Protein 2MTF (pdb70)

Foldseek 3Di:
DDPDDDDPAPPPDDDDDADDLVLLVVLLVVVCVCLPQQNCLVNCPQFVVCPPPHDTWGFLVVVLVDPVNCVRDVPSVSNQVSCVPVPVFDAPPVSRTTGHDDHDDNDCPVDPDD

InterPro domains:
  IPR002344 Lupus La protein [PR00302] (99-116)
  IPR002344 Lupus La protein [PR00302] (125-140)
  IPR002344 Lupus La protein [PR00302] (156-169)
  IPR006630 La-type HTH domain [PF05383] (97-153)
  IPR006630 La-type HTH domain [PS50961] (86-177)
  IPR006630 La-type HTH domain [SM00715] (90-170)
  IPR012677 Nucleotide-binding alpha-beta plait domain superfamily [G3DSA:3.30.70.330] (206-326)
  IPR024642 SUZ-C domain [PF12901] (468-482)
  IPR024642 SUZ-C domain [PS51938] (427-485)
  IPR034880 La-related protein 6, RNA recognition motif [cd12289] (184-292)
  IPR035979 RNA-binding domain superfamily [SSF54928] (215-276)
  IPR036388 Winged helix-like DNA-binding domain superfamily [G3DSA:1.10.10.10] (85-174)
  IPR036390 Winged helix DNA-binding domain superfamily [SSF46785] (85-179)
  IPR045180 La domain containing protein [PTHR22792] (26-415)

Organism: Homo sapiens (NCBI:txid9606)

Radius of gyration: 17.54 Å; Cα contacts (8 Å, |Δi|>4): 120; chains: 1; bounding box: 50×27×47 Å

Nearest PDB structures (foldseek):
  2mtf-assembly1_A  TM=8.261E-01  e=3.882E-18  Homo sapiens
  4wkr-assembly2_B  TM=7.567E-01  e=3.499E-05  Homo sapiens
  1s29-assembly1_A  TM=7.897E-01  e=1.076E-04  Trypanosoma brucei
  2m5w-assembly1_A  TM=7.826E-01  e=1.011E-04  Dictyostelium discoideum
  7slq-assembly1_B  TM=7.555E-01  e=1.381E-04  Homo sapiens

Solvent-accessible surface area: 9261 Å² total; per-residue (Å²): 196,89,118,76,80,147,118,103,220,163,124,114,142,166,159,93,165,101,44,94,117,138,42,14,106,130,0,17,89,40,2,106,103,2,37,45,51,136,20,0,72,156,0,29,66,2,18,94,137,22,155,198,104,184,86,11,55,0,42,4,176,51,0,10,62,25,156,117,2,77,150,51,68,228,72,77,165,10,3,7,70,0,0,85,134,6,137,107,21,72,11,53,157,80,58,126,50,0,76,27,96,99,56,67,100,23,28,110,150,135,72,138,99,168

Sequence (114 aa):
TASGGENEREDLEQEWKPPDEELIKKLVDQIEFYFSDENLEKDAFLLKHVRRNKLGYVSVKLLTSFKKVKHLTRDWRTTAHALKYSVVLELNEDHRKVRRTTPVPLFPNENLPSTASGGENEREDLEQEWKPPDEELIKKLVDQIEFYFSDENLEKDAFLLKHVRRNKLGYVSVKLLTSFKKVKHLTRDWRTTAHALKYSVVLELNEDHRKVRRTTPVPLFPNENLPSTASGGENEREDLEQEWKPPDEELIKKLVDQIEFYFSDENLEKDAFLLKHVRRNKLGYVSVKLLTSFKKVKHLTRDWRTTAHALKYSVVLELNEDHRKVRRTTPVPLFPNENLPSTASGGENEREDLEQEWKPPDEELIKKLVDQIEFYFSDENLEKDAFLLKHVRRNKLGYVSVKLLTSFKKVKHLTRDWRTTAHALKYSVVLELNEDHRKVRRTTPVPLFPNENLPSTASGGENEREDLEQEWKPPDEELIKKLVDQIEFYFSDENLEKDAFLLKHVRRNKLGYVSVKLLTSFKKVKHLTRDWRTTAHALKYSVVLELNEDHRKVRRTTPVPLFPNENLPSTASGGENEREDLEQEWKPPDEELIKKLVDQIEFYFSDENLEKDAFLLKHVRRNKLGYVSVKLLTSFKKVKHLTRDWRTTAHALKYSVVLELNEDHRKVRRTTPVPLFPNENLPSTASGGENEREDLEQEWKPPDEELIKKLVDQIEFYFSDENLEKDAFLLKHVRRNKLGYVSVKLLTSFKKVKHLTRDWRTTAHALKYSVVLELNEDHRKVRRTTPVPLFPNENLPSTASGGENEREDLEQEWKPPDEELIKKLVDQIEFYFSDENLEKDAFLLKHVRRNKLGYVSVKLLTSFKKVKHLTRDWRTTAHALKYSVVLELNEDHRKVRRTTPVPLFPNENLPSTASGGENEREDLEQEWKPPDEELIKKLVDQIEFYFSDENLEKDAFLLKHVRRNKLGYVSVKLLTSFKKVKHLTRDWRTTAHALKYSVVLELNEDHRKVRRTTPVPLFPNENLPSTASGGENEREDLEQEWKPPDEELIKKLVDQIEFYFSDENLEKDAFLLKHVRRNKLGYVSVKLLTSFKKVKHLTRDWRTTAHALKYSVVLELNEDHRKVRRTTPVPLFPNENLPSTASGGENEREDLEQEWKPPDEELIKKLVDQIEFYFSDENLEKDAFLLKHVRRNKLGYVSVKLLTSFKKVKHLTRDWRTTAHALKYSVVLELNEDHRKVRRTTPVPLFPNENLPSTASGGENEREDLEQEWKPPDEELIKKLVDQIEFYFSDENLEKDAFLLKHVRRNKLGYVSVKLLTSFKKVKHLTRDWRTTAHALKYSVVLELNEDHRKVRRTTPVPLFPNENLPSTASGGENEREDLEQEWKPPDEELIKKLVDQIEFYFSDENLEKDAFLLKHVRRNKLGYVSVKLLTSFKKVKHLTRDWRTTAHALKYSVVLELNEDHRKVRRTTPVPLFPNENLPSTASGGENEREDLEQEWKPPDEELIKKLVDQIEFYFSDENLEKDAFLLKHVRRNKLGYVSVKLLTSFKKVKHLTRDWRTTAHALKYSVVLELNEDHRKVRRTTPVPLFPNENLPSTASGGENEREDLEQEWKPPDEELIKKLVDQIEFYFSDENLEKDAFLLKHVRRNKLGYVSVKLLTSFKKVKHLTRDWRTTAHALKYSVVLELNEDHRKVRRTTPVPLFPNENLPSTASGGENEREDLEQEWKPPDEELIKKLVDQIEFYFSDENLEKDAFLLKHVRRNKLGYVSVKLLTSFKKVKHLTRDWRTTAHALKYSVVLELNEDHRKVRRTTPVPLFPNENLPSTASGGENEREDLEQEWKPPDEELIKKLVDQIEFYFSDENLEKDAFLLKHVRRNKLGYVSVKLLTSFKKVKHLTRDWRTTAHALKYSVVLELNEDHRKVRRTTPVPLFPNENLPSTASGGENEREDLEQEWKPPDEELIKKLVDQIEFYFSDENLEKDAFLLKHVRRNKLGYVSVKLLTSFKKVKHLTRDWRTTAHALKYSVVLELNEDHRKVRRTTPVPLFPNENLPSTASGGENEREDLEQEWKPPDEELIKKLVDQIEFYFSDENLEKDAFLLKHVRRNKLGYVSVKLLTSFKKVKHLTRDWRTTAHALKYSVVLELNEDHRKVRRTTPVPLFPNENLPSTASGGENEREDLEQEWKPPDEELIKKLVDQIEFYFSDENLEKDAFLLKHVRRNKLGYVSVKLLTSFKKVKHLTRDWRTTAHALKYSVVLELNEDHRKVRRTTPVPLFPNENLPS

Secondary structure (DSSP, 8-state):
--S---S-SSS--S------HHHHHHHHHHHHHHT-HHHHTT-TTTHHHH--SSS---BHHHHHT-TTTTTS-S-HHHHHHHHHT--SSB--TTTTB-B-SSPPPS-TTT----

GO terms:
  GO:1990825 sequence-specific mRNA binding (F, IDA)
  GO:0048027 mRNA 5'-UTR binding (F, IDA)
  GO:0005515 protein binding (F, IPI)
  GO:0005634 nucleus (C, IDA)
  GO:0005737 cytoplasm (C, IDA)
  GO:0035613 RNA stem-loop binding (F, IDA)
  GO:0005737 cytoplasm (C, IMP)
  GO:0035613 RNA stem-loop binding (F, IMP)
  GO:0032967 positive regulation of collagen biosynthetic process (P, IMP)
  GO:0048027 mRNA 5'-UTR binding (F, IMP)
  GO:0017022 myosin binding (F, IPI)

Structure (mmCIF, N/CA/C/O backbone):
data_2MTF
#
_entry.id   2MTF
#
loop_
_atom_site.group_PDB
_atom_site.id
_atom_site.type_symbol
_atom_site.label_atom_id
_atom_site.label_alt_id
_atom_site.label_comp_id
_atom_site.label_asym_id
_atom_site.label_entity_id
_atom_site.label_seq_id
_atom_site.pdbx_PDB_ins_code
_atom_site.Cartn_x
_atom_site.Cartn_y
_atom_site.Cartn_z
_atom_site.occupancy
_atom_site.B_iso_or_equiv
_atom_site.auth_seq_id
_atom_site.auth_comp_id
_atom_site.auth_asym_id
_atom_site.auth_atom_id
_atom_site.pdbx_PDB_model_num
ATOM 1 N N . THR A 1 2 ? -29.876 -11.105 -17.139 1.00 0.00 70 THR A N 1
ATOM 2 C CA . THR A 1 2 ? -30.394 -12.401 -17.648 1.00 0.00 70 THR A CA 1
ATOM 3 C C . THR A 1 2 ? -31.315 -12.195 -18.846 1.00 0.00 70 THR A C 1
ATOM 4 O O . THR A 1 2 ? -31.062 -12.712 -19.933 1.00 0.00 70 THR A O 1
ATOM 15 N N . ALA A 1 3 ? -32.386 -11.435 -18.637 1.00 0.00 71 ALA A N 1
ATOM 16 C CA . ALA A 1 3 ? -33.346 -11.160 -19.700 1.00 0.00 71 ALA A CA 1
ATOM 17 C C . ALA A 1 3 ? -33.209 -9.729 -20.207 1.00 0.00 71 ALA A C 1
ATOM 18 O O . ALA A 1 3 ? -34.012 -8.859 -19.868 1.00 0.00 71 ALA A O 1
ATOM 25 N N . SER A 1 4 ? -32.185 -9.491 -21.021 1.00 0.00 72 SER A N 1
ATOM 26 C CA . SER A 1 4 ? -31.942 -8.164 -21.576 1.00 0.00 72 SER A CA 1
ATOM 27 C C . SER A 1 4 ? -31.683 -7.150 -20.466 1.00 0.00 72 SER A C 1
ATOM 28 O O . SER A 1 4 ? -32.118 -7.334 -19.330 1.00 0.00 72 SER A O 1
ATOM 36 N N . GLY A 1 5 ? -30.973 -6.079 -20.805 1.00 0.00 73 GLY A N 1
ATOM 37 C CA . GLY A 1 5 ? -30.670 -5.051 -19.827 1.00 0.00 73 GLY A CA 1
ATOM 38 C C . GLY A 1 5 ? -29.463 -4.219 -20.215 1.00 0.00 73 GLY A C 1
ATOM 39 O O . GLY A 1 5 ? -29.148 -4.083 -21.396 1.00 0.00 73 GLY A O 1
ATOM 43 N N . GLY A 1 6 ? -28.786 -3.660 -19.216 1.00 0.00 74 GLY A N 1
ATOM 44 C CA . GLY A 1 6 ? -27.615 -2.844 -19.480 1.00 0.00 74 GLY A CA 1
ATOM 45 C C . GLY A 1 6 ? -26.322 -3.559 -19.145 1.00 0.00 74 GLY A C 1
ATOM 46 O O . GLY A 1 6 ? -26.336 -4.636 -18.548 1.00 0.00 74 GLY A O 1
ATOM 50 N N . GLU A 1 7 ? -25.199 -2.961 -19.530 1.00 0.00 75 GLU A N 1
ATOM 51 C CA . GLU A 1 7 ? -23.890 -3.549 -19.269 1.00 0.00 75 GLU A CA 1
ATOM 52 C C . GLU A 1 7 ? -23.054 -2.637 -18.374 1.00 0.00 75 GLU A C 1
ATOM 53 O O . GLU A 1 7 ? -22.415 -3.097 -17.429 1.00 0.00 75 GLU A O 1
ATOM 65 N N . ASN A 1 8 ? -23.066 -1.344 -18.680 1.00 0.00 76 ASN A N 1
ATOM 66 C CA . ASN A 1 8 ? -22.310 -0.368 -17.904 1.00 0.00 76 ASN A CA 1
ATOM 67 C C . ASN A 1 8 ? -22.567 1.047 -18.411 1.00 0.00 76 ASN A C 1
ATOM 68 O O . ASN A 1 8 ? -22.699 1.985 -17.624 1.00 0.00 76 ASN A O 1
ATOM 79 N N . GLU A 1 9 ? -22.637 1.194 -19.731 1.00 0.00 77 GLU A N 1
ATOM 80 C CA . GLU A 1 9 ? -22.878 2.496 -20.343 1.00 0.00 77 GLU A CA 1
ATOM 81 C C . GLU A 1 9 ? -24.209 3.078 -19.879 1.00 0.00 77 GLU A C 1
ATOM 82 O O . GLU A 1 9 ? -25.270 2.708 -20.384 1.00 0.00 77 GLU A O 1
ATOM 94 N N . ARG A 1 10 ? -24.146 3.990 -18.915 1.00 0.00 78 ARG A N 1
ATOM 95 C CA . ARG A 1 10 ? -25.349 4.623 -18.384 1.00 0.00 78 ARG A CA 1
ATOM 96 C C . ARG A 1 10 ? -25.873 5.685 -19.343 1.00 0.00 78 ARG A C 1
ATOM 97 O O . ARG A 1 10 ? -26.986 5.578 -19.856 1.00 0.00 78 ARG A O 1
ATOM 118 N N . GLU A 1 11 ? -25.061 6.708 -19.583 1.00 0.00 79 GLU A N 1
ATOM 119 C CA . GLU A 1 11 ? -25.436 7.790 -20.481 1.00 0.00 79 GLU A CA 1
ATOM 120 C C . GLU A 1 11 ? -24.229 8.664 -20.796 1.00 0.00 79 GLU A C 1
ATOM 121 O O . GLU A 1 11 ? -24.368 9.847 -21.105 1.00 0.00 79 GLU A O 1
ATOM 133 N N . ASP A 1 12 ? -23.040 8.071 -20.714 1.00 0.00 80 ASP A N 1
ATOM 134 C CA . ASP A 1 12 ? -21.806 8.792 -20.989 1.00 0.00 80 ASP A CA 1
ATOM 135 C C . ASP A 1 12 ? -20.598 7.869 -20.872 1.00 0.00 80 ASP A C 1
ATOM 136 O O . ASP A 1 12 ? -19.758 7.813 -21.770 1.00 0.00 80 ASP A O 1
ATOM 145 N N . LEU A 1 13 ? -20.517 7.148 -19.759 1.00 0.00 81 LEU A N 1
ATOM 146 C CA . LEU A 1 13 ? -19.411 6.227 -19.523 1.00 0.00 81 LEU A CA 1
ATOM 147 C C . LEU A 1 13 ? -19.352 5.156 -20.607 1.00 0.00 81 LEU A C 1
ATOM 148 O O . LEU A 1 13 ? -20.357 4.854 -21.252 1.00 0.00 81 LEU A O 1
ATOM 164 N N . GLU A 1 14 ? -18.169 4.584 -20.802 1.00 0.00 82 GLU A N 1
ATOM 165 C CA . GLU A 1 14 ? -17.977 3.546 -21.808 1.00 0.00 82 GLU A CA 1
ATOM 166 C C . GLU A 1 14 ? -16.733 2.718 -21.504 1.00 0.00 82 GLU A C 1
ATOM 167 O O . GLU A 1 14 ? -16.782 1.488 -21.482 1.00 0.00 82 GLU A O 1
ATOM 179 N N . GLN A 1 15 ? -15.617 3.401 -21.269 1.00 0.00 83 GLN A N 1
ATOM 180 C CA . GLN A 1 15 ? -14.358 2.729 -20.966 1.00 0.00 83 GLN A CA 1
ATOM 181 C C . GLN A 1 15 ? -14.078 2.751 -19.466 1.00 0.00 83 GLN A C 1
ATOM 182 O O . GLN A 1 15 ? -14.480 3.678 -18.763 1.00 0.00 83 GLN A O 1
ATOM 196 N N . GLU A 1 16 ? -13.387 1.724 -18.984 1.00 0.00 84 GLU A N 1
ATOM 197 C CA . GLU A 1 16 ? -13.054 1.624 -17.568 1.00 0.00 84 GLU A CA 1
ATOM 198 C C . GLU A 1 16 ? -11.876 2.530 -17.221 1.00 0.00 84 GLU A C 1
ATOM 199 O O . GLU A 1 16 ? -11.451 3.351 -18.033 1.00 0.00 84 GLU A O 1
ATOM 211 N N . TRP A 1 17 ? -11.352 2.373 -16.009 1.00 0.00 85 TRP A N 1
ATOM 212 C CA . TRP A 1 17 ? -10.223 3.176 -15.553 1.00 0.00 85 TRP A CA 1
ATOM 213 C C . TRP A 1 17 ? -9.016 2.981 -16.460 1.00 0.00 85 TRP A C 1
ATOM 214 O O . TRP A 1 17 ? -8.627 1.853 -16.755 1.00 0.00 85 TRP A O 1
ATOM 235 N N . LYS A 1 18 ? -8.422 4.089 -16.895 1.00 0.00 86 LYS A N 1
ATOM 236 C CA . LYS A 1 18 ? -7.262 4.042 -17.758 1.00 0.00 86 LYS A CA 1
ATOM 237 C C . LYS A 1 18 ? -6.045 3.545 -16.980 1.00 0.00 86 LYS A C 1
ATOM 238 O O . LYS A 1 18 ? -5.522 4.254 -16.121 1.00 0.00 86 LYS A O 1
ATOM 257 N N . PRO A 1 19 ? -5.580 2.313 -17.259 1.00 0.00 87 PRO A N 1
ATOM 258 C CA . PRO A 1 19 ? -4.429 1.737 -16.561 1.00 0.00 87 PRO A CA 1
ATOM 259 C C . PRO A 1 19 ? -3.117 2.414 -16.947 1.00 0.00 87 PRO A C 1
ATOM 260 O O . PRO A 1 19 ? -2.849 2.635 -18.129 1.00 0.00 87 PRO A O 1
ATOM 271 N N . PRO A 1 20 ? -2.271 2.747 -15.955 1.00 0.00 88 PRO A N 1
ATOM 272 C CA . PRO A 1 20 ? -0.980 3.390 -16.206 1.00 0.00 88 PRO A CA 1
ATOM 273 C C . PRO A 1 20 ? 0.026 2.418 -16.812 1.00 0.00 88 PRO A C 1
ATOM 274 O O . PRO A 1 20 ? -0.349 1.354 -17.305 1.00 0.00 88 PRO A O 1
ATOM 285 N N . ASP A 1 21 ? 1.304 2.779 -16.765 1.00 0.00 89 ASP A N 1
ATOM 286 C CA . ASP A 1 21 ? 2.348 1.938 -17.293 1.00 0.00 89 ASP A CA 1
ATOM 287 C C . ASP A 1 21 ? 3.078 1.245 -16.158 1.00 0.00 89 ASP A C 1
ATOM 288 O O . ASP A 1 21 ? 3.255 1.814 -15.081 1.00 0.00 89 ASP A O 1
ATOM 297 N N . GLU A 1 22 ? 3.504 0.018 -16.404 1.00 0.00 90 GLU A N 1
ATOM 298 C CA . GLU A 1 22 ? 4.217 -0.757 -15.408 1.00 0.00 90 GLU A CA 1
ATOM 299 C C . GLU A 1 22 ? 5.408 0.022 -14.854 1.00 0.00 90 GLU A C 1
ATOM 300 O O . GLU A 1 22 ? 5.913 -0.286 -13.776 1.00 0.00 90 GLU A O 1
ATOM 312 N N . GLU A 1 23 ? 5.848 1.040 -15.592 1.00 0.00 91 GLU A N 1
ATOM 313 C CA . GLU A 1 23 ? 6.969 1.865 -15.162 1.00 0.00 91 GLU A CA 1
ATOM 314 C C . GLU A 1 23 ? 6.721 2.404 -13.760 1.00 0.00 91 GLU A C 1
ATOM 315 O O . GLU A 1 23 ? 7.586 2.332 -12.886 1.00 0.00 91 GLU A O 1
ATOM 327 N N . LEU A 1 24 ? 5.527 2.943 -13.563 1.00 0.00 92 LEU A N 1
ATOM 328 C CA . LEU A 1 24 ? 5.139 3.503 -12.280 1.00 0.00 92 LEU A CA 1
ATOM 329 C C . LEU A 1 24 ? 4.684 2.410 -11.316 1.00 0.00 92 LEU A C 1
ATOM 330 O O . LEU A 1 24 ? 4.825 2.549 -10.101 1.00 0.00 92 LEU A O 1
ATOM 346 N N . ILE A 1 25 ? 4.141 1.322 -11.858 1.00 0.00 93 ILE A N 1
ATOM 347 C CA . ILE A 1 25 ? 3.674 0.218 -11.030 1.00 0.00 93 ILE A CA 1
ATOM 348 C C . ILE A 1 25 ? 4.847 -0.555 -10.441 1.00 0.00 93 ILE A C 1
ATOM 349 O O . ILE A 1 25 ? 4.801 -0.988 -9.290 1.00 0.00 93 ILE A O 1
ATOM 365 N N . LYS A 1 26 ? 5.900 -0.716 -11.233 1.00 0.00 94 LYS A N 1
ATOM 366 C CA . LYS A 1 26 ? 7.088 -1.430 -10.781 1.00 0.00 94 LYS A CA 1
ATOM 367 C C . LYS A 1 26 ? 7.829 -0.609 -9.731 1.00 0.00 94 LYS A C 1
ATOM 368 O O . LYS A 1 26 ? 8.431 -1.160 -8.811 1.00 0.00 94 LYS A O 1
ATOM 387 N N . LYS A 1 27 ? 7.769 0.713 -9.868 1.00 0.00 95 LYS A N 1
ATOM 388 C CA . LYS A 1 27 ? 8.423 1.605 -8.920 1.00 0.00 95 LYS A CA 1
ATOM 389 C C . LYS A 1 27 ? 7.728 1.523 -7.567 1.00 0.00 95 LYS A C 1
ATOM 390 O O . LYS A 1 27 ? 8.373 1.352 -6.532 1.00 0.00 95 LYS A O 1
ATOM 409 N N . LEU A 1 28 ? 6.404 1.630 -7.591 1.00 0.00 96 LEU A N 1
ATOM 410 C CA . LEU A 1 28 ? 5.600 1.552 -6.378 1.00 0.00 96 LEU A CA 1
ATOM 411 C C . LEU A 1 28 ? 5.887 0.257 -5.629 1.00 0.00 96 LEU A C 1
ATOM 412 O O . LEU A 1 28 ? 6.315 0.267 -4.474 1.00 0.00 96 LEU A O 1
ATOM 428 N N . VAL A 1 29 ? 5.636 -0.856 -6.306 1.00 0.00 97 VAL A N 1
ATOM 429 C CA . VAL A 1 29 ? 5.851 -2.173 -5.728 1.00 0.00 97 VAL A CA 1
ATOM 430 C C . VAL A 1 29 ? 7.276 -2.324 -5.199 1.00 0.00 97 VAL A C 1
ATOM 431 O O . VAL A 1 29 ? 7.519 -3.066 -4.247 1.00 0.00 97 VAL A O 1
ATOM 444 N N . ASP A 1 30 ? 8.213 -1.613 -5.818 1.00 0.00 98 ASP A N 1
ATOM 445 C CA . ASP A 1 30 ? 9.609 -1.668 -5.404 1.00 0.00 98 ASP A CA 1
ATOM 446 C C . ASP A 1 30 ? 9.769 -1.133 -3.985 1.00 0.00 98 ASP A C 1
ATOM 447 O O . ASP A 1 30 ? 10.628 -1.590 -3.231 1.00 0.00 98 ASP A O 1
ATOM 456 N N . GLN A 1 31 ? 8.933 -0.163 -3.629 1.00 0.00 99 GLN A N 1
ATOM 457 C CA . GLN A 1 31 ? 8.977 0.433 -2.302 1.00 0.00 99 GLN A CA 1
ATOM 458 C C . GLN A 1 31 ? 8.504 -0.562 -1.249 1.00 0.00 99 GLN A C 1
ATOM 459 O O . GLN A 1 31 ? 9.047 -0.619 -0.145 1.00 0.00 99 GLN A O 1
ATOM 473 N N . ILE A 1 32 ? 7.488 -1.346 -1.597 1.00 0.00 100 ILE A N 1
ATOM 474 C CA . ILE A 1 32 ? 6.945 -2.338 -0.681 1.00 0.00 100 ILE A CA 1
ATOM 475 C C . ILE A 1 32 ? 7.985 -3.384 -0.342 1.00 0.00 100 ILE A C 1
ATOM 476 O O . ILE A 1 32 ? 8.404 -3.517 0.808 1.00 0.00 100 ILE A O 1
ATOM 492 N N . GLU A 1 33 ? 8.413 -4.116 -1.359 1.00 0.00 101 GLU A N 1
ATOM 493 C CA . GLU A 1 33 ? 9.429 -5.150 -1.178 1.00 0.00 101 GLU A CA 1
ATOM 494 C C . GLU A 1 33 ? 10.608 -4.598 -0.383 1.00 0.00 101 GLU A C 1
ATOM 495 O O . GLU A 1 33 ? 11.341 -5.343 0.268 1.00 0.00 101 GLU A O 1
ATOM 507 N N . PHE A 1 34 ? 10.763 -3.278 -0.426 1.00 0.00 102 PHE A N 1
ATOM 508 C CA . PHE A 1 34 ? 11.826 -2.599 0.302 1.00 0.00 102 PHE A CA 1
ATOM 509 C C . PHE A 1 34 ? 11.378 -2.332 1.731 1.00 0.00 102 PHE A C 1
ATOM 510 O O . PHE A 1 34 ? 12.123 -2.535 2.689 1.00 0.00 102 PHE A O 1
ATOM 527 N N . TYR A 1 35 ? 10.145 -1.865 1.849 1.00 0.00 103 TYR A N 1
ATOM 528 C CA . TYR A 1 35 ? 9.547 -1.546 3.137 1.00 0.00 103 TYR A CA 1
ATOM 529 C C . TYR A 1 35 ? 9.591 -2.750 4.077 1.00 0.00 103 TYR A C 1
ATOM 530 O O . TYR A 1 35 ? 10.091 -2.664 5.198 1.00 0.00 103 TYR A O 1
ATOM 548 N N . PHE A 1 36 ? 9.034 -3.861 3.611 1.00 0.00 104 PHE A N 1
ATOM 549 C CA . PHE A 1 36 ? 8.969 -5.084 4.403 1.00 0.00 104 PHE A CA 1
ATOM 550 C C . PHE A 1 36 ? 10.331 -5.765 4.559 1.00 0.00 104 PHE A C 1
ATOM 551 O O . PHE A 1 36 ? 10.429 -6.814 5.195 1.00 0.00 104 PHE A O 1
ATOM 568 N N . SER A 1 37 ? 11.384 -5.171 4.016 1.00 0.00 105 SER A N 1
ATOM 569 C CA . SER A 1 37 ? 12.714 -5.755 4.157 1.00 0.00 105 SER A CA 1
ATOM 570 C C . SER A 1 37 ? 13.070 -5.874 5.640 1.00 0.00 105 SER A C 1
ATOM 571 O O . SER A 1 37 ? 12.975 -4.900 6.381 1.00 0.00 105 SER A O 1
ATOM 579 N N . ASP A 1 38 ? 13.463 -7.075 6.069 1.00 0.00 106 ASP A N 1
ATOM 580 C CA . ASP A 1 38 ? 13.818 -7.326 7.473 1.00 0.00 106 ASP A CA 1
ATOM 581 C C . ASP A 1 38 ? 14.584 -6.148 8.083 1.00 0.00 106 ASP A C 1
ATOM 582 O O . ASP A 1 38 ? 14.127 -5.510 9.037 1.00 0.00 106 ASP A O 1
ATOM 591 N N . GLU A 1 39 ? 15.752 -5.870 7.519 1.00 0.00 107 GLU A N 1
ATOM 592 C CA . GLU A 1 39 ? 16.597 -4.777 7.985 1.00 0.00 107 GLU A CA 1
ATOM 593 C C . GLU A 1 39 ? 15.878 -3.438 7.883 1.00 0.00 107 GLU A C 1
ATOM 594 O O . GLU A 1 39 ? 16.265 -2.462 8.525 1.00 0.00 107 GLU A O 1
ATOM 606 N N . ASN A 1 40 ? 14.837 -3.404 7.069 1.00 0.00 108 ASN A N 1
ATOM 607 C CA . ASN A 1 40 ? 14.061 -2.192 6.870 1.00 0.00 108 ASN A CA 1
ATOM 608 C C . ASN A 1 40 ? 12.907 -2.126 7.856 1.00 0.00 108 ASN A C 1
ATOM 609 O O . ASN A 1 40 ? 12.423 -1.046 8.183 1.00 0.00 108 ASN A O 1
ATOM 620 N N . LEU A 1 41 ? 12.482 -3.288 8.349 1.00 0.00 109 LEU A N 1
ATOM 621 C CA . LEU A 1 41 ? 11.410 -3.359 9.306 1.00 0.00 109 LEU A CA 1
ATOM 622 C C . LEU A 1 41 ? 11.772 -2.559 10.523 1.00 0.00 109 LEU A C 1
ATOM 623 O O . LEU A 1 41 ? 11.016 -1.695 10.968 1.00 0.00 109 LEU A O 1
ATOM 639 N N . GLU A 1 42 ? 12.957 -2.832 11.047 1.00 0.00 110 GLU A N 1
ATOM 640 C CA . GLU A 1 42 ? 13.438 -2.117 12.189 1.00 0.00 110 GLU A CA 1
ATOM 641 C C . GLU A 1 42 ? 13.356 -0.615 11.927 1.00 0.00 110 GLU A C 1
ATOM 642 O O . GLU A 1 42 ? 13.317 0.196 12.851 1.00 0.00 110 GLU A O 1
ATOM 654 N N . LYS A 1 43 ? 13.339 -0.268 10.641 1.00 0.00 111 LYS A N 1
ATOM 655 C CA . LYS A 1 43 ? 13.272 1.113 10.203 1.00 0.00 111 LYS A CA 1
ATOM 656 C C . LYS A 1 43 ? 12.005 1.383 9.395 1.00 0.00 111 LYS A C 1
ATOM 657 O O . LYS A 1 43 ? 11.953 2.335 8.617 1.00 0.00 111 LYS A O 1
ATOM 676 N N . ASP A 1 44 ? 10.997 0.529 9.550 1.00 0.00 112 ASP A N 1
ATOM 677 C CA . ASP A 1 44 ? 9.760 0.685 8.792 1.00 0.00 112 ASP A CA 1
ATOM 678 C C . ASP A 1 44 ? 8.523 0.509 9.661 1.00 0.00 112 ASP A C 1
ATOM 679 O O . ASP A 1 44 ? 7.559 -0.169 9.284 1.00 0.00 112 ASP A O 1
ATOM 688 N N . ALA A 1 45 ? 8.548 1.142 10.813 1.00 0.00 113 ALA A N 1
ATOM 689 C CA . ALA A 1 45 ? 7.427 1.085 11.736 1.00 0.00 113 ALA A CA 1
ATOM 690 C C . ALA A 1 45 ? 6.272 1.965 11.249 1.00 0.00 113 ALA A C 1
ATOM 691 O O . ALA A 1 45 ? 5.188 1.956 11.832 1.00 0.00 113 ALA A O 1
ATOM 698 N N . PHE A 1 46 ? 6.510 2.722 10.175 1.00 0.00 114 PHE A N 1
ATOM 699 C CA . PHE A 1 46 ? 5.489 3.602 9.611 1.00 0.00 114 PHE A CA 1
ATOM 700 C C . PHE A 1 46 ? 4.436 2.805 8.845 1.00 0.00 114 PHE A C 1
ATOM 701 O O . PHE A 1 46 ? 3.262 3.165 8.828 1.00 0.00 114 PHE A O 1
ATOM 718 N N . LEU A 1 47 ? 4.862 1.721 8.206 1.00 0.00 115 LEU A N 1
ATOM 719 C CA . LEU A 1 47 ? 3.946 0.882 7.444 1.00 0.00 115 LEU A CA 1
ATOM 720 C C . LEU A 1 47 ? 3.249 -0.119 8.361 1.00 0.00 115 LEU A C 1
ATOM 721 O O . LEU A 1 47 ? 2.024 -0.236 8.355 1.00 0.00 115 LEU A O 1
ATOM 737 N N . LEU A 1 48 ? 4.046 -0.853 9.136 1.00 0.00 116 LEU A N 1
ATOM 738 C CA . LEU A 1 48 ? 3.506 -1.863 10.047 1.00 0.00 116 LEU A CA 1
ATOM 739 C C . LEU A 1 48 ? 3.061 -1.276 11.390 1.00 0.00 116 LEU A C 1
ATOM 740 O O . LEU A 1 48 ? 1.885 -1.341 11.747 1.00 0.00 116 LEU A O 1
ATOM 756 N N . LYS A 1 49 ? 4.016 -0.742 12.145 1.00 0.00 117 LYS A N 1
ATOM 757 C CA . LYS A 1 49 ? 3.741 -0.185 13.469 1.00 0.00 117 LYS A CA 1
ATOM 758 C C . LYS A 1 49 ? 2.702 0.937 13.441 1.00 0.00 117 LYS A C 1
ATOM 759 O O . LYS A 1 49 ? 2.097 1.245 14.469 1.00 0.00 117 LYS A O 1
ATOM 778 N N . HIS A 1 50 ? 2.503 1.559 12.286 1.00 0.00 118 HIS A N 1
ATOM 779 C CA . HIS A 1 50 ? 1.541 2.654 12.182 1.00 0.00 118 HIS A CA 1
ATOM 780 C C . HIS A 1 50 ? 0.128 2.144 11.915 1.00 0.00 118 HIS A C 1
ATOM 781 O O . HIS A 1 50 ? -0.789 2.399 12.695 1.00 0.00 118 HIS A O 1
ATOM 796 N N . VAL A 1 51 ? -0.047 1.433 10.804 1.00 0.00 119 VAL A N 1
ATOM 797 C CA . VAL A 1 51 ? -1.358 0.902 10.436 1.00 0.00 119 VAL A CA 1
ATOM 798 C C . VAL A 1 51 ? -2.042 0.218 11.619 1.00 0.00 119 VAL A C 1
ATOM 799 O O . VAL A 1 51 ? -3.219 0.458 11.887 1.00 0.00 119 VAL A O 1
ATOM 812 N N . ARG A 1 52 ? -1.301 -0.629 12.326 1.00 0.00 120 ARG A N 1
ATOM 813 C CA . ARG A 1 52 ? -1.847 -1.339 13.479 1.00 0.00 120 ARG A CA 1
ATOM 814 C C . ARG A 1 52 ? -0.795 -2.242 14.117 1.00 0.00 120 ARG A C 1
ATOM 815 O O . ARG A 1 52 ? 0.310 -2.390 13.596 1.00 0.00 120 ARG A O 1
ATOM 836 N N . ARG A 1 53 ? -1.151 -2.842 15.248 1.00 0.00 121 ARG A N 1
ATOM 837 C CA . ARG A 1 53 ? -0.242 -3.733 15.962 1.00 0.00 121 ARG A CA 1
ATOM 838 C C . ARG A 1 53 ? -1.011 -4.868 16.631 1.00 0.00 121 ARG A C 1
ATOM 839 O O . ARG A 1 53 ? -1.260 -4.837 17.836 1.00 0.00 121 ARG A O 1
ATOM 860 N N . ASN A 1 54 ? -1.386 -5.869 15.841 1.00 0.00 122 ASN A N 1
ATOM 861 C CA . ASN A 1 54 ? -2.127 -7.014 16.359 1.00 0.00 122 ASN A CA 1
ATOM 862 C C . ASN A 1 54 ? -1.269 -8.275 16.338 1.00 0.00 122 ASN A C 1
ATOM 863 O O . ASN A 1 54 ? -0.861 -8.777 17.385 1.00 0.00 122 ASN A O 1
ATOM 874 N N . LYS A 1 55 ? -1.000 -8.783 15.138 1.00 0.00 123 LYS A N 1
ATOM 875 C CA . LYS A 1 55 ? -0.191 -9.986 14.982 1.00 0.00 123 LYS A CA 1
ATOM 876 C C . LYS A 1 55 ? 0.032 -10.305 13.507 1.00 0.00 123 LYS A C 1
ATOM 877 O O . LYS A 1 55 ? 1.137 -10.658 13.098 1.00 0.00 123 LYS A O 1
ATOM 896 N N . LEU A 1 56 ? -1.027 -10.177 12.714 1.00 0.00 124 LEU A N 1
ATOM 897 C CA . LEU A 1 56 ? -0.948 -10.451 11.285 1.00 0.00 124 LEU A CA 1
ATOM 898 C C . LEU A 1 56 ? -0.204 -9.337 10.555 1.00 0.00 124 LEU A C 1
ATOM 899 O O . LEU A 1 56 ? 0.431 -9.571 9.528 1.00 0.00 124 LEU A O 1
ATOM 915 N N . GLY A 1 57 ? -0.288 -8.124 11.094 1.00 0.00 125 GLY A N 1
ATOM 916 C CA . GLY A 1 57 ? 0.382 -6.993 10.478 1.00 0.00 125 GLY A CA 1
ATOM 917 C C . GLY A 1 57 ? -0.217 -6.628 9.134 1.00 0.00 125 GLY A C 1
ATOM 918 O O . GLY A 1 57 ? 0.336 -6.968 8.088 1.00 0.00 125 GLY A O 1
ATOM 922 N N . TYR A 1 58 ? -1.352 -5.938 9.163 1.00 0.00 126 TYR A N 1
ATOM 923 C CA . TYR A 1 58 ? -2.029 -5.529 7.937 1.00 0.00 126 TYR A CA 1
ATOM 924 C C . TYR A 1 58 ? -1.764 -4.059 7.630 1.00 0.00 126 TYR A C 1
ATOM 925 O O . TYR A 1 58 ? -1.908 -3.198 8.497 1.00 0.00 126 TYR A O 1
ATOM 943 N N . VAL A 1 59 ? -1.365 -3.779 6.391 1.00 0.00 127 VAL A N 1
ATOM 944 C CA . VAL A 1 59 ? -1.068 -2.413 5.973 1.00 0.00 127 VAL A CA 1
ATOM 945 C C . VAL A 1 59 ? -2.092 -1.895 4.967 1.00 0.00 127 VAL A C 1
ATOM 946 O O . VAL A 1 59 ? -2.314 -2.507 3.924 1.00 0.00 127 VAL A O 1
ATOM 959 N N . SER A 1 60 ? -2.703 -0.757 5.278 1.00 0.00 128 SER A N 1
ATOM 960 C CA . SER A 1 60 ? -3.691 -0.155 4.391 1.00 0.00 128 SER A CA 1
ATOM 961 C C . SER A 1 60 ? -3.008 0.588 3.246 1.00 0.00 128 SER A C 1
ATOM 962 O O . SER A 1 60 ? -2.195 1.485 3.473 1.00 0.00 128 SER A O 1
ATOM 970 N N . VAL A 1 61 ? -3.341 0.211 2.015 1.00 0.00 129 VAL A N 1
ATOM 971 C CA . VAL A 1 61 ? -2.751 0.844 0.840 1.00 0.00 129 VAL A CA 1
ATOM 972 C C . VAL A 1 61 ? -3.014 2.348 0.836 1.00 0.00 129 VAL A C 1
ATOM 973 O O . VAL A 1 61 ? -2.187 3.132 0.370 1.00 0.00 129 VAL A O 1
ATOM 986 N N . LYS A 1 62 ? -4.170 2.743 1.360 1.00 0.00 130 LYS A N 1
ATOM 987 C CA . LYS A 1 62 ? -4.543 4.153 1.420 1.00 0.00 130 LYS A CA 1
ATOM 988 C C . LYS A 1 62 ? -3.470 4.970 2.133 1.00 0.00 130 LYS A C 1
ATOM 989 O O . LYS A 1 62 ? -3.302 6.160 1.867 1.00 0.00 130 LYS A O 1
ATOM 1008 N N . LEU A 1 63 ? -2.743 4.320 3.036 1.00 0.00 131 LEU A N 1
ATOM 1009 C CA . LEU A 1 63 ? -1.685 4.978 3.783 1.00 0.00 131 LEU A CA 1
ATOM 1010 C C . LEU A 1 63 ? -0.418 5.084 2.939 1.00 0.00 131 LEU A C 1
ATOM 1011 O O . LEU A 1 63 ? 0.254 6.116 2.937 1.00 0.00 131 LEU A O 1
ATOM 1027 N N . LEU A 1 64 ? -0.097 4.011 2.224 1.00 0.00 132 LEU A N 1
ATOM 1028 C CA . LEU A 1 64 ? 1.090 3.985 1.379 1.00 0.00 132 LEU A CA 1
ATOM 1029 C C . LEU A 1 64 ? 1.070 5.128 0.371 1.00 0.00 132 LEU A C 1
ATOM 1030 O O . LEU A 1 64 ? 2.115 5.627 -0.038 1.00 0.00 132 LEU A O 1
ATOM 1046 N N . THR A 1 65 ? -0.128 5.539 -0.027 1.00 0.00 133 THR A N 1
ATOM 1047 C CA . THR A 1 65 ? -0.282 6.624 -0.985 1.00 0.00 133 THR A CA 1
ATOM 1048 C C . THR A 1 65 ? 0.159 7.946 -0.379 1.00 0.00 133 THR A C 1
ATOM 1049 O O . THR A 1 65 ? 0.788 8.772 -1.040 1.00 0.00 133 THR A O 1
ATOM 1060 N N . SER A 1 66 ? -0.174 8.129 0.888 1.00 0.00 134 SER A N 1
ATOM 1061 C CA . SER A 1 66 ? 0.184 9.344 1.609 1.00 0.00 134 SER A CA 1
ATOM 1062 C C . SER A 1 66 ? 1.514 9.171 2.335 1.00 0.00 134 SER A C 1
ATOM 1063 O O . SER A 1 66 ? 1.830 9.920 3.259 1.00 0.00 134 SER A O 1
ATOM 1071 N N . PHE A 1 67 ? 2.291 8.177 1.911 1.00 0.00 135 PHE A N 1
ATOM 1072 C CA . PHE A 1 67 ? 3.587 7.906 2.520 1.00 0.00 135 PHE A CA 1
ATOM 1073 C C . PHE A 1 67 ? 4.676 8.758 1.871 1.00 0.00 135 PHE A C 1
ATOM 1074 O O . PHE A 1 67 ? 4.990 8.588 0.696 1.00 0.00 135 PHE A O 1
ATOM 1091 N N . LYS A 1 68 ? 5.228 9.687 2.648 1.00 0.00 136 LYS A N 1
ATOM 1092 C CA . LYS A 1 68 ? 6.271 10.602 2.172 1.00 0.00 136 LYS A CA 1
ATOM 1093 C C . LYS A 1 68 ? 7.257 9.936 1.205 1.00 0.00 136 LYS A C 1
ATOM 1094 O O . LYS A 1 68 ? 7.801 10.596 0.320 1.00 0.00 136 LYS A O 1
ATOM 1113 N N . LYS A 1 69 ? 7.491 8.639 1.375 1.00 0.00 137 LYS A N 1
ATOM 1114 C CA . LYS A 1 69 ? 8.417 7.918 0.512 1.00 0.00 137 LYS A CA 1
ATOM 1115 C C . LYS A 1 69 ? 7.744 7.510 -0.792 1.00 0.00 137 LYS A C 1
ATOM 1116 O O . LYS A 1 69 ? 8.360 7.537 -1.858 1.00 0.00 137 LYS A O 1
ATOM 1135 N N . VAL A 1 70 ? 6.477 7.127 -0.697 1.00 0.00 138 VAL A N 1
ATOM 1136 C CA . VAL A 1 70 ? 5.717 6.707 -1.862 1.00 0.00 138 VAL A CA 1
ATOM 1137 C C . VAL A 1 70 ? 5.103 7.902 -2.584 1.00 0.00 138 VAL A C 1
ATOM 1138 O O . VAL A 1 70 ? 5.114 7.968 -3.811 1.00 0.00 138 VAL A O 1
ATOM 1151 N N . LYS A 1 71 ? 4.552 8.837 -1.822 1.00 0.00 139 LYS A N 1
ATOM 1152 C CA . LYS A 1 71 ? 3.928 10.010 -2.415 1.00 0.00 139 LYS A CA 1
ATOM 1153 C C . LYS A 1 71 ? 4.923 10.819 -3.236 1.00 0.00 139 LYS A C 1
ATOM 1154 O O . LYS A 1 71 ? 4.529 11.630 -4.075 1.00 0.00 139 LYS A O 1
ATOM 1173 N N . HIS A 1 72 ? 6.213 10.588 -3.010 1.00 0.00 140 HIS A N 1
ATOM 1174 C CA . HIS A 1 72 ? 7.245 11.294 -3.755 1.00 0.00 140 HIS A CA 1
ATOM 1175 C C . HIS A 1 72 ? 7.240 10.857 -5.219 1.00 0.00 140 HIS A C 1
ATOM 1176 O O . HIS A 1 72 ? 7.982 11.397 -6.040 1.00 0.00 140 HIS A O 1
ATOM 1191 N N . LEU A 1 73 ? 6.399 9.873 -5.537 1.00 0.00 141 LEU A N 1
ATOM 1192 C CA . LEU A 1 73 ? 6.298 9.360 -6.896 1.00 0.00 141 LEU A CA 1
ATOM 1193 C C . LEU A 1 73 ? 5.430 10.262 -7.768 1.00 0.00 141 LEU A C 1
ATOM 1194 O O . LEU A 1 73 ? 5.933 10.960 -8.649 1.00 0.00 141 LEU A O 1
ATOM 1210 N N . THR A 1 74 ? 4.124 10.243 -7.522 1.00 0.00 142 THR A N 1
ATOM 1211 C CA . THR A 1 74 ? 3.189 11.058 -8.289 1.00 0.00 142 THR A CA 1
ATOM 1212 C C . THR A 1 74 ? 1.915 11.319 -7.494 1.00 0.00 142 THR A C 1
ATOM 1213 O O . THR A 1 74 ? 1.620 10.618 -6.526 1.00 0.00 142 THR A O 1
ATOM 1224 N N . ARG A 1 75 ? 1.158 12.327 -7.914 1.00 0.00 143 ARG A N 1
ATOM 1225 C CA . ARG A 1 75 ? -0.090 12.671 -7.246 1.00 0.00 143 ARG A CA 1
ATOM 1226 C C . ARG A 1 75 ? -1.167 11.629 -7.544 1.00 0.00 143 ARG A C 1
ATOM 1227 O O . ARG A 1 75 ? -2.225 11.617 -6.913 1.00 0.00 143 ARG A O 1
ATOM 1248 N N . ASP A 1 76 ? -0.890 10.755 -8.509 1.00 0.00 144 ASP A N 1
ATOM 1249 C CA . ASP A 1 76 ? -1.826 9.707 -8.893 1.00 0.00 144 ASP A CA 1
ATOM 1250 C C . ASP A 1 76 ? -1.887 8.618 -7.824 1.00 0.00 144 ASP A C 1
ATOM 1251 O O . ASP A 1 76 ? -1.522 7.467 -8.067 1.00 0.00 144 ASP A O 1
ATOM 1260 N N . TRP A 1 77 ? -2.351 8.994 -6.637 1.00 0.00 145 TRP A N 1
ATOM 1261 C CA . TRP A 1 77 ? -2.463 8.062 -5.526 1.00 0.00 145 TRP A CA 1
ATOM 1262 C C . TRP A 1 77 ? -3.483 6.969 -5.825 1.00 0.00 145 TRP A C 1
ATOM 1263 O O . TRP A 1 77 ? -3.488 5.919 -5.183 1.00 0.00 145 TRP A O 1
ATOM 1284 N N . ARG A 1 78 ? -4.339 7.210 -6.814 1.00 0.00 146 ARG A N 1
ATOM 1285 C CA . ARG A 1 78 ? -5.342 6.232 -7.201 1.00 0.00 146 ARG A CA 1
ATOM 1286 C C . ARG A 1 78 ? -4.684 5.064 -7.919 1.00 0.00 146 ARG A C 1
ATOM 1287 O O . ARG A 1 78 ? -4.700 3.934 -7.428 1.00 0.00 146 ARG A O 1
ATOM 1308 N N . THR A 1 79 ? -4.088 5.344 -9.079 1.00 0.00 147 THR A N 1
ATOM 1309 C CA . THR A 1 79 ? -3.405 4.311 -9.858 1.00 0.00 147 THR A CA 1
ATOM 1310 C C . THR A 1 79 ? -2.339 3.664 -9.000 1.00 0.00 147 THR A C 1
ATOM 1311 O O . THR A 1 79 ? -1.934 2.527 -9.240 1.00 0.00 147 THR A O 1
ATOM 1322 N N . THR A 1 80 ? -1.910 4.389 -7.974 1.00 0.00 148 THR A N 1
ATOM 1323 C CA . THR A 1 80 ? -0.919 3.872 -7.065 1.00 0.00 148 THR A CA 1
ATOM 1324 C C . THR A 1 80 ? -1.460 2.616 -6.384 1.00 0.00 148 THR A C 1
ATOM 1325 O O . THR A 1 80 ? -0.713 1.687 -6.071 1.00 0.00 148 THR A O 1
ATOM 1336 N N . ALA A 1 81 ? -2.777 2.597 -6.177 1.00 0.00 149 ALA A N 1
ATOM 1337 C CA . ALA A 1 81 ? -3.444 1.463 -5.552 1.00 0.00 149 ALA A CA 1
ATOM 1338 C C . ALA A 1 81 ? -3.543 0.295 -6.525 1.00 0.00 149 ALA A C 1
ATOM 1339 O O . ALA A 1 81 ? -3.028 -0.791 -6.258 1.00 0.00 149 ALA A O 1
ATOM 1346 N N . HIS A 1 82 ? -4.197 0.523 -7.665 1.00 0.00 150 HIS A N 1
ATOM 1347 C CA . HIS A 1 82 ? -4.341 -0.517 -8.679 1.00 0.00 150 HIS A CA 1
ATOM 1348 C C . HIS A 1 82 ? -2.976 -1.069 -9.054 1.00 0.00 150 HIS A C 1
ATOM 1349 O O . HIS A 1 82 ? -2.813 -2.267 -9.278 1.00 0.00 150 HIS A O 1
ATOM 1364 N N . ALA A 1 83 ? -1.988 -0.183 -9.104 1.00 0.00 151 ALA A N 1
ATOM 1365 C CA . ALA A 1 83 ? -0.628 -0.590 -9.433 1.00 0.00 151 ALA A CA 1
ATOM 1366 C C . ALA A 1 83 ? -0.212 -1.763 -8.556 1.00 0.00 151 ALA A C 1
ATOM 1367 O O . ALA A 1 83 ? 0.275 -2.782 -9.044 1.00 0.00 151 ALA A O 1
ATOM 1374 N N . LEU A 1 84 ? -0.434 -1.614 -7.254 1.00 0.00 152 LEU A N 1
ATOM 1375 C CA . LEU A 1 84 ? -0.114 -2.660 -6.298 1.00 0.00 152 LEU A CA 1
ATOM 1376 C C . LEU A 1 84 ? -0.979 -3.878 -6.545 1.00 0.00 152 LEU A C 1
ATOM 1377 O O . LEU A 1 84 ? -0.553 -5.012 -6.347 1.00 0.00 152 LEU A O 1
ATOM 1393 N N . LYS A 1 85 ? -2.192 -3.627 -7.002 1.00 0.00 153 LYS A N 1
ATOM 1394 C CA . LYS A 1 85 ? -3.127 -4.700 -7.322 1.00 0.00 153 LYS A CA 1
ATOM 1395 C C . LYS A 1 85 ? -2.446 -5.722 -8.234 1.00 0.00 153 LYS A C 1
ATOM 1396 O O . LYS A 1 85 ? -2.813 -6.897 -8.258 1.00 0.00 153 LYS A O 1
ATOM 1415 N N . TYR A 1 86 ? -1.439 -5.256 -8.979 1.00 0.00 154 TYR A N 1
ATOM 1416 C CA . TYR A 1 86 ? -0.683 -6.111 -9.890 1.00 0.00 154 TYR A CA 1
ATOM 1417 C C . TYR A 1 86 ? 0.589 -6.638 -9.221 1.00 0.00 154 TYR A C 1
ATOM 1418 O O . TYR A 1 86 ? 1.456 -7.214 -9.877 1.00 0.00 154 TYR A O 1
ATOM 1436 N N . SER A 1 87 ? 0.687 -6.435 -7.910 1.00 0.00 155 SER A N 1
ATOM 1437 C CA . SER A 1 87 ? 1.832 -6.881 -7.135 1.00 0.00 155 SER A CA 1
ATOM 1438 C C . SER A 1 87 ? 1.438 -8.066 -6.275 1.00 0.00 155 SER A C 1
ATOM 1439 O O . SER A 1 87 ? 0.822 -7.907 -5.221 1.00 0.00 155 SER A O 1
ATOM 1447 N N . VAL A 1 88 ? 1.778 -9.253 -6.739 1.00 0.00 156 VAL A N 1
ATOM 1448 C CA . VAL A 1 88 ? 1.442 -10.466 -6.023 1.00 0.00 156 VAL A CA 1
ATOM 1449 C C . VAL A 1 88 ? 2.618 -10.985 -5.197 1.00 0.00 156 VAL A C 1
ATOM 1450 O O . VAL A 1 88 ? 2.537 -12.054 -4.592 1.00 0.00 156 VAL A O 1
ATOM 1463 N N . VAL A 1 89 ? 3.705 -10.214 -5.158 1.00 0.00 157 VAL A N 1
ATOM 1464 C CA . VAL A 1 89 ? 4.879 -10.595 -4.385 1.00 0.00 157 VAL A CA 1
ATOM 1465 C C . VAL A 1 89 ? 4.569 -10.524 -2.895 1.00 0.00 157 VAL A C 1
ATOM 1466 O O . VAL A 1 89 ? 4.987 -11.381 -2.117 1.00 0.00 157 VAL A O 1
ATOM 1479 N N . LEU A 1 90 ? 3.812 -9.500 -2.514 1.00 0.00 158 LEU A N 1
ATOM 1480 C CA . LEU A 1 90 ? 3.413 -9.307 -1.127 1.00 0.00 158 LEU A CA 1
ATOM 1481 C C . LEU A 1 90 ? 1.962 -9.738 -0.962 1.00 0.00 158 LEU A C 1
ATOM 1482 O O . LEU A 1 90 ? 1.280 -10.014 -1.948 1.00 0.00 158 LEU A O 1
ATOM 1498 N N . GLU A 1 91 ? 1.481 -9.779 0.273 1.00 0.00 159 GLU A N 1
ATOM 1499 C CA . GLU A 1 91 ? 0.101 -10.157 0.517 1.00 0.00 159 GLU A CA 1
ATOM 1500 C C . GLU A 1 91 ? -0.743 -8.898 0.681 1.00 0.00 159 GLU A C 1
ATOM 1501 O O . GLU A 1 91 ? -0.604 -8.169 1.654 1.00 0.00 159 GLU A O 1
ATOM 1513 N N . LEU A 1 92 ? -1.602 -8.646 -0.294 1.00 0.00 160 LEU A N 1
ATOM 1514 C CA . LEU A 1 92 ? -2.461 -7.469 -0.289 1.00 0.00 160 LEU A CA 1
ATOM 1515 C C . LEU A 1 92 ? -3.852 -7.817 0.223 1.00 0.00 160 LEU A C 1
ATOM 1516 O O . LEU A 1 92 ? -4.310 -8.945 0.035 1.00 0.00 160 LEU A O 1
ATOM 1532 N N . ASN A 1 93 ? -4.564 -6.849 0.816 1.00 0.00 161 ASN A N 1
ATOM 1533 C CA . ASN A 1 93 ? -5.928 -7.144 1.250 1.00 0.00 161 ASN A CA 1
ATOM 1534 C C . ASN A 1 93 ? -6.700 -7.427 -0.006 1.00 0.00 161 ASN A C 1
ATOM 1535 O O . ASN A 1 93 ? -6.285 -6.925 -1.047 1.00 0.00 161 ASN A O 1
ATOM 1546 N N . GLU A 1 94 ? -7.784 -8.212 0.140 1.00 0.00 162 GLU A N 1
ATOM 1547 C CA . GLU A 1 94 ? -8.658 -8.694 -0.943 1.00 0.00 162 GLU A CA 1
ATOM 1548 C C . GLU A 1 94 ? -8.881 -7.740 -2.103 1.00 0.00 162 GLU A C 1
ATOM 1549 O O . GLU A 1 94 ? -8.658 -8.114 -3.255 1.00 0.00 162 GLU A O 1
ATOM 1561 N N . ASP A 1 95 ? -9.286 -6.523 -1.833 1.00 0.00 163 ASP A N 1
ATOM 1562 C CA . ASP A 1 95 ? -9.486 -5.565 -2.910 1.00 0.00 163 ASP A CA 1
ATOM 1563 C C . ASP A 1 95 ? -8.149 -4.924 -3.196 1.00 0.00 163 ASP A C 1
ATOM 1564 O O . ASP A 1 95 ? -8.058 -3.753 -3.566 1.00 0.00 163 ASP A O 1
ATOM 1573 N N . HIS A 1 96 ? -7.101 -5.711 -2.935 1.00 0.00 164 HIS A N 1
ATOM 1574 C CA . HIS A 1 96 ? -5.733 -5.274 -3.059 1.00 0.00 164 HIS A CA 1
ATOM 1575 C C . HIS A 1 96 ? -5.607 -3.872 -2.530 1.00 0.00 164 HIS A C 1
ATOM 1576 O O . HIS A 1 96 ? -4.794 -3.068 -2.983 1.00 0.00 164 HIS A O 1
ATOM 1591 N N . ARG A 1 97 ? -6.434 -3.618 -1.523 1.00 0.00 165 ARG A N 1
ATOM 1592 C CA . ARG A 1 97 ? -6.462 -2.360 -0.853 1.00 0.00 165 ARG A CA 1
ATOM 1593 C C . ARG A 1 97 ? -5.479 -2.384 0.285 1.00 0.00 165 ARG A C 1
ATOM 1594 O O . ARG A 1 97 ? -5.163 -1.333 0.844 1.00 0.00 165 ARG A O 1
ATOM 1615 N N . LYS A 1 98 ? -4.960 -3.573 0.642 1.00 0.00 166 LYS A N 1
ATOM 1616 C CA . LYS A 1 98 ? -3.983 -3.579 1.740 1.00 0.00 166 LYS A CA 1
ATOM 1617 C C . LYS A 1 98 ? -2.726 -4.340 1.377 1.00 0.00 166 LYS A C 1
ATOM 1618 O O . LYS A 1 98 ? -2.598 -4.845 0.267 1.00 0.00 166 LYS A O 1
ATOM 1637 N N . VAL A 1 99 ? -1.796 -4.405 2.318 1.00 0.00 167 VAL A N 1
ATOM 1638 C CA . VAL A 1 99 ? -0.547 -5.100 2.097 1.00 0.00 167 VAL A CA 1
ATOM 1639 C C . VAL A 1 99 ? 0.013 -5.623 3.405 1.00 0.00 167 VAL A C 1
ATOM 1640 O O . VAL A 1 99 ? 0.764 -4.947 4.106 1.00 0.00 167 VAL A O 1
ATOM 1653 N N . ARG A 1 100 ? -0.374 -6.847 3.714 1.00 0.00 168 ARG A N 1
ATOM 1654 C CA . ARG A 1 100 ? 0.069 -7.509 4.934 1.00 0.00 168 ARG A CA 1
ATOM 1655 C C . ARG A 1 100 ? 1.146 -8.544 4.620 1.00 0.00 168 ARG A C 1
ATOM 1656 O O . ARG A 1 100 ? 1.367 -8.887 3.460 1.00 0.00 168 ARG A O 1
ATOM 1677 N N . ARG A 1 101 ? 1.815 -9.032 5.658 1.00 0.00 169 ARG A N 1
ATOM 1678 C CA . ARG A 1 101 ? 2.871 -10.024 5.485 1.00 0.00 169 ARG A CA 1
ATOM 1679 C C . ARG A 1 101 ? 2.414 -11.398 5.959 1.00 0.00 169 ARG A C 1
ATOM 1680 O O . ARG A 1 101 ? 1.514 -11.513 6.791 1.00 0.00 169 ARG A O 1
ATOM 1701 N N . THR A 1 102 ? 3.044 -12.439 5.426 1.00 0.00 170 THR A N 1
ATOM 1702 C CA . THR A 1 102 ? 2.709 -13.807 5.793 1.00 0.00 170 THR A CA 1
ATOM 1703 C C . THR A 1 102 ? 3.869 -14.482 6.526 1.00 0.00 170 THR A C 1
ATOM 1704 O O . THR A 1 102 ? 3.704 -15.554 7.107 1.00 0.00 170 THR A O 1
ATOM 1715 N N . THR A 1 103 ? 5.043 -13.854 6.490 1.00 0.00 171 THR A N 1
ATOM 1716 C CA . THR A 1 103 ? 6.223 -14.405 7.147 1.00 0.00 171 THR A CA 1
ATOM 1717 C C . THR A 1 103 ? 7.253 -13.312 7.433 1.00 0.00 171 THR A C 1
ATOM 1718 O O . THR A 1 103 ? 8.322 -13.281 6.821 1.00 0.00 171 THR A O 1
ATOM 1729 N N . PRO A 1 104 ? 6.946 -12.397 8.367 1.00 0.00 172 PRO A N 1
ATOM 1730 C CA . PRO A 1 104 ? 7.851 -11.304 8.725 1.00 0.00 172 PRO A CA 1
ATOM 1731 C C . PRO A 1 104 ? 8.991 -11.760 9.628 1.00 0.00 172 PRO A C 1
ATOM 1732 O O . PRO A 1 104 ? 8.813 -12.633 10.477 1.00 0.00 172 PRO A O 1
ATOM 1743 N N . VAL A 1 105 ? 10.161 -11.160 9.439 1.00 0.00 173 VAL A N 1
ATOM 1744 C CA . VAL A 1 105 ? 11.330 -11.492 10.224 1.00 0.00 173 VAL A CA 1
ATOM 1745 C C . VAL A 1 105 ? 11.558 -10.451 11.316 1.00 0.00 173 VAL A C 1
ATOM 1746 O O . VAL A 1 105 ? 11.216 -9.281 11.147 1.00 0.00 173 VAL A O 1
ATOM 1759 N N . PRO A 1 106 ? 12.130 -10.863 12.460 1.00 0.00 174 PRO A N 1
ATOM 1760 C CA . PRO A 1 106 ? 12.386 -9.957 13.584 1.00 0.00 174 PRO A CA 1
ATOM 1761 C C . PRO A 1 106 ? 13.233 -8.756 13.179 1.00 0.00 174 PRO A C 1
ATOM 1762 O O . PRO A 1 106 ? 14.220 -8.890 12.457 1.00 0.00 174 PRO A O 1
ATOM 1773 N N . LEU A 1 107 ? 12.828 -7.580 13.648 1.00 0.00 175 LEU A N 1
ATOM 1774 C CA . LEU A 1 107 ? 13.513 -6.350 13.351 1.00 0.00 175 LEU A CA 1
ATOM 1775 C C . LEU A 1 107 ? 14.220 -5.815 14.590 1.00 0.00 175 LEU A C 1
ATOM 1776 O O . LEU A 1 107 ? 15.349 -5.328 14.525 1.00 0.00 175 LEU A O 1
ATOM 1792 N N . PHE A 1 108 ? 13.531 -5.915 15.714 1.00 0.00 176 PHE A N 1
ATOM 1793 C CA . PHE A 1 108 ? 14.045 -5.453 16.988 1.00 0.00 176 PHE A CA 1
ATOM 1794 C C . PHE A 1 108 ? 13.545 -6.363 18.095 1.00 0.00 176 PHE A C 1
ATOM 1795 O O . PHE A 1 108 ? 12.387 -6.288 18.506 1.00 0.00 176 PHE A O 1
ATOM 1812 N N . PRO A 1 109 ? 14.417 -7.238 18.585 1.00 0.00 177 PRO A N 1
ATOM 1813 C CA . PRO A 1 109 ? 14.103 -8.193 19.649 1.00 0.00 177 PRO A CA 1
ATOM 1814 C C . PRO A 1 109 ? 14.018 -7.539 21.023 1.00 0.00 177 PRO A C 1
ATOM 1815 O O . PRO A 1 109 ? 13.410 -8.085 21.943 1.00 0.00 177 PRO A O 1
ATOM 1826 N N . ASN A 1 110 ? 14.645 -6.372 21.161 1.00 0.00 178 ASN A N 1
ATOM 1827 C CA . ASN A 1 110 ? 14.650 -5.657 22.429 1.00 0.00 178 ASN A CA 1
ATOM 1828 C C . ASN A 1 110 ? 13.622 -4.541 22.427 1.00 0.00 178 ASN A C 1
ATOM 1829 O O . ASN A 1 110 ? 13.114 -4.148 23.477 1.00 0.00 178 ASN A O 1
ATOM 1840 N N . GLU A 1 111 ? 13.328 -4.021 21.244 1.00 0.00 179 GLU A N 1
ATOM 1841 C CA . GLU A 1 111 ? 12.367 -2.937 21.114 1.00 0.00 179 GLU A CA 1
ATOM 1842 C C . GLU A 1 111 ? 10.936 -3.458 21.096 1.00 0.00 179 GLU A C 1
ATOM 1843 O O . GLU A 1 111 ? 9.989 -2.719 21.365 1.00 0.00 179 GLU A O 1
ATOM 1855 N N . ASN A 1 112 ? 10.791 -4.732 20.778 1.00 0.00 180 ASN A N 1
ATOM 1856 C CA . ASN A 1 112 ? 9.478 -5.364 20.722 1.00 0.00 180 ASN A CA 1
ATOM 1857 C C . ASN A 1 112 ? 9.448 -6.642 21.554 1.00 0.00 180 ASN A C 1
ATOM 1858 O O . ASN A 1 112 ? 10.287 -7.527 21.381 1.00 0.00 180 ASN A O 1
ATOM 1869 N N . LEU A 1 113 ? 8.477 -6.731 22.456 1.00 0.00 181 LEU A N 1
ATOM 1870 C CA . LEU A 1 113 ? 8.334 -7.900 23.315 1.00 0.00 181 LEU A CA 1
ATOM 1871 C C . LEU A 1 113 ? 6.871 -8.324 23.413 1.00 0.00 181 LEU A C 1
ATOM 1872 O O . LEU A 1 113 ? 6.194 -8.028 24.397 1.00 0.00 181 LEU A O 1
ATOM 1888 N N . PRO A 1 114 ? 6.361 -9.026 22.386 1.00 0.00 182 PRO A N 1
ATOM 1889 C CA . PRO A 1 114 ? 4.970 -9.490 22.360 1.00 0.00 182 PRO A CA 1
ATOM 1890 C C . PRO A 1 114 ? 4.686 -10.528 23.440 1.00 0.00 182 PRO A C 1
ATOM 1891 O O . PRO A 1 114 ? 5.553 -11.328 23.790 1.00 0.00 182 PRO A O 1
ATOM 1902 N N . SER A 1 115 ? 3.464 -10.509 23.965 1.00 0.00 183 SER A N 1
ATOM 1903 C CA . SER A 1 115 ? 3.065 -11.448 25.006 1.00 0.00 183 SER A CA 1
ATOM 1904 C C . SER A 1 115 ? 3.934 -11.285 26.249 1.00 0.00 183 SER A C 1
ATOM 1905 O O . SER A 1 115 ? 3.555 -10.491 27.135 1.00 0.00 183 SER A O 1
ATOM 1914 N N . THR A 1 2 ? -30.312 -11.616 -12.813 1.00 0.00 70 THR A N 2
ATOM 1915 C CA . THR A 1 2 ? -29.495 -10.536 -12.202 1.00 0.00 70 THR A CA 2
ATOM 1916 C C . THR A 1 2 ? -28.735 -9.750 -13.266 1.00 0.00 70 THR A C 2
ATOM 1917 O O . THR A 1 2 ? -27.614 -10.104 -13.632 1.00 0.00 70 THR A O 2
ATOM 1928 N N . ALA A 1 3 ? -29.353 -8.682 -13.760 1.00 0.00 71 ALA A N 2
ATOM 1929 C CA . ALA A 1 3 ? -28.737 -7.846 -14.782 1.00 0.00 71 ALA A CA 2
ATOM 1930 C C . ALA A 1 3 ? -28.477 -6.438 -14.256 1.00 0.00 71 ALA A C 2
ATOM 1931 O O . ALA A 1 3 ? -29.220 -5.932 -13.415 1.00 0.00 71 ALA A O 2
ATOM 1938 N N . SER A 1 4 ? -27.420 -5.810 -14.760 1.00 0.00 72 SER A N 2
ATOM 1939 C CA . SER A 1 4 ? -27.062 -4.459 -14.340 1.00 0.00 72 SER A CA 2
ATOM 1940 C C . SER A 1 4 ? -27.284 -3.463 -15.474 1.00 0.00 72 SER A C 2
ATOM 1941 O O . SER A 1 4 ? -26.543 -3.449 -16.457 1.00 0.00 72 SER A O 2
ATOM 1949 N N . GLY A 1 5 ? -28.309 -2.628 -15.329 1.00 0.00 73 GLY A N 2
ATOM 1950 C CA . GLY A 1 5 ? -28.610 -1.639 -16.348 1.00 0.00 73 GLY A CA 2
ATOM 1951 C C . GLY A 1 5 ? -28.710 -0.236 -15.782 1.00 0.00 73 GLY A C 2
ATOM 1952 O O . GLY A 1 5 ? -27.927 0.148 -14.913 1.00 0.00 73 GLY A O 2
ATOM 1956 N N . GLY A 1 6 ? -29.676 0.532 -16.276 1.00 0.00 74 GLY A N 2
ATOM 1957 C CA . GLY A 1 6 ? -29.857 1.891 -15.804 1.00 0.00 74 GLY A CA 2
ATOM 1958 C C . GLY A 1 6 ? -30.607 1.954 -14.488 1.00 0.00 74 GLY A C 2
ATOM 1959 O O . GLY A 1 6 ? -31.808 1.687 -14.438 1.00 0.00 74 GLY A O 2
ATOM 1963 N N . GLU A 1 7 ? -29.899 2.307 -13.421 1.00 0.00 75 GLU A N 2
ATOM 1964 C CA . GLU A 1 7 ? -30.504 2.404 -12.098 1.00 0.00 75 GLU A CA 2
ATOM 1965 C C . GLU A 1 7 ? -29.691 3.326 -11.194 1.00 0.00 75 GLU A C 2
ATOM 1966 O O . GLU A 1 7 ? -30.205 4.320 -10.681 1.00 0.00 75 GLU A O 2
ATOM 1978 N N . ASN A 1 8 ? -28.420 2.989 -11.004 1.00 0.00 76 ASN A N 2
ATOM 1979 C CA . ASN A 1 8 ? -27.536 3.786 -10.162 1.00 0.00 76 ASN A CA 2
ATOM 1980 C C . ASN A 1 8 ? -26.271 4.178 -10.918 1.00 0.00 76 ASN A C 2
ATOM 1981 O O . ASN A 1 8 ? -25.198 4.310 -10.329 1.00 0.00 76 ASN A O 2
ATOM 1992 N N . GLU A 1 9 ? -26.404 4.361 -12.228 1.00 0.00 77 GLU A N 2
ATOM 1993 C CA . GLU A 1 9 ? -25.272 4.738 -13.066 1.00 0.00 77 GLU A CA 2
ATOM 1994 C C . GLU A 1 9 ? -25.741 5.483 -14.312 1.00 0.00 77 GLU A C 2
ATOM 1995 O O . GLU A 1 9 ? -25.842 4.904 -15.393 1.00 0.00 77 GLU A O 2
ATOM 2007 N N . ARG A 1 10 ? -26.027 6.771 -14.152 1.00 0.00 78 ARG A N 2
ATOM 2008 C CA . ARG A 1 10 ? -26.485 7.596 -15.264 1.00 0.00 78 ARG A CA 2
ATOM 2009 C C . ARG A 1 10 ? -26.182 9.070 -15.009 1.00 0.00 78 ARG A C 2
ATOM 2010 O O . ARG A 1 10 ? -26.984 9.945 -15.332 1.00 0.00 78 ARG A O 2
ATOM 2031 N N . GLU A 1 11 ? -25.016 9.335 -14.429 1.00 0.00 79 GLU A N 2
ATOM 2032 C CA . GLU A 1 11 ? -24.605 10.702 -14.132 1.00 0.00 79 GLU A CA 2
ATOM 2033 C C . GLU A 1 11 ? -23.093 10.786 -13.948 1.00 0.00 79 GLU A C 2
ATOM 2034 O O . GLU A 1 11 ? -22.443 11.689 -14.475 1.00 0.00 79 GLU A O 2
ATOM 2046 N N . ASP A 1 12 ? -22.538 9.840 -13.198 1.00 0.00 80 ASP A N 2
ATOM 2047 C CA . ASP A 1 12 ? -21.103 9.806 -12.945 1.00 0.00 80 ASP A CA 2
ATOM 2048 C C . ASP A 1 12 ? -20.491 8.509 -13.461 1.00 0.00 80 ASP A C 2
ATOM 2049 O O . ASP A 1 12 ? -19.412 8.512 -14.055 1.00 0.00 80 ASP A O 2
ATOM 2058 N N . LEU A 1 13 ? -21.187 7.399 -13.230 1.00 0.00 81 LEU A N 2
ATOM 2059 C CA . LEU A 1 13 ? -20.712 6.093 -13.673 1.00 0.00 81 LEU A CA 2
ATOM 2060 C C . LEU A 1 13 ? -20.787 5.974 -15.191 1.00 0.00 81 LEU A C 2
ATOM 2061 O O . LEU A 1 13 ? -21.844 5.684 -15.750 1.00 0.00 81 LEU A O 2
ATOM 2077 N N . GLU A 1 14 ? -19.656 6.199 -15.853 1.00 0.00 82 GLU A N 2
ATOM 2078 C CA . GLU A 1 14 ? -19.594 6.116 -17.308 1.00 0.00 82 GLU A CA 2
ATOM 2079 C C . GLU A 1 14 ? -18.205 5.687 -17.771 1.00 0.00 82 GLU A C 2
ATOM 2080 O O . GLU A 1 14 ? -18.047 4.646 -18.407 1.00 0.00 82 GLU A O 2
ATOM 2092 N N . GLN A 1 15 ? -17.203 6.498 -17.448 1.00 0.00 83 GLN A N 2
ATOM 2093 C CA . GLN A 1 15 ? -15.827 6.202 -17.831 1.00 0.00 83 GLN A CA 2
ATOM 2094 C C . GLN A 1 15 ? -15.083 5.504 -16.697 1.00 0.00 83 GLN A C 2
ATOM 2095 O O . GLN A 1 15 ? -15.008 6.019 -15.582 1.00 0.00 83 GLN A O 2
ATOM 2109 N N . GLU A 1 16 ? -14.534 4.330 -16.992 1.00 0.00 84 GLU A N 2
ATOM 2110 C CA . GLU A 1 16 ? -13.794 3.562 -15.998 1.00 0.00 84 GLU A CA 2
ATOM 2111 C C . GLU A 1 16 ? -12.495 4.268 -15.621 1.00 0.00 84 GLU A C 2
ATOM 2112 O O . GLU A 1 16 ? -12.221 5.373 -16.089 1.00 0.00 84 GLU A O 2
ATOM 2124 N N . TRP A 1 17 ? -11.699 3.624 -14.775 1.00 0.00 85 TRP A N 2
ATOM 2125 C CA . TRP A 1 17 ? -10.429 4.193 -14.339 1.00 0.00 85 TRP A CA 2
ATOM 2126 C C . TRP A 1 17 ? -9.318 3.878 -15.334 1.00 0.00 85 TRP A C 2
ATOM 2127 O O . TRP A 1 17 ? -9.140 2.729 -15.735 1.00 0.00 85 TRP A O 2
ATOM 2148 N N . LYS A 1 18 ? -8.573 4.906 -15.727 1.00 0.00 86 LYS A N 2
ATOM 2149 C CA . LYS A 1 18 ? -7.486 4.744 -16.667 1.00 0.00 86 LYS A CA 2
ATOM 2150 C C . LYS A 1 18 ? -6.322 4.000 -16.016 1.00 0.00 86 LYS A C 2
ATOM 2151 O O . LYS A 1 18 ? -5.655 4.535 -15.130 1.00 0.00 86 LYS A O 2
ATOM 2170 N N . PRO A 1 19 ? -6.061 2.749 -16.438 1.00 0.00 87 PRO A N 2
ATOM 2171 C CA . PRO A 1 19 ? -4.972 1.944 -15.876 1.00 0.00 87 PRO A CA 2
ATOM 2172 C C . PRO A 1 19 ? -3.594 2.489 -16.241 1.00 0.00 87 PRO A C 2
ATOM 2173 O O . PRO A 1 19 ? -3.340 2.831 -17.396 1.00 0.00 87 PRO A O 2
ATOM 2184 N N . PRO A 1 20 ? -2.678 2.575 -15.259 1.00 0.00 88 PRO A N 2
ATOM 2185 C CA . PRO A 1 20 ? -1.319 3.077 -15.489 1.00 0.00 88 PRO A CA 2
ATOM 2186 C C . PRO A 1 20 ? -0.458 2.074 -16.250 1.00 0.00 88 PRO A C 2
ATOM 2187 O O . PRO A 1 20 ? -0.972 1.116 -16.829 1.00 0.00 88 PRO A O 2
ATOM 2198 N N . ASP A 1 21 ? 0.853 2.290 -16.234 1.00 0.00 89 ASP A N 2
ATOM 2199 C CA . ASP A 1 21 ? 1.780 1.408 -16.903 1.00 0.00 89 ASP A CA 2
ATOM 2200 C C . ASP A 1 21 ? 2.674 0.727 -15.881 1.00 0.00 89 ASP A C 2
ATOM 2201 O O . ASP A 1 21 ? 3.030 1.319 -14.862 1.00 0.00 89 ASP A O 2
ATOM 2210 N N . GLU A 1 22 ? 3.035 -0.517 -16.155 1.00 0.00 90 GLU A N 2
ATOM 2211 C CA . GLU A 1 22 ? 3.885 -1.282 -15.261 1.00 0.00 90 GLU A CA 2
ATOM 2212 C C . GLU A 1 22 ? 5.120 -0.484 -14.847 1.00 0.00 90 GLU A C 2
ATOM 2213 O O . GLU A 1 22 ? 5.717 -0.748 -13.804 1.00 0.00 90 GLU A O 2
ATOM 2225 N N . GLU A 1 23 ? 5.493 0.497 -15.665 1.00 0.00 91 GLU A N 2
ATOM 2226 C CA . GLU A 1 23 ? 6.650 1.333 -15.372 1.00 0.00 91 GLU A CA 2
ATOM 2227 C C . GLU A 1 23 ? 6.543 1.917 -13.971 1.00 0.00 91 GLU A C 2
ATOM 2228 O O . GLU A 1 23 ? 7.465 1.808 -13.162 1.00 0.00 91 GLU A O 2
ATOM 2240 N N . LEU A 1 24 ? 5.402 2.534 -13.697 1.00 0.00 92 LEU A N 2
ATOM 2241 C CA . LEU A 1 24 ? 5.152 3.140 -12.400 1.00 0.00 92 LEU A CA 2
ATOM 2242 C C . LEU A 1 24 ? 4.725 2.088 -11.377 1.00 0.00 92 LEU A C 2
ATOM 2243 O O . LEU A 1 24 ? 4.890 2.284 -10.173 1.00 0.00 92 LEU A O 2
ATOM 2259 N N . ILE A 1 25 ? 4.182 0.970 -11.856 1.00 0.00 93 ILE A N 2
ATOM 2260 C CA . ILE A 1 25 ? 3.745 -0.097 -10.969 1.00 0.00 93 ILE A CA 2
ATOM 2261 C C . ILE A 1 25 ? 4.938 -0.829 -10.368 1.00 0.00 93 ILE A C 2
ATOM 2262 O O . ILE A 1 25 ? 4.929 -1.188 -9.191 1.00 0.00 93 ILE A O 2
ATOM 2278 N N . LYS A 1 26 ? 5.967 -1.038 -11.181 1.00 0.00 94 LYS A N 2
ATOM 2279 C CA . LYS A 1 26 ? 7.169 -1.721 -10.723 1.00 0.00 94 LYS A CA 2
ATOM 2280 C C . LYS A 1 26 ? 7.933 -0.846 -9.735 1.00 0.00 94 LYS A C 2
ATOM 2281 O O . LYS A 1 26 ? 8.518 -1.346 -8.774 1.00 0.00 94 LYS A O 2
ATOM 2300 N N . LYS A 1 27 ? 7.913 0.463 -9.969 1.00 0.00 95 LYS A N 2
ATOM 2301 C CA . LYS A 1 27 ? 8.595 1.402 -9.087 1.00 0.00 95 LYS A CA 2
ATOM 2302 C C . LYS A 1 27 ? 7.966 1.367 -7.700 1.00 0.00 95 LYS A C 2
ATOM 2303 O O . LYS A 1 27 ? 8.651 1.165 -6.697 1.00 0.00 95 LYS A O 2
ATOM 2322 N N . LEU A 1 28 ? 6.650 1.551 -7.656 1.00 0.00 96 LEU A N 2
ATOM 2323 C CA . LEU A 1 28 ? 5.908 1.531 -6.403 1.00 0.00 96 LEU A CA 2
ATOM 2324 C C . LEU A 1 28 ? 6.155 0.231 -5.648 1.00 0.00 96 LEU A C 2
ATOM 2325 O O . LEU A 1 28 ? 6.677 0.230 -4.533 1.00 0.00 96 LEU A O 2
ATOM 2341 N N . VAL A 1 29 ? 5.764 -0.873 -6.270 1.00 0.00 97 VAL A N 2
ATOM 2342 C CA . VAL A 1 29 ? 5.922 -2.192 -5.677 1.00 0.00 97 VAL A CA 2
ATOM 2343 C C . VAL A 1 29 ? 7.347 -2.416 -5.174 1.00 0.00 97 VAL A C 2
ATOM 2344 O O . VAL A 1 29 ? 7.559 -3.070 -4.154 1.00 0.00 97 VAL A O 2
ATOM 2357 N N . ASP A 1 30 ? 8.318 -1.867 -5.895 1.00 0.00 98 ASP A N 2
ATOM 2358 C CA . ASP A 1 30 ? 9.719 -2.005 -5.518 1.00 0.00 98 ASP A CA 2
ATOM 2359 C C . ASP A 1 30 ? 9.964 -1.425 -4.129 1.00 0.00 98 ASP A C 2
ATOM 2360 O O . ASP A 1 30 ? 10.828 -1.899 -3.390 1.00 0.00 98 ASP A O 2
ATOM 2369 N N . GLN A 1 31 ? 9.195 -0.399 -3.779 1.00 0.00 99 GLN A N 2
ATOM 2370 C CA . GLN A 1 31 ? 9.327 0.242 -2.480 1.00 0.00 99 GLN A CA 2
ATOM 2371 C C . GLN A 1 31 ? 8.744 -0.637 -1.382 1.00 0.00 99 GLN A C 2
ATOM 2372 O O . GLN A 1 31 ? 9.196 -0.598 -0.237 1.00 0.00 99 GLN A O 2
ATOM 2386 N N . ILE A 1 32 ? 7.736 -1.431 -1.734 1.00 0.00 100 ILE A N 2
ATOM 2387 C CA . ILE A 1 32 ? 7.096 -2.314 -0.777 1.00 0.00 100 ILE A CA 2
ATOM 2388 C C . ILE A 1 32 ? 7.992 -3.477 -0.422 1.00 0.00 100 ILE A C 2
ATOM 2389 O O . ILE A 1 32 ? 8.421 -3.627 0.719 1.00 0.00 100 ILE A O 2
ATOM 2405 N N . GLU A 1 33 ? 8.286 -4.294 -1.415 1.00 0.00 101 GLU A N 2
ATOM 2406 C CA . GLU A 1 33 ? 9.156 -5.445 -1.210 1.00 0.00 101 GLU A CA 2
ATOM 2407 C C . GLU A 1 33 ? 10.432 -5.015 -0.491 1.00 0.00 101 GLU A C 2
ATOM 2408 O O . GLU A 1 33 ? 11.087 -5.816 0.175 1.00 0.00 101 GLU A O 2
ATOM 2420 N N . PHE A 1 34 ? 10.774 -3.737 -0.641 1.00 0.00 102 PHE A N 2
ATOM 2421 C CA . PHE A 1 34 ? 11.969 -3.181 -0.018 1.00 0.00 102 PHE A CA 2
ATOM 2422 C C . PHE A 1 34 ? 11.708 -2.695 1.404 1.00 0.00 102 PHE A C 2
ATOM 2423 O O . PHE A 1 34 ? 12.533 -2.890 2.296 1.00 0.00 102 PHE A O 2
ATOM 2440 N N . TYR A 1 35 ? 10.571 -2.033 1.604 1.00 0.00 103 TYR A N 2
ATOM 2441 C CA . TYR A 1 35 ? 10.229 -1.485 2.912 1.00 0.00 103 TYR A CA 2
ATOM 2442 C C . TYR A 1 35 ? 9.728 -2.551 3.873 1.00 0.00 103 TYR A C 2
ATOM 2443 O O . TYR A 1 35 ? 9.683 -2.339 5.084 1.00 0.00 103 TYR A O 2
ATOM 2461 N N . PHE A 1 36 ? 9.371 -3.704 3.331 1.00 0.00 104 PHE A N 2
ATOM 2462 C CA . PHE A 1 36 ? 8.898 -4.803 4.153 1.00 0.00 104 PHE A CA 2
ATOM 2463 C C . PHE A 1 36 ? 10.063 -5.689 4.580 1.00 0.00 104 PHE A C 2
ATOM 2464 O O . PHE A 1 36 ? 9.890 -6.624 5.362 1.00 0.00 104 PHE A O 2
ATOM 2481 N N . SER A 1 37 ? 11.253 -5.377 4.076 1.00 0.00 105 SER A N 2
ATOM 2482 C CA . SER A 1 37 ? 12.445 -6.139 4.427 1.00 0.00 105 SER A CA 2
ATOM 2483 C C . SER A 1 37 ? 12.723 -6.020 5.923 1.00 0.00 105 SER A C 2
ATOM 2484 O O . SER A 1 37 ? 12.478 -4.974 6.523 1.00 0.00 105 SER A O 2
ATOM 2492 N N . ASP A 1 38 ? 13.232 -7.093 6.523 1.00 0.00 106 ASP A N 2
ATOM 2493 C CA . ASP A 1 38 ? 13.535 -7.105 7.956 1.00 0.00 106 ASP A CA 2
ATOM 2494 C C . ASP A 1 38 ? 14.248 -5.821 8.386 1.00 0.00 106 ASP A C 2
ATOM 2495 O O . ASP A 1 38 ? 13.900 -5.208 9.398 1.00 0.00 106 ASP A O 2
ATOM 2504 N N . GLU A 1 39 ? 15.250 -5.429 7.608 1.00 0.00 107 GLU A N 2
ATOM 2505 C CA . GLU A 1 39 ? 16.033 -4.231 7.891 1.00 0.00 107 GLU A CA 2
ATOM 2506 C C . GLU A 1 39 ? 15.241 -2.959 7.625 1.00 0.00 107 GLU A C 2
ATOM 2507 O O . GLU A 1 39 ? 15.574 -1.890 8.137 1.00 0.00 107 GLU A O 2
ATOM 2519 N N . ASN A 1 40 ? 14.198 -3.078 6.820 1.00 0.00 108 ASN A N 2
ATOM 2520 C CA . ASN A 1 40 ? 13.364 -1.931 6.483 1.00 0.00 108 ASN A CA 2
ATOM 2521 C C . ASN A 1 40 ? 12.213 -1.793 7.468 1.00 0.00 108 ASN A C 2
ATOM 2522 O O . ASN A 1 40 ? 11.603 -0.731 7.578 1.00 0.00 108 ASN A O 2
ATOM 2533 N N . LEU A 1 41 ? 11.933 -2.868 8.195 1.00 0.00 109 LEU A N 2
ATOM 2534 C CA . LEU A 1 41 ? 10.878 -2.866 9.181 1.00 0.00 109 LEU A CA 2
ATOM 2535 C C . LEU A 1 41 ? 11.299 -2.035 10.368 1.00 0.00 109 LEU A C 2
ATOM 2536 O O . LEU A 1 41 ? 10.572 -1.150 10.818 1.00 0.00 109 LEU A O 2
ATOM 2552 N N . GLU A 1 42 ? 12.506 -2.307 10.855 1.00 0.00 110 GLU A N 2
ATOM 2553 C CA . GLU A 1 42 ? 13.052 -1.562 11.967 1.00 0.00 110 GLU A CA 2
ATOM 2554 C C . GLU A 1 42 ? 13.064 -0.067 11.645 1.00 0.00 110 GLU A C 2
ATOM 2555 O O . GLU A 1 42 ? 13.269 0.769 12.525 1.00 0.00 110 GLU A O 2
ATOM 2567 N N . LYS A 1 43 ? 12.845 0.257 10.369 1.00 0.00 111 LYS A N 2
ATOM 2568 C CA . LYS A 1 43 ? 12.829 1.636 9.912 1.00 0.00 111 LYS A CA 2
ATOM 2569 C C . LYS A 1 43 ? 11.417 2.047 9.489 1.00 0.00 111 LYS A C 2
ATOM 2570 O O . LYS A 1 43 ? 11.066 3.226 9.530 1.00 0.00 111 LYS A O 2
ATOM 2589 N N . ASP A 1 44 ? 10.615 1.067 9.076 1.00 0.00 112 ASP A N 2
ATOM 2590 C CA . ASP A 1 44 ? 9.249 1.327 8.641 1.00 0.00 112 ASP A CA 2
ATOM 2591 C C . ASP A 1 44 ? 8.245 0.791 9.646 1.00 0.00 112 ASP A C 2
ATOM 2592 O O . ASP A 1 44 ? 7.611 -0.246 9.435 1.00 0.00 112 ASP A O 2
ATOM 2601 N N . ALA A 1 45 ? 8.104 1.517 10.739 1.00 0.00 113 ALA A N 2
ATOM 2602 C CA . ALA A 1 45 ? 7.177 1.142 11.796 1.00 0.00 113 ALA A CA 2
ATOM 2603 C C . ALA A 1 45 ? 5.742 1.460 11.399 1.00 0.00 113 ALA A C 2
ATOM 2604 O O . ALA A 1 45 ? 4.807 0.767 11.800 1.00 0.00 113 ALA A O 2
ATOM 2611 N N . PHE A 1 46 ? 5.572 2.511 10.602 1.00 0.00 114 PHE A N 2
ATOM 2612 C CA . PHE A 1 46 ? 4.247 2.914 10.147 1.00 0.00 114 PHE A CA 2
ATOM 2613 C C . PHE A 1 46 ? 3.569 1.780 9.383 1.00 0.00 114 PHE A C 2
ATOM 2614 O O . PHE A 1 46 ? 2.342 1.708 9.322 1.00 0.00 114 PHE A O 2
ATOM 2631 N N . LEU A 1 47 ? 4.375 0.892 8.806 1.00 0.00 115 LEU A N 2
ATOM 2632 C CA . LEU A 1 47 ? 3.845 -0.240 8.056 1.00 0.00 115 LEU A CA 2
ATOM 2633 C C . LEU A 1 47 ? 3.492 -1.393 8.991 1.00 0.00 115 LEU A C 2
ATOM 2634 O O . LEU A 1 47 ? 2.340 -1.819 9.059 1.00 0.00 115 LEU A O 2
ATOM 2650 N N . LEU A 1 48 ? 4.493 -1.897 9.706 1.00 0.00 116 LEU A N 2
ATOM 2651 C CA . LEU A 1 48 ? 4.287 -3.009 10.630 1.00 0.00 116 LEU A CA 2
ATOM 2652 C C . LEU A 1 48 ? 3.773 -2.531 11.986 1.00 0.00 116 LEU A C 2
ATOM 2653 O O . LEU A 1 48 ? 2.684 -2.912 12.417 1.00 0.00 116 LEU A O 2
ATOM 2669 N N . LYS A 1 49 ? 4.568 -1.704 12.662 1.00 0.00 117 LYS A N 2
ATOM 2670 C CA . LYS A 1 49 ? 4.201 -1.184 13.980 1.00 0.00 117 LYS A CA 2
ATOM 2671 C C . LYS A 1 49 ? 2.753 -0.698 14.015 1.00 0.00 117 LYS A C 2
ATOM 2672 O O . LYS A 1 49 ? 2.105 -0.732 15.062 1.00 0.00 117 LYS A O 2
ATOM 2691 N N . HIS A 1 50 ? 2.250 -0.246 12.871 1.00 0.00 118 HIS A N 2
ATOM 2692 C CA . HIS A 1 50 ? 0.877 0.243 12.782 1.00 0.00 118 HIS A CA 2
ATOM 2693 C C . HIS A 1 50 ? -0.112 -0.807 13.284 1.00 0.00 118 HIS A C 2
ATOM 2694 O O . HIS A 1 50 ? -1.185 -0.473 13.786 1.00 0.00 118 HIS A O 2
ATOM 2709 N N . VAL A 1 51 ? 0.258 -2.075 13.145 1.00 0.00 119 VAL A N 2
ATOM 2710 C CA . VAL A 1 51 ? -0.595 -3.173 13.582 1.00 0.00 119 VAL A CA 2
ATOM 2711 C C . VAL A 1 51 ? -0.896 -3.074 15.075 1.00 0.00 119 VAL A C 2
ATOM 2712 O O . VAL A 1 51 ? -2.057 -3.038 15.483 1.00 0.00 119 VAL A O 2
ATOM 2725 N N . ARG A 1 52 ? 0.158 -3.030 15.884 1.00 0.00 120 ARG A N 2
ATOM 2726 C CA . ARG A 1 52 ? 0.007 -2.937 17.333 1.00 0.00 120 ARG A CA 2
ATOM 2727 C C . ARG A 1 52 ? -0.681 -4.180 17.889 1.00 0.00 120 ARG A C 2
ATOM 2728 O O . ARG A 1 52 ? -1.701 -4.624 17.364 1.00 0.00 120 ARG A O 2
ATOM 2749 N N . ARG A 1 53 ? -0.113 -4.736 18.955 1.00 0.00 121 ARG A N 2
ATOM 2750 C CA . ARG A 1 53 ? -0.670 -5.929 19.586 1.00 0.00 121 ARG A CA 2
ATOM 2751 C C . ARG A 1 53 ? -0.578 -7.132 18.651 1.00 0.00 121 ARG A C 2
ATOM 2752 O O . ARG A 1 53 ? 0.281 -7.997 18.818 1.00 0.00 121 ARG A O 2
ATOM 2773 N N . ASN A 1 54 ? -1.470 -7.181 17.667 1.00 0.00 122 ASN A N 2
ATOM 2774 C CA . ASN A 1 54 ? -1.490 -8.277 16.706 1.00 0.00 122 ASN A CA 2
ATOM 2775 C C . ASN A 1 54 ? -0.221 -8.282 15.858 1.00 0.00 122 ASN A C 2
ATOM 2776 O O . ASN A 1 54 ? 0.450 -7.260 15.721 1.00 0.00 122 ASN A O 2
ATOM 2787 N N . LYS A 1 55 ? 0.102 -9.441 15.294 1.00 0.00 123 LYS A N 2
ATOM 2788 C CA . LYS A 1 55 ? 1.292 -9.581 14.459 1.00 0.00 123 LYS A CA 2
ATOM 2789 C C . LYS A 1 55 ? 0.916 -9.862 13.006 1.00 0.00 123 LYS A C 2
ATOM 2790 O O . LYS A 1 55 ? 1.690 -9.582 12.091 1.00 0.00 123 LYS A O 2
ATOM 2809 N N . LEU A 1 56 ? -0.274 -10.420 12.800 1.00 0.00 124 LEU A N 2
ATOM 2810 C CA . LEU A 1 56 ? -0.745 -10.740 11.457 1.00 0.00 124 LEU A CA 2
ATOM 2811 C C . LEU A 1 56 ? -1.638 -9.631 10.906 1.00 0.00 124 LEU A C 2
ATOM 2812 O O . LEU A 1 56 ? -2.491 -9.876 10.054 1.00 0.00 124 LEU A O 2
ATOM 2828 N N . GLY A 1 57 ? -1.439 -8.411 11.397 1.00 0.00 125 GLY A N 2
ATOM 2829 C CA . GLY A 1 57 ? -2.236 -7.289 10.936 1.00 0.00 125 GLY A CA 2
ATOM 2830 C C . GLY A 1 57 ? -1.855 -6.842 9.538 1.00 0.00 125 GLY A C 2
ATOM 2831 O O . GLY A 1 57 ? -0.673 -6.780 9.200 1.00 0.00 125 GLY A O 2
ATOM 2835 N N . TYR A 1 58 ? -2.858 -6.531 8.725 1.00 0.00 126 TYR A N 2
ATOM 2836 C CA . TYR A 1 58 ? -2.624 -6.089 7.354 1.00 0.00 126 TYR A CA 2
ATOM 2837 C C . TYR A 1 58 ? -2.305 -4.599 7.309 1.00 0.00 126 TYR A C 2
ATOM 2838 O O . TYR A 1 58 ? -2.689 -3.845 8.204 1.00 0.00 126 TYR A O 2
ATOM 2856 N N . VAL A 1 59 ? -1.604 -4.178 6.260 1.00 0.00 127 VAL A N 2
ATOM 2857 C CA . VAL A 1 59 ? -1.242 -2.778 6.100 1.00 0.00 127 VAL A CA 2
ATOM 2858 C C . VAL A 1 59 ? -2.156 -2.102 5.088 1.00 0.00 127 VAL A C 2
ATOM 2859 O O . VAL A 1 59 ? -2.382 -2.626 4.001 1.00 0.00 127 VAL A O 2
ATOM 2872 N N . SER A 1 60 ? -2.686 -0.943 5.447 1.00 0.00 128 SER A N 2
ATOM 2873 C CA . SER A 1 60 ? -3.582 -0.221 4.556 1.00 0.00 128 SER A CA 2
ATOM 2874 C C . SER A 1 60 ? -2.816 0.465 3.427 1.00 0.00 128 SER A C 2
ATOM 2875 O O . SER A 1 60 ? -1.918 1.276 3.669 1.00 0.00 128 SER A O 2
ATOM 2883 N N . VAL A 1 61 ? -3.183 0.137 2.192 1.00 0.00 129 VAL A N 2
ATOM 2884 C CA . VAL A 1 61 ? -2.539 0.720 1.022 1.00 0.00 129 VAL A CA 2
ATOM 2885 C C . VAL A 1 61 ? -2.765 2.229 0.968 1.00 0.00 129 VAL A C 2
ATOM 2886 O O . VAL A 1 61 ? -1.869 2.991 0.603 1.00 0.00 129 VAL A O 2
ATOM 2899 N N . LYS A 1 62 ? -3.973 2.649 1.330 1.00 0.00 130 LYS A N 2
ATOM 2900 C CA . LYS A 1 62 ? -4.330 4.064 1.323 1.00 0.00 130 LYS A CA 2
ATOM 2901 C C . LYS A 1 62 ? -3.400 4.879 2.219 1.00 0.00 130 LYS A C 2
ATOM 2902 O O . LYS A 1 62 ? -3.301 6.098 2.077 1.00 0.00 130 LYS A O 2
ATOM 2921 N N . LEU A 1 63 ? -2.720 4.206 3.143 1.00 0.00 131 LEU A N 2
ATOM 2922 C CA . LEU A 1 63 ? -1.809 4.873 4.054 1.00 0.00 131 LEU A CA 2
ATOM 2923 C C . LEU A 1 63 ? -0.447 5.099 3.399 1.00 0.00 131 LEU A C 2
ATOM 2924 O O . LEU A 1 63 ? 0.081 6.212 3.419 1.00 0.00 131 LEU A O 2
ATOM 2940 N N . LEU A 1 64 ? 0.118 4.044 2.823 1.00 0.00 132 LEU A N 2
ATOM 2941 C CA . LEU A 1 64 ? 1.421 4.145 2.168 1.00 0.00 132 LEU A CA 2
ATOM 2942 C C . LEU A 1 64 ? 1.371 5.102 0.983 1.00 0.00 132 LEU A C 2
ATOM 2943 O O . LEU A 1 64 ? 2.396 5.638 0.564 1.00 0.00 132 LEU A O 2
ATOM 2959 N N . THR A 1 65 ? 0.175 5.314 0.446 1.00 0.00 133 THR A N 2
ATOM 2960 C CA . THR A 1 65 ? 0.003 6.207 -0.692 1.00 0.00 133 THR A CA 2
ATOM 2961 C C . THR A 1 65 ? 0.438 7.627 -0.340 1.00 0.00 133 THR A C 2
ATOM 2962 O O . THR A 1 65 ? 0.839 8.398 -1.209 1.00 0.00 133 THR A O 2
ATOM 2973 N N . SER A 1 66 ? 0.360 7.960 0.944 1.00 0.00 134 SER A N 2
ATOM 2974 C CA . SER A 1 66 ? 0.751 9.283 1.420 1.00 0.00 134 SER A CA 2
ATOM 2975 C C . SER A 1 66 ? 2.099 9.227 2.135 1.00 0.00 134 SER A C 2
ATOM 2976 O O . SER A 1 66 ? 2.423 10.096 2.944 1.00 0.00 134 SER A O 2
ATOM 2984 N N . PHE A 1 67 ? 2.882 8.197 1.826 1.00 0.00 135 PHE A N 2
ATOM 2985 C CA . PHE A 1 67 ? 4.195 8.017 2.430 1.00 0.00 135 PHE A CA 2
ATOM 2986 C C . PHE A 1 67 ? 5.222 8.943 1.782 1.00 0.00 135 PHE A C 2
ATOM 2987 O O . PHE A 1 67 ? 5.535 8.807 0.601 1.00 0.00 135 PHE A O 2
ATOM 3004 N N . LYS A 1 68 ? 5.723 9.896 2.565 1.00 0.00 136 LYS A N 2
ATOM 3005 C CA . LYS A 1 68 ? 6.705 10.874 2.089 1.00 0.00 136 LYS A CA 2
ATOM 3006 C C . LYS A 1 68 ? 7.718 10.271 1.108 1.00 0.00 136 LYS A C 2
ATOM 3007 O O . LYS A 1 68 ? 8.212 10.963 0.219 1.00 0.00 136 LYS A O 2
ATOM 3026 N N . LYS A 1 69 ? 8.031 8.988 1.276 1.00 0.00 137 LYS A N 2
ATOM 3027 C CA . LYS A 1 69 ? 8.991 8.319 0.405 1.00 0.00 137 LYS A CA 2
ATOM 3028 C C . LYS A 1 69 ? 8.338 7.858 -0.893 1.00 0.00 137 LYS A C 2
ATOM 3029 O O . LYS A 1 69 ? 8.963 7.872 -1.954 1.00 0.00 137 LYS A O 2
ATOM 3048 N N . VAL A 1 70 ? 7.081 7.442 -0.801 1.00 0.00 138 VAL A N 2
ATOM 3049 C CA . VAL A 1 70 ? 6.346 6.966 -1.966 1.00 0.00 138 VAL A CA 2
ATOM 3050 C C . VAL A 1 70 ? 5.715 8.126 -2.732 1.00 0.00 138 VAL A C 2
ATOM 3051 O O . VAL A 1 70 ? 5.646 8.106 -3.960 1.00 0.00 138 VAL A O 2
ATOM 3064 N N . LYS A 1 71 ? 5.242 9.128 -2.007 1.00 0.00 139 LYS A N 2
ATOM 3065 C CA . LYS A 1 71 ? 4.610 10.281 -2.634 1.00 0.00 139 LYS A CA 2
ATOM 3066 C C . LYS A 1 71 ? 5.573 11.024 -3.553 1.00 0.00 139 LYS A C 2
ATOM 3067 O O . LYS A 1 71 ? 5.148 11.797 -4.410 1.00 0.00 139 LYS A O 2
ATOM 3086 N N . HIS A 1 72 ? 6.870 10.779 -3.387 1.00 0.00 140 HIS A N 2
ATOM 3087 C CA . HIS A 1 72 ? 7.871 11.425 -4.225 1.00 0.00 140 HIS A CA 2
ATOM 3088 C C . HIS A 1 72 ? 7.815 10.872 -5.648 1.00 0.00 140 HIS A C 2
ATOM 3089 O O . HIS A 1 72 ? 8.549 11.321 -6.528 1.00 0.00 140 HIS A O 2
ATOM 3104 N N . LEU A 1 73 ? 6.941 9.890 -5.861 1.00 0.00 141 LEU A N 2
ATOM 3105 C CA . LEU A 1 73 ? 6.789 9.263 -7.165 1.00 0.00 141 LEU A CA 2
ATOM 3106 C C . LEU A 1 73 ? 5.991 10.144 -8.127 1.00 0.00 141 LEU A C 2
ATOM 3107 O O . LEU A 1 73 ? 6.564 10.808 -8.990 1.00 0.00 141 LEU A O 2
ATOM 3123 N N . THR A 1 74 ? 4.668 10.140 -7.980 1.00 0.00 142 THR A N 2
ATOM 3124 C CA . THR A 1 74 ? 3.801 10.933 -8.844 1.00 0.00 142 THR A CA 2
ATOM 3125 C C . THR A 1 74 ? 2.669 11.571 -8.047 1.00 0.00 142 THR A C 2
ATOM 3126 O O . THR A 1 74 ? 2.538 11.346 -6.844 1.00 0.00 142 THR A O 2
ATOM 3137 N N . ARG A 1 75 ? 1.851 12.370 -8.728 1.00 0.00 143 ARG A N 2
ATOM 3138 C CA . ARG A 1 75 ? 0.727 13.042 -8.085 1.00 0.00 143 ARG A CA 2
ATOM 3139 C C . ARG A 1 75 ? -0.566 12.253 -8.279 1.00 0.00 143 ARG A C 2
ATOM 3140 O O . ARG A 1 75 ? -1.659 12.818 -8.254 1.00 0.00 143 ARG A O 2
ATOM 3161 N N . ASP A 1 76 ? -0.433 10.944 -8.473 1.00 0.00 144 ASP A N 2
ATOM 3162 C CA . ASP A 1 76 ? -1.588 10.077 -8.669 1.00 0.00 144 ASP A CA 2
ATOM 3163 C C . ASP A 1 76 ? -1.635 8.996 -7.592 1.00 0.00 144 ASP A C 2
ATOM 3164 O O . ASP A 1 76 ? -1.429 7.814 -7.868 1.00 0.00 144 ASP A O 2
ATOM 3173 N N . TRP A 1 77 ? -1.898 9.417 -6.359 1.00 0.00 145 TRP A N 2
ATOM 3174 C CA . TRP A 1 77 ? -1.962 8.502 -5.229 1.00 0.00 145 TRP A CA 2
ATOM 3175 C C . TRP A 1 77 ? -3.003 7.412 -5.450 1.00 0.00 145 TRP A C 2
ATOM 3176 O O . TRP A 1 77 ? -2.836 6.283 -4.994 1.00 0.00 145 TRP A O 2
ATOM 3197 N N . ARG A 1 78 ? -4.068 7.737 -6.169 1.00 0.00 146 ARG A N 2
ATOM 3198 C CA . ARG A 1 78 ? -5.101 6.751 -6.448 1.00 0.00 146 ARG A CA 2
ATOM 3199 C C . ARG A 1 78 ? -4.553 5.696 -7.404 1.00 0.00 146 ARG A C 2
ATOM 3200 O O . ARG A 1 78 ? -4.682 4.493 -7.161 1.00 0.00 146 ARG A O 2
ATOM 3221 N N . THR A 1 79 ? -3.913 6.162 -8.474 1.00 0.00 147 THR A N 2
ATOM 3222 C CA . THR A 1 79 ? -3.317 5.278 -9.463 1.00 0.00 147 THR A CA 2
ATOM 3223 C C . THR A 1 79 ? -2.169 4.500 -8.843 1.00 0.00 147 THR A C 2
ATOM 3224 O O . THR A 1 79 ? -1.789 3.436 -9.333 1.00 0.00 147 THR A O 2
ATOM 3235 N N . THR A 1 80 ? -1.645 5.017 -7.740 1.00 0.00 148 THR A N 2
ATOM 3236 C CA . THR A 1 80 ? -0.575 4.347 -7.033 1.00 0.00 148 THR A CA 2
ATOM 3237 C C . THR A 1 80 ? -1.093 3.024 -6.466 1.00 0.00 148 THR A C 2
ATOM 3238 O O . THR A 1 80 ? -0.342 2.056 -6.311 1.00 0.00 148 THR A O 2
ATOM 3249 N N . ALA A 1 81 ? -2.393 2.992 -6.171 1.00 0.00 149 ALA A N 2
ATOM 3250 C CA . ALA A 1 81 ? -3.029 1.801 -5.631 1.00 0.00 149 ALA A CA 2
ATOM 3251 C C . ALA A 1 81 ? -3.202 0.740 -6.714 1.00 0.00 149 ALA A C 2
ATOM 3252 O O . ALA A 1 81 ? -2.807 -0.411 -6.525 1.00 0.00 149 ALA A O 2
ATOM 3259 N N . HIS A 1 82 ? -3.774 1.130 -7.859 1.00 0.00 150 HIS A N 2
ATOM 3260 C CA . HIS A 1 82 ? -3.962 0.187 -8.970 1.00 0.00 150 HIS A CA 2
ATOM 3261 C C . HIS A 1 82 ? -2.677 -0.582 -9.209 1.00 0.00 150 HIS A C 2
ATOM 3262 O O . HIS A 1 82 ? -2.677 -1.796 -9.409 1.00 0.00 150 HIS A O 2
ATOM 3277 N N . ALA A 1 83 ? -1.584 0.159 -9.181 1.00 0.00 151 ALA A N 2
ATOM 3278 C CA . ALA A 1 83 ? -0.257 -0.409 -9.387 1.00 0.00 151 ALA A CA 2
ATOM 3279 C C . ALA A 1 83 ? -0.028 -1.603 -8.469 1.00 0.00 151 ALA A C 2
ATOM 3280 O O . ALA A 1 83 ? 0.315 -2.694 -8.923 1.00 0.00 151 ALA A O 2
ATOM 3287 N N . LEU A 1 84 ? -0.222 -1.387 -7.173 1.00 0.00 152 LEU A N 2
ATOM 3288 C CA . LEU A 1 84 ? -0.041 -2.440 -6.187 1.00 0.00 152 LEU A CA 2
ATOM 3289 C C . LEU A 1 84 ? -0.968 -3.609 -6.454 1.00 0.00 152 LEU A C 2
ATOM 3290 O O . LEU A 1 84 ? -0.596 -4.764 -6.275 1.00 0.00 152 LEU A O 2
ATOM 3306 N N . LYS A 1 85 ? -2.171 -3.304 -6.902 1.00 0.00 153 LYS A N 2
ATOM 3307 C CA . LYS A 1 85 ? -3.143 -4.344 -7.225 1.00 0.00 153 LYS A CA 2
ATOM 3308 C C . LYS A 1 85 ? -2.502 -5.386 -8.144 1.00 0.00 153 LYS A C 2
ATOM 3309 O O . LYS A 1 85 ? -2.900 -6.550 -8.161 1.00 0.00 153 LYS A O 2
ATOM 3328 N N . TYR A 1 86 ? -1.487 -4.949 -8.894 1.00 0.00 154 TYR A N 2
ATOM 3329 C CA . TYR A 1 86 ? -0.760 -5.824 -9.807 1.00 0.00 154 TYR A CA 2
ATOM 3330 C C . TYR A 1 86 ? 0.601 -6.199 -9.216 1.00 0.00 154 TYR A C 2
ATOM 3331 O O . TYR A 1 86 ? 1.520 -6.586 -9.939 1.00 0.00 154 TYR A O 2
ATOM 3349 N N . SER A 1 87 ? 0.714 -6.080 -7.896 1.00 0.00 155 SER A N 2
ATOM 3350 C CA . SER A 1 87 ? 1.940 -6.402 -7.186 1.00 0.00 155 SER A CA 2
ATOM 3351 C C . SER A 1 87 ? 1.749 -7.676 -6.389 1.00 0.00 155 SER A C 2
ATOM 3352 O O . SER A 1 87 ? 1.144 -7.669 -5.318 1.00 0.00 155 SER A O 2
ATOM 3360 N N . VAL A 1 88 ? 2.248 -8.771 -6.929 1.00 0.00 156 VAL A N 2
ATOM 3361 C CA . VAL A 1 88 ? 2.113 -10.058 -6.283 1.00 0.00 156 VAL A CA 2
ATOM 3362 C C . VAL A 1 88 ? 3.364 -10.430 -5.489 1.00 0.00 156 VAL A C 2
ATOM 3363 O O . VAL A 1 88 ? 3.457 -11.527 -4.941 1.00 0.00 156 VAL A O 2
ATOM 3376 N N . VAL A 1 89 ? 4.315 -9.500 -5.411 1.00 0.00 157 VAL A N 2
ATOM 3377 C CA . VAL A 1 89 ? 5.540 -9.732 -4.660 1.00 0.00 157 VAL A CA 2
ATOM 3378 C C . VAL A 1 89 ? 5.226 -9.794 -3.171 1.00 0.00 157 VAL A C 2
ATOM 3379 O O . VAL A 1 89 ? 5.723 -10.659 -2.451 1.00 0.00 157 VAL A O 2
ATOM 3392 N N . LEU A 1 90 ? 4.371 -8.877 -2.727 1.00 0.00 158 LEU A N 2
ATOM 3393 C CA . LEU A 1 90 ? 3.951 -8.824 -1.335 1.00 0.00 158 LEU A CA 2
ATOM 3394 C C . LEU A 1 90 ? 2.514 -9.323 -1.241 1.00 0.00 158 LEU A C 2
ATOM 3395 O O . LEU A 1 90 ? 1.858 -9.521 -2.264 1.00 0.00 158 LEU A O 2
ATOM 3411 N N . GLU A 1 91 ? 2.014 -9.511 -0.029 1.00 0.00 159 GLU A N 2
ATOM 3412 C CA . GLU A 1 91 ? 0.642 -9.966 0.144 1.00 0.00 159 GLU A CA 2
ATOM 3413 C C . GLU A 1 91 ? -0.264 -8.769 0.420 1.00 0.00 159 GLU A C 2
ATOM 3414 O O . GLU A 1 91 ? -0.183 -8.149 1.471 1.00 0.00 159 GLU A O 2
ATOM 3426 N N . LEU A 1 92 ? -1.115 -8.452 -0.544 1.00 0.00 160 LEU A N 2
ATOM 3427 C CA . LEU A 1 92 ? -2.036 -7.325 -0.436 1.00 0.00 160 LEU A CA 2
ATOM 3428 C C . LEU A 1 92 ? -3.394 -7.789 0.080 1.00 0.00 160 LEU A C 2
ATOM 3429 O O . LEU A 1 92 ? -3.769 -8.941 -0.142 1.00 0.00 160 LEU A O 2
ATOM 3445 N N . ASN A 1 93 ? -4.176 -6.898 0.710 1.00 0.00 161 ASN A N 2
ATOM 3446 C CA . ASN A 1 93 ? -5.511 -7.317 1.139 1.00 0.00 161 ASN A CA 2
ATOM 3447 C C . ASN A 1 93 ? -6.282 -7.552 -0.124 1.00 0.00 161 ASN A C 2
ATOM 3448 O O . ASN A 1 93 ? -5.928 -6.930 -1.123 1.00 0.00 161 ASN A O 2
ATOM 3459 N N . GLU A 1 94 ? -7.301 -8.428 -0.033 1.00 0.00 162 GLU A N 2
ATOM 3460 C CA . GLU A 1 94 ? -8.161 -8.884 -1.147 1.00 0.00 162 GLU A CA 2
ATOM 3461 C C . GLU A 1 94 ? -8.484 -7.849 -2.214 1.00 0.00 162 GLU A C 2
ATOM 3462 O O . GLU A 1 94 ? -8.270 -8.113 -3.398 1.00 0.00 162 GLU A O 2
ATOM 3474 N N . ASP A 1 95 ? -8.961 -6.685 -1.837 1.00 0.00 163 ASP A N 2
ATOM 3475 C CA . ASP A 1 95 ? -9.251 -5.663 -2.832 1.00 0.00 163 ASP A CA 2
ATOM 3476 C C . ASP A 1 95 ? -7.966 -4.917 -3.105 1.00 0.00 163 ASP A C 2
ATOM 3477 O O . ASP A 1 95 ? -7.961 -3.737 -3.457 1.00 0.00 163 ASP A O 2
ATOM 3486 N N . HIS A 1 96 ? -6.866 -5.629 -2.866 1.00 0.00 164 HIS A N 2
ATOM 3487 C CA . HIS A 1 96 ? -5.538 -5.093 -2.991 1.00 0.00 164 HIS A CA 2
ATOM 3488 C C . HIS A 1 96 ? -5.480 -3.734 -2.346 1.00 0.00 164 HIS A C 2
ATOM 3489 O O . HIS A 1 96 ? -4.688 -2.867 -2.716 1.00 0.00 164 HIS A O 2
ATOM 3504 N N . ARG A 1 97 ? -6.328 -3.589 -1.333 1.00 0.00 165 ARG A N 2
ATOM 3505 C CA . ARG A 1 97 ? -6.400 -2.385 -0.566 1.00 0.00 165 ARG A CA 2
ATOM 3506 C C . ARG A 1 97 ? -5.364 -2.428 0.517 1.00 0.00 165 ARG A C 2
ATOM 3507 O O . ARG A 1 97 ? -5.047 -1.391 1.101 1.00 0.00 165 ARG A O 2
ATOM 3528 N N . LYS A 1 98 ? -4.813 -3.616 0.810 1.00 0.00 166 LYS A N 2
ATOM 3529 C CA . LYS A 1 98 ? -3.795 -3.634 1.871 1.00 0.00 166 LYS A CA 2
ATOM 3530 C C . LYS A 1 98 ? -2.522 -4.327 1.444 1.00 0.00 166 LYS A C 2
ATOM 3531 O O . LYS A 1 98 ? -2.409 -4.807 0.322 1.00 0.00 166 LYS A O 2
ATOM 3550 N N . VAL A 1 99 ? -1.563 -4.359 2.358 1.00 0.00 167 VAL A N 2
ATOM 3551 C CA . VAL A 1 99 ? -0.284 -4.984 2.099 1.00 0.00 167 VAL A CA 2
ATOM 3552 C C . VAL A 1 99 ? 0.276 -5.597 3.373 1.00 0.00 167 VAL A C 2
ATOM 3553 O O . VAL A 1 99 ? 0.953 -4.946 4.165 1.00 0.00 167 VAL A O 2
ATOM 3566 N N . ARG A 1 100 ? -0.034 -6.869 3.548 1.00 0.00 168 ARG A N 2
ATOM 3567 C CA . ARG A 1 100 ? 0.411 -7.629 4.711 1.00 0.00 168 ARG A CA 2
ATOM 3568 C C . ARG A 1 100 ? 1.496 -8.625 4.310 1.00 0.00 168 ARG A C 2
ATOM 3569 O O . ARG A 1 100 ? 1.612 -8.984 3.140 1.00 0.00 168 ARG A O 2
ATOM 3590 N N . ARG A 1 101 ? 2.285 -9.074 5.280 1.00 0.00 169 ARG A N 2
ATOM 3591 C CA . ARG A 1 101 ? 3.347 -10.038 5.010 1.00 0.00 169 ARG A CA 2
ATOM 3592 C C . ARG A 1 101 ? 2.962 -11.419 5.530 1.00 0.00 169 ARG A C 2
ATOM 3593 O O . ARG A 1 101 ? 2.607 -11.577 6.698 1.00 0.00 169 ARG A O 2
ATOM 3614 N N . THR A 1 102 ? 3.033 -12.416 4.655 1.00 0.00 170 THR A N 2
ATOM 3615 C CA . THR A 1 102 ? 2.690 -13.784 5.028 1.00 0.00 170 THR A CA 2
ATOM 3616 C C . THR A 1 102 ? 3.645 -14.319 6.092 1.00 0.00 170 THR A C 2
ATOM 3617 O O . THR A 1 102 ? 3.326 -15.275 6.800 1.00 0.00 170 THR A O 2
ATOM 3628 N N . THR A 1 103 ? 4.819 -13.703 6.199 1.00 0.00 171 THR A N 2
ATOM 3629 C CA . THR A 1 103 ? 5.817 -14.125 7.175 1.00 0.00 171 THR A CA 2
ATOM 3630 C C . THR A 1 103 ? 6.797 -12.994 7.479 1.00 0.00 171 THR A C 2
ATOM 3631 O O . THR A 1 103 ? 7.940 -13.013 7.021 1.00 0.00 171 THR A O 2
ATOM 3642 N N . PRO A 1 104 ? 6.363 -11.989 8.256 1.00 0.00 172 PRO A N 2
ATOM 3643 C CA . PRO A 1 104 ? 7.211 -10.850 8.615 1.00 0.00 172 PRO A CA 2
ATOM 3644 C C . PRO A 1 104 ? 8.523 -11.287 9.252 1.00 0.00 172 PRO A C 2
ATOM 3645 O O . PRO A 1 104 ? 8.578 -12.287 9.966 1.00 0.00 172 PRO A O 2
ATOM 3656 N N . VAL A 1 105 ? 9.582 -10.531 8.983 1.00 0.00 173 VAL A N 2
ATOM 3657 C CA . VAL A 1 105 ? 10.893 -10.829 9.517 1.00 0.00 173 VAL A CA 2
ATOM 3658 C C . VAL A 1 105 ? 11.232 -9.900 10.679 1.00 0.00 173 VAL A C 2
ATOM 3659 O O . VAL A 1 105 ? 10.798 -8.750 10.704 1.00 0.00 173 VAL A O 2
ATOM 3672 N N . PRO A 1 106 ? 12.011 -10.386 11.661 1.00 0.00 174 PRO A N 2
ATOM 3673 C CA . PRO A 1 106 ? 12.399 -9.585 12.829 1.00 0.00 174 PRO A CA 2
ATOM 3674 C C . PRO A 1 106 ? 13.115 -8.295 12.440 1.00 0.00 174 PRO A C 2
ATOM 3675 O O . PRO A 1 106 ? 13.984 -8.295 11.569 1.00 0.00 174 PRO A O 2
ATOM 3686 N N . LEU A 1 107 ? 12.742 -7.198 13.093 1.00 0.00 175 LEU A N 2
ATOM 3687 C CA . LEU A 1 107 ? 13.328 -5.912 12.832 1.00 0.00 175 LEU A CA 2
ATOM 3688 C C . LEU A 1 107 ? 14.145 -5.441 14.032 1.00 0.00 175 LEU A C 2
ATOM 3689 O O . LEU A 1 107 ? 15.236 -4.891 13.890 1.00 0.00 175 LEU A O 2
ATOM 3705 N N . PHE A 1 108 ? 13.596 -5.672 15.213 1.00 0.00 176 PHE A N 2
ATOM 3706 C CA . PHE A 1 108 ? 14.236 -5.291 16.457 1.00 0.00 176 PHE A CA 2
ATOM 3707 C C . PHE A 1 108 ? 13.912 -6.319 17.528 1.00 0.00 176 PHE A C 2
ATOM 3708 O O . PHE A 1 108 ? 12.809 -6.344 18.073 1.00 0.00 176 PHE A O 2
ATOM 3725 N N . PRO A 1 109 ? 14.876 -7.181 17.833 1.00 0.00 177 PRO A N 2
ATOM 3726 C CA . PRO A 1 109 ? 14.739 -8.240 18.834 1.00 0.00 177 PRO A CA 2
ATOM 3727 C C . PRO A 1 109 ? 14.786 -7.710 20.262 1.00 0.00 177 PRO A C 2
ATOM 3728 O O . PRO A 1 109 ? 14.320 -8.367 21.193 1.00 0.00 177 PRO A O 2
ATOM 3739 N N . ASN A 1 110 ? 15.365 -6.523 20.433 1.00 0.00 178 ASN A N 2
ATOM 3740 C CA . ASN A 1 110 ? 15.484 -5.918 21.752 1.00 0.00 178 ASN A CA 2
ATOM 3741 C C . ASN A 1 110 ? 14.406 -4.872 21.970 1.00 0.00 178 ASN A C 2
ATOM 3742 O O . ASN A 1 110 ? 14.006 -4.603 23.102 1.00 0.00 178 ASN A O 2
ATOM 3753 N N . GLU A 1 111 ? 13.945 -4.276 20.878 1.00 0.00 179 GLU A N 2
ATOM 3754 C CA . GLU A 1 111 ? 12.918 -3.250 20.960 1.00 0.00 179 GLU A CA 2
ATOM 3755 C C . GLU A 1 111 ? 11.526 -3.861 21.055 1.00 0.00 179 GLU A C 2
ATOM 3756 O O . GLU A 1 111 ? 10.577 -3.211 21.492 1.00 0.00 179 GLU A O 2
ATOM 3768 N N . ASN A 1 112 ? 11.419 -5.112 20.643 1.00 0.00 180 ASN A N 2
ATOM 3769 C CA . ASN A 1 112 ? 10.147 -5.825 20.678 1.00 0.00 180 ASN A CA 2
ATOM 3770 C C . ASN A 1 112 ? 10.030 -6.665 21.947 1.00 0.00 180 ASN A C 2
ATOM 3771 O O . ASN A 1 112 ? 9.630 -7.829 21.898 1.00 0.00 180 ASN A O 2
ATOM 3782 N N . LEU A 1 113 ? 10.380 -6.067 23.080 1.00 0.00 181 LEU A N 2
ATOM 3783 C CA . LEU A 1 113 ? 10.315 -6.757 24.362 1.00 0.00 181 LEU A CA 2
ATOM 3784 C C . LEU A 1 113 ? 8.877 -6.832 24.875 1.00 0.00 181 LEU A C 2
ATOM 3785 O O . LEU A 1 113 ? 8.391 -7.909 25.221 1.00 0.00 181 LEU A O 2
ATOM 3801 N N . PRO A 1 114 ? 8.173 -5.686 24.935 1.00 0.00 182 PRO A N 2
ATOM 3802 C CA . PRO A 1 114 ? 6.791 -5.637 25.412 1.00 0.00 182 PRO A CA 2
ATOM 3803 C C . PRO A 1 114 ? 5.791 -6.071 24.343 1.00 0.00 182 PRO A C 2
ATOM 3804 O O . PRO A 1 114 ? 4.885 -5.318 23.985 1.00 0.00 182 PRO A O 2
ATOM 3815 N N . SER A 1 115 ? 5.969 -7.289 23.834 1.00 0.00 183 SER A N 2
ATOM 3816 C CA . SER A 1 115 ? 5.098 -7.834 22.803 1.00 0.00 183 SER A CA 2
ATOM 3817 C C . SER A 1 115 ? 3.628 -7.530 23.090 1.00 0.00 183 SER A C 2
ATOM 3818 O O . SER A 1 115 ? 3.227 -7.612 24.270 1.00 0.00 183 SER A O 2
ATOM 3827 N N . THR A 1 2 ? -28.588 18.822 8.231 1.00 0.00 70 THR A N 3
ATOM 3828 C CA . THR A 1 2 ? -28.609 20.114 8.967 1.00 0.00 70 THR A CA 3
ATOM 3829 C C . THR A 1 2 ? -27.199 20.550 9.352 1.00 0.00 70 THR A C 3
ATOM 3830 O O . THR A 1 2 ? -26.761 21.646 9.003 1.00 0.00 70 THR A O 3
ATOM 3841 N N . ALA A 1 3 ? -26.494 19.686 10.074 1.00 0.00 71 ALA A N 3
ATOM 3842 C CA . ALA A 1 3 ? -25.133 19.983 10.507 1.00 0.00 71 ALA A CA 3
ATOM 3843 C C . ALA A 1 3 ? -24.202 18.808 10.235 1.00 0.00 71 ALA A C 3
ATOM 3844 O O . ALA A 1 3 ? -23.102 18.983 9.711 1.00 0.00 71 ALA A O 3
ATOM 3851 N N . SER A 1 4 ? -24.650 17.609 10.593 1.00 0.00 72 SER A N 3
ATOM 3852 C CA . SER A 1 4 ? -23.856 16.403 10.388 1.00 0.00 72 SER A CA 3
ATOM 3853 C C . SER A 1 4 ? -23.900 15.966 8.927 1.00 0.00 72 SER A C 3
ATOM 3854 O O . SER A 1 4 ? -22.863 15.844 8.274 1.00 0.00 72 SER A O 3
ATOM 3862 N N . GLY A 1 5 ? -25.106 15.730 8.421 1.00 0.00 73 GLY A N 3
ATOM 3863 C CA . GLY A 1 5 ? -25.262 15.308 7.042 1.00 0.00 73 GLY A CA 3
ATOM 3864 C C . GLY A 1 5 ? -24.997 16.432 6.059 1.00 0.00 73 GLY A C 3
ATOM 3865 O O . GLY A 1 5 ? -25.895 17.212 5.743 1.00 0.00 73 GLY A O 3
ATOM 3869 N N . GLY A 1 6 ? -23.762 16.511 5.573 1.00 0.00 74 GLY A N 3
ATOM 3870 C CA . GLY A 1 6 ? -23.405 17.550 4.625 1.00 0.00 74 GLY A CA 3
ATOM 3871 C C . GLY A 1 6 ? -22.297 17.119 3.684 1.00 0.00 74 GLY A C 3
ATOM 3872 O O . GLY A 1 6 ? -21.175 16.855 4.115 1.00 0.00 74 GLY A O 3
ATOM 3876 N N . GLU A 1 7 ? -22.611 17.049 2.395 1.00 0.00 75 GLU A N 3
ATOM 3877 C CA . GLU A 1 7 ? -21.634 16.647 1.389 1.00 0.00 75 GLU A CA 3
ATOM 3878 C C . GLU A 1 7 ? -21.142 15.226 1.647 1.00 0.00 75 GLU A C 3
ATOM 3879 O O . GLU A 1 7 ? -21.146 14.753 2.783 1.00 0.00 75 GLU A O 3
ATOM 3891 N N . ASN A 1 8 ? -20.718 14.551 0.583 1.00 0.00 76 ASN A N 3
ATOM 3892 C CA . ASN A 1 8 ? -20.223 13.184 0.694 1.00 0.00 76 ASN A CA 3
ATOM 3893 C C . ASN A 1 8 ? -19.394 12.806 -0.529 1.00 0.00 76 ASN A C 3
ATOM 3894 O O . ASN A 1 8 ? -19.848 12.939 -1.666 1.00 0.00 76 ASN A O 3
ATOM 3905 N N . GLU A 1 9 ? -18.175 12.334 -0.288 1.00 0.00 77 GLU A N 3
ATOM 3906 C CA . GLU A 1 9 ? -17.282 11.936 -1.370 1.00 0.00 77 GLU A CA 3
ATOM 3907 C C . GLU A 1 9 ? -16.688 10.556 -1.104 1.00 0.00 77 GLU A C 3
ATOM 3908 O O . GLU A 1 9 ? -16.759 10.044 0.013 1.00 0.00 77 GLU A O 3
ATOM 3920 N N . ARG A 1 10 ? -16.104 9.960 -2.139 1.00 0.00 78 ARG A N 3
ATOM 3921 C CA . ARG A 1 10 ? -15.499 8.638 -2.016 1.00 0.00 78 ARG A CA 3
ATOM 3922 C C . ARG A 1 10 ? -16.537 7.601 -1.596 1.00 0.00 78 ARG A C 3
ATOM 3923 O O . ARG A 1 10 ? -16.295 6.790 -0.702 1.00 0.00 78 ARG A O 3
ATOM 3944 N N . GLU A 1 11 ? -17.694 7.634 -2.248 1.00 0.00 79 GLU A N 3
ATOM 3945 C CA . GLU A 1 11 ? -18.770 6.698 -1.944 1.00 0.00 79 GLU A CA 3
ATOM 3946 C C . GLU A 1 11 ? -19.938 6.881 -2.907 1.00 0.00 79 GLU A C 3
ATOM 3947 O O . GLU A 1 11 ? -20.544 5.908 -3.355 1.00 0.00 79 GLU A O 3
ATOM 3959 N N . ASP A 1 12 ? -20.247 8.135 -3.222 1.00 0.00 80 ASP A N 3
ATOM 3960 C CA . ASP A 1 12 ? -21.342 8.445 -4.133 1.00 0.00 80 ASP A CA 3
ATOM 3961 C C . ASP A 1 12 ? -20.812 9.022 -5.442 1.00 0.00 80 ASP A C 3
ATOM 3962 O O . ASP A 1 12 ? -21.321 8.713 -6.520 1.00 0.00 80 ASP A O 3
ATOM 3971 N N . LEU A 1 13 ? -19.786 9.861 -5.340 1.00 0.00 81 LEU A N 3
ATOM 3972 C CA . LEU A 1 13 ? -19.186 10.481 -6.514 1.00 0.00 81 LEU A CA 3
ATOM 3973 C C . LEU A 1 13 ? -18.593 9.427 -7.442 1.00 0.00 81 LEU A C 3
ATOM 3974 O O . LEU A 1 13 ? -18.003 8.447 -6.988 1.00 0.00 81 LEU A O 3
ATOM 3990 N N . GLU A 1 14 ? -18.753 9.634 -8.746 1.00 0.00 82 GLU A N 3
ATOM 3991 C CA . GLU A 1 14 ? -18.233 8.700 -9.737 1.00 0.00 82 GLU A CA 3
ATOM 3992 C C . GLU A 1 14 ? -16.718 8.567 -9.617 1.00 0.00 82 GLU A C 3
ATOM 3993 O O . GLU A 1 14 ? -16.212 7.583 -9.079 1.00 0.00 82 GLU A O 3
ATOM 4005 N N . GLN A 1 15 ? -15.999 9.565 -10.121 1.00 0.00 83 GLN A N 3
ATOM 4006 C CA . GLN A 1 15 ? -14.541 9.561 -10.068 1.00 0.00 83 GLN A CA 3
ATOM 4007 C C . GLN A 1 15 ? -13.972 8.331 -10.769 1.00 0.00 83 GLN A C 3
ATOM 4008 O O . GLN A 1 15 ? -13.792 7.281 -10.152 1.00 0.00 83 GLN A O 3
ATOM 4022 N N . GLU A 1 16 ? -13.693 8.468 -12.061 1.00 0.00 84 GLU A N 3
ATOM 4023 C CA . GLU A 1 16 ? -13.144 7.367 -12.845 1.00 0.00 84 GLU A CA 3
ATOM 4024 C C . GLU A 1 16 ? -11.682 7.624 -13.192 1.00 0.00 84 GLU A C 3
ATOM 4025 O O . GLU A 1 16 ? -11.364 8.545 -13.945 1.00 0.00 84 GLU A O 3
ATOM 4037 N N . TRP A 1 17 ? -10.794 6.805 -12.637 1.00 0.00 85 TRP A N 3
ATOM 4038 C CA . TRP A 1 17 ? -9.364 6.947 -12.889 1.00 0.00 85 TRP A CA 3
ATOM 4039 C C . TRP A 1 17 ? -8.915 6.026 -14.023 1.00 0.00 85 TRP A C 3
ATOM 4040 O O . TRP A 1 17 ? -9.209 4.831 -14.021 1.00 0.00 85 TRP A O 3
ATOM 4061 N N . LYS A 1 18 ? -8.198 6.593 -14.988 1.00 0.00 86 LYS A N 3
ATOM 4062 C CA . LYS A 1 18 ? -7.705 5.840 -16.123 1.00 0.00 86 LYS A CA 3
ATOM 4063 C C . LYS A 1 18 ? -6.578 4.897 -15.704 1.00 0.00 86 LYS A C 3
ATOM 4064 O O . LYS A 1 18 ? -5.729 5.258 -14.888 1.00 0.00 86 LYS A O 3
ATOM 4083 N N . PRO A 1 19 ? -6.549 3.669 -16.256 1.00 0.00 87 PRO A N 3
ATOM 4084 C CA . PRO A 1 19 ? -5.515 2.680 -15.929 1.00 0.00 87 PRO A CA 3
ATOM 4085 C C . PRO A 1 19 ? -4.110 3.175 -16.274 1.00 0.00 87 PRO A C 3
ATOM 4086 O O . PRO A 1 19 ? -3.886 3.725 -17.352 1.00 0.00 87 PRO A O 3
ATOM 4097 N N . PRO A 1 20 ? -3.139 2.985 -15.359 1.00 0.00 88 PRO A N 3
ATOM 4098 C CA . PRO A 1 20 ? -1.758 3.413 -15.569 1.00 0.00 88 PRO A CA 3
ATOM 4099 C C . PRO A 1 20 ? -0.936 2.375 -16.329 1.00 0.00 88 PRO A C 3
ATOM 4100 O O . PRO A 1 20 ? -1.489 1.468 -16.950 1.00 0.00 88 PRO A O 3
ATOM 4111 N N . ASP A 1 21 ? 0.386 2.509 -16.271 1.00 0.00 89 ASP A N 3
ATOM 4112 C CA . ASP A 1 21 ? 1.278 1.589 -16.942 1.00 0.00 89 ASP A CA 3
ATOM 4113 C C . ASP A 1 21 ? 2.142 0.858 -15.927 1.00 0.00 89 ASP A C 3
ATOM 4114 O O . ASP A 1 21 ? 2.503 1.411 -14.889 1.00 0.00 89 ASP A O 3
ATOM 4123 N N . GLU A 1 22 ? 2.472 -0.388 -16.236 1.00 0.00 90 GLU A N 3
ATOM 4124 C CA . GLU A 1 22 ? 3.294 -1.201 -15.360 1.00 0.00 90 GLU A CA 3
ATOM 4125 C C . GLU A 1 22 ? 4.598 -0.493 -15.008 1.00 0.00 90 GLU A C 3
ATOM 4126 O O . GLU A 1 22 ? 5.240 -0.819 -14.010 1.00 0.00 90 GLU A O 3
ATOM 4138 N N . GLU A 1 23 ? 4.982 0.484 -15.826 1.00 0.00 91 GLU A N 3
ATOM 4139 C CA . GLU A 1 23 ? 6.206 1.239 -15.585 1.00 0.00 91 GLU A CA 3
ATOM 4140 C C . GLU A 1 23 ? 6.181 1.847 -14.191 1.00 0.00 91 GLU A C 3
ATOM 4141 O O . GLU A 1 23 ? 7.104 1.663 -13.394 1.00 0.00 91 GLU A O 3
ATOM 4153 N N . LEU A 1 24 ? 5.105 2.565 -13.902 1.00 0.00 92 LEU A N 3
ATOM 4154 C CA . LEU A 1 24 ? 4.939 3.199 -12.606 1.00 0.00 92 LEU A CA 3
ATOM 4155 C C . LEU A 1 24 ? 4.539 2.173 -11.549 1.00 0.00 92 LEU A C 3
ATOM 4156 O O . LEU A 1 24 ? 4.767 2.379 -10.357 1.00 0.00 92 LEU A O 3
ATOM 4172 N N . ILE A 1 25 ? 3.952 1.062 -11.987 1.00 0.00 93 ILE A N 3
ATOM 4173 C CA . ILE A 1 25 ? 3.538 0.013 -11.068 1.00 0.00 93 ILE A CA 3
ATOM 4174 C C . ILE A 1 25 ? 4.753 -0.677 -10.461 1.00 0.00 93 ILE A C 3
ATOM 4175 O O . ILE A 1 25 ? 4.744 -1.055 -9.291 1.00 0.00 93 ILE A O 3
ATOM 4191 N N . LYS A 1 26 ? 5.799 -0.833 -11.265 1.00 0.00 94 LYS A N 3
ATOM 4192 C CA . LYS A 1 26 ? 7.025 -1.470 -10.806 1.00 0.00 94 LYS A CA 3
ATOM 4193 C C . LYS A 1 26 ? 7.765 -0.563 -9.829 1.00 0.00 94 LYS A C 3
ATOM 4194 O O . LYS A 1 26 ? 8.390 -1.034 -8.880 1.00 0.00 94 LYS A O 3
ATOM 4213 N N . LYS A 1 27 ? 7.679 0.743 -10.060 1.00 0.00 95 LYS A N 3
ATOM 4214 C CA . LYS A 1 27 ? 8.330 1.710 -9.185 1.00 0.00 95 LYS A CA 3
ATOM 4215 C C . LYS A 1 27 ? 7.702 1.673 -7.794 1.00 0.00 95 LYS A C 3
ATOM 4216 O O . LYS A 1 27 ? 8.393 1.493 -6.789 1.00 0.00 95 LYS A O 3
ATOM 4235 N N . LEU A 1 28 ? 6.383 1.834 -7.748 1.00 0.00 96 LEU A N 3
ATOM 4236 C CA . LEU A 1 28 ? 5.649 1.812 -6.488 1.00 0.00 96 LEU A CA 3
ATOM 4237 C C . LEU A 1 28 ? 5.918 0.518 -5.725 1.00 0.00 96 LEU A C 3
ATOM 4238 O O . LEU A 1 28 ? 6.365 0.540 -4.577 1.00 0.00 96 LEU A O 3
ATOM 4254 N N . VAL A 1 29 ? 5.644 -0.610 -6.374 1.00 0.00 97 VAL A N 3
ATOM 4255 C CA . VAL A 1 29 ? 5.859 -1.914 -5.759 1.00 0.00 97 VAL A CA 3
ATOM 4256 C C . VAL A 1 29 ? 7.280 -2.033 -5.214 1.00 0.00 97 VAL A C 3
ATOM 4257 O O . VAL A 1 29 ? 7.520 -2.721 -4.222 1.00 0.00 97 VAL A O 3
ATOM 4270 N N . ASP A 1 30 ? 8.214 -1.352 -5.869 1.00 0.00 98 ASP A N 3
ATOM 4271 C CA . ASP A 1 30 ? 9.609 -1.373 -5.450 1.00 0.00 98 ASP A CA 3
ATOM 4272 C C . ASP A 1 30 ? 9.752 -0.816 -4.039 1.00 0.00 98 ASP A C 3
ATOM 4273 O O . ASP A 1 30 ? 10.597 -1.267 -3.265 1.00 0.00 98 ASP A O 3
ATOM 4282 N N . GLN A 1 31 ? 8.917 0.165 -3.708 1.00 0.00 99 GLN A N 3
ATOM 4283 C CA . GLN A 1 31 ? 8.951 0.777 -2.385 1.00 0.00 99 GLN A CA 3
ATOM 4284 C C . GLN A 1 31 ? 8.493 -0.216 -1.324 1.00 0.00 99 GLN A C 3
ATOM 4285 O O . GLN A 1 31 ? 9.019 -0.237 -0.211 1.00 0.00 99 GLN A O 3
ATOM 4299 N N . ILE A 1 32 ? 7.510 -1.037 -1.676 1.00 0.00 100 ILE A N 3
ATOM 4300 C CA . ILE A 1 32 ? 6.980 -2.035 -0.758 1.00 0.00 100 ILE A CA 3
ATOM 4301 C C . ILE A 1 32 ? 8.033 -3.067 -0.414 1.00 0.00 100 ILE A C 3
ATOM 4302 O O . ILE A 1 32 ? 8.450 -3.194 0.738 1.00 0.00 100 ILE A O 3
ATOM 4318 N N . GLU A 1 33 ? 8.475 -3.795 -1.429 1.00 0.00 101 GLU A N 3
ATOM 4319 C CA . GLU A 1 33 ? 9.501 -4.818 -1.248 1.00 0.00 101 GLU A CA 3
ATOM 4320 C C . GLU A 1 33 ? 10.669 -4.266 -0.433 1.00 0.00 101 GLU A C 3
ATOM 4321 O O . GLU A 1 33 ? 11.411 -5.016 0.203 1.00 0.00 101 GLU A O 3
ATOM 4333 N N . PHE A 1 34 ? 10.807 -2.944 -0.446 1.00 0.00 102 PHE A N 3
ATOM 4334 C CA . PHE A 1 34 ? 11.861 -2.269 0.301 1.00 0.00 102 PHE A CA 3
ATOM 4335 C C . PHE A 1 34 ? 11.412 -2.043 1.737 1.00 0.00 102 PHE A C 3
ATOM 4336 O O . PHE A 1 34 ? 12.163 -2.263 2.688 1.00 0.00 102 PHE A O 3
ATOM 4353 N N . TYR A 1 35 ? 10.173 -1.597 1.871 1.00 0.00 103 TYR A N 3
ATOM 4354 C CA . TYR A 1 35 ? 9.575 -1.321 3.170 1.00 0.00 103 TYR A CA 3
ATOM 4355 C C . TYR A 1 35 ? 9.622 -2.554 4.069 1.00 0.00 103 TYR A C 3
ATOM 4356 O O . TYR A 1 35 ? 10.122 -2.503 5.193 1.00 0.00 103 TYR A O 3
ATOM 4374 N N . PHE A 1 36 ? 9.065 -3.649 3.569 1.00 0.00 104 PHE A N 3
ATOM 4375 C CA . PHE A 1 36 ? 8.999 -4.898 4.321 1.00 0.00 104 PHE A CA 3
ATOM 4376 C C . PHE A 1 36 ? 10.362 -5.579 4.467 1.00 0.00 104 PHE A C 3
ATOM 4377 O O . PHE A 1 36 ? 10.457 -6.651 5.067 1.00 0.00 104 PHE A O 3
ATOM 4394 N N . SER A 1 37 ? 11.420 -4.963 3.954 1.00 0.00 105 SER A N 3
ATOM 4395 C CA . SER A 1 37 ? 12.752 -5.548 4.087 1.00 0.00 105 SER A CA 3
ATOM 4396 C C . SER A 1 37 ? 13.140 -5.616 5.565 1.00 0.00 105 SER A C 3
ATOM 4397 O O . SER A 1 37 ? 12.957 -4.650 6.300 1.00 0.00 105 SER A O 3
ATOM 4405 N N . ASP A 1 38 ? 13.660 -6.769 5.999 1.00 0.00 106 ASP A N 3
ATOM 4406 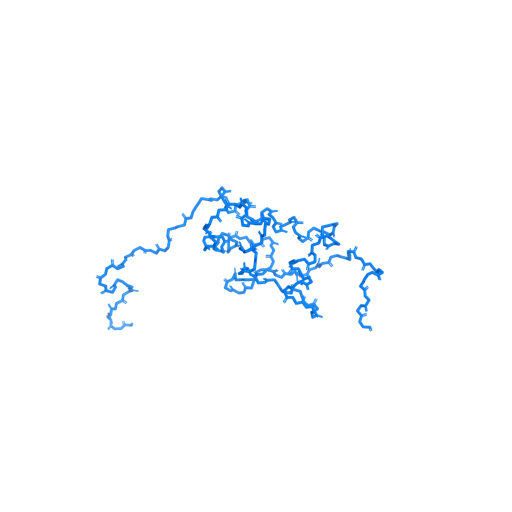C CA . ASP A 1 38 ? 14.059 -6.970 7.403 1.00 0.00 106 ASP A CA 3
ATOM 4407 C C . ASP A 1 38 ? 14.672 -5.706 8.010 1.00 0.00 106 ASP A C 3
ATOM 4408 O O . ASP A 1 38 ? 14.147 -5.138 8.972 1.00 0.00 106 ASP A O 3
ATOM 4417 N N . GLU A 1 39 ? 15.790 -5.283 7.440 1.00 0.00 107 GLU A N 3
ATOM 4418 C CA . GLU A 1 39 ? 16.505 -4.110 7.894 1.00 0.00 107 GLU A CA 3
ATOM 4419 C C . GLU A 1 39 ? 15.652 -2.851 7.822 1.00 0.00 107 GLU A C 3
ATOM 4420 O O . GLU A 1 39 ? 15.946 -1.848 8.471 1.00 0.00 107 GLU A O 3
ATOM 4432 N N . ASN A 1 40 ? 14.607 -2.912 7.020 1.00 0.00 108 ASN A N 3
ATOM 4433 C CA . ASN A 1 40 ? 13.714 -1.777 6.845 1.00 0.00 108 ASN A CA 3
ATOM 4434 C C . ASN A 1 40 ? 12.570 -1.830 7.840 1.00 0.00 108 ASN A C 3
ATOM 4435 O O . ASN A 1 40 ? 11.962 -0.811 8.152 1.00 0.00 108 ASN A O 3
ATOM 4446 N N . LEU A 1 41 ? 12.291 -3.021 8.353 1.00 0.00 109 LEU A N 3
ATOM 4447 C CA . LEU A 1 41 ? 11.238 -3.203 9.317 1.00 0.00 109 LEU A CA 3
ATOM 4448 C C . LEU A 1 41 ? 11.555 -2.424 10.558 1.00 0.00 109 LEU A C 3
ATOM 4449 O O . LEU A 1 41 ? 10.757 -1.612 11.028 1.00 0.00 109 LEU A O 3
ATOM 4465 N N . GLU A 1 42 ? 12.750 -2.656 11.072 1.00 0.00 110 GLU A N 3
ATOM 4466 C CA . GLU A 1 42 ? 13.199 -1.955 12.241 1.00 0.00 110 GLU A CA 3
ATOM 4467 C C . GLU A 1 42 ? 13.054 -0.450 12.029 1.00 0.00 110 GLU A C 3
ATOM 4468 O O . GLU A 1 42 ? 12.994 0.326 12.984 1.00 0.00 110 GLU A O 3
ATOM 4480 N N . LYS A 1 43 ? 13.013 -0.053 10.758 1.00 0.00 111 LYS A N 3
ATOM 4481 C CA . LYS A 1 43 ? 12.894 1.345 10.382 1.00 0.00 111 LYS A CA 3
ATOM 4482 C C . LYS A 1 43 ? 11.612 1.616 9.594 1.00 0.00 111 LYS A C 3
ATOM 4483 O O . LYS A 1 43 ? 11.516 2.625 8.896 1.00 0.00 111 LYS A O 3
ATOM 4502 N N . ASP A 1 44 ? 10.642 0.711 9.678 1.00 0.00 112 ASP A N 3
ATOM 4503 C CA . ASP A 1 44 ? 9.399 0.879 8.931 1.00 0.00 112 ASP A CA 3
ATOM 4504 C C . ASP A 1 44 ? 8.174 0.549 9.772 1.00 0.00 112 ASP A C 3
ATOM 4505 O O . ASP A 1 44 ? 7.286 -0.203 9.356 1.00 0.00 112 ASP A O 3
ATOM 4514 N N . ALA A 1 45 ? 8.126 1.135 10.948 1.00 0.00 113 ALA A N 3
ATOM 4515 C CA . ALA A 1 45 ? 7.008 0.933 11.854 1.00 0.00 113 ALA A CA 3
ATOM 4516 C C . ALA A 1 45 ? 5.785 1.742 11.412 1.00 0.00 113 ALA A C 3
ATOM 4517 O O . ALA A 1 45 ? 4.704 1.609 11.983 1.00 0.00 113 ALA A O 3
ATOM 4524 N N . PHE A 1 46 ? 5.960 2.578 10.388 1.00 0.00 114 PHE A N 3
ATOM 4525 C CA . PHE A 1 46 ? 4.866 3.399 9.874 1.00 0.00 114 PHE A CA 3
ATOM 4526 C C . PHE A 1 46 ? 3.895 2.560 9.047 1.00 0.00 114 PHE A C 3
ATOM 4527 O O . PHE A 1 46 ? 2.692 2.813 9.042 1.00 0.00 114 PHE A O 3
ATOM 4544 N N . LEU A 1 47 ? 4.422 1.563 8.346 1.00 0.00 115 LEU A N 3
ATOM 4545 C CA . LEU A 1 47 ? 3.593 0.692 7.521 1.00 0.00 115 LEU A CA 3
ATOM 4546 C C . LEU A 1 47 ? 2.983 -0.425 8.363 1.00 0.00 115 LEU A C 3
ATOM 4547 O O . LEU A 1 47 ? 1.775 -0.657 8.324 1.00 0.00 115 LEU A O 3
ATOM 4563 N N . LEU A 1 48 ? 3.832 -1.124 9.115 1.00 0.00 116 LEU A N 3
ATOM 4564 C CA . LEU A 1 48 ? 3.373 -2.233 9.954 1.00 0.00 116 LEU A CA 3
ATOM 4565 C C . LEU A 1 48 ? 2.849 -1.772 11.318 1.00 0.00 116 LEU A C 3
ATOM 4566 O O . LEU A 1 48 ? 1.674 -1.959 11.635 1.00 0.00 116 LEU A O 3
ATOM 4582 N N . LYS A 1 49 ? 3.733 -1.202 12.131 1.00 0.00 117 LYS A N 3
ATOM 4583 C CA . LYS A 1 49 ? 3.374 -0.750 13.476 1.00 0.00 117 LYS A CA 3
ATOM 4584 C C . LYS A 1 49 ? 2.145 0.159 13.482 1.00 0.00 117 LYS A C 3
ATOM 4585 O O . LYS A 1 49 ? 1.339 0.108 14.411 1.00 0.00 117 LYS A O 3
ATOM 4604 N N . HIS A 1 50 ? 2.008 0.997 12.461 1.00 0.00 118 HIS A N 3
ATOM 4605 C CA . HIS A 1 50 ? 0.877 1.921 12.378 1.00 0.00 118 HIS A CA 3
ATOM 4606 C C . HIS A 1 50 ? -0.448 1.215 12.669 1.00 0.00 118 HIS A C 3
ATOM 4607 O O . HIS A 1 50 ? -1.162 1.582 13.601 1.00 0.00 118 HIS A O 3
ATOM 4622 N N . VAL A 1 51 ? -0.773 0.208 11.866 1.00 0.00 119 VAL A N 3
ATOM 4623 C CA . VAL A 1 51 ? -2.015 -0.534 12.047 1.00 0.00 119 VAL A CA 3
ATOM 4624 C C . VAL A 1 51 ? -2.054 -1.221 13.408 1.00 0.00 119 VAL A C 3
ATOM 4625 O O . VAL A 1 51 ? -3.079 -1.211 14.089 1.00 0.00 119 VAL A O 3
ATOM 4638 N N . ARG A 1 52 ? -0.928 -1.814 13.802 1.00 0.00 120 ARG A N 3
ATOM 4639 C CA . ARG A 1 52 ? -0.825 -2.505 15.088 1.00 0.00 120 ARG A CA 3
ATOM 4640 C C . ARG A 1 52 ? -2.055 -3.372 15.358 1.00 0.00 120 ARG A C 3
ATOM 4641 O O . ARG A 1 52 ? -2.694 -3.252 16.405 1.00 0.00 120 ARG A O 3
ATOM 4662 N N . ARG A 1 53 ? -2.383 -4.243 14.409 1.00 0.00 121 ARG A N 3
ATOM 4663 C CA . ARG A 1 53 ? -3.536 -5.125 14.550 1.00 0.00 121 ARG A CA 3
ATOM 4664 C C . ARG A 1 53 ? -3.224 -6.522 14.023 1.00 0.00 121 ARG A C 3
ATOM 4665 O O . ARG A 1 53 ? -2.286 -6.710 13.250 1.00 0.00 121 ARG A O 3
ATOM 4686 N N . ASN A 1 54 ? -4.018 -7.499 14.449 1.00 0.00 122 ASN A N 3
ATOM 4687 C CA . ASN A 1 54 ? -3.830 -8.880 14.022 1.00 0.00 122 ASN A CA 3
ATOM 4688 C C . ASN A 1 54 ? -2.448 -9.391 14.419 1.00 0.00 122 ASN A C 3
ATOM 4689 O O . ASN A 1 54 ? -1.536 -8.606 14.678 1.00 0.00 122 ASN A O 3
ATOM 4700 N N . LYS A 1 55 ? -2.302 -10.711 14.467 1.00 0.00 123 LYS A N 3
ATOM 4701 C CA . LYS A 1 55 ? -1.032 -11.327 14.832 1.00 0.00 123 LYS A CA 3
ATOM 4702 C C . LYS A 1 55 ? 0.072 -10.910 13.864 1.00 0.00 123 LYS A C 3
ATOM 4703 O O . LYS A 1 55 ? 1.240 -10.820 14.242 1.00 0.00 123 LYS A O 3
ATOM 4722 N N . LEU A 1 56 ? -0.307 -10.657 12.616 1.00 0.00 124 LEU A N 3
ATOM 4723 C CA . LEU A 1 56 ? 0.651 -10.250 11.595 1.00 0.00 124 LEU A CA 3
ATOM 4724 C C . LEU A 1 56 ? 0.684 -8.731 11.455 1.00 0.00 124 LEU A C 3
ATOM 4725 O O . LEU A 1 56 ? 1.640 -8.080 11.877 1.00 0.00 124 LEU A O 3
ATOM 4741 N N . GLY A 1 57 ? -0.368 -8.171 10.863 1.00 0.00 125 GLY A N 3
ATOM 4742 C CA . GLY A 1 57 ? -0.437 -6.732 10.683 1.00 0.00 125 GLY A CA 3
ATOM 4743 C C . GLY A 1 57 ? -0.732 -6.338 9.249 1.00 0.00 125 GLY A C 3
ATOM 4744 O O . GLY A 1 57 ? 0.156 -6.354 8.398 1.00 0.00 125 GLY A O 3
ATOM 4748 N N . TYR A 1 58 ? -1.985 -5.979 8.982 1.00 0.00 126 TYR A N 3
ATOM 4749 C CA . TYR A 1 58 ? -2.395 -5.575 7.642 1.00 0.00 126 TYR A CA 3
ATOM 4750 C C . TYR A 1 58 ? -2.089 -4.100 7.405 1.00 0.00 126 TYR A C 3
ATOM 4751 O O . TYR A 1 58 ? -2.425 -3.248 8.227 1.00 0.00 126 TYR A O 3
ATOM 4769 N N . VAL A 1 59 ? -1.450 -3.802 6.277 1.00 0.00 127 VAL A N 3
ATOM 4770 C CA . VAL A 1 59 ? -1.102 -2.430 5.940 1.00 0.00 127 VAL A CA 3
ATOM 4771 C C . VAL A 1 59 ? -2.075 -1.864 4.914 1.00 0.00 127 VAL A C 3
ATOM 4772 O O . VAL A 1 59 ? -2.227 -2.409 3.823 1.00 0.00 127 VAL A O 3
ATOM 4785 N N . SER A 1 60 ? -2.733 -0.769 5.270 1.00 0.00 128 SER A N 3
ATOM 4786 C CA . SER A 1 60 ? -3.693 -0.143 4.373 1.00 0.00 128 SER A CA 3
ATOM 4787 C C . SER A 1 60 ? -2.989 0.597 3.239 1.00 0.00 128 SER A C 3
ATOM 4788 O O . SER A 1 60 ? -2.141 1.461 3.473 1.00 0.00 128 SER A O 3
ATOM 4796 N N . VAL A 1 61 ? -3.353 0.254 2.007 1.00 0.00 129 VAL A N 3
ATOM 4797 C CA . VAL A 1 61 ? -2.763 0.886 0.836 1.00 0.00 129 VAL A CA 3
ATOM 4798 C C . VAL A 1 61 ? -3.003 2.393 0.853 1.00 0.00 129 VAL A C 3
ATOM 4799 O O . VAL A 1 61 ? -2.176 3.170 0.378 1.00 0.00 129 VAL A O 3
ATOM 4812 N N . LYS A 1 62 ? -4.142 2.795 1.412 1.00 0.00 130 LYS A N 3
ATOM 4813 C CA . LYS A 1 62 ? -4.494 4.209 1.500 1.00 0.00 130 LYS A CA 3
ATOM 4814 C C . LYS A 1 62 ? -3.390 4.994 2.199 1.00 0.00 130 LYS A C 3
ATOM 4815 O O . LYS A 1 62 ? -3.207 6.185 1.950 1.00 0.00 130 LYS A O 3
ATOM 4834 N N . LEU A 1 63 ? -2.650 4.313 3.070 1.00 0.00 131 LEU A N 3
ATOM 4835 C CA . LEU A 1 63 ? -1.560 4.935 3.799 1.00 0.00 131 LEU A CA 3
ATOM 4836 C C . LEU A 1 63 ? -0.323 5.035 2.912 1.00 0.00 131 LEU A C 3
ATOM 4837 O O . LEU A 1 63 ? 0.367 6.055 2.906 1.00 0.00 131 LEU A O 3
ATOM 4853 N N . LEU A 1 64 ? -0.051 3.973 2.162 1.00 0.00 132 LEU A N 3
ATOM 4854 C CA . LEU A 1 64 ? 1.102 3.947 1.270 1.00 0.00 132 LEU A CA 3
ATOM 4855 C C . LEU A 1 64 ? 1.038 5.092 0.267 1.00 0.00 132 LEU A C 3
ATOM 4856 O O . LEU A 1 64 ? 2.067 5.595 -0.185 1.00 0.00 132 LEU A O 3
ATOM 4872 N N . THR A 1 65 ? -0.178 5.505 -0.072 1.00 0.00 133 THR A N 3
ATOM 4873 C CA . THR A 1 65 ? -0.378 6.594 -1.014 1.00 0.00 133 THR A CA 3
ATOM 4874 C C . THR A 1 65 ? 0.104 7.904 -0.412 1.00 0.00 133 THR A C 3
ATOM 4875 O O . THR A 1 65 ? 0.774 8.700 -1.071 1.00 0.00 133 THR A O 3
ATOM 4886 N N . SER A 1 66 ? -0.229 8.106 0.854 1.00 0.00 134 SER A N 3
ATOM 4887 C CA . SER A 1 66 ? 0.179 9.304 1.573 1.00 0.00 134 SER A CA 3
ATOM 4888 C C . SER A 1 66 ? 1.474 9.047 2.339 1.00 0.00 134 SER A C 3
ATOM 4889 O O . SER A 1 66 ? 1.775 9.726 3.320 1.00 0.00 134 SER A O 3
ATOM 4897 N N . PHE A 1 67 ? 2.235 8.054 1.881 1.00 0.00 135 PHE A N 3
ATOM 4898 C CA . PHE A 1 67 ? 3.498 7.693 2.513 1.00 0.00 135 PHE A CA 3
ATOM 4899 C C . PHE A 1 67 ? 4.632 8.580 2.001 1.00 0.00 135 PHE A C 3
ATOM 4900 O O . PHE A 1 67 ? 4.996 8.522 0.828 1.00 0.00 135 PHE A O 3
ATOM 4917 N N . LYS A 1 68 ? 5.166 9.414 2.890 1.00 0.00 136 LYS A N 3
ATOM 4918 C CA . LYS A 1 68 ? 6.247 10.345 2.556 1.00 0.00 136 LYS A CA 3
ATOM 4919 C C . LYS A 1 68 ? 7.265 9.754 1.575 1.00 0.00 136 LYS A C 3
ATOM 4920 O O . LYS A 1 68 ? 7.867 10.484 0.788 1.00 0.00 136 LYS A O 3
ATOM 4939 N N . LYS A 1 69 ? 7.463 8.439 1.621 1.00 0.00 137 LYS A N 3
ATOM 4940 C CA . LYS A 1 69 ? 8.416 7.787 0.730 1.00 0.00 137 LYS A CA 3
ATOM 4941 C C . LYS A 1 69 ? 7.793 7.543 -0.637 1.00 0.00 137 LYS A C 3
ATOM 4942 O O . LYS A 1 69 ? 8.448 7.699 -1.668 1.00 0.00 137 LYS A O 3
ATOM 4961 N N . VAL A 1 70 ? 6.520 7.168 -0.638 1.00 0.00 138 VAL A N 3
ATOM 4962 C CA . VAL A 1 70 ? 5.803 6.914 -1.876 1.00 0.00 138 VAL A CA 3
ATOM 4963 C C . VAL A 1 70 ? 5.377 8.233 -2.518 1.00 0.00 138 VAL A C 3
ATOM 4964 O O . VAL A 1 70 ? 5.335 8.358 -3.742 1.00 0.00 138 VAL A O 3
ATOM 4977 N N . LYS A 1 71 ? 5.062 9.213 -1.679 1.00 0.00 139 LYS A N 3
ATOM 4978 C CA . LYS A 1 71 ? 4.643 10.526 -2.152 1.00 0.00 139 LYS A CA 3
ATOM 4979 C C . LYS A 1 71 ? 5.745 11.187 -2.970 1.00 0.00 139 LYS A C 3
ATOM 4980 O O . LYS A 1 71 ? 5.474 11.890 -3.943 1.00 0.00 139 LYS A O 3
ATOM 4999 N N . HIS A 1 72 ? 6.994 10.954 -2.571 1.00 0.00 140 HIS A N 3
ATOM 5000 C CA . HIS A 1 72 ? 8.140 11.524 -3.271 1.00 0.00 140 HIS A CA 3
ATOM 5001 C C . HIS A 1 72 ? 8.103 11.154 -4.750 1.00 0.00 140 HIS A C 3
ATOM 5002 O O . HIS A 1 72 ? 8.721 11.816 -5.584 1.00 0.00 140 HIS A O 3
ATOM 5017 N N . LEU A 1 73 ? 7.369 10.092 -5.066 1.00 0.00 141 LEU A N 3
ATOM 5018 C CA . LEU A 1 73 ? 7.241 9.628 -6.440 1.00 0.00 141 LEU A CA 3
ATOM 5019 C C . LEU A 1 73 ? 6.481 10.643 -7.288 1.00 0.00 141 LEU A C 3
ATOM 5020 O O . LEU A 1 73 ? 7.061 11.327 -8.130 1.00 0.00 141 LEU A O 3
ATOM 5036 N N . THR A 1 74 ? 5.174 10.727 -7.058 1.00 0.00 142 THR A N 3
ATOM 5037 C CA . THR A 1 74 ? 4.316 11.649 -7.795 1.00 0.00 142 THR A CA 3
ATOM 5038 C C . THR A 1 74 ? 2.929 11.687 -7.168 1.00 0.00 142 THR A C 3
ATOM 5039 O O . THR A 1 74 ? 2.687 11.061 -6.137 1.00 0.00 142 THR A O 3
ATOM 5050 N N . ARG A 1 75 ? 2.013 12.401 -7.810 1.00 0.00 143 ARG A N 3
ATOM 5051 C CA . ARG A 1 75 ? 0.643 12.486 -7.325 1.00 0.00 143 ARG A CA 3
ATOM 5052 C C . ARG A 1 75 ? -0.127 11.220 -7.698 1.00 0.00 143 ARG A C 3
ATOM 5053 O O . ARG A 1 75 ? -1.317 11.093 -7.411 1.00 0.00 143 ARG A O 3
ATOM 5074 N N . ASP A 1 76 ? 0.569 10.288 -8.350 1.00 0.00 144 ASP A N 3
ATOM 5075 C CA . ASP A 1 76 ? -0.019 9.029 -8.780 1.00 0.00 144 ASP A CA 3
ATOM 5076 C C . ASP A 1 76 ? -0.358 8.129 -7.594 1.00 0.00 144 ASP A C 3
ATOM 5077 O O . ASP A 1 76 ? 0.142 7.008 -7.489 1.00 0.00 144 ASP A O 3
ATOM 5086 N N . TRP A 1 77 ? -1.224 8.616 -6.712 1.00 0.00 145 TRP A N 3
ATOM 5087 C CA . TRP A 1 77 ? -1.642 7.848 -5.553 1.00 0.00 145 TRP A CA 3
ATOM 5088 C C . TRP A 1 77 ? -2.662 6.805 -5.984 1.00 0.00 145 TRP A C 3
ATOM 5089 O O . TRP A 1 77 ? -2.647 5.667 -5.515 1.00 0.00 145 TRP A O 3
ATOM 5110 N N . ARG A 1 78 ? -3.514 7.196 -6.923 1.00 0.00 146 ARG A N 3
ATOM 5111 C CA . ARG A 1 78 ? -4.516 6.293 -7.481 1.00 0.00 146 ARG A CA 3
ATOM 5112 C C . ARG A 1 78 ? -3.824 5.084 -8.094 1.00 0.00 146 ARG A C 3
ATOM 5113 O O . ARG A 1 78 ? -4.360 3.973 -8.102 1.00 0.00 146 ARG A O 3
ATOM 5134 N N . THR A 1 79 ? -2.620 5.321 -8.603 1.00 0.00 147 THR A N 3
ATOM 5135 C CA . THR A 1 79 ? -1.826 4.273 -9.222 1.00 0.00 147 THR A CA 3
ATOM 5136 C C . THR A 1 79 ? -1.207 3.379 -8.159 1.00 0.00 147 THR A C 3
ATOM 5137 O O . THR A 1 79 ? -0.958 2.200 -8.397 1.00 0.00 147 THR A O 3
ATOM 5148 N N . THR A 1 80 ? -0.982 3.942 -6.979 1.00 0.00 148 THR A N 3
ATOM 5149 C CA . THR A 1 80 ? -0.415 3.184 -5.873 1.00 0.00 148 THR A CA 3
ATOM 5150 C C . THR A 1 80 ? -1.342 2.036 -5.487 1.00 0.00 148 THR A C 3
ATOM 5151 O O . THR A 1 80 ? -0.893 0.980 -5.039 1.00 0.00 148 THR A O 3
ATOM 5162 N N . ALA A 1 81 ? -2.641 2.256 -5.664 1.00 0.00 149 ALA A N 3
ATOM 5163 C CA . ALA A 1 81 ? -3.640 1.253 -5.333 1.00 0.00 149 ALA A CA 3
ATOM 5164 C C . ALA A 1 81 ? -3.679 0.139 -6.376 1.00 0.00 149 ALA A C 3
ATOM 5165 O O . ALA A 1 81 ? -3.594 -1.042 -6.037 1.00 0.00 149 ALA A O 3
ATOM 5172 N N . HIS A 1 82 ? -3.809 0.516 -7.645 1.00 0.00 150 HIS A N 3
ATOM 5173 C CA . HIS A 1 82 ? -3.858 -0.465 -8.725 1.00 0.00 150 HIS A CA 3
ATOM 5174 C C . HIS A 1 82 ? -2.488 -1.089 -8.959 1.00 0.00 150 HIS A C 3
ATOM 5175 O O . HIS A 1 82 ? -2.377 -2.291 -9.192 1.00 0.00 150 HIS A O 3
ATOM 5190 N N . ALA A 1 83 ? -1.444 -0.271 -8.895 1.00 0.00 151 ALA A N 3
ATOM 5191 C CA . ALA A 1 83 ? -0.086 -0.765 -9.104 1.00 0.00 151 ALA A CA 3
ATOM 5192 C C . ALA A 1 83 ? 0.181 -1.985 -8.232 1.00 0.00 151 ALA A C 3
ATOM 5193 O O . ALA A 1 83 ? 0.702 -2.997 -8.701 1.00 0.00 151 ALA A O 3
ATOM 5200 N N . LEU A 1 84 ? -0.191 -1.884 -6.961 1.00 0.00 152 LEU A N 3
ATOM 5201 C CA . LEU A 1 84 ? -0.008 -2.976 -6.024 1.00 0.00 152 LEU A CA 3
ATOM 5202 C C . LEU A 1 84 ? -0.905 -4.144 -6.382 1.00 0.00 152 LEU A C 3
ATOM 5203 O O . LEU A 1 84 ? -0.518 -5.304 -6.255 1.00 0.00 152 LEU A O 3
ATOM 5219 N N . LYS A 1 85 ? -2.100 -3.826 -6.850 1.00 0.00 153 LYS A N 3
ATOM 5220 C CA . LYS A 1 85 ? -3.055 -4.850 -7.260 1.00 0.00 153 LYS A CA 3
ATOM 5221 C C . LYS A 1 85 ? -2.398 -5.790 -8.273 1.00 0.00 153 LYS A C 3
ATOM 5222 O O . LYS A 1 85 ? -2.777 -6.955 -8.393 1.00 0.00 153 LYS A O 3
ATOM 5241 N N . TYR A 1 86 ? -1.395 -5.274 -8.983 1.00 0.00 154 TYR A N 3
ATOM 5242 C CA . TYR A 1 86 ? -0.661 -6.064 -9.967 1.00 0.00 154 TYR A CA 3
ATOM 5243 C C . TYR A 1 86 ? 0.666 -6.547 -9.382 1.00 0.00 154 TYR A C 3
ATOM 5244 O O . TYR A 1 86 ? 1.562 -6.974 -10.110 1.00 0.00 154 TYR A O 3
ATOM 5262 N N . SER A 1 87 ? 0.777 -6.475 -8.058 1.00 0.00 155 SER A N 3
ATOM 5263 C CA . SER A 1 87 ? 1.970 -6.896 -7.352 1.00 0.00 155 SER A CA 3
ATOM 5264 C C . SER A 1 87 ? 1.647 -8.077 -6.458 1.00 0.00 155 SER A C 3
ATOM 5265 O O . SER A 1 87 ? 1.080 -7.916 -5.377 1.00 0.00 155 SER A O 3
ATOM 5273 N N . VAL A 1 88 ? 1.995 -9.263 -6.918 1.00 0.00 156 VAL A N 3
ATOM 5274 C CA . VAL A 1 88 ? 1.727 -10.470 -6.165 1.00 0.00 156 VAL A CA 3
ATOM 5275 C C . VAL A 1 88 ? 2.931 -10.885 -5.324 1.00 0.00 156 VAL A C 3
ATOM 5276 O O . VAL A 1 88 ? 2.919 -11.937 -4.685 1.00 0.00 156 VAL A O 3
ATOM 5289 N N . VAL A 1 89 ? 3.963 -10.043 -5.312 1.00 0.00 157 VAL A N 3
ATOM 5290 C CA . VAL A 1 89 ? 5.158 -10.319 -4.530 1.00 0.00 157 VAL A CA 3
ATOM 5291 C C . VAL A 1 89 ? 4.842 -10.224 -3.043 1.00 0.00 157 VAL A C 3
ATOM 5292 O O . VAL A 1 89 ? 5.365 -10.990 -2.232 1.00 0.00 157 VAL A O 3
ATOM 5305 N N . LEU A 1 90 ? 3.966 -9.285 -2.697 1.00 0.00 158 LEU A N 3
ATOM 5306 C CA . LEU A 1 90 ? 3.554 -9.088 -1.317 1.00 0.00 158 LEU A CA 3
ATOM 5307 C C . LEU A 1 90 ? 2.114 -9.557 -1.150 1.00 0.00 158 LEU A C 3
ATOM 5308 O O . LEU A 1 90 ? 1.427 -9.820 -2.137 1.00 0.00 158 LEU A O 3
ATOM 5324 N N . GLU A 1 91 ? 1.649 -9.644 0.086 1.00 0.00 159 GLU A N 3
ATOM 5325 C CA . GLU A 1 91 ? 0.279 -10.061 0.338 1.00 0.00 159 GLU A CA 3
ATOM 5326 C C . GLU A 1 91 ? -0.593 -8.829 0.545 1.00 0.00 159 GLU A C 3
ATOM 5327 O O . GLU A 1 91 ? -0.459 -8.124 1.534 1.00 0.00 159 GLU A O 3
ATOM 5339 N N . LEU A 1 92 ? -1.470 -8.569 -0.412 1.00 0.00 160 LEU A N 3
ATOM 5340 C CA . LEU A 1 92 ? -2.356 -7.413 -0.361 1.00 0.00 160 LEU A CA 3
ATOM 5341 C C . LEU A 1 92 ? -3.724 -7.800 0.186 1.00 0.00 160 LEU A C 3
ATOM 5342 O O . LEU A 1 92 ? -4.170 -8.928 -0.025 1.00 0.00 160 LEU A O 3
ATOM 5358 N N . ASN A 1 93 ? -4.431 -6.864 0.834 1.00 0.00 161 ASN A N 3
ATOM 5359 C CA . ASN A 1 93 ? -5.775 -7.197 1.305 1.00 0.00 161 ASN A CA 3
ATOM 5360 C C . ASN A 1 93 ? -6.586 -7.446 0.066 1.00 0.00 161 ASN A C 3
ATOM 5361 O O . ASN A 1 93 ? -6.222 -6.892 -0.970 1.00 0.00 161 ASN A O 3
ATOM 5372 N N . GLU A 1 94 ? -7.648 -8.259 0.217 1.00 0.00 162 GLU A N 3
ATOM 5373 C CA . GLU A 1 94 ? -8.554 -8.715 -0.849 1.00 0.00 162 GLU A CA 3
ATOM 5374 C C . GLU A 1 94 ? -8.849 -7.719 -1.956 1.00 0.00 162 GLU A C 3
ATOM 5375 O O . GLU A 1 94 ? -8.669 -8.037 -3.132 1.00 0.00 162 GLU A O 3
ATOM 5387 N N . ASP A 1 95 ? -9.269 -6.526 -1.614 1.00 0.00 163 ASP A N 3
ATOM 5388 C CA . ASP A 1 95 ? -9.540 -5.525 -2.636 1.00 0.00 163 ASP A CA 3
ATOM 5389 C C . ASP A 1 95 ? -8.227 -4.856 -2.971 1.00 0.00 163 ASP A C 3
ATOM 5390 O O . ASP A 1 95 ? -8.176 -3.678 -3.327 1.00 0.00 163 ASP A O 3
ATOM 5399 N N . HIS A 1 96 ? -7.155 -5.625 -2.770 1.00 0.00 164 HIS A N 3
ATOM 5400 C CA . HIS A 1 96 ? -5.806 -5.155 -2.949 1.00 0.00 164 HIS A CA 3
ATOM 5401 C C . HIS A 1 96 ? -5.689 -3.771 -2.374 1.00 0.00 164 HIS A C 3
ATOM 5402 O O . HIS A 1 96 ? -4.924 -2.926 -2.839 1.00 0.00 164 HIS A O 3
ATOM 5417 N N . ARG A 1 97 ? -6.469 -3.581 -1.317 1.00 0.00 165 ARG A N 3
ATOM 5418 C CA . ARG A 1 97 ? -6.499 -2.349 -0.600 1.00 0.00 165 ARG A CA 3
ATOM 5419 C C . ARG A 1 97 ? -5.460 -2.388 0.488 1.00 0.00 165 ARG A C 3
ATOM 5420 O O . ARG A 1 97 ? -5.129 -1.346 1.053 1.00 0.00 165 ARG A O 3
ATOM 5441 N N . LYS A 1 98 ? -4.912 -3.578 0.793 1.00 0.00 166 LYS A N 3
ATOM 5442 C CA . LYS A 1 98 ? -3.882 -3.597 1.844 1.00 0.00 166 LYS A CA 3
ATOM 5443 C C . LYS A 1 98 ? -2.632 -4.327 1.413 1.00 0.00 166 LYS A C 3
ATOM 5444 O O . LYS A 1 98 ? -2.537 -4.808 0.290 1.00 0.00 166 LYS A O 3
ATOM 5463 N N . VAL A 1 99 ? -1.676 -4.403 2.324 1.00 0.00 167 VAL A N 3
ATOM 5464 C CA . VAL A 1 99 ? -0.424 -5.079 2.061 1.00 0.00 167 VAL A CA 3
ATOM 5465 C C . VAL A 1 99 ? 0.161 -5.626 3.350 1.00 0.00 167 VAL A C 3
ATOM 5466 O O . VAL A 1 99 ? 0.876 -4.942 4.081 1.00 0.00 167 VAL A O 3
ATOM 5479 N N . ARG A 1 100 ? -0.173 -6.876 3.613 1.00 0.00 168 ARG A N 3
ATOM 5480 C CA . ARG A 1 100 ? 0.288 -7.569 4.810 1.00 0.00 168 ARG A CA 3
ATOM 5481 C C . ARG A 1 100 ? 1.414 -8.542 4.475 1.00 0.00 168 ARG A C 3
ATOM 5482 O O . ARG A 1 100 ? 1.612 -8.898 3.315 1.00 0.00 168 ARG A O 3
ATOM 5503 N N . ARG A 1 101 ? 2.151 -8.963 5.498 1.00 0.00 169 ARG A N 3
ATOM 5504 C CA . ARG A 1 101 ? 3.257 -9.894 5.309 1.00 0.00 169 ARG A CA 3
ATOM 5505 C C . ARG A 1 101 ? 2.897 -11.280 5.831 1.00 0.00 169 ARG A C 3
ATOM 5506 O O . ARG A 1 101 ? 2.147 -11.415 6.799 1.00 0.00 169 ARG A O 3
ATOM 5527 N N . THR A 1 102 ? 3.440 -12.309 5.190 1.00 0.00 170 THR A N 3
ATOM 5528 C CA . THR A 1 102 ? 3.180 -13.686 5.593 1.00 0.00 170 THR A CA 3
ATOM 5529 C C . THR A 1 102 ? 4.417 -14.301 6.242 1.00 0.00 170 THR A C 3
ATOM 5530 O O . THR A 1 102 ? 4.311 -15.166 7.111 1.00 0.00 170 THR A O 3
ATOM 5541 N N . THR A 1 103 ? 5.588 -13.845 5.812 1.00 0.00 171 THR A N 3
ATOM 5542 C CA . THR A 1 103 ? 6.850 -14.342 6.346 1.00 0.00 171 THR A CA 3
ATOM 5543 C C . THR A 1 103 ? 7.738 -13.183 6.792 1.00 0.00 171 THR A C 3
ATOM 5544 O O . THR A 1 103 ? 8.748 -12.882 6.155 1.00 0.00 171 THR A O 3
ATOM 5555 N N . PRO A 1 104 ? 7.367 -12.509 7.893 1.00 0.00 172 PRO A N 3
ATOM 5556 C CA . PRO A 1 104 ? 8.130 -11.372 8.416 1.00 0.00 172 PRO A CA 3
ATOM 5557 C C . PRO A 1 104 ? 9.479 -11.782 8.992 1.00 0.00 172 PRO A C 3
ATOM 5558 O O . PRO A 1 104 ? 9.614 -12.839 9.607 1.00 0.00 172 PRO A O 3
ATOM 5569 N N . VAL A 1 105 ? 10.473 -10.928 8.786 1.00 0.00 173 VAL A N 3
ATOM 5570 C CA . VAL A 1 105 ? 11.813 -11.167 9.271 1.00 0.00 173 VAL A CA 3
ATOM 5571 C C . VAL A 1 105 ? 12.095 -10.299 10.493 1.00 0.00 173 VAL A C 3
ATOM 5572 O O . VAL A 1 105 ? 11.563 -9.200 10.605 1.00 0.00 173 VAL A O 3
ATOM 5585 N N . PRO A 1 106 ? 12.928 -10.780 11.431 1.00 0.00 174 PRO A N 3
ATOM 5586 C CA . PRO A 1 106 ? 13.261 -10.032 12.651 1.00 0.00 174 PRO A CA 3
ATOM 5587 C C . PRO A 1 106 ? 13.853 -8.656 12.352 1.00 0.00 174 PRO A C 3
ATOM 5588 O O . PRO A 1 106 ? 14.704 -8.514 11.474 1.00 0.00 174 PRO A O 3
ATOM 5599 N N . LEU A 1 107 ? 13.397 -7.645 13.091 1.00 0.00 175 LEU A N 3
ATOM 5600 C CA . LEU A 1 107 ? 13.865 -6.295 12.921 1.00 0.00 175 LEU A CA 3
ATOM 5601 C C . LEU A 1 107 ? 14.567 -5.799 14.182 1.00 0.00 175 LEU A C 3
ATOM 5602 O O . LEU A 1 107 ? 15.600 -5.133 14.119 1.00 0.00 175 LEU A O 3
ATOM 5618 N N . PHE A 1 108 ? 13.980 -6.126 15.323 1.00 0.00 176 PHE A N 3
ATOM 5619 C CA . PHE A 1 108 ? 14.511 -5.720 16.613 1.00 0.00 176 PHE A CA 3
ATOM 5620 C C . PHE A 1 108 ? 14.254 -6.810 17.637 1.00 0.00 176 PHE A C 3
ATOM 5621 O O . PHE A 1 108 ? 13.142 -6.959 18.142 1.00 0.00 176 PHE A O 3
ATOM 5638 N N . PRO A 1 109 ? 15.289 -7.581 17.954 1.00 0.00 177 PRO A N 3
ATOM 5639 C CA . PRO A 1 109 ? 15.219 -8.672 18.921 1.00 0.00 177 PRO A CA 3
ATOM 5640 C C . PRO A 1 109 ? 15.199 -8.187 20.366 1.00 0.00 177 PRO A C 3
ATOM 5641 O O . PRO A 1 109 ? 14.455 -8.707 21.198 1.00 0.00 177 PRO A O 3
ATOM 5652 N N . ASN A 1 110 ? 16.045 -7.200 20.663 1.00 0.00 178 ASN A N 3
ATOM 5653 C CA . ASN A 1 110 ? 16.144 -6.663 22.019 1.00 0.00 178 ASN A CA 3
ATOM 5654 C C . ASN A 1 110 ? 15.412 -5.337 22.170 1.00 0.00 178 ASN A C 3
ATOM 5655 O O . ASN A 1 110 ? 14.960 -4.986 23.260 1.00 0.00 178 ASN A O 3
ATOM 5666 N N . GLU A 1 111 ? 15.318 -4.596 21.078 1.00 0.00 179 GLU A N 3
ATOM 5667 C CA . GLU A 1 111 ? 14.665 -3.296 21.091 1.00 0.00 179 GLU A CA 3
ATOM 5668 C C . GLU A 1 111 ? 13.177 -3.419 21.388 1.00 0.00 179 GLU A C 3
ATOM 5669 O O . GLU A 1 111 ? 12.540 -2.469 21.842 1.00 0.00 179 GLU A O 3
ATOM 5681 N N . ASN A 1 112 ? 12.639 -4.597 21.138 1.00 0.00 180 ASN A N 3
ATOM 5682 C CA . ASN A 1 112 ? 11.224 -4.862 21.383 1.00 0.00 180 ASN A CA 3
ATOM 5683 C C . ASN A 1 112 ? 10.994 -6.334 21.706 1.00 0.00 180 ASN A C 3
ATOM 5684 O O . ASN A 1 112 ? 11.035 -7.189 20.821 1.00 0.00 180 ASN A O 3
ATOM 5695 N N . LEU A 1 113 ? 10.753 -6.622 22.981 1.00 0.00 181 LEU A N 3
ATOM 5696 C CA . LEU A 1 113 ? 10.516 -7.990 23.426 1.00 0.00 181 LEU A CA 3
ATOM 5697 C C . LEU A 1 113 ? 9.117 -8.460 23.027 1.00 0.00 181 LEU A C 3
ATOM 5698 O O . LEU A 1 113 ? 8.118 -7.971 23.556 1.00 0.00 181 LEU A O 3
ATOM 5714 N N . PRO A 1 114 ? 9.022 -9.418 22.087 1.00 0.00 182 PRO A N 3
ATOM 5715 C CA . PRO A 1 114 ? 7.733 -9.945 21.628 1.00 0.00 182 PRO A CA 3
ATOM 5716 C C . PRO A 1 114 ? 7.037 -10.783 22.695 1.00 0.00 182 PRO A C 3
ATOM 5717 O O . PRO A 1 114 ? 7.678 -11.561 23.402 1.00 0.00 182 PRO A O 3
ATOM 5728 N N . SER A 1 115 ? 5.723 -10.619 22.807 1.00 0.00 183 SER A N 3
ATOM 5729 C CA . SER A 1 115 ? 4.941 -11.361 23.789 1.00 0.00 183 SER A CA 3
ATOM 5730 C C . SER A 1 115 ? 5.415 -11.055 25.205 1.00 0.00 183 SER A C 3
ATOM 5731 O O . SER A 1 115 ? 4.810 -10.174 25.854 1.00 0.00 183 SER A O 3
ATOM 5740 N N . THR A 1 2 ? -4.436 25.186 -22.942 1.00 0.00 70 THR A N 4
ATOM 5741 C CA . THR A 1 2 ? -4.492 24.751 -24.362 1.00 0.00 70 THR A CA 4
ATOM 5742 C C . THR A 1 2 ? -5.802 25.179 -25.018 1.00 0.00 70 THR A C 4
ATOM 5743 O O . THR A 1 2 ? -6.797 25.424 -24.337 1.00 0.00 70 THR A O 4
ATOM 5754 N N . ALA A 1 3 ? -5.793 25.265 -26.344 1.00 0.00 71 ALA A N 4
ATOM 5755 C CA . ALA A 1 3 ? -6.980 25.662 -27.091 1.00 0.00 71 ALA A CA 4
ATOM 5756 C C . ALA A 1 3 ? -8.060 24.587 -27.019 1.00 0.00 71 ALA A C 4
ATOM 5757 O O . ALA A 1 3 ? -9.252 24.890 -27.043 1.00 0.00 71 ALA A O 4
ATOM 5764 N N . SER A 1 4 ? -7.632 23.332 -26.931 1.00 0.00 72 SER A N 4
ATOM 5765 C CA . SER A 1 4 ? -8.562 22.211 -26.855 1.00 0.00 72 SER A CA 4
ATOM 5766 C C . SER A 1 4 ? -9.097 22.044 -25.436 1.00 0.00 72 SER A C 4
ATOM 5767 O O . SER A 1 4 ? -8.555 22.609 -24.486 1.00 0.00 72 SER A O 4
ATOM 5775 N N . GLY A 1 5 ? -10.164 21.264 -25.299 1.00 0.00 73 GLY A N 4
ATOM 5776 C CA . GLY A 1 5 ? -10.754 21.035 -23.994 1.00 0.00 73 GLY A CA 4
ATOM 5777 C C . GLY A 1 5 ? -9.960 20.048 -23.163 1.00 0.00 73 GLY A C 4
ATOM 5778 O O . GLY A 1 5 ? -9.191 19.250 -23.701 1.00 0.00 73 GLY A O 4
ATOM 5782 N N . GLY A 1 6 ? -10.144 20.100 -21.847 1.00 0.00 74 GLY A N 4
ATOM 5783 C CA . GLY A 1 6 ? -9.431 19.198 -20.962 1.00 0.00 74 GLY A CA 4
ATOM 5784 C C . GLY A 1 6 ? -10.333 18.586 -19.909 1.00 0.00 74 GLY A C 4
ATOM 5785 O O . GLY A 1 6 ? -11.528 18.877 -19.860 1.00 0.00 74 GLY A O 4
ATOM 5789 N N . GLU A 1 7 ? -9.762 17.734 -19.064 1.00 0.00 75 GLU A N 4
ATOM 5790 C CA . GLU A 1 7 ? -10.522 17.078 -18.007 1.00 0.00 75 GLU A CA 4
ATOM 5791 C C . GLU A 1 7 ? -9.754 17.101 -16.689 1.00 0.00 75 GLU A C 4
ATOM 5792 O O . GLU A 1 7 ? -8.776 16.373 -16.518 1.00 0.00 75 GLU A O 4
ATOM 5804 N N . ASN A 1 8 ? -10.205 17.938 -15.761 1.00 0.00 76 ASN A N 4
ATOM 5805 C CA . ASN A 1 8 ? -9.559 18.054 -14.458 1.00 0.00 76 ASN A CA 4
ATOM 5806 C C . ASN A 1 8 ? -10.596 18.176 -13.347 1.00 0.00 76 ASN A C 4
ATOM 5807 O O . ASN A 1 8 ? -11.774 18.422 -13.606 1.00 0.00 76 ASN A O 4
ATOM 5818 N N . GLU A 1 9 ? -10.150 17.999 -12.108 1.00 0.00 77 GLU A N 4
ATOM 5819 C CA . GLU A 1 9 ? -11.039 18.089 -10.955 1.00 0.00 77 GLU A CA 4
ATOM 5820 C C . GLU A 1 9 ? -11.300 19.545 -10.581 1.00 0.00 77 GLU A C 4
ATOM 5821 O O . GLU A 1 9 ? -10.367 20.337 -10.442 1.00 0.00 77 GLU A O 4
ATOM 5833 N N . ARG A 1 10 ? -12.573 19.891 -10.420 1.00 0.00 78 ARG A N 4
ATOM 5834 C CA . ARG A 1 10 ? -12.954 21.252 -10.063 1.00 0.00 78 ARG A CA 4
ATOM 5835 C C . ARG A 1 10 ? -13.032 21.414 -8.548 1.00 0.00 78 ARG A C 4
ATOM 5836 O O . ARG A 1 10 ? -12.119 21.956 -7.923 1.00 0.00 78 ARG A O 4
ATOM 5857 N N . GLU A 1 11 ? -14.125 20.940 -7.964 1.00 0.00 79 GLU A N 4
ATOM 5858 C CA . GLU A 1 11 ? -14.327 21.025 -6.526 1.00 0.00 79 GLU A CA 4
ATOM 5859 C C . GLU A 1 11 ? -15.466 20.109 -6.099 1.00 0.00 79 GLU A C 4
ATOM 5860 O O . GLU A 1 11 ? -16.125 20.349 -5.087 1.00 0.00 79 GLU A O 4
ATOM 5872 N N . ASP A 1 12 ? -15.691 19.056 -6.880 1.00 0.00 80 ASP A N 4
ATOM 5873 C CA . ASP A 1 12 ? -16.750 18.103 -6.585 1.00 0.00 80 ASP A CA 4
ATOM 5874 C C . ASP A 1 12 ? -16.627 16.861 -7.461 1.00 0.00 80 ASP A C 4
ATOM 5875 O O . ASP A 1 12 ? -16.762 15.735 -6.981 1.00 0.00 80 ASP A O 4
ATOM 5884 N N . LEU A 1 13 ? -16.372 17.073 -8.749 1.00 0.00 81 LEU A N 4
ATOM 5885 C CA . LEU A 1 13 ? -16.232 15.969 -9.692 1.00 0.00 81 LEU A CA 4
ATOM 5886 C C . LEU A 1 13 ? -15.102 15.035 -9.275 1.00 0.00 81 LEU A C 4
ATOM 5887 O O . LEU A 1 13 ? -13.951 15.454 -9.149 1.00 0.00 81 LEU A O 4
ATOM 5903 N N . GLU A 1 14 ? -15.437 13.767 -9.062 1.00 0.00 82 GLU A N 4
ATOM 5904 C CA . GLU A 1 14 ? -14.451 12.771 -8.659 1.00 0.00 82 GLU A CA 4
ATOM 5905 C C . GLU A 1 14 ? -14.228 11.745 -9.767 1.00 0.00 82 GLU A C 4
ATOM 5906 O O . GLU A 1 14 ? -13.144 11.665 -10.344 1.00 0.00 82 GLU A O 4
ATOM 5918 N N . GLN A 1 15 ? -15.264 10.965 -10.060 1.00 0.00 83 GLN A N 4
ATOM 5919 C CA . GLN A 1 15 ? -15.181 9.945 -11.098 1.00 0.00 83 GLN A CA 4
ATOM 5920 C C . GLN A 1 15 ? -14.103 8.917 -10.769 1.00 0.00 83 GLN A C 4
ATOM 5921 O O . GLN A 1 15 ? -13.179 9.196 -10.006 1.00 0.00 83 GLN A O 4
ATOM 5935 N N . GLU A 1 16 ? -14.227 7.729 -11.351 1.00 0.00 84 GLU A N 4
ATOM 5936 C CA . GLU A 1 16 ? -13.263 6.659 -11.119 1.00 0.00 84 GLU A CA 4
ATOM 5937 C C . GLU A 1 16 ? -11.864 7.085 -11.556 1.00 0.00 84 GLU A C 4
ATOM 5938 O O . GLU A 1 16 ? -11.685 8.150 -12.146 1.00 0.00 84 GLU A O 4
ATOM 5950 N N . TRP A 1 17 ? -10.877 6.245 -11.262 1.00 0.00 85 TRP A N 4
ATOM 5951 C CA . TRP A 1 17 ? -9.495 6.535 -11.625 1.00 0.00 85 TRP A CA 4
ATOM 5952 C C . TRP A 1 17 ? -9.072 5.723 -12.850 1.00 0.00 85 TRP A C 4
ATOM 5953 O O . TRP A 1 17 ? -9.373 4.534 -12.953 1.00 0.00 85 TRP A O 4
ATOM 5974 N N . LYS A 1 18 ? -8.372 6.377 -13.773 1.00 0.00 86 LYS A N 4
ATOM 5975 C CA . LYS A 1 18 ? -7.908 5.733 -14.983 1.00 0.00 86 LYS A CA 4
ATOM 5976 C C . LYS A 1 18 ? -6.778 4.750 -14.683 1.00 0.00 86 LYS A C 4
ATOM 5977 O O . LYS A 1 18 ? -6.083 4.881 -13.674 1.00 0.00 86 LYS A O 4
ATOM 5996 N N . PRO A 1 19 ? -6.578 3.745 -15.555 1.00 0.00 87 PRO A N 4
ATOM 5997 C CA . PRO A 1 19 ? -5.528 2.739 -15.373 1.00 0.00 87 PRO A CA 4
ATOM 5998 C C . PRO A 1 19 ? -4.137 3.273 -15.718 1.00 0.00 87 PRO A C 4
ATOM 5999 O O . PRO A 1 19 ? -3.953 3.929 -16.743 1.00 0.00 87 PRO A O 4
ATOM 6010 N N . PRO A 1 20 ? -3.134 2.996 -14.863 1.00 0.00 88 PRO A N 4
ATOM 6011 C CA . PRO A 1 20 ? -1.760 3.447 -15.078 1.00 0.00 88 PRO A CA 4
ATOM 6012 C C . PRO A 1 20 ? -0.960 2.476 -15.945 1.00 0.00 88 PRO A C 4
ATOM 6013 O O . PRO A 1 20 ? -1.532 1.631 -16.633 1.00 0.00 88 PRO A O 4
ATOM 6024 N N . ASP A 1 21 ? 0.365 2.595 -15.902 1.00 0.00 89 ASP A N 4
ATOM 6025 C CA . ASP A 1 21 ? 1.235 1.733 -16.669 1.00 0.00 89 ASP A CA 4
ATOM 6026 C C . ASP A 1 21 ? 2.131 0.929 -15.740 1.00 0.00 89 ASP A C 4
ATOM 6027 O O . ASP A 1 21 ? 2.555 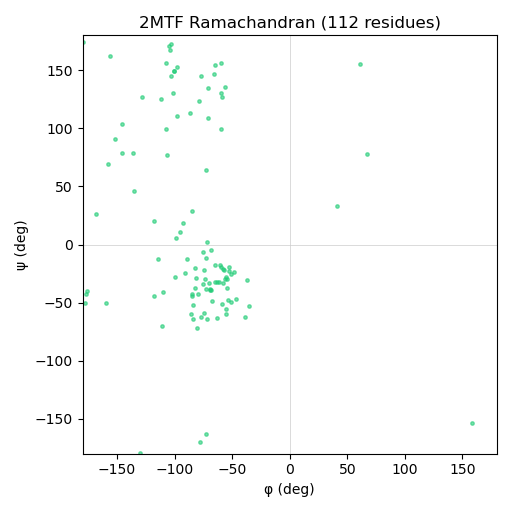1.417 -14.692 1.00 0.00 89 ASP A O 4
ATOM 6036 N N . GLU A 1 22 ? 2.419 -0.304 -16.129 1.00 0.00 90 GLU A N 4
ATOM 6037 C CA . GLU A 1 22 ? 3.263 -1.179 -15.338 1.00 0.00 90 GLU A CA 4
ATOM 6038 C C . GLU A 1 22 ? 4.596 -0.513 -15.011 1.00 0.00 90 GLU A C 4
ATOM 6039 O O . GLU A 1 22 ? 5.280 -0.910 -14.067 1.00 0.00 90 GLU A O 4
ATOM 6051 N N . GLU A 1 23 ? 4.959 0.504 -15.787 1.00 0.00 91 GLU A N 4
ATOM 6052 C CA . GLU A 1 23 ? 6.206 1.222 -15.563 1.00 0.00 91 GLU A CA 4
ATOM 6053 C C . GLU A 1 23 ? 6.258 1.744 -14.137 1.00 0.00 91 GLU A C 4
ATOM 6054 O O . GLU A 1 23 ? 7.211 1.494 -13.395 1.00 0.00 91 GLU A O 4
ATOM 6066 N N . LEU A 1 24 ? 5.213 2.465 -13.760 1.00 0.00 92 LEU A N 4
ATOM 6067 C CA . LEU A 1 24 ? 5.114 3.027 -12.426 1.00 0.00 92 LEU A CA 4
ATOM 6068 C C . LEU A 1 24 ? 4.753 1.948 -11.408 1.00 0.00 92 LEU A C 4
ATOM 6069 O O . LEU A 1 24 ? 5.060 2.074 -10.224 1.00 0.00 92 LEU A O 4
ATOM 6085 N N . ILE A 1 25 ? 4.107 0.880 -11.875 1.00 0.00 93 ILE A N 4
ATOM 6086 C CA . ILE A 1 25 ? 3.720 -0.211 -10.996 1.00 0.00 93 ILE A CA 4
ATOM 6087 C C . ILE A 1 25 ? 4.946 -0.906 -10.416 1.00 0.00 93 ILE A C 4
ATOM 6088 O O . ILE A 1 25 ? 5.010 -1.173 -9.217 1.00 0.00 93 ILE A O 4
ATOM 6104 N N . LYS A 1 26 ? 5.919 -1.192 -11.273 1.00 0.00 94 LYS A N 4
ATOM 6105 C CA . LYS A 1 26 ? 7.142 -1.849 -10.836 1.00 0.00 94 LYS A CA 4
ATOM 6106 C C . LYS A 1 26 ? 7.919 -0.948 -9.885 1.00 0.00 94 LYS A C 4
ATOM 6107 O O . LYS A 1 26 ? 8.545 -1.422 -8.936 1.00 0.00 94 LYS A O 4
ATOM 6126 N N . LYS A 1 27 ? 7.867 0.356 -10.136 1.00 0.00 95 LYS A N 4
ATOM 6127 C CA . LYS A 1 27 ? 8.557 1.320 -9.287 1.00 0.00 95 LYS A CA 4
ATOM 6128 C C . LYS A 1 27 ? 8.003 1.262 -7.867 1.00 0.00 95 LYS A C 4
ATOM 6129 O O . LYS A 1 27 ? 8.743 1.043 -6.907 1.00 0.00 95 LYS A O 4
ATOM 6148 N N . LEU A 1 28 ? 6.693 1.454 -7.744 1.00 0.00 96 LEU A N 4
ATOM 6149 C CA . LEU A 1 28 ? 6.024 1.420 -6.450 1.00 0.00 96 LEU A CA 4
ATOM 6150 C C . LEU A 1 28 ? 6.317 0.119 -5.711 1.00 0.00 96 LEU A C 4
ATOM 6151 O O . LEU A 1 28 ? 6.884 0.127 -4.619 1.00 0.00 96 LEU A O 4
ATOM 6167 N N . VAL A 1 29 ? 5.918 -0.999 -6.312 1.00 0.00 97 VAL A N 4
ATOM 6168 C CA . VAL A 1 29 ? 6.129 -2.312 -5.713 1.00 0.00 97 VAL A CA 4
ATOM 6169 C C . VAL A 1 29 ? 7.559 -2.466 -5.200 1.00 0.00 97 VAL A C 4
ATOM 6170 O O . VAL A 1 29 ? 7.797 -3.115 -4.182 1.00 0.00 97 VAL A O 4
ATOM 6183 N N . ASP A 1 30 ? 8.504 -1.861 -5.910 1.00 0.00 98 ASP A N 4
ATOM 6184 C CA . ASP A 1 30 ? 9.908 -1.928 -5.524 1.00 0.00 98 ASP A CA 4
ATOM 6185 C C . ASP A 1 30 ? 10.122 -1.277 -4.163 1.00 0.00 98 ASP A C 4
ATOM 6186 O O . ASP A 1 30 ? 10.996 -1.685 -3.396 1.00 0.00 98 ASP A O 4
ATOM 6195 N N . GLN A 1 31 ? 9.317 -0.262 -3.866 1.00 0.00 99 GLN A N 4
ATOM 6196 C CA . GLN A 1 31 ? 9.416 0.447 -2.598 1.00 0.00 99 GLN A CA 4
ATOM 6197 C C . GLN A 1 31 ? 8.961 -0.440 -1.444 1.00 0.00 99 GLN A C 4
ATOM 6198 O O . GLN A 1 31 ? 9.509 -0.369 -0.345 1.00 0.00 99 GLN A O 4
ATOM 6212 N N . ILE A 1 32 ? 7.956 -1.271 -1.702 1.00 0.00 100 ILE A N 4
ATOM 6213 C CA . ILE A 1 32 ? 7.426 -2.166 -0.683 1.00 0.00 100 ILE A CA 4
ATOM 6214 C C . ILE A 1 32 ? 8.391 -3.288 -0.375 1.00 0.00 100 ILE A C 4
ATOM 6215 O O . ILE A 1 32 ? 8.892 -3.407 0.744 1.00 0.00 100 ILE A O 4
ATOM 6231 N N . GLU A 1 33 ? 8.650 -4.112 -1.381 1.00 0.00 101 GLU A N 4
ATOM 6232 C CA . GLU A 1 33 ? 9.567 -5.240 -1.233 1.00 0.00 101 GLU A CA 4
ATOM 6233 C C . GLU A 1 33 ? 10.836 -4.805 -0.509 1.00 0.00 101 GLU A C 4
ATOM 6234 O O . GLU A 1 33 ? 11.501 -5.608 0.144 1.00 0.00 101 GLU A O 4
ATOM 6246 N N . PHE A 1 34 ? 11.149 -3.518 -0.617 1.00 0.00 102 PHE A N 4
ATOM 6247 C CA . PHE A 1 34 ? 12.321 -2.957 0.041 1.00 0.00 102 PHE A CA 4
ATOM 6248 C C . PHE A 1 34 ? 11.973 -2.568 1.471 1.00 0.00 102 PHE A C 4
ATOM 6249 O O . PHE A 1 34 ? 12.689 -2.893 2.417 1.00 0.00 102 PHE A O 4
ATOM 6266 N N . TYR A 1 35 ? 10.857 -1.868 1.604 1.00 0.00 103 TYR A N 4
ATOM 6267 C CA . TYR A 1 35 ? 10.373 -1.414 2.897 1.00 0.00 103 TYR A CA 4
ATOM 6268 C C . TYR A 1 35 ? 10.125 -2.594 3.823 1.00 0.00 103 TYR A C 4
ATOM 6269 O O . TYR A 1 35 ? 10.569 -2.610 4.971 1.00 0.00 103 TYR A O 4
ATOM 6287 N N . PHE A 1 36 ? 9.372 -3.563 3.319 1.00 0.00 104 PHE A N 4
ATOM 6288 C CA . PHE A 1 36 ? 9.012 -4.737 4.101 1.00 0.00 104 PHE A CA 4
ATOM 6289 C C . PHE A 1 36 ? 10.206 -5.657 4.364 1.00 0.00 104 PHE A C 4
ATOM 6290 O O . PHE A 1 36 ? 10.057 -6.692 5.014 1.00 0.00 104 PHE A O 4
ATOM 6307 N N . SER A 1 37 ? 11.391 -5.276 3.899 1.00 0.00 105 SER A N 4
ATOM 6308 C CA . SER A 1 37 ? 12.579 -6.086 4.150 1.00 0.00 105 SER A CA 4
ATOM 6309 C C . SER A 1 37 ? 12.869 -6.109 5.652 1.00 0.00 105 SER A C 4
ATOM 6310 O O . SER A 1 37 ? 12.762 -5.083 6.318 1.00 0.00 105 SER A O 4
ATOM 6318 N N . ASP A 1 38 ? 13.220 -7.281 6.186 1.00 0.00 106 ASP A N 4
ATOM 6319 C CA . ASP A 1 38 ? 13.506 -7.432 7.623 1.00 0.00 106 ASP A CA 4
ATOM 6320 C C . ASP A 1 38 ? 14.231 -6.209 8.193 1.00 0.00 106 ASP A C 4
ATOM 6321 O O . ASP A 1 38 ? 13.723 -5.517 9.081 1.00 0.00 106 ASP A O 4
ATOM 6330 N N . GLU A 1 39 ? 15.426 -5.962 7.675 1.00 0.00 107 GLU A N 4
ATOM 6331 C CA . GLU A 1 39 ? 16.255 -4.856 8.100 1.00 0.00 107 GLU A CA 4
ATOM 6332 C C . GLU A 1 39 ? 15.595 -3.507 7.845 1.00 0.00 107 GLU A C 4
ATOM 6333 O O . GLU A 1 39 ? 15.999 -2.487 8.403 1.00 0.00 107 GLU A O 4
ATOM 6345 N N . ASN A 1 40 ? 14.594 -3.513 6.988 1.00 0.00 108 ASN A N 4
ATOM 6346 C CA . ASN A 1 40 ? 13.881 -2.294 6.636 1.00 0.00 108 ASN A CA 4
ATOM 6347 C C . ASN A 1 40 ? 12.693 -2.075 7.555 1.00 0.00 108 ASN A C 4
ATOM 6348 O O . ASN A 1 40 ? 12.190 -0.963 7.681 1.00 0.00 108 ASN A O 4
ATOM 6359 N N . LEU A 1 41 ? 12.255 -3.140 8.209 1.00 0.00 109 LEU A N 4
ATOM 6360 C CA . LEU A 1 41 ? 11.143 -3.066 9.119 1.00 0.00 109 LEU A CA 4
ATOM 6361 C C . LEU A 1 41 ? 11.537 -2.280 10.337 1.00 0.00 109 LEU A C 4
ATOM 6362 O O . LEU A 1 41 ? 10.892 -1.298 10.703 1.00 0.00 109 LEU A O 4
ATOM 6378 N N . GLU A 1 42 ? 12.624 -2.714 10.954 1.00 0.00 110 GLU A N 4
ATOM 6379 C CA . GLU A 1 42 ? 13.129 -2.043 12.126 1.00 0.00 110 GLU A CA 4
ATOM 6380 C C . GLU A 1 42 ? 13.348 -0.560 11.837 1.00 0.00 110 GLU A C 4
ATOM 6381 O O . GLU A 1 42 ? 13.450 0.255 12.754 1.00 0.00 110 GLU A O 4
ATOM 6393 N N . LYS A 1 43 ? 13.437 -0.223 10.551 1.00 0.00 111 LYS A N 4
ATOM 6394 C CA . LYS A 1 43 ? 13.663 1.146 10.129 1.00 0.00 111 LYS A CA 4
ATOM 6395 C C . LYS A 1 43 ? 12.507 1.686 9.291 1.00 0.00 111 LYS A C 4
ATOM 6396 O O . LYS A 1 43 ? 12.659 2.697 8.604 1.00 0.00 111 LYS A O 4
ATOM 6415 N N . ASP A 1 44 ? 11.363 1.010 9.320 1.00 0.00 112 ASP A N 4
ATOM 6416 C CA . ASP A 1 44 ? 10.222 1.448 8.523 1.00 0.00 112 ASP A CA 4
ATOM 6417 C C . ASP A 1 44 ? 8.895 1.039 9.149 1.00 0.00 112 ASP A C 4
ATOM 6418 O O . ASP A 1 44 ? 7.955 0.646 8.454 1.00 0.00 112 ASP A O 4
ATOM 6427 N N . ALA A 1 45 ? 8.822 1.146 10.465 1.00 0.00 113 ALA A N 4
ATOM 6428 C CA . ALA A 1 45 ? 7.609 0.801 11.195 1.00 0.00 113 ALA A CA 4
ATOM 6429 C C . ALA A 1 45 ? 6.476 1.772 10.866 1.00 0.00 113 ALA A C 4
ATOM 6430 O O . ALA A 1 45 ? 5.298 1.429 10.978 1.00 0.00 113 ALA A O 4
ATOM 6437 N N . PHE A 1 46 ? 6.840 2.986 10.461 1.00 0.00 114 PHE A N 4
ATOM 6438 C CA . PHE A 1 46 ? 5.859 4.012 10.116 1.00 0.00 114 PHE A CA 4
ATOM 6439 C C . PHE A 1 46 ? 4.962 3.557 8.965 1.00 0.00 114 PHE A C 4
ATOM 6440 O O . PHE A 1 46 ? 3.812 3.978 8.857 1.00 0.00 114 PHE A O 4
ATOM 6457 N N . LEU A 1 47 ? 5.491 2.701 8.101 1.00 0.00 115 LEU A N 4
ATOM 6458 C CA . LEU A 1 47 ? 4.729 2.198 6.964 1.00 0.00 115 LEU A CA 4
ATOM 6459 C C . LEU A 1 47 ? 3.871 1.006 7.381 1.00 0.00 115 LEU A C 4
ATOM 6460 O O . LEU A 1 47 ? 2.704 0.908 7.009 1.00 0.00 115 LEU A O 4
ATOM 6476 N N . LEU A 1 48 ? 4.470 0.090 8.139 1.00 0.00 116 LEU A N 4
ATOM 6477 C CA . LEU A 1 48 ? 3.769 -1.113 8.587 1.00 0.00 116 LEU A CA 4
ATOM 6478 C C . LEU A 1 48 ? 2.945 -0.896 9.860 1.00 0.00 116 LEU A C 4
ATOM 6479 O O . LEU A 1 48 ? 1.725 -1.052 9.855 1.00 0.00 116 LEU A O 4
ATOM 6495 N N . LYS A 1 49 ? 3.629 -0.590 10.959 1.00 0.00 117 LYS A N 4
ATOM 6496 C CA . LYS A 1 49 ? 2.976 -0.416 12.260 1.00 0.00 117 LYS A CA 4
ATOM 6497 C C . LYS A 1 49 ? 2.056 0.804 12.335 1.00 0.00 117 LYS A C 4
ATOM 6498 O O . LYS A 1 49 ? 1.136 0.833 13.151 1.00 0.00 117 LYS A O 4
ATOM 6517 N N . HIS A 1 50 ? 2.307 1.819 11.517 1.00 0.00 118 HIS A N 4
ATOM 6518 C CA . HIS A 1 50 ? 1.485 3.029 11.554 1.00 0.00 118 HIS A CA 4
ATOM 6519 C C . HIS A 1 50 ? 0.153 2.845 10.831 1.00 0.00 118 HIS A C 4
ATOM 6520 O O . HIS A 1 50 ? -0.787 3.609 11.053 1.00 0.00 118 HIS A O 4
ATOM 6535 N N . VAL A 1 51 ? 0.068 1.841 9.965 1.00 0.00 119 VAL A N 4
ATOM 6536 C CA . VAL A 1 51 ? -1.161 1.583 9.220 1.00 0.00 119 VAL A CA 4
ATOM 6537 C C . VAL A 1 51 ? -2.374 1.528 10.146 1.00 0.00 119 VAL A C 4
ATOM 6538 O O . VAL A 1 51 ? -3.468 1.954 9.776 1.00 0.00 119 VAL A O 4
ATOM 6551 N N . ARG A 1 52 ? -2.172 1.001 11.349 1.00 0.00 120 ARG A N 4
ATOM 6552 C CA . ARG A 1 52 ? -3.251 0.892 12.326 1.00 0.00 120 ARG A CA 4
ATOM 6553 C C . ARG A 1 52 ? -2.745 0.285 13.631 1.00 0.00 120 ARG A C 4
ATOM 6554 O O . ARG A 1 52 ? -1.673 -0.320 13.672 1.00 0.00 120 ARG A O 4
ATOM 6575 N N . ARG A 1 53 ? -3.525 0.452 14.694 1.00 0.00 121 ARG A N 4
ATOM 6576 C CA . ARG A 1 53 ? -3.157 -0.079 16.002 1.00 0.00 121 ARG A CA 4
ATOM 6577 C C . ARG A 1 53 ? -3.997 -1.305 16.347 1.00 0.00 121 ARG A C 4
ATOM 6578 O O . ARG A 1 53 ? -5.153 -1.412 15.937 1.00 0.00 121 ARG A O 4
ATOM 6599 N N . ASN A 1 54 ? -3.409 -2.227 17.101 1.00 0.00 122 ASN A N 4
ATOM 6600 C CA . ASN A 1 54 ? -4.104 -3.444 17.501 1.00 0.00 122 ASN A CA 4
ATOM 6601 C C . ASN A 1 54 ? -4.527 -4.254 16.280 1.00 0.00 122 ASN A C 4
ATOM 6602 O O . ASN A 1 54 ? -5.689 -4.220 15.872 1.00 0.00 122 ASN A O 4
ATOM 6613 N N . LYS A 1 55 ? -3.579 -4.983 15.701 1.00 0.00 123 LYS A N 4
ATOM 6614 C CA . LYS A 1 55 ? -3.854 -5.801 14.526 1.00 0.00 123 LYS A CA 4
ATOM 6615 C C . LYS A 1 55 ? -2.666 -6.701 14.200 1.00 0.00 123 LYS A C 4
ATOM 6616 O O . LYS A 1 55 ? -1.590 -6.559 14.780 1.00 0.00 123 LYS A O 4
ATOM 6635 N N . LEU A 1 56 ? -2.869 -7.627 13.268 1.00 0.00 124 LEU A N 4
ATOM 6636 C CA . LEU A 1 56 ? -1.814 -8.549 12.865 1.00 0.00 124 LEU A CA 4
ATOM 6637 C C . LEU A 1 56 ? -0.615 -7.790 12.304 1.00 0.00 124 LEU A C 4
ATOM 6638 O O . LEU A 1 56 ? 0.428 -7.691 12.951 1.00 0.00 124 LEU A O 4
ATOM 6654 N N . GLY A 1 57 ? -0.772 -7.253 11.099 1.00 0.00 125 GLY A N 4
ATOM 6655 C CA . GLY A 1 57 ? 0.306 -6.509 10.474 1.00 0.00 125 GLY A CA 4
ATOM 6656 C C . GLY A 1 57 ? 0.030 -6.188 9.017 1.00 0.00 125 GLY A C 4
ATOM 6657 O O . GLY A 1 57 ? 0.940 -6.215 8.188 1.00 0.00 125 GLY A O 4
ATOM 6661 N N . TYR A 1 58 ? -1.226 -5.883 8.704 1.00 0.00 126 TYR A N 4
ATOM 6662 C CA . TYR A 1 58 ? -1.613 -5.555 7.337 1.00 0.00 126 TYR A CA 4
ATOM 6663 C C . TYR A 1 58 ? -1.456 -4.063 7.073 1.00 0.00 126 TYR A C 4
ATOM 6664 O O . TYR A 1 58 ? -1.765 -3.235 7.932 1.00 0.00 126 TYR A O 4
ATOM 6682 N N . VAL A 1 59 ? -0.971 -3.720 5.883 1.00 0.00 127 VAL A N 4
ATOM 6683 C CA . VAL A 1 59 ? -0.772 -2.327 5.515 1.00 0.00 127 VAL A CA 4
ATOM 6684 C C . VAL A 1 59 ? -1.887 -1.840 4.598 1.00 0.00 127 VAL A C 4
ATOM 6685 O O . VAL A 1 59 ? -2.103 -2.394 3.524 1.00 0.00 127 VAL A O 4
ATOM 6698 N N . SER A 1 60 ? -2.589 -0.798 5.023 1.00 0.00 128 SER A N 4
ATOM 6699 C CA . SER A 1 60 ? -3.677 -0.245 4.229 1.00 0.00 128 SER A CA 4
ATOM 6700 C C . SER A 1 60 ? -3.148 0.743 3.192 1.00 0.00 128 SER A C 4
ATOM 6701 O O . SER A 1 60 ? -2.429 1.686 3.528 1.00 0.00 128 SER A O 4
ATOM 6709 N N . VAL A 1 61 ? -3.507 0.522 1.931 1.00 0.00 129 VAL A N 4
ATOM 6710 C CA . VAL A 1 61 ? -3.066 1.399 0.853 1.00 0.00 129 VAL A CA 4
ATOM 6711 C C . VAL A 1 61 ? -3.499 2.839 1.113 1.00 0.00 129 VAL A C 4
ATOM 6712 O O . VAL A 1 61 ? -2.851 3.781 0.658 1.00 0.00 129 VAL A O 4
ATOM 6725 N N . LYS A 1 62 ? -4.592 3.005 1.856 1.00 0.00 130 LYS A N 4
ATOM 6726 C CA . LYS A 1 62 ? -5.096 4.335 2.181 1.00 0.00 130 LYS A CA 4
ATOM 6727 C C . LYS A 1 62 ? -3.965 5.216 2.703 1.00 0.00 130 LYS A C 4
ATOM 6728 O O . LYS A 1 62 ? -3.942 6.424 2.469 1.00 0.00 130 LYS A O 4
ATOM 6747 N N . LEU A 1 63 ? -3.023 4.590 3.399 1.00 0.00 131 LEU A N 4
ATOM 6748 C CA . LEU A 1 63 ? -1.877 5.292 3.944 1.00 0.00 131 LEU A CA 4
ATOM 6749 C C . LEU A 1 63 ? -0.788 5.427 2.884 1.00 0.00 131 LEU A C 4
ATOM 6750 O O . LEU A 1 63 ? -0.236 6.508 2.679 1.00 0.00 131 LEU A O 4
ATOM 6766 N N . LEU A 1 64 ? -0.485 4.319 2.210 1.00 0.00 132 LEU A N 4
ATOM 6767 C CA . LEU A 1 64 ? 0.538 4.309 1.169 1.00 0.00 132 LEU A CA 4
ATOM 6768 C C . LEU A 1 64 ? 0.291 5.413 0.145 1.00 0.00 132 LEU A C 4
ATOM 6769 O O . LEU A 1 64 ? 1.229 5.942 -0.450 1.00 0.00 132 LEU A O 4
ATOM 6785 N N . THR A 1 65 ? -0.977 5.753 -0.055 1.00 0.00 133 THR A N 4
ATOM 6786 C CA . THR A 1 65 ? -1.344 6.791 -1.007 1.00 0.00 133 THR A CA 4
ATOM 6787 C C . THR A 1 65 ? -0.876 8.155 -0.523 1.00 0.00 133 THR A C 4
ATOM 6788 O O . THR A 1 65 ? -0.278 8.925 -1.274 1.00 0.00 133 THR A O 4
ATOM 6799 N N . SER A 1 66 ? -1.139 8.435 0.743 1.00 0.00 134 SER A N 4
ATOM 6800 C CA . SER A 1 66 ? -0.732 9.695 1.348 1.00 0.00 134 SER A CA 4
ATOM 6801 C C . SER A 1 66 ? 0.532 9.488 2.170 1.00 0.00 134 SER A C 4
ATOM 6802 O O . SER A 1 66 ? 0.827 10.253 3.088 1.00 0.00 134 SER A O 4
ATOM 6810 N N . PHE A 1 67 ? 1.269 8.434 1.833 1.00 0.00 135 PHE A N 4
ATOM 6811 C CA . PHE A 1 67 ? 2.500 8.101 2.534 1.00 0.00 135 PHE A CA 4
ATOM 6812 C C . PHE A 1 67 ? 3.662 8.955 2.031 1.00 0.00 135 PHE A C 4
ATOM 6813 O O . PHE A 1 67 ? 4.105 8.817 0.891 1.00 0.00 135 PHE A O 4
ATOM 6830 N N . LYS A 1 68 ? 4.137 9.850 2.897 1.00 0.00 136 LYS A N 4
ATOM 6831 C CA . LYS A 1 68 ? 5.235 10.761 2.568 1.00 0.00 136 LYS A CA 4
ATOM 6832 C C . LYS A 1 68 ? 6.376 10.066 1.826 1.00 0.00 136 LYS A C 4
ATOM 6833 O O . LYS A 1 68 ? 7.100 10.703 1.060 1.00 0.00 136 LYS A O 4
ATOM 6852 N N . LYS A 1 69 ? 6.545 8.769 2.054 1.00 0.00 137 LYS A N 4
ATOM 6853 C CA . LYS A 1 69 ? 7.610 8.021 1.401 1.00 0.00 137 LYS A CA 4
ATOM 6854 C C . LYS A 1 69 ? 7.201 7.612 -0.007 1.00 0.00 137 LYS A C 4
ATOM 6855 O O . LYS A 1 69 ? 8.026 7.577 -0.918 1.00 0.00 137 LYS A O 4
ATOM 6874 N N . VAL A 1 70 ? 5.920 7.305 -0.178 1.00 0.00 138 VAL A N 4
ATOM 6875 C CA . VAL A 1 70 ? 5.406 6.904 -1.476 1.00 0.00 138 VAL A CA 4
ATOM 6876 C C . VAL A 1 70 ? 5.035 8.121 -2.310 1.00 0.00 138 VAL A C 4
ATOM 6877 O O . VAL A 1 70 ? 5.401 8.217 -3.480 1.00 0.00 138 VAL A O 4
ATOM 6890 N N . LYS A 1 71 ? 4.303 9.050 -1.710 1.00 0.00 139 LYS A N 4
ATOM 6891 C CA . LYS A 1 71 ? 3.896 10.250 -2.423 1.00 0.00 139 LYS A CA 4
ATOM 6892 C C . LYS A 1 71 ? 5.106 11.047 -2.897 1.00 0.00 139 LYS A C 4
ATOM 6893 O O . LYS A 1 71 ? 4.995 11.876 -3.799 1.00 0.00 139 LYS A O 4
ATOM 6912 N N . HIS A 1 72 ? 6.263 10.783 -2.298 1.00 0.00 140 HIS A N 4
ATOM 6913 C CA . HIS A 1 72 ? 7.487 11.473 -2.682 1.00 0.00 140 HIS A CA 4
ATOM 6914 C C . HIS A 1 72 ? 7.804 11.219 -4.153 1.00 0.00 140 HIS A C 4
ATOM 6915 O O . HIS A 1 72 ? 8.652 11.891 -4.739 1.00 0.00 140 HIS A O 4
ATOM 6930 N N . LEU A 1 73 ? 7.114 10.244 -4.746 1.00 0.00 141 LEU A N 4
ATOM 6931 C CA . LEU A 1 73 ? 7.325 9.907 -6.149 1.00 0.00 141 LEU A CA 4
ATOM 6932 C C . LEU A 1 73 ? 6.529 10.840 -7.055 1.00 0.00 141 LEU A C 4
ATOM 6933 O O . LEU A 1 73 ? 7.098 11.611 -7.827 1.00 0.00 141 LEU A O 4
ATOM 6949 N N . THR A 1 74 ? 5.209 10.753 -6.955 1.00 0.00 142 THR A N 4
ATOM 6950 C CA . THR A 1 74 ? 4.318 11.575 -7.763 1.00 0.00 142 THR A CA 4
ATOM 6951 C C . THR A 1 74 ? 2.917 11.582 -7.167 1.00 0.00 142 THR A C 4
ATOM 6952 O O . THR A 1 74 ? 2.699 11.079 -6.067 1.00 0.00 142 THR A O 4
ATOM 6963 N N . ARG A 1 75 ? 1.967 12.129 -7.915 1.00 0.00 143 ARG A N 4
ATOM 6964 C CA . ARG A 1 75 ? 0.581 12.166 -7.472 1.00 0.00 143 ARG A CA 4
ATOM 6965 C C . ARG A 1 75 ? -0.107 10.841 -7.797 1.00 0.00 143 ARG A C 4
ATOM 6966 O O . ARG A 1 75 ? -1.323 10.705 -7.655 1.00 0.00 143 ARG A O 4
ATOM 6987 N N . ASP A 1 76 ? 0.688 9.870 -8.244 1.00 0.00 144 ASP A N 4
ATOM 6988 C CA . ASP A 1 76 ? 0.188 8.553 -8.607 1.00 0.00 144 ASP A CA 4
ATOM 6989 C C . ASP A 1 76 ? -0.048 7.676 -7.378 1.00 0.00 144 ASP A C 4
ATOM 6990 O O . ASP A 1 76 ? 0.383 6.523 -7.335 1.00 0.00 144 ASP A O 4
ATOM 6999 N N . TRP A 1 77 ? -0.754 8.215 -6.391 1.00 0.00 145 TRP A N 4
ATOM 7000 C CA . TRP A 1 77 ? -1.062 7.468 -5.186 1.00 0.00 145 TRP A CA 4
ATOM 7001 C C . TRP A 1 77 ? -2.107 6.410 -5.515 1.00 0.00 145 TRP A C 4
ATOM 7002 O O . TRP A 1 77 ? -1.981 5.250 -5.127 1.00 0.00 145 TRP A O 4
ATOM 7023 N N . ARG A 1 78 ? -3.111 6.815 -6.283 1.00 0.00 146 ARG A N 4
ATOM 7024 C CA . ARG A 1 78 ? -4.158 5.898 -6.729 1.00 0.00 146 ARG A CA 4
ATOM 7025 C C . ARG A 1 78 ? -3.525 4.705 -7.434 1.00 0.00 146 ARG A C 4
ATOM 7026 O O . ARG A 1 78 ? -4.042 3.585 -7.392 1.00 0.00 146 ARG A O 4
ATOM 7047 N N . THR A 1 79 ? -2.390 4.960 -8.076 1.00 0.00 147 THR A N 4
ATOM 7048 C CA . THR A 1 79 ? -1.666 3.922 -8.787 1.00 0.00 147 THR A CA 4
ATOM 7049 C C . THR A 1 79 ? -0.973 2.996 -7.802 1.00 0.00 147 THR A C 4
ATOM 7050 O O . THR A 1 79 ? -0.726 1.832 -8.101 1.00 0.00 147 THR A O 4
ATOM 7061 N N . THR A 1 80 ? -0.688 3.511 -6.610 1.00 0.00 148 THR A N 4
ATOM 7062 C CA . THR A 1 80 ? -0.056 2.708 -5.573 1.00 0.00 148 THR A CA 4
ATOM 7063 C C . THR A 1 80 ? -0.948 1.525 -5.219 1.00 0.00 148 THR A C 4
ATOM 7064 O O . THR A 1 80 ? -0.467 0.440 -4.884 1.00 0.00 148 THR A O 4
ATOM 7075 N N . ALA A 1 81 ? -2.256 1.749 -5.293 1.00 0.00 149 ALA A N 4
ATOM 7076 C CA . ALA A 1 81 ? -3.231 0.718 -4.977 1.00 0.00 149 ALA A CA 4
ATOM 7077 C C . ALA A 1 81 ? -3.291 -0.349 -6.068 1.00 0.00 149 ALA A C 4
ATOM 7078 O O . ALA A 1 81 ? -3.190 -1.541 -5.782 1.00 0.00 149 ALA A O 4
ATOM 7085 N N . HIS A 1 82 ? -3.455 0.080 -7.317 1.00 0.00 150 HIS A N 4
ATOM 7086 C CA . HIS A 1 82 ? -3.523 -0.862 -8.433 1.00 0.00 150 HIS A CA 4
ATOM 7087 C C . HIS A 1 82 ? -2.148 -1.436 -8.746 1.00 0.00 150 HIS A C 4
ATOM 7088 O O . HIS A 1 82 ? -2.019 -2.611 -9.087 1.00 0.00 150 HIS A O 4
ATOM 7103 N N . ALA A 1 83 ? -1.118 -0.605 -8.629 1.00 0.00 151 ALA A N 4
ATOM 7104 C CA . ALA A 1 83 ? 0.244 -1.051 -8.903 1.00 0.00 151 ALA A CA 4
ATOM 7105 C C . ALA A 1 83 ? 0.549 -2.335 -8.139 1.00 0.00 151 ALA A C 4
ATOM 7106 O O . ALA A 1 83 ? 1.143 -3.268 -8.678 1.00 0.00 151 ALA A O 4
ATOM 7113 N N . LEU A 1 84 ? 0.120 -2.381 -6.883 1.00 0.00 152 LEU A N 4
ATOM 7114 C CA . LEU A 1 84 ? 0.330 -3.552 -6.049 1.00 0.00 152 LEU A CA 4
ATOM 7115 C C . LEU A 1 84 ? -0.481 -4.727 -6.561 1.00 0.00 152 LEU A C 4
ATOM 7116 O O . LEU A 1 84 ? -0.013 -5.862 -6.569 1.00 0.00 152 LEU A O 4
ATOM 7132 N N . LYS A 1 85 ? -1.695 -4.442 -7.005 1.00 0.00 153 LYS A N 4
ATOM 7133 C CA . LYS A 1 85 ? -2.567 -5.477 -7.549 1.00 0.00 153 LYS A CA 4
ATOM 7134 C C . LYS A 1 85 ? -1.824 -6.256 -8.635 1.00 0.00 153 LYS A C 4
ATOM 7135 O O . LYS A 1 85 ? -2.110 -7.428 -8.883 1.00 0.00 153 LYS A O 4
ATOM 7154 N N . TYR A 1 86 ? -0.852 -5.595 -9.265 1.00 0.00 154 TYR A N 4
ATOM 7155 C CA . TYR A 1 86 ? -0.046 -6.219 -10.309 1.00 0.00 154 TYR A CA 4
ATOM 7156 C C . TYR A 1 86 ? 1.314 -6.641 -9.754 1.00 0.00 154 TYR A C 4
ATOM 7157 O O . TYR A 1 86 ? 2.258 -6.885 -10.506 1.00 0.00 154 TYR A O 4
ATOM 7175 N N . SER A 1 87 ? 1.397 -6.732 -8.430 1.00 0.00 155 SER A N 4
ATOM 7176 C CA . SER A 1 87 ? 2.617 -7.129 -7.749 1.00 0.00 155 SER A CA 4
ATOM 7177 C C . SER A 1 87 ? 2.290 -8.183 -6.707 1.00 0.00 155 SER A C 4
ATOM 7178 O O . SER A 1 87 ? 1.768 -7.874 -5.636 1.00 0.00 155 SER A O 4
ATOM 7186 N N . VAL A 1 88 ? 2.585 -9.429 -7.035 1.00 0.00 156 VAL A N 4
ATOM 7187 C CA . VAL A 1 88 ? 2.310 -10.530 -6.139 1.00 0.00 156 VAL A CA 4
ATOM 7188 C C . VAL A 1 88 ? 3.460 -10.745 -5.167 1.00 0.00 156 VAL A C 4
ATOM 7189 O O . VAL A 1 88 ? 3.432 -11.663 -4.348 1.00 0.00 156 VAL A O 4
ATOM 7202 N N . VAL A 1 89 ? 4.467 -9.878 -5.248 1.00 0.00 157 VAL A N 4
ATOM 7203 C CA . VAL A 1 89 ? 5.609 -9.967 -4.361 1.00 0.00 157 VAL A CA 4
ATOM 7204 C C . VAL A 1 89 ? 5.156 -9.772 -2.921 1.00 0.00 157 VAL A C 4
ATOM 7205 O O . VAL A 1 89 ? 5.700 -10.374 -1.996 1.00 0.00 157 VAL A O 4
ATOM 7218 N N . LEU A 1 90 ? 4.135 -8.934 -2.747 1.00 0.00 158 LEU A N 4
ATOM 7219 C CA . LEU A 1 90 ? 3.578 -8.662 -1.433 1.00 0.00 158 LEU A CA 4
ATOM 7220 C C . LEU A 1 90 ? 2.149 -9.188 -1.374 1.00 0.00 158 LEU A C 4
ATOM 7221 O O . LEU A 1 90 ? 1.514 -9.380 -2.411 1.00 0.00 158 LEU A O 4
ATOM 7237 N N . GLU A 1 91 ? 1.634 -9.409 -0.172 1.00 0.00 159 GLU A N 4
ATOM 7238 C CA . GLU A 1 91 ? 0.271 -9.898 -0.026 1.00 0.00 159 GLU A CA 4
ATOM 7239 C C . GLU A 1 91 ? -0.663 -8.728 0.252 1.00 0.00 159 GLU A C 4
ATOM 7240 O O . GLU A 1 91 ? -0.624 -8.135 1.318 1.00 0.00 159 GLU A O 4
ATOM 7252 N N . LEU A 1 92 ? -1.495 -8.404 -0.723 1.00 0.00 160 LEU A N 4
ATOM 7253 C CA . LEU A 1 92 ? -2.436 -7.297 -0.603 1.00 0.00 160 LEU A CA 4
ATOM 7254 C C . LEU A 1 92 ? -3.737 -7.751 0.046 1.00 0.00 160 LEU A C 4
ATOM 7255 O O . LEU A 1 92 ? -4.139 -8.902 -0.127 1.00 0.00 160 LEU A O 4
ATOM 7271 N N . ASN A 1 93 ? -4.442 -6.846 0.738 1.00 0.00 161 ASN A N 4
ATOM 7272 C CA . ASN A 1 93 ? -5.730 -7.243 1.306 1.00 0.00 161 ASN A CA 4
ATOM 7273 C C . ASN A 1 93 ? -6.631 -7.486 0.128 1.00 0.00 161 ASN A C 4
ATOM 7274 O O . ASN A 1 93 ? -6.370 -6.892 -0.915 1.00 0.00 161 ASN A O 4
ATOM 7285 N N . GLU A 1 94 ? -7.648 -8.345 0.337 1.00 0.00 162 GLU A N 4
ATOM 7286 C CA . GLU A 1 94 ? -8.618 -8.806 -0.680 1.00 0.00 162 GLU A CA 4
ATOM 7287 C C . GLU A 1 94 ? -9.029 -7.785 -1.730 1.00 0.00 162 GLU A C 4
ATOM 7288 O O . GLU A 1 94 ? -8.935 -8.073 -2.924 1.00 0.00 162 GLU A O 4
ATOM 7300 N N . ASP A 1 95 ? -9.453 -6.606 -1.333 1.00 0.00 163 ASP A N 4
ATOM 7301 C CA . ASP A 1 95 ? -9.822 -5.600 -2.319 1.00 0.00 163 ASP A CA 4
ATOM 7302 C C . ASP A 1 95 ? -8.558 -4.873 -2.710 1.00 0.00 163 ASP A C 4
ATOM 7303 O O . ASP A 1 95 ? -8.566 -3.675 -2.995 1.00 0.00 163 ASP A O 4
ATOM 7312 N N . HIS A 1 96 ? -7.453 -5.620 -2.634 1.00 0.00 164 HIS A N 4
ATOM 7313 C CA . HIS A 1 96 ? -6.132 -5.101 -2.881 1.00 0.00 164 HIS A CA 4
ATOM 7314 C C . HIS A 1 96 ? -6.022 -3.727 -2.280 1.00 0.00 164 HIS A C 4
ATOM 7315 O O . HIS A 1 96 ? -5.323 -2.843 -2.776 1.00 0.00 164 HIS A O 4
ATOM 7330 N N . ARG A 1 97 ? -6.727 -3.595 -1.164 1.00 0.00 165 ARG A N 4
ATOM 7331 C CA . ARG A 1 97 ? -6.745 -2.384 -0.406 1.00 0.00 165 ARG A CA 4
ATOM 7332 C C . ARG A 1 97 ? -5.601 -2.399 0.566 1.00 0.00 165 ARG A C 4
ATOM 7333 O O . ARG A 1 97 ? -5.220 -1.348 1.083 1.00 0.00 165 ARG A O 4
ATOM 7354 N N . LYS A 1 98 ? -5.025 -3.584 0.827 1.00 0.00 166 LYS A N 4
ATOM 7355 C CA . LYS A 1 98 ? -3.897 -3.593 1.770 1.00 0.00 166 LYS A CA 4
ATOM 7356 C C . LYS A 1 98 ? -2.664 -4.245 1.187 1.00 0.00 166 LYS A C 4
ATOM 7357 O O . LYS A 1 98 ? -2.658 -4.675 0.039 1.00 0.00 166 LYS A O 4
ATOM 7376 N N . VAL A 1 99 ? -1.624 -4.308 2.000 1.00 0.00 167 VAL A N 4
ATOM 7377 C CA . VAL A 1 99 ? -0.370 -4.904 1.595 1.00 0.00 167 VAL A CA 4
ATOM 7378 C C . VAL A 1 99 ? 0.371 -5.433 2.809 1.00 0.00 167 VAL A C 4
ATOM 7379 O O . VAL A 1 99 ? 1.180 -4.745 3.429 1.00 0.00 167 VAL A O 4
ATOM 7392 N N . ARG A 1 100 ? 0.062 -6.675 3.132 1.00 0.00 168 ARG A N 4
ATOM 7393 C CA . ARG A 1 100 ? 0.663 -7.364 4.265 1.00 0.00 168 ARG A CA 4
ATOM 7394 C C . ARG A 1 100 ? 1.659 -8.415 3.783 1.00 0.00 168 ARG A C 4
ATOM 7395 O O . ARG A 1 100 ? 1.739 -8.701 2.588 1.00 0.00 168 ARG A O 4
ATOM 7416 N N . ARG A 1 101 ? 2.418 -8.986 4.711 1.00 0.00 169 ARG A N 4
ATOM 7417 C CA . ARG A 1 101 ? 3.405 -10.003 4.369 1.00 0.00 169 ARG A CA 4
ATOM 7418 C C . ARG A 1 101 ? 2.935 -11.386 4.810 1.00 0.00 169 ARG A C 4
ATOM 7419 O O . ARG A 1 101 ? 2.475 -11.567 5.937 1.00 0.00 169 ARG A O 4
ATOM 7440 N N . THR A 1 102 ? 3.054 -12.360 3.914 1.00 0.00 170 THR A N 4
ATOM 7441 C CA . THR A 1 102 ? 2.642 -13.727 4.215 1.00 0.00 170 THR A CA 4
ATOM 7442 C C . THR A 1 102 ? 3.399 -14.271 5.423 1.00 0.00 170 THR A C 4
ATOM 7443 O O . THR A 1 102 ? 2.899 -15.131 6.148 1.00 0.00 170 THR A O 4
ATOM 7454 N N . THR A 1 103 ? 4.610 -13.762 5.632 1.00 0.00 171 THR A N 4
ATOM 7455 C CA . THR A 1 103 ? 5.442 -14.191 6.749 1.00 0.00 171 THR A CA 4
ATOM 7456 C C . THR A 1 103 ? 6.488 -13.130 7.084 1.00 0.00 171 THR A C 4
ATOM 7457 O O . THR A 1 103 ? 7.669 -13.287 6.769 1.00 0.00 171 THR A O 4
ATOM 7468 N N . PRO A 1 104 ? 6.067 -12.029 7.728 1.00 0.00 172 PRO A N 4
ATOM 7469 C CA . PRO A 1 104 ? 6.967 -10.937 8.105 1.00 0.00 172 PRO A CA 4
ATOM 7470 C C . PRO A 1 104 ? 8.181 -11.434 8.881 1.00 0.00 172 PRO A C 4
ATOM 7471 O O . PRO A 1 104 ? 8.099 -12.412 9.623 1.00 0.00 172 PRO A O 4
ATOM 7482 N N . VAL A 1 105 ? 9.307 -10.755 8.699 1.00 0.00 173 VAL A N 4
ATOM 7483 C CA . VAL A 1 105 ? 10.538 -11.120 9.368 1.00 0.00 173 VAL A CA 4
ATOM 7484 C C . VAL A 1 105 ? 10.792 -10.213 10.567 1.00 0.00 173 VAL A C 4
ATOM 7485 O O . VAL A 1 105 ? 10.413 -9.045 10.554 1.00 0.00 173 VAL A O 4
ATOM 7498 N N . PRO A 1 106 ? 11.434 -10.738 11.624 1.00 0.00 174 PRO A N 4
ATOM 7499 C CA . PRO A 1 106 ? 11.732 -9.963 12.835 1.00 0.00 174 PRO A CA 4
ATOM 7500 C C . PRO A 1 106 ? 12.557 -8.715 12.536 1.00 0.00 174 PRO A C 4
ATOM 7501 O O . PRO A 1 106 ? 13.484 -8.751 11.729 1.00 0.00 174 PRO A O 4
ATOM 7512 N N . LEU A 1 107 ? 12.211 -7.610 13.195 1.00 0.00 175 LEU A N 4
ATOM 7513 C CA . LEU A 1 107 ? 12.900 -6.361 13.011 1.00 0.00 175 LEU A CA 4
ATOM 7514 C C . LEU A 1 107 ? 13.566 -5.912 14.310 1.00 0.00 175 LEU A C 4
ATOM 7515 O O . LEU A 1 107 ? 14.686 -5.403 14.314 1.00 0.00 175 LEU A O 4
ATOM 7531 N N . PHE A 1 108 ? 12.852 -6.110 15.406 1.00 0.00 176 PHE A N 4
ATOM 7532 C CA . PHE A 1 108 ? 13.330 -5.740 16.728 1.00 0.00 176 PHE A CA 4
ATOM 7533 C C . PHE A 1 108 ? 12.837 -6.758 17.741 1.00 0.00 176 PHE A C 4
ATOM 7534 O O . PHE A 1 108 ? 11.672 -6.751 18.133 1.00 0.00 176 PHE A O 4
ATOM 7551 N N . PRO A 1 109 ? 13.723 -7.651 18.167 1.00 0.00 177 PRO A N 4
ATOM 7552 C CA . PRO A 1 109 ? 13.415 -8.703 19.134 1.00 0.00 177 PRO A CA 4
ATOM 7553 C C . PRO A 1 109 ? 13.308 -8.190 20.565 1.00 0.00 177 PRO A C 4
ATOM 7554 O O . PRO A 1 109 ? 12.458 -8.639 21.335 1.00 0.00 177 PRO A O 4
ATOM 7565 N N . ASN A 1 110 ? 14.194 -7.262 20.924 1.00 0.00 178 ASN A N 4
ATOM 7566 C CA . ASN A 1 110 ? 14.212 -6.710 22.277 1.00 0.00 178 ASN A CA 4
ATOM 7567 C C . ASN A 1 110 ? 13.554 -5.340 22.343 1.00 0.00 178 ASN A C 4
ATOM 7568 O O . ASN A 1 110 ? 13.040 -4.935 23.386 1.00 0.00 178 ASN A O 4
ATOM 7579 N N . GLU A 1 111 ? 13.594 -4.621 21.232 1.00 0.00 179 GLU A N 4
ATOM 7580 C CA . GLU A 1 111 ? 13.024 -3.285 21.169 1.00 0.00 179 GLU A CA 4
ATOM 7581 C C . GLU A 1 111 ? 11.501 -3.320 21.164 1.00 0.00 179 GLU A C 4
ATOM 7582 O O . GLU A 1 111 ? 10.843 -2.317 21.445 1.00 0.00 179 GLU A O 4
ATOM 7594 N N . ASN A 1 112 ? 10.953 -4.479 20.850 1.00 0.00 180 ASN A N 4
ATOM 7595 C CA . ASN A 1 112 ? 9.502 -4.658 20.812 1.00 0.00 180 ASN A CA 4
ATOM 7596 C C . ASN A 1 112 ? 8.964 -5.071 22.183 1.00 0.00 180 ASN A C 4
ATOM 7597 O O . ASN A 1 112 ? 8.190 -6.021 22.297 1.00 0.00 180 ASN A O 4
ATOM 7608 N N . LEU A 1 113 ? 9.378 -4.351 23.220 1.00 0.00 181 LEU A N 4
ATOM 7609 C CA . LEU A 1 113 ? 8.936 -4.645 24.577 1.00 0.00 181 LEU A CA 4
ATOM 7610 C C . LEU A 1 113 ? 7.441 -4.376 24.734 1.00 0.00 181 LEU A C 4
ATOM 7611 O O . LEU A 1 113 ? 6.885 -3.505 24.064 1.00 0.00 181 LEU A O 4
ATOM 7627 N N . PRO A 1 114 ? 6.768 -5.123 25.627 1.00 0.00 182 PRO A N 4
ATOM 7628 C CA . PRO A 1 114 ? 5.331 -4.959 25.869 1.00 0.00 182 PRO A CA 4
ATOM 7629 C C . PRO A 1 114 ? 5.009 -3.646 26.576 1.00 0.00 182 PRO A C 4
ATOM 7630 O O . PRO A 1 114 ? 5.625 -3.305 27.585 1.00 0.00 182 PRO A O 4
ATOM 7641 N N . SER A 1 115 ? 4.040 -2.913 26.038 1.00 0.00 183 SER A N 4
ATOM 7642 C CA . SER A 1 115 ? 3.636 -1.636 26.616 1.00 0.00 183 SER A CA 4
ATOM 7643 C C . SER A 1 115 ? 4.800 -0.651 26.625 1.00 0.00 183 SER A C 4
ATOM 7644 O O . SER A 1 115 ? 5.695 -0.800 27.484 1.00 0.00 183 SER A O 4
ATOM 7653 N N . THR A 1 2 ? -29.867 13.177 -4.725 1.00 0.00 70 THR A N 5
ATOM 7654 C CA . THR A 1 2 ? -28.624 12.856 -3.972 1.00 0.00 70 THR A CA 5
ATOM 7655 C C . THR A 1 2 ? -28.423 11.348 -3.851 1.00 0.00 70 THR A C 5
ATOM 7656 O O . THR A 1 2 ? -27.361 10.826 -4.192 1.00 0.00 70 THR A O 5
ATOM 7667 N N . ALA A 1 3 ? -29.445 10.652 -3.363 1.00 0.00 71 ALA A N 5
ATOM 7668 C CA . ALA A 1 3 ? -29.374 9.205 -3.199 1.00 0.00 71 ALA A CA 5
ATOM 7669 C C . ALA A 1 3 ? -30.203 8.491 -4.261 1.00 0.00 71 ALA A C 5
ATOM 7670 O O . ALA A 1 3 ? -30.822 9.129 -5.113 1.00 0.00 71 ALA A O 5
ATOM 7677 N N . SER A 1 4 ? -30.212 7.163 -4.203 1.00 0.00 72 SER A N 5
ATOM 7678 C CA . SER A 1 4 ? -30.966 6.362 -5.161 1.00 0.00 72 SER A CA 5
ATOM 7679 C C . SER A 1 4 ? -30.474 6.608 -6.584 1.00 0.00 72 SER A C 5
ATOM 7680 O O . SER A 1 4 ? -30.879 7.571 -7.233 1.00 0.00 72 SER A O 5
ATOM 7688 N N . GLY A 1 5 ? -29.597 5.730 -7.061 1.00 0.00 73 GLY A N 5
ATOM 7689 C CA . GLY A 1 5 ? -29.063 5.868 -8.403 1.00 0.00 73 GLY A CA 5
ATOM 7690 C C . GLY A 1 5 ? -27.549 5.918 -8.423 1.00 0.00 73 GLY A C 5
ATOM 7691 O O . GLY A 1 5 ? -26.957 6.783 -9.067 1.00 0.00 73 GLY A O 5
ATOM 7695 N N . GLY A 1 6 ? -26.919 4.986 -7.713 1.00 0.00 74 GLY A N 5
ATOM 7696 C CA . GLY A 1 6 ? -25.469 4.944 -7.665 1.00 0.00 74 GLY A CA 5
ATOM 7697 C C . GLY A 1 6 ? -24.903 3.686 -8.294 1.00 0.00 74 GLY A C 5
ATOM 7698 O O . GLY A 1 6 ? -25.123 2.583 -7.795 1.00 0.00 74 GLY A O 5
ATOM 7702 N N . GLU A 1 7 ? -24.173 3.853 -9.392 1.00 0.00 75 GLU A N 5
ATOM 7703 C CA . GLU A 1 7 ? -23.573 2.722 -10.091 1.00 0.00 75 GLU A CA 5
ATOM 7704 C C . GLU A 1 7 ? -24.645 1.752 -10.578 1.00 0.00 75 GLU A C 5
ATOM 7705 O O . GLU A 1 7 ? -25.263 1.043 -9.783 1.00 0.00 75 GLU A O 5
ATOM 7717 N N . ASN A 1 8 ? -24.861 1.728 -11.889 1.00 0.00 76 ASN A N 5
ATOM 7718 C CA . ASN A 1 8 ? -25.859 0.844 -12.484 1.00 0.00 76 ASN A CA 5
ATOM 7719 C C . ASN A 1 8 ? -25.191 -0.276 -13.274 1.00 0.00 76 ASN A C 5
ATOM 7720 O O . ASN A 1 8 ? -25.718 -1.384 -13.365 1.00 0.00 76 ASN A O 5
ATOM 7731 N N . GLU A 1 9 ? -24.027 0.022 -13.843 1.00 0.00 77 GLU A N 5
ATOM 7732 C CA . GLU A 1 9 ? -23.286 -0.960 -14.627 1.00 0.00 77 GLU A CA 5
ATOM 7733 C C . GLU A 1 9 ? -24.102 -1.433 -15.826 1.00 0.00 77 GLU A C 5
ATOM 7734 O O . GLU A 1 9 ? -23.903 -2.541 -16.326 1.00 0.00 77 GLU A O 5
ATOM 7746 N N . ARG A 1 10 ? -25.022 -0.589 -16.285 1.00 0.00 78 ARG A N 5
ATOM 7747 C CA . ARG A 1 10 ? -25.867 -0.924 -17.426 1.00 0.00 78 ARG A CA 5
ATOM 7748 C C . ARG A 1 10 ? -26.799 0.233 -17.770 1.00 0.00 78 ARG A C 5
ATOM 7749 O O . ARG A 1 10 ? -27.957 0.024 -18.133 1.00 0.00 78 ARG A O 5
ATOM 7770 N N . GLU A 1 11 ? -26.287 1.454 -17.655 1.00 0.00 79 GLU A N 5
ATOM 7771 C CA . GLU A 1 11 ? -27.074 2.645 -17.955 1.00 0.00 79 GLU A CA 5
ATOM 7772 C C . GLU A 1 11 ? -26.184 3.881 -18.027 1.00 0.00 79 GLU A C 5
ATOM 7773 O O . GLU A 1 11 ? -26.331 4.713 -18.923 1.00 0.00 79 GLU A O 5
ATOM 7785 N N . ASP A 1 12 ? -25.259 3.996 -17.080 1.00 0.00 80 ASP A N 5
ATOM 7786 C CA . ASP A 1 12 ? -24.344 5.129 -17.037 1.00 0.00 80 ASP A CA 5
ATOM 7787 C C . ASP A 1 12 ? -22.905 4.677 -17.269 1.00 0.00 80 ASP A C 5
ATOM 7788 O O . ASP A 1 12 ? -22.147 5.331 -17.985 1.00 0.00 80 ASP A O 5
ATOM 7797 N N . LEU A 1 13 ? -22.537 3.556 -16.660 1.00 0.00 81 LEU A N 5
ATOM 7798 C CA . LEU A 1 13 ? -21.190 3.016 -16.801 1.00 0.00 81 LEU A CA 5
ATOM 7799 C C . LEU A 1 13 ? -20.879 2.701 -18.260 1.00 0.00 81 LEU A C 5
ATOM 7800 O O . LEU A 1 13 ? -21.701 2.119 -18.968 1.00 0.00 81 LEU A O 5
ATOM 7816 N N . GLU A 1 14 ? -19.687 3.089 -18.704 1.00 0.00 82 GLU A N 5
ATOM 7817 C CA . GLU A 1 14 ? -19.268 2.848 -20.079 1.00 0.00 82 GLU A CA 5
ATOM 7818 C C . GLU A 1 14 ? -17.747 2.818 -20.186 1.00 0.00 82 GLU A C 5
ATOM 7819 O O . GLU A 1 14 ? -17.170 1.863 -20.706 1.00 0.00 82 GLU A O 5
ATOM 7831 N N . GLN A 1 15 ? -17.103 3.869 -19.689 1.00 0.00 83 GLN A N 5
ATOM 7832 C CA . GLN A 1 15 ? -15.649 3.963 -19.728 1.00 0.00 83 GLN A CA 5
ATOM 7833 C C . GLN A 1 15 ? -15.032 3.379 -18.461 1.00 0.00 83 GLN A C 5
ATOM 7834 O O . GLN A 1 15 ? -15.573 3.535 -17.367 1.00 0.00 83 GLN A O 5
ATOM 7848 N N . GLU A 1 16 ? -13.898 2.704 -18.618 1.00 0.00 84 GLU A N 5
ATOM 7849 C CA . GLU A 1 16 ? -13.209 2.096 -17.485 1.00 0.00 84 GLU A CA 5
ATOM 7850 C C . GLU A 1 16 ? -11.926 2.853 -17.157 1.00 0.00 84 GLU A C 5
ATOM 7851 O O . GLU A 1 16 ? -11.380 3.563 -18.002 1.00 0.00 84 GLU A O 5
ATOM 7863 N N . TRP A 1 17 ? -11.451 2.695 -15.927 1.00 0.00 85 TRP A N 5
ATOM 7864 C CA . TRP A 1 17 ? -10.231 3.362 -15.485 1.00 0.00 85 TRP A CA 5
ATOM 7865 C C . TRP A 1 17 ? -9.044 2.952 -16.344 1.00 0.00 85 TRP A C 5
ATOM 7866 O O . TRP A 1 17 ? -8.733 1.767 -16.459 1.00 0.00 85 TRP A O 5
ATOM 7887 N N . LYS A 1 18 ? -8.379 3.936 -16.941 1.00 0.00 86 LYS A N 5
ATOM 7888 C CA . LYS A 1 18 ? -7.230 3.675 -17.778 1.00 0.00 86 LYS A CA 5
ATOM 7889 C C . LYS A 1 18 ? -6.049 3.222 -16.922 1.00 0.00 86 LYS A C 5
ATOM 7890 O O . LYS A 1 18 ? -5.494 4.011 -16.157 1.00 0.00 86 LYS A O 5
ATOM 7909 N N . PRO A 1 19 ? -5.653 1.941 -17.024 1.00 0.00 87 PRO A N 5
ATOM 7910 C CA . PRO A 1 19 ? -4.542 1.402 -16.235 1.00 0.00 87 PRO A CA 5
ATOM 7911 C C . PRO A 1 19 ? -3.214 2.079 -16.562 1.00 0.00 87 PRO A C 5
ATOM 7912 O O . PRO A 1 19 ? -2.874 2.260 -17.731 1.00 0.00 87 PRO A O 5
ATOM 7923 N N . PRO A 1 20 ? -2.437 2.454 -15.531 1.00 0.00 88 PRO A N 5
ATOM 7924 C CA . PRO A 1 20 ? -1.135 3.102 -15.720 1.00 0.00 88 PRO A CA 5
ATOM 7925 C C . PRO A 1 20 ? -0.140 2.181 -16.420 1.00 0.00 88 PRO A C 5
ATOM 7926 O O . PRO A 1 20 ? -0.525 1.168 -17.002 1.00 0.00 88 PRO A O 5
ATOM 7937 N N . ASP A 1 21 ? 1.140 2.530 -16.349 1.00 0.00 89 ASP A N 5
ATOM 7938 C CA . ASP A 1 21 ? 2.180 1.735 -16.956 1.00 0.00 89 ASP A CA 5
ATOM 7939 C C . ASP A 1 21 ? 3.023 1.079 -15.875 1.00 0.00 89 ASP A C 5
ATOM 7940 O O . ASP A 1 21 ? 3.273 1.672 -14.826 1.00 0.00 89 ASP A O 5
ATOM 7949 N N . GLU A 1 22 ? 3.456 -0.144 -16.134 1.00 0.00 90 GLU A N 5
ATOM 7950 C CA . GLU A 1 22 ? 4.268 -0.882 -15.184 1.00 0.00 90 GLU A CA 5
ATOM 7951 C C . GLU A 1 22 ? 5.453 -0.051 -14.700 1.00 0.00 90 GLU A C 5
ATOM 7952 O O . GLU A 1 22 ? 6.017 -0.322 -13.640 1.00 0.00 90 GLU A O 5
ATOM 7964 N N . GLU A 1 23 ? 5.824 0.966 -15.474 1.00 0.00 91 GLU A N 5
ATOM 7965 C CA . GLU A 1 23 ? 6.937 1.833 -15.108 1.00 0.00 91 GLU A CA 5
ATOM 7966 C C . GLU A 1 23 ? 6.718 2.404 -13.715 1.00 0.00 91 GLU A C 5
ATOM 7967 O O . GLU A 1 23 ? 7.591 2.330 -12.849 1.00 0.00 91 GLU A O 5
ATOM 7979 N N . LEU A 1 24 ? 5.536 2.968 -13.510 1.00 0.00 92 LEU A N 5
ATOM 7980 C CA . LEU A 1 24 ? 5.177 3.552 -12.229 1.00 0.00 92 LEU A CA 5
ATOM 7981 C C . LEU A 1 24 ? 4.773 2.470 -11.230 1.00 0.00 92 LEU A C 5
ATOM 7982 O O . LEU A 1 24 ? 4.903 2.652 -10.020 1.00 0.00 92 LEU A O 5
ATOM 7998 N N . ILE A 1 25 ? 4.284 1.339 -11.740 1.00 0.00 93 ILE A N 5
ATOM 7999 C CA . ILE A 1 25 ? 3.870 0.242 -10.880 1.00 0.00 93 ILE A CA 5
ATOM 8000 C C . ILE A 1 25 ? 5.076 -0.449 -10.257 1.00 0.00 93 ILE A C 5
ATOM 8001 O O . ILE A 1 25 ? 5.061 -0.800 -9.077 1.00 0.00 93 ILE A O 5
ATOM 8017 N N . LYS A 1 26 ? 6.122 -0.633 -11.053 1.00 0.00 94 LYS A N 5
ATOM 8018 C CA . LYS A 1 26 ? 7.338 -1.272 -10.573 1.00 0.00 94 LYS A CA 5
ATOM 8019 C C . LYS A 1 26 ? 8.013 -0.399 -9.520 1.00 0.00 94 LYS A C 5
ATOM 8020 O O . LYS A 1 26 ? 8.604 -0.906 -8.567 1.00 0.00 94 LYS A O 5
ATOM 8039 N N . LYS A 1 27 ? 7.909 0.916 -9.692 1.00 0.00 95 LYS A N 5
ATOM 8040 C CA . LYS A 1 27 ? 8.497 1.855 -8.745 1.00 0.00 95 LYS A CA 5
ATOM 8041 C C . LYS A 1 27 ? 7.781 1.757 -7.404 1.00 0.00 95 LYS A C 5
ATOM 8042 O O . LYS A 1 27 ? 8.409 1.571 -6.362 1.00 0.00 95 LYS A O 5
ATOM 8061 N N . LEU A 1 28 ? 6.456 1.868 -7.447 1.00 0.00 96 LEU A N 5
ATOM 8062 C CA . LEU A 1 28 ? 5.633 1.778 -6.247 1.00 0.00 96 LEU A CA 5
ATOM 8063 C C . LEU A 1 28 ? 5.903 0.472 -5.511 1.00 0.00 96 LEU A C 5
ATOM 8064 O O . LEU A 1 28 ? 6.320 0.465 -4.351 1.00 0.00 96 LEU A O 5
ATOM 8080 N N . VAL A 1 29 ? 5.652 -0.633 -6.200 1.00 0.00 97 VAL A N 5
ATOM 8081 C CA . VAL A 1 29 ? 5.853 -1.956 -5.633 1.00 0.00 97 VAL A CA 5
ATOM 8082 C C . VAL A 1 29 ? 7.259 -2.109 -5.062 1.00 0.00 97 VAL A C 5
ATOM 8083 O O . VAL A 1 29 ? 7.451 -2.724 -4.013 1.00 0.00 97 VAL A O 5
ATOM 8096 N N . ASP A 1 30 ? 8.238 -1.541 -5.757 1.00 0.00 98 ASP A N 5
ATOM 8097 C CA . ASP A 1 30 ? 9.625 -1.610 -5.319 1.00 0.00 98 ASP A CA 5
ATOM 8098 C C . ASP A 1 30 ? 9.775 -1.038 -3.913 1.00 0.00 98 ASP A C 5
ATOM 8099 O O . ASP A 1 30 ? 10.671 -1.428 -3.166 1.00 0.00 98 ASP A O 5
ATOM 8108 N N . GLN A 1 31 ? 8.891 -0.110 -3.558 1.00 0.00 99 GLN A N 5
ATOM 8109 C CA . GLN A 1 31 ? 8.928 0.513 -2.243 1.00 0.00 99 GLN A CA 5
ATOM 8110 C C . GLN A 1 31 ? 8.401 -0.441 -1.177 1.00 0.00 99 GLN A C 5
ATOM 8111 O O . GLN A 1 31 ? 8.892 -0.454 -0.048 1.00 0.00 99 GLN A O 5
ATOM 8125 N N . ILE A 1 32 ? 7.397 -1.237 -1.537 1.00 0.00 100 ILE A N 5
ATOM 8126 C CA . ILE A 1 32 ? 6.811 -2.184 -0.603 1.00 0.00 100 ILE A CA 5
ATOM 8127 C C . ILE A 1 32 ? 7.760 -3.324 -0.307 1.00 0.00 100 ILE A C 5
ATOM 8128 O O . ILE A 1 32 ? 8.214 -3.498 0.823 1.00 0.00 100 ILE A O 5
ATOM 8144 N N . GLU A 1 33 ? 8.067 -4.092 -1.334 1.00 0.00 101 GLU A N 5
ATOM 8145 C CA . GLU A 1 33 ? 8.980 -5.216 -1.187 1.00 0.00 101 GLU A CA 5
ATOM 8146 C C . GLU A 1 33 ? 10.281 -4.754 -0.537 1.00 0.00 101 GLU A C 5
ATOM 8147 O O . GLU A 1 33 ? 11.012 -5.549 0.053 1.00 0.00 101 GLU A O 5
ATOM 8159 N N . PHE A 1 34 ? 10.555 -3.456 -0.650 1.00 0.00 102 PHE A N 5
ATOM 8160 C CA . PHE A 1 34 ? 11.760 -2.875 -0.075 1.00 0.00 102 PHE A CA 5
ATOM 8161 C C . PHE A 1 34 ? 11.552 -2.478 1.383 1.00 0.00 102 PHE A C 5
ATOM 8162 O O . PHE A 1 34 ? 12.425 -2.694 2.223 1.00 0.00 102 PHE A O 5
ATOM 8179 N N . TYR A 1 35 ? 10.403 -1.875 1.674 1.00 0.00 103 TYR A N 5
ATOM 8180 C CA . TYR A 1 35 ? 10.104 -1.420 3.027 1.00 0.00 103 TYR A CA 5
ATOM 8181 C C . TYR A 1 35 ? 9.713 -2.568 3.945 1.00 0.00 103 TYR A C 5
ATOM 8182 O O . TYR A 1 35 ? 9.772 -2.446 5.168 1.00 0.00 103 TYR A O 5
ATOM 8200 N N . PHE A 1 36 ? 9.333 -3.684 3.350 1.00 0.00 104 PHE A N 5
ATOM 8201 C CA . PHE A 1 36 ? 8.959 -4.860 4.120 1.00 0.00 104 PHE A CA 5
ATOM 8202 C C . PHE A 1 36 ? 10.177 -5.743 4.378 1.00 0.00 104 PHE A C 5
ATOM 8203 O O . PHE A 1 36 ? 10.082 -6.762 5.062 1.00 0.00 104 PHE A O 5
ATOM 8220 N N . SER A 1 37 ? 11.324 -5.339 3.842 1.00 0.00 105 SER A N 5
ATOM 8221 C CA . SER A 1 37 ? 12.557 -6.094 4.036 1.00 0.00 105 SER A CA 5
ATOM 8222 C C . SER A 1 37 ? 12.938 -6.109 5.512 1.00 0.00 105 SER A C 5
ATOM 8223 O O . SER A 1 37 ? 12.727 -5.127 6.222 1.00 0.00 105 SER A O 5
ATOM 8231 N N . ASP A 1 38 ? 13.498 -7.225 5.973 1.00 0.00 106 ASP A N 5
ATOM 8232 C CA . ASP A 1 38 ? 13.903 -7.363 7.372 1.00 0.00 106 ASP A CA 5
ATOM 8233 C C . ASP A 1 38 ? 14.619 -6.106 7.874 1.00 0.00 106 ASP A C 5
ATOM 8234 O O . ASP A 1 38 ? 14.342 -5.607 8.967 1.00 0.00 106 ASP A O 5
ATOM 8243 N N . GLU A 1 39 ? 15.547 -5.610 7.061 1.00 0.00 107 GLU A N 5
ATOM 8244 C CA . GLU A 1 39 ? 16.326 -4.423 7.398 1.00 0.00 107 GLU A CA 5
ATOM 8245 C C . GLU A 1 39 ? 15.500 -3.147 7.290 1.00 0.00 107 GLU A C 5
ATOM 8246 O O . GLU A 1 39 ? 15.849 -2.119 7.870 1.00 0.00 107 GLU A O 5
ATOM 8258 N N . ASN A 1 40 ? 14.412 -3.217 6.542 1.00 0.00 108 ASN A N 5
ATOM 8259 C CA . ASN A 1 40 ? 13.544 -2.061 6.357 1.00 0.00 108 ASN A CA 5
ATOM 8260 C C . ASN A 1 40 ? 12.457 -2.032 7.423 1.00 0.00 108 ASN A C 5
ATOM 8261 O O . ASN A 1 40 ? 11.827 -1.002 7.655 1.00 0.00 108 ASN A O 5
ATOM 8272 N N . LEU A 1 41 ? 12.259 -3.168 8.079 1.00 0.00 109 LEU A N 5
ATOM 8273 C CA . LEU A 1 41 ? 11.277 -3.284 9.129 1.00 0.00 109 LEU A CA 5
ATOM 8274 C C . LEU A 1 41 ? 11.762 -2.557 10.360 1.00 0.00 109 LEU A C 5
ATOM 8275 O O . LEU A 1 41 ? 11.072 -1.696 10.906 1.00 0.00 109 LEU A O 5
ATOM 8291 N N . GLU A 1 42 ? 12.973 -2.899 10.781 1.00 0.00 110 GLU A N 5
ATOM 8292 C CA . GLU A 1 42 ? 13.577 -2.266 11.934 1.00 0.00 110 GLU A CA 5
ATOM 8293 C C . GLU A 1 42 ? 13.584 -0.747 11.772 1.00 0.00 110 GLU A C 5
ATOM 8294 O O . GLU A 1 42 ? 13.817 -0.011 12.731 1.00 0.00 110 GLU A O 5
ATOM 8306 N N . LYS A 1 43 ? 13.345 -0.286 10.544 1.00 0.00 111 LYS A N 5
ATOM 8307 C CA . LYS A 1 43 ? 13.340 1.133 10.243 1.00 0.00 111 LYS A CA 5
ATOM 8308 C C . LYS A 1 43 ? 11.955 1.617 9.817 1.00 0.00 111 LYS A C 5
ATOM 8309 O O . LYS A 1 43 ? 11.680 2.817 9.837 1.00 0.00 111 LYS A O 5
ATOM 8328 N N . ASP A 1 44 ? 11.087 0.689 9.419 1.00 0.00 112 ASP A N 5
ATOM 8329 C CA . ASP A 1 44 ? 9.744 1.051 8.978 1.00 0.00 112 ASP A CA 5
ATOM 8330 C C . ASP A 1 44 ? 8.674 0.356 9.805 1.00 0.00 112 ASP A C 5
ATOM 8331 O O . ASP A 1 44 ? 8.082 -0.641 9.385 1.00 0.00 112 ASP A O 5
ATOM 8340 N N . ALA A 1 45 ? 8.428 0.908 10.979 1.00 0.00 113 ALA A N 5
ATOM 8341 C CA . ALA A 1 45 ? 7.424 0.371 11.885 1.00 0.00 113 ALA A CA 5
ATOM 8342 C C . ALA A 1 45 ? 6.026 0.795 11.454 1.00 0.00 113 ALA A C 5
ATOM 8343 O O . ALA A 1 45 ? 5.075 0.020 11.539 1.00 0.00 113 ALA A O 5
ATOM 8350 N N . PHE A 1 46 ? 5.908 2.032 10.982 1.00 0.00 114 PHE A N 5
ATOM 8351 C CA . PHE A 1 46 ? 4.624 2.558 10.532 1.00 0.00 114 PHE A CA 5
ATOM 8352 C C . PHE A 1 46 ? 4.002 1.653 9.473 1.00 0.00 114 PHE A C 5
ATOM 8353 O O . PHE A 1 46 ? 2.784 1.635 9.297 1.00 0.00 114 PHE A O 5
ATOM 8370 N N . LEU A 1 47 ? 4.844 0.899 8.769 1.00 0.00 115 LEU A N 5
ATOM 8371 C CA . LEU A 1 47 ? 4.370 -0.008 7.730 1.00 0.00 115 LEU A CA 5
ATOM 8372 C C . LEU A 1 47 ? 3.917 -1.334 8.333 1.00 0.00 115 LEU A C 5
ATOM 8373 O O . LEU A 1 47 ? 2.756 -1.716 8.203 1.00 0.00 115 LEU A O 5
ATOM 8389 N N . LEU A 1 48 ? 4.837 -2.035 8.991 1.00 0.00 116 LEU A N 5
ATOM 8390 C CA . LEU A 1 48 ? 4.511 -3.320 9.604 1.00 0.00 116 LEU A CA 5
ATOM 8391 C C . LEU A 1 48 ? 3.893 -3.144 10.988 1.00 0.00 116 LEU A C 5
ATOM 8392 O O . LEU A 1 48 ? 2.781 -3.607 11.243 1.00 0.00 116 LEU A O 5
ATOM 8408 N N . LYS A 1 49 ? 4.623 -2.481 11.883 1.00 0.00 117 LYS A N 5
ATOM 8409 C CA . LYS A 1 49 ? 4.151 -2.251 13.251 1.00 0.00 117 LYS A CA 5
ATOM 8410 C C . LYS A 1 49 ? 2.689 -1.810 13.276 1.00 0.00 117 LYS A C 5
ATOM 8411 O O . LYS A 1 49 ? 1.974 -2.059 14.247 1.00 0.00 117 LYS A O 5
ATOM 8430 N N . HIS A 1 50 ? 2.249 -1.157 12.204 1.00 0.00 118 HIS A N 5
ATOM 8431 C CA . HIS A 1 50 ? 0.870 -0.687 12.106 1.00 0.00 118 HIS A CA 5
ATOM 8432 C C . HIS A 1 50 ? -0.122 -1.828 12.338 1.00 0.00 118 HIS A C 5
ATOM 8433 O O . HIS A 1 50 ? -1.272 -1.595 12.708 1.00 0.00 118 HIS A O 5
ATOM 8448 N N . VAL A 1 51 ? 0.331 -3.062 12.116 1.00 0.00 119 VAL A N 5
ATOM 8449 C CA . VAL A 1 51 ? -0.516 -4.238 12.300 1.00 0.00 119 VAL A CA 5
ATOM 8450 C C . VAL A 1 51 ? -1.283 -4.175 13.618 1.00 0.00 119 VAL A C 5
ATOM 8451 O O . VAL A 1 51 ? -2.483 -4.448 13.661 1.00 0.00 119 VAL A O 5
ATOM 8464 N N . ARG A 1 52 ? -0.583 -3.817 14.689 1.00 0.00 120 ARG A N 5
ATOM 8465 C CA . ARG A 1 52 ? -1.200 -3.719 16.009 1.00 0.00 120 ARG A CA 5
ATOM 8466 C C . ARG A 1 52 ? -1.850 -5.042 16.405 1.00 0.00 120 ARG A C 5
ATOM 8467 O O . ARG A 1 52 ? -1.731 -6.041 15.696 1.00 0.00 120 ARG A O 5
ATOM 8488 N N . ARG A 1 53 ? -2.539 -5.039 17.542 1.00 0.00 121 ARG A N 5
ATOM 8489 C CA . ARG A 1 53 ? -3.209 -6.238 18.033 1.00 0.00 121 ARG A CA 5
ATOM 8490 C C . ARG A 1 53 ? -4.719 -6.034 18.086 1.00 0.00 121 ARG A C 5
ATOM 8491 O O . ARG A 1 53 ? -5.266 -5.636 19.115 1.00 0.00 121 ARG A O 5
ATOM 8512 N N . ASN A 1 54 ? -5.389 -6.309 16.971 1.00 0.00 122 ASN A N 5
ATOM 8513 C CA . ASN A 1 54 ? -6.838 -6.156 16.892 1.00 0.00 122 ASN A CA 5
ATOM 8514 C C . ASN A 1 54 ? -7.488 -7.417 16.334 1.00 0.00 122 ASN A C 5
ATOM 8515 O O . ASN A 1 54 ? -8.242 -8.098 17.029 1.00 0.00 122 ASN A O 5
ATOM 8526 N N . LYS A 1 55 ? -7.192 -7.723 15.075 1.00 0.00 123 LYS A N 5
ATOM 8527 C CA . LYS A 1 55 ? -7.747 -8.903 14.424 1.00 0.00 123 LYS A CA 5
ATOM 8528 C C . LYS A 1 55 ? -6.715 -9.558 13.512 1.00 0.00 123 LYS A C 5
ATOM 8529 O O . LYS A 1 55 ? -6.199 -10.635 13.815 1.00 0.00 123 LYS A O 5
ATOM 8548 N N . LEU A 1 56 ? -6.417 -8.903 12.396 1.00 0.00 124 LEU A N 5
ATOM 8549 C CA . LEU A 1 56 ? -5.444 -9.421 11.441 1.00 0.00 124 LEU A CA 5
ATOM 8550 C C . LEU A 1 56 ? -4.169 -8.584 11.457 1.00 0.00 124 LEU A C 5
ATOM 8551 O O . LEU A 1 56 ? -3.062 -9.120 11.520 1.00 0.00 124 LEU A O 5
ATOM 8567 N N . GLY A 1 57 ? -4.332 -7.266 11.399 1.00 0.00 125 GLY A N 5
ATOM 8568 C CA . GLY A 1 57 ? -3.187 -6.375 11.410 1.00 0.00 125 GLY A CA 5
ATOM 8569 C C . GLY A 1 57 ? -2.596 -6.171 10.029 1.00 0.00 125 GLY A C 5
ATOM 8570 O O . GLY A 1 57 ? -1.427 -6.472 9.796 1.00 0.00 125 GLY A O 5
ATOM 8574 N N . TYR A 1 58 ? -3.407 -5.657 9.110 1.00 0.00 126 TYR A N 5
ATOM 8575 C CA . TYR A 1 58 ? -2.956 -5.411 7.745 1.00 0.00 126 TYR A CA 5
ATOM 8576 C C . TYR A 1 58 ? -2.650 -3.934 7.532 1.00 0.00 126 TYR A C 5
ATOM 8577 O O . TYR A 1 58 ? -3.051 -3.087 8.331 1.00 0.00 126 TYR A O 5
ATOM 8595 N N . VAL A 1 59 ? -1.936 -3.627 6.452 1.00 0.00 127 VAL A N 5
ATOM 8596 C CA . VAL A 1 59 ? -1.583 -2.252 6.144 1.00 0.00 127 VAL A CA 5
ATOM 8597 C C . VAL A 1 59 ? -2.503 -1.686 5.073 1.00 0.00 127 VAL A C 5
ATOM 8598 O O . VAL A 1 59 ? -2.728 -2.317 4.043 1.00 0.00 127 VAL A O 5
ATOM 8611 N N . SER A 1 60 ? -3.033 -0.496 5.316 1.00 0.00 128 SER A N 5
ATOM 8612 C CA . SER A 1 60 ? -3.926 0.138 4.359 1.00 0.00 128 SER A CA 5
ATOM 8613 C C . SER A 1 60 ? -3.131 0.888 3.295 1.00 0.00 128 SER A C 5
ATOM 8614 O O . SER A 1 60 ? -2.267 1.707 3.614 1.00 0.00 128 SER A O 5
ATOM 8622 N N . VAL A 1 61 ? -3.421 0.599 2.030 1.00 0.00 129 VAL A N 5
ATOM 8623 C CA . VAL A 1 61 ? -2.725 1.243 0.924 1.00 0.00 129 VAL A CA 5
ATOM 8624 C C . VAL A 1 61 ? -3.031 2.741 0.868 1.00 0.00 129 VAL A C 5
ATOM 8625 O O . VAL A 1 61 ? -2.210 3.535 0.409 1.00 0.00 129 VAL A O 5
ATOM 8638 N N . LYS A 1 62 ? -4.218 3.117 1.334 1.00 0.00 130 LYS A N 5
ATOM 8639 C CA . LYS A 1 62 ? -4.634 4.515 1.333 1.00 0.00 130 LYS A CA 5
ATOM 8640 C C . LYS A 1 62 ? -3.667 5.381 2.138 1.00 0.00 130 LYS A C 5
ATOM 8641 O O . LYS A 1 62 ? -3.522 6.574 1.874 1.00 0.00 130 LYS A O 5
ATOM 8660 N N . LEU A 1 63 ? -3.009 4.774 3.120 1.00 0.00 131 LEU A N 5
ATOM 8661 C CA . LEU A 1 63 ? -2.062 5.488 3.961 1.00 0.00 131 LEU A CA 5
ATOM 8662 C C . LEU A 1 63 ? -0.688 5.558 3.296 1.00 0.00 131 LEU A C 5
ATOM 8663 O O . LEU A 1 63 ? -0.033 6.600 3.307 1.00 0.00 131 LEU A O 5
ATOM 8679 N N . LEU A 1 64 ? -0.258 4.439 2.725 1.00 0.00 132 LEU A N 5
ATOM 8680 C CA . LEU A 1 64 ? 1.040 4.368 2.063 1.00 0.00 132 LEU A CA 5
ATOM 8681 C C . LEU A 1 64 ? 1.147 5.385 0.932 1.00 0.00 132 LEU A C 5
ATOM 8682 O O . LEU A 1 64 ? 2.244 5.777 0.541 1.00 0.00 132 LEU A O 5
ATOM 8698 N N . THR A 1 65 ? 0.005 5.813 0.409 1.00 0.00 133 THR A N 5
ATOM 8699 C CA . THR A 1 65 ? -0.017 6.785 -0.672 1.00 0.00 133 THR A CA 5
ATOM 8700 C C . THR A 1 65 ? 0.475 8.138 -0.180 1.00 0.00 133 THR A C 5
ATOM 8701 O O . THR A 1 65 ? 1.226 8.830 -0.864 1.00 0.00 133 THR A O 5
ATOM 8712 N N . SER A 1 66 ? 0.055 8.493 1.022 1.00 0.00 134 SER A N 5
ATOM 8713 C CA . SER A 1 66 ? 0.452 9.754 1.636 1.00 0.00 134 SER A CA 5
ATOM 8714 C C . SER A 1 66 ? 1.864 9.652 2.203 1.00 0.00 134 SER A C 5
ATOM 8715 O O . SER A 1 66 ? 2.431 10.638 2.673 1.00 0.00 134 SER A O 5
ATOM 8723 N N . PHE A 1 67 ? 2.426 8.449 2.148 1.00 0.00 135 PHE A N 5
ATOM 8724 C CA . PHE A 1 67 ? 3.771 8.203 2.646 1.00 0.00 135 PHE A CA 5
ATOM 8725 C C . PHE A 1 67 ? 4.788 9.070 1.906 1.00 0.00 135 PHE A C 5
ATOM 8726 O O . PHE A 1 67 ? 5.006 8.903 0.708 1.00 0.00 135 PHE A O 5
ATOM 8743 N N . LYS A 1 68 ? 5.388 10.011 2.632 1.00 0.00 136 LYS A N 5
ATOM 8744 C CA . LYS A 1 68 ? 6.372 10.935 2.066 1.00 0.00 136 LYS A CA 5
ATOM 8745 C C . LYS A 1 68 ? 7.322 10.255 1.074 1.00 0.00 136 LYS A C 5
ATOM 8746 O O . LYS A 1 68 ? 7.811 10.893 0.142 1.00 0.00 136 LYS A O 5
ATOM 8765 N N . LYS A 1 69 ? 7.590 8.970 1.281 1.00 0.00 137 LYS A N 5
ATOM 8766 C CA . LYS A 1 69 ? 8.491 8.231 0.404 1.00 0.00 137 LYS A CA 5
ATOM 8767 C C . LYS A 1 69 ? 7.775 7.752 -0.855 1.00 0.00 137 LYS A C 5
ATOM 8768 O O . LYS A 1 69 ? 8.379 7.650 -1.923 1.00 0.00 137 LYS A O 5
ATOM 8787 N N . VAL A 1 70 ? 6.489 7.452 -0.722 1.00 0.00 138 VAL A N 5
ATOM 8788 C CA . VAL A 1 70 ? 5.700 6.977 -1.847 1.00 0.00 138 VAL A CA 5
ATOM 8789 C C . VAL A 1 70 ? 5.154 8.142 -2.673 1.00 0.00 138 VAL A C 5
ATOM 8790 O O . VAL A 1 70 ? 5.129 8.087 -3.902 1.00 0.00 138 VAL A O 5
ATOM 8803 N N . LYS A 1 71 ? 4.705 9.188 -1.992 1.00 0.00 139 LYS A N 5
ATOM 8804 C CA . LYS A 1 71 ? 4.149 10.356 -2.668 1.00 0.00 139 LYS A CA 5
ATOM 8805 C C . LYS A 1 71 ? 5.122 10.942 -3.684 1.00 0.00 139 LYS A C 5
ATOM 8806 O O . LYS A 1 71 ? 4.708 11.592 -4.644 1.00 0.00 139 LYS A O 5
ATOM 8825 N N . HIS A 1 72 ? 6.413 10.707 -3.478 1.00 0.00 140 HIS A N 5
ATOM 8826 C CA . HIS A 1 72 ? 7.430 11.215 -4.393 1.00 0.00 140 HIS A CA 5
ATOM 8827 C C . HIS A 1 72 ? 7.396 10.465 -5.725 1.00 0.00 140 HIS A C 5
ATOM 8828 O O . HIS A 1 72 ? 8.210 10.722 -6.612 1.00 0.00 140 HIS A O 5
ATOM 8843 N N . LEU A 1 73 ? 6.457 9.529 -5.855 1.00 0.00 141 LEU A N 5
ATOM 8844 C CA . LEU A 1 73 ? 6.326 8.736 -7.069 1.00 0.00 141 LEU A CA 5
ATOM 8845 C C . LEU A 1 73 ? 5.445 9.431 -8.107 1.00 0.00 141 LEU A C 5
ATOM 8846 O O . LEU A 1 73 ? 5.948 10.021 -9.063 1.00 0.00 141 LEU A O 5
ATOM 8862 N N . THR A 1 74 ? 4.129 9.350 -7.921 1.00 0.00 142 THR A N 5
ATOM 8863 C CA . THR A 1 74 ? 3.186 9.965 -8.848 1.00 0.00 142 THR A CA 5
ATOM 8864 C C . THR A 1 74 ? 2.190 10.849 -8.109 1.00 0.00 142 THR A C 5
ATOM 8865 O O . THR A 1 74 ? 2.062 10.774 -6.887 1.00 0.00 142 THR A O 5
ATOM 8876 N N . ARG A 1 75 ? 1.472 11.673 -8.863 1.00 0.00 143 ARG A N 5
ATOM 8877 C CA . ARG A 1 75 ? 0.469 12.557 -8.288 1.00 0.00 143 ARG A CA 5
ATOM 8878 C C . ARG A 1 75 ? -0.912 11.907 -8.346 1.00 0.00 143 ARG A C 5
ATOM 8879 O O . ARG A 1 75 ? -1.932 12.574 -8.171 1.00 0.00 143 ARG A O 5
ATOM 8900 N N . ASP A 1 76 ? -0.934 10.598 -8.594 1.00 0.00 144 ASP A N 5
ATOM 8901 C CA . ASP A 1 76 ? -2.181 9.851 -8.679 1.00 0.00 144 ASP A CA 5
ATOM 8902 C C . ASP A 1 76 ? -2.177 8.679 -7.712 1.00 0.00 144 ASP A C 5
ATOM 8903 O O . ASP A 1 76 ? -1.934 7.536 -8.100 1.00 0.00 144 ASP A O 5
ATOM 8912 N N . TRP A 1 77 ? -2.454 8.974 -6.446 1.00 0.00 145 TRP A N 5
ATOM 8913 C CA . TRP A 1 77 ? -2.493 7.959 -5.409 1.00 0.00 145 TRP A CA 5
ATOM 8914 C C . TRP A 1 77 ? -3.503 6.868 -5.748 1.00 0.00 145 TRP A C 5
ATOM 8915 O O . TRP A 1 77 ? -3.442 5.765 -5.208 1.00 0.00 145 TRP A O 5
ATOM 8936 N N . ARG A 1 78 ? -4.415 7.170 -6.668 1.00 0.00 146 ARG A N 5
ATOM 8937 C CA . ARG A 1 78 ? -5.400 6.193 -7.090 1.00 0.00 146 ARG A CA 5
ATOM 8938 C C . ARG A 1 78 ? -4.699 5.081 -7.857 1.00 0.00 146 ARG A C 5
ATOM 8939 O O . ARG A 1 78 ? -4.646 3.940 -7.401 1.00 0.00 146 ARG A O 5
ATOM 8960 N N . THR A 1 79 ? -4.137 5.424 -9.022 1.00 0.00 147 THR A N 5
ATOM 8961 C CA . THR A 1 79 ? -3.411 4.446 -9.834 1.00 0.00 147 THR A CA 5
ATOM 8962 C C . THR A 1 79 ? -2.297 3.852 -9.006 1.00 0.00 147 THR A C 5
ATOM 8963 O O . THR A 1 79 ? -1.858 2.726 -9.244 1.00 0.00 147 THR A O 5
ATOM 8974 N N . THR A 1 80 ? -1.856 4.608 -8.007 1.00 0.00 148 THR A N 5
ATOM 8975 C CA . THR A 1 80 ? -0.813 4.133 -7.130 1.00 0.00 148 THR A CA 5
ATOM 8976 C C . THR A 1 80 ? -1.269 2.847 -6.438 1.00 0.00 148 THR A C 5
ATOM 8977 O O . THR A 1 80 ? -0.463 1.961 -6.141 1.00 0.00 148 THR A O 5
ATOM 8988 N N . ALA A 1 81 ? -2.578 2.746 -6.201 1.00 0.00 149 ALA A N 5
ATOM 8989 C CA . ALA A 1 81 ? -3.150 1.571 -5.561 1.00 0.00 149 ALA A CA 5
ATOM 8990 C C . ALA A 1 81 ? -3.314 0.434 -6.564 1.00 0.00 149 ALA A C 5
ATOM 8991 O O . ALA A 1 81 ? -2.816 -0.670 -6.346 1.00 0.00 149 ALA A O 5
ATOM 8998 N N . HIS A 1 82 ? -3.997 0.713 -7.677 1.00 0.00 150 HIS A N 5
ATOM 8999 C CA . HIS A 1 82 ? -4.193 -0.296 -8.716 1.00 0.00 150 HIS A CA 5
ATOM 9000 C C . HIS A 1 82 ? -2.859 -0.924 -9.073 1.00 0.00 150 HIS A C 5
ATOM 9001 O O . HIS A 1 82 ? -2.754 -2.132 -9.277 1.00 0.00 150 HIS A O 5
ATOM 9016 N N . ALA A 1 83 ? -1.838 -0.080 -9.133 1.00 0.00 151 ALA A N 5
ATOM 9017 C CA . ALA A 1 83 ? -0.491 -0.532 -9.449 1.00 0.00 151 ALA A CA 5
ATOM 9018 C C . ALA A 1 83 ? -0.068 -1.647 -8.502 1.00 0.00 151 ALA A C 5
ATOM 9019 O O . ALA A 1 83 ? 0.396 -2.703 -8.932 1.00 0.00 151 ALA A O 5
ATOM 9026 N N . LEU A 1 84 ? -0.240 -1.403 -7.207 1.00 0.00 152 LEU A N 5
ATOM 9027 C CA . LEU A 1 84 ? 0.113 -2.380 -6.188 1.00 0.00 152 LEU A CA 5
ATOM 9028 C C . LEU A 1 84 ? -0.679 -3.659 -6.356 1.00 0.00 152 LEU A C 5
ATOM 9029 O O . LEU A 1 84 ? -0.173 -4.749 -6.114 1.00 0.00 152 LEU A O 5
ATOM 9045 N N . LYS A 1 85 ? -1.916 -3.523 -6.786 1.00 0.00 153 LYS A N 5
ATOM 9046 C CA . LYS A 1 85 ? -2.767 -4.686 -7.012 1.00 0.00 153 LYS A CA 5
ATOM 9047 C C . LYS A 1 85 ? -2.032 -5.708 -7.883 1.00 0.00 153 LYS A C 5
ATOM 9048 O O . LYS A 1 85 ? -2.297 -6.909 -7.810 1.00 0.00 153 LYS A O 5
ATOM 9067 N N . TYR A 1 86 ? -1.091 -5.217 -8.694 1.00 0.00 154 TYR A N 5
ATOM 9068 C CA . TYR A 1 86 ? -0.294 -6.076 -9.567 1.00 0.00 154 TYR A CA 5
ATOM 9069 C C . TYR A 1 86 ? 0.979 -6.545 -8.857 1.00 0.00 154 TYR A C 5
ATOM 9070 O O . TYR A 1 86 ? 1.850 -7.168 -9.465 1.00 0.00 154 TYR A O 5
ATOM 9088 N N . SER A 1 87 ? 1.070 -6.250 -7.562 1.00 0.00 155 SER A N 5
ATOM 9089 C CA . SER A 1 87 ? 2.207 -6.638 -6.748 1.00 0.00 155 SER A CA 5
ATOM 9090 C C . SER A 1 87 ? 1.835 -7.847 -5.917 1.00 0.00 155 SER A C 5
ATOM 9091 O O . SER A 1 87 ? 1.153 -7.730 -4.899 1.00 0.00 155 SER A O 5
ATOM 9099 N N . VAL A 1 88 ? 2.260 -9.006 -6.370 1.00 0.00 156 VAL A N 5
ATOM 9100 C CA . VAL A 1 88 ? 1.948 -10.239 -5.684 1.00 0.00 156 VAL A CA 5
ATOM 9101 C C . VAL A 1 88 ? 3.096 -10.701 -4.791 1.00 0.00 156 VAL A C 5
ATOM 9102 O O . VAL A 1 88 ? 3.035 -11.776 -4.194 1.00 0.00 156 VAL A O 5
ATOM 9115 N N . VAL A 1 89 ? 4.132 -9.871 -4.680 1.00 0.00 157 VAL A N 5
ATOM 9116 C CA . VAL A 1 89 ? 5.272 -10.192 -3.832 1.00 0.00 157 VAL A CA 5
ATOM 9117 C C . VAL A 1 89 ? 4.862 -10.099 -2.369 1.00 0.00 157 VAL A C 5
ATOM 9118 O O . VAL A 1 89 ? 5.236 -10.939 -1.549 1.00 0.00 157 VAL A O 5
ATOM 9131 N N . LEU A 1 90 ? 4.067 -9.079 -2.059 1.00 0.00 158 LEU A N 5
ATOM 9132 C CA . LEU A 1 90 ? 3.569 -8.868 -0.708 1.00 0.00 158 LEU A CA 5
ATOM 9133 C C . LEU A 1 90 ? 2.107 -9.298 -0.654 1.00 0.00 158 LEU A C 5
ATOM 9134 O O . LEU A 1 90 ? 1.476 -9.478 -1.695 1.00 0.00 158 LEU A O 5
ATOM 9150 N N . GLU A 1 91 ? 1.561 -9.459 0.544 1.00 0.00 159 GLU A N 5
ATOM 9151 C CA . GLU A 1 91 ? 0.171 -9.861 0.677 1.00 0.00 159 GLU A CA 5
ATOM 9152 C C . GLU A 1 91 ? -0.705 -8.635 0.922 1.00 0.00 159 GLU A C 5
ATOM 9153 O O . GLU A 1 91 ? -0.636 -8.015 1.975 1.00 0.00 159 GLU A O 5
ATOM 9165 N N . LEU A 1 92 ? -1.519 -8.293 -0.068 1.00 0.00 160 LEU A N 5
ATOM 9166 C CA . LEU A 1 92 ? -2.407 -7.141 0.010 1.00 0.00 160 LEU A CA 5
ATOM 9167 C C . LEU A 1 92 ? -3.791 -7.557 0.491 1.00 0.00 160 LEU A C 5
ATOM 9168 O O . LEU A 1 92 ? -4.179 -8.713 0.319 1.00 0.00 160 LEU A O 5
ATOM 9184 N N . ASN A 1 93 ? -4.579 -6.614 1.023 1.00 0.00 161 ASN A N 5
ATOM 9185 C CA . ASN A 1 93 ? -5.947 -6.970 1.409 1.00 0.00 161 ASN A CA 5
ATOM 9186 C C . ASN A 1 93 ? -6.643 -7.313 0.124 1.00 0.00 161 ASN A C 5
ATOM 9187 O O . ASN A 1 93 ? -6.206 -6.806 -0.906 1.00 0.00 161 ASN A O 5
ATOM 9198 N N . GLU A 1 94 ? -7.695 -8.146 0.229 1.00 0.00 162 GLU A N 5
ATOM 9199 C CA . GLU A 1 94 ? -8.497 -8.674 -0.895 1.00 0.00 162 GLU A CA 5
ATOM 9200 C C . GLU A 1 94 ? -8.720 -7.717 -2.057 1.00 0.00 162 GLU A C 5
ATOM 9201 O O . GLU A 1 94 ? -8.468 -8.084 -3.205 1.00 0.00 162 GLU A O 5
ATOM 9213 N N . ASP A 1 95 ? -9.154 -6.504 -1.792 1.00 0.00 163 ASP A N 5
ATOM 9214 C CA . ASP A 1 95 ? -9.350 -5.547 -2.874 1.00 0.00 163 ASP A CA 5
ATOM 9215 C C . ASP A 1 95 ? -8.015 -4.897 -3.151 1.00 0.00 163 ASP A C 5
ATOM 9216 O O . ASP A 1 95 ? -7.933 -3.742 -3.566 1.00 0.00 163 ASP A O 5
ATOM 9225 N N . HIS A 1 96 ? -6.963 -5.655 -2.836 1.00 0.00 164 HIS A N 5
ATOM 9226 C CA . HIS A 1 96 ? -5.602 -5.201 -2.946 1.00 0.00 164 HIS A CA 5
ATOM 9227 C C . HIS A 1 96 ? -5.507 -3.785 -2.443 1.00 0.00 164 HIS A C 5
ATOM 9228 O O . HIS A 1 96 ? -4.696 -2.979 -2.899 1.00 0.00 164 HIS A O 5
ATOM 9243 N N . ARG A 1 97 ? -6.355 -3.521 -1.459 1.00 0.00 165 ARG A N 5
ATOM 9244 C CA . ARG A 1 97 ? -6.412 -2.246 -0.818 1.00 0.00 165 ARG A CA 5
ATOM 9245 C C . ARG A 1 97 ? -5.463 -2.238 0.348 1.00 0.00 165 ARG A C 5
ATOM 9246 O O . ARG A 1 97 ? -5.130 -1.169 0.862 1.00 0.00 165 ARG A O 5
ATOM 9267 N N . LYS A 1 98 ? -4.993 -3.421 0.779 1.00 0.00 166 LYS A N 5
ATOM 9268 C CA . LYS A 1 98 ? -4.048 -3.408 1.907 1.00 0.00 166 LYS A CA 5
ATOM 9269 C C . LYS A 1 98 ? -2.737 -4.067 1.542 1.00 0.00 166 LYS A C 5
ATOM 9270 O O . LYS A 1 98 ? -2.530 -4.481 0.406 1.00 0.00 166 LYS A O 5
ATOM 9289 N N . VAL A 1 99 ? -1.863 -4.167 2.529 1.00 0.00 167 VAL A N 5
ATOM 9290 C CA . VAL A 1 99 ? -0.574 -4.791 2.347 1.00 0.00 167 VAL A CA 5
ATOM 9291 C C . VAL A 1 99 ? -0.066 -5.326 3.672 1.00 0.00 167 VAL A C 5
ATOM 9292 O O . VAL A 1 99 ? 0.633 -4.650 4.425 1.00 0.00 167 VAL A O 5
ATOM 9305 N N . ARG A 1 100 ? -0.449 -6.562 3.939 1.00 0.00 168 ARG A N 5
ATOM 9306 C CA . ARG A 1 100 ? -0.061 -7.250 5.163 1.00 0.00 168 ARG A CA 5
ATOM 9307 C C . ARG A 1 100 ? 0.995 -8.307 4.858 1.00 0.00 168 ARG A C 5
ATOM 9308 O O . ARG A 1 100 ? 1.145 -8.730 3.711 1.00 0.00 168 ARG A O 5
ATOM 9329 N N . ARG A 1 101 ? 1.729 -8.729 5.882 1.00 0.00 169 ARG A N 5
ATOM 9330 C CA . ARG A 1 101 ? 2.770 -9.736 5.700 1.00 0.00 169 ARG A CA 5
ATOM 9331 C C . ARG A 1 101 ? 2.355 -11.080 6.286 1.00 0.00 169 ARG A C 5
ATOM 9332 O O . ARG A 1 101 ? 1.755 -11.147 7.359 1.00 0.00 169 ARG A O 5
ATOM 9353 N N . THR A 1 102 ? 2.695 -12.150 5.577 1.00 0.00 170 THR A N 5
ATOM 9354 C CA . THR A 1 102 ? 2.381 -13.501 6.023 1.00 0.00 170 THR A CA 5
ATOM 9355 C C . THR A 1 102 ? 3.642 -14.196 6.526 1.00 0.00 170 THR A C 5
ATOM 9356 O O . THR A 1 102 ? 3.580 -15.095 7.366 1.00 0.00 170 THR A O 5
ATOM 9367 N N . THR A 1 103 ? 4.788 -13.763 6.007 1.00 0.00 171 THR A N 5
ATOM 9368 C CA . THR A 1 103 ? 6.076 -14.324 6.391 1.00 0.00 171 THR A CA 5
ATOM 9369 C C . THR A 1 103 ? 7.074 -13.204 6.678 1.00 0.00 171 THR A C 5
ATOM 9370 O O . THR A 1 103 ? 7.995 -12.964 5.897 1.00 0.00 171 THR A O 5
ATOM 9381 N N . PRO A 1 104 ? 6.895 -12.491 7.803 1.00 0.00 172 PRO A N 5
ATOM 9382 C CA . PRO A 1 104 ? 7.776 -11.384 8.183 1.00 0.00 172 PRO A CA 5
ATOM 9383 C C . PRO A 1 104 ? 9.144 -11.855 8.659 1.00 0.00 172 PRO A C 5
ATOM 9384 O O . PRO A 1 104 ? 9.267 -12.901 9.297 1.00 0.00 172 PRO A O 5
ATOM 9395 N N . VAL A 1 105 ? 10.169 -11.070 8.348 1.00 0.00 173 VAL A N 5
ATOM 9396 C CA . VAL A 1 105 ? 11.525 -11.385 8.738 1.00 0.00 173 VAL A CA 5
ATOM 9397 C C . VAL A 1 105 ? 11.932 -10.558 9.952 1.00 0.00 173 VAL A C 5
ATOM 9398 O O . VAL A 1 105 ? 11.463 -9.436 10.123 1.00 0.00 173 VAL A O 5
ATOM 9411 N N . PRO A 1 106 ? 12.799 -11.100 10.821 1.00 0.00 174 PRO A N 5
ATOM 9412 C CA . PRO A 1 106 ? 13.244 -10.394 12.029 1.00 0.00 174 PRO A CA 5
ATOM 9413 C C . PRO A 1 106 ? 13.878 -9.041 11.717 1.00 0.00 174 PRO A C 5
ATOM 9414 O O . PRO A 1 106 ? 14.685 -8.918 10.796 1.00 0.00 174 PRO A O 5
ATOM 9425 N N . LEU A 1 107 ? 13.507 -8.029 12.497 1.00 0.00 175 LEU A N 5
ATOM 9426 C CA . LEU A 1 107 ? 14.023 -6.697 12.331 1.00 0.00 175 LEU A CA 5
ATOM 9427 C C . LEU A 1 107 ? 14.865 -6.296 13.537 1.00 0.00 175 LEU A C 5
ATOM 9428 O O . LEU A 1 107 ? 15.906 -5.654 13.409 1.00 0.00 175 LEU A O 5
ATOM 9444 N N . PHE A 1 108 ? 14.391 -6.690 14.707 1.00 0.00 176 PHE A N 5
ATOM 9445 C CA . PHE A 1 108 ? 15.065 -6.391 15.958 1.00 0.00 176 PHE A CA 5
ATOM 9446 C C . PHE A 1 108 ? 14.885 -7.552 16.922 1.00 0.00 176 PHE A C 5
ATOM 9447 O O . PHE A 1 108 ? 13.825 -7.722 17.526 1.00 0.00 176 PHE A O 5
ATOM 9464 N N . PRO A 1 109 ? 15.930 -8.364 17.071 1.00 0.00 177 PRO A N 5
ATOM 9465 C CA . PRO A 1 109 ? 15.943 -9.534 17.952 1.00 0.00 177 PRO A CA 5
ATOM 9466 C C . PRO A 1 109 ? 16.070 -9.166 19.426 1.00 0.00 177 PRO A C 5
ATOM 9467 O O . PRO A 1 109 ? 15.726 -9.957 20.305 1.00 0.00 177 PRO A O 5
ATOM 9478 N N . ASN A 1 110 ? 16.587 -7.968 19.692 1.00 0.00 178 ASN A N 5
ATOM 9479 C CA . ASN A 1 110 ? 16.780 -7.511 21.062 1.00 0.00 178 ASN A CA 5
ATOM 9480 C C . ASN A 1 110 ? 15.660 -6.581 21.490 1.00 0.00 178 ASN A C 5
ATOM 9481 O O . ASN A 1 110 ? 15.338 -6.486 22.675 1.00 0.00 178 ASN A O 5
ATOM 9492 N N . GLU A 1 111 ? 15.067 -5.894 20.524 1.00 0.00 179 GLU A N 5
ATOM 9493 C CA . GLU A 1 111 ? 13.982 -4.972 20.820 1.00 0.00 179 GLU A CA 5
ATOM 9494 C C . GLU A 1 111 ? 12.753 -5.717 21.327 1.00 0.00 179 GLU A C 5
ATOM 9495 O O . GLU A 1 111 ? 11.896 -5.146 22.002 1.00 0.00 179 GLU A O 5
ATOM 9507 N N . ASN A 1 112 ? 12.683 -6.995 20.998 1.00 0.00 180 ASN A N 5
ATOM 9508 C CA . ASN A 1 112 ? 11.570 -7.842 21.414 1.00 0.00 180 ASN A CA 5
ATOM 9509 C C . ASN A 1 112 ? 10.255 -7.358 20.807 1.00 0.00 180 ASN A C 5
ATOM 9510 O O . ASN A 1 112 ? 9.867 -6.203 20.980 1.00 0.00 180 ASN A O 5
ATOM 9521 N N . LEU A 1 113 ? 9.575 -8.253 20.096 1.00 0.00 181 LEU A N 5
ATOM 9522 C CA . LEU A 1 113 ? 8.304 -7.921 19.464 1.00 0.00 181 LEU A CA 5
ATOM 9523 C C . LEU A 1 113 ? 7.548 -9.190 19.071 1.00 0.00 181 LEU A C 5
ATOM 9524 O O . LEU A 1 113 ? 8.149 -10.160 18.608 1.00 0.00 181 LEU A O 5
ATOM 9540 N N . PRO A 1 114 ? 6.215 -9.201 19.249 1.00 0.00 182 PRO A N 5
ATOM 9541 C CA . PRO A 1 114 ? 5.384 -10.362 18.908 1.00 0.00 182 PRO A CA 5
ATOM 9542 C C . PRO A 1 114 ? 5.296 -10.588 17.402 1.00 0.00 182 PRO A C 5
ATOM 9543 O O . PRO A 1 114 ? 4.219 -10.497 16.811 1.00 0.00 182 PRO A O 5
ATOM 9554 N N . SER A 1 115 ? 6.437 -10.882 16.786 1.00 0.00 183 SER A N 5
ATOM 9555 C CA . SER A 1 115 ? 6.488 -11.122 15.348 1.00 0.00 183 SER A CA 5
ATOM 9556 C C . SER A 1 115 ? 6.032 -9.889 14.574 1.00 0.00 183 SER A C 5
ATOM 9557 O O . SER A 1 115 ? 6.898 -9.206 13.988 1.00 0.00 183 SER A O 5
ATOM 9566 N N . THR A 1 2 ? -44.573 6.034 -4.099 1.00 0.00 70 THR A N 6
ATOM 9567 C CA . THR A 1 2 ? -43.969 4.877 -3.388 1.00 0.00 70 THR A CA 6
ATOM 9568 C C . THR A 1 2 ? -42.591 5.227 -2.835 1.00 0.00 70 THR A C 6
ATOM 9569 O O . THR A 1 2 ? -42.370 5.194 -1.625 1.00 0.00 70 THR A O 6
ATOM 9580 N N . ALA A 1 3 ? -41.668 5.562 -3.731 1.00 0.00 71 ALA A N 6
ATOM 9581 C CA . ALA A 1 3 ? -40.312 5.919 -3.333 1.00 0.00 71 ALA A CA 6
ATOM 9582 C C . ALA A 1 3 ? -39.635 6.776 -4.397 1.00 0.00 71 ALA A C 6
ATOM 9583 O O . ALA A 1 3 ? -39.330 6.301 -5.491 1.00 0.00 71 ALA A O 6
ATOM 9590 N N . SER A 1 4 ? -39.402 8.043 -4.069 1.00 0.00 72 SER A N 6
ATOM 9591 C CA . SER A 1 4 ? -38.761 8.968 -4.997 1.00 0.00 72 SER A CA 6
ATOM 9592 C C . SER A 1 4 ? -37.244 8.916 -4.854 1.00 0.00 72 SER A C 6
ATOM 9593 O O . SER A 1 4 ? -36.719 8.714 -3.758 1.00 0.00 72 SER A O 6
ATOM 9601 N N . GLY A 1 5 ? -36.542 9.101 -5.968 1.00 0.00 73 GLY A N 6
ATOM 9602 C CA . GLY A 1 5 ? -35.092 9.072 -5.946 1.00 0.00 73 GLY A CA 6
ATOM 9603 C C . GLY A 1 5 ? -34.544 7.713 -5.554 1.00 0.00 73 GLY A C 6
ATOM 9604 O O . GLY A 1 5 ? -34.637 7.310 -4.394 1.00 0.00 73 GLY A O 6
ATOM 9608 N N . GLY A 1 6 ? -33.974 7.006 -6.522 1.00 0.00 74 GLY A N 6
ATOM 9609 C CA . GLY A 1 6 ? -33.418 5.693 -6.254 1.00 0.00 74 GLY A CA 6
ATOM 9610 C C . GLY A 1 6 ? -32.052 5.500 -6.882 1.00 0.00 74 GLY A C 6
ATOM 9611 O O . GLY A 1 6 ? -31.939 5.322 -8.094 1.00 0.00 74 GLY A O 6
ATOM 9615 N N . GLU A 1 7 ? -31.012 5.538 -6.054 1.00 0.00 75 GLU A N 6
ATOM 9616 C CA . GLU A 1 7 ? -29.646 5.366 -6.535 1.00 0.00 75 GLU A CA 6
ATOM 9617 C C . GLU A 1 7 ? -29.221 3.904 -6.456 1.00 0.00 75 GLU A C 6
ATOM 9618 O O . GLU A 1 7 ? -29.692 3.156 -5.598 1.00 0.00 75 GLU A O 6
ATOM 9630 N N . ASN A 1 8 ? -28.328 3.502 -7.354 1.00 0.00 76 ASN A N 6
ATOM 9631 C CA . ASN A 1 8 ? -27.839 2.129 -7.385 1.00 0.00 76 ASN A CA 6
ATOM 9632 C C . ASN A 1 8 ? -26.558 2.025 -8.207 1.00 0.00 76 ASN A C 6
ATOM 9633 O O . ASN A 1 8 ? -26.565 2.248 -9.418 1.00 0.00 76 ASN A O 6
ATOM 9644 N N . GLU A 1 9 ? -25.459 1.686 -7.540 1.00 0.00 77 GLU A N 6
ATOM 9645 C CA . GLU A 1 9 ? -24.171 1.552 -8.209 1.00 0.00 77 GLU A CA 6
ATOM 9646 C C . GLU A 1 9 ? -23.817 0.083 -8.418 1.00 0.00 77 GLU A C 6
ATOM 9647 O O . GLU A 1 9 ? -22.947 -0.461 -7.739 1.00 0.00 77 GLU A O 6
ATOM 9659 N N . ARG A 1 10 ? -24.499 -0.554 -9.364 1.00 0.00 78 ARG A N 6
ATOM 9660 C CA . ARG A 1 10 ? -24.259 -1.960 -9.665 1.00 0.00 78 ARG A CA 6
ATOM 9661 C C . ARG A 1 10 ? -25.099 -2.413 -10.856 1.00 0.00 78 ARG A C 6
ATOM 9662 O O . ARG A 1 10 ? -25.741 -3.463 -10.813 1.00 0.00 78 ARG A O 6
ATOM 9683 N N . GLU A 1 11 ? -25.091 -1.613 -11.916 1.00 0.00 79 GLU A N 6
ATOM 9684 C CA . GLU A 1 11 ? -25.851 -1.929 -13.120 1.00 0.00 79 GLU A CA 6
ATOM 9685 C C . GLU A 1 11 ? -25.463 -1.001 -14.265 1.00 0.00 79 GLU A C 6
ATOM 9686 O O . GLU A 1 11 ? -25.300 -1.439 -15.404 1.00 0.00 79 GLU A O 6
ATOM 9698 N N . ASP A 1 12 ? -25.312 0.282 -13.955 1.00 0.00 80 ASP A N 6
ATOM 9699 C CA . ASP A 1 12 ? -24.939 1.273 -14.957 1.00 0.00 80 ASP A CA 6
ATOM 9700 C C . ASP A 1 12 ? -23.539 1.816 -14.691 1.00 0.00 80 ASP A C 6
ATOM 9701 O O . ASP A 1 12 ? -22.783 2.092 -15.622 1.00 0.00 80 ASP A O 6
ATOM 9710 N N . LEU A 1 13 ? -23.201 1.965 -13.415 1.00 0.00 81 LEU A N 6
ATOM 9711 C CA . LEU A 1 13 ? -21.891 2.473 -13.026 1.00 0.00 81 LEU A CA 6
ATOM 9712 C C . LEU A 1 13 ? -20.783 1.535 -13.496 1.00 0.00 81 LEU A C 6
ATOM 9713 O O . LEU A 1 13 ? -20.678 0.401 -13.031 1.00 0.00 81 LEU A O 6
ATOM 9729 N N . GLU A 1 14 ? -19.959 2.018 -14.420 1.00 0.00 82 GLU A N 6
ATOM 9730 C CA . GLU A 1 14 ? -18.860 1.222 -14.953 1.00 0.00 82 GLU A CA 6
ATOM 9731 C C . GLU A 1 14 ? -17.516 1.743 -14.454 1.00 0.00 82 GLU A C 6
ATOM 9732 O O . GLU A 1 14 ? -16.610 0.967 -14.154 1.00 0.00 82 GLU A O 6
ATOM 9744 N N . GLN A 1 15 ? -17.394 3.064 -14.369 1.00 0.00 83 GLN A N 6
ATOM 9745 C CA . GLN A 1 15 ? -16.160 3.689 -13.908 1.00 0.00 83 GLN A CA 6
ATOM 9746 C C . GLN A 1 15 ? -14.991 3.314 -14.812 1.00 0.00 83 GLN A C 6
ATOM 9747 O O . GLN A 1 15 ? -14.427 2.226 -14.695 1.00 0.00 83 GLN A O 6
ATOM 9761 N N . GLU A 1 16 ? -14.634 4.220 -15.716 1.00 0.00 84 GLU A N 6
ATOM 9762 C CA . GLU A 1 16 ? -13.533 3.983 -16.643 1.00 0.00 84 GLU A CA 6
ATOM 9763 C C . GLU A 1 16 ? -12.254 4.659 -16.158 1.00 0.00 84 GLU A C 6
ATOM 9764 O O . GLU A 1 16 ? -12.074 5.864 -16.330 1.00 0.00 84 GLU A O 6
ATOM 9776 N N . TRP A 1 17 ? -11.368 3.873 -15.554 1.00 0.00 85 TRP A N 6
ATOM 9777 C CA . TRP A 1 17 ? -10.105 4.396 -15.047 1.00 0.00 85 TRP A CA 6
ATOM 9778 C C . TRP A 1 17 ? -8.962 4.067 -15.999 1.00 0.00 85 TRP A C 6
ATOM 9779 O O . TRP A 1 17 ? -8.813 2.925 -16.431 1.00 0.00 85 TRP A O 6
ATOM 9800 N N . LYS A 1 18 ? -8.157 5.074 -16.321 1.00 0.00 86 LYS A N 6
ATOM 9801 C CA . LYS A 1 18 ? -7.034 4.894 -17.217 1.00 0.00 86 LYS A CA 6
ATOM 9802 C C . LYS A 1 18 ? -5.935 4.076 -16.541 1.00 0.00 86 LYS A C 6
ATOM 9803 O O . LYS A 1 18 ? -5.287 4.550 -15.608 1.00 0.00 86 LYS A O 6
ATOM 9822 N N . PRO A 1 19 ? -5.715 2.827 -16.992 1.00 0.00 87 PRO A N 6
ATOM 9823 C CA . PRO A 1 19 ? -4.694 1.952 -16.408 1.00 0.00 87 PRO A CA 6
ATOM 9824 C C . PRO A 1 19 ? -3.278 2.468 -16.652 1.00 0.00 87 PRO A C 6
ATOM 9825 O O . PRO A 1 19 ? -2.937 2.862 -17.768 1.00 0.00 87 PRO A O 6
ATOM 9836 N N . PRO A 1 20 ? -2.427 2.469 -15.609 1.00 0.00 88 PRO A N 6
ATOM 9837 C CA . PRO A 1 20 ? -1.042 2.934 -15.723 1.00 0.00 88 PRO A CA 6
ATOM 9838 C C . PRO A 1 20 ? -0.152 1.913 -16.425 1.00 0.00 88 PRO A C 6
ATOM 9839 O O . PRO A 1 20 ? -0.645 0.972 -17.048 1.00 0.00 88 PRO A O 6
ATOM 9850 N N . ASP A 1 21 ? 1.158 2.095 -16.309 1.00 0.00 89 ASP A N 6
ATOM 9851 C CA . ASP A 1 21 ? 2.110 1.191 -16.915 1.00 0.00 89 ASP A CA 6
ATOM 9852 C C . ASP A 1 21 ? 2.978 0.555 -15.842 1.00 0.00 89 ASP A C 6
ATOM 9853 O O . ASP A 1 21 ? 3.240 1.160 -14.803 1.00 0.00 89 ASP A O 6
ATOM 9862 N N . GLU A 1 22 ? 3.421 -0.667 -16.097 1.00 0.00 90 GLU A N 6
ATOM 9863 C CA . GLU A 1 22 ? 4.257 -1.389 -15.156 1.00 0.00 90 GLU A CA 6
ATOM 9864 C C . GLU A 1 22 ? 5.425 -0.531 -14.677 1.00 0.00 90 GLU A C 6
ATOM 9865 O O . GLU A 1 22 ? 5.958 -0.745 -13.589 1.00 0.00 90 GLU A O 6
ATOM 9877 N N . GLU A 1 23 ? 5.812 0.447 -15.492 1.00 0.00 91 GLU A N 6
ATOM 9878 C CA . GLU A 1 23 ? 6.911 1.341 -15.145 1.00 0.00 91 GLU A CA 6
ATOM 9879 C C . GLU A 1 23 ? 6.707 1.920 -13.751 1.00 0.00 91 GLU A C 6
ATOM 9880 O O . GLU A 1 23 ? 7.599 1.870 -12.904 1.00 0.00 91 GLU A O 6
ATOM 9892 N N . LEU A 1 24 ? 5.521 2.469 -13.531 1.00 0.00 92 LEU A N 6
ATOM 9893 C CA . LEU A 1 24 ? 5.180 3.064 -12.248 1.00 0.00 92 LEU A CA 6
ATOM 9894 C C . LEU A 1 24 ? 4.738 1.999 -11.247 1.00 0.00 92 LEU A C 6
ATOM 9895 O O . LEU A 1 24 ? 4.842 2.196 -10.037 1.00 0.00 92 LEU A O 6
ATOM 9911 N N . ILE A 1 25 ? 4.249 0.867 -11.751 1.00 0.00 93 ILE A N 6
ATOM 9912 C CA . ILE A 1 25 ? 3.802 -0.213 -10.884 1.00 0.00 93 ILE A CA 6
ATOM 9913 C C . ILE A 1 25 ? 4.988 -0.906 -10.225 1.00 0.00 93 ILE A C 6
ATOM 9914 O O . ILE A 1 25 ? 4.928 -1.280 -9.054 1.00 0.00 93 ILE A O 6
ATOM 9930 N N . LYS A 1 26 ? 6.067 -1.066 -10.981 1.00 0.00 94 LYS A N 6
ATOM 9931 C CA . LYS A 1 26 ? 7.268 -1.705 -10.461 1.00 0.00 94 LYS A CA 6
ATOM 9932 C C . LYS A 1 26 ? 7.957 -0.795 -9.451 1.00 0.00 94 LYS A C 6
ATOM 9933 O O . LYS A 1 26 ? 8.507 -1.261 -8.455 1.00 0.00 94 LYS A O 6
ATOM 9952 N N . LYS A 1 27 ? 7.914 0.510 -9.708 1.00 0.00 95 LYS A N 6
ATOM 9953 C CA . LYS A 1 27 ? 8.523 1.482 -8.809 1.00 0.00 95 LYS A CA 6
ATOM 9954 C C . LYS A 1 27 ? 7.839 1.430 -7.448 1.00 0.00 95 LYS A C 6
ATOM 9955 O O . LYS A 1 27 ? 8.488 1.253 -6.418 1.00 0.00 95 LYS A O 6
ATOM 9974 N N . LEU A 1 28 ? 6.517 1.576 -7.458 1.00 0.00 96 LEU A N 6
ATOM 9975 C CA . LEU A 1 28 ? 5.727 1.534 -6.237 1.00 0.00 96 LEU A CA 6
ATOM 9976 C C . LEU A 1 28 ? 5.987 0.244 -5.468 1.00 0.00 96 LEU A C 6
ATOM 9977 O O . LEU A 1 28 ? 6.460 0.264 -4.331 1.00 0.00 96 LEU A O 6
ATOM 9993 N N . VAL A 1 29 ? 5.665 -0.875 -6.105 1.00 0.00 97 VAL A N 6
ATOM 9994 C CA . VAL A 1 29 ? 5.847 -2.186 -5.501 1.00 0.00 97 VAL A CA 6
ATOM 9995 C C . VAL A 1 29 ? 7.271 -2.370 -4.979 1.00 0.00 97 VAL A C 6
ATOM 9996 O O . VAL A 1 29 ? 7.493 -3.074 -3.994 1.00 0.00 97 VAL A O 6
ATOM 10009 N N . ASP A 1 30 ? 8.229 -1.730 -5.641 1.00 0.00 98 ASP A N 6
ATOM 10010 C CA . ASP A 1 30 ? 9.626 -1.824 -5.236 1.00 0.00 98 ASP A CA 6
ATOM 10011 C C . ASP A 1 30 ? 9.822 -1.243 -3.841 1.00 0.00 98 ASP A C 6
ATOM 10012 O O . ASP A 1 30 ? 10.646 -1.728 -3.065 1.00 0.00 98 ASP A O 6
ATOM 10021 N N . GLN A 1 31 ? 9.055 -0.204 -3.529 1.00 0.00 99 GLN A N 6
ATOM 10022 C CA . GLN A 1 31 ? 9.140 0.441 -2.225 1.00 0.00 99 GLN A CA 6
ATOM 10023 C C . GLN A 1 31 ? 8.651 -0.497 -1.128 1.00 0.00 99 GLN A C 6
ATOM 10024 O O . GLN A 1 31 ? 9.192 -0.511 -0.022 1.00 0.00 99 GLN A O 6
ATOM 10038 N N . ILE A 1 32 ? 7.628 -1.284 -1.443 1.00 0.00 100 ILE A N 6
ATOM 10039 C CA . ILE A 1 32 ? 7.068 -2.228 -0.489 1.00 0.00 100 ILE A CA 6
ATOM 10040 C C . ILE A 1 32 ? 8.064 -3.322 -0.169 1.00 0.00 100 ILE A C 6
ATOM 10041 O O . ILE A 1 32 ? 8.515 -3.458 0.968 1.00 0.00 100 ILE A O 6
ATOM 10057 N N . GLU A 1 33 ? 8.419 -4.091 -1.189 1.00 0.00 101 GLU A N 6
ATOM 10058 C CA . GLU A 1 33 ? 9.388 -5.172 -1.026 1.00 0.00 101 GLU A CA 6
ATOM 10059 C C . GLU A 1 33 ? 10.620 -4.664 -0.284 1.00 0.00 101 GLU A C 6
ATOM 10060 O O . GLU A 1 33 ? 11.336 -5.428 0.362 1.00 0.00 101 GLU A O 6
ATOM 10072 N N . PHE A 1 34 ? 10.839 -3.355 -0.373 1.00 0.00 102 PHE A N 6
ATOM 10073 C CA . PHE A 1 34 ? 11.959 -2.710 0.296 1.00 0.00 102 PHE A CA 6
ATOM 10074 C C . PHE A 1 34 ? 11.572 -2.379 1.731 1.00 0.00 102 PHE A C 6
ATOM 10075 O O . PHE A 1 34 ? 12.329 -2.613 2.671 1.00 0.00 102 PHE A O 6
ATOM 10092 N N . TYR A 1 35 ? 10.375 -1.833 1.870 1.00 0.00 103 TYR A N 6
ATOM 10093 C CA . TYR A 1 35 ? 9.832 -1.451 3.166 1.00 0.00 103 TYR A CA 6
ATOM 10094 C C . TYR A 1 35 ? 9.815 -2.636 4.127 1.00 0.00 103 TYR A C 6
ATOM 10095 O O . TYR A 1 35 ? 10.350 -2.565 5.233 1.00 0.00 103 TYR A O 6
ATOM 10113 N N . PHE A 1 36 ? 9.167 -3.713 3.700 1.00 0.00 104 PHE A N 6
ATOM 10114 C CA . PHE A 1 36 ? 9.040 -4.910 4.527 1.00 0.00 104 PHE A CA 6
ATOM 10115 C C . PHE A 1 36 ? 10.368 -5.653 4.684 1.00 0.00 104 PHE A C 6
ATOM 10116 O O . PHE A 1 36 ? 10.417 -6.703 5.324 1.00 0.00 104 PHE A O 6
ATOM 10133 N N . SER A 1 37 ? 11.446 -5.104 4.135 1.00 0.00 105 SER A N 6
ATOM 10134 C CA . SER A 1 37 ? 12.753 -5.733 4.274 1.00 0.00 105 SER A CA 6
ATOM 10135 C C . SER A 1 37 ? 13.164 -5.732 5.744 1.00 0.00 105 SER A C 6
ATOM 10136 O O . SER A 1 37 ? 12.993 -4.729 6.435 1.00 0.00 105 SER A O 6
ATOM 10144 N N . ASP A 1 38 ? 13.689 -6.860 6.225 1.00 0.00 106 ASP A N 6
ATOM 10145 C CA . ASP A 1 38 ? 14.107 -6.987 7.629 1.00 0.00 106 ASP A CA 6
ATOM 10146 C C . ASP A 1 38 ? 14.731 -5.693 8.157 1.00 0.00 106 ASP A C 6
ATOM 10147 O O . ASP A 1 38 ? 14.230 -5.081 9.100 1.00 0.00 106 ASP A O 6
ATOM 10156 N N . GLU A 1 39 ? 15.837 -5.301 7.540 1.00 0.00 107 GLU A N 6
ATOM 10157 C CA . GLU A 1 39 ? 16.568 -4.109 7.915 1.00 0.00 107 GLU A CA 6
ATOM 10158 C C . GLU A 1 39 ? 15.728 -2.844 7.795 1.00 0.00 107 GLU A C 6
ATOM 10159 O O . GLU A 1 39 ? 16.054 -1.810 8.378 1.00 0.00 107 GLU A O 6
ATOM 10171 N N . ASN A 1 40 ? 14.659 -2.931 7.028 1.00 0.00 108 ASN A N 6
ATOM 10172 C CA . ASN A 1 40 ? 13.778 -1.790 6.814 1.00 0.00 108 ASN A CA 6
ATOM 10173 C C . ASN A 1 40 ? 12.661 -1.766 7.844 1.00 0.00 108 ASN A C 6
ATOM 10174 O O . ASN A 1 40 ? 12.066 -0.722 8.104 1.00 0.00 108 ASN A O 6
ATOM 10185 N N . LEU A 1 41 ? 12.398 -2.917 8.442 1.00 0.00 109 LEU A N 6
ATOM 10186 C CA . LEU A 1 41 ? 11.378 -3.031 9.455 1.00 0.00 109 LEU A CA 6
ATOM 10187 C C . LEU A 1 41 ? 11.785 -2.222 10.654 1.00 0.00 109 LEU A C 6
ATOM 10188 O O . LEU A 1 41 ? 11.070 -1.321 11.092 1.00 0.00 109 LEU A O 6
ATOM 10204 N N . GLU A 1 42 ? 12.973 -2.524 11.152 1.00 0.00 110 GLU A N 6
ATOM 10205 C CA . GLU A 1 42 ? 13.530 -1.816 12.259 1.00 0.00 110 GLU A CA 6
ATOM 10206 C C . GLU A 1 42 ? 13.443 -0.307 12.027 1.00 0.00 110 GLU A C 6
ATOM 10207 O O . GLU A 1 42 ? 13.485 0.485 12.968 1.00 0.00 110 GLU A O 6
ATOM 10219 N N . LYS A 1 43 ? 13.346 0.075 10.752 1.00 0.00 111 LYS A N 6
ATOM 10220 C CA . LYS A 1 43 ? 13.280 1.473 10.366 1.00 0.00 111 LYS A CA 6
ATOM 10221 C C . LYS A 1 43 ? 11.968 1.822 9.663 1.00 0.00 111 LYS A C 6
ATOM 10222 O O . LYS A 1 43 ? 11.862 2.876 9.036 1.00 0.00 111 LYS A O 6
ATOM 10241 N N . ASP A 1 44 ? 10.976 0.940 9.744 1.00 0.00 112 ASP A N 6
ATOM 10242 C CA . ASP A 1 44 ? 9.699 1.191 9.082 1.00 0.00 112 ASP A CA 6
ATOM 10243 C C . ASP A 1 44 ? 8.517 0.781 9.946 1.00 0.00 112 ASP A C 6
ATOM 10244 O O . ASP A 1 44 ? 7.682 -0.037 9.552 1.00 0.00 112 ASP A O 6
ATOM 10253 N N . ALA A 1 45 ? 8.451 1.377 11.117 1.00 0.00 113 ALA A N 6
ATOM 10254 C CA . ALA A 1 45 ? 7.370 1.108 12.053 1.00 0.00 113 ALA A CA 6
ATOM 10255 C C . ALA A 1 45 ? 6.103 1.873 11.665 1.00 0.00 113 ALA A C 6
ATOM 10256 O O . ALA A 1 45 ? 5.019 1.603 12.180 1.00 0.00 113 ALA A O 6
ATOM 10263 N N . PHE A 1 46 ? 6.246 2.832 10.752 1.00 0.00 114 PHE A N 6
ATOM 10264 C CA . PHE A 1 46 ? 5.115 3.633 10.298 1.00 0.00 114 PHE A CA 6
ATOM 10265 C C . PHE A 1 46 ? 4.179 2.813 9.415 1.00 0.00 114 PHE A C 6
ATOM 10266 O O . PHE A 1 46 ? 2.966 3.009 9.428 1.00 0.00 114 PHE A O 6
ATOM 10283 N N . LEU A 1 47 ? 4.753 1.907 8.631 1.00 0.00 115 LEU A N 6
ATOM 10284 C CA . LEU A 1 47 ? 3.968 1.07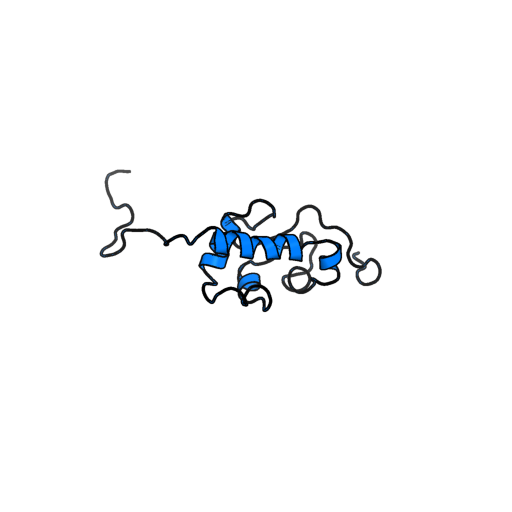2 7.731 1.00 0.00 115 LEU A CA 6
ATOM 10285 C C . LEU A 1 47 ? 3.415 -0.162 8.441 1.00 0.00 115 LEU A C 6
ATOM 10286 O O . LEU A 1 47 ? 2.205 -0.390 8.450 1.00 0.00 115 LEU A O 6
ATOM 10302 N N . LEU A 1 48 ? 4.305 -0.974 9.012 1.00 0.00 116 LEU A N 6
ATOM 10303 C CA . LEU A 1 48 ? 3.886 -2.201 9.692 1.00 0.00 116 LEU A CA 6
ATOM 10304 C C . LEU A 1 48 ? 3.462 -1.965 11.143 1.00 0.00 116 LEU A C 6
ATOM 10305 O O . LEU A 1 48 ? 2.307 -2.189 11.503 1.00 0.00 116 LEU A O 6
ATOM 10321 N N . LYS A 1 49 ? 4.409 -1.544 11.975 1.00 0.00 117 LYS A N 6
ATOM 10322 C CA . LYS A 1 49 ? 4.142 -1.316 13.396 1.00 0.00 117 LYS A CA 6
ATOM 10323 C C . LYS A 1 49 ? 2.962 -0.373 13.624 1.00 0.00 117 LYS A C 6
ATOM 10324 O O . LYS A 1 49 ? 2.362 -0.376 14.699 1.00 0.00 117 LYS A O 6
ATOM 10343 N N . HIS A 1 50 ? 2.629 0.434 12.624 1.00 0.00 118 HIS A N 6
ATOM 10344 C CA . HIS A 1 50 ? 1.518 1.371 12.753 1.00 0.00 118 HIS A CA 6
ATOM 10345 C C . HIS A 1 50 ? 0.191 0.630 12.878 1.00 0.00 118 HIS A C 6
ATOM 10346 O O . HIS A 1 50 ? -0.547 0.819 13.845 1.00 0.00 118 HIS A O 6
ATOM 10361 N N . VAL A 1 51 ? -0.105 -0.214 11.897 1.00 0.00 119 VAL A N 6
ATOM 10362 C CA . VAL A 1 51 ? -1.343 -0.983 11.900 1.00 0.00 119 VAL A CA 6
ATOM 10363 C C . VAL A 1 51 ? -1.192 -2.267 12.711 1.00 0.00 119 VAL A C 6
ATOM 10364 O O . VAL A 1 51 ? -2.165 -2.784 13.260 1.00 0.00 119 VAL A O 6
ATOM 10377 N N . ARG A 1 52 ? 0.033 -2.778 12.782 1.00 0.00 120 ARG A N 6
ATOM 10378 C CA . ARG A 1 52 ? 0.310 -4.002 13.525 1.00 0.00 120 ARG A CA 6
ATOM 10379 C C . ARG A 1 52 ? -0.108 -3.863 14.986 1.00 0.00 120 ARG A C 6
ATOM 10380 O O . ARG A 1 52 ? 0.623 -3.301 15.801 1.00 0.00 120 ARG A O 6
ATOM 10401 N N . ARG A 1 53 ? -1.290 -4.379 15.307 1.00 0.00 121 ARG A N 6
ATOM 10402 C CA . ARG A 1 53 ? -1.808 -4.314 16.668 1.00 0.00 121 ARG A CA 6
ATOM 10403 C C . ARG A 1 53 ? -2.785 -5.456 16.933 1.00 0.00 121 ARG A C 6
ATOM 10404 O O . ARG A 1 53 ? -3.718 -5.319 17.725 1.00 0.00 121 ARG A O 6
ATOM 10425 N N . ASN A 1 54 ? -2.565 -6.584 16.265 1.00 0.00 122 ASN A N 6
ATOM 10426 C CA . ASN A 1 54 ? -3.426 -7.749 16.428 1.00 0.00 122 ASN A CA 6
ATOM 10427 C C . ASN A 1 54 ? -2.605 -9.035 16.439 1.00 0.00 122 ASN A C 6
ATOM 10428 O O . ASN A 1 54 ? -2.396 -9.639 17.491 1.00 0.00 122 ASN A O 6
ATOM 10439 N N . LYS A 1 55 ? -2.143 -9.448 15.263 1.00 0.00 123 LYS A N 6
ATOM 10440 C CA . LYS A 1 55 ? -1.345 -10.663 15.139 1.00 0.00 123 LYS A CA 6
ATOM 10441 C C . LYS A 1 55 ? -0.136 -10.431 14.240 1.00 0.00 123 LYS A C 6
ATOM 10442 O O . LYS A 1 55 ? 1.006 -10.471 14.696 1.00 0.00 123 LYS A O 6
ATOM 10461 N N . LEU A 1 56 ? -0.394 -10.185 12.959 1.00 0.00 124 LEU A N 6
ATOM 10462 C CA . LEU A 1 56 ? 0.674 -9.946 11.996 1.00 0.00 124 LEU A CA 6
ATOM 10463 C C . LEU A 1 56 ? 0.721 -8.476 11.590 1.00 0.00 124 LEU A C 6
ATOM 10464 O O . LEU A 1 56 ? 1.789 -7.934 11.307 1.00 0.00 124 LEU A O 6
ATOM 10480 N N . GLY A 1 57 ? -0.444 -7.837 11.564 1.00 0.00 125 GLY A N 6
ATOM 10481 C CA . GLY A 1 57 ? -0.513 -6.436 11.193 1.00 0.00 125 GLY A CA 6
ATOM 10482 C C . GLY A 1 57 ? -0.589 -6.234 9.692 1.00 0.00 125 GLY A C 6
ATOM 10483 O O . GLY A 1 57 ? 0.339 -6.587 8.964 1.00 0.00 125 GLY A O 6
ATOM 10487 N N . TYR A 1 58 ? -1.696 -5.663 9.229 1.00 0.00 126 TYR A N 6
ATOM 10488 C CA . TYR A 1 58 ? -1.887 -5.412 7.804 1.00 0.00 126 TYR A CA 6
ATOM 10489 C C . TYR A 1 58 ? -1.626 -3.946 7.476 1.00 0.00 126 TYR A C 6
ATOM 10490 O O . TYR A 1 58 ? -1.911 -3.061 8.281 1.00 0.00 126 TYR A O 6
ATOM 10508 N N . VAL A 1 59 ? -1.080 -3.693 6.290 1.00 0.00 127 VAL A N 6
ATOM 10509 C CA . VAL A 1 59 ? -0.783 -2.334 5.867 1.00 0.00 127 VAL A CA 6
ATOM 10510 C C . VAL A 1 59 ? -1.864 -1.811 4.927 1.00 0.00 127 VAL A C 6
ATOM 10511 O O . VAL A 1 59 ? -2.124 -2.399 3.879 1.00 0.00 127 VAL A O 6
ATOM 10524 N N . SER A 1 60 ? -2.494 -0.707 5.310 1.00 0.00 128 SER A N 6
ATOM 10525 C CA . SER A 1 60 ? -3.552 -0.119 4.499 1.00 0.00 128 SER A CA 6
ATOM 10526 C C . SER A 1 60 ? -2.980 0.719 3.359 1.00 0.00 128 SER A C 6
ATOM 10527 O O . SER A 1 60 ? -2.215 1.658 3.586 1.00 0.00 128 SER A O 6
ATOM 10535 N N . VAL A 1 61 ? -3.357 0.373 2.132 1.00 0.00 129 VAL A N 6
ATOM 10536 C CA . VAL A 1 61 ? -2.885 1.090 0.953 1.00 0.00 129 VAL A CA 6
ATOM 10537 C C . VAL A 1 61 ? -3.190 2.584 1.054 1.00 0.00 129 VAL A C 6
ATOM 10538 O O . VAL A 1 61 ? -2.478 3.413 0.488 1.00 0.00 129 VAL A O 6
ATOM 10551 N N . LYS A 1 62 ? -4.254 2.919 1.778 1.00 0.00 130 LYS A N 6
ATOM 10552 C CA . LYS A 1 62 ? -4.651 4.313 1.952 1.00 0.00 130 LYS A CA 6
ATOM 10553 C C . LYS A 1 62 ? -3.484 5.148 2.469 1.00 0.00 130 LYS A C 6
ATOM 10554 O O . LYS A 1 62 ? -3.343 6.321 2.121 1.00 0.00 130 LYS A O 6
ATOM 10573 N N . LEU A 1 63 ? -2.649 4.534 3.302 1.00 0.00 131 LEU A N 6
ATOM 10574 C CA . LEU A 1 63 ? -1.494 5.218 3.865 1.00 0.00 131 LEU A CA 6
ATOM 10575 C C . LEU A 1 63 ? -0.307 5.178 2.902 1.00 0.00 131 LEU A C 6
ATOM 10576 O O . LEU A 1 63 ? 0.529 6.081 2.897 1.00 0.00 131 LEU A O 6
ATOM 10592 N N . LEU A 1 64 ? -0.240 4.127 2.087 1.00 0.00 132 LEU A N 6
ATOM 10593 C CA . LEU A 1 64 ? 0.845 3.977 1.121 1.00 0.00 132 LEU A CA 6
ATOM 10594 C C . LEU A 1 64 ? 0.978 5.221 0.251 1.00 0.00 132 LEU A C 6
ATOM 10595 O O . LEU A 1 64 ? 2.083 5.628 -0.104 1.00 0.00 132 LEU A O 6
ATOM 10611 N N . THR A 1 65 ? -0.157 5.817 -0.090 1.00 0.00 133 THR A N 6
ATOM 10612 C CA . THR A 1 65 ? -0.181 7.006 -0.917 1.00 0.00 133 THR A CA 6
ATOM 10613 C C . THR A 1 65 ? 0.244 8.229 -0.118 1.00 0.00 133 THR A C 6
ATOM 10614 O O . THR A 1 65 ? 0.848 9.159 -0.653 1.00 0.00 133 THR A O 6
ATOM 10625 N N . SER A 1 66 ? -0.068 8.210 1.169 1.00 0.00 134 SER A N 6
ATOM 10626 C CA . SER A 1 66 ? 0.283 9.310 2.059 1.00 0.00 134 SER A CA 6
ATOM 10627 C C . SER A 1 66 ? 1.674 9.102 2.657 1.00 0.00 134 SER A C 6
ATOM 10628 O O . SER A 1 66 ? 2.090 9.837 3.553 1.00 0.00 134 SER A O 6
ATOM 10636 N N . PHE A 1 67 ? 2.390 8.098 2.155 1.00 0.00 135 PHE A N 6
ATOM 10637 C CA . PHE A 1 67 ? 3.732 7.797 2.637 1.00 0.00 135 PHE A CA 6
ATOM 10638 C C . PHE A 1 67 ? 4.760 8.711 1.973 1.00 0.00 135 PHE A C 6
ATOM 10639 O O . PHE A 1 67 ? 4.985 8.637 0.766 1.00 0.00 135 PHE A O 6
ATOM 10656 N N . LYS A 1 68 ? 5.359 9.588 2.775 1.00 0.00 136 LYS A N 6
ATOM 10657 C CA . LYS A 1 68 ? 6.354 10.553 2.294 1.00 0.00 136 LYS A CA 6
ATOM 10658 C C . LYS A 1 68 ? 7.303 9.964 1.248 1.00 0.00 136 LYS A C 6
ATOM 10659 O O . LYS A 1 68 ? 7.765 10.676 0.356 1.00 0.00 136 LYS A O 6
ATOM 10678 N N . LYS A 1 69 ? 7.602 8.675 1.360 1.00 0.00 137 LYS A N 6
ATOM 10679 C CA . LYS A 1 69 ? 8.508 8.024 0.420 1.00 0.00 137 LYS A CA 6
ATOM 10680 C C . LYS A 1 69 ? 7.782 7.626 -0.859 1.00 0.00 137 LYS A C 6
ATOM 10681 O O . LYS A 1 69 ? 8.369 7.616 -1.941 1.00 0.00 137 LYS A O 6
ATOM 10700 N N . VAL A 1 70 ? 6.504 7.293 -0.728 1.00 0.00 138 VAL A N 6
ATOM 10701 C CA . VAL A 1 70 ? 5.702 6.890 -1.871 1.00 0.00 138 VAL A CA 6
ATOM 10702 C C . VAL A 1 70 ? 5.116 8.100 -2.590 1.00 0.00 138 VAL A C 6
ATOM 10703 O O . VAL A 1 70 ? 5.082 8.146 -3.818 1.00 0.00 138 VAL A O 6
ATOM 10716 N N . LYS A 1 71 ? 4.641 9.073 -1.827 1.00 0.00 139 LYS A N 6
ATOM 10717 C CA . LYS A 1 71 ? 4.049 10.264 -2.418 1.00 0.00 139 LYS A CA 6
ATOM 10718 C C . LYS A 1 71 ? 5.055 11.028 -3.271 1.00 0.00 139 LYS A C 6
ATOM 10719 O O . LYS A 1 71 ? 4.672 11.835 -4.117 1.00 0.00 139 LYS A O 6
ATOM 10738 N N . HIS A 1 72 ? 6.339 10.766 -3.057 1.00 0.00 140 HIS A N 6
ATOM 10739 C CA . HIS A 1 72 ? 7.383 11.431 -3.825 1.00 0.00 140 HIS A CA 6
ATOM 10740 C C . HIS A 1 72 ? 7.418 10.906 -5.260 1.00 0.00 140 HIS A C 6
ATOM 10741 O O . HIS A 1 72 ? 8.232 11.348 -6.072 1.00 0.00 140 HIS A O 6
ATOM 10756 N N . LEU A 1 73 ? 6.537 9.954 -5.563 1.00 0.00 141 LEU A N 6
ATOM 10757 C CA . LEU A 1 73 ? 6.475 9.361 -6.893 1.00 0.00 141 LEU A CA 6
ATOM 10758 C C . LEU A 1 73 ? 5.712 10.252 -7.874 1.00 0.00 141 LEU A C 6
ATOM 10759 O O . LEU A 1 73 ? 6.316 10.948 -8.689 1.00 0.00 141 LEU A O 6
ATOM 10775 N N . THR A 1 74 ? 4.383 10.219 -7.800 1.00 0.00 142 THR A N 6
ATOM 10776 C CA . THR A 1 74 ? 3.549 11.018 -8.691 1.00 0.00 142 THR A CA 6
ATOM 10777 C C . THR A 1 74 ? 2.342 11.582 -7.949 1.00 0.00 142 THR A C 6
ATOM 10778 O O . THR A 1 74 ? 2.144 11.306 -6.765 1.00 0.00 142 THR A O 6
ATOM 10789 N N . ARG A 1 75 ? 1.538 12.374 -8.651 1.00 0.00 143 ARG A N 6
ATOM 10790 C CA . ARG A 1 75 ? 0.349 12.977 -8.059 1.00 0.00 143 ARG A CA 6
ATOM 10791 C C . ARG A 1 75 ? -0.892 12.128 -8.331 1.00 0.00 143 ARG A C 6
ATOM 10792 O O . ARG A 1 75 ? -2.015 12.630 -8.303 1.00 0.00 143 ARG A O 6
ATOM 10813 N N . ASP A 1 76 ? -0.682 10.841 -8.592 1.00 0.00 144 ASP A N 6
ATOM 10814 C CA . ASP A 1 76 ? -1.784 9.926 -8.865 1.00 0.00 144 ASP A CA 6
ATOM 10815 C C . ASP A 1 76 ? -1.875 8.856 -7.783 1.00 0.00 144 ASP A C 6
ATOM 10816 O O . ASP A 1 76 ? -1.770 7.662 -8.062 1.00 0.00 144 ASP A O 6
ATOM 10825 N N . TRP A 1 77 ? -2.067 9.296 -6.542 1.00 0.00 145 TRP A N 6
ATOM 10826 C CA . TRP A 1 77 ? -2.170 8.385 -5.412 1.00 0.00 145 TRP A CA 6
ATOM 10827 C C . TRP A 1 77 ? -3.186 7.283 -5.684 1.00 0.00 145 TRP A C 6
ATOM 10828 O O . TRP A 1 77 ? -3.075 6.178 -5.153 1.00 0.00 145 TRP A O 6
ATOM 10849 N N . ARG A 1 78 ? -4.163 7.580 -6.530 1.00 0.00 146 ARG A N 6
ATOM 10850 C CA . ARG A 1 78 ? -5.173 6.595 -6.886 1.00 0.00 146 ARG A CA 6
ATOM 10851 C C . ARG A 1 78 ? -4.564 5.550 -7.811 1.00 0.00 146 ARG A C 6
ATOM 10852 O O . ARG A 1 78 ? -4.711 4.344 -7.589 1.00 0.00 146 ARG A O 6
ATOM 10873 N N . THR A 1 79 ? -3.855 6.026 -8.834 1.00 0.00 147 THR A N 6
ATOM 10874 C CA . THR A 1 79 ? -3.195 5.150 -9.788 1.00 0.00 147 THR A CA 6
ATOM 10875 C C . THR A 1 79 ? -2.113 4.348 -9.090 1.00 0.00 147 THR A C 6
ATOM 10876 O O . THR A 1 79 ? -1.710 3.284 -9.560 1.00 0.00 147 THR A O 6
ATOM 10887 N N . THR A 1 80 ? -1.675 4.846 -7.942 1.00 0.00 148 THR A N 6
ATOM 10888 C CA . THR A 1 80 ? -0.677 4.153 -7.158 1.00 0.00 148 THR A CA 6
ATOM 10889 C C . THR A 1 80 ? -1.278 2.857 -6.607 1.00 0.00 148 THR A C 6
ATOM 10890 O O . THR A 1 80 ? -0.566 1.884 -6.343 1.00 0.00 148 THR A O 6
ATOM 10901 N N . ALA A 1 81 ? -2.604 2.856 -6.448 1.00 0.00 149 ALA A N 6
ATOM 10902 C CA . ALA A 1 81 ? -3.320 1.695 -5.940 1.00 0.00 149 ALA A CA 6
ATOM 10903 C C . ALA A 1 81 ? -3.411 0.600 -6.998 1.00 0.00 149 ALA A C 6
ATOM 10904 O O . ALA A 1 81 ? -3.028 -0.543 -6.747 1.00 0.00 149 ALA A O 6
ATOM 10911 N N . HIS A 1 82 ? -3.905 0.951 -8.189 1.00 0.00 150 HIS A N 6
ATOM 10912 C CA . HIS A 1 82 ? -4.019 -0.024 -9.280 1.00 0.00 150 HIS A CA 6
ATOM 10913 C C . HIS A 1 82 ? -2.711 -0.779 -9.435 1.00 0.00 150 HIS A C 6
ATOM 10914 O O . HIS A 1 82 ? -2.687 -1.997 -9.612 1.00 0.00 150 HIS A O 6
ATOM 10929 N N . ALA A 1 83 ? -1.628 -0.024 -9.363 1.00 0.00 151 ALA A N 6
ATOM 10930 C CA . ALA A 1 83 ? -0.286 -0.579 -9.491 1.00 0.00 151 ALA A CA 6
ATOM 10931 C C . ALA A 1 83 ? -0.095 -1.764 -8.553 1.00 0.00 151 ALA A C 6
ATOM 10932 O O . ALA A 1 83 ? 0.251 -2.863 -8.985 1.00 0.00 151 ALA A O 6
ATOM 10939 N N . LEU A 1 84 ? -0.331 -1.535 -7.266 1.00 0.00 152 LEU A N 6
ATOM 10940 C CA . LEU A 1 84 ? -0.193 -2.583 -6.267 1.00 0.00 152 LEU A CA 6
ATOM 10941 C C . LEU A 1 84 ? -1.124 -3.738 -6.572 1.00 0.00 152 LEU A C 6
ATOM 10942 O O . LEU A 1 84 ? -0.789 -4.898 -6.353 1.00 0.00 152 LEU A O 6
ATOM 10958 N N . LYS A 1 85 ? -2.285 -3.408 -7.101 1.00 0.00 153 LYS A N 6
ATOM 10959 C CA . LYS A 1 85 ? -3.263 -4.421 -7.480 1.00 0.00 153 LYS A CA 6
ATOM 10960 C C . LYS A 1 85 ? -2.584 -5.507 -8.318 1.00 0.00 153 LYS A C 6
ATOM 10961 O O . LYS A 1 85 ? -3.001 -6.665 -8.318 1.00 0.00 153 LYS A O 6
ATOM 10980 N N . TYR A 1 86 ? -1.517 -5.112 -9.019 1.00 0.00 154 TYR A N 6
ATOM 10981 C CA . TYR A 1 86 ? -0.749 -6.030 -9.855 1.00 0.00 154 TYR A CA 6
ATOM 10982 C C . TYR A 1 86 ? 0.555 -6.429 -9.160 1.00 0.00 154 TYR A C 6
ATOM 10983 O O . TYR A 1 86 ? 1.508 -6.867 -9.805 1.00 0.00 154 TYR A O 6
ATOM 11001 N N . SER A 1 87 ? 0.580 -6.277 -7.839 1.00 0.00 155 SER A N 6
ATOM 11002 C CA . SER A 1 87 ? 1.741 -6.618 -7.036 1.00 0.00 155 SER A CA 6
ATOM 11003 C C . SER A 1 87 ? 1.481 -7.914 -6.297 1.00 0.00 155 SER A C 6
ATOM 11004 O O . SER A 1 87 ? 0.759 -7.941 -5.299 1.00 0.00 155 SER A O 6
ATOM 11012 N N . VAL A 1 88 ? 2.049 -8.989 -6.803 1.00 0.00 156 VAL A N 6
ATOM 11013 C CA . VAL A 1 88 ? 1.855 -10.293 -6.207 1.00 0.00 156 VAL A CA 6
ATOM 11014 C C . VAL A 1 88 ? 3.047 -10.710 -5.346 1.00 0.00 156 VAL A C 6
ATOM 11015 O O . VAL A 1 88 ? 3.085 -11.826 -4.828 1.00 0.00 156 VAL A O 6
ATOM 11028 N N . VAL A 1 89 ? 4.006 -9.802 -5.176 1.00 0.00 157 VAL A N 6
ATOM 11029 C CA . VAL A 1 89 ? 5.174 -10.079 -4.352 1.00 0.00 157 VAL A CA 6
ATOM 11030 C C . VAL A 1 89 ? 4.783 -10.046 -2.881 1.00 0.00 157 VAL A C 6
ATOM 11031 O O . VAL A 1 89 ? 5.252 -10.853 -2.078 1.00 0.00 157 VAL A O 6
ATOM 11044 N N . LEU A 1 90 ? 3.895 -9.114 -2.547 1.00 0.00 158 LEU A N 6
ATOM 11045 C CA . LEU A 1 90 ? 3.398 -8.966 -1.187 1.00 0.00 158 LEU A CA 6
ATOM 11046 C C . LEU A 1 90 ? 1.938 -9.397 -1.144 1.00 0.00 158 LEU A C 6
ATOM 11047 O O . LEU A 1 90 ? 1.291 -9.498 -2.186 1.00 0.00 158 LEU A O 6
ATOM 11063 N N . GLU A 1 91 ? 1.408 -9.633 0.049 1.00 0.00 159 GLU A N 6
ATOM 11064 C CA . GLU A 1 91 ? 0.014 -10.027 0.172 1.00 0.00 159 GLU A CA 6
ATOM 11065 C C . GLU A 1 91 ? -0.836 -8.805 0.506 1.00 0.00 159 GLU A C 6
ATOM 11066 O O . GLU A 1 91 ? -0.756 -8.260 1.600 1.00 0.00 159 GLU A O 6
ATOM 11078 N N . LEU A 1 92 ? -1.640 -8.384 -0.459 1.00 0.00 160 LEU A N 6
ATOM 11079 C CA . LEU A 1 92 ? -2.505 -7.222 -0.305 1.00 0.00 160 LEU A CA 6
ATOM 11080 C C . LEU A 1 92 ? -3.843 -7.622 0.297 1.00 0.00 160 LEU A C 6
ATOM 11081 O O . LEU A 1 92 ? -4.280 -8.760 0.119 1.00 0.00 160 LEU A O 6
ATOM 11097 N N . ASN A 1 93 ? -4.543 -6.684 0.943 1.00 0.00 161 ASN A N 6
ATOM 11098 C CA . ASN A 1 93 ? -5.871 -7.023 1.453 1.00 0.00 161 ASN A CA 6
ATOM 11099 C C . ASN A 1 93 ? -6.703 -7.294 0.231 1.00 0.00 161 ASN A C 6
ATOM 11100 O O . ASN A 1 93 ? -6.351 -6.765 -0.819 1.00 0.00 161 ASN A O 6
ATOM 11111 N N . GLU A 1 94 ? -7.763 -8.103 0.408 1.00 0.00 162 GLU A N 6
ATOM 11112 C CA . GLU A 1 94 ? -8.677 -8.578 -0.646 1.00 0.00 162 GLU A CA 6
ATOM 11113 C C . GLU A 1 94 ? -8.974 -7.605 -1.775 1.00 0.00 162 GLU A C 6
ATOM 11114 O O . GLU A 1 94 ? -8.795 -7.953 -2.942 1.00 0.00 162 GLU A O 6
ATOM 11126 N N . ASP A 1 95 ? -9.392 -6.403 -1.463 1.00 0.00 163 ASP A N 6
ATOM 11127 C CA . ASP A 1 95 ? -9.660 -5.429 -2.514 1.00 0.00 163 ASP A CA 6
ATOM 11128 C C . ASP A 1 95 ? -8.351 -4.757 -2.853 1.00 0.00 163 ASP A C 6
ATOM 11129 O O . ASP A 1 95 ? -8.301 -3.590 -3.245 1.00 0.00 163 ASP A O 6
ATOM 11138 N N . HIS A 1 96 ? -7.279 -5.512 -2.620 1.00 0.00 164 HIS A N 6
ATOM 11139 C CA . HIS A 1 96 ? -5.931 -5.046 -2.798 1.00 0.00 164 HIS A CA 6
ATOM 11140 C C . HIS A 1 96 ? -5.793 -3.666 -2.212 1.00 0.00 164 HIS A C 6
ATOM 11141 O O . HIS A 1 96 ? -4.979 -2.850 -2.641 1.00 0.00 164 HIS A O 6
ATOM 11156 N N . ARG A 1 97 ? -6.601 -3.447 -1.179 1.00 0.00 165 ARG A N 6
ATOM 11157 C CA . ARG A 1 97 ? -6.597 -2.214 -0.457 1.00 0.00 165 ARG A CA 6
ATOM 11158 C C . ARG A 1 97 ? -5.498 -2.252 0.569 1.00 0.00 165 ARG A C 6
ATOM 11159 O O . ARG A 1 97 ? -5.120 -1.209 1.103 1.00 0.00 165 ARG A O 6
ATOM 11180 N N . LYS A 1 98 ? -4.958 -3.449 0.865 1.00 0.00 166 LYS A N 6
ATOM 11181 C CA . LYS A 1 98 ? -3.878 -3.477 1.864 1.00 0.00 166 LYS A CA 6
ATOM 11182 C C . LYS A 1 98 ? -2.637 -4.179 1.356 1.00 0.00 166 LYS A C 6
ATOM 11183 O O . LYS A 1 98 ? -2.572 -4.593 0.202 1.00 0.00 166 LYS A O 6
ATOM 11202 N N . VAL A 1 99 ? -1.657 -4.306 2.240 1.00 0.00 167 VAL A N 6
ATOM 11203 C CA . VAL A 1 99 ? -0.412 -4.963 1.913 1.00 0.00 167 VAL A CA 6
ATOM 11204 C C . VAL A 1 99 ? 0.228 -5.527 3.168 1.00 0.00 167 VAL A C 6
ATOM 11205 O O . VAL A 1 99 ? 1.021 -4.874 3.845 1.00 0.00 167 VAL A O 6
ATOM 11218 N N . ARG A 1 100 ? -0.151 -6.757 3.465 1.00 0.00 168 ARG A N 6
ATOM 11219 C CA . ARG A 1 100 ? 0.352 -7.462 4.637 1.00 0.00 168 ARG A CA 6
ATOM 11220 C C . ARG A 1 100 ? 1.219 -8.646 4.219 1.00 0.00 168 ARG A C 6
ATOM 11221 O O . ARG A 1 100 ? 1.064 -9.177 3.123 1.00 0.00 168 ARG A O 6
ATOM 11242 N N . ARG A 1 101 ? 2.131 -9.054 5.096 1.00 0.00 169 ARG A N 6
ATOM 11243 C CA . ARG A 1 101 ? 3.013 -10.179 4.805 1.00 0.00 169 ARG A CA 6
ATOM 11244 C C . ARG A 1 101 ? 2.614 -11.407 5.617 1.00 0.00 169 ARG A C 6
ATOM 11245 O O . ARG A 1 101 ? 2.054 -11.289 6.707 1.00 0.00 169 ARG A O 6
ATOM 11266 N N . THR A 1 102 ? 2.914 -12.584 5.080 1.00 0.00 170 THR A N 6
ATOM 11267 C CA . THR A 1 102 ? 2.594 -13.836 5.754 1.00 0.00 170 THR A CA 6
ATOM 11268 C C . THR A 1 102 ? 3.852 -14.483 6.330 1.00 0.00 170 THR A C 6
ATOM 11269 O O . THR A 1 102 ? 3.767 -15.411 7.136 1.00 0.00 170 THR A O 6
ATOM 11280 N N . THR A 1 103 ? 5.018 -13.994 5.913 1.00 0.00 171 THR A N 6
ATOM 11281 C CA . THR A 1 103 ? 6.286 -14.532 6.390 1.00 0.00 171 THR A CA 6
ATOM 11282 C C . THR A 1 103 ? 7.349 -13.437 6.478 1.00 0.00 171 THR A C 6
ATOM 11283 O O . THR A 1 103 ? 8.325 -13.445 5.727 1.00 0.00 171 THR A O 6
ATOM 11294 N N . PRO A 1 104 ? 7.175 -12.477 7.403 1.00 0.00 172 PRO A N 6
ATOM 11295 C CA . PRO A 1 104 ? 8.128 -11.377 7.587 1.00 0.00 172 PRO A CA 6
ATOM 11296 C C . PRO A 1 104 ? 9.478 -11.869 8.098 1.00 0.00 172 PRO A C 6
ATOM 11297 O O . PRO A 1 104 ? 9.617 -13.029 8.486 1.00 0.00 172 PRO A O 6
ATOM 11308 N N . VAL A 1 105 ? 10.471 -10.986 8.099 1.00 0.00 173 VAL A N 6
ATOM 11309 C CA . VAL A 1 105 ? 11.803 -11.340 8.566 1.00 0.00 173 VAL A CA 6
ATOM 11310 C C . VAL A 1 105 ? 12.155 -10.515 9.804 1.00 0.00 173 VAL A C 6
ATOM 11311 O O . VAL A 1 105 ? 11.743 -9.363 9.919 1.00 0.00 173 VAL A O 6
ATOM 11324 N N . PRO A 1 106 ? 12.893 -11.101 10.765 1.00 0.00 174 PRO A N 6
ATOM 11325 C CA . PRO A 1 106 ? 13.259 -10.415 12.011 1.00 0.00 174 PRO A CA 6
ATOM 11326 C C . PRO A 1 106 ? 13.978 -9.088 11.781 1.00 0.00 174 PRO A C 6
ATOM 11327 O O . PRO A 1 106 ? 14.828 -8.967 10.898 1.00 0.00 174 PRO A O 6
ATOM 11338 N N . LEU A 1 107 ? 13.617 -8.097 12.594 1.00 0.00 175 LEU A N 6
ATOM 11339 C CA . LEU A 1 107 ? 14.176 -6.781 12.532 1.00 0.00 175 LEU A CA 6
ATOM 11340 C C . LEU A 1 107 ? 14.966 -6.503 13.808 1.00 0.00 175 LEU A C 6
ATOM 11341 O O . LEU A 1 107 ? 16.034 -5.896 13.778 1.00 0.00 175 LEU A O 6
ATOM 11357 N N . PHE A 1 108 ? 14.443 -7.001 14.924 1.00 0.00 176 PHE A N 6
ATOM 11358 C CA . PHE A 1 108 ? 15.089 -6.857 16.217 1.00 0.00 176 PHE A CA 6
ATOM 11359 C C . PHE A 1 108 ? 14.951 -8.164 16.980 1.00 0.00 176 PHE A C 6
ATOM 11360 O O . PHE A 1 108 ? 13.890 -8.483 17.513 1.00 0.00 176 PHE A O 6
ATOM 11377 N N . PRO A 1 109 ? 16.030 -8.943 17.025 1.00 0.00 177 PRO A N 6
ATOM 11378 C CA . PRO A 1 109 ? 16.074 -10.241 17.702 1.00 0.00 177 PRO A CA 6
ATOM 11379 C C . PRO A 1 109 ? 16.149 -10.132 19.222 1.00 0.00 177 PRO A C 6
ATOM 11380 O O . PRO A 1 109 ? 15.596 -10.964 19.940 1.00 0.00 177 PRO A O 6
ATOM 11391 N N . ASN A 1 110 ? 16.851 -9.110 19.707 1.00 0.00 178 ASN A N 6
ATOM 11392 C CA . ASN A 1 110 ? 17.010 -8.910 21.142 1.00 0.00 178 ASN A CA 6
ATOM 11393 C C . ASN A 1 110 ? 16.060 -7.845 21.659 1.00 0.00 178 ASN A C 6
ATOM 11394 O O . ASN A 1 110 ? 15.677 -7.850 22.829 1.00 0.00 178 ASN A O 6
ATOM 11405 N N . GLU A 1 111 ? 15.696 -6.921 20.783 1.00 0.00 179 GLU A N 6
ATOM 11406 C CA . GLU A 1 111 ? 14.805 -5.835 21.152 1.00 0.00 179 GLU A CA 6
ATOM 11407 C C . GLU A 1 111 ? 13.345 -6.266 21.092 1.00 0.00 179 GLU A C 6
ATOM 11408 O O . GLU A 1 111 ? 12.473 -5.635 21.689 1.00 0.00 179 GLU A O 6
ATOM 11420 N N . ASN A 1 112 ? 13.093 -7.348 20.376 1.00 0.00 180 ASN A N 6
ATOM 11421 C CA . ASN A 1 112 ? 11.741 -7.882 20.239 1.00 0.00 180 ASN A CA 6
ATOM 11422 C C . ASN A 1 112 ? 11.496 -8.998 21.251 1.00 0.00 180 ASN A C 6
ATOM 11423 O O . ASN A 1 112 ? 10.977 -10.060 20.906 1.00 0.00 180 ASN A O 6
ATOM 11434 N N . LEU A 1 113 ? 11.874 -8.751 22.502 1.00 0.00 181 LEU A N 6
ATOM 11435 C CA . LEU A 1 113 ? 11.698 -9.736 23.565 1.00 0.00 181 LEU A CA 6
ATOM 11436 C C . LEU A 1 113 ? 10.246 -10.210 23.641 1.00 0.00 181 LEU A C 6
ATOM 11437 O O . LEU A 1 113 ? 9.366 -9.466 24.074 1.00 0.00 181 LEU A O 6
ATOM 11453 N N . PRO A 1 114 ? 9.973 -11.459 23.217 1.00 0.00 182 PRO A N 6
ATOM 11454 C CA . PRO A 1 114 ? 8.618 -12.019 23.242 1.00 0.00 182 PRO A CA 6
ATOM 11455 C C . PRO A 1 114 ? 8.147 -12.331 24.658 1.00 0.00 182 PRO A C 6
ATOM 11456 O O . PRO A 1 114 ? 8.400 -13.415 25.182 1.00 0.00 182 PRO A O 6
ATOM 11467 N N . SER A 1 115 ? 7.451 -11.375 25.269 1.00 0.00 183 SER A N 6
ATOM 11468 C CA . SER A 1 115 ? 6.933 -11.536 26.614 1.00 0.00 183 SER A CA 6
ATOM 11469 C C . SER A 1 115 ? 6.278 -10.248 27.101 1.00 0.00 183 SER A C 6
ATOM 11470 O O . SER A 1 115 ? 5.423 -10.325 28.008 1.00 0.00 183 SER A O 6
ATOM 11479 N N . THR A 1 2 ? -0.693 -1.040 -21.678 1.00 0.00 70 THR A N 7
ATOM 11480 C CA . THR A 1 2 ? -0.287 -1.853 -20.501 1.00 0.00 70 THR A CA 7
ATOM 11481 C C . THR A 1 2 ? -1.498 -2.269 -19.672 1.00 0.00 70 THR A C 7
ATOM 11482 O O . THR A 1 2 ? -2.641 -2.018 -20.056 1.00 0.00 70 THR A O 7
ATOM 11493 N N . ALA A 1 3 ? -1.240 -2.906 -18.535 1.00 0.00 71 ALA A N 7
ATOM 11494 C CA . ALA A 1 3 ? -2.309 -3.356 -17.652 1.00 0.00 71 ALA A CA 7
ATOM 11495 C C . ALA A 1 3 ? -3.225 -4.349 -18.360 1.00 0.00 71 ALA A C 7
ATOM 11496 O O . ALA A 1 3 ? -4.046 -3.965 -19.193 1.00 0.00 71 ALA A O 7
ATOM 11503 N N . SER A 1 4 ? -3.077 -5.626 -18.024 1.00 0.00 72 SER A N 7
ATOM 11504 C CA . SER A 1 4 ? -3.892 -6.673 -18.627 1.00 0.00 72 SER A CA 7
ATOM 11505 C C . SER A 1 4 ? -5.234 -6.798 -17.914 1.00 0.00 72 SER A C 7
ATOM 11506 O O . SER A 1 4 ? -5.291 -7.140 -16.733 1.00 0.00 72 SER A O 7
ATOM 11514 N N . GLY A 1 5 ? -6.312 -6.520 -18.640 1.00 0.00 73 GLY A N 7
ATOM 11515 C CA . GLY A 1 5 ? -7.640 -6.606 -18.060 1.00 0.00 73 GLY A CA 7
ATOM 11516 C C . GLY A 1 5 ? -8.718 -6.799 -19.107 1.00 0.00 73 GLY A C 7
ATOM 11517 O O . GLY A 1 5 ? -8.739 -7.810 -19.810 1.00 0.00 73 GLY A O 7
ATOM 11521 N N . GLY A 1 6 ? -9.618 -5.828 -19.213 1.00 0.00 74 GLY A N 7
ATOM 11522 C CA . GLY A 1 6 ? -10.694 -5.914 -20.184 1.00 0.00 74 GLY A CA 7
ATOM 11523 C C . GLY A 1 6 ? -10.354 -5.221 -21.489 1.00 0.00 74 GLY A C 7
ATOM 11524 O O . GLY A 1 6 ? -9.192 -4.906 -21.748 1.00 0.00 74 GLY A O 7
ATOM 11528 N N . GLU A 1 7 ? -11.369 -4.985 -22.313 1.00 0.00 75 GLU A N 7
ATOM 11529 C CA . GLU A 1 7 ? -11.173 -4.325 -23.599 1.00 0.00 75 GLU A CA 7
ATOM 11530 C C . GLU A 1 7 ? -11.976 -3.030 -23.674 1.00 0.00 75 GLU A C 7
ATOM 11531 O O . GLU A 1 7 ? -12.596 -2.730 -24.695 1.00 0.00 75 GLU A O 7
ATOM 11543 N N . ASN A 1 8 ? -11.960 -2.266 -22.586 1.00 0.00 76 ASN A N 7
ATOM 11544 C CA . ASN A 1 8 ? -12.687 -1.003 -22.529 1.00 0.00 76 ASN A CA 7
ATOM 11545 C C . ASN A 1 8 ? -11.766 0.170 -22.850 1.00 0.00 76 ASN A C 7
ATOM 11546 O O . ASN A 1 8 ? -11.829 1.217 -22.206 1.00 0.00 76 ASN A O 7
ATOM 11557 N N . GLU A 1 9 ? -10.909 -0.013 -23.850 1.00 0.00 77 GLU A N 7
ATOM 11558 C CA . GLU A 1 9 ? -9.975 1.030 -24.256 1.00 0.00 77 GLU A CA 7
ATOM 11559 C C . GLU A 1 9 ? -9.295 0.670 -25.573 1.00 0.00 77 GLU A C 7
ATOM 11560 O O . GLU A 1 9 ? -8.766 -0.431 -25.728 1.00 0.00 77 GLU A O 7
ATOM 11572 N N . ARG A 1 10 ? -9.313 1.604 -26.518 1.00 0.00 78 ARG A N 7
ATOM 11573 C CA . ARG A 1 10 ? -8.697 1.384 -27.821 1.00 0.00 78 ARG A CA 7
ATOM 11574 C C . ARG A 1 10 ? -7.411 2.193 -27.957 1.00 0.00 78 ARG A C 7
ATOM 11575 O O . ARG A 1 10 ? -6.310 1.646 -27.888 1.00 0.00 78 ARG A O 7
ATOM 11596 N N . GLU A 1 11 ? -7.561 3.498 -28.149 1.00 0.00 79 GLU A N 7
ATOM 11597 C CA . GLU A 1 11 ? -6.419 4.388 -28.293 1.00 0.00 79 GLU A CA 7
ATOM 11598 C C . GLU A 1 11 ? -6.860 5.838 -28.146 1.00 0.00 79 GLU A C 7
ATOM 11599 O O . GLU A 1 11 ? -6.234 6.748 -28.689 1.00 0.00 79 GLU A O 7
ATOM 11611 N N . ASP A 1 12 ? -7.946 6.044 -27.407 1.00 0.00 80 ASP A N 7
ATOM 11612 C CA . ASP A 1 12 ? -8.475 7.381 -27.188 1.00 0.00 80 ASP A CA 7
ATOM 11613 C C . ASP A 1 12 ? -9.519 7.379 -26.076 1.00 0.00 80 ASP A C 7
ATOM 11614 O O . ASP A 1 12 ? -9.412 8.135 -25.111 1.00 0.00 80 ASP A O 7
ATOM 11623 N N . LEU A 1 13 ? -10.528 6.526 -26.219 1.00 0.00 81 LEU A N 7
ATOM 11624 C CA . LEU A 1 13 ? -11.593 6.427 -25.227 1.00 0.00 81 LEU A CA 7
ATOM 11625 C C . LEU A 1 13 ? -11.030 6.042 -23.863 1.00 0.00 81 LEU A C 7
ATOM 11626 O O . LEU A 1 13 ? -9.828 5.828 -23.714 1.00 0.00 81 LEU A O 7
ATOM 11642 N N . GLU A 1 14 ? -11.909 5.956 -22.869 1.00 0.00 82 GLU A N 7
ATOM 11643 C CA . GLU A 1 14 ? -11.500 5.596 -21.516 1.00 0.00 82 GLU A CA 7
ATOM 11644 C C . GLU A 1 14 ? -12.641 4.923 -20.762 1.00 0.00 82 GLU A C 7
ATOM 11645 O O . GLU A 1 14 ? -12.568 3.738 -20.436 1.00 0.00 82 GLU A O 7
ATOM 11657 N N . GLN A 1 15 ? -13.694 5.687 -20.487 1.00 0.00 83 GLN A N 7
ATOM 11658 C CA . GLN A 1 15 ? -14.854 5.168 -19.769 1.00 0.00 83 GLN A CA 7
ATOM 11659 C C . GLN A 1 15 ? -14.470 4.721 -18.361 1.00 0.00 83 GLN A C 7
ATOM 11660 O O . GLN A 1 15 ? -14.683 5.448 -17.390 1.00 0.00 83 GLN A O 7
ATOM 11674 N N . GLU A 1 16 ? -13.901 3.524 -18.254 1.00 0.00 84 GLU A N 7
ATOM 11675 C CA . GLU A 1 16 ? -13.487 2.987 -16.963 1.00 0.00 84 GLU A CA 7
ATOM 11676 C C . GLU A 1 16 ? -12.248 3.715 -16.449 1.00 0.00 84 GLU A C 7
ATOM 11677 O O . GLU A 1 16 ? -11.857 4.750 -16.987 1.00 0.00 84 GLU A O 7
ATOM 11689 N N . TRP A 1 17 ? -11.634 3.167 -15.406 1.00 0.00 85 TRP A N 7
ATOM 11690 C CA . TRP A 1 17 ? -10.439 3.770 -14.825 1.00 0.00 85 TRP A CA 7
ATOM 11691 C C . TRP A 1 17 ? -9.217 3.504 -15.694 1.00 0.00 85 TRP A C 7
ATOM 11692 O O . TRP A 1 17 ? -8.905 2.357 -16.007 1.00 0.00 85 TRP A O 7
ATOM 11713 N N . LYS A 1 18 ? -8.529 4.574 -16.082 1.00 0.00 86 LYS A N 7
ATOM 11714 C CA . LYS A 1 18 ? -7.348 4.460 -16.909 1.00 0.00 86 LYS A CA 7
ATOM 11715 C C . LYS A 1 18 ? -6.191 3.858 -16.114 1.00 0.00 86 LYS A C 7
ATOM 11716 O O . LYS A 1 18 ? -5.666 4.491 -15.198 1.00 0.00 86 LYS A O 7
ATOM 11735 N N . PRO A 1 19 ? -5.777 2.623 -16.447 1.00 0.00 87 PRO A N 7
ATOM 11736 C CA . PRO A 1 19 ? -4.683 1.948 -15.747 1.00 0.00 87 PRO A CA 7
ATOM 11737 C C . PRO A 1 19 ? -3.311 2.454 -16.186 1.00 0.00 87 PRO A C 7
ATOM 11738 O O . PRO A 1 19 ? -3.050 2.602 -17.379 1.00 0.00 87 PRO A O 7
ATOM 11749 N N . PRO A 1 20 ? -2.407 2.719 -15.224 1.00 0.00 88 PRO A N 7
ATOM 11750 C CA . PRO A 1 20 ? -1.054 3.200 -15.528 1.00 0.00 88 PRO A CA 7
ATOM 11751 C C . PRO A 1 20 ? -0.214 2.137 -16.226 1.00 0.00 88 PRO A C 7
ATOM 11752 O O . PRO A 1 20 ? -0.743 1.135 -16.709 1.00 0.00 88 PRO A O 7
ATOM 11763 N N . ASP A 1 21 ? 1.096 2.352 -16.265 1.00 0.00 89 ASP A N 7
ATOM 11764 C CA . ASP A 1 21 ? 2.003 1.415 -16.885 1.00 0.00 89 ASP A CA 7
ATOM 11765 C C . ASP A 1 21 ? 2.853 0.739 -15.822 1.00 0.00 89 ASP A C 7
ATOM 11766 O O . ASP A 1 21 ? 3.145 1.326 -14.780 1.00 0.00 89 ASP A O 7
ATOM 11775 N N . GLU A 1 22 ? 3.245 -0.495 -16.087 1.00 0.00 90 GLU A N 7
ATOM 11776 C CA . GLU A 1 22 ? 4.058 -1.257 -15.157 1.00 0.00 90 GLU A CA 7
ATOM 11777 C C . GLU A 1 22 ? 5.272 -0.456 -14.694 1.00 0.00 90 GLU A C 7
ATOM 11778 O O . GLU A 1 22 ? 5.820 -0.709 -13.621 1.00 0.00 90 GLU A O 7
ATOM 11790 N N . GLU A 1 23 ? 5.684 0.517 -15.503 1.00 0.00 91 GLU A N 7
ATOM 11791 C CA . GLU A 1 23 ? 6.828 1.355 -15.165 1.00 0.00 91 GLU A CA 7
ATOM 11792 C C . GLU A 1 23 ? 6.644 1.971 -13.784 1.00 0.00 91 GLU A C 7
ATOM 11793 O O . GLU A 1 23 ? 7.523 1.887 -12.927 1.00 0.00 91 GLU A O 7
ATOM 11805 N N . LEU A 1 24 ? 5.486 2.584 -13.583 1.00 0.00 92 LEU A N 7
ATOM 11806 C CA . LEU A 1 24 ? 5.163 3.216 -12.315 1.00 0.00 92 LEU A CA 7
ATOM 11807 C C . LEU A 1 24 ? 4.705 2.182 -11.289 1.00 0.00 92 LEU A C 7
ATOM 11808 O O . LEU A 1 24 ? 4.804 2.408 -10.083 1.00 0.00 92 LEU A O 7
ATOM 11824 N N . ILE A 1 25 ? 4.208 1.041 -11.769 1.00 0.00 93 ILE A N 7
ATOM 11825 C CA . ILE A 1 25 ? 3.747 -0.012 -10.878 1.00 0.00 93 ILE A CA 7
ATOM 11826 C C . ILE A 1 25 ? 4.922 -0.702 -10.198 1.00 0.00 93 ILE A C 7
ATOM 11827 O O . ILE A 1 25 ? 4.843 -1.075 -9.027 1.00 0.00 93 ILE A O 7
ATOM 11843 N N . LYS A 1 26 ? 6.016 -0.862 -10.935 1.00 0.00 94 LYS A N 7
ATOM 11844 C CA . LYS A 1 26 ? 7.208 -1.498 -10.395 1.00 0.00 94 LYS A CA 7
ATOM 11845 C C . LYS A 1 26 ? 7.894 -0.579 -9.391 1.00 0.00 94 LYS A C 7
ATOM 11846 O O . LYS A 1 26 ? 8.446 -1.037 -8.393 1.00 0.00 94 LYS A O 7
ATOM 11865 N N . LYS A 1 27 ? 7.843 0.723 -9.653 1.00 0.00 95 LYS A N 7
ATOM 11866 C CA . LYS A 1 27 ? 8.448 1.701 -8.758 1.00 0.00 95 LYS A CA 7
ATOM 11867 C C . LYS A 1 27 ? 7.752 1.667 -7.403 1.00 0.00 95 LYS A C 7
ATOM 11868 O O . LYS A 1 27 ? 8.399 1.604 -6.357 1.00 0.00 95 LYS A O 7
ATOM 11887 N N . LEU A 1 28 ? 6.424 1.695 -7.437 1.00 0.00 96 LEU A N 7
ATOM 11888 C CA . LEU A 1 28 ? 5.621 1.655 -6.223 1.00 0.00 96 LEU A CA 7
ATOM 11889 C C . LEU A 1 28 ? 5.893 0.378 -5.438 1.00 0.00 96 LEU A C 7
ATOM 11890 O O . LEU A 1 28 ? 6.359 0.417 -4.298 1.00 0.00 96 LEU A O 7
ATOM 11906 N N . VAL A 1 29 ? 5.586 -0.752 -6.062 1.00 0.00 97 VAL A N 7
ATOM 11907 C CA . VAL A 1 29 ? 5.778 -2.053 -5.441 1.00 0.00 97 VAL A CA 7
ATOM 11908 C C . VAL A 1 29 ? 7.209 -2.227 -4.936 1.00 0.00 97 VAL A C 7
ATOM 11909 O O . VAL A 1 29 ? 7.459 -2.988 -4.000 1.00 0.00 97 VAL A O 7
ATOM 11922 N N . ASP A 1 30 ? 8.144 -1.510 -5.552 1.00 0.00 98 ASP A N 7
ATOM 11923 C CA . ASP A 1 30 ? 9.544 -1.581 -5.153 1.00 0.00 98 ASP A CA 7
ATOM 11924 C C . ASP A 1 30 ? 9.726 -1.002 -3.755 1.00 0.00 98 ASP A C 7
ATOM 11925 O O . ASP A 1 30 ? 10.570 -1.460 -2.985 1.00 0.00 98 ASP A O 7
ATOM 11934 N N . GLN A 1 31 ? 8.923 0.007 -3.436 1.00 0.00 99 GLN A N 7
ATOM 11935 C CA . GLN A 1 31 ? 8.986 0.652 -2.131 1.00 0.00 99 GLN A CA 7
ATOM 11936 C C . GLN A 1 31 ? 8.511 -0.301 -1.038 1.00 0.00 99 GLN A C 7
ATOM 11937 O O . GLN A 1 31 ? 9.065 -0.326 0.061 1.00 0.00 99 GLN A O 7
ATOM 11951 N N . ILE A 1 32 ? 7.484 -1.085 -1.350 1.00 0.00 100 ILE A N 7
ATOM 11952 C CA . ILE A 1 32 ? 6.940 -2.039 -0.397 1.00 0.00 100 ILE A CA 7
ATOM 11953 C C . ILE A 1 32 ? 7.969 -3.099 -0.059 1.00 0.00 100 ILE A C 7
ATOM 11954 O O . ILE A 1 32 ? 8.418 -3.211 1.082 1.00 0.00 100 ILE A O 7
ATOM 11970 N N . GLU A 1 33 ? 8.360 -3.863 -1.069 1.00 0.00 101 GLU A N 7
ATOM 11971 C CA . GLU A 1 33 ? 9.366 -4.908 -0.890 1.00 0.00 101 GLU A CA 7
ATOM 11972 C C . GLU A 1 33 ? 10.582 -4.347 -0.155 1.00 0.00 101 GLU A C 7
ATOM 11973 O O . GLU A 1 33 ? 11.342 -5.083 0.473 1.00 0.00 101 GLU A O 7
ATOM 11985 N N . PHE A 1 34 ? 10.739 -3.028 -0.233 1.00 0.00 102 PHE A N 7
ATOM 11986 C CA . PHE A 1 34 ? 11.835 -2.334 0.427 1.00 0.00 102 PHE A CA 7
ATOM 11987 C C . PHE A 1 34 ? 11.459 -2.042 1.874 1.00 0.00 102 PHE A C 7
ATOM 11988 O O . PHE A 1 34 ? 12.255 -2.232 2.793 1.00 0.00 102 PHE A O 7
ATOM 12005 N N . TYR A 1 35 ? 10.231 -1.581 2.054 1.00 0.00 103 TYR A N 7
ATOM 12006 C CA . TYR A 1 35 ? 9.704 -1.250 3.372 1.00 0.00 103 TYR A CA 7
ATOM 12007 C C . TYR A 1 35 ? 9.750 -2.459 4.305 1.00 0.00 103 TYR A C 7
ATOM 12008 O O . TYR A 1 35 ? 10.310 -2.398 5.400 1.00 0.00 103 TYR A O 7
ATOM 12026 N N . PHE A 1 36 ? 9.121 -3.543 3.868 1.00 0.00 104 PHE A N 7
ATOM 12027 C CA . PHE A 1 36 ? 9.038 -4.767 4.657 1.00 0.00 104 PHE A CA 7
ATOM 12028 C C . PHE A 1 36 ? 10.375 -5.508 4.745 1.00 0.00 104 PHE A C 7
ATOM 12029 O O . PHE A 1 36 ? 10.461 -6.562 5.377 1.00 0.00 104 PHE A O 7
ATOM 12046 N N . SER A 1 37 ? 11.423 -4.959 4.145 1.00 0.00 105 SER A N 7
ATOM 12047 C CA . SER A 1 37 ? 12.732 -5.594 4.212 1.00 0.00 105 SER A CA 7
ATOM 12048 C C . SER A 1 37 ? 13.162 -5.734 5.673 1.00 0.00 105 SER A C 7
ATOM 12049 O O . SER A 1 37 ? 12.983 -4.809 6.463 1.00 0.00 105 SER A O 7
ATOM 12057 N N . ASP A 1 38 ? 13.712 -6.893 6.030 1.00 0.00 106 ASP A N 7
ATOM 12058 C CA . ASP A 1 38 ? 14.152 -7.151 7.407 1.00 0.00 106 ASP A CA 7
ATOM 12059 C C . ASP A 1 38 ? 14.827 -5.924 8.026 1.00 0.00 106 ASP A C 7
ATOM 12060 O O . ASP A 1 38 ? 14.357 -5.370 9.023 1.00 0.00 106 ASP A O 7
ATOM 12069 N N . GLU A 1 39 ? 15.930 -5.505 7.420 1.00 0.00 107 GLU A N 7
ATOM 12070 C CA . GLU A 1 39 ? 16.680 -4.346 7.892 1.00 0.00 107 GLU A CA 7
ATOM 12071 C C . GLU A 1 39 ? 15.849 -3.074 7.814 1.00 0.00 107 GLU A C 7
ATOM 12072 O O . GLU A 1 39 ? 16.173 -2.064 8.439 1.00 0.00 107 GLU A O 7
ATOM 12084 N N . ASN A 1 40 ? 14.782 -3.132 7.038 1.00 0.00 108 ASN A N 7
ATOM 12085 C CA . ASN A 1 40 ? 13.895 -1.993 6.859 1.00 0.00 108 ASN A CA 7
ATOM 12086 C C . ASN A 1 40 ? 12.773 -2.019 7.884 1.00 0.00 108 ASN A C 7
ATOM 12087 O O . ASN A 1 40 ? 12.135 -1.004 8.140 1.00 0.00 108 ASN A O 7
ATOM 12098 N N . LEU A 1 41 ? 12.553 -3.182 8.485 1.00 0.00 109 LEU A N 7
ATOM 12099 C CA . LEU A 1 41 ? 11.534 -3.333 9.494 1.00 0.00 109 LEU A CA 7
ATOM 12100 C C . LEU A 1 41 ? 11.939 -2.553 10.713 1.00 0.00 109 LEU A C 7
ATOM 12101 O O . LEU A 1 41 ? 11.194 -1.708 11.210 1.00 0.00 109 LEU A O 7
ATOM 12117 N N . GLU A 1 42 ? 13.151 -2.824 11.175 1.00 0.00 110 GLU A N 7
ATOM 12118 C CA . GLU A 1 42 ? 13.687 -2.126 12.320 1.00 0.00 110 GLU A CA 7
ATOM 12119 C C . GLU A 1 42 ? 13.610 -0.612 12.110 1.00 0.00 110 GLU A C 7
ATOM 12120 O O . GLU A 1 42 ? 13.776 0.164 13.051 1.00 0.00 110 GLU A O 7
ATOM 12132 N N . LYS A 1 43 ? 13.395 -0.202 10.859 1.00 0.00 111 LYS A N 7
ATOM 12133 C CA . LYS A 1 43 ? 13.339 1.209 10.512 1.00 0.00 111 LYS A CA 7
ATOM 12134 C C . LYS A 1 43 ? 11.973 1.617 9.958 1.00 0.00 111 LYS A C 7
ATOM 12135 O O . LYS A 1 43 ? 11.711 2.803 9.758 1.00 0.00 111 LYS A O 7
ATOM 12154 N N . ASP A 1 44 ? 11.122 0.640 9.669 1.00 0.00 112 ASP A N 7
ATOM 12155 C CA . ASP A 1 44 ? 9.814 0.927 9.092 1.00 0.00 112 ASP A CA 7
ATOM 12156 C C . ASP A 1 44 ? 8.671 0.524 10.010 1.00 0.00 112 ASP A C 7
ATOM 12157 O O . ASP A 1 44 ? 7.789 -0.255 9.637 1.00 0.00 112 ASP A O 7
ATOM 12166 N N . ALA A 1 45 ? 8.685 1.084 11.202 1.00 0.00 113 ALA A N 7
ATOM 12167 C CA . ALA A 1 45 ? 7.646 0.820 12.188 1.00 0.00 113 ALA A CA 7
ATOM 12168 C C . ALA A 1 45 ? 6.384 1.630 11.887 1.00 0.00 113 ALA A C 7
ATOM 12169 O O . ALA A 1 45 ? 5.357 1.460 12.541 1.00 0.00 113 ALA A O 7
ATOM 12176 N N . PHE A 1 46 ? 6.470 2.519 10.896 1.00 0.00 114 PHE A N 7
ATOM 12177 C CA . PHE A 1 46 ? 5.335 3.356 10.520 1.00 0.00 114 PHE A CA 7
ATOM 12178 C C . PHE A 1 46 ? 4.326 2.578 9.676 1.00 0.00 114 PHE A C 7
ATOM 12179 O O . PHE A 1 46 ? 3.121 2.794 9.779 1.00 0.00 114 PHE A O 7
ATOM 12196 N N . LEU A 1 47 ? 4.828 1.682 8.832 1.00 0.00 115 LEU A N 7
ATOM 12197 C CA . LEU A 1 47 ? 3.969 0.882 7.967 1.00 0.00 115 LEU A CA 7
ATOM 12198 C C . LEU A 1 47 ? 3.446 -0.353 8.695 1.00 0.00 115 LEU A C 7
ATOM 12199 O O . LEU A 1 47 ? 2.247 -0.631 8.680 1.00 0.00 115 LEU A O 7
ATOM 12215 N N . LEU A 1 48 ? 4.354 -1.102 9.317 1.00 0.00 116 LEU A N 7
ATOM 12216 C CA . LEU A 1 48 ? 3.980 -2.320 10.031 1.00 0.00 116 LEU A CA 7
ATOM 12217 C C . LEU A 1 48 ? 3.497 -2.039 11.454 1.00 0.00 116 LEU A C 7
ATOM 12218 O O . LEU A 1 48 ? 2.344 -2.308 11.792 1.00 0.00 116 LEU A O 7
ATOM 12234 N N . LYS A 1 49 ? 4.392 -1.523 12.291 1.00 0.00 117 LYS A N 7
ATOM 12235 C CA . LYS A 1 49 ? 4.068 -1.235 13.688 1.00 0.00 117 LYS A CA 7
ATOM 12236 C C . LYS A 1 49 ? 2.810 -0.378 13.830 1.00 0.00 117 LYS A C 7
ATOM 12237 O O . LYS A 1 49 ? 2.146 -0.413 14.865 1.00 0.00 117 LYS A O 7
ATOM 12256 N N . HIS A 1 50 ? 2.488 0.397 12.800 1.00 0.00 118 HIS A N 7
ATOM 12257 C CA . HIS A 1 50 ? 1.311 1.259 12.844 1.00 0.00 118 HIS A CA 7
ATOM 12258 C C . HIS A 1 50 ? 0.026 0.460 12.649 1.00 0.00 118 HIS A C 7
ATOM 12259 O O . HIS A 1 50 ? -0.850 0.457 13.512 1.00 0.00 118 HIS A O 7
ATOM 12274 N N . VAL A 1 51 ? -0.082 -0.211 11.508 1.00 0.00 119 VAL A N 7
ATOM 12275 C CA . VAL A 1 51 ? -1.265 -1.006 11.201 1.00 0.00 119 VAL A CA 7
ATOM 12276 C C . VAL A 1 51 ? -1.438 -2.153 12.192 1.00 0.00 119 VAL A C 7
ATOM 12277 O O . VAL A 1 51 ? -2.555 -2.609 12.438 1.00 0.00 119 VAL A O 7
ATOM 12290 N N . ARG A 1 52 ? -0.328 -2.616 12.758 1.00 0.00 120 ARG A N 7
ATOM 12291 C CA . ARG A 1 52 ? -0.363 -3.709 13.722 1.00 0.00 120 ARG A CA 7
ATOM 12292 C C . ARG A 1 52 ? -1.070 -3.280 15.005 1.00 0.00 120 ARG A C 7
ATOM 12293 O O . ARG A 1 52 ? -0.428 -3.013 16.021 1.00 0.00 120 ARG A O 7
ATOM 12314 N N . ARG A 1 53 ? -2.397 -3.214 14.949 1.00 0.00 121 ARG A N 7
ATOM 12315 C CA . ARG A 1 53 ? -3.192 -2.815 16.105 1.00 0.00 121 ARG A CA 7
ATOM 12316 C C . ARG A 1 53 ? -4.219 -3.888 16.454 1.00 0.00 121 ARG A C 7
ATOM 12317 O O . ARG A 1 53 ? -4.935 -4.383 15.583 1.00 0.00 121 ARG A O 7
ATOM 12338 N N . ASN A 1 54 ? -4.286 -4.240 17.735 1.00 0.00 122 ASN A N 7
ATOM 12339 C CA . ASN A 1 54 ? -5.226 -5.253 18.206 1.00 0.00 122 ASN A CA 7
ATOM 12340 C C . ASN A 1 54 ? -4.931 -6.609 17.570 1.00 0.00 122 ASN A C 7
ATOM 12341 O O . ASN A 1 54 ? -4.305 -7.470 18.189 1.00 0.00 122 ASN A O 7
ATOM 12352 N N . LYS A 1 55 ? -5.383 -6.793 16.334 1.00 0.00 123 LYS A N 7
ATOM 12353 C CA . LYS A 1 55 ? -5.165 -8.046 15.620 1.00 0.00 123 LYS A CA 7
ATOM 12354 C C . LYS A 1 55 ? -5.367 -7.861 14.118 1.00 0.00 123 LYS A C 7
ATOM 12355 O O . LYS A 1 55 ? -5.766 -8.792 13.417 1.00 0.00 123 LYS A O 7
ATOM 12374 N N . LEU A 1 56 ? -5.088 -6.657 13.629 1.00 0.00 124 LEU A N 7
ATOM 12375 C CA . LEU A 1 56 ? -5.240 -6.359 12.210 1.00 0.00 124 LEU A CA 7
ATOM 12376 C C . LEU A 1 56 ? -4.061 -6.904 11.413 1.00 0.00 124 LEU A C 7
ATOM 12377 O O . LEU A 1 56 ? -4.190 -7.899 10.699 1.00 0.00 124 LEU A O 7
ATOM 12393 N N . GLY A 1 57 ? -2.910 -6.252 11.542 1.00 0.00 125 GLY A N 7
ATOM 12394 C CA . GLY A 1 57 ? -1.722 -6.692 10.831 1.00 0.00 125 GLY A CA 7
ATOM 12395 C C . GLY A 1 57 ? -1.651 -6.163 9.409 1.00 0.00 125 GLY A C 7
ATOM 12396 O O . GLY A 1 57 ? -0.605 -5.687 8.971 1.00 0.00 125 GLY A O 7
ATOM 12400 N N . TYR A 1 58 ? -2.762 -6.255 8.684 1.00 0.00 126 TYR A N 7
ATOM 12401 C CA . TYR A 1 58 ? -2.816 -5.790 7.303 1.00 0.00 126 TYR A CA 7
ATOM 12402 C C . TYR A 1 58 ? -2.538 -4.294 7.208 1.00 0.00 126 TYR A C 7
ATOM 12403 O O . TYR A 1 58 ? -2.979 -3.513 8.052 1.00 0.00 126 TYR A O 7
ATOM 12421 N N . VAL A 1 59 ? -1.809 -3.905 6.167 1.00 0.00 127 VAL A N 7
ATOM 12422 C CA . VAL A 1 59 ? -1.473 -2.507 5.943 1.00 0.00 127 VAL A CA 7
ATOM 12423 C C . VAL A 1 59 ? -2.391 -1.902 4.891 1.00 0.00 127 VAL A C 7
ATOM 12424 O O . VAL A 1 59 ? -2.575 -2.470 3.817 1.00 0.00 127 VAL A O 7
ATOM 12437 N N . SER A 1 60 ? -2.969 -0.752 5.202 1.00 0.00 128 SER A N 7
ATOM 12438 C CA . SER A 1 60 ? -3.869 -0.093 4.270 1.00 0.00 128 SER A CA 7
ATOM 12439 C C . SER A 1 60 ? -3.096 0.611 3.158 1.00 0.00 128 SER A C 7
ATOM 12440 O O . SER A 1 60 ? -2.169 1.381 3.418 1.00 0.00 128 SER A O 7
ATOM 12448 N N . VAL A 1 61 ? -3.486 0.343 1.917 1.00 0.00 129 VAL A N 7
ATOM 12449 C CA . VAL A 1 61 ? -2.832 0.952 0.767 1.00 0.00 129 VAL A CA 7
ATOM 12450 C C . VAL A 1 61 ? -2.938 2.473 0.825 1.00 0.00 129 VAL A C 7
ATOM 12451 O O . VAL A 1 61 ? -2.026 3.186 0.408 1.00 0.00 129 VAL A O 7
ATOM 12464 N N . LYS A 1 62 ? -4.058 2.962 1.353 1.00 0.00 130 LYS A N 7
ATOM 12465 C CA . LYS A 1 62 ? -4.283 4.398 1.474 1.00 0.00 130 LYS A CA 7
ATOM 12466 C C . LYS A 1 62 ? -3.132 5.061 2.223 1.00 0.00 130 LYS A C 7
ATOM 12467 O O . LYS A 1 62 ? -2.838 6.238 2.015 1.00 0.00 130 LYS A O 7
ATOM 12486 N N . LEU A 1 63 ? -2.478 4.292 3.088 1.00 0.00 131 LEU A N 7
ATOM 12487 C CA . LEU A 1 63 ? -1.354 4.792 3.859 1.00 0.00 131 LEU A CA 7
ATOM 12488 C C . LEU A 1 63 ? -0.098 4.837 2.995 1.00 0.00 131 LEU A C 7
ATOM 12489 O O . LEU A 1 63 ? 0.653 5.812 3.025 1.00 0.00 131 LEU A O 7
ATOM 12505 N N . LEU A 1 64 ? 0.122 3.778 2.221 1.00 0.00 132 LEU A N 7
ATOM 12506 C CA . LEU A 1 64 ? 1.288 3.702 1.347 1.00 0.00 132 LEU A CA 7
ATOM 12507 C C . LEU A 1 64 ? 1.354 4.912 0.421 1.00 0.00 132 LEU A C 7
ATOM 12508 O O . LEU A 1 64 ? 2.434 5.348 0.027 1.00 0.00 132 LEU A O 7
ATOM 12524 N N . THR A 1 65 ? 0.187 5.445 0.076 1.00 0.00 133 THR A N 7
ATOM 12525 C CA . THR A 1 65 ? 0.100 6.598 -0.803 1.00 0.00 133 THR A CA 7
ATOM 12526 C C . THR A 1 65 ? 0.550 7.863 -0.086 1.00 0.00 133 THR A C 7
ATOM 12527 O O . THR A 1 65 ? 1.258 8.695 -0.651 1.00 0.00 133 THR A O 7
ATOM 12538 N N . SER A 1 66 ? 0.139 7.990 1.166 1.00 0.00 134 SER A N 7
ATOM 12539 C CA . SER A 1 66 ? 0.501 9.145 1.977 1.00 0.00 134 SER A CA 7
ATOM 12540 C C . SER A 1 66 ? 1.942 9.031 2.467 1.00 0.00 134 SER A C 7
ATOM 12541 O O . SER A 1 66 ? 2.474 9.951 3.089 1.00 0.00 134 SER A O 7
ATOM 12549 N N . PHE A 1 67 ? 2.567 7.894 2.177 1.00 0.00 135 PHE A N 7
ATOM 12550 C CA . PHE A 1 67 ? 3.943 7.647 2.576 1.00 0.00 135 PHE A CA 7
ATOM 12551 C C . PHE A 1 67 ? 4.892 8.620 1.874 1.00 0.00 135 PHE A C 7
ATOM 12552 O O . PHE A 1 67 ? 5.049 8.581 0.656 1.00 0.00 135 PHE A O 7
ATOM 12569 N N . LYS A 1 68 ? 5.500 9.507 2.658 1.00 0.00 136 LYS A N 7
ATOM 12570 C CA . LYS A 1 68 ? 6.419 10.520 2.133 1.00 0.00 136 LYS A CA 7
ATOM 12571 C C . LYS A 1 68 ? 7.379 9.958 1.082 1.00 0.00 136 LYS A C 7
ATOM 12572 O O . LYS A 1 68 ? 7.821 10.683 0.190 1.00 0.00 136 LYS A O 7
ATOM 12591 N N . LYS A 1 69 ? 7.708 8.677 1.188 1.00 0.00 137 LYS A N 7
ATOM 12592 C CA . LYS A 1 69 ? 8.623 8.048 0.240 1.00 0.00 137 LYS A CA 7
ATOM 12593 C C . LYS A 1 69 ? 7.895 7.628 -1.035 1.00 0.00 137 LYS A C 7
ATOM 12594 O O . LYS A 1 69 ? 8.496 7.544 -2.105 1.00 0.00 137 LYS A O 7
ATOM 12613 N N . VAL A 1 70 ? 6.600 7.361 -0.911 1.00 0.00 138 VAL A N 7
ATOM 12614 C CA . VAL A 1 70 ? 5.793 6.944 -2.048 1.00 0.00 138 VAL A CA 7
ATOM 12615 C C . VAL A 1 70 ? 5.282 8.152 -2.837 1.00 0.00 138 VAL A C 7
ATOM 12616 O O . VAL A 1 70 ? 5.219 8.121 -4.065 1.00 0.00 138 VAL A O 7
ATOM 12629 N N . LYS A 1 71 ? 4.906 9.206 -2.123 1.00 0.00 139 LYS A N 7
ATOM 12630 C CA . LYS A 1 71 ? 4.388 10.416 -2.758 1.00 0.00 139 LYS A CA 7
ATOM 12631 C C . LYS A 1 71 ? 5.351 10.965 -3.805 1.00 0.00 139 LYS A C 7
ATOM 12632 O O . LYS A 1 71 ? 4.933 11.631 -4.752 1.00 0.00 139 LYS A O 7
ATOM 12651 N N . HIS A 1 72 ? 6.637 10.679 -3.641 1.00 0.00 140 HIS A N 7
ATOM 12652 C CA . HIS A 1 72 ? 7.643 11.146 -4.587 1.00 0.00 140 HIS A CA 7
ATOM 12653 C C . HIS A 1 72 ? 7.541 10.392 -5.915 1.00 0.00 140 HIS A C 7
ATOM 12654 O O . HIS A 1 72 ? 8.351 10.599 -6.817 1.00 0.00 140 HIS A O 7
ATOM 12669 N N . LEU A 1 73 ? 6.547 9.512 -6.021 1.00 0.00 141 LEU A N 7
ATOM 12670 C CA . LEU A 1 73 ? 6.347 8.722 -7.228 1.00 0.00 141 LEU A CA 7
ATOM 12671 C C . LEU A 1 73 ? 5.459 9.447 -8.238 1.00 0.00 141 LEU A C 7
ATOM 12672 O O . LEU A 1 73 ? 5.952 10.015 -9.213 1.00 0.00 141 LEU A O 7
ATOM 12688 N N . THR A 1 74 ? 4.148 9.421 -8.007 1.00 0.00 142 THR A N 7
ATOM 12689 C CA . THR A 1 74 ? 3.201 10.071 -8.907 1.00 0.00 142 THR A CA 7
ATOM 12690 C C . THR A 1 74 ? 2.267 11.002 -8.143 1.00 0.00 142 THR A C 7
ATOM 12691 O O . THR A 1 74 ? 2.281 11.043 -6.913 1.00 0.00 142 THR A O 7
ATOM 12702 N N . ARG A 1 75 ? 1.449 11.745 -8.884 1.00 0.00 143 ARG A N 7
ATOM 12703 C CA . ARG A 1 75 ? 0.499 12.672 -8.281 1.00 0.00 143 ARG A CA 7
ATOM 12704 C C . ARG A 1 75 ? -0.911 12.084 -8.290 1.00 0.00 143 ARG A C 7
ATOM 12705 O O . ARG A 1 75 ? -1.898 12.811 -8.172 1.00 0.00 143 ARG A O 7
ATOM 12726 N N . ASP A 1 76 ? -0.998 10.763 -8.428 1.00 0.00 144 ASP A N 7
ATOM 12727 C CA . ASP A 1 76 ? -2.284 10.076 -8.450 1.00 0.00 144 ASP A CA 7
ATOM 12728 C C . ASP A 1 76 ? -2.283 8.902 -7.480 1.00 0.00 144 ASP A C 7
ATOM 12729 O O . ASP A 1 76 ? -2.155 7.747 -7.885 1.00 0.00 144 ASP A O 7
ATOM 12738 N N . TRP A 1 77 ? -2.423 9.208 -6.193 1.00 0.00 145 TRP A N 7
ATOM 12739 C CA . TRP A 1 77 ? -2.435 8.182 -5.160 1.00 0.00 145 TRP A CA 7
ATOM 12740 C C . TRP A 1 77 ? -3.487 7.119 -5.452 1.00 0.00 145 TRP A C 7
ATOM 12741 O O . TRP A 1 77 ? -3.366 5.977 -5.010 1.00 0.00 145 TRP A O 7
ATOM 12762 N N . ARG A 1 78 ? -4.504 7.490 -6.220 1.00 0.00 146 ARG A N 7
ATOM 12763 C CA . ARG A 1 78 ? -5.547 6.544 -6.586 1.00 0.00 146 ARG A CA 7
ATOM 12764 C C . ARG A 1 78 ? -4.994 5.550 -7.600 1.00 0.00 146 ARG A C 7
ATOM 12765 O O . ARG A 1 78 ? -5.045 4.335 -7.389 1.00 0.00 146 ARG A O 7
ATOM 12786 N N . THR A 1 79 ? -4.424 6.080 -8.682 1.00 0.00 147 THR A N 7
ATOM 12787 C CA . THR A 1 79 ? -3.824 5.251 -9.713 1.00 0.00 147 THR A CA 7
ATOM 12788 C C . THR A 1 79 ? -2.648 4.488 -9.131 1.00 0.00 147 THR A C 7
ATOM 12789 O O . THR A 1 79 ? -2.244 3.449 -9.651 1.00 0.00 147 THR A O 7
ATOM 12800 N N . THR A 1 80 ? -2.129 4.995 -8.021 1.00 0.00 148 THR A N 7
ATOM 12801 C CA . THR A 1 80 ? -1.032 4.346 -7.336 1.00 0.00 148 THR A CA 7
ATOM 12802 C C . THR A 1 80 ? -1.516 3.014 -6.758 1.00 0.00 148 THR A C 7
ATOM 12803 O O . THR A 1 80 ? -0.742 2.065 -6.600 1.00 0.00 148 THR A O 7
ATOM 12814 N N . ALA A 1 81 ? -2.815 2.952 -6.457 1.00 0.00 149 ALA A N 7
ATOM 12815 C CA . ALA A 1 81 ? -3.421 1.748 -5.909 1.00 0.00 149 ALA A CA 7
ATOM 12816 C C . ALA A 1 81 ? -3.530 0.663 -6.974 1.00 0.00 149 ALA A C 7
ATOM 12817 O O . ALA A 1 81 ? -3.142 -0.482 -6.741 1.00 0.00 149 ALA A O 7
ATOM 12824 N N . HIS A 1 82 ? -4.040 1.028 -8.154 1.00 0.00 150 HIS A N 7
ATOM 12825 C CA . HIS A 1 82 ? -4.166 0.067 -9.255 1.00 0.00 150 HIS A CA 7
ATOM 12826 C C . HIS A 1 82 ? -2.859 -0.684 -9.430 1.00 0.00 150 HIS A C 7
ATOM 12827 O O . HIS A 1 82 ? -2.830 -1.901 -9.611 1.00 0.00 150 HIS A O 7
ATOM 12842 N N . ALA A 1 83 ? -1.780 0.077 -9.370 1.00 0.00 151 ALA A N 7
ATOM 12843 C CA . ALA A 1 83 ? -0.435 -0.464 -9.517 1.00 0.00 151 ALA A CA 7
ATOM 12844 C C . ALA A 1 83 ? -0.206 -1.639 -8.574 1.00 0.00 151 ALA A C 7
ATOM 12845 O O . ALA A 1 83 ? 0.169 -2.729 -9.002 1.00 0.00 151 ALA A O 7
ATOM 12852 N N . LEU A 1 84 ? -0.432 -1.406 -7.286 1.00 0.00 152 LEU A N 7
ATOM 12853 C CA . LEU A 1 84 ? -0.250 -2.439 -6.278 1.00 0.00 152 LEU A CA 7
ATOM 12854 C C . LEU A 1 84 ? -1.127 -3.643 -6.555 1.00 0.00 152 LEU A C 7
ATOM 12855 O O . LEU A 1 84 ? -0.718 -4.783 -6.354 1.00 0.00 152 LEU A O 7
ATOM 12871 N N . LYS A 1 85 ? -2.329 -3.389 -7.033 1.00 0.00 153 LYS A N 7
ATOM 12872 C CA . LYS A 1 85 ? -3.254 -4.467 -7.364 1.00 0.00 153 LYS A CA 7
ATOM 12873 C C . LYS A 1 85 ? -2.560 -5.491 -8.264 1.00 0.00 153 LYS A C 7
ATOM 12874 O O . LYS A 1 85 ? -2.917 -6.669 -8.279 1.00 0.00 153 LYS A O 7
ATOM 12893 N N . TYR A 1 86 ? -1.549 -5.025 -9.001 1.00 0.00 154 TYR A N 7
ATOM 12894 C CA . TYR A 1 86 ? -0.776 -5.885 -9.893 1.00 0.00 154 TYR A CA 7
ATOM 12895 C C . TYR A 1 86 ? 0.559 -6.266 -9.253 1.00 0.00 154 TYR A C 7
ATOM 12896 O O . TYR A 1 86 ? 1.490 -6.688 -9.937 1.00 0.00 154 TYR A O 7
ATOM 12914 N N . SER A 1 87 ? 0.640 -6.113 -7.934 1.00 0.00 155 SER A N 7
ATOM 12915 C CA . SER A 1 87 ? 1.845 -6.435 -7.189 1.00 0.00 155 SER A CA 7
ATOM 12916 C C . SER A 1 87 ? 1.605 -7.662 -6.331 1.00 0.00 155 SER A C 7
ATOM 12917 O O . SER A 1 87 ? 1.026 -7.575 -5.248 1.00 0.00 155 SER A O 7
ATOM 12925 N N . VAL A 1 88 ? 2.037 -8.806 -6.828 1.00 0.00 156 VAL A N 7
ATOM 12926 C CA . VAL A 1 88 ? 1.854 -10.055 -6.119 1.00 0.00 156 VAL A CA 7
ATOM 12927 C C . VAL A 1 88 ? 3.093 -10.433 -5.310 1.00 0.00 156 VAL A C 7
ATOM 12928 O O . VAL A 1 88 ? 3.147 -11.506 -4.708 1.00 0.00 156 VAL A O 7
ATOM 12941 N N . VAL A 1 89 ? 4.079 -9.538 -5.280 1.00 0.00 157 VAL A N 7
ATOM 12942 C CA . VAL A 1 89 ? 5.298 -9.780 -4.523 1.00 0.00 157 VAL A CA 7
ATOM 12943 C C . VAL A 1 89 ? 4.986 -9.793 -3.033 1.00 0.00 157 VAL A C 7
ATOM 12944 O O . VAL A 1 89 ? 5.536 -10.592 -2.274 1.00 0.00 157 VAL A O 7
ATOM 12957 N N . LEU A 1 90 ? 4.079 -8.909 -2.630 1.00 0.00 158 LEU A N 7
ATOM 12958 C CA . LEU A 1 90 ? 3.656 -8.812 -1.242 1.00 0.00 158 LEU A CA 7
ATOM 12959 C C . LEU A 1 90 ? 2.224 -9.316 -1.121 1.00 0.00 158 LEU A C 7
ATOM 12960 O O . LEU A 1 90 ? 1.571 -9.584 -2.130 1.00 0.00 158 LEU A O 7
ATOM 12976 N N . GLU A 1 91 ? 1.726 -9.430 0.101 1.00 0.00 159 GLU A N 7
ATOM 12977 C CA . GLU A 1 91 ? 0.361 -9.885 0.308 1.00 0.00 159 GLU A CA 7
ATOM 12978 C C . GLU A 1 91 ? -0.555 -8.683 0.507 1.00 0.00 159 GLU A C 7
ATOM 12979 O O . GLU A 1 91 ? -0.475 -7.992 1.513 1.00 0.00 159 GLU A O 7
ATOM 12991 N N . LEU A 1 92 ? -1.413 -8.436 -0.471 1.00 0.00 160 LEU A N 7
ATOM 12992 C CA . LEU A 1 92 ? -2.341 -7.312 -0.429 1.00 0.00 160 LEU A CA 7
ATOM 12993 C C . LEU A 1 92 ? -3.711 -7.771 0.052 1.00 0.00 160 LEU A C 7
ATOM 12994 O O . LEU A 1 92 ? -4.088 -8.920 -0.185 1.00 0.00 160 LEU A O 7
ATOM 13010 N N . ASN A 1 93 ? -4.497 -6.878 0.666 1.00 0.00 161 ASN A N 7
ATOM 13011 C CA . ASN A 1 93 ? -5.845 -7.288 1.065 1.00 0.00 161 ASN A CA 7
ATOM 13012 C C . ASN A 1 93 ? -6.582 -7.557 -0.215 1.00 0.00 161 ASN A C 7
ATOM 13013 O O . ASN A 1 93 ? -6.194 -6.973 -1.222 1.00 0.00 161 ASN A O 7
ATOM 13024 N N . GLU A 1 94 ? -7.610 -8.422 -0.126 1.00 0.00 162 GLU A N 7
ATOM 13025 C CA . GLU A 1 94 ? -8.439 -8.906 -1.252 1.00 0.00 162 GLU A CA 7
ATOM 13026 C C . GLU A 1 94 ? -8.724 -7.899 -2.356 1.00 0.00 162 GLU A C 7
ATOM 13027 O O . GLU A 1 94 ? -8.480 -8.198 -3.526 1.00 0.00 162 GLU A O 7
ATOM 13039 N N . ASP A 1 95 ? -9.205 -6.720 -2.027 1.00 0.00 163 ASP A N 7
ATOM 13040 C CA . ASP A 1 95 ? -9.460 -5.726 -3.060 1.00 0.00 163 ASP A CA 7
ATOM 13041 C C . ASP A 1 95 ? -8.162 -4.999 -3.322 1.00 0.00 163 ASP A C 7
ATOM 13042 O O . ASP A 1 95 ? -8.139 -3.829 -3.704 1.00 0.00 163 ASP A O 7
ATOM 13051 N N . HIS A 1 96 ? -7.073 -5.712 -3.036 1.00 0.00 164 HIS A N 7
ATOM 13052 C CA . HIS A 1 96 ? -5.739 -5.189 -3.141 1.00 0.00 164 HIS A CA 7
ATOM 13053 C C . HIS A 1 96 ? -5.692 -3.814 -2.530 1.00 0.00 164 HIS A C 7
ATOM 13054 O O . HIS A 1 96 ? -4.906 -2.950 -2.916 1.00 0.00 164 HIS A O 7
ATOM 13069 N N . ARG A 1 97 ? -6.548 -3.655 -1.527 1.00 0.00 165 ARG A N 7
ATOM 13070 C CA . ARG A 1 97 ? -6.639 -2.438 -0.786 1.00 0.00 165 ARG A CA 7
ATOM 13071 C C . ARG A 1 97 ? -5.628 -2.462 0.325 1.00 0.00 165 ARG A C 7
ATOM 13072 O O . ARG A 1 97 ? -5.312 -1.415 0.891 1.00 0.00 165 ARG A O 7
ATOM 13093 N N . LYS A 1 98 ? -5.099 -3.650 0.660 1.00 0.00 166 LYS A N 7
ATOM 13094 C CA . LYS A 1 98 ? -4.108 -3.664 1.746 1.00 0.00 166 LYS A CA 7
ATOM 13095 C C . LYS A 1 98 ? -2.801 -4.296 1.330 1.00 0.00 166 LYS A C 7
ATOM 13096 O O . LYS A 1 98 ? -2.626 -4.702 0.185 1.00 0.00 166 LYS A O 7
ATOM 13115 N N . VAL A 1 99 ? -1.882 -4.364 2.280 1.00 0.00 167 VAL A N 7
ATOM 13116 C CA . VAL A 1 99 ? -0.576 -4.939 2.045 1.00 0.00 167 VAL A CA 7
ATOM 13117 C C . VAL A 1 99 ? 0.002 -5.482 3.339 1.00 0.00 167 VAL A C 7
ATOM 13118 O O . VAL A 1 99 ? 0.708 -4.794 4.074 1.00 0.00 167 VAL A O 7
ATOM 13131 N N . ARG A 1 100 ? -0.320 -6.735 3.598 1.00 0.00 168 ARG A N 7
ATOM 13132 C CA . ARG A 1 100 ? 0.144 -7.422 4.799 1.00 0.00 168 ARG A CA 7
ATOM 13133 C C . ARG A 1 100 ? 1.278 -8.387 4.466 1.00 0.00 168 ARG A C 7
ATOM 13134 O O . ARG A 1 100 ? 1.497 -8.724 3.305 1.00 0.00 168 ARG A O 7
ATOM 13155 N N . ARG A 1 101 ? 1.995 -8.830 5.494 1.00 0.00 169 ARG A N 7
ATOM 13156 C CA . ARG A 1 101 ? 3.102 -9.763 5.309 1.00 0.00 169 ARG A CA 7
ATOM 13157 C C . ARG A 1 101 ? 2.724 -11.155 5.801 1.00 0.00 169 ARG A C 7
ATOM 13158 O O . ARG A 1 101 ? 2.004 -11.301 6.789 1.00 0.00 169 ARG A O 7
ATOM 13179 N N . THR A 1 102 ? 3.210 -12.178 5.107 1.00 0.00 170 THR A N 7
ATOM 13180 C CA . THR A 1 102 ? 2.918 -13.558 5.473 1.00 0.00 170 THR A CA 7
ATOM 13181 C C . THR A 1 102 ? 4.151 -14.253 6.048 1.00 0.00 170 THR A C 7
ATOM 13182 O O . THR A 1 102 ? 4.041 -15.305 6.677 1.00 0.00 170 THR A O 7
ATOM 13193 N N . THR A 1 103 ? 5.324 -13.665 5.826 1.00 0.00 171 THR A N 7
ATOM 13194 C CA . THR A 1 103 ? 6.569 -14.240 6.320 1.00 0.00 171 THR A CA 7
ATOM 13195 C C . THR A 1 103 ? 7.543 -13.148 6.761 1.00 0.00 171 THR A C 7
ATOM 13196 O O . THR A 1 103 ? 8.563 -12.917 6.111 1.00 0.00 171 THR A O 7
ATOM 13207 N N . PRO A 1 104 ? 7.242 -12.460 7.875 1.00 0.00 172 PRO A N 7
ATOM 13208 C CA . PRO A 1 104 ? 8.101 -11.391 8.394 1.00 0.00 172 PRO A CA 7
ATOM 13209 C C . PRO A 1 104 ? 9.522 -11.867 8.662 1.00 0.00 172 PRO A C 7
ATOM 13210 O O . PRO A 1 104 ? 9.741 -13.005 9.079 1.00 0.00 172 PRO A O 7
ATOM 13221 N N . VAL A 1 105 ? 10.485 -10.986 8.421 1.00 0.00 173 VAL A N 7
ATOM 13222 C CA . VAL A 1 105 ? 11.878 -11.297 8.631 1.00 0.00 173 VAL A CA 7
ATOM 13223 C C . VAL A 1 105 ? 12.416 -10.542 9.842 1.00 0.00 173 VAL A C 7
ATOM 13224 O O . VAL A 1 105 ? 11.955 -9.445 10.150 1.00 0.00 173 VAL A O 7
ATOM 13237 N N . PRO A 1 106 ? 13.393 -11.123 10.557 1.00 0.00 174 PRO A N 7
ATOM 13238 C CA . PRO A 1 106 ? 13.976 -10.494 11.745 1.00 0.00 174 PRO A CA 7
ATOM 13239 C C . PRO A 1 106 ? 14.544 -9.108 11.455 1.00 0.00 174 PRO A C 7
ATOM 13240 O O . PRO A 1 106 ? 15.229 -8.899 10.453 1.00 0.00 174 PRO A O 7
ATOM 13251 N N . LEU A 1 107 ? 14.257 -8.167 12.349 1.00 0.00 175 LEU A N 7
ATOM 13252 C CA . LEU A 1 107 ? 14.717 -6.813 12.231 1.00 0.00 175 LEU A CA 7
ATOM 13253 C C . LEU A 1 107 ? 15.771 -6.532 13.294 1.00 0.00 175 LEU A C 7
ATOM 13254 O O . LEU A 1 107 ? 16.755 -5.840 13.053 1.00 0.00 175 LEU A O 7
ATOM 13270 N N . PHE A 1 108 ? 15.555 -7.100 14.470 1.00 0.00 176 PHE A N 7
ATOM 13271 C CA . PHE A 1 108 ? 16.477 -6.937 15.581 1.00 0.00 176 PHE A CA 7
ATOM 13272 C C . PHE A 1 108 ? 16.544 -8.224 16.384 1.00 0.00 176 PHE A C 7
ATOM 13273 O O . PHE A 1 108 ? 15.657 -8.527 17.182 1.00 0.00 176 PHE A O 7
ATOM 13290 N N . PRO A 1 109 ? 17.612 -8.992 16.176 1.00 0.00 177 PRO A N 7
ATOM 13291 C CA . PRO A 1 109 ? 17.851 -10.262 16.857 1.00 0.00 177 PRO A CA 7
ATOM 13292 C C . PRO A 1 109 ? 18.336 -10.090 18.291 1.00 0.00 177 PRO A C 7
ATOM 13293 O O . PRO A 1 109 ? 17.909 -10.809 19.194 1.00 0.00 177 PRO A O 7
ATOM 13304 N N . ASN A 1 110 ? 19.257 -9.146 18.487 1.00 0.00 178 ASN A N 7
ATOM 13305 C CA . ASN A 1 110 ? 19.828 -8.899 19.809 1.00 0.00 178 ASN A CA 7
ATOM 13306 C C . ASN A 1 110 ? 19.214 -7.681 20.480 1.00 0.00 178 ASN A C 7
ATOM 13307 O O . ASN A 1 110 ? 19.164 -7.593 21.707 1.00 0.00 178 ASN A O 7
ATOM 13318 N N . GLU A 1 111 ? 18.763 -6.738 19.669 1.00 0.00 179 GLU A N 7
ATOM 13319 C CA . GLU A 1 111 ? 18.165 -5.516 20.182 1.00 0.00 179 GLU A CA 7
ATOM 13320 C C . GLU A 1 111 ? 16.865 -5.805 20.919 1.00 0.00 179 GLU A C 7
ATOM 13321 O O . GLU A 1 111 ? 16.409 -5.008 21.741 1.00 0.00 179 GLU A O 7
ATOM 13333 N N . ASN A 1 112 ? 16.283 -6.951 20.622 1.00 0.00 180 ASN A N 7
ATOM 13334 C CA . ASN A 1 112 ? 15.038 -7.371 21.255 1.00 0.00 180 ASN A CA 7
ATOM 13335 C C . ASN A 1 112 ? 14.912 -8.892 21.246 1.00 0.00 180 ASN A C 7
ATOM 13336 O O . ASN A 1 112 ? 14.097 -9.454 20.512 1.00 0.00 180 ASN A O 7
ATOM 13347 N N . LEU A 1 113 ? 15.723 -9.552 22.066 1.00 0.00 181 LEU A N 7
ATOM 13348 C CA . LEU A 1 113 ? 15.705 -11.006 22.155 1.00 0.00 181 LEU A CA 7
ATOM 13349 C C . LEU A 1 113 ? 14.393 -11.505 22.757 1.00 0.00 181 LEU A C 7
ATOM 13350 O O . LEU A 1 113 ? 13.731 -12.371 22.184 1.00 0.00 181 LEU A O 7
ATOM 13366 N N . PRO A 1 114 ? 13.993 -10.968 23.926 1.00 0.00 182 PRO A N 7
ATOM 13367 C CA . PRO A 1 114 ? 12.754 -11.373 24.592 1.00 0.00 182 PRO A CA 7
ATOM 13368 C C . PRO A 1 114 ? 11.519 -10.760 23.942 1.00 0.00 182 PRO A C 7
ATOM 13369 O O . PRO A 1 114 ? 11.627 -9.989 22.989 1.00 0.00 182 PRO A O 7
ATOM 13380 N N . SER A 1 115 ? 10.346 -11.101 24.472 1.00 0.00 183 SER A N 7
ATOM 13381 C CA . SER A 1 115 ? 9.089 -10.590 23.963 1.00 0.00 183 SER A CA 7
ATOM 13382 C C . SER A 1 115 ? 7.910 -11.211 24.707 1.00 0.00 183 SER A C 7
ATOM 13383 O O . SER A 1 115 ? 6.794 -10.659 24.611 1.00 0.00 183 SER A O 7
ATOM 13392 N N . THR A 1 2 ? -34.848 23.651 -22.866 1.00 0.00 70 THR A N 8
ATOM 13393 C CA . THR A 1 2 ? -34.467 22.428 -23.619 1.00 0.00 70 THR A CA 8
ATOM 13394 C C . THR A 1 2 ? -33.731 22.779 -24.908 1.00 0.00 70 THR A C 8
ATOM 13395 O O . THR A 1 2 ? -34.151 23.667 -25.651 1.00 0.00 70 THR A O 8
ATOM 13406 N N . ALA A 1 3 ? -32.634 22.077 -25.168 1.00 0.00 71 ALA A N 8
ATOM 13407 C CA . ALA A 1 3 ? -31.841 22.315 -26.368 1.00 0.00 71 ALA A CA 8
ATOM 13408 C C . ALA A 1 3 ? -30.989 21.100 -26.713 1.00 0.00 71 ALA A C 8
ATOM 13409 O O . ALA A 1 3 ? -30.973 20.111 -25.978 1.00 0.00 71 ALA A O 8
ATOM 13416 N N . SER A 1 4 ? -30.282 21.178 -27.835 1.00 0.00 72 SER A N 8
ATOM 13417 C CA . SER A 1 4 ? -29.426 20.084 -28.277 1.00 0.00 72 SER A CA 8
ATOM 13418 C C . SER A 1 4 ? -27.954 20.432 -28.088 1.00 0.00 72 SER A C 8
ATOM 13419 O O . SER A 1 4 ? -27.586 21.605 -28.035 1.00 0.00 72 SER A O 8
ATOM 13427 N N . GLY A 1 5 ? -27.117 19.406 -27.986 1.00 0.00 73 GLY A N 8
ATOM 13428 C CA . GLY A 1 5 ? -25.695 19.623 -27.805 1.00 0.00 73 GLY A CA 8
ATOM 13429 C C . GLY A 1 5 ? -24.878 18.373 -28.060 1.00 0.00 73 GLY A C 8
ATOM 13430 O O . GLY A 1 5 ? -25.425 17.272 -28.142 1.00 0.00 73 GLY A O 8
ATOM 13434 N N . GLY A 1 6 ? -23.565 18.541 -28.185 1.00 0.00 74 GLY A N 8
ATOM 13435 C CA . GLY A 1 6 ? -22.693 17.408 -28.431 1.00 0.00 74 GLY A CA 8
ATOM 13436 C C . GLY A 1 6 ? -22.179 16.780 -27.150 1.00 0.00 74 GLY A C 8
ATOM 13437 O O . GLY A 1 6 ? -22.344 17.343 -26.068 1.00 0.00 74 GLY A O 8
ATOM 13441 N N . GLU A 1 7 ? -21.555 15.613 -27.274 1.00 0.00 75 GLU A N 8
ATOM 13442 C CA . GLU A 1 7 ? -21.016 14.909 -26.117 1.00 0.00 75 GLU A CA 8
ATOM 13443 C C . GLU A 1 7 ? -19.768 15.609 -25.587 1.00 0.00 75 GLU A C 8
ATOM 13444 O O . GLU A 1 7 ? -18.989 16.174 -26.354 1.00 0.00 75 GLU A O 8
ATOM 13456 N N . ASN A 1 8 ? -19.586 15.568 -24.271 1.00 0.00 76 ASN A N 8
ATOM 13457 C CA . ASN A 1 8 ? -18.434 16.198 -23.638 1.00 0.00 76 ASN A CA 8
ATOM 13458 C C . ASN A 1 8 ? -18.429 15.943 -22.135 1.00 0.00 76 ASN A C 8
ATOM 13459 O O . ASN A 1 8 ? -19.216 16.530 -21.393 1.00 0.00 76 ASN A O 8
ATOM 13470 N N . GLU A 1 9 ? -17.536 15.063 -21.692 1.00 0.00 77 GLU A N 8
ATOM 13471 C CA . GLU A 1 9 ? -17.427 14.732 -20.276 1.00 0.00 77 GLU A CA 8
ATOM 13472 C C . GLU A 1 9 ? -17.020 15.956 -19.463 1.00 0.00 77 GLU A C 8
ATOM 13473 O O . GLU A 1 9 ? -16.164 16.734 -19.884 1.00 0.00 77 GLU A O 8
ATOM 13485 N N . ARG A 1 10 ? -17.638 16.121 -18.298 1.00 0.00 78 ARG A N 8
ATOM 13486 C CA . ARG A 1 10 ? -17.337 17.255 -17.431 1.00 0.00 78 ARG A CA 8
ATOM 13487 C C . ARG A 1 10 ? -17.109 16.800 -15.994 1.00 0.00 78 ARG A C 8
ATOM 13488 O O . ARG A 1 10 ? -16.080 17.106 -15.390 1.00 0.00 78 ARG A O 8
ATOM 13509 N N . GLU A 1 11 ? -18.074 16.069 -15.450 1.00 0.00 79 GLU A N 8
ATOM 13510 C CA . GLU A 1 11 ? -17.981 15.572 -14.084 1.00 0.00 79 GLU A CA 8
ATOM 13511 C C . GLU A 1 11 ? -19.113 14.597 -13.794 1.00 0.00 79 GLU A C 8
ATOM 13512 O O . GLU A 1 11 ? -19.574 14.481 -12.659 1.00 0.00 79 GLU A O 8
ATOM 13524 N N . ASP A 1 12 ? -19.558 13.898 -14.832 1.00 0.00 80 ASP A N 8
ATOM 13525 C CA . ASP A 1 12 ? -20.636 12.931 -14.696 1.00 0.00 80 ASP A CA 8
ATOM 13526 C C . ASP A 1 12 ? -20.454 11.778 -15.675 1.00 0.00 80 ASP A C 8
ATOM 13527 O O . ASP A 1 12 ? -20.575 10.609 -15.307 1.00 0.00 80 ASP A O 8
ATOM 13536 N N . LEU A 1 13 ? -20.158 12.117 -16.926 1.00 0.00 81 LEU A N 8
ATOM 13537 C CA . LEU A 1 13 ? -19.954 11.116 -17.964 1.00 0.00 81 LEU A CA 8
ATOM 13538 C C . LEU A 1 13 ? -18.781 10.204 -17.616 1.00 0.00 81 LEU A C 8
ATOM 13539 O O . LEU A 1 13 ? -17.654 10.432 -18.056 1.00 0.00 81 LEU A O 8
ATOM 13555 N N . GLU A 1 14 ? -19.054 9.172 -16.824 1.00 0.00 82 GLU A N 8
ATOM 13556 C CA . GLU A 1 14 ? -18.021 8.225 -16.415 1.00 0.00 82 GLU A CA 8
ATOM 13557 C C . GLU A 1 14 ? -16.955 8.916 -15.570 1.00 0.00 82 GLU A C 8
ATOM 13558 O O . GLU A 1 14 ? -16.525 10.026 -15.883 1.00 0.00 82 GLU A O 8
ATOM 13570 N N . GLN A 1 15 ? -16.536 8.253 -14.497 1.00 0.00 83 GLN A N 8
ATOM 13571 C CA . GLN A 1 15 ? -15.520 8.806 -13.608 1.00 0.00 83 GLN A CA 8
ATOM 13572 C C . GLN A 1 15 ? -14.610 7.708 -13.066 1.00 0.00 83 GLN A C 8
ATOM 13573 O O . GLN A 1 15 ? -14.601 7.428 -11.867 1.00 0.00 83 GLN A O 8
ATOM 13587 N N . GLU A 1 16 ? -13.845 7.088 -13.958 1.00 0.00 84 GLU A N 8
ATOM 13588 C CA . GLU A 1 16 ? -12.928 6.021 -13.571 1.00 0.00 84 GLU A CA 8
ATOM 13589 C C . GLU A 1 16 ? -11.480 6.439 -13.804 1.00 0.00 84 GLU A C 8
ATOM 13590 O O . GLU A 1 16 ? -11.082 6.727 -14.933 1.00 0.00 84 GLU A O 8
ATOM 13602 N N . TRP A 1 17 ? -10.694 6.470 -12.732 1.00 0.00 85 TRP A N 8
ATOM 13603 C CA . TRP A 1 17 ? -9.291 6.855 -12.827 1.00 0.00 85 TRP A CA 8
ATOM 13604 C C . TRP A 1 17 ? -8.533 5.919 -13.769 1.00 0.00 85 TRP A C 8
ATOM 13605 O O . TRP A 1 17 ? -8.528 4.703 -13.579 1.00 0.00 85 TRP A O 8
ATOM 13626 N N . LYS A 1 18 ? -7.893 6.497 -14.781 1.00 0.00 86 LYS A N 8
ATOM 13627 C CA . LYS A 1 18 ? -7.134 5.727 -15.744 1.00 0.00 86 LYS A CA 8
ATOM 13628 C C . LYS A 1 18 ? -5.855 5.177 -15.112 1.00 0.00 86 LYS A C 8
ATOM 13629 O O . LYS A 1 18 ? -5.033 5.939 -14.602 1.00 0.00 86 LYS A O 8
ATOM 13648 N N . PRO A 1 19 ? -5.667 3.844 -15.127 1.00 0.00 87 PRO A N 8
ATOM 13649 C CA . PRO A 1 19 ? -4.481 3.212 -14.541 1.00 0.00 87 PRO A CA 8
ATOM 13650 C C . PRO A 1 19 ? -3.233 3.382 -15.409 1.00 0.00 87 PRO A C 8
ATOM 13651 O O . PRO A 1 19 ? -3.283 3.188 -16.625 1.00 0.00 87 PRO A O 8
ATOM 13662 N N . PRO A 1 20 ? -2.091 3.745 -14.794 1.00 0.00 88 PRO A N 8
ATOM 13663 C CA . PRO A 1 20 ? -0.828 3.938 -15.517 1.00 0.00 88 PRO A CA 8
ATOM 13664 C C . PRO A 1 20 ? -0.279 2.635 -16.085 1.00 0.00 88 PRO A C 8
ATOM 13665 O O . PRO A 1 20 ? -0.980 1.623 -16.137 1.00 0.00 88 PRO A O 8
ATOM 13676 N N . ASP A 1 21 ? 0.981 2.666 -16.505 1.00 0.00 89 ASP A N 8
ATOM 13677 C CA . ASP A 1 21 ? 1.632 1.507 -17.059 1.00 0.00 89 ASP A CA 8
ATOM 13678 C C . ASP A 1 21 ? 2.410 0.768 -15.987 1.00 0.00 89 ASP A C 8
ATOM 13679 O O . ASP A 1 21 ? 2.711 1.317 -14.927 1.00 0.00 89 ASP A O 8
ATOM 13688 N N . GLU A 1 22 ? 2.739 -0.478 -16.277 1.00 0.00 90 GLU A N 8
ATOM 13689 C CA . GLU A 1 22 ? 3.489 -1.308 -15.353 1.00 0.00 90 GLU A CA 8
ATOM 13690 C C . GLU A 1 22 ? 4.788 -0.624 -14.945 1.00 0.00 90 GLU A C 8
ATOM 13691 O O . GLU A 1 22 ? 5.340 -0.900 -13.880 1.00 0.00 90 GLU A O 8
ATOM 13703 N N . GLU A 1 23 ? 5.269 0.278 -15.799 1.00 0.00 91 GLU A N 8
ATOM 13704 C CA . GLU A 1 23 ? 6.497 1.013 -15.525 1.00 0.00 91 GLU A CA 8
ATOM 13705 C C . GLU A 1 23 ? 6.437 1.658 -14.146 1.00 0.00 91 GLU A C 8
ATOM 13706 O O . GLU A 1 23 ? 7.326 1.468 -13.315 1.00 0.00 91 GLU A O 8
ATOM 13718 N N . LEU A 1 24 ? 5.373 2.415 -13.912 1.00 0.00 92 LEU A N 8
ATOM 13719 C CA . LEU A 1 24 ? 5.182 3.086 -12.634 1.00 0.00 92 LEU A CA 8
ATOM 13720 C C . LEU A 1 24 ? 4.741 2.092 -11.562 1.00 0.00 92 LEU A C 8
ATOM 13721 O O . LEU A 1 24 ? 4.942 2.323 -10.371 1.00 0.00 92 LEU A O 8
ATOM 13737 N N . ILE A 1 25 ? 4.147 0.981 -11.993 1.00 0.00 93 ILE A N 8
ATOM 13738 C CA . ILE A 1 25 ? 3.690 -0.044 -11.066 1.00 0.00 93 ILE A CA 8
ATOM 13739 C C . ILE A 1 25 ? 4.872 -0.767 -10.432 1.00 0.00 93 ILE A C 8
ATOM 13740 O O . ILE A 1 25 ? 4.883 -1.021 -9.227 1.00 0.00 93 ILE A O 8
ATOM 13756 N N . LYS A 1 26 ? 5.868 -1.093 -11.248 1.00 0.00 94 LYS A N 8
ATOM 13757 C CA . LYS A 1 26 ? 7.055 -1.781 -10.761 1.00 0.00 94 LYS A CA 8
ATOM 13758 C C . LYS A 1 26 ? 7.812 -0.904 -9.771 1.00 0.00 94 LYS A C 8
ATOM 13759 O O . LYS A 1 26 ? 8.385 -1.398 -8.800 1.00 0.00 94 LYS A O 8
ATOM 13778 N N . LYS A 1 27 ? 7.801 0.403 -10.015 1.00 0.00 95 LYS A N 8
ATOM 13779 C CA . LYS A 1 27 ? 8.478 1.345 -9.133 1.00 0.00 95 LYS A CA 8
ATOM 13780 C C . LYS A 1 27 ? 7.812 1.354 -7.760 1.00 0.00 95 LYS A C 8
ATOM 13781 O O . LYS A 1 27 ? 8.477 1.233 -6.731 1.00 0.00 95 LYS A O 8
ATOM 13800 N N . LEU A 1 28 ? 6.489 1.489 -7.758 1.00 0.00 96 LEU A N 8
ATOM 13801 C CA . LEU A 1 28 ? 5.720 1.504 -6.520 1.00 0.00 96 LEU A CA 8
ATOM 13802 C C . LEU A 1 28 ? 5.940 0.216 -5.735 1.00 0.00 96 LEU A C 8
ATOM 13803 O O . LEU A 1 28 ? 6.378 0.241 -4.584 1.00 0.00 96 LEU A O 8
ATOM 13819 N N . VAL A 1 29 ? 5.630 -0.910 -6.369 1.00 0.00 97 VAL A N 8
ATOM 13820 C CA . VAL A 1 29 ? 5.788 -2.216 -5.742 1.00 0.00 97 VAL A CA 8
ATOM 13821 C C . VAL A 1 29 ? 7.195 -2.389 -5.178 1.00 0.00 97 VAL A C 8
ATOM 13822 O O . VAL A 1 29 ? 7.376 -2.935 -4.090 1.00 0.00 97 VAL A O 8
ATOM 13835 N N . ASP A 1 30 ? 8.188 -1.912 -5.924 1.00 0.00 98 ASP A N 8
ATOM 13836 C CA . ASP A 1 30 ? 9.577 -2.007 -5.494 1.00 0.00 98 ASP A CA 8
ATOM 13837 C C . ASP A 1 30 ? 9.770 -1.323 -4.145 1.00 0.00 98 ASP A C 8
ATOM 13838 O O . ASP A 1 30 ? 10.669 -1.676 -3.381 1.00 0.00 98 ASP A O 8
ATOM 13847 N N . GLN A 1 31 ? 8.915 -0.346 -3.856 1.00 0.00 99 GLN A N 8
ATOM 13848 C CA . GLN A 1 31 ? 8.989 0.383 -2.598 1.00 0.00 99 GLN A CA 8
ATOM 13849 C C . GLN A 1 31 ? 8.522 -0.493 -1.441 1.00 0.00 99 GLN A C 8
ATOM 13850 O O . GLN A 1 31 ? 9.095 -0.456 -0.353 1.00 0.00 99 GLN A O 8
ATOM 13864 N N . ILE A 1 32 ? 7.479 -1.282 -1.686 1.00 0.00 100 ILE A N 8
ATOM 13865 C CA . ILE A 1 32 ? 6.936 -2.166 -0.665 1.00 0.00 100 ILE A CA 8
ATOM 13866 C C . ILE A 1 32 ? 7.897 -3.291 -0.349 1.00 0.00 100 ILE A C 8
ATOM 13867 O O . ILE A 1 32 ? 8.397 -3.403 0.771 1.00 0.00 100 ILE A O 8
ATOM 13883 N N . GLU A 1 33 ? 8.158 -4.119 -1.351 1.00 0.00 101 GLU A N 8
ATOM 13884 C CA . GLU A 1 33 ? 9.076 -5.242 -1.192 1.00 0.00 101 GLU A CA 8
ATOM 13885 C C . GLU A 1 33 ? 10.359 -4.779 -0.507 1.00 0.00 101 GLU A C 8
ATOM 13886 O O . GLU A 1 33 ? 11.044 -5.556 0.156 1.00 0.00 101 GLU A O 8
ATOM 13898 N N . PHE A 1 34 ? 10.653 -3.491 -0.657 1.00 0.00 102 PHE A N 8
ATOM 13899 C CA . PHE A 1 34 ? 11.827 -2.893 -0.039 1.00 0.00 102 PHE A CA 8
ATOM 13900 C C . PHE A 1 34 ? 11.488 -2.475 1.383 1.00 0.00 102 PHE A C 8
ATOM 13901 O O . PHE A 1 34 ? 12.245 -2.712 2.322 1.00 0.00 102 PHE A O 8
ATOM 13918 N N . TYR A 1 35 ? 10.331 -1.848 1.511 1.00 0.00 103 TYR A N 8
ATOM 13919 C CA . TYR A 1 35 ? 9.838 -1.375 2.794 1.00 0.00 103 TYR A CA 8
ATOM 13920 C C . TYR A 1 35 ? 9.723 -2.524 3.788 1.00 0.00 103 TYR A C 8
ATOM 13921 O O . TYR A 1 35 ? 10.275 -2.474 4.888 1.00 0.00 103 TYR A O 8
ATOM 13939 N N . PHE A 1 36 ? 8.966 -3.542 3.398 1.00 0.00 104 PHE A N 8
ATOM 13940 C CA . PHE A 1 36 ? 8.733 -4.698 4.255 1.00 0.00 104 PHE A CA 8
ATOM 13941 C C . PHE A 1 36 ? 9.975 -5.577 4.417 1.00 0.00 104 PHE A C 8
ATOM 13942 O O . PHE A 1 36 ? 9.910 -6.624 5.061 1.00 0.00 104 PHE A O 8
ATOM 13959 N N . SER A 1 37 ? 11.111 -5.152 3.870 1.00 0.00 105 SER A N 8
ATOM 13960 C CA . SER A 1 37 ? 12.337 -5.926 4.022 1.00 0.00 105 SER A CA 8
ATOM 13961 C C . SER A 1 37 ? 12.739 -5.966 5.497 1.00 0.00 105 SER A C 8
ATOM 13962 O O . SER A 1 37 ? 12.713 -4.942 6.176 1.00 0.00 105 SER A O 8
ATOM 13970 N N . ASP A 1 38 ? 13.092 -7.153 5.991 1.00 0.00 106 ASP A N 8
ATOM 13971 C CA . ASP A 1 38 ? 13.483 -7.336 7.396 1.00 0.00 106 ASP A CA 8
ATOM 13972 C C . ASP A 1 38 ? 14.289 -6.147 7.935 1.00 0.00 106 ASP A C 8
ATOM 13973 O O . ASP A 1 38 ? 13.867 -5.456 8.869 1.00 0.00 106 ASP A O 8
ATOM 13982 N N . GLU A 1 39 ? 15.452 -5.923 7.336 1.00 0.00 107 GLU A N 8
ATOM 13983 C CA . GLU A 1 39 ? 16.337 -4.832 7.740 1.00 0.00 107 GLU A CA 8
ATOM 13984 C C . GLU A 1 39 ? 15.679 -3.474 7.551 1.00 0.00 107 GLU A C 8
ATOM 13985 O O . GLU A 1 39 ? 16.113 -2.473 8.120 1.00 0.00 107 GLU A O 8
ATOM 13997 N N . ASN A 1 40 ? 14.635 -3.448 6.742 1.00 0.00 108 ASN A N 8
ATOM 13998 C CA . ASN A 1 40 ? 13.912 -2.220 6.458 1.00 0.00 108 ASN A CA 8
ATOM 13999 C C . ASN A 1 40 ? 12.769 -2.022 7.446 1.00 0.00 108 ASN A C 8
ATOM 14000 O O . ASN A 1 40 ? 12.284 -0.908 7.627 1.00 0.00 108 ASN A O 8
ATOM 14011 N N . LEU A 1 41 ? 12.355 -3.106 8.098 1.00 0.00 109 LEU A N 8
ATOM 14012 C CA . LEU A 1 41 ? 11.297 -3.044 9.073 1.00 0.00 109 LEU A CA 8
ATOM 14013 C C . LEU A 1 41 ? 11.758 -2.242 10.262 1.00 0.00 109 LEU A C 8
ATOM 14014 O O . LEU A 1 41 ? 11.099 -1.293 10.686 1.00 0.00 109 LEU A O 8
ATOM 14030 N N . GLU A 1 42 ? 12.922 -2.615 10.778 1.00 0.00 110 GLU A N 8
ATOM 14031 C CA . GLU A 1 42 ? 13.508 -1.931 11.886 1.00 0.00 110 GLU A CA 8
ATOM 14032 C C . GLU A 1 42 ? 13.650 -0.440 11.583 1.00 0.00 110 GLU A C 8
ATOM 14033 O O . GLU A 1 42 ? 13.902 0.366 12.480 1.00 0.00 110 GLU A O 8
ATOM 14045 N N . LYS A 1 43 ? 13.509 -0.087 10.305 1.00 0.00 111 LYS A N 8
ATOM 14046 C CA . LYS A 1 43 ? 13.644 1.291 9.870 1.00 0.00 111 LYS A CA 8
ATOM 14047 C C . LYS A 1 43 ? 12.348 1.823 9.255 1.00 0.00 111 LYS A C 8
ATOM 14048 O O . LYS A 1 43 ? 12.250 3.007 8.933 1.00 0.00 111 LYS A O 8
ATOM 14067 N N . ASP A 1 44 ? 11.373 0.944 9.052 1.00 0.00 112 ASP A N 8
ATOM 14068 C CA . ASP A 1 44 ? 10.121 1.344 8.424 1.00 0.00 112 ASP A CA 8
ATOM 14069 C C . ASP A 1 44 ? 8.897 0.920 9.228 1.00 0.00 112 ASP A C 8
ATOM 14070 O O . ASP A 1 44 ? 7.954 0.325 8.696 1.00 0.00 112 ASP A O 8
ATOM 14079 N N . ALA A 1 45 ? 8.913 1.251 10.503 1.00 0.00 113 ALA A N 8
ATOM 14080 C CA . ALA A 1 45 ? 7.800 0.929 11.390 1.00 0.00 113 ALA A CA 8
ATOM 14081 C C . ALA A 1 45 ? 6.604 1.843 11.124 1.00 0.00 113 ALA A C 8
ATOM 14082 O O . ALA A 1 45 ? 5.469 1.513 11.466 1.00 0.00 113 ALA A O 8
ATOM 14089 N N . PHE A 1 46 ? 6.866 2.998 10.516 1.00 0.00 114 PHE A N 8
ATOM 14090 C CA . PHE A 1 46 ? 5.815 3.965 10.208 1.00 0.00 114 PHE A CA 8
ATOM 14091 C C . PHE A 1 46 ? 4.811 3.407 9.200 1.00 0.00 114 PHE A C 8
ATOM 14092 O O . PHE A 1 46 ? 3.629 3.745 9.241 1.00 0.00 114 PHE A O 8
ATOM 14109 N N . LEU A 1 47 ? 5.286 2.562 8.288 1.00 0.00 115 LEU A N 8
ATOM 14110 C CA . LEU A 1 47 ? 4.425 1.974 7.265 1.00 0.00 115 LEU A CA 8
ATOM 14111 C C . LEU A 1 47 ? 3.704 0.744 7.807 1.00 0.00 115 LEU A C 8
ATOM 14112 O O . LEU A 1 47 ? 2.520 0.542 7.539 1.00 0.00 115 LEU A O 8
ATOM 14128 N N . LEU A 1 48 ? 4.420 -0.076 8.573 1.00 0.00 116 LEU A N 8
ATOM 14129 C CA . LEU A 1 48 ? 3.829 -1.283 9.147 1.00 0.00 116 LEU A CA 8
ATOM 14130 C C . LEU A 1 48 ? 3.079 -0.972 10.440 1.00 0.00 116 LEU A C 8
ATOM 14131 O O . LEU A 1 48 ? 1.871 -1.186 10.537 1.00 0.00 116 LEU A O 8
ATOM 14147 N N . LYS A 1 49 ? 3.807 -0.475 11.437 1.00 0.00 117 LYS A N 8
ATOM 14148 C CA . LYS A 1 49 ? 3.217 -0.144 12.733 1.00 0.00 117 LYS A CA 8
ATOM 14149 C C . LYS A 1 49 ? 2.034 0.812 12.591 1.00 0.00 117 LYS A C 8
ATOM 14150 O O . LYS A 1 49 ? 1.196 0.906 13.487 1.00 0.00 117 LYS A O 8
ATOM 14169 N N . HIS A 1 50 ? 1.970 1.526 11.468 1.00 0.00 118 HIS A N 8
ATOM 14170 C CA . HIS A 1 50 ? 0.887 2.477 11.222 1.00 0.00 118 HIS A CA 8
ATOM 14171 C C . HIS A 1 50 ? -0.474 1.875 11.567 1.00 0.00 118 HIS A C 8
ATOM 14172 O O . HIS A 1 50 ? -1.398 2.589 11.956 1.00 0.00 118 HIS A O 8
ATOM 14187 N N . VAL A 1 51 ? -0.590 0.559 11.423 1.00 0.00 119 VAL A N 8
ATOM 14188 C CA . VAL A 1 51 ? -1.839 -0.134 11.718 1.00 0.00 119 VAL A CA 8
ATOM 14189 C C . VAL A 1 51 ? -2.076 -0.226 13.223 1.00 0.00 119 VAL A C 8
ATOM 14190 O O . VAL A 1 51 ? -3.216 -0.184 13.684 1.00 0.00 119 VAL A O 8
ATOM 14203 N N . ARG A 1 52 ? -0.992 -0.349 13.982 1.00 0.00 120 ARG A N 8
ATOM 14204 C CA . ARG A 1 52 ? -1.083 -0.445 15.436 1.00 0.00 120 ARG A CA 8
ATOM 14205 C C . ARG A 1 52 ? -1.941 -1.635 15.852 1.00 0.00 120 ARG A C 8
ATOM 14206 O O . ARG A 1 52 ? -2.621 -1.595 16.877 1.00 0.00 120 ARG A O 8
ATOM 14227 N N . ARG A 1 53 ? -1.904 -2.694 15.050 1.00 0.00 121 ARG A N 8
ATOM 14228 C CA . ARG A 1 53 ? -2.679 -3.897 15.335 1.00 0.00 121 ARG A CA 8
ATOM 14229 C C . ARG A 1 53 ? -1.835 -5.150 15.125 1.00 0.00 121 ARG A C 8
ATOM 14230 O O . ARG A 1 53 ? -1.619 -5.583 13.993 1.00 0.00 121 ARG A O 8
ATOM 14251 N N . ASN A 1 54 ? -1.361 -5.728 16.224 1.00 0.00 122 ASN A N 8
ATOM 14252 C CA . ASN A 1 54 ? -0.540 -6.932 16.161 1.00 0.00 122 ASN A CA 8
ATOM 14253 C C . ASN A 1 54 ? 0.742 -6.677 15.375 1.00 0.00 122 ASN A C 8
ATOM 14254 O O . ASN A 1 54 ? 0.882 -5.648 14.713 1.00 0.00 122 ASN A O 8
ATOM 14265 N N . LYS A 1 55 ? 1.675 -7.620 15.454 1.00 0.00 123 LYS A N 8
ATOM 14266 C CA . LYS A 1 55 ? 2.946 -7.498 14.749 1.00 0.00 123 LYS A CA 8
ATOM 14267 C C . LYS A 1 55 ? 2.820 -7.981 13.309 1.00 0.00 123 LYS A C 8
ATOM 14268 O O . LYS A 1 55 ? 3.498 -7.479 12.413 1.00 0.00 123 LYS A O 8
ATOM 14287 N N . LEU A 1 56 ? 1.946 -8.960 13.094 1.00 0.00 124 LEU A N 8
ATOM 14288 C CA . LEU A 1 56 ? 1.730 -9.512 11.761 1.00 0.00 124 LEU A CA 8
ATOM 14289 C C . LEU A 1 56 ? 0.487 -8.909 11.114 1.00 0.00 124 LEU A C 8
ATOM 14290 O O . LEU A 1 56 ? -0.139 -9.528 10.253 1.00 0.00 124 LEU A O 8
ATOM 14306 N N . GLY A 1 57 ? 0.133 -7.698 11.534 1.00 0.00 125 GLY A N 8
ATOM 14307 C CA . GLY A 1 57 ? -1.034 -7.034 10.983 1.00 0.00 125 GLY A CA 8
ATOM 14308 C C . GLY A 1 57 ? -0.866 -6.682 9.518 1.00 0.00 125 GLY A C 8
ATOM 14309 O O . GLY A 1 57 ? 0.253 -6.650 9.004 1.00 0.00 125 GLY A O 8
ATOM 14313 N N . TYR A 1 58 ? -1.981 -6.419 8.844 1.00 0.00 126 TYR A N 8
ATOM 14314 C CA . TYR A 1 58 ? -1.955 -6.067 7.429 1.00 0.00 126 TYR A CA 8
ATOM 14315 C C . TYR A 1 58 ? -1.719 -4.572 7.246 1.00 0.00 126 TYR A C 8
ATOM 14316 O O . TYR A 1 58 ? -2.086 -3.769 8.103 1.00 0.00 126 TYR A O 8
ATOM 14334 N N . VAL A 1 59 ? -1.113 -4.203 6.123 1.00 0.00 127 VAL A N 8
ATOM 14335 C CA . VAL A 1 59 ? -0.837 -2.805 5.829 1.00 0.00 127 VAL A CA 8
ATOM 14336 C C . VAL A 1 59 ? -1.920 -2.233 4.925 1.00 0.00 127 VAL A C 8
ATOM 14337 O O . VAL A 1 59 ? -2.152 -2.736 3.828 1.00 0.00 127 VAL A O 8
ATOM 14350 N N . SER A 1 60 ? -2.584 -1.186 5.388 1.00 0.00 128 SER A N 8
ATOM 14351 C CA . SER A 1 60 ? -3.647 -0.568 4.611 1.00 0.00 128 SER A CA 8
ATOM 14352 C C . SER A 1 60 ? -3.085 0.273 3.468 1.00 0.00 128 SER A C 8
ATOM 14353 O O . SER A 1 60 ? -2.294 1.193 3.685 1.00 0.00 128 SER A O 8
ATOM 14361 N N . VAL A 1 61 ? -3.506 -0.047 2.248 1.00 0.00 129 VAL A N 8
ATOM 14362 C CA . VAL A 1 61 ? -3.051 0.681 1.073 1.00 0.00 129 VAL A CA 8
ATOM 14363 C C . VAL A 1 61 ? -3.399 2.161 1.186 1.00 0.00 129 VAL A C 8
ATOM 14364 O O . VAL A 1 61 ? -2.660 3.022 0.709 1.00 0.00 129 VAL A O 8
ATOM 14377 N N . LYS A 1 62 ? -4.528 2.450 1.832 1.00 0.00 130 LYS A N 8
ATOM 14378 C CA . LYS A 1 62 ? -4.969 3.829 2.020 1.00 0.00 130 LYS A CA 8
ATOM 14379 C C . LYS A 1 62 ? -3.834 4.671 2.588 1.00 0.00 130 LYS A C 8
ATOM 14380 O O . LYS A 1 62 ? -3.721 5.863 2.301 1.00 0.00 130 LYS A O 8
ATOM 14399 N N . LEU A 1 63 ? -2.984 4.030 3.385 1.00 0.00 131 LEU A N 8
ATOM 14400 C CA . LEU A 1 63 ? -1.844 4.696 3.982 1.00 0.00 131 LEU A CA 8
ATOM 14401 C C . LEU A 1 63 ? -0.736 4.856 2.947 1.00 0.00 131 LEU A C 8
ATOM 14402 O O . LEU A 1 63 ? -0.067 5.888 2.890 1.00 0.00 131 LEU A O 8
ATOM 14418 N N . LEU A 1 64 ? -0.555 3.826 2.126 1.00 0.00 132 LEU A N 8
ATOM 14419 C CA . LEU A 1 64 ? 0.467 3.851 1.087 1.00 0.00 132 LEU A CA 8
ATOM 14420 C C . LEU A 1 64 ? 0.279 5.056 0.169 1.00 0.00 132 LEU A C 8
ATOM 14421 O O . LEU A 1 64 ? 1.246 5.602 -0.362 1.00 0.00 132 LEU A O 8
ATOM 14437 N N . THR A 1 65 ? -0.972 5.466 -0.008 1.00 0.00 133 THR A N 8
ATOM 14438 C CA . THR A 1 65 ? -1.291 6.608 -0.857 1.00 0.00 133 THR A CA 8
ATOM 14439 C C . THR A 1 65 ? -0.709 7.887 -0.273 1.00 0.00 133 THR A C 8
ATOM 14440 O O . THR A 1 65 ? -0.116 8.699 -0.984 1.00 0.00 133 THR A O 8
ATOM 14451 N N . SER A 1 66 ? -0.871 8.046 1.031 1.00 0.00 134 SER A N 8
ATOM 14452 C CA . SER A 1 66 ? -0.354 9.212 1.734 1.00 0.00 134 SER A CA 8
ATOM 14453 C C . SER A 1 66 ? 0.974 8.872 2.402 1.00 0.00 134 SER A C 8
ATOM 14454 O O . SER A 1 66 ? 1.353 9.474 3.407 1.00 0.00 134 SER A O 8
ATOM 14462 N N . PHE A 1 67 ? 1.670 7.894 1.833 1.00 0.00 135 PHE A N 8
ATOM 14463 C CA . PHE A 1 67 ? 2.953 7.450 2.359 1.00 0.00 135 PHE A CA 8
ATOM 14464 C C . PHE A 1 67 ? 4.082 8.365 1.882 1.00 0.00 135 PHE A C 8
ATOM 14465 O O . PHE A 1 67 ? 4.422 8.389 0.699 1.00 0.00 135 PHE A O 8
ATOM 14482 N N . LYS A 1 68 ? 4.638 9.132 2.817 1.00 0.00 136 LYS A N 8
ATOM 14483 C CA . LYS A 1 68 ? 5.713 10.080 2.522 1.00 0.00 136 LYS A CA 8
ATOM 14484 C C . LYS A 1 68 ? 6.796 9.485 1.622 1.00 0.00 136 LYS A C 8
ATOM 14485 O O . LYS A 1 68 ? 7.457 10.213 0.881 1.00 0.00 136 LYS A O 8
ATOM 14504 N N . LYS A 1 69 ? 6.983 8.173 1.687 1.00 0.00 137 LYS A N 8
ATOM 14505 C CA . LYS A 1 69 ? 7.997 7.515 0.871 1.00 0.00 137 LYS A CA 8
ATOM 14506 C C . LYS A 1 69 ? 7.483 7.286 -0.544 1.00 0.00 137 LYS A C 8
ATOM 14507 O O . LYS A 1 69 ? 8.251 7.316 -1.506 1.00 0.00 137 LYS A O 8
ATOM 14526 N N . VAL A 1 70 ? 6.180 7.070 -0.663 1.00 0.00 138 VAL A N 8
ATOM 14527 C CA . VAL A 1 70 ? 5.565 6.850 -1.963 1.00 0.00 138 VAL A CA 8
ATOM 14528 C C . VAL A 1 70 ? 5.267 8.187 -2.637 1.00 0.00 138 VAL A C 8
ATOM 14529 O O . VAL A 1 70 ? 5.464 8.347 -3.841 1.00 0.00 138 VAL A O 8
ATOM 14542 N N . LYS A 1 71 ? 4.794 9.143 -1.849 1.00 0.00 139 LYS A N 8
ATOM 14543 C CA . LYS A 1 71 ? 4.474 10.470 -2.362 1.00 0.00 139 LYS A CA 8
ATOM 14544 C C . LYS A 1 71 ? 5.704 11.129 -2.974 1.00 0.00 139 LYS A C 8
ATOM 14545 O O . LYS A 1 71 ? 5.593 11.949 -3.886 1.00 0.00 139 LYS A O 8
ATOM 14564 N N . HIS A 1 72 ? 6.880 10.766 -2.466 1.00 0.00 140 HIS A N 8
ATOM 14565 C CA . HIS A 1 72 ? 8.133 11.322 -2.965 1.00 0.00 140 HIS A CA 8
ATOM 14566 C C . HIS A 1 72 ? 8.281 11.072 -4.462 1.00 0.00 140 HIS A C 8
ATOM 14567 O O . HIS A 1 72 ? 9.100 11.705 -5.129 1.00 0.00 140 HIS A O 8
ATOM 14582 N N . LEU A 1 73 ? 7.482 10.147 -4.985 1.00 0.00 141 LEU A N 8
ATOM 14583 C CA . LEU A 1 73 ? 7.522 9.815 -6.403 1.00 0.00 141 LEU A CA 8
ATOM 14584 C C . LEU A 1 73 ? 6.753 10.842 -7.224 1.00 0.00 141 LEU A C 8
ATOM 14585 O O . LEU A 1 73 ? 7.331 11.579 -8.023 1.00 0.00 141 LEU A O 8
ATOM 14601 N N . THR A 1 74 ? 5.440 10.873 -7.023 1.00 0.00 142 THR A N 8
ATOM 14602 C CA . THR A 1 74 ? 4.569 11.794 -7.740 1.00 0.00 142 THR A CA 8
ATOM 14603 C C . THR A 1 74 ? 3.198 11.835 -7.083 1.00 0.00 142 THR A C 8
ATOM 14604 O O . THR A 1 74 ? 3.009 11.311 -5.985 1.00 0.00 142 THR A O 8
ATOM 14615 N N . ARG A 1 75 ? 2.232 12.425 -7.776 1.00 0.00 143 ARG A N 8
ATOM 14616 C CA . ARG A 1 75 ? 0.869 12.489 -7.274 1.00 0.00 143 ARG A CA 8
ATOM 14617 C C . ARG A 1 75 ? 0.099 11.271 -7.770 1.00 0.00 143 ARG A C 8
ATOM 14618 O O . ARG A 1 75 ? -1.094 11.345 -8.060 1.00 0.00 143 ARG A O 8
ATOM 14639 N N . ASP A 1 76 ? 0.814 10.152 -7.883 1.00 0.00 144 ASP A N 8
ATOM 14640 C CA . ASP A 1 76 ? 0.240 8.907 -8.362 1.00 0.00 144 ASP A CA 8
ATOM 14641 C C . ASP A 1 76 ? -0.055 7.951 -7.212 1.00 0.00 144 ASP A C 8
ATOM 14642 O O . ASP A 1 76 ? 0.323 6.780 -7.252 1.00 0.00 144 ASP A O 8
ATOM 14651 N N . TRP A 1 77 ? -0.745 8.449 -6.193 1.00 0.00 145 TRP A N 8
ATOM 14652 C CA . TRP A 1 77 ? -1.101 7.630 -5.048 1.00 0.00 145 TRP A CA 8
ATOM 14653 C C . TRP A 1 77 ? -2.223 6.677 -5.442 1.00 0.00 145 TRP A C 8
ATOM 14654 O O . TRP A 1 77 ? -2.204 5.499 -5.087 1.00 0.00 145 TRP A O 8
ATOM 14675 N N . ARG A 1 78 ? -3.164 7.180 -6.236 1.00 0.00 146 ARG A N 8
ATOM 14676 C CA . ARG A 1 78 ? -4.257 6.351 -6.742 1.00 0.00 146 ARG A CA 8
ATOM 14677 C C . ARG A 1 78 ? -3.669 5.152 -7.476 1.00 0.00 146 ARG A C 8
ATOM 14678 O O . ARG A 1 78 ? -4.228 4.051 -7.473 1.00 0.00 146 ARG A O 8
ATOM 14699 N N . THR A 1 79 ? -2.513 5.386 -8.089 1.00 0.00 147 THR A N 8
ATOM 14700 C CA . THR A 1 79 ? -1.808 4.349 -8.816 1.00 0.00 147 THR A CA 8
ATOM 14701 C C . THR A 1 79 ? -1.222 3.347 -7.839 1.00 0.00 147 THR A C 8
ATOM 14702 O O . THR A 1 79 ? -1.068 2.171 -8.156 1.00 0.00 147 THR A O 8
ATOM 14713 N N . THR A 1 80 ? -0.931 3.818 -6.633 1.00 0.00 148 THR A N 8
ATOM 14714 C CA . THR A 1 80 ? -0.397 2.957 -5.592 1.00 0.00 148 THR A CA 8
ATOM 14715 C C . THR A 1 80 ? -1.370 1.817 -5.309 1.00 0.00 148 THR A C 8
ATOM 14716 O O . THR A 1 80 ? -0.971 0.739 -4.870 1.00 0.00 148 THR A O 8
ATOM 14727 N N . ALA A 1 81 ? -2.653 2.068 -5.566 1.00 0.00 149 ALA A N 8
ATOM 14728 C CA . ALA A 1 81 ? -3.686 1.069 -5.340 1.00 0.00 149 ALA A CA 8
ATOM 14729 C C . ALA A 1 81 ? -3.716 0.041 -6.466 1.00 0.00 149 ALA A C 8
ATOM 14730 O O . ALA A 1 81 ? -3.579 -1.158 -6.224 1.00 0.00 149 ALA A O 8
ATOM 14737 N N . HIS A 1 82 ? -3.894 0.512 -7.697 1.00 0.00 150 HIS A N 8
ATOM 14738 C CA . HIS A 1 82 ? -3.936 -0.387 -8.848 1.00 0.00 150 HIS A CA 8
ATOM 14739 C C . HIS A 1 82 ? -2.568 -1.005 -9.104 1.00 0.00 150 HIS A C 8
ATOM 14740 O O . HIS A 1 82 ? -2.458 -2.196 -9.386 1.00 0.00 150 HIS A O 8
ATOM 14755 N N . ALA A 1 83 ? -1.522 -0.193 -9.002 1.00 0.00 151 ALA A N 8
ATOM 14756 C CA . ALA A 1 83 ? -0.167 -0.685 -9.221 1.00 0.00 151 ALA A CA 8
ATOM 14757 C C . ALA A 1 83 ? 0.088 -1.934 -8.382 1.00 0.00 151 ALA A C 8
ATOM 14758 O O . ALA A 1 83 ? 0.584 -2.942 -8.884 1.00 0.00 151 ALA A O 8
ATOM 14765 N N . LEU A 1 84 ? -0.274 -1.865 -7.105 1.00 0.00 152 LEU A N 8
ATOM 14766 C CA . LEU A 1 84 ? -0.104 -2.989 -6.201 1.00 0.00 152 LEU A CA 8
ATOM 14767 C C . LEU A 1 84 ? -1.004 -4.137 -6.610 1.00 0.00 152 LEU A C 8
ATOM 14768 O O . LEU A 1 84 ? -0.631 -5.305 -6.510 1.00 0.00 152 LEU A O 8
ATOM 14784 N N . LYS A 1 85 ? -2.185 -3.792 -7.095 1.00 0.00 153 LYS A N 8
ATOM 14785 C CA . LYS A 1 85 ? -3.142 -4.793 -7.557 1.00 0.00 153 LYS A CA 8
ATOM 14786 C C . LYS A 1 85 ? -2.461 -5.734 -8.553 1.00 0.00 153 LYS A C 8
ATOM 14787 O O . LYS A 1 85 ? -2.864 -6.886 -8.716 1.00 0.00 153 LYS A O 8
ATOM 14806 N N . TYR A 1 86 ? -1.411 -5.226 -9.200 1.00 0.00 154 TYR A N 8
ATOM 14807 C CA . TYR A 1 86 ? -0.642 -6.002 -10.168 1.00 0.00 154 TYR A CA 8
ATOM 14808 C C . TYR A 1 86 ? 0.710 -6.397 -9.578 1.00 0.00 154 TYR A C 8
ATOM 14809 O O . TYR A 1 86 ? 1.657 -6.692 -10.307 1.00 0.00 154 TYR A O 8
ATOM 14827 N N . SER A 1 87 ? 0.787 -6.395 -8.251 1.00 0.00 155 SER A N 8
ATOM 14828 C CA . SER A 1 87 ? 2.006 -6.743 -7.543 1.00 0.00 155 SER A CA 8
ATOM 14829 C C . SER A 1 87 ? 1.762 -7.948 -6.656 1.00 0.00 155 SER A C 8
ATOM 14830 O O . SER A 1 87 ? 1.148 -7.837 -5.594 1.00 0.00 155 SER A O 8
ATOM 14838 N N . VAL A 1 88 ? 2.232 -9.098 -7.101 1.00 0.00 156 VAL A N 8
ATOM 14839 C CA . VAL A 1 88 ? 2.050 -10.326 -6.354 1.00 0.00 156 VAL A CA 8
ATOM 14840 C C . VAL A 1 88 ? 3.271 -10.649 -5.496 1.00 0.00 156 VAL A C 8
ATOM 14841 O O . VAL A 1 88 ? 3.329 -11.699 -4.855 1.00 0.00 156 VAL A O 8
ATOM 14854 N N . VAL A 1 89 ? 4.237 -9.732 -5.469 1.00 0.00 157 VAL A N 8
ATOM 14855 C CA . VAL A 1 89 ? 5.436 -9.920 -4.667 1.00 0.00 157 VAL A CA 8
ATOM 14856 C C . VAL A 1 89 ? 5.081 -9.864 -3.188 1.00 0.00 157 VAL A C 8
ATOM 14857 O O . VAL A 1 89 ? 5.641 -10.592 -2.369 1.00 0.00 157 VAL A O 8
ATOM 14870 N N . LEU A 1 90 ? 4.122 -9.000 -2.863 1.00 0.00 158 LEU A N 8
ATOM 14871 C CA . LEU A 1 90 ? 3.654 -8.845 -1.495 1.00 0.00 158 LEU A CA 8
ATOM 14872 C C . LEU A 1 90 ? 2.234 -9.386 -1.386 1.00 0.00 158 LEU A C 8
ATOM 14873 O O . LEU A 1 90 ? 1.555 -9.555 -2.400 1.00 0.00 158 LEU A O 8
ATOM 14889 N N . GLU A 1 91 ? 1.775 -9.644 -0.170 1.00 0.00 159 GLU A N 8
ATOM 14890 C CA . GLU A 1 91 ? 0.424 -10.145 0.023 1.00 0.00 159 GLU A CA 8
ATOM 14891 C C . GLU A 1 91 ? -0.500 -8.986 0.376 1.00 0.00 159 GLU A C 8
ATOM 14892 O O . GLU A 1 91 ? -0.406 -8.412 1.451 1.00 0.00 159 GLU A O 8
ATOM 14904 N N . LEU A 1 92 ? -1.382 -8.643 -0.550 1.00 0.00 160 LEU A N 8
ATOM 14905 C CA . LEU A 1 92 ? -2.316 -7.542 -0.364 1.00 0.00 160 LEU A CA 8
ATOM 14906 C C . LEU A 1 92 ? -3.617 -8.025 0.256 1.00 0.00 160 LEU A C 8
ATOM 14907 O O . LEU A 1 92 ? -3.995 -9.182 0.067 1.00 0.00 160 LEU A O 8
ATOM 14923 N N . ASN A 1 93 ? -4.352 -7.135 0.933 1.00 0.00 161 ASN A N 8
ATOM 14924 C CA . ASN A 1 93 ? -5.648 -7.553 1.463 1.00 0.00 161 ASN A CA 8
ATOM 14925 C C . ASN A 1 93 ? -6.494 -7.834 0.253 1.00 0.00 161 ASN A C 8
ATOM 14926 O O . ASN A 1 93 ? -6.197 -7.253 -0.788 1.00 0.00 161 ASN A O 8
ATOM 14937 N N . GLU A 1 94 ? -7.503 -8.707 0.428 1.00 0.00 162 GLU A N 8
ATOM 14938 C CA . GLU A 1 94 ? -8.416 -9.199 -0.617 1.00 0.00 162 GLU A CA 8
ATOM 14939 C C . GLU A 1 94 ? -8.797 -8.208 -1.704 1.00 0.00 162 GLU A C 8
ATOM 14940 O O . GLU A 1 94 ? -8.631 -8.506 -2.887 1.00 0.00 162 GLU A O 8
ATOM 14952 N N . ASP A 1 95 ? -9.272 -7.043 -1.339 1.00 0.00 163 ASP A N 8
ATOM 14953 C CA . ASP A 1 95 ? -9.625 -6.049 -2.343 1.00 0.00 163 ASP A CA 8
ATOM 14954 C C . ASP A 1 95 ? -8.367 -5.288 -2.689 1.00 0.00 163 ASP A C 8
ATOM 14955 O O . ASP A 1 95 ? -8.394 -4.105 -3.029 1.00 0.00 163 ASP A O 8
ATOM 14964 N N . HIS A 1 96 ? -7.247 -5.989 -2.518 1.00 0.00 164 HIS A N 8
ATOM 14965 C CA . HIS A 1 96 ? -5.933 -5.441 -2.715 1.00 0.00 164 HIS A CA 8
ATOM 14966 C C . HIS A 1 96 ? -5.851 -4.075 -2.087 1.00 0.00 164 HIS A C 8
ATOM 14967 O O . HIS A 1 96 ? -5.077 -3.211 -2.501 1.00 0.00 164 HIS A O 8
ATOM 14982 N N . ARG A 1 97 ? -6.650 -3.921 -1.039 1.00 0.00 165 ARG A N 8
ATOM 14983 C CA . ARG A 1 97 ? -6.681 -2.710 -0.283 1.00 0.00 165 ARG A CA 8
ATOM 14984 C C . ARG A 1 97 ? -5.550 -2.723 0.706 1.00 0.00 165 ARG A C 8
ATOM 14985 O O . ARG A 1 97 ? -5.204 -1.678 1.254 1.00 0.00 165 ARG A O 8
ATOM 15006 N N . LYS A 1 98 ? -4.953 -3.902 0.957 1.00 0.00 166 LYS A N 8
ATOM 15007 C CA . LYS A 1 98 ? -3.845 -3.907 1.925 1.00 0.00 166 LYS A CA 8
ATOM 15008 C C . LYS A 1 98 ? -2.586 -4.536 1.369 1.00 0.00 166 LYS A C 8
ATOM 15009 O O . LYS A 1 98 ? -2.533 -4.929 0.207 1.00 0.00 166 LYS A O 8
ATOM 15028 N N . VAL A 1 99 ? -1.578 -4.626 2.224 1.00 0.00 167 VAL A N 8
ATOM 15029 C CA . VAL A 1 99 ? -0.308 -5.216 1.855 1.00 0.00 167 VAL A CA 8
ATOM 15030 C C . VAL A 1 99 ? 0.397 -5.756 3.086 1.00 0.00 167 VAL A C 8
ATOM 15031 O O . VAL A 1 99 ? 1.182 -5.073 3.740 1.00 0.00 167 VAL A O 8
ATOM 15044 N N . ARG A 1 100 ? 0.087 -7.003 3.385 1.00 0.00 168 ARG A N 8
ATOM 15045 C CA . ARG A 1 100 ? 0.662 -7.696 4.533 1.00 0.00 168 ARG A CA 8
ATOM 15046 C C . ARG A 1 100 ? 1.732 -8.685 4.080 1.00 0.00 168 ARG A C 8
ATOM 15047 O O . ARG A 1 100 ? 1.718 -9.144 2.938 1.00 0.00 168 ARG A O 8
ATOM 15068 N N . ARG A 1 101 ? 2.658 -9.012 4.976 1.00 0.00 169 ARG A N 8
ATOM 15069 C CA . ARG A 1 101 ? 3.728 -9.951 4.654 1.00 0.00 169 ARG A CA 8
ATOM 15070 C C . ARG A 1 101 ? 3.331 -11.373 5.036 1.00 0.00 169 ARG A C 8
ATOM 15071 O O . ARG A 1 101 ? 2.850 -11.619 6.141 1.00 0.00 169 ARG A O 8
ATOM 15092 N N . THR A 1 102 ? 3.537 -12.305 4.113 1.00 0.00 170 THR A N 8
ATOM 15093 C CA . THR A 1 102 ? 3.201 -13.703 4.353 1.00 0.00 170 THR A CA 8
ATOM 15094 C C . THR A 1 102 ? 4.205 -14.359 5.298 1.00 0.00 170 THR A C 8
ATOM 15095 O O . THR A 1 102 ? 3.938 -15.423 5.857 1.00 0.00 170 THR A O 8
ATOM 15106 N N . THR A 1 103 ? 5.361 -13.724 5.473 1.00 0.00 171 THR A N 8
ATOM 15107 C CA . THR A 1 103 ? 6.396 -14.259 6.350 1.00 0.00 171 THR A CA 8
ATOM 15108 C C . THR A 1 103 ? 7.278 -13.144 6.911 1.00 0.00 171 THR A C 8
ATOM 15109 O O . THR A 1 103 ? 8.463 -13.058 6.589 1.00 0.00 171 THR A O 8
ATOM 15120 N N . PRO A 1 104 ? 6.712 -12.276 7.769 1.00 0.00 172 PRO A N 8
ATOM 15121 C CA . PRO A 1 104 ? 7.461 -11.173 8.378 1.00 0.00 172 PRO A CA 8
ATOM 15122 C C . PRO A 1 104 ? 8.450 -11.670 9.426 1.00 0.00 172 PRO A C 8
ATOM 15123 O O . PRO A 1 104 ? 8.204 -12.672 10.096 1.00 0.00 172 PRO A O 8
ATOM 15134 N N . VAL A 1 105 ? 9.571 -10.969 9.565 1.00 0.00 173 VAL A N 8
ATOM 15135 C CA . VAL A 1 105 ? 10.591 -11.352 10.535 1.00 0.00 173 VAL A CA 8
ATOM 15136 C C . VAL A 1 105 ? 10.774 -10.248 11.573 1.00 0.00 173 VAL A C 8
ATOM 15137 O O . VAL A 1 105 ? 10.625 -9.073 11.255 1.00 0.00 173 VAL A O 8
ATOM 15150 N N . PRO A 1 106 ? 11.086 -10.604 12.836 1.00 0.00 174 PRO A N 8
ATOM 15151 C CA . PRO A 1 106 ? 11.267 -9.615 13.905 1.00 0.00 174 PRO A CA 8
ATOM 15152 C C . PRO A 1 106 ? 12.319 -8.570 13.549 1.00 0.00 174 PRO A C 8
ATOM 15153 O O . PRO A 1 106 ? 13.344 -8.883 12.945 1.00 0.00 174 PRO A O 8
ATOM 15164 N N . LEU A 1 107 ? 12.041 -7.322 13.914 1.00 0.00 175 LEU A N 8
ATOM 15165 C CA . LEU A 1 107 ? 12.923 -6.222 13.633 1.00 0.00 175 LEU A CA 8
ATOM 15166 C C . LEU A 1 107 ? 13.449 -5.592 14.919 1.00 0.00 175 LEU A C 8
ATOM 15167 O O . LEU A 1 107 ? 14.622 -5.232 15.020 1.00 0.00 175 LEU A O 8
ATOM 15183 N N . PHE A 1 108 ? 12.565 -5.456 15.893 1.00 0.00 176 PHE A N 8
ATOM 15184 C CA . PHE A 1 108 ? 12.913 -4.864 17.166 1.00 0.00 176 PHE A CA 8
ATOM 15185 C C . PHE A 1 108 ? 12.128 -5.540 18.276 1.00 0.00 176 PHE A C 8
ATOM 15186 O O . PHE A 1 108 ? 10.939 -5.283 18.461 1.00 0.00 176 PHE A O 8
ATOM 15203 N N . PRO A 1 109 ? 12.790 -6.418 19.025 1.00 0.00 177 PRO A N 8
ATOM 15204 C CA . PRO A 1 109 ? 12.186 -7.162 20.131 1.00 0.00 177 PRO A CA 8
ATOM 15205 C C . PRO A 1 109 ? 11.971 -6.305 21.374 1.00 0.00 177 PRO A C 8
ATOM 15206 O O . PRO A 1 109 ? 11.143 -6.629 22.226 1.00 0.00 177 PRO A O 8
ATOM 15217 N N . ASN A 1 110 ? 12.728 -5.214 21.480 1.00 0.00 178 ASN A N 8
ATOM 15218 C CA . ASN A 1 110 ? 12.621 -4.324 22.626 1.00 0.00 178 ASN A CA 8
ATOM 15219 C C . ASN A 1 110 ? 11.792 -3.099 22.287 1.00 0.00 178 ASN A C 8
ATOM 15220 O O . ASN A 1 110 ? 11.177 -2.487 23.161 1.00 0.00 178 ASN A O 8
ATOM 15231 N N . GLU A 1 111 ? 11.793 -2.735 21.012 1.00 0.00 179 GLU A N 8
ATOM 15232 C CA . GLU A 1 111 ? 11.054 -1.570 20.557 1.00 0.00 179 GLU A CA 8
ATOM 15233 C C . GLU A 1 111 ? 9.633 -1.931 20.144 1.00 0.00 179 GLU A C 8
ATOM 15234 O O . GLU A 1 111 ? 8.763 -1.067 20.048 1.00 0.00 179 GLU A O 8
ATOM 15246 N N . ASN A 1 112 ? 9.411 -3.212 19.904 1.00 0.00 180 ASN A N 8
ATOM 15247 C CA . ASN A 1 112 ? 8.095 -3.700 19.502 1.00 0.00 180 ASN A CA 8
ATOM 15248 C C . ASN A 1 112 ? 7.050 -3.377 20.566 1.00 0.00 180 ASN A C 8
ATOM 15249 O O . ASN A 1 112 ? 6.777 -4.188 21.450 1.00 0.00 180 ASN A O 8
ATOM 15260 N N . LEU A 1 113 ? 6.469 -2.184 20.475 1.00 0.00 181 LEU A N 8
ATOM 15261 C CA . LEU A 1 113 ? 5.455 -1.753 21.430 1.00 0.00 181 LEU A CA 8
ATOM 15262 C C . LEU A 1 113 ? 4.063 -2.201 20.987 1.00 0.00 181 LEU A C 8
ATOM 15263 O O . LEU A 1 113 ? 3.597 -1.822 19.912 1.00 0.00 181 LEU A O 8
ATOM 15279 N N . PRO A 1 114 ? 3.375 -3.015 21.809 1.00 0.00 182 PRO A N 8
ATOM 15280 C CA . PRO A 1 114 ? 2.031 -3.505 21.487 1.00 0.00 182 PRO A CA 8
ATOM 15281 C C . PRO A 1 114 ? 0.973 -2.413 21.605 1.00 0.00 182 PRO A C 8
ATOM 15282 O O . PRO A 1 114 ? 1.299 -1.234 21.734 1.00 0.00 182 PRO A O 8
ATOM 15293 N N . SER A 1 115 ? -0.294 -2.819 21.572 1.00 0.00 183 SER A N 8
ATOM 15294 C CA . SER A 1 115 ? -1.407 -1.893 21.682 1.00 0.00 183 SER A CA 8
ATOM 15295 C C . SER A 1 115 ? -2.737 -2.625 21.528 1.00 0.00 183 SER A C 8
ATOM 15296 O O . SER A 1 115 ? -2.743 -3.723 20.932 1.00 0.00 183 SER A O 8
ATOM 15305 N N . THR A 1 2 ? -24.096 11.341 -44.977 1.00 0.00 70 THR A N 9
ATOM 15306 C CA . THR A 1 2 ? -24.920 11.381 -43.741 1.00 0.00 70 THR A CA 9
ATOM 15307 C C . THR A 1 2 ? -24.491 10.299 -42.755 1.00 0.00 70 THR A C 9
ATOM 15308 O O . THR A 1 2 ? -24.772 9.117 -42.954 1.00 0.00 70 THR A O 9
ATOM 15319 N N . ALA A 1 3 ? -23.806 10.711 -41.693 1.00 0.00 71 ALA A N 9
ATOM 15320 C CA . ALA A 1 3 ? -23.338 9.777 -40.676 1.00 0.00 71 ALA A CA 9
ATOM 15321 C C . ALA A 1 3 ? -23.327 10.428 -39.297 1.00 0.00 71 ALA A C 9
ATOM 15322 O O . ALA A 1 3 ? -22.571 11.367 -39.048 1.00 0.00 71 ALA A O 9
ATOM 15329 N N . SER A 1 4 ? -24.169 9.922 -38.403 1.00 0.00 72 SER A N 9
ATOM 15330 C CA . SER A 1 4 ? -24.256 10.453 -37.047 1.00 0.00 72 SER A CA 9
ATOM 15331 C C . SER A 1 4 ? -25.098 9.543 -36.159 1.00 0.00 72 SER A C 9
ATOM 15332 O O . SER A 1 4 ? -25.969 8.820 -36.641 1.00 0.00 72 SER A O 9
ATOM 15340 N N . GLY A 1 5 ? -24.831 9.584 -34.857 1.00 0.00 73 GLY A N 9
ATOM 15341 C CA . GLY A 1 5 ? -25.572 8.759 -33.922 1.00 0.00 73 GLY A CA 9
ATOM 15342 C C . GLY A 1 5 ? -25.484 9.272 -32.498 1.00 0.00 73 GLY A C 9
ATOM 15343 O O . GLY A 1 5 ? -24.625 10.096 -32.181 1.00 0.00 73 GLY A O 9
ATOM 15347 N N . GLY A 1 6 ? -26.373 8.785 -31.639 1.00 0.00 74 GLY A N 9
ATOM 15348 C CA . GLY A 1 6 ? -26.375 9.211 -30.252 1.00 0.00 74 GLY A CA 9
ATOM 15349 C C . GLY A 1 6 ? -25.138 8.756 -29.504 1.00 0.00 74 GLY A C 9
ATOM 15350 O O . GLY A 1 6 ? -24.205 8.220 -30.101 1.00 0.00 74 GLY A O 9
ATOM 15354 N N . GLU A 1 7 ? -25.132 8.968 -28.191 1.00 0.00 75 GLU A N 9
ATOM 15355 C CA . GLU A 1 7 ? -24.001 8.575 -27.360 1.00 0.00 75 GLU A CA 9
ATOM 15356 C C . GLU A 1 7 ? -24.422 7.537 -26.324 1.00 0.00 75 GLU A C 9
ATOM 15357 O O . GLU A 1 7 ? -25.587 7.473 -25.933 1.00 0.00 75 GLU A O 9
ATOM 15369 N N . ASN A 1 8 ? -23.464 6.726 -25.884 1.00 0.00 76 ASN A N 9
ATOM 15370 C CA . ASN A 1 8 ? -23.736 5.690 -24.895 1.00 0.00 76 ASN A CA 9
ATOM 15371 C C . ASN A 1 8 ? -22.726 5.752 -23.752 1.00 0.00 76 ASN A C 9
ATOM 15372 O O . ASN A 1 8 ? -23.073 6.093 -22.622 1.00 0.00 76 ASN A O 9
ATOM 15383 N N . GLU A 1 9 ? -21.476 5.419 -24.056 1.00 0.00 77 GLU A N 9
ATOM 15384 C CA . GLU A 1 9 ? -20.417 5.437 -23.055 1.00 0.00 77 GLU A CA 9
ATOM 15385 C C . GLU A 1 9 ? -19.117 5.970 -23.650 1.00 0.00 77 GLU A C 9
ATOM 15386 O O . GLU A 1 9 ? -18.193 5.209 -23.933 1.00 0.00 77 GLU A O 9
ATOM 15398 N N . ARG A 1 10 ? -19.054 7.285 -23.836 1.00 0.00 78 ARG A N 9
ATOM 15399 C CA . ARG A 1 10 ? -17.867 7.922 -24.397 1.00 0.00 78 ARG A CA 9
ATOM 15400 C C . ARG A 1 10 ? -17.878 9.423 -24.127 1.00 0.00 78 ARG A C 9
ATOM 15401 O O . ARG A 1 10 ? -17.358 10.210 -24.919 1.00 0.00 78 ARG A O 9
ATOM 15422 N N . GLU A 1 11 ? -18.471 9.815 -23.003 1.00 0.00 79 GLU A N 9
ATOM 15423 C CA . GLU A 1 11 ? -18.548 11.222 -22.631 1.00 0.00 79 GLU A CA 9
ATOM 15424 C C . GLU A 1 11 ? -18.691 11.380 -21.121 1.00 0.00 79 GLU A C 9
ATOM 15425 O O . GLU A 1 11 ? -17.971 12.158 -20.496 1.00 0.00 79 GLU A O 9
ATOM 15437 N N . ASP A 1 12 ? -19.626 10.635 -20.539 1.00 0.00 80 ASP A N 9
ATOM 15438 C CA . ASP A 1 12 ? -19.864 10.693 -19.101 1.00 0.00 80 ASP A CA 9
ATOM 15439 C C . ASP A 1 12 ? -19.786 9.303 -18.479 1.00 0.00 80 ASP A C 9
ATOM 15440 O O . ASP A 1 12 ? -19.116 9.102 -17.465 1.00 0.00 80 ASP A O 9
ATOM 15449 N N . LEU A 1 13 ? -20.473 8.345 -19.093 1.00 0.00 81 LEU A N 9
ATOM 15450 C CA . LEU A 1 13 ? -20.480 6.973 -18.597 1.00 0.00 81 LEU A CA 9
ATOM 15451 C C . LEU A 1 13 ? -19.085 6.361 -18.671 1.00 0.00 81 LEU A C 9
ATOM 15452 O O . LEU A 1 13 ? -18.366 6.546 -19.653 1.00 0.00 81 LEU A O 9
ATOM 15468 N N . GLU A 1 14 ? -18.710 5.630 -17.627 1.00 0.00 82 GLU A N 9
ATOM 15469 C CA . GLU A 1 14 ? -17.401 4.990 -17.572 1.00 0.00 82 GLU A CA 9
ATOM 15470 C C . GLU A 1 14 ? -16.285 6.030 -17.632 1.00 0.00 82 GLU A C 9
ATOM 15471 O O . GLU A 1 14 ? -15.327 5.886 -18.393 1.00 0.00 82 GLU A O 9
ATOM 15483 N N . GLN A 1 15 ? -16.416 7.078 -16.825 1.00 0.00 83 GLN A N 9
ATOM 15484 C CA . GLN A 1 15 ? -15.421 8.142 -16.787 1.00 0.00 83 GLN A CA 9
ATOM 15485 C C . GLN A 1 15 ? -14.514 7.998 -15.568 1.00 0.00 83 GLN A C 9
ATOM 15486 O O . GLN A 1 15 ? -14.207 8.979 -14.889 1.00 0.00 83 GLN A O 9
ATOM 15500 N N . GLU A 1 16 ? -14.087 6.769 -15.296 1.00 0.00 84 GLU A N 9
ATOM 15501 C CA . GLU A 1 16 ? -13.214 6.497 -14.160 1.00 0.00 84 GLU A CA 9
ATOM 15502 C C . GLU A 1 16 ? -11.761 6.812 -14.503 1.00 0.00 84 GLU A C 9
ATOM 15503 O O . GLU A 1 16 ? -11.425 7.047 -15.664 1.00 0.00 84 GLU A O 9
ATOM 15515 N N . TRP A 1 17 ? -10.904 6.816 -13.487 1.00 0.00 85 TRP A N 9
ATOM 15516 C CA . TRP A 1 17 ? -9.488 7.102 -13.684 1.00 0.00 85 TRP A CA 9
ATOM 15517 C C . TRP A 1 17 ? -8.859 6.094 -14.643 1.00 0.00 85 TRP A C 9
ATOM 15518 O O . TRP A 1 17 ? -9.066 4.887 -14.516 1.00 0.00 85 TRP A O 9
ATOM 15539 N N . LYS A 1 18 ? -8.094 6.600 -15.606 1.00 0.00 86 LYS A N 9
ATOM 15540 C CA . LYS A 1 18 ? -7.442 5.759 -16.589 1.00 0.00 86 LYS A CA 9
ATOM 15541 C C . LYS A 1 18 ? -6.299 4.963 -15.958 1.00 0.00 86 LYS A C 9
ATOM 15542 O O . LYS A 1 18 ? -5.539 5.493 -15.148 1.00 0.00 86 LYS A O 9
ATOM 15561 N N . PRO A 1 19 ? -6.161 3.675 -16.323 1.00 0.00 87 PRO A N 9
ATOM 15562 C CA . PRO A 1 19 ? -5.103 2.813 -15.784 1.00 0.00 87 PRO A CA 9
ATOM 15563 C C . PRO A 1 19 ? -3.712 3.227 -16.263 1.00 0.00 87 PRO A C 9
ATOM 15564 O O . PRO A 1 19 ? -3.539 3.640 -17.411 1.00 0.00 87 PRO A O 9
ATOM 15575 N N . PRO A 1 20 ? -2.696 3.120 -15.387 1.00 0.00 88 PRO A N 9
ATOM 15576 C CA . PRO A 1 20 ? -1.320 3.483 -15.719 1.00 0.00 88 PRO A CA 9
ATOM 15577 C C . PRO A 1 20 ? -0.563 2.335 -16.381 1.00 0.00 88 PRO A C 9
ATOM 15578 O O . PRO A 1 20 ? -1.169 1.381 -16.870 1.00 0.00 88 PRO A O 9
ATOM 15589 N N . ASP A 1 21 ? 0.765 2.427 -16.389 1.00 0.00 89 ASP A N 9
ATOM 15590 C CA . ASP A 1 21 ? 1.597 1.404 -16.979 1.00 0.00 89 ASP A CA 9
ATOM 15591 C C . ASP A 1 21 ? 2.363 0.661 -15.897 1.00 0.00 89 ASP A C 9
ATOM 15592 O O . ASP A 1 21 ? 2.724 1.234 -14.870 1.00 0.00 89 ASP A O 9
ATOM 15601 N N . GLU A 1 22 ? 2.609 -0.617 -16.138 1.00 0.00 90 GLU A N 9
ATOM 15602 C CA . GLU A 1 22 ? 3.333 -1.449 -15.194 1.00 0.00 90 GLU A CA 9
ATOM 15603 C C . GLU A 1 22 ? 4.661 -0.811 -14.803 1.00 0.00 90 GLU A C 9
ATOM 15604 O O . GLU A 1 22 ? 5.226 -1.127 -13.756 1.00 0.00 90 GLU A O 9
ATOM 15616 N N . GLU A 1 23 ? 5.153 0.097 -15.643 1.00 0.00 91 GLU A N 9
ATOM 15617 C CA . GLU A 1 23 ? 6.409 0.783 -15.371 1.00 0.00 91 GLU A CA 9
ATOM 15618 C C . GLU A 1 23 ? 6.358 1.449 -14.005 1.00 0.00 91 GLU A C 9
ATOM 15619 O O . GLU A 1 23 ? 7.221 1.229 -13.153 1.00 0.00 91 GLU A O 9
ATOM 15631 N N . LEU A 1 24 ? 5.328 2.258 -13.805 1.00 0.00 92 LEU A N 9
ATOM 15632 C CA . LEU A 1 24 ? 5.142 2.958 -12.547 1.00 0.00 92 LEU A CA 9
ATOM 15633 C C . LEU A 1 24 ? 4.648 2.002 -11.465 1.00 0.00 92 LEU A C 9
ATOM 15634 O O . LEU A 1 24 ? 4.834 2.251 -10.274 1.00 0.00 92 LEU A O 9
ATOM 15650 N N . ILE A 1 25 ? 4.021 0.903 -11.883 1.00 0.00 93 ILE A N 9
ATOM 15651 C CA . ILE A 1 25 ? 3.511 -0.083 -10.943 1.00 0.00 93 ILE A CA 9
ATOM 15652 C C . ILE A 1 25 ? 4.651 -0.828 -10.260 1.00 0.00 93 ILE A C 9
ATOM 15653 O O . ILE A 1 25 ? 4.627 -1.046 -9.049 1.00 0.00 93 ILE A O 9
ATOM 15669 N N . LYS A 1 26 ? 5.653 -1.213 -11.044 1.00 0.00 94 LYS A N 9
ATOM 15670 C CA . LYS A 1 26 ? 6.802 -1.929 -10.508 1.00 0.00 94 LYS A CA 9
ATOM 15671 C C . LYS A 1 26 ? 7.568 -1.048 -9.526 1.00 0.00 94 LYS A C 9
ATOM 15672 O O . LYS A 1 26 ? 8.112 -1.534 -8.535 1.00 0.00 94 LYS A O 9
ATOM 15691 N N . LYS A 1 27 ? 7.602 0.251 -9.806 1.00 0.00 95 LYS A N 9
ATOM 15692 C CA . LYS A 1 27 ? 8.296 1.198 -8.940 1.00 0.00 95 LYS A CA 9
ATOM 15693 C C . LYS A 1 27 ? 7.678 1.197 -7.544 1.00 0.00 95 LYS A C 9
ATOM 15694 O O . LYS A 1 27 ? 8.386 1.114 -6.539 1.00 0.00 95 LYS A O 9
ATOM 15713 N N . LEU A 1 28 ? 6.353 1.284 -7.492 1.00 0.00 96 LEU A N 9
ATOM 15714 C CA . LEU A 1 28 ? 5.632 1.289 -6.224 1.00 0.00 96 LEU A CA 9
ATOM 15715 C C . LEU A 1 28 ? 5.834 -0.026 -5.481 1.00 0.00 96 LEU A C 9
ATOM 15716 O O . LEU A 1 28 ? 6.377 -0.057 -4.376 1.00 0.00 96 LEU A O 9
ATOM 15732 N N . VAL A 1 29 ? 5.383 -1.111 -6.100 1.00 0.00 97 VAL A N 9
ATOM 15733 C CA . VAL A 1 29 ? 5.498 -2.438 -5.512 1.00 0.00 97 VAL A CA 9
ATOM 15734 C C . VAL A 1 29 ? 6.912 -2.704 -5.001 1.00 0.00 97 VAL A C 9
ATOM 15735 O O . VAL A 1 29 ? 7.097 -3.328 -3.957 1.00 0.00 97 VAL A O 9
ATOM 15748 N N . ASP A 1 30 ? 7.904 -2.224 -5.743 1.00 0.00 98 ASP A N 9
ATOM 15749 C CA . ASP A 1 30 ? 9.298 -2.408 -5.361 1.00 0.00 98 ASP A CA 9
ATOM 15750 C C . ASP A 1 30 ? 9.580 -1.748 -4.015 1.00 0.00 98 ASP A C 9
ATOM 15751 O O . ASP A 1 30 ? 10.424 -2.213 -3.249 1.00 0.00 98 ASP A O 9
ATOM 15760 N N . GLN A 1 31 ? 8.866 -0.663 -3.734 1.00 0.00 99 GLN A N 9
ATOM 15761 C CA . GLN A 1 31 ? 9.039 0.060 -2.480 1.00 0.00 99 GLN A CA 9
ATOM 15762 C C . GLN A 1 31 ? 8.582 -0.788 -1.296 1.00 0.00 99 GLN A C 9
ATOM 15763 O O . GLN A 1 31 ? 9.168 -0.725 -0.215 1.00 0.00 99 GLN A O 9
ATOM 15777 N N . ILE A 1 32 ? 7.533 -1.580 -1.504 1.00 0.00 100 ILE A N 9
ATOM 15778 C CA . ILE A 1 32 ? 7.008 -2.436 -0.450 1.00 0.00 100 ILE A CA 9
ATOM 15779 C C . ILE A 1 32 ? 8.027 -3.481 -0.044 1.00 0.00 100 ILE A C 9
ATOM 15780 O O . ILE A 1 32 ? 8.507 -3.495 1.089 1.00 0.00 100 ILE A O 9
ATOM 15796 N N . GLU A 1 33 ? 8.370 -4.346 -0.988 1.00 0.00 101 GLU A N 9
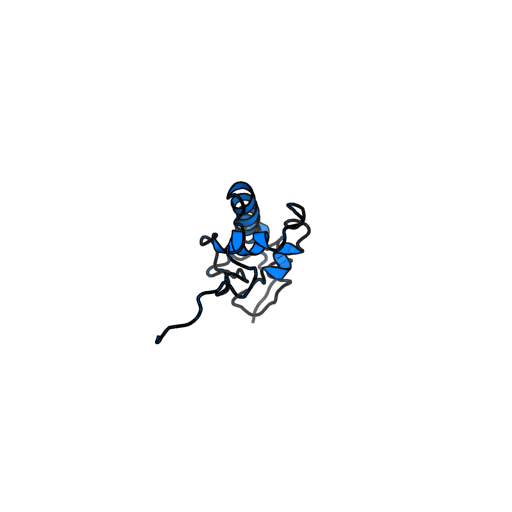ATOM 15797 C CA . GLU A 1 33 ? 9.356 -5.392 -0.738 1.00 0.00 101 GLU A CA 9
ATOM 15798 C C . GLU A 1 33 ? 10.606 -4.793 -0.097 1.00 0.00 101 GLU A C 9
ATOM 15799 O O . GLU A 1 33 ? 11.360 -5.480 0.591 1.00 0.00 101 GLU A O 9
ATOM 15811 N N . PHE A 1 34 ? 10.795 -3.497 -0.316 1.00 0.00 102 PHE A N 9
ATOM 15812 C CA . PHE A 1 34 ? 11.925 -2.772 0.245 1.00 0.00 102 PHE A CA 9
ATOM 15813 C C . PHE A 1 34 ? 11.584 -2.316 1.657 1.00 0.00 102 PHE A C 9
ATOM 15814 O O . PHE A 1 34 ? 12.381 -2.447 2.586 1.00 0.00 102 PHE A O 9
ATOM 15831 N N . TYR A 1 35 ? 10.381 -1.780 1.792 1.00 0.00 103 TYR A N 9
ATOM 15832 C CA . TYR A 1 35 ? 9.882 -1.286 3.066 1.00 0.00 103 TYR A CA 9
ATOM 15833 C C . TYR A 1 35 ? 9.966 -2.362 4.146 1.00 0.00 103 TYR A C 9
ATOM 15834 O O . TYR A 1 35 ? 10.560 -2.157 5.203 1.00 0.00 103 TYR A O 9
ATOM 15852 N N . PHE A 1 36 ? 9.338 -3.501 3.878 1.00 0.00 104 PHE A N 9
ATOM 15853 C CA . PHE A 1 36 ? 9.313 -4.603 4.836 1.00 0.00 104 PHE A CA 9
ATOM 15854 C C . PHE A 1 36 ? 10.670 -5.302 4.961 1.00 0.00 104 PHE A C 9
ATOM 15855 O O . PHE A 1 36 ? 10.799 -6.274 5.705 1.00 0.00 104 PHE A O 9
ATOM 15872 N N . SER A 1 37 ? 11.682 -4.809 4.253 1.00 0.00 105 SER A N 9
ATOM 15873 C CA . SER A 1 37 ? 13.009 -5.406 4.332 1.00 0.00 105 SER A CA 9
ATOM 15874 C C . SER A 1 37 ? 13.508 -5.379 5.776 1.00 0.00 105 SER A C 9
ATOM 15875 O O . SER A 1 37 ? 13.253 -4.421 6.504 1.00 0.00 105 SER A O 9
ATOM 15883 N N . ASP A 1 38 ? 14.206 -6.435 6.187 1.00 0.00 106 ASP A N 9
ATOM 15884 C CA . ASP A 1 38 ? 14.728 -6.534 7.555 1.00 0.00 106 ASP A CA 9
ATOM 15885 C C . ASP A 1 38 ? 15.284 -5.195 8.044 1.00 0.00 106 ASP A C 9
ATOM 15886 O O . ASP A 1 38 ? 14.803 -4.623 9.023 1.00 0.00 106 ASP A O 9
ATOM 15895 N N . GLU A 1 39 ? 16.309 -4.712 7.351 1.00 0.00 107 GLU A N 9
ATOM 15896 C CA . GLU A 1 39 ? 16.957 -3.451 7.692 1.00 0.00 107 GLU A CA 9
ATOM 15897 C C . GLU A 1 39 ? 16.008 -2.269 7.559 1.00 0.00 107 GLU A C 9
ATOM 15898 O O . GLU A 1 39 ? 16.267 -1.186 8.083 1.00 0.00 107 GLU A O 9
ATOM 15910 N N . ASN A 1 40 ? 14.916 -2.481 6.847 1.00 0.00 108 ASN A N 9
ATOM 15911 C CA . ASN A 1 40 ? 13.930 -1.433 6.632 1.00 0.00 108 ASN A CA 9
ATOM 15912 C C . ASN A 1 40 ? 12.868 -1.457 7.722 1.00 0.00 108 ASN A C 9
ATOM 15913 O O . ASN A 1 40 ? 12.140 -0.484 7.912 1.00 0.00 108 ASN A O 9
ATOM 15924 N N . LEU A 1 41 ? 12.801 -2.565 8.449 1.00 0.00 109 LEU A N 9
ATOM 15925 C CA . LEU A 1 41 ? 11.857 -2.709 9.530 1.00 0.00 109 LEU A CA 9
ATOM 15926 C C . LEU A 1 41 ? 12.302 -1.865 10.698 1.00 0.00 109 LEU A C 9
ATOM 15927 O O . LEU A 1 41 ? 11.551 -1.037 11.213 1.00 0.00 109 LEU A O 9
ATOM 15943 N N . GLU A 1 42 ? 13.553 -2.066 11.094 1.00 0.00 110 GLU A N 9
ATOM 15944 C CA . GLU A 1 42 ? 14.127 -1.306 12.183 1.00 0.00 110 GLU A CA 9
ATOM 15945 C C . GLU A 1 42 ? 13.995 0.193 11.913 1.00 0.00 110 GLU A C 9
ATOM 15946 O O . GLU A 1 42 ? 14.204 1.017 12.804 1.00 0.00 110 GLU A O 9
ATOM 15958 N N . LYS A 1 43 ? 13.668 0.537 10.666 1.00 0.00 111 LYS A N 9
ATOM 15959 C CA . LYS A 1 43 ? 13.533 1.923 10.259 1.00 0.00 111 LYS A CA 9
ATOM 15960 C C . LYS A 1 43 ? 12.103 2.250 9.817 1.00 0.00 111 LYS A C 9
ATOM 15961 O O . LYS A 1 43 ? 11.750 3.421 9.664 1.00 0.00 111 LYS A O 9
ATOM 15980 N N . ASP A 1 44 ? 11.289 1.222 9.587 1.00 0.00 112 ASP A N 9
ATOM 15981 C CA . ASP A 1 44 ? 9.916 1.435 9.136 1.00 0.00 112 ASP A CA 9
ATOM 15982 C C . ASP A 1 44 ? 8.898 0.940 10.149 1.00 0.00 112 ASP A C 9
ATOM 15983 O O . ASP A 1 44 ? 8.152 -0.008 9.898 1.00 0.00 112 ASP A O 9
ATOM 15992 N N . ALA A 1 45 ? 8.867 1.606 11.283 1.00 0.00 113 ALA A N 9
ATOM 15993 C CA . ALA A 1 45 ? 7.933 1.270 12.351 1.00 0.00 113 ALA A CA 9
ATOM 15994 C C . ALA A 1 45 ? 6.539 1.839 12.070 1.00 0.00 113 ALA A C 9
ATOM 15995 O O . ALA A 1 45 ? 5.591 1.568 12.806 1.00 0.00 113 ALA A O 9
ATOM 16002 N N . PHE A 1 46 ? 6.426 2.638 11.010 1.00 0.00 114 PHE A N 9
ATOM 16003 C CA . PHE A 1 46 ? 5.152 3.256 10.645 1.00 0.00 114 PHE A CA 9
ATOM 16004 C C . PHE A 1 46 ? 4.295 2.320 9.791 1.00 0.00 114 PHE A C 9
ATOM 16005 O O . PHE A 1 46 ? 3.092 2.189 10.019 1.00 0.00 114 PHE A O 9
ATOM 16022 N N . LEU A 1 47 ? 4.917 1.683 8.805 1.00 0.00 115 LEU A N 9
ATOM 16023 C CA . LEU A 1 47 ? 4.207 0.773 7.912 1.00 0.00 115 LEU A CA 9
ATOM 16024 C C . LEU A 1 47 ? 4.096 -0.620 8.525 1.00 0.00 115 LEU A C 9
ATOM 16025 O O . LEU A 1 47 ? 3.213 -1.398 8.164 1.00 0.00 115 LEU A O 9
ATOM 16041 N N . LEU A 1 48 ? 4.995 -0.927 9.457 1.00 0.00 116 LEU A N 9
ATOM 16042 C CA . LEU A 1 48 ? 4.991 -2.225 10.121 1.00 0.00 116 LEU A CA 9
ATOM 16043 C C . LEU A 1 48 ? 3.996 -2.236 11.278 1.00 0.00 116 LEU A C 9
ATOM 16044 O O . LEU A 1 48 ? 3.022 -2.985 11.262 1.00 0.00 116 LEU A O 9
ATOM 16060 N N . LYS A 1 49 ? 4.251 -1.400 12.281 1.00 0.00 117 LYS A N 9
ATOM 16061 C CA . LYS A 1 49 ? 3.378 -1.314 13.449 1.00 0.00 117 LYS A CA 9
ATOM 16062 C C . LYS A 1 49 ? 1.921 -1.112 13.036 1.00 0.00 117 LYS A C 9
ATOM 16063 O O . LYS A 1 49 ? 1.003 -1.482 13.767 1.00 0.00 117 LYS A O 9
ATOM 16082 N N . HIS A 1 50 ? 1.717 -0.524 11.861 1.00 0.00 118 HIS A N 9
ATOM 16083 C CA . HIS A 1 50 ? 0.372 -0.275 11.353 1.00 0.00 118 HIS A CA 9
ATOM 16084 C C . HIS A 1 50 ? -0.443 -1.565 11.307 1.00 0.00 118 HIS A C 9
ATOM 16085 O O . HIS A 1 50 ? -1.668 -1.542 11.428 1.00 0.00 118 HIS A O 9
ATOM 16100 N N . VAL A 1 51 ? 0.246 -2.688 11.131 1.00 0.00 119 VAL A N 9
ATOM 16101 C CA . VAL A 1 51 ? -0.414 -3.987 11.070 1.00 0.00 119 VAL A CA 9
ATOM 16102 C C . VAL A 1 51 ? -1.004 -4.372 12.424 1.00 0.00 119 VAL A C 9
ATOM 16103 O O . VAL A 1 51 ? -1.948 -5.159 12.497 1.00 0.00 119 VAL A O 9
ATOM 16116 N N . ARG A 1 52 ? -0.439 -3.815 13.493 1.00 0.00 120 ARG A N 9
ATOM 16117 C CA . ARG A 1 52 ? -0.902 -4.100 14.848 1.00 0.00 120 ARG A CA 9
ATOM 16118 C C . ARG A 1 52 ? -0.671 -5.566 15.205 1.00 0.00 120 ARG A C 9
ATOM 16119 O O . ARG A 1 52 ? 0.253 -5.893 15.951 1.00 0.00 120 ARG A O 9
ATOM 16140 N N . ARG A 1 53 ? -1.509 -6.443 14.665 1.00 0.00 121 ARG A N 9
ATOM 16141 C CA . ARG A 1 53 ? -1.391 -7.872 14.926 1.00 0.00 121 ARG A CA 9
ATOM 16142 C C . ARG A 1 53 ? -0.294 -8.488 14.063 1.00 0.00 121 ARG A C 9
ATOM 16143 O O . ARG A 1 53 ? 0.264 -7.828 13.188 1.00 0.00 121 ARG A O 9
ATOM 16164 N N . ASN A 1 54 ? 0.011 -9.756 14.318 1.00 0.00 122 ASN A N 9
ATOM 16165 C CA . ASN A 1 54 ? 1.044 -10.458 13.565 1.00 0.00 122 ASN A CA 9
ATOM 16166 C C . ASN A 1 54 ? 0.427 -11.418 12.552 1.00 0.00 122 ASN A C 9
ATOM 16167 O O . ASN A 1 54 ? 1.026 -11.711 11.517 1.00 0.00 122 ASN A O 9
ATOM 16178 N N . LYS A 1 55 ? -0.771 -11.906 12.856 1.00 0.00 123 LYS A N 9
ATOM 16179 C CA . LYS A 1 55 ? -1.464 -12.834 11.970 1.00 0.00 123 LYS A CA 9
ATOM 16180 C C . LYS A 1 55 ? -2.538 -12.119 11.156 1.00 0.00 123 LYS A C 9
ATOM 16181 O O . LYS A 1 55 ? -2.691 -12.366 9.961 1.00 0.00 123 LYS A O 9
ATOM 16200 N N . LEU A 1 56 ? -3.281 -11.233 11.812 1.00 0.00 124 LEU A N 9
ATOM 16201 C CA . LEU A 1 56 ? -4.343 -10.486 11.147 1.00 0.00 124 LEU A CA 9
ATOM 16202 C C . LEU A 1 56 ? -3.967 -9.015 10.987 1.00 0.00 124 LEU A C 9
ATOM 16203 O O . LEU A 1 56 ? -4.839 -8.150 10.903 1.00 0.00 124 LEU A O 9
ATOM 16219 N N . GLY A 1 57 ? -2.668 -8.738 10.943 1.00 0.00 125 GLY A N 9
ATOM 16220 C CA . GLY A 1 57 ? -2.208 -7.369 10.791 1.00 0.00 125 GLY A CA 9
ATOM 16221 C C . GLY A 1 57 ? -1.927 -7.010 9.345 1.00 0.00 125 GLY A C 9
ATOM 16222 O O . GLY A 1 57 ? -0.871 -7.346 8.809 1.00 0.00 125 GLY A O 9
ATOM 16226 N N . TYR A 1 58 ? -2.877 -6.328 8.711 1.00 0.00 126 TYR A N 9
ATOM 16227 C CA . TYR A 1 58 ? -2.727 -5.928 7.316 1.00 0.00 126 TYR A CA 9
ATOM 16228 C C . TYR A 1 58 ? -2.348 -4.455 7.199 1.00 0.00 126 TYR A C 9
ATOM 16229 O O . TYR A 1 58 ? -2.686 -3.645 8.063 1.00 0.00 126 TYR A O 9
ATOM 16247 N N . VAL A 1 59 ? -1.655 -4.113 6.116 1.00 0.00 127 VAL A N 9
ATOM 16248 C CA . VAL A 1 59 ? -1.243 -2.739 5.870 1.00 0.00 127 VAL A CA 9
ATOM 16249 C C . VAL A 1 59 ? -2.235 -2.059 4.936 1.00 0.00 127 VAL A C 9
ATOM 16250 O O . VAL A 1 59 ? -2.473 -2.530 3.825 1.00 0.00 127 VAL A O 9
ATOM 16263 N N . SER A 1 60 ? -2.827 -0.965 5.393 1.00 0.00 128 SER A N 9
ATOM 16264 C CA . SER A 1 60 ? -3.810 -0.251 4.592 1.00 0.00 128 SER A CA 9
ATOM 16265 C C . SER A 1 60 ? -3.156 0.560 3.477 1.00 0.00 128 SER A C 9
ATOM 16266 O O . SER A 1 60 ? -2.246 1.359 3.717 1.00 0.00 128 SER A O 9
ATOM 16274 N N . VAL A 1 61 ? -3.636 0.354 2.254 1.00 0.00 129 VAL A N 9
ATOM 16275 C CA . VAL A 1 61 ? -3.111 1.066 1.098 1.00 0.00 129 VAL A CA 9
ATOM 16276 C C . VAL A 1 61 ? -3.375 2.566 1.214 1.00 0.00 129 VAL A C 9
ATOM 16277 O O . VAL A 1 61 ? -2.667 3.379 0.622 1.00 0.00 129 VAL A O 9
ATOM 16290 N N . LYS A 1 62 ? -4.401 2.927 1.983 1.00 0.00 130 LYS A N 9
ATOM 16291 C CA . LYS A 1 62 ? -4.749 4.331 2.176 1.00 0.00 130 LYS A CA 9
ATOM 16292 C C . LYS A 1 62 ? -3.527 5.128 2.620 1.00 0.00 130 LYS A C 9
ATOM 16293 O O . LYS A 1 62 ? -3.338 6.274 2.214 1.00 0.00 130 LYS A O 9
ATOM 16312 N N . LEU A 1 63 ? -2.697 4.503 3.449 1.00 0.00 131 LEU A N 9
ATOM 16313 C CA . LEU A 1 63 ? -1.487 5.142 3.942 1.00 0.00 131 LEU A CA 9
ATOM 16314 C C . LEU A 1 63 ? -0.346 4.988 2.936 1.00 0.00 131 LEU A C 9
ATOM 16315 O O . LEU A 1 63 ? 0.541 5.837 2.855 1.00 0.00 131 LEU A O 9
ATOM 16331 N N . LEU A 1 64 ? -0.378 3.898 2.169 1.00 0.00 132 LEU A N 9
ATOM 16332 C CA . LEU A 1 64 ? 0.653 3.637 1.166 1.00 0.00 132 LEU A CA 9
ATOM 16333 C C . LEU A 1 64 ? 0.853 4.847 0.259 1.00 0.00 132 LEU A C 9
ATOM 16334 O O . LEU A 1 64 ? 1.974 5.163 -0.136 1.00 0.00 132 LEU A O 9
ATOM 16350 N N . THR A 1 65 ? -0.245 5.518 -0.068 1.00 0.00 133 THR A N 9
ATOM 16351 C CA . THR A 1 65 ? -0.199 6.689 -0.925 1.00 0.00 133 THR A CA 9
ATOM 16352 C C . THR A 1 65 ? 0.439 7.862 -0.193 1.00 0.00 133 THR A C 9
ATOM 16353 O O . THR A 1 65 ? 1.262 8.586 -0.751 1.00 0.00 133 THR A O 9
ATOM 16364 N N . SER A 1 66 ? 0.057 8.029 1.064 1.00 0.00 134 SER A N 9
ATOM 16365 C CA . SER A 1 66 ? 0.591 9.104 1.891 1.00 0.00 134 SER A CA 9
ATOM 16366 C C . SER A 1 66 ? 1.954 8.721 2.465 1.00 0.00 134 SER A C 9
ATOM 16367 O O . SER A 1 66 ? 2.576 9.502 3.185 1.00 0.00 134 SER A O 9
ATOM 16375 N N . PHE A 1 67 ? 2.413 7.516 2.137 1.00 0.00 135 PHE A N 9
ATOM 16376 C CA . PHE A 1 67 ? 3.701 7.031 2.615 1.00 0.00 135 PHE A CA 9
ATOM 16377 C C . PHE A 1 67 ? 4.835 7.907 2.079 1.00 0.00 135 PHE A C 9
ATOM 16378 O O . PHE A 1 67 ? 5.091 7.941 0.878 1.00 0.00 135 PHE A O 9
ATOM 16395 N N . LYS A 1 68 ? 5.488 8.630 2.987 1.00 0.00 136 LYS A N 9
ATOM 16396 C CA . LYS A 1 68 ? 6.585 9.540 2.638 1.00 0.00 136 LYS A CA 9
ATOM 16397 C C . LYS A 1 68 ? 7.504 8.981 1.548 1.00 0.00 136 LYS A C 9
ATOM 16398 O O . LYS A 1 68 ? 8.046 9.737 0.743 1.00 0.00 136 LYS A O 9
ATOM 16417 N N . LYS A 1 69 ? 7.686 7.667 1.529 1.00 0.00 137 LYS A N 9
ATOM 16418 C CA . LYS A 1 69 ? 8.553 7.036 0.539 1.00 0.00 137 LYS A CA 9
ATOM 16419 C C . LYS A 1 69 ? 7.822 6.845 -0.783 1.00 0.00 137 LYS A C 9
ATOM 16420 O O . LYS A 1 69 ? 8.430 6.888 -1.852 1.00 0.00 137 LYS A O 9
ATOM 16439 N N . VAL A 1 70 ? 6.514 6.639 -0.704 1.00 0.00 138 VAL A N 9
ATOM 16440 C CA . VAL A 1 70 ? 5.702 6.446 -1.893 1.00 0.00 138 VAL A CA 9
ATOM 16441 C C . VAL A 1 70 ? 5.269 7.788 -2.477 1.00 0.00 138 VAL A C 9
ATOM 16442 O O . VAL A 1 70 ? 5.341 8.003 -3.685 1.00 0.00 138 VAL A O 9
ATOM 16455 N N . LYS A 1 71 ? 4.811 8.685 -1.614 1.00 0.00 139 LYS A N 9
ATOM 16456 C CA . LYS A 1 71 ? 4.362 9.998 -2.061 1.00 0.00 139 LYS A CA 9
ATOM 16457 C C . LYS A 1 71 ? 5.484 10.758 -2.755 1.00 0.00 139 LYS A C 9
ATOM 16458 O O . LYS A 1 71 ? 5.231 11.618 -3.598 1.00 0.00 139 LYS A O 9
ATOM 16477 N N . HIS A 1 72 ? 6.724 10.428 -2.412 1.00 0.00 140 HIS A N 9
ATOM 16478 C CA . HIS A 1 72 ? 7.876 11.076 -3.026 1.00 0.00 140 HIS A CA 9
ATOM 16479 C C . HIS A 1 72 ? 8.059 10.590 -4.464 1.00 0.00 140 HIS A C 9
ATOM 16480 O O . HIS A 1 72 ? 9.004 10.981 -5.148 1.00 0.00 140 HIS A O 9
ATOM 16495 N N . LEU A 1 73 ? 7.145 9.729 -4.914 1.00 0.00 141 LEU A N 9
ATOM 16496 C CA . LEU A 1 73 ? 7.198 9.181 -6.260 1.00 0.00 141 LEU A CA 9
ATOM 16497 C C . LEU A 1 73 ? 6.595 10.148 -7.275 1.00 0.00 141 LEU A C 9
ATOM 16498 O O . LEU A 1 73 ? 7.315 10.796 -8.035 1.00 0.00 141 LEU A O 9
ATOM 16514 N N . THR A 1 74 ? 5.269 10.235 -7.283 1.00 0.00 142 THR A N 9
ATOM 16515 C CA . THR A 1 74 ? 4.564 11.114 -8.204 1.00 0.00 142 THR A CA 9
ATOM 16516 C C . THR A 1 74 ? 3.288 11.651 -7.565 1.00 0.00 142 THR A C 9
ATOM 16517 O O . THR A 1 74 ? 3.012 11.396 -6.393 1.00 0.00 142 THR A O 9
ATOM 16528 N N . ARG A 1 75 ? 2.502 12.379 -8.351 1.00 0.00 143 ARG A N 9
ATOM 16529 C CA . ARG A 1 75 ? 1.244 12.932 -7.870 1.00 0.00 143 ARG A CA 9
ATOM 16530 C C . ARG A 1 75 ? 0.086 12.035 -8.295 1.00 0.00 143 ARG A C 9
ATOM 16531 O O . ARG A 1 75 ? -1.017 12.507 -8.572 1.00 0.00 143 ARG A O 9
ATOM 16552 N N . ASP A 1 76 ? 0.358 10.735 -8.355 1.00 0.00 144 ASP A N 9
ATOM 16553 C CA . ASP A 1 76 ? -0.640 9.754 -8.757 1.00 0.00 144 ASP A CA 9
ATOM 16554 C C . ASP A 1 76 ? -0.876 8.729 -7.659 1.00 0.00 144 ASP A C 9
ATOM 16555 O O . ASP A 1 76 ? -0.317 7.633 -7.681 1.00 0.00 144 ASP A O 9
ATOM 16564 N N . TRP A 1 77 ? -1.723 9.093 -6.706 1.00 0.00 145 TRP A N 9
ATOM 16565 C CA . TRP A 1 77 ? -2.057 8.208 -5.608 1.00 0.00 145 TRP A CA 9
ATOM 16566 C C . TRP A 1 77 ? -3.123 7.202 -6.037 1.00 0.00 145 TRP A C 9
ATOM 16567 O O . TRP A 1 77 ? -3.509 6.323 -5.266 1.00 0.00 145 TRP A O 9
ATOM 16588 N N . ARG A 1 78 ? -3.563 7.314 -7.292 1.00 0.00 146 ARG A N 9
ATOM 16589 C CA . ARG A 1 78 ? -4.545 6.391 -7.845 1.00 0.00 146 ARG A CA 9
ATOM 16590 C C . ARG A 1 78 ? -3.807 5.184 -8.401 1.00 0.00 146 ARG A C 9
ATOM 16591 O O . ARG A 1 78 ? -4.174 4.039 -8.139 1.00 0.00 146 ARG A O 9
ATOM 16612 N N . THR A 1 79 ? -2.727 5.455 -9.137 1.00 0.00 147 THR A N 9
ATOM 16613 C CA . THR A 1 79 ? -1.900 4.392 -9.686 1.00 0.00 147 THR A CA 9
ATOM 16614 C C . THR A 1 79 ? -1.248 3.652 -8.550 1.00 0.00 147 THR A C 9
ATOM 16615 O O . THR A 1 79 ? -1.057 2.443 -8.613 1.00 0.00 147 THR A O 9
ATOM 16626 N N . THR A 1 80 ? -0.940 4.382 -7.488 1.00 0.00 148 THR A N 9
ATOM 16627 C CA . THR A 1 80 ? -0.344 3.764 -6.321 1.00 0.00 148 THR A CA 9
ATOM 16628 C C . THR A 1 80 ? -1.203 2.579 -5.881 1.00 0.00 148 THR A C 9
ATOM 16629 O O . THR A 1 80 ? -0.697 1.569 -5.385 1.00 0.00 148 THR A O 9
ATOM 16640 N N . ALA A 1 81 ? -2.512 2.713 -6.087 1.00 0.00 149 ALA A N 9
ATOM 16641 C CA . ALA A 1 81 ? -3.456 1.666 -5.724 1.00 0.00 149 ALA A CA 9
ATOM 16642 C C . ALA A 1 81 ? -3.546 0.601 -6.810 1.00 0.00 149 ALA A C 9
ATOM 16643 O O . ALA A 1 81 ? -3.252 -0.570 -6.571 1.00 0.00 149 ALA A O 9
ATOM 16650 N N . HIS A 1 82 ? -3.949 1.016 -8.008 1.00 0.00 150 HIS A N 9
ATOM 16651 C CA . HIS A 1 82 ? -4.071 0.095 -9.133 1.00 0.00 150 HIS A CA 9
ATOM 16652 C C . HIS A 1 82 ? -2.752 -0.630 -9.372 1.00 0.00 150 HIS A C 9
ATOM 16653 O O . HIS A 1 82 ? -2.733 -1.784 -9.798 1.00 0.00 150 HIS A O 9
ATOM 16668 N N . ALA A 1 83 ? -1.650 0.052 -9.083 1.00 0.00 151 ALA A N 9
ATOM 16669 C CA . ALA A 1 83 ? -0.330 -0.539 -9.252 1.00 0.00 151 ALA A CA 9
ATOM 16670 C C . ALA A 1 83 ? -0.175 -1.750 -8.343 1.00 0.00 151 ALA A C 9
ATOM 16671 O O . ALA A 1 83 ? 0.192 -2.836 -8.792 1.00 0.00 151 ALA A O 9
ATOM 16678 N N . LEU A 1 84 ? -0.464 -1.556 -7.060 1.00 0.00 152 LEU A N 9
ATOM 16679 C CA . LEU A 1 84 ? -0.365 -2.629 -6.084 1.00 0.00 152 LEU A CA 9
ATOM 16680 C C . LEU A 1 84 ? -1.274 -3.788 -6.451 1.00 0.00 152 LEU A C 9
ATOM 16681 O O . LEU A 1 84 ? -0.935 -4.949 -6.240 1.00 0.00 152 LEU A O 9
ATOM 16697 N N . LYS A 1 85 ? -2.420 -3.469 -7.018 1.00 0.00 153 LYS A N 9
ATOM 16698 C CA . LYS A 1 85 ? -3.365 -4.496 -7.446 1.00 0.00 153 LYS A CA 9
ATOM 16699 C C . LYS A 1 85 ? -2.635 -5.545 -8.295 1.00 0.00 153 LYS A C 9
ATOM 16700 O O . LYS A 1 85 ? -3.035 -6.708 -8.348 1.00 0.00 153 LYS A O 9
ATOM 16719 N N . TYR A 1 86 ? -1.546 -5.115 -8.937 1.00 0.00 154 TYR A N 9
ATOM 16720 C CA . TYR A 1 86 ? -0.731 -6.000 -9.765 1.00 0.00 154 TYR A CA 9
ATOM 16721 C C . TYR A 1 86 ? 0.554 -6.385 -9.031 1.00 0.00 154 TYR A C 9
ATOM 16722 O O . TYR A 1 86 ? 1.540 -6.786 -9.649 1.00 0.00 154 TYR A O 9
ATOM 16740 N N . SER A 1 87 ? 0.525 -6.264 -7.707 1.00 0.00 155 SER A N 9
ATOM 16741 C CA . SER A 1 87 ? 1.661 -6.594 -6.864 1.00 0.00 155 SER A CA 9
ATOM 16742 C C . SER A 1 87 ? 1.446 -7.958 -6.243 1.00 0.00 155 SER A C 9
ATOM 16743 O O . SER A 1 87 ? 0.744 -8.095 -5.242 1.00 0.00 155 SER A O 9
ATOM 16751 N N . VAL A 1 88 ? 2.036 -8.965 -6.854 1.00 0.00 156 VAL A N 9
ATOM 16752 C CA . VAL A 1 88 ? 1.892 -10.320 -6.375 1.00 0.00 156 VAL A CA 9
ATOM 16753 C C . VAL A 1 88 ? 3.081 -10.740 -5.517 1.00 0.00 156 VAL A C 9
ATOM 16754 O O . VAL A 1 88 ? 3.175 -11.889 -5.086 1.00 0.00 156 VAL A O 9
ATOM 16767 N N . VAL A 1 89 ? 3.977 -9.790 -5.249 1.00 0.00 157 VAL A N 9
ATOM 16768 C CA . VAL A 1 89 ? 5.138 -10.056 -4.418 1.00 0.00 157 VAL A CA 9
ATOM 16769 C C . VAL A 1 89 ? 4.728 -10.057 -2.951 1.00 0.00 157 VAL A C 9
ATOM 16770 O O . VAL A 1 89 ? 5.203 -10.867 -2.156 1.00 0.00 157 VAL A O 9
ATOM 16783 N N . LEU A 1 90 ? 3.820 -9.145 -2.611 1.00 0.00 158 LEU A N 9
ATOM 16784 C CA . LEU A 1 90 ? 3.306 -9.031 -1.256 1.00 0.00 158 LEU A CA 9
ATOM 16785 C C . LEU A 1 90 ? 1.856 -9.497 -1.238 1.00 0.00 158 LEU A C 9
ATOM 16786 O O . LEU A 1 90 ? 1.249 -9.672 -2.294 1.00 0.00 158 LEU A O 9
ATOM 16802 N N . GLU A 1 91 ? 1.290 -9.679 -0.053 1.00 0.00 159 GLU A N 9
ATOM 16803 C CA . GLU A 1 91 ? -0.102 -10.103 0.044 1.00 0.00 159 GLU A CA 9
ATOM 16804 C C . GLU A 1 91 ? -0.989 -8.891 0.283 1.00 0.00 159 GLU A C 9
ATOM 16805 O O . GLU A 1 91 ? -0.951 -8.282 1.345 1.00 0.00 159 GLU A O 9
ATOM 16817 N N . LEU A 1 92 ? -1.779 -8.541 -0.718 1.00 0.00 160 LEU A N 9
ATOM 16818 C CA . LEU A 1 92 ? -2.669 -7.393 -0.632 1.00 0.00 160 LEU A CA 9
ATOM 16819 C C . LEU A 1 92 ? -4.034 -7.805 -0.105 1.00 0.00 160 LEU A C 9
ATOM 16820 O O . LEU A 1 92 ? -4.507 -8.899 -0.416 1.00 0.00 160 LEU A O 9
ATOM 16836 N N . ASN A 1 93 ? -4.706 -6.928 0.649 1.00 0.00 161 ASN A N 9
ATOM 16837 C CA . ASN A 1 93 ? -6.046 -7.286 1.116 1.00 0.00 161 ASN A CA 9
ATOM 16838 C C . ASN A 1 93 ? -6.887 -7.428 -0.120 1.00 0.00 161 ASN A C 9
ATOM 16839 O O . ASN A 1 93 ? -6.549 -6.787 -1.112 1.00 0.00 161 ASN A O 9
ATOM 16850 N N . GLU A 1 94 ? -7.943 -8.259 -0.011 1.00 0.00 162 GLU A N 9
ATOM 16851 C CA . GLU A 1 94 ? -8.875 -8.631 -1.098 1.00 0.00 162 GLU A CA 9
ATOM 16852 C C . GLU A 1 94 ? -9.199 -7.544 -2.113 1.00 0.00 162 GLU A C 9
ATOM 16853 O O . GLU A 1 94 ? -9.057 -7.775 -3.314 1.00 0.00 162 GLU A O 9
ATOM 16865 N N . ASP A 1 95 ? -9.599 -6.373 -1.674 1.00 0.00 163 ASP A N 9
ATOM 16866 C CA . ASP A 1 95 ? -9.888 -5.307 -2.621 1.00 0.00 163 ASP A CA 9
ATOM 16867 C C . ASP A 1 95 ? -8.583 -4.615 -2.933 1.00 0.00 163 ASP A C 9
ATOM 16868 O O . ASP A 1 95 ? -8.542 -3.417 -3.216 1.00 0.00 163 ASP A O 9
ATOM 16877 N N . HIS A 1 96 ? -7.503 -5.390 -2.796 1.00 0.00 164 HIS A N 9
ATOM 16878 C CA . HIS A 1 96 ? -6.160 -4.899 -2.965 1.00 0.00 164 HIS A CA 9
ATOM 16879 C C . HIS A 1 96 ? -6.054 -3.556 -2.299 1.00 0.00 164 HIS A C 9
ATOM 16880 O O . HIS A 1 96 ? -5.319 -2.663 -2.721 1.00 0.00 164 HIS A O 9
ATOM 16895 N N . ARG A 1 97 ? -6.811 -3.464 -1.214 1.00 0.00 165 ARG A N 9
ATOM 16896 C CA . ARG A 1 97 ? -6.854 -2.290 -0.400 1.00 0.00 165 ARG A CA 9
ATOM 16897 C C . ARG A 1 97 ? -5.787 -2.384 0.649 1.00 0.00 165 ARG A C 9
ATOM 16898 O O . ARG A 1 97 ? -5.427 -1.374 1.254 1.00 0.00 165 ARG A O 9
ATOM 16919 N N . LYS A 1 98 ? -5.249 -3.592 0.879 1.00 0.00 166 LYS A N 9
ATOM 16920 C CA . LYS A 1 98 ? -4.194 -3.677 1.895 1.00 0.00 166 LYS A CA 9
ATOM 16921 C C . LYS A 1 98 ? -2.970 -4.394 1.382 1.00 0.00 166 LYS A C 9
ATOM 16922 O O . LYS A 1 98 ? -2.942 -4.863 0.249 1.00 0.00 166 LYS A O 9
ATOM 16941 N N . VAL A 1 99 ? -1.959 -4.471 2.231 1.00 0.00 167 VAL A N 9
ATOM 16942 C CA . VAL A 1 99 ? -0.723 -5.135 1.877 1.00 0.00 167 VAL A CA 9
ATOM 16943 C C . VAL A 1 99 ? -0.048 -5.704 3.111 1.00 0.00 167 VAL A C 9
ATOM 16944 O O . VAL A 1 99 ? 0.667 -5.015 3.833 1.00 0.00 167 VAL A O 9
ATOM 16957 N N . ARG A 1 100 ? -0.295 -6.980 3.339 1.00 0.00 168 ARG A N 9
ATOM 16958 C CA . ARG A 1 100 ? 0.278 -7.677 4.485 1.00 0.00 168 ARG A CA 9
ATOM 16959 C C . ARG A 1 100 ? 1.440 -8.560 4.049 1.00 0.00 168 ARG A C 9
ATOM 16960 O O . ARG A 1 100 ? 1.557 -8.911 2.877 1.00 0.00 168 ARG A O 9
ATOM 16981 N N . ARG A 1 101 ? 2.304 -8.909 4.997 1.00 0.00 169 ARG A N 9
ATOM 16982 C CA . ARG A 1 101 ? 3.461 -9.749 4.706 1.00 0.00 169 ARG A CA 9
ATOM 16983 C C . ARG A 1 101 ? 3.268 -11.155 5.267 1.00 0.00 169 ARG A C 9
ATOM 16984 O O . ARG A 1 101 ? 2.482 -11.364 6.191 1.00 0.00 169 ARG A O 9
ATOM 17005 N N . THR A 1 102 ? 3.994 -12.113 4.702 1.00 0.00 170 THR A N 9
ATOM 17006 C CA . THR A 1 102 ? 3.911 -13.499 5.145 1.00 0.00 170 THR A CA 9
ATOM 17007 C C . THR A 1 102 ? 5.270 -14.001 5.615 1.00 0.00 170 THR A C 9
ATOM 17008 O O . THR A 1 102 ? 5.364 -14.756 6.584 1.00 0.00 170 THR A O 9
ATOM 17019 N N . THR A 1 103 ? 6.321 -13.582 4.919 1.00 0.00 171 THR A N 9
ATOM 17020 C CA . THR A 1 103 ? 7.678 -13.992 5.259 1.00 0.00 171 THR A CA 9
ATOM 17021 C C . THR A 1 103 ? 8.517 -12.801 5.723 1.00 0.00 171 THR A C 9
ATOM 17022 O O . THR A 1 103 ? 9.475 -12.410 5.057 1.00 0.00 171 THR A O 9
ATOM 17033 N N . PRO A 1 104 ? 8.174 -12.212 6.881 1.00 0.00 172 PRO A N 9
ATOM 17034 C CA . PRO A 1 104 ? 8.909 -11.068 7.430 1.00 0.00 172 PRO A CA 9
ATOM 17035 C C . PRO A 1 104 ? 10.280 -11.477 7.958 1.00 0.00 172 PRO A C 9
ATOM 17036 O O . PRO A 1 104 ? 10.467 -12.608 8.408 1.00 0.00 172 PRO A O 9
ATOM 17047 N N . VAL A 1 105 ? 11.237 -10.557 7.902 1.00 0.00 173 VAL A N 9
ATOM 17048 C CA . VAL A 1 105 ? 12.583 -10.834 8.376 1.00 0.00 173 VAL A CA 9
ATOM 17049 C C . VAL A 1 105 ? 12.934 -9.912 9.544 1.00 0.00 173 VAL A C 9
ATOM 17050 O O . VAL A 1 105 ? 12.498 -8.761 9.582 1.00 0.00 173 VAL A O 9
ATOM 17063 N N . PRO A 1 106 ? 13.703 -10.409 10.530 1.00 0.00 174 PRO A N 9
ATOM 17064 C CA . PRO A 1 106 ? 14.072 -9.619 11.711 1.00 0.00 174 PRO A CA 9
ATOM 17065 C C . PRO A 1 106 ? 14.765 -8.307 11.359 1.00 0.00 174 PRO A C 9
ATOM 17066 O O . PRO A 1 106 ? 15.568 -8.238 10.429 1.00 0.00 174 PRO A O 9
ATOM 17077 N N . LEU A 1 107 ? 14.439 -7.271 12.126 1.00 0.00 175 LEU A N 9
ATOM 17078 C CA . LEU A 1 107 ? 14.995 -5.960 11.946 1.00 0.00 175 LEU A CA 9
ATOM 17079 C C . LEU A 1 107 ? 16.296 -5.836 12.728 1.00 0.00 175 LEU A C 9
ATOM 17080 O O . LEU A 1 107 ? 17.266 -5.239 12.264 1.00 0.00 175 LEU A O 9
ATOM 17096 N N . PHE A 1 108 ? 16.307 -6.437 13.907 1.00 0.00 176 PHE A N 9
ATOM 17097 C CA . PHE A 1 108 ? 17.483 -6.435 14.763 1.00 0.00 176 PHE A CA 9
ATOM 17098 C C . PHE A 1 108 ? 17.570 -7.762 15.497 1.00 0.00 176 PHE A C 9
ATOM 17099 O O . PHE A 1 108 ? 16.847 -8.004 16.462 1.00 0.00 176 PHE A O 9
ATOM 17116 N N . PRO A 1 109 ? 18.459 -8.639 15.033 1.00 0.00 177 PRO A N 9
ATOM 17117 C CA . PRO A 1 109 ? 18.674 -9.966 15.611 1.00 0.00 177 PRO A CA 9
ATOM 17118 C C . PRO A 1 109 ? 19.456 -9.929 16.919 1.00 0.00 177 PRO A C 9
ATOM 17119 O O . PRO A 1 109 ? 19.161 -10.677 17.852 1.00 0.00 177 PRO A O 9
ATOM 17130 N N . ASN A 1 110 ? 20.467 -9.064 16.973 1.00 0.00 178 ASN A N 9
ATOM 17131 C CA . ASN A 1 110 ? 21.307 -8.946 18.162 1.00 0.00 178 ASN A CA 9
ATOM 17132 C C . ASN A 1 110 ? 20.914 -7.744 19.004 1.00 0.00 178 ASN A C 9
ATOM 17133 O O . ASN A 1 110 ? 21.116 -7.728 20.219 1.00 0.00 178 ASN A O 9
ATOM 17144 N N . GLU A 1 111 ? 20.367 -6.735 18.347 1.00 0.00 179 GLU A N 9
ATOM 17145 C CA . GLU A 1 111 ? 19.957 -5.515 19.024 1.00 0.00 179 GLU A CA 9
ATOM 17146 C C . GLU A 1 111 ? 18.624 -5.696 19.737 1.00 0.00 179 GLU A C 9
ATOM 17147 O O . GLU A 1 111 ? 18.275 -4.931 20.635 1.00 0.00 179 GLU A O 9
ATOM 17159 N N . ASN A 1 112 ? 17.892 -6.719 19.331 1.00 0.00 180 ASN A N 9
ATOM 17160 C CA . ASN A 1 112 ? 16.594 -7.022 19.927 1.00 0.00 180 ASN A CA 9
ATOM 17161 C C . ASN A 1 112 ? 16.736 -7.307 21.419 1.00 0.00 180 ASN A C 9
ATOM 17162 O O . ASN A 1 112 ? 16.863 -8.460 21.831 1.00 0.00 180 ASN A O 9
ATOM 17173 N N . LEU A 1 113 ? 16.715 -6.251 22.224 1.00 0.00 181 LEU A N 9
ATOM 17174 C CA . LEU A 1 113 ? 16.842 -6.389 23.668 1.00 0.00 181 LEU A CA 9
ATOM 17175 C C . LEU A 1 113 ? 15.660 -7.165 24.247 1.00 0.00 181 LEU A C 9
ATOM 17176 O O . LEU A 1 113 ? 14.536 -7.054 23.756 1.00 0.00 181 LEU A O 9
ATOM 17192 N N . PRO A 1 114 ? 15.898 -7.963 25.302 1.00 0.00 182 PRO A N 9
ATOM 17193 C CA . PRO A 1 114 ? 14.844 -8.758 25.943 1.00 0.00 182 PRO A CA 9
ATOM 17194 C C . PRO A 1 114 ? 13.635 -7.912 26.326 1.00 0.00 182 PRO A C 9
ATOM 17195 O O . PRO A 1 114 ? 12.518 -8.172 25.879 1.00 0.00 182 PRO A O 9
ATOM 17206 N N . SER A 1 115 ? 13.866 -6.903 27.165 1.00 0.00 183 SER A N 9
ATOM 17207 C CA . SER A 1 115 ? 12.807 -6.015 27.624 1.00 0.00 183 SER A CA 9
ATOM 17208 C C . SER A 1 115 ? 11.861 -5.631 26.488 1.00 0.00 183 SER A C 9
ATOM 17209 O O . SER A 1 115 ? 12.326 -5.560 25.331 1.00 0.00 183 SER A O 9
ATOM 17218 N N . THR A 1 2 ? -17.538 -14.097 -6.790 1.00 0.00 70 THR A N 10
ATOM 17219 C CA . THR A 1 2 ? -17.544 -12.639 -6.502 1.00 0.00 70 THR A CA 10
ATOM 17220 C C . THR A 1 2 ? -18.745 -12.251 -5.646 1.00 0.00 70 THR A C 10
ATOM 17221 O O . THR A 1 2 ? -19.885 -12.577 -5.973 1.00 0.00 70 THR A O 10
ATOM 17232 N N . ALA A 1 3 ? -18.480 -11.551 -4.547 1.00 0.00 71 ALA A N 10
ATOM 17233 C CA . ALA A 1 3 ? -19.538 -11.118 -3.643 1.00 0.00 71 ALA A CA 10
ATOM 17234 C C . ALA A 1 3 ? -19.076 -9.953 -2.775 1.00 0.00 71 ALA A C 10
ATOM 17235 O O . ALA A 1 3 ? -17.878 -9.727 -2.609 1.00 0.00 71 ALA A O 10
ATOM 17242 N N . SER A 1 4 ? -20.035 -9.218 -2.222 1.00 0.00 72 SER A N 10
ATOM 17243 C CA . SER A 1 4 ? -19.725 -8.076 -1.368 1.00 0.00 72 SER A CA 10
ATOM 17244 C C . SER A 1 4 ? -18.930 -7.024 -2.135 1.00 0.00 72 SER A C 10
ATOM 17245 O O . SER A 1 4 ? -17.704 -7.096 -2.215 1.00 0.00 72 SER A O 10
ATOM 17253 N N . GLY A 1 5 ? -19.636 -6.049 -2.697 1.00 0.00 73 GLY A N 10
ATOM 17254 C CA . GLY A 1 5 ? -18.979 -4.996 -3.450 1.00 0.00 73 GLY A CA 10
ATOM 17255 C C . GLY A 1 5 ? -19.692 -3.663 -3.328 1.00 0.00 73 GLY A C 10
ATOM 17256 O O . GLY A 1 5 ? -19.469 -2.918 -2.373 1.00 0.00 73 GLY A O 10
ATOM 17260 N N . GLY A 1 6 ? -20.550 -3.363 -4.296 1.00 0.00 74 GLY A N 10
ATOM 17261 C CA . GLY A 1 6 ? -21.285 -2.112 -4.274 1.00 0.00 74 GLY A CA 10
ATOM 17262 C C . GLY A 1 6 ? -22.440 -2.134 -3.292 1.00 0.00 74 GLY A C 10
ATOM 17263 O O . GLY A 1 6 ? -22.851 -3.199 -2.831 1.00 0.00 74 GLY A O 10
ATOM 17267 N N . GLU A 1 7 ? -22.964 -0.956 -2.971 1.00 0.00 75 GLU A N 10
ATOM 17268 C CA . GLU A 1 7 ? -24.077 -0.844 -2.036 1.00 0.00 75 GLU A CA 10
ATOM 17269 C C . GLU A 1 7 ? -24.658 0.567 -2.048 1.00 0.00 75 GLU A C 10
ATOM 17270 O O . GLU A 1 7 ? -24.116 1.476 -1.419 1.00 0.00 75 GLU A O 10
ATOM 17282 N N . ASN A 1 8 ? -25.762 0.741 -2.766 1.00 0.00 76 ASN A N 10
ATOM 17283 C CA . ASN A 1 8 ? -26.416 2.041 -2.858 1.00 0.00 76 ASN A CA 10
ATOM 17284 C C . ASN A 1 8 ? -25.478 3.080 -3.463 1.00 0.00 76 ASN A C 10
ATOM 17285 O O . ASN A 1 8 ? -24.330 2.779 -3.792 1.00 0.00 76 ASN A O 10
ATOM 17296 N N . GLU A 1 9 ? -25.974 4.305 -3.607 1.00 0.00 77 GLU A N 10
ATOM 17297 C CA . GLU A 1 9 ? -25.181 5.391 -4.172 1.00 0.00 77 GLU A CA 10
ATOM 17298 C C . GLU A 1 9 ? -25.059 6.548 -3.185 1.00 0.00 77 GLU A C 10
ATOM 17299 O O . GLU A 1 9 ? -25.824 6.640 -2.225 1.00 0.00 77 GLU A O 10
ATOM 17311 N N . ARG A 1 10 ? -24.095 7.428 -3.429 1.00 0.00 78 ARG A N 10
ATOM 17312 C CA . ARG A 1 10 ? -23.874 8.580 -2.562 1.00 0.00 78 ARG A CA 10
ATOM 17313 C C . ARG A 1 10 ? -23.741 9.859 -3.381 1.00 0.00 78 ARG A C 10
ATOM 17314 O O . ARG A 1 10 ? -24.601 10.737 -3.326 1.00 0.00 78 ARG A O 10
ATOM 17335 N N . GLU A 1 11 ? -22.652 9.955 -4.138 1.00 0.00 79 GLU A N 10
ATOM 17336 C CA . GLU A 1 11 ? -22.392 11.124 -4.974 1.00 0.00 79 GLU A CA 10
ATOM 17337 C C . GLU A 1 11 ? -20.966 11.088 -5.516 1.00 0.00 79 GLU A C 10
ATOM 17338 O O . GLU A 1 11 ? -20.693 11.582 -6.610 1.00 0.00 79 GLU A O 10
ATOM 17350 N N . ASP A 1 12 ? -20.060 10.498 -4.741 1.00 0.00 80 ASP A N 10
ATOM 17351 C CA . ASP A 1 12 ? -18.660 10.397 -5.140 1.00 0.00 80 ASP A CA 10
ATOM 17352 C C . ASP A 1 12 ? -18.195 8.941 -5.160 1.00 0.00 80 ASP A C 10
ATOM 17353 O O . ASP A 1 12 ? -17.002 8.665 -5.277 1.00 0.00 80 ASP A O 10
ATOM 17362 N N . LEU A 1 13 ? -19.141 8.014 -5.042 1.00 0.00 81 LEU A N 10
ATOM 17363 C CA . LEU A 1 13 ? -18.822 6.591 -5.045 1.00 0.00 81 LEU A CA 10
ATOM 17364 C C . LEU A 1 13 ? -18.748 6.054 -6.471 1.00 0.00 81 LEU A C 10
ATOM 17365 O O . LEU A 1 13 ? -19.454 5.109 -6.828 1.00 0.00 81 LEU A O 10
ATOM 17381 N N . GLU A 1 14 ? -17.889 6.659 -7.283 1.00 0.00 82 GLU A N 10
ATOM 17382 C CA . GLU A 1 14 ? -17.721 6.242 -8.669 1.00 0.00 82 GLU A CA 10
ATOM 17383 C C . GLU A 1 14 ? -16.582 7.009 -9.335 1.00 0.00 82 GLU A C 10
ATOM 17384 O O . GLU A 1 14 ? -16.812 7.871 -10.183 1.00 0.00 82 GLU A O 10
ATOM 17396 N N . GLN A 1 15 ? -15.353 6.688 -8.946 1.00 0.00 83 GLN A N 10
ATOM 17397 C CA . GLN A 1 15 ? -14.178 7.346 -9.507 1.00 0.00 83 GLN A CA 10
ATOM 17398 C C . GLN A 1 15 ? -13.810 6.735 -10.855 1.00 0.00 83 GLN A C 10
ATOM 17399 O O . GLN A 1 15 ? -13.837 5.515 -11.022 1.00 0.00 83 GLN A O 10
ATOM 17413 N N . GLU A 1 16 ? -13.472 7.589 -11.815 1.00 0.00 84 GLU A N 10
ATOM 17414 C CA . GLU A 1 16 ? -13.104 7.130 -13.149 1.00 0.00 84 GLU A CA 10
ATOM 17415 C C . GLU A 1 16 ? -11.644 7.447 -13.459 1.00 0.00 84 GLU A C 10
ATOM 17416 O O . GLU A 1 16 ? -11.346 8.228 -14.364 1.00 0.00 84 GLU A O 10
ATOM 17428 N N . TRP A 1 17 ? -10.734 6.834 -12.707 1.00 0.00 85 TRP A N 10
ATOM 17429 C CA . TRP A 1 17 ? -9.307 7.049 -12.911 1.00 0.00 85 TRP A CA 10
ATOM 17430 C C . TRP A 1 17 ? -8.808 6.237 -14.104 1.00 0.00 85 TRP A C 10
ATOM 17431 O O . TRP A 1 17 ? -9.131 5.057 -14.241 1.00 0.00 85 TRP A O 10
ATOM 17452 N N . LYS A 1 18 ? -8.021 6.877 -14.963 1.00 0.00 86 LYS A N 10
ATOM 17453 C CA . LYS A 1 18 ? -7.482 6.222 -16.136 1.00 0.00 86 LYS A CA 10
ATOM 17454 C C . LYS A 1 18 ? -6.412 5.205 -15.747 1.00 0.00 86 LYS A C 10
ATOM 17455 O O . LYS A 1 18 ? -5.718 5.377 -14.746 1.00 0.00 86 LYS A O 10
ATOM 17474 N N . PRO A 1 19 ? -6.266 4.126 -16.535 1.00 0.00 87 PRO A N 10
ATOM 17475 C CA . PRO A 1 19 ? -5.276 3.080 -16.260 1.00 0.00 87 PRO A CA 10
ATOM 17476 C C . PRO A 1 19 ? -3.844 3.555 -16.506 1.00 0.00 87 PRO A C 10
ATOM 17477 O O . PRO A 1 19 ? -3.558 4.184 -17.525 1.00 0.00 87 PRO A O 10
ATOM 17488 N N . PRO A 1 20 ? -2.920 3.259 -15.573 1.00 0.00 88 PRO A N 10
ATOM 17489 C CA . PRO A 1 20 ? -1.519 3.656 -15.692 1.00 0.00 88 PRO A CA 10
ATOM 17490 C C . PRO A 1 20 ? -0.699 2.649 -16.493 1.00 0.00 88 PRO A C 10
ATOM 17491 O O . PRO A 1 20 ? -1.254 1.804 -17.196 1.00 0.00 88 PRO A O 10
ATOM 17502 N N . ASP A 1 21 ? 0.623 2.737 -16.378 1.00 0.00 89 ASP A N 10
ATOM 17503 C CA . ASP A 1 21 ? 1.512 1.837 -17.076 1.00 0.00 89 ASP A CA 10
ATOM 17504 C C . ASP A 1 21 ? 2.334 1.035 -16.081 1.00 0.00 89 ASP A C 10
ATOM 17505 O O . ASP A 1 21 ? 2.689 1.530 -15.011 1.00 0.00 89 ASP A O 10
ATOM 17514 N N . GLU A 1 22 ? 2.634 -0.205 -16.437 1.00 0.00 90 GLU A N 10
ATOM 17515 C CA . GLU A 1 22 ? 3.413 -1.077 -15.580 1.00 0.00 90 GLU A CA 10
ATOM 17516 C C . GLU A 1 22 ? 4.729 -0.420 -15.173 1.00 0.00 90 GLU A C 10
ATOM 17517 O O . GLU A 1 22 ? 5.342 -0.803 -14.177 1.00 0.00 90 GLU A O 10
ATOM 17529 N N . GLU A 1 23 ? 5.156 0.577 -15.945 1.00 0.00 91 GLU A N 10
ATOM 17530 C CA . GLU A 1 23 ? 6.394 1.288 -15.651 1.00 0.00 91 GLU A CA 10
ATOM 17531 C C . GLU A 1 23 ? 6.354 1.849 -14.239 1.00 0.00 91 GLU A C 10
ATOM 17532 O O . GLU A 1 23 ? 7.249 1.604 -13.427 1.00 0.00 91 GLU A O 10
ATOM 17544 N N . LEU A 1 24 ? 5.297 2.596 -13.952 1.00 0.00 92 LEU A N 10
ATOM 17545 C CA . LEU A 1 24 ? 5.119 3.192 -12.640 1.00 0.00 92 LEU A CA 10
ATOM 17546 C C . LEU A 1 24 ? 4.659 2.147 -11.627 1.00 0.00 92 LEU A C 10
ATOM 17547 O O . LEU A 1 24 ? 4.850 2.313 -10.423 1.00 0.00 92 LEU A O 10
ATOM 17563 N N . ILE A 1 25 ? 4.061 1.061 -12.118 1.00 0.00 93 ILE A N 10
ATOM 17564 C CA . ILE A 1 25 ? 3.590 -0.001 -11.243 1.00 0.00 93 ILE A CA 10
ATOM 17565 C C . ILE A 1 25 ? 4.765 -0.744 -10.620 1.00 0.00 93 ILE A C 10
ATOM 17566 O O . ILE A 1 25 ? 4.695 -1.184 -9.473 1.00 0.00 93 ILE A O 10
ATOM 17582 N N . LYS A 1 26 ? 5.846 -0.874 -11.381 1.00 0.00 94 LYS A N 10
ATOM 17583 C CA . LYS A 1 26 ? 7.038 -1.555 -10.897 1.00 0.00 94 LYS A CA 10
ATOM 17584 C C . LYS A 1 26 ? 7.785 -0.677 -9.901 1.00 0.00 94 LYS A C 10
ATOM 17585 O O . LYS A 1 26 ? 8.400 -1.174 -8.958 1.00 0.00 94 LYS A O 10
ATOM 17604 N N . LYS A 1 27 ? 7.716 0.635 -10.109 1.00 0.00 95 LYS A N 10
ATOM 17605 C CA . LYS A 1 27 ? 8.377 1.579 -9.216 1.00 0.00 95 LYS A CA 10
ATOM 17606 C C . LYS A 1 27 ? 7.734 1.535 -7.832 1.00 0.00 95 LYS A C 10
ATOM 17607 O O . LYS A 1 27 ? 8.409 1.307 -6.828 1.00 0.00 95 LYS A O 10
ATOM 17626 N N . LEU A 1 28 ? 6.421 1.749 -7.792 1.00 0.00 96 LEU A N 10
ATOM 17627 C CA . LEU A 1 28 ? 5.677 1.727 -6.539 1.00 0.00 96 LEU A CA 10
ATOM 17628 C C . LEU A 1 28 ? 5.880 0.404 -5.808 1.00 0.00 96 LEU A C 10
ATOM 17629 O O . LEU A 1 28 ? 6.308 0.376 -4.655 1.00 0.00 96 LEU A O 10
ATOM 17645 N N . VAL A 1 29 ? 5.568 -0.695 -6.488 1.00 0.00 97 VAL A N 10
ATOM 17646 C CA . VAL A 1 29 ? 5.718 -2.022 -5.904 1.00 0.00 97 VAL A CA 10
ATOM 17647 C C . VAL A 1 29 ? 7.131 -2.226 -5.368 1.00 0.00 97 VAL A C 10
ATOM 17648 O O . VAL A 1 29 ? 7.332 -2.894 -4.353 1.00 0.00 97 VAL A O 10
ATOM 17661 N N . ASP A 1 30 ? 8.105 -1.642 -6.058 1.00 0.00 98 ASP A N 10
ATOM 17662 C CA . ASP A 1 30 ? 9.500 -1.752 -5.653 1.00 0.00 98 ASP A CA 10
ATOM 17663 C C . ASP A 1 30 ? 9.703 -1.174 -4.257 1.00 0.00 98 ASP A C 10
ATOM 17664 O O . ASP A 1 30 ? 10.593 -1.603 -3.521 1.00 0.00 98 ASP A O 10
ATOM 17673 N N . GLN A 1 31 ? 8.872 -0.200 -3.896 1.00 0.00 99 GLN A N 10
ATOM 17674 C CA . GLN A 1 31 ? 8.965 0.428 -2.585 1.00 0.00 99 GLN A CA 10
ATOM 17675 C C . GLN A 1 31 ? 8.440 -0.507 -1.503 1.00 0.00 99 GLN A C 10
ATOM 17676 O O . GLN A 1 31 ? 8.940 -0.510 -0.378 1.00 0.00 99 GLN A O 10
ATOM 17690 N N . ILE A 1 32 ? 7.432 -1.303 -1.848 1.00 0.00 100 ILE A N 10
ATOM 17691 C CA . ILE A 1 32 ? 6.849 -2.239 -0.902 1.00 0.00 100 ILE A CA 10
ATOM 17692 C C . ILE A 1 32 ? 7.835 -3.326 -0.539 1.00 0.00 100 ILE A C 10
ATOM 17693 O O . ILE A 1 32 ? 8.261 -3.444 0.608 1.00 0.00 100 ILE A O 10
ATOM 17709 N N . GLU A 1 33 ? 8.214 -4.108 -1.530 1.00 0.00 101 GLU A N 10
ATOM 17710 C CA . GLU A 1 33 ? 9.178 -5.181 -1.315 1.00 0.00 101 GLU A CA 10
ATOM 17711 C C . GLU A 1 33 ? 10.400 -4.641 -0.575 1.00 0.00 101 GLU A C 10
ATOM 17712 O O . GLU A 1 33 ? 11.114 -5.380 0.101 1.00 0.00 101 GLU A O 10
ATOM 17724 N N . PHE A 1 34 ? 10.629 -3.340 -0.728 1.00 0.00 102 PHE A N 10
ATOM 17725 C CA . PHE A 1 34 ? 11.761 -2.669 -0.100 1.00 0.00 102 PHE A CA 10
ATOM 17726 C C . PHE A 1 34 ? 11.451 -2.187 1.315 1.00 0.00 102 PHE A C 10
ATOM 17727 O O . PHE A 1 34 ? 12.320 -2.201 2.186 1.00 0.00 102 PHE A O 10
ATOM 17744 N N . TYR A 1 35 ? 10.229 -1.712 1.524 1.00 0.00 103 TYR A N 10
ATOM 17745 C CA . TYR A 1 35 ? 9.839 -1.169 2.821 1.00 0.00 103 TYR A CA 10
ATOM 17746 C C . TYR A 1 35 ? 9.439 -2.241 3.825 1.00 0.00 103 TYR A C 10
ATOM 17747 O O . TYR A 1 35 ? 9.385 -1.985 5.027 1.00 0.00 103 TYR A O 10
ATOM 17765 N N . PHE A 1 36 ? 9.177 -3.441 3.336 1.00 0.00 104 PHE A N 10
ATOM 17766 C CA . PHE A 1 36 ? 8.805 -4.543 4.210 1.00 0.00 104 PHE A CA 10
ATOM 17767 C C . PHE A 1 36 ? 10.006 -5.437 4.508 1.00 0.00 104 PHE A C 10
ATOM 17768 O O . PHE A 1 36 ? 9.900 -6.396 5.273 1.00 0.00 104 PHE A O 10
ATOM 17785 N N . SER A 1 37 ? 11.152 -5.116 3.914 1.00 0.00 105 SER A N 10
ATOM 17786 C CA . SER A 1 37 ? 12.362 -5.897 4.145 1.00 0.00 105 SER A CA 10
ATOM 17787 C C . SER A 1 37 ? 12.703 -5.909 5.634 1.00 0.00 105 SER A C 10
ATOM 17788 O O . SER A 1 37 ? 12.550 -4.898 6.317 1.00 0.00 105 SER A O 10
ATOM 17796 N N . ASP A 1 38 ? 13.156 -7.056 6.136 1.00 0.00 106 ASP A N 10
ATOM 17797 C CA . ASP A 1 38 ? 13.508 -7.192 7.552 1.00 0.00 106 ASP A CA 10
ATOM 17798 C C . ASP A 1 38 ? 14.306 -5.979 8.047 1.00 0.00 106 ASP A C 10
ATOM 17799 O O . ASP A 1 38 ? 13.999 -5.391 9.089 1.00 0.00 106 ASP A O 10
ATOM 17808 N N . GLU A 1 39 ? 15.333 -5.617 7.282 1.00 0.00 107 GLU A N 10
ATOM 17809 C CA . GLU A 1 39 ? 16.195 -4.489 7.615 1.00 0.00 107 GLU A CA 10
ATOM 17810 C C . GLU A 1 39 ? 15.489 -3.159 7.405 1.00 0.00 107 GLU A C 10
ATOM 17811 O O . GLU A 1 39 ? 15.907 -2.131 7.939 1.00 0.00 107 GLU A O 10
ATOM 17823 N N . ASN A 1 40 ? 14.423 -3.183 6.626 1.00 0.00 108 ASN A N 10
ATOM 17824 C CA . ASN A 1 40 ? 13.661 -1.975 6.345 1.00 0.00 108 ASN A CA 10
ATOM 17825 C C . ASN A 1 40 ? 12.564 -1.786 7.378 1.00 0.00 108 ASN A C 10
ATOM 17826 O O . ASN A 1 40 ? 12.025 -0.693 7.531 1.00 0.00 108 ASN A O 10
ATOM 17837 N N . LEU A 1 41 ? 12.251 -2.855 8.096 1.00 0.00 109 LEU A N 10
ATOM 17838 C CA . LEU A 1 41 ? 11.244 -2.816 9.125 1.00 0.00 109 LEU A CA 10
ATOM 17839 C C . LEU A 1 41 ? 11.764 -2.040 10.310 1.00 0.00 109 LEU A C 10
ATOM 17840 O O . LEU A 1 41 ? 11.138 -1.088 10.776 1.00 0.00 109 LEU A O 10
ATOM 17856 N N . GLU A 1 42 ? 12.938 -2.443 10.781 1.00 0.00 110 GLU A N 10
ATOM 17857 C CA . GLU A 1 42 ? 13.571 -1.773 11.897 1.00 0.00 110 GLU A CA 10
ATOM 17858 C C . GLU A 1 42 ? 13.702 -0.275 11.622 1.00 0.00 110 GLU A C 10
ATOM 17859 O O . GLU A 1 42 ? 13.967 0.513 12.529 1.00 0.00 110 GLU A O 10
ATOM 17871 N N . LYS A 1 43 ? 13.535 0.105 10.356 1.00 0.00 111 LYS A N 10
ATOM 17872 C CA . LYS A 1 43 ? 13.650 1.493 9.949 1.00 0.00 111 LYS A CA 10
ATOM 17873 C C . LYS A 1 43 ? 12.322 2.042 9.431 1.00 0.00 111 LYS A C 10
ATOM 17874 O O . LYS A 1 43 ? 12.134 3.256 9.355 1.00 0.00 111 LYS A O 10
ATOM 17893 N N . ASP A 1 44 ? 11.407 1.148 9.063 1.00 0.00 112 ASP A N 10
ATOM 17894 C CA . ASP A 1 44 ? 10.111 1.564 8.542 1.00 0.00 112 ASP A CA 10
ATOM 17895 C C . ASP A 1 44 ? 8.989 1.174 9.485 1.00 0.00 112 ASP A C 10
ATOM 17896 O O . ASP A 1 44 ? 8.172 0.302 9.185 1.00 0.00 112 ASP A O 10
ATOM 17905 N N . ALA A 1 45 ? 8.955 1.843 10.620 1.00 0.00 113 ALA A N 10
ATOM 17906 C CA . ALA A 1 45 ? 7.929 1.596 11.622 1.00 0.00 113 ALA A CA 10
ATOM 17907 C C . ALA A 1 45 ? 6.579 2.130 11.150 1.00 0.00 113 ALA A C 10
ATOM 17908 O O . ALA A 1 45 ? 5.532 1.734 11.656 1.00 0.00 113 ALA A O 10
ATOM 17915 N N . PHE A 1 46 ? 6.616 3.028 10.170 1.00 0.00 114 PHE A N 10
ATOM 17916 C CA . PHE A 1 46 ? 5.402 3.616 9.618 1.00 0.00 114 PHE A CA 10
ATOM 17917 C C . PHE A 1 46 ? 4.461 2.535 9.090 1.00 0.00 114 PHE A C 10
ATOM 17918 O O . PHE A 1 46 ? 3.250 2.595 9.302 1.00 0.00 114 PHE A O 10
ATOM 17935 N N . LEU A 1 47 ? 5.026 1.547 8.401 1.00 0.00 115 LEU A N 10
ATOM 17936 C CA . LEU A 1 47 ? 4.236 0.453 7.844 1.00 0.00 115 LEU A CA 10
ATOM 17937 C C . LEU A 1 47 ? 3.977 -0.628 8.891 1.00 0.00 115 LEU A C 10
ATOM 17938 O O . LEU A 1 47 ? 2.964 -1.325 8.838 1.00 0.00 115 LEU A O 10
ATOM 17954 N N . LEU A 1 48 ? 4.903 -0.770 9.836 1.00 0.00 116 LEU A N 10
ATOM 17955 C CA . LEU A 1 48 ? 4.777 -1.777 10.887 1.00 0.00 116 LEU A CA 10
ATOM 17956 C C . LEU A 1 48 ? 3.908 -1.284 12.043 1.00 0.00 116 LEU A C 10
ATOM 17957 O O . LEU A 1 48 ? 2.842 -1.841 12.311 1.00 0.00 116 LEU A O 10
ATOM 17973 N N . LYS A 1 49 ? 4.373 -0.245 12.733 1.00 0.00 117 LYS A N 10
ATOM 17974 C CA . LYS A 1 49 ? 3.644 0.313 13.870 1.00 0.00 117 LYS A CA 10
ATOM 17975 C C . LYS A 1 49 ? 2.192 0.617 13.514 1.00 0.00 117 LYS A C 10
ATOM 17976 O O . LYS A 1 49 ? 1.288 0.386 14.316 1.00 0.00 117 LYS A O 10
ATOM 17995 N N . HIS A 1 50 ? 1.971 1.135 12.308 1.00 0.00 118 HIS A N 10
ATOM 17996 C CA . HIS A 1 50 ? 0.622 1.467 11.856 1.00 0.00 118 HIS A CA 10
ATOM 17997 C C . HIS A 1 50 ? -0.337 0.308 12.112 1.00 0.00 118 HIS A C 10
ATOM 17998 O O . HIS A 1 50 ? -1.515 0.515 12.402 1.00 0.00 118 HIS A O 10
ATOM 18013 N N . VAL A 1 51 ? 0.181 -0.909 12.003 1.00 0.00 119 VAL A N 10
ATOM 18014 C CA . VAL A 1 51 ? -0.620 -2.105 12.224 1.00 0.00 119 VAL A CA 10
ATOM 18015 C C . VAL A 1 51 ? -0.674 -2.465 13.706 1.00 0.00 119 VAL A C 10
ATOM 18016 O O . VAL A 1 51 ? -1.730 -2.809 14.234 1.00 0.00 119 VAL A O 10
ATOM 18029 N N . ARG A 1 52 ? 0.476 -2.386 14.370 1.00 0.00 120 ARG A N 10
ATOM 18030 C CA . ARG A 1 52 ? 0.565 -2.706 15.791 1.00 0.00 120 ARG A CA 10
ATOM 18031 C C . ARG A 1 52 ? -0.433 -1.886 16.603 1.00 0.00 120 ARG A C 10
ATOM 18032 O O . ARG A 1 52 ? -0.462 -0.658 16.513 1.00 0.00 120 ARG A O 10
ATOM 18053 N N . ARG A 1 53 ? -1.249 -2.573 17.396 1.00 0.00 121 ARG A N 10
ATOM 18054 C CA . ARG A 1 53 ? -2.249 -1.910 18.225 1.00 0.00 121 ARG A CA 10
ATOM 18055 C C . ARG A 1 53 ? -3.224 -1.109 17.366 1.00 0.00 121 ARG A C 10
ATOM 18056 O O . ARG A 1 53 ? -3.618 0.000 17.727 1.00 0.00 121 ARG A O 10
ATOM 18077 N N . ASN A 1 54 ? -3.609 -1.680 16.229 1.00 0.00 122 ASN A N 10
ATOM 18078 C CA . ASN A 1 54 ? -4.538 -1.021 15.320 1.00 0.00 122 ASN A CA 10
ATOM 18079 C C . ASN A 1 54 ? -5.241 -2.039 14.428 1.00 0.00 122 ASN A C 10
ATOM 18080 O O . ASN A 1 54 ? -6.430 -2.311 14.596 1.00 0.00 122 ASN A O 10
ATOM 18091 N N . LYS A 1 55 ? -4.499 -2.598 13.477 1.00 0.00 123 LYS A N 10
ATOM 18092 C CA . LYS A 1 55 ? -5.051 -3.585 12.557 1.00 0.00 123 LYS A CA 10
ATOM 18093 C C . LYS A 1 55 ? -4.722 -5.001 13.017 1.00 0.00 123 LYS A C 10
ATOM 18094 O O . LYS A 1 55 ? -4.101 -5.196 14.062 1.00 0.00 123 LYS A O 10
ATOM 18113 N N . LEU A 1 56 ? -5.142 -5.987 12.230 1.00 0.00 124 LEU A N 10
ATOM 18114 C CA . LEU A 1 56 ? -4.891 -7.387 12.558 1.00 0.00 124 LEU A CA 10
ATOM 18115 C C . LEU A 1 56 ? -3.667 -7.912 11.814 1.00 0.00 124 LEU A C 10
ATOM 18116 O O . LEU A 1 56 ? -3.550 -9.112 11.563 1.00 0.00 124 LEU A O 10
ATOM 18132 N N . GLY A 1 57 ? -2.756 -7.010 11.463 1.00 0.00 125 GLY A N 10
ATOM 18133 C CA . GLY A 1 57 ? -1.553 -7.406 10.752 1.00 0.00 125 GLY A CA 10
ATOM 18134 C C . GLY A 1 57 ? -1.565 -6.985 9.293 1.00 0.00 125 GLY A C 10
ATOM 18135 O O . GLY A 1 57 ? -0.619 -7.265 8.556 1.00 0.00 125 GLY A O 10
ATOM 18139 N N . TYR A 1 58 ? -2.636 -6.316 8.870 1.00 0.00 126 TYR A N 10
ATOM 18140 C CA . TYR A 1 58 ? -2.757 -5.868 7.488 1.00 0.00 126 TYR A CA 10
ATOM 18141 C C . TYR A 1 58 ? -2.450 -4.380 7.356 1.00 0.00 126 TYR A C 10
ATOM 18142 O O . TYR A 1 58 ? -2.865 -3.573 8.189 1.00 0.00 126 TYR A O 10
ATOM 18160 N N . VAL A 1 59 ? -1.730 -4.022 6.296 1.00 0.00 127 VAL A N 10
ATOM 18161 C CA . VAL A 1 59 ? -1.377 -2.633 6.044 1.00 0.00 127 VAL A CA 10
ATOM 18162 C C . VAL A 1 59 ? -2.295 -2.042 4.979 1.00 0.00 127 VAL A C 10
ATOM 18163 O O . VAL A 1 59 ? -2.375 -2.555 3.864 1.00 0.00 127 VAL A O 10
ATOM 18176 N N . SER A 1 60 ? -2.997 -0.974 5.330 1.00 0.00 128 SER A N 10
ATOM 18177 C CA . SER A 1 60 ? -3.920 -0.336 4.402 1.00 0.00 128 SER A CA 10
ATOM 18178 C C . SER A 1 60 ? -3.180 0.399 3.288 1.00 0.00 128 SER A C 10
ATOM 18179 O O . SER A 1 60 ? -2.281 1.202 3.542 1.00 0.00 128 SER A O 10
ATOM 18187 N N . VAL A 1 61 ? -3.576 0.123 2.049 1.00 0.00 129 VAL A N 10
ATOM 18188 C CA . VAL A 1 61 ? -2.962 0.759 0.892 1.00 0.00 129 VAL A CA 10
ATOM 18189 C C . VAL A 1 61 ? -3.304 2.245 0.845 1.00 0.00 129 VAL A C 10
ATOM 18190 O O . VAL A 1 61 ? -2.503 3.065 0.399 1.00 0.00 129 VAL A O 10
ATOM 18203 N N . LYS A 1 62 ? -4.501 2.586 1.315 1.00 0.00 130 LYS A N 10
ATOM 18204 C CA . LYS A 1 62 ? -4.944 3.976 1.334 1.00 0.00 130 LYS A CA 10
ATOM 18205 C C . LYS A 1 62 ? -3.917 4.851 2.045 1.00 0.00 130 LYS A C 10
ATOM 18206 O O . LYS A 1 62 ? -3.766 6.032 1.731 1.00 0.00 130 LYS A O 10
ATOM 18225 N N . LEU A 1 63 ? -3.208 4.256 2.999 1.00 0.00 131 LEU A N 10
ATOM 18226 C CA . LEU A 1 63 ? -2.188 4.969 3.752 1.00 0.00 131 LEU A CA 10
ATOM 18227 C C . LEU A 1 63 ? -0.864 4.977 2.989 1.00 0.00 131 LEU A C 10
ATOM 18228 O O . LEU A 1 63 ? -0.077 5.917 3.105 1.00 0.00 131 LEU A O 10
ATOM 18244 N N . LEU A 1 64 ? -0.629 3.928 2.203 1.00 0.00 132 LEU A N 10
ATOM 18245 C CA . LEU A 1 64 ? 0.594 3.823 1.415 1.00 0.00 132 LEU A CA 10
ATOM 18246 C C . LEU A 1 64 ? 0.761 5.038 0.509 1.00 0.00 132 LEU A C 10
ATOM 18247 O O . LEU A 1 64 ? 1.875 5.506 0.274 1.00 0.00 132 LEU A O 10
ATOM 18263 N N . THR A 1 65 ? -0.361 5.542 0.004 1.00 0.00 133 THR A N 10
ATOM 18264 C CA . THR A 1 65 ? -0.360 6.695 -0.875 1.00 0.00 133 THR A CA 10
ATOM 18265 C C . THR A 1 65 ? 0.043 7.951 -0.121 1.00 0.00 133 THR A C 10
ATOM 18266 O O . THR A 1 65 ? 0.676 8.850 -0.674 1.00 0.00 133 THR A O 10
ATOM 18277 N N . SER A 1 66 ? -0.321 7.994 1.150 1.00 0.00 134 SER A N 10
ATOM 18278 C CA . SER A 1 66 ? 0.005 9.128 2.003 1.00 0.00 134 SER A CA 10
ATOM 18279 C C . SER A 1 66 ? 1.293 8.859 2.773 1.00 0.00 134 SER A C 10
ATOM 18280 O O . SER A 1 66 ? 1.535 9.449 3.826 1.00 0.00 134 SER A O 10
ATOM 18288 N N . PHE A 1 67 ? 2.115 7.960 2.238 1.00 0.00 135 PHE A N 10
ATOM 18289 C CA . PHE A 1 67 ? 3.379 7.603 2.868 1.00 0.00 135 PHE A CA 10
ATOM 18290 C C . PHE A 1 67 ? 4.525 8.439 2.303 1.00 0.00 135 PHE A C 10
ATOM 18291 O O . PHE A 1 67 ? 4.875 8.317 1.130 1.00 0.00 135 PHE A O 10
ATOM 18308 N N . LYS A 1 68 ? 5.093 9.297 3.146 1.00 0.00 136 LYS A N 10
ATOM 18309 C CA . LYS A 1 68 ? 6.196 10.178 2.749 1.00 0.00 136 LYS A CA 10
ATOM 18310 C C . LYS A 1 68 ? 7.217 9.478 1.846 1.00 0.00 136 LYS A C 10
ATOM 18311 O O . LYS A 1 68 ? 7.891 10.131 1.049 1.00 0.00 136 LYS A O 10
ATOM 18330 N N . LYS A 1 69 ? 7.334 8.159 1.969 1.00 0.00 137 LYS A N 10
ATOM 18331 C CA . LYS A 1 69 ? 8.278 7.404 1.154 1.00 0.00 137 LYS A CA 10
ATOM 18332 C C . LYS A 1 69 ? 7.720 7.191 -0.245 1.00 0.00 137 LYS A C 10
ATOM 18333 O O . LYS A 1 69 ? 8.450 7.245 -1.234 1.00 0.00 137 LYS A O 10
ATOM 18352 N N . VAL A 1 70 ? 6.416 6.958 -0.318 1.00 0.00 138 VAL A N 10
ATOM 18353 C CA . VAL A 1 70 ? 5.750 6.747 -1.592 1.00 0.00 138 VAL A CA 10
ATOM 18354 C C . VAL A 1 70 ? 5.373 8.084 -2.228 1.00 0.00 138 VAL A C 10
ATOM 18355 O O . VAL A 1 70 ? 5.471 8.260 -3.441 1.00 0.00 138 VAL A O 10
ATOM 18368 N N . LYS A 1 71 ? 4.939 9.023 -1.396 1.00 0.00 139 LYS A N 10
ATOM 18369 C CA . LYS A 1 71 ? 4.548 10.349 -1.866 1.00 0.00 139 LYS A CA 10
ATOM 18370 C C . LYS A 1 71 ? 5.691 11.022 -2.618 1.00 0.00 139 LYS A C 10
ATOM 18371 O O . LYS A 1 71 ? 5.464 11.824 -3.522 1.00 0.00 139 LYS A O 10
ATOM 18390 N N . HIS A 1 72 ? 6.922 10.689 -2.237 1.00 0.00 140 HIS A N 10
ATOM 18391 C CA . HIS A 1 72 ? 8.100 11.262 -2.878 1.00 0.00 140 HIS A CA 10
ATOM 18392 C C . HIS A 1 72 ? 8.111 10.947 -4.369 1.00 0.00 140 HIS A C 10
ATOM 18393 O O . HIS A 1 72 ? 8.830 11.578 -5.143 1.00 0.00 140 HIS A O 10
ATOM 18408 N N . LEU A 1 73 ? 7.307 9.965 -4.764 1.00 0.00 141 LEU A N 10
ATOM 18409 C CA . LEU A 1 73 ? 7.221 9.562 -6.161 1.00 0.00 141 LEU A CA 10
ATOM 18410 C C . LEU A 1 73 ? 6.483 10.611 -6.988 1.00 0.00 141 LEU A C 10
ATOM 18411 O O . LEU A 1 73 ? 7.090 11.336 -7.777 1.00 0.00 141 LEU A O 10
ATOM 18427 N N . THR A 1 74 ? 5.169 10.682 -6.802 1.00 0.00 142 THR A N 10
ATOM 18428 C CA . THR A 1 74 ? 4.336 11.632 -7.528 1.00 0.00 142 THR A CA 10
ATOM 18429 C C . THR A 1 74 ? 2.931 11.658 -6.943 1.00 0.00 142 THR A C 10
ATOM 18430 O O . THR A 1 74 ? 2.638 10.954 -5.976 1.00 0.00 142 THR A O 10
ATOM 18441 N N . ARG A 1 75 ? 2.055 12.450 -7.551 1.00 0.00 143 ARG A N 10
ATOM 18442 C CA . ARG A 1 75 ? 0.672 12.535 -7.103 1.00 0.00 143 ARG A CA 10
ATOM 18443 C C . ARG A 1 75 ? -0.103 11.295 -7.548 1.00 0.00 143 ARG A C 10
ATOM 18444 O O . ARG A 1 75 ? -1.290 11.150 -7.252 1.00 0.00 143 ARG A O 10
ATOM 18465 N N . ASP A 1 76 ? 0.582 10.406 -8.267 1.00 0.00 144 ASP A N 10
ATOM 18466 C CA . ASP A 1 76 ? -0.013 9.177 -8.769 1.00 0.00 144 ASP A CA 10
ATOM 18467 C C . ASP A 1 76 ? -0.347 8.209 -7.635 1.00 0.00 144 ASP A C 10
ATOM 18468 O O . ASP A 1 76 ? 0.165 7.091 -7.590 1.00 0.00 144 ASP A O 10
ATOM 18477 N N . TRP A 1 77 ? -1.222 8.639 -6.733 1.00 0.00 145 TRP A N 10
ATOM 18478 C CA . TRP A 1 77 ? -1.635 7.806 -5.620 1.00 0.00 145 TRP A CA 10
ATOM 18479 C C . TRP A 1 77 ? -2.622 6.757 -6.113 1.00 0.00 145 TRP A C 10
ATOM 18480 O O . TRP A 1 77 ? -2.532 5.584 -5.754 1.00 0.00 145 TRP A O 10
ATOM 18501 N N . ARG A 1 78 ? -3.537 7.184 -6.976 1.00 0.00 146 ARG A N 10
ATOM 18502 C CA . ARG A 1 78 ? -4.512 6.272 -7.568 1.00 0.00 146 ARG A CA 10
ATOM 18503 C C . ARG A 1 78 ? -3.785 5.102 -8.221 1.00 0.00 146 ARG A C 10
ATOM 18504 O O . ARG A 1 78 ? -4.315 3.994 -8.318 1.00 0.00 146 ARG A O 10
ATOM 18525 N N . THR A 1 79 ? -2.556 5.366 -8.655 1.00 0.00 147 THR A N 10
ATOM 18526 C CA . THR A 1 79 ? -1.728 4.350 -9.289 1.00 0.00 147 THR A CA 10
ATOM 18527 C C . THR A 1 79 ? -1.081 3.465 -8.232 1.00 0.00 147 THR A C 10
ATOM 18528 O O . THR A 1 79 ? -0.820 2.286 -8.469 1.00 0.00 147 THR A O 10
ATOM 18539 N N . THR A 1 80 ? -0.850 4.038 -7.056 1.00 0.00 148 THR A N 10
ATOM 18540 C CA . THR A 1 80 ? -0.260 3.294 -5.949 1.00 0.00 148 THR A CA 10
ATOM 18541 C C . THR A 1 80 ? -1.154 2.123 -5.562 1.00 0.00 148 THR A C 10
ATOM 18542 O O . THR A 1 80 ? -0.678 1.102 -5.065 1.00 0.00 148 THR A O 10
ATOM 18553 N N . ALA A 1 81 ? -2.453 2.278 -5.793 1.00 0.00 149 ALA A N 10
ATOM 18554 C CA . ALA A 1 81 ? -3.412 1.237 -5.467 1.00 0.00 149 ALA A CA 10
ATOM 18555 C C . ALA A 1 81 ? -3.447 0.163 -6.551 1.00 0.00 149 ALA A C 10
ATOM 18556 O O . ALA A 1 81 ? -3.280 -1.022 -6.264 1.00 0.00 149 ALA A O 10
ATOM 18563 N N . HIS A 1 82 ? -3.650 0.582 -7.798 1.00 0.00 150 HIS A N 10
ATOM 18564 C CA . HIS A 1 82 ? -3.687 -0.357 -8.917 1.00 0.00 150 HIS A CA 10
ATOM 18565 C C . HIS A 1 82 ? -2.335 -1.029 -9.087 1.00 0.00 150 HIS A C 10
ATOM 18566 O O . HIS A 1 82 ? -2.247 -2.242 -9.267 1.00 0.00 150 HIS A O 10
ATOM 18581 N N . ALA A 1 83 ? -1.277 -0.229 -9.030 1.00 0.00 151 ALA A N 10
ATOM 18582 C CA . ALA A 1 83 ? 0.076 -0.752 -9.178 1.00 0.00 151 ALA A CA 10
ATOM 18583 C C . ALA A 1 83 ? 0.304 -1.936 -8.246 1.00 0.00 151 ALA A C 10
ATOM 18584 O O . ALA A 1 83 ? 0.807 -2.980 -8.661 1.00 0.00 151 ALA A O 10
ATOM 18591 N N . LEU A 1 84 ? -0.075 -1.765 -6.985 1.00 0.00 152 LEU A N 10
ATOM 18592 C CA . LEU A 1 84 ? 0.078 -2.812 -5.990 1.00 0.00 152 LEU A CA 10
ATOM 18593 C C . LEU A 1 84 ? -0.821 -3.990 -6.301 1.00 0.00 152 LEU A C 10
ATOM 18594 O O . LEU A 1 84 ? -0.450 -5.142 -6.093 1.00 0.00 152 LEU A O 10
ATOM 18610 N N . LYS A 1 85 ? -2.000 -3.697 -6.817 1.00 0.00 153 LYS A N 10
ATOM 18611 C CA . LYS A 1 85 ? -2.942 -4.747 -7.183 1.00 0.00 153 LYS A CA 10
ATOM 18612 C C . LYS A 1 85 ? -2.246 -5.766 -8.088 1.00 0.00 153 LYS A C 10
ATOM 18613 O O . LYS A 1 85 ? -2.621 -6.937 -8.128 1.00 0.00 153 LYS A O 10
ATOM 18632 N N . TYR A 1 86 ? -1.209 -5.305 -8.793 1.00 0.00 154 TYR A N 10
ATOM 18633 C CA . TYR A 1 86 ? -0.432 -6.168 -9.678 1.00 0.00 154 TYR A CA 10
ATOM 18634 C C . TYR A 1 86 ? 0.884 -6.572 -9.007 1.00 0.00 154 TYR A C 10
ATOM 18635 O O . TYR A 1 86 ? 1.829 -6.995 -9.673 1.00 0.00 154 TYR A O 10
ATOM 18653 N N . SER A 1 87 ? 0.926 -6.440 -7.683 1.00 0.00 155 SER A N 10
ATOM 18654 C CA . SER A 1 87 ? 2.096 -6.787 -6.897 1.00 0.00 155 SER A CA 10
ATOM 18655 C C . SER A 1 87 ? 1.821 -8.049 -6.104 1.00 0.00 155 SER A C 10
ATOM 18656 O O . SER A 1 87 ? 1.148 -8.016 -5.074 1.00 0.00 155 SER A O 10
ATOM 18664 N N . VAL A 1 88 ? 2.322 -9.164 -6.600 1.00 0.00 156 VAL A N 10
ATOM 18665 C CA . VAL A 1 88 ? 2.107 -10.439 -5.950 1.00 0.00 156 VAL A CA 10
ATOM 18666 C C . VAL A 1 88 ? 3.302 -10.852 -5.094 1.00 0.00 156 VAL A C 10
ATOM 18667 O O . VAL A 1 88 ? 3.326 -11.950 -4.538 1.00 0.00 156 VAL A O 10
ATOM 18680 N N . VAL A 1 89 ? 4.285 -9.960 -4.971 1.00 0.00 157 VAL A N 10
ATOM 18681 C CA . VAL A 1 89 ? 5.461 -10.238 -4.159 1.00 0.00 157 VAL A CA 10
ATOM 18682 C C . VAL A 1 89 ? 5.086 -10.244 -2.683 1.00 0.00 157 VAL A C 10
ATOM 18683 O O . VAL A 1 89 ? 5.535 -11.098 -1.918 1.00 0.00 157 VAL A O 10
ATOM 18696 N N . LEU A 1 90 ? 4.237 -9.295 -2.298 1.00 0.00 158 LEU A N 10
ATOM 18697 C CA . LEU A 1 90 ? 3.772 -9.193 -0.924 1.00 0.00 158 LEU A CA 10
ATOM 18698 C C . LEU A 1 90 ? 2.359 -9.757 -0.843 1.00 0.00 158 LEU A C 10
ATOM 18699 O O . LEU A 1 90 ? 1.841 -10.284 -1.826 1.00 0.00 158 LEU A O 10
ATOM 18715 N N . GLU A 1 91 ? 1.724 -9.618 0.311 1.00 0.00 159 GLU A N 10
ATOM 18716 C CA . GLU A 1 91 ? 0.356 -10.092 0.473 1.00 0.00 159 GLU A CA 10
ATOM 18717 C C . GLU A 1 91 ? -0.571 -8.896 0.615 1.00 0.00 159 GLU A C 10
ATOM 18718 O O . GLU A 1 91 ? -0.532 -8.194 1.612 1.00 0.00 159 GLU A O 10
ATOM 18730 N N . LEU A 1 92 ? -1.388 -8.659 -0.394 1.00 0.00 160 LEU A N 10
ATOM 18731 C CA . LEU A 1 92 ? -2.306 -7.529 -0.384 1.00 0.00 160 LEU A CA 10
ATOM 18732 C C . LEU A 1 92 ? -3.684 -7.950 0.106 1.00 0.00 160 LEU A C 10
ATOM 18733 O O . LEU A 1 92 ? -4.108 -9.078 -0.150 1.00 0.00 160 LEU A O 10
ATOM 18749 N N . ASN A 1 93 ? -4.421 -7.044 0.762 1.00 0.00 161 ASN A N 10
ATOM 18750 C CA . ASN A 1 93 ? -5.772 -7.407 1.185 1.00 0.00 161 ASN A CA 10
ATOM 18751 C C . ASN A 1 93 ? -6.540 -7.650 -0.082 1.00 0.00 161 ASN A C 10
ATOM 18752 O O . ASN A 1 93 ? -6.154 -7.072 -1.095 1.00 0.00 161 ASN A O 10
ATOM 18763 N N . GLU A 1 94 ? -7.590 -8.486 0.023 1.00 0.00 162 GLU A N 10
ATOM 18764 C CA . GLU A 1 94 ? -8.453 -8.941 -1.079 1.00 0.00 162 GLU A CA 10
ATOM 18765 C C . GLU A 1 94 ? -8.731 -7.932 -2.179 1.00 0.00 162 GLU A C 10
ATOM 18766 O O . GLU A 1 94 ? -8.505 -8.227 -3.353 1.00 0.00 162 GLU A O 10
ATOM 18778 N N . ASP A 1 95 ? -9.183 -6.752 -1.832 1.00 0.00 163 ASP A N 10
ATOM 18779 C CA . ASP A 1 95 ? -9.437 -5.741 -2.846 1.00 0.00 163 ASP A CA 10
ATOM 18780 C C . ASP A 1 95 ? -8.128 -5.040 -3.123 1.00 0.00 163 ASP A C 10
ATOM 18781 O O . ASP A 1 95 ? -8.084 -3.856 -3.454 1.00 0.00 163 ASP A O 10
ATOM 18790 N N . HIS A 1 96 ? -7.047 -5.793 -2.897 1.00 0.00 164 HIS A N 10
ATOM 18791 C CA . HIS A 1 96 ? -5.701 -5.296 -3.017 1.00 0.00 164 HIS A CA 10
ATOM 18792 C C . HIS A 1 96 ? -5.631 -3.921 -2.415 1.00 0.00 164 HIS A C 10
ATOM 18793 O O . HIS A 1 96 ? -4.858 -3.057 -2.831 1.00 0.00 164 HIS A O 10
ATOM 18808 N N . ARG A 1 97 ? -6.460 -3.760 -1.392 1.00 0.00 165 ARG A N 10
ATOM 18809 C CA . ARG A 1 97 ? -6.539 -2.543 -0.657 1.00 0.00 165 ARG A CA 10
ATOM 18810 C C . ARG A 1 97 ? -5.534 -2.576 0.460 1.00 0.00 165 ARG A C 10
ATOM 18811 O O . ARG A 1 97 ? -5.247 -1.538 1.056 1.00 0.00 165 ARG A O 10
ATOM 18832 N N . LYS A 1 98 ? -4.964 -3.759 0.759 1.00 0.00 166 LYS A N 10
ATOM 18833 C CA . LYS A 1 98 ? -3.965 -3.770 1.841 1.00 0.00 166 LYS A CA 10
ATOM 18834 C C . LYS A 1 98 ? -2.689 -4.471 1.438 1.00 0.00 166 LYS A C 10
ATOM 18835 O O . LYS A 1 98 ? -2.561 -4.956 0.321 1.00 0.00 166 LYS A O 10
ATOM 18854 N N . VAL A 1 99 ? -1.749 -4.517 2.369 1.00 0.00 167 VAL A N 10
ATOM 18855 C CA . VAL A 1 99 ? -0.475 -5.164 2.135 1.00 0.00 167 VAL A CA 10
ATOM 18856 C C . VAL A 1 99 ? 0.086 -5.710 3.438 1.00 0.00 167 VAL A C 10
ATOM 18857 O O . VAL A 1 99 ? 0.767 -5.019 4.192 1.00 0.00 167 VAL A O 10
ATOM 18870 N N . ARG A 1 100 ? -0.231 -6.970 3.683 1.00 0.00 168 ARG A N 10
ATOM 18871 C CA . ARG A 1 100 ? 0.211 -7.666 4.886 1.00 0.00 168 ARG A CA 10
ATOM 18872 C C . ARG A 1 100 ? 1.345 -8.626 4.565 1.00 0.00 168 ARG A C 10
ATOM 18873 O O . ARG A 1 100 ? 1.538 -8.998 3.412 1.00 0.00 168 ARG A O 10
ATOM 18894 N N . ARG A 1 101 ? 2.083 -9.034 5.592 1.00 0.00 169 ARG A N 10
ATOM 18895 C CA . ARG A 1 101 ? 3.186 -9.970 5.412 1.00 0.00 169 ARG A CA 10
ATOM 18896 C C . ARG A 1 101 ? 2.818 -11.339 5.975 1.00 0.00 169 ARG A C 10
ATOM 18897 O O . ARG A 1 101 ? 2.452 -11.459 7.145 1.00 0.00 169 ARG A O 10
ATOM 18918 N N . THR A 1 102 ? 2.921 -12.370 5.145 1.00 0.00 170 THR A N 10
ATOM 18919 C CA . THR A 1 102 ? 2.602 -13.726 5.577 1.00 0.00 170 THR A CA 10
ATOM 18920 C C . THR A 1 102 ? 3.662 -14.237 6.542 1.00 0.00 170 THR A C 10
ATOM 18921 O O . THR A 1 102 ? 3.352 -14.880 7.545 1.00 0.00 170 THR A O 10
ATOM 18932 N N . THR A 1 103 ? 4.914 -13.943 6.223 1.00 0.00 171 THR A N 10
ATOM 18933 C CA . THR A 1 103 ? 6.038 -14.366 7.048 1.00 0.00 171 THR A CA 10
ATOM 18934 C C . THR A 1 103 ? 6.931 -13.180 7.404 1.00 0.00 171 THR A C 10
ATOM 18935 O O . THR A 1 103 ? 8.047 -13.061 6.899 1.00 0.00 171 THR A O 10
ATOM 18946 N N . PRO A 1 104 ? 6.455 -12.282 8.284 1.00 0.00 172 PRO A N 10
ATOM 18947 C CA . PRO A 1 104 ? 7.228 -11.109 8.698 1.00 0.00 172 PRO A CA 10
ATOM 18948 C C . PRO A 1 104 ? 8.627 -11.487 9.166 1.00 0.00 172 PRO A C 10
ATOM 18949 O O . PRO A 1 104 ? 8.828 -12.552 9.749 1.00 0.00 172 PRO A O 10
ATOM 18960 N N . VAL A 1 105 ? 9.592 -10.615 8.904 1.00 0.00 173 VAL A N 10
ATOM 18961 C CA . VAL A 1 105 ? 10.961 -10.861 9.290 1.00 0.00 173 VAL A CA 10
ATOM 18962 C C . VAL A 1 105 ? 11.348 -9.998 10.484 1.00 0.00 173 VAL A C 10
ATOM 18963 O O . VAL A 1 105 ? 10.847 -8.887 10.636 1.00 0.00 173 VAL A O 10
ATOM 18976 N N . PRO A 1 106 ? 12.243 -10.496 11.352 1.00 0.00 174 PRO A N 10
ATOM 18977 C CA . PRO A 1 106 ? 12.685 -9.752 12.536 1.00 0.00 174 PRO A CA 10
ATOM 18978 C C . PRO A 1 106 ? 13.397 -8.455 12.170 1.00 0.00 174 PRO A C 10
ATOM 18979 O O . PRO A 1 106 ? 14.235 -8.429 11.268 1.00 0.00 174 PRO A O 10
ATOM 18990 N N . LEU A 1 107 ? 13.061 -7.380 12.876 1.00 0.00 175 LEU A N 10
ATOM 18991 C CA . LEU A 1 107 ? 13.654 -6.092 12.640 1.00 0.00 175 LEU A CA 10
ATOM 18992 C C . LEU A 1 107 ? 14.492 -5.661 13.840 1.00 0.00 175 LEU A C 10
ATOM 18993 O O . LEU A 1 107 ? 15.570 -5.087 13.698 1.00 0.00 175 LEU A O 10
ATOM 19009 N N . PHE A 1 108 ? 13.979 -5.960 15.020 1.00 0.00 176 PHE A N 10
ATOM 19010 C CA . PHE A 1 108 ? 14.649 -5.631 16.266 1.00 0.00 176 PHE A CA 10
ATOM 19011 C C . PHE A 1 108 ? 14.391 -6.733 17.279 1.00 0.00 176 PHE A C 10
ATOM 19012 O O . PHE A 1 108 ? 13.312 -6.822 17.860 1.00 0.00 176 PHE A O 10
ATOM 19029 N N . PRO A 1 109 ? 15.386 -7.590 17.488 1.00 0.00 177 PRO A N 10
ATOM 19030 C CA . PRO A 1 109 ? 15.309 -8.715 18.419 1.00 0.00 177 PRO A CA 10
ATOM 19031 C C . PRO A 1 109 ? 15.428 -8.294 19.880 1.00 0.00 177 PRO A C 10
ATOM 19032 O O . PRO A 1 109 ? 14.747 -8.834 20.751 1.00 0.00 177 PRO A O 10
ATOM 19043 N N . ASN A 1 110 ? 16.322 -7.342 20.144 1.00 0.00 178 ASN A N 10
ATOM 19044 C CA . ASN A 1 110 ? 16.552 -6.870 21.508 1.00 0.00 178 ASN A CA 10
ATOM 19045 C C . ASN A 1 110 ? 15.852 -5.548 21.777 1.00 0.00 178 ASN A C 10
ATOM 19046 O O . ASN A 1 110 ? 15.508 -5.236 22.918 1.00 0.00 178 ASN A O 10
ATOM 19057 N N . GLU A 1 111 ? 15.664 -4.766 20.728 1.00 0.00 179 GLU A N 10
ATOM 19058 C CA . GLU A 1 111 ? 15.027 -3.465 20.853 1.00 0.00 179 GLU A CA 10
ATOM 19059 C C . GLU A 1 111 ? 13.534 -3.594 21.122 1.00 0.00 179 GLU A C 10
ATOM 19060 O O . GLU A 1 111 ? 12.896 -2.665 21.618 1.00 0.00 179 GLU A O 10
ATOM 19072 N N . ASN A 1 112 ? 12.990 -4.752 20.797 1.00 0.00 180 ASN A N 10
ATOM 19073 C CA . ASN A 1 112 ? 11.570 -5.019 21.007 1.00 0.00 180 ASN A CA 10
ATOM 19074 C C . ASN A 1 112 ? 11.329 -5.614 22.391 1.00 0.00 180 ASN A C 10
ATOM 19075 O O . ASN A 1 112 ? 11.664 -6.770 22.648 1.00 0.00 180 ASN A O 10
ATOM 19086 N N . LEU A 1 113 ? 10.742 -4.818 23.278 1.00 0.00 181 LEU A N 10
ATOM 19087 C CA . LEU A 1 113 ? 10.453 -5.266 24.635 1.00 0.00 181 LEU A CA 10
ATOM 19088 C C . LEU A 1 113 ? 8.949 -5.412 24.854 1.00 0.00 181 LEU A C 10
ATOM 19089 O O . LEU A 1 113 ? 8.284 -4.475 25.293 1.00 0.00 181 LEU A O 10
ATOM 19105 N N . PRO A 1 114 ? 8.392 -6.597 24.547 1.00 0.00 182 PRO A N 10
ATOM 19106 C CA . PRO A 1 114 ? 6.959 -6.860 24.713 1.00 0.00 182 PRO A CA 10
ATOM 19107 C C . PRO A 1 114 ? 6.549 -6.934 26.180 1.00 0.00 182 PRO A C 10
ATOM 19108 O O . PRO A 1 114 ? 7.144 -7.675 26.963 1.00 0.00 182 PRO A O 10
ATOM 19119 N N . SER A 1 115 ? 5.534 -6.152 26.545 1.00 0.00 183 SER A N 10
ATOM 19120 C CA . SER A 1 115 ? 5.038 -6.112 27.913 1.00 0.00 183 SER A CA 10
ATOM 19121 C C . SER A 1 115 ? 4.955 -7.509 28.524 1.00 0.00 183 SER A C 10
ATOM 19122 O O . SER A 1 115 ? 4.131 -8.316 28.043 1.00 0.00 183 SER A O 10
ATOM 19131 N N . THR A 1 2 ? -43.675 -1.171 -8.411 1.00 0.00 70 THR A N 11
ATOM 19132 C CA . THR A 1 2 ? -43.000 -1.742 -9.606 1.00 0.00 70 THR A CA 11
ATOM 19133 C C . THR A 1 2 ? -42.023 -0.743 -10.217 1.00 0.00 70 THR A C 11
ATOM 19134 O O . THR A 1 2 ? -42.233 0.468 -10.147 1.00 0.00 70 THR A O 11
ATOM 19145 N N . ALA A 1 3 ? -40.955 -1.259 -10.816 1.00 0.00 71 ALA A N 11
ATOM 19146 C CA . ALA A 1 3 ? -39.945 -0.412 -11.439 1.00 0.00 71 ALA A CA 11
ATOM 19147 C C . ALA A 1 3 ? -39.501 -0.983 -12.781 1.00 0.00 71 ALA A C 11
ATOM 19148 O O . ALA A 1 3 ? -38.699 -1.915 -12.834 1.00 0.00 71 ALA A O 11
ATOM 19155 N N . SER A 1 4 ? -40.028 -0.419 -13.863 1.00 0.00 72 SER A N 11
ATOM 19156 C CA . SER A 1 4 ? -39.685 -0.872 -15.205 1.00 0.00 72 SER A CA 11
ATOM 19157 C C . SER A 1 4 ? -38.324 -0.331 -15.632 1.00 0.00 72 SER A C 11
ATOM 19158 O O . SER A 1 4 ? -37.587 -0.989 -16.365 1.00 0.00 72 SER A O 11
ATOM 19166 N N . GLY A 1 5 ? -37.999 0.871 -15.168 1.00 0.00 73 GLY A N 11
ATOM 19167 C CA . GLY A 1 5 ? -36.728 1.479 -15.513 1.00 0.00 73 GLY A CA 11
ATOM 19168 C C . GLY A 1 5 ? -36.313 2.554 -14.527 1.00 0.00 73 GLY A C 11
ATOM 19169 O O . GLY A 1 5 ? -37.084 3.469 -14.237 1.00 0.00 73 GLY A O 11
ATOM 19173 N N . GLY A 1 6 ? -35.093 2.443 -14.011 1.00 0.00 74 GLY A N 11
ATOM 19174 C CA . GLY A 1 6 ? -34.598 3.420 -13.059 1.00 0.00 74 GLY A CA 11
ATOM 19175 C C . GLY A 1 6 ? -33.314 4.081 -13.519 1.00 0.00 74 GLY A C 11
ATOM 19176 O O . GLY A 1 6 ? -32.508 3.466 -14.219 1.00 0.00 74 GLY A O 11
ATOM 19180 N N . GLU A 1 7 ? -33.123 5.335 -13.127 1.00 0.00 75 GLU A N 11
ATOM 19181 C CA . GLU A 1 7 ? -31.927 6.081 -13.504 1.00 0.00 75 GLU A CA 11
ATOM 19182 C C . GLU A 1 7 ? -31.058 6.369 -12.284 1.00 0.00 75 GLU A C 11
ATOM 19183 O O . GLU A 1 7 ? -31.562 6.745 -11.226 1.00 0.00 75 GLU A O 11
ATOM 19195 N N . ASN A 1 8 ? -29.751 6.190 -12.440 1.00 0.00 76 ASN A N 11
ATOM 19196 C CA . ASN A 1 8 ? -28.811 6.431 -11.351 1.00 0.00 76 ASN A CA 11
ATOM 19197 C C . ASN A 1 8 ? -27.477 6.940 -11.886 1.00 0.00 76 ASN A C 11
ATOM 19198 O O . ASN A 1 8 ? -27.126 8.105 -11.700 1.00 0.00 76 ASN A O 11
ATOM 19209 N N . GLU A 1 9 ? -26.737 6.057 -12.550 1.00 0.00 77 GLU A N 11
ATOM 19210 C CA . GLU A 1 9 ? -25.440 6.418 -13.111 1.00 0.00 77 GLU A CA 11
ATOM 19211 C C . GLU A 1 9 ? -25.608 7.257 -14.375 1.00 0.00 77 GLU A C 11
ATOM 19212 O O . GLU A 1 9 ? -26.421 6.934 -15.241 1.00 0.00 77 GLU A O 11
ATOM 19224 N N . ARG A 1 10 ? -24.835 8.333 -14.472 1.00 0.00 78 ARG A N 11
ATOM 19225 C CA . ARG A 1 10 ? -24.901 9.216 -15.630 1.00 0.00 78 ARG A CA 11
ATOM 19226 C C . ARG A 1 10 ? -23.503 9.526 -16.159 1.00 0.00 78 ARG A C 11
ATOM 19227 O O . ARG A 1 10 ? -23.078 8.981 -17.177 1.00 0.00 78 ARG A O 11
ATOM 19248 N N . GLU A 1 11 ? -22.794 10.402 -15.458 1.00 0.00 79 GLU A N 11
ATOM 19249 C CA . GLU A 1 11 ? -21.444 10.784 -15.850 1.00 0.00 79 GLU A CA 11
ATOM 19250 C C . GLU A 1 11 ? -20.747 11.503 -14.705 1.00 0.00 79 GLU A C 11
ATOM 19251 O O . GLU A 1 11 ? -19.865 12.335 -14.922 1.00 0.00 79 GLU A O 11
ATOM 19263 N N . ASP A 1 12 ? -21.151 11.178 -13.481 1.00 0.00 80 ASP A N 11
ATOM 19264 C CA . ASP A 1 12 ? -20.568 11.794 -12.298 1.00 0.00 80 ASP A CA 11
ATOM 19265 C C . ASP A 1 12 ? -20.579 10.827 -11.117 1.00 0.00 80 ASP A C 11
ATOM 19266 O O . ASP A 1 12 ? -19.580 10.682 -10.411 1.00 0.00 80 ASP A O 11
ATOM 19275 N N . LEU A 1 13 ? -21.715 10.170 -10.907 1.00 0.00 81 LEU A N 11
ATOM 19276 C CA . LEU A 1 13 ? -21.861 9.218 -9.811 1.00 0.00 81 LEU A CA 11
ATOM 19277 C C . LEU A 1 13 ? -20.770 8.150 -9.859 1.00 0.00 81 LEU A C 11
ATOM 19278 O O . LEU A 1 13 ? -20.399 7.584 -8.832 1.00 0.00 81 LEU A O 11
ATOM 19294 N N . GLU A 1 14 ? -20.264 7.878 -11.058 1.00 0.00 82 GLU A N 11
ATOM 19295 C CA . GLU A 1 14 ? -19.219 6.876 -11.235 1.00 0.00 82 GLU A CA 11
ATOM 19296 C C . GLU A 1 14 ? -17.899 7.527 -11.638 1.00 0.00 82 GLU A C 11
ATOM 19297 O O . GLU A 1 14 ? -17.797 8.144 -12.698 1.00 0.00 82 GLU A O 11
ATOM 19309 N N . GLN A 1 15 ? -16.889 7.380 -10.785 1.00 0.00 83 GLN A N 11
ATOM 19310 C CA . GLN A 1 15 ? -15.573 7.949 -11.052 1.00 0.00 83 GLN A CA 11
ATOM 19311 C C . GLN A 1 15 ? -14.617 6.879 -11.566 1.00 0.00 83 GLN A C 11
ATOM 19312 O O . GLN A 1 15 ? -14.304 5.922 -10.859 1.00 0.00 83 GLN A O 11
ATOM 19326 N N . GLU A 1 16 ? -14.159 7.044 -12.803 1.00 0.00 84 GLU A N 11
ATOM 19327 C CA . GLU A 1 16 ? -13.242 6.086 -13.411 1.00 0.00 84 GLU A CA 11
ATOM 19328 C C . GLU A 1 16 ? -11.881 6.721 -13.682 1.00 0.00 84 GLU A C 11
ATOM 19329 O O . GLU A 1 16 ? -11.772 7.679 -14.447 1.00 0.00 84 GLU A O 11
ATOM 19341 N N . TRP A 1 17 ? -10.845 6.175 -13.053 1.00 0.00 85 TRP A N 11
ATOM 19342 C CA . TRP A 1 17 ? -9.488 6.678 -13.230 1.00 0.00 85 TRP A CA 11
ATOM 19343 C C . TRP A 1 17 ? -8.808 5.973 -14.404 1.00 0.00 85 TRP A C 11
ATOM 19344 O O . TRP A 1 17 ? -9.071 4.800 -14.671 1.00 0.00 85 TRP A O 11
ATOM 19365 N N . LYS A 1 18 ? -7.942 6.697 -15.107 1.00 0.00 86 LYS A N 11
ATOM 19366 C CA . LYS A 1 18 ? -7.239 6.151 -16.251 1.00 0.00 86 LYS A CA 11
ATOM 19367 C C . LYS A 1 18 ? -6.192 5.126 -15.816 1.00 0.00 86 LYS A C 11
ATOM 19368 O O . LYS A 1 18 ? -5.489 5.330 -14.828 1.00 0.00 86 LYS A O 11
ATOM 19387 N N . PRO A 1 19 ? -6.073 4.004 -16.549 1.00 0.00 87 PRO A N 11
ATOM 19388 C CA . PRO A 1 19 ? -5.106 2.952 -16.223 1.00 0.00 87 PRO A CA 11
ATOM 19389 C C . PRO A 1 19 ? -3.663 3.374 -16.509 1.00 0.00 87 PRO A C 11
ATOM 19390 O O . PRO A 1 19 ? -3.372 3.934 -17.565 1.00 0.00 87 PRO A O 11
ATOM 19401 N N . PRO A 1 20 ? -2.738 3.105 -15.568 1.00 0.00 88 PRO A N 11
ATOM 19402 C CA . PRO A 1 20 ? -1.327 3.456 -15.723 1.00 0.00 88 PRO A CA 11
ATOM 19403 C C . PRO A 1 20 ? -0.543 2.383 -16.474 1.00 0.00 88 PRO A C 11
ATOM 19404 O O . PRO A 1 20 ? -1.128 1.524 -17.132 1.00 0.00 88 PRO A O 11
ATOM 19415 N N . ASP A 1 21 ? 0.782 2.432 -16.364 1.00 0.00 89 ASP A N 11
ATOM 19416 C CA . ASP A 1 21 ? 1.638 1.470 -17.019 1.00 0.00 89 ASP A CA 11
ATOM 19417 C C . ASP A 1 21 ? 2.442 0.694 -15.988 1.00 0.00 89 ASP A C 11
ATOM 19418 O O . ASP A 1 21 ? 2.812 1.229 -14.943 1.00 0.00 89 ASP A O 11
ATOM 19427 N N . GLU A 1 22 ? 2.712 -0.568 -16.289 1.00 0.00 90 GLU A N 11
ATOM 19428 C CA . GLU A 1 22 ? 3.473 -1.421 -15.395 1.00 0.00 90 GLU A CA 11
ATOM 19429 C C . GLU A 1 22 ? 4.793 -0.769 -14.997 1.00 0.00 90 GLU A C 11
ATOM 19430 O O . GLU A 1 22 ? 5.381 -1.114 -13.974 1.00 0.00 90 GLU A O 11
ATOM 19442 N N . GLU A 1 23 ? 5.252 0.183 -15.808 1.00 0.00 91 GLU A N 11
ATOM 19443 C CA . GLU A 1 23 ? 6.497 0.885 -15.527 1.00 0.00 91 GLU A CA 11
ATOM 19444 C C . GLU A 1 23 ? 6.454 1.493 -14.134 1.00 0.00 91 GLU A C 11
ATOM 19445 O O . GLU A 1 23 ? 7.337 1.261 -13.306 1.00 0.00 91 GLU A O 11
ATOM 19457 N N . LEU A 1 24 ? 5.408 2.268 -13.886 1.00 0.00 92 LEU A N 11
ATOM 19458 C CA . LEU A 1 24 ? 5.226 2.912 -12.597 1.00 0.00 92 LEU A CA 11
ATOM 19459 C C . LEU A 1 24 ? 4.747 1.910 -11.551 1.00 0.00 92 LEU A C 11
ATOM 19460 O O . LEU A 1 24 ? 4.940 2.112 -10.353 1.00 0.00 92 LEU A O 11
ATOM 19476 N N . ILE A 1 25 ? 4.128 0.821 -12.006 1.00 0.00 93 ILE A N 11
ATOM 19477 C CA . ILE A 1 25 ? 3.637 -0.204 -11.098 1.00 0.00 93 ILE A CA 11
ATOM 19478 C C . ILE A 1 25 ? 4.796 -0.935 -10.432 1.00 0.00 93 ILE A C 11
ATOM 19479 O O . ILE A 1 25 ? 4.720 -1.301 -9.259 1.00 0.00 93 ILE A O 11
ATOM 19495 N N . LYS A 1 26 ? 5.872 -1.134 -11.184 1.00 0.00 94 LYS A N 11
ATOM 19496 C CA . LYS A 1 26 ? 7.050 -1.811 -10.659 1.00 0.00 94 LYS A CA 11
ATOM 19497 C C . LYS A 1 26 ? 7.787 -0.907 -9.679 1.00 0.00 94 LYS A C 11
ATOM 19498 O O . LYS A 1 26 ? 8.368 -1.376 -8.700 1.00 0.00 94 LYS A O 11
ATOM 19517 N N . LYS A 1 27 ? 7.749 0.397 -9.941 1.00 0.00 95 LYS A N 11
ATOM 19518 C CA . LYS A 1 27 ? 8.405 1.366 -9.071 1.00 0.00 95 LYS A CA 11
ATOM 19519 C C . LYS A 1 27 ? 7.738 1.381 -7.699 1.00 0.00 95 LYS A C 11
ATOM 19520 O O . LYS A 1 27 ? 8.395 1.191 -6.675 1.00 0.00 95 LYS A O 11
ATOM 19539 N N . LEU A 1 28 ? 6.426 1.601 -7.689 1.00 0.00 96 LEU A N 11
ATOM 19540 C CA . LEU A 1 28 ? 5.661 1.634 -6.447 1.00 0.00 96 LEU A CA 11
ATOM 19541 C C . LEU A 1 28 ? 5.857 0.346 -5.653 1.00 0.00 96 LEU A C 11
ATOM 19542 O O . LEU A 1 28 ? 6.272 0.373 -4.493 1.00 0.00 96 LEU A O 11
ATOM 19558 N N . VAL A 1 29 ? 5.555 -0.782 -6.286 1.00 0.00 97 VAL A N 11
ATOM 19559 C CA . VAL A 1 29 ? 5.695 -2.083 -5.643 1.00 0.00 97 VAL A CA 11
ATOM 19560 C C . VAL A 1 29 ? 7.101 -2.269 -5.083 1.00 0.00 97 VAL A C 11
ATOM 19561 O O . VAL A 1 29 ? 7.287 -2.884 -4.033 1.00 0.00 97 VAL A O 11
ATOM 19574 N N . ASP A 1 30 ? 8.089 -1.729 -5.791 1.00 0.00 98 ASP A N 11
ATOM 19575 C CA . ASP A 1 30 ? 9.478 -1.830 -5.365 1.00 0.00 98 ASP A CA 11
ATOM 19576 C C . ASP A 1 30 ? 9.664 -1.200 -3.988 1.00 0.00 98 ASP A C 11
ATOM 19577 O O . ASP A 1 30 ? 10.538 -1.605 -3.222 1.00 0.00 98 ASP A O 11
ATOM 19586 N N . GLN A 1 31 ? 8.833 -0.209 -3.680 1.00 0.00 99 GLN A N 11
ATOM 19587 C CA . GLN A 1 31 ? 8.903 0.473 -2.395 1.00 0.00 99 GLN A CA 11
ATOM 19588 C C . GLN A 1 31 ? 8.392 -0.431 -1.277 1.00 0.00 99 GLN A C 11
ATOM 19589 O O . GLN A 1 31 ? 8.945 -0.448 -0.178 1.00 0.00 99 GLN A O 11
ATOM 19603 N N . ILE A 1 32 ? 7.333 -1.183 -1.567 1.00 0.00 100 ILE A N 11
ATOM 19604 C CA . ILE A 1 32 ? 6.751 -2.088 -0.587 1.00 0.00 100 ILE A CA 11
ATOM 19605 C C . ILE A 1 32 ? 7.703 -3.220 -0.266 1.00 0.00 100 ILE A C 11
ATOM 19606 O O . ILE A 1 32 ? 8.173 -3.356 0.863 1.00 0.00 100 ILE A O 11
ATOM 19622 N N . GLU A 1 33 ? 8.002 -4.023 -1.277 1.00 0.00 101 GLU A N 11
ATOM 19623 C CA . GLU A 1 33 ? 8.924 -5.143 -1.110 1.00 0.00 101 GLU A CA 11
ATOM 19624 C C . GLU A 1 33 ? 10.200 -4.674 -0.417 1.00 0.00 101 GLU A C 11
ATOM 19625 O O . GLU A 1 33 ? 10.904 -5.458 0.220 1.00 0.00 101 GLU A O 11
ATOM 19637 N N . PHE A 1 34 ? 10.473 -3.378 -0.536 1.00 0.00 102 PHE A N 11
ATOM 19638 C CA . PHE A 1 34 ? 11.640 -2.771 0.085 1.00 0.00 102 PHE A CA 11
ATOM 19639 C C . PHE A 1 34 ? 11.316 -2.397 1.525 1.00 0.00 102 PHE A C 11
ATOM 19640 O O . PHE A 1 34 ? 12.103 -2.626 2.443 1.00 0.00 102 PHE A O 11
ATOM 19657 N N . TYR A 1 35 ? 10.142 -1.814 1.693 1.00 0.00 103 TYR A N 11
ATOM 19658 C CA . TYR A 1 35 ? 9.661 -1.381 2.996 1.00 0.00 103 TYR A CA 11
ATOM 19659 C C . TYR A 1 35 ? 9.653 -2.535 3.993 1.00 0.00 103 TYR A C 11
ATOM 19660 O O . TYR A 1 35 ? 10.230 -2.444 5.076 1.00 0.00 103 TYR A O 11
ATOM 19678 N N . PHE A 1 36 ? 8.956 -3.605 3.630 1.00 0.00 104 PHE A N 11
ATOM 19679 C CA . PHE A 1 36 ? 8.828 -4.765 4.503 1.00 0.00 104 PHE A CA 11
ATOM 19680 C C . PHE A 1 36 ? 10.128 -5.564 4.628 1.00 0.00 104 PHE A C 11
ATOM 19681 O O . PHE A 1 36 ? 10.162 -6.587 5.312 1.00 0.00 104 PHE A O 11
ATOM 19698 N N . SER A 1 37 ? 11.199 -5.100 3.994 1.00 0.00 105 SER A N 11
ATOM 19699 C CA . SER A 1 37 ? 12.477 -5.799 4.088 1.00 0.00 105 SER A CA 11
ATOM 19700 C C . SER A 1 37 ? 12.924 -5.880 5.547 1.00 0.00 105 SER A C 11
ATOM 19701 O O . SER A 1 37 ? 12.770 -4.920 6.300 1.00 0.00 105 SER A O 11
ATOM 19709 N N . ASP A 1 38 ? 13.469 -7.031 5.944 1.00 0.00 106 ASP A N 11
ATOM 19710 C CA . ASP A 1 38 ? 13.932 -7.242 7.324 1.00 0.00 106 ASP A CA 11
ATOM 19711 C C . ASP A 1 38 ? 14.601 -5.990 7.895 1.00 0.00 106 ASP A C 11
ATOM 19712 O O . ASP A 1 38 ? 14.143 -5.411 8.884 1.00 0.00 106 ASP A O 11
ATOM 19721 N N . GLU A 1 39 ? 15.696 -5.589 7.260 1.00 0.00 107 GLU A N 11
ATOM 19722 C CA . GLU A 1 39 ? 16.461 -4.419 7.678 1.00 0.00 107 GLU A CA 11
ATOM 19723 C C . GLU A 1 39 ? 15.655 -3.135 7.546 1.00 0.00 107 GLU A C 11
ATOM 19724 O O . GLU A 1 39 ? 16.007 -2.105 8.120 1.00 0.00 107 GLU A O 11
ATOM 19736 N N . ASN A 1 40 ? 14.581 -3.202 6.782 1.00 0.00 108 ASN A N 11
ATOM 19737 C CA . ASN A 1 40 ? 13.729 -2.044 6.562 1.00 0.00 108 ASN A CA 11
ATOM 19738 C C . ASN A 1 40 ? 12.645 -1.965 7.625 1.00 0.00 108 ASN A C 11
ATOM 19739 O O . ASN A 1 40 ? 12.058 -0.910 7.843 1.00 0.00 108 ASN A O 11
ATOM 19750 N N . LEU A 1 41 ? 12.401 -3.082 8.299 1.00 0.00 109 LEU A N 11
ATOM 19751 C CA . LEU A 1 41 ? 11.416 -3.136 9.350 1.00 0.00 109 LEU A CA 11
ATOM 19752 C C . LEU A 1 41 ? 11.923 -2.380 10.554 1.00 0.00 109 LEU A C 11
ATOM 19753 O O . LEU A 1 41 ? 11.264 -1.475 11.065 1.00 0.00 109 LEU A O 11
ATOM 19769 N N . GLU A 1 42 ? 13.127 -2.741 10.981 1.00 0.00 110 GLU A N 11
ATOM 19770 C CA . GLU A 1 42 ? 13.769 -2.094 12.095 1.00 0.00 110 GLU A CA 11
ATOM 19771 C C . GLU A 1 42 ? 13.767 -0.576 11.910 1.00 0.00 110 GLU A C 11
ATOM 19772 O O . GLU A 1 42 ? 13.992 0.178 12.856 1.00 0.00 110 GLU A O 11
ATOM 19784 N N . LYS A 1 43 ? 13.534 -0.142 10.670 1.00 0.00 111 LYS A N 11
ATOM 19785 C CA . LYS A 1 43 ? 13.529 1.270 10.334 1.00 0.00 111 LYS A CA 11
ATOM 19786 C C . LYS A 1 43 ? 12.160 1.742 9.838 1.00 0.00 111 LYS A C 11
ATOM 19787 O O . LYS A 1 43 ? 11.909 2.944 9.753 1.00 0.00 111 LYS A O 11
ATOM 19806 N N . ASP A 1 44 ? 11.288 0.802 9.483 1.00 0.00 112 ASP A N 11
ATOM 19807 C CA . ASP A 1 44 ? 9.968 1.151 8.966 1.00 0.00 112 ASP A CA 11
ATOM 19808 C C . ASP A 1 44 ? 8.859 0.808 9.945 1.00 0.00 112 ASP A C 11
ATOM 19809 O O . ASP A 1 44 ? 7.979 -0.005 9.660 1.00 0.00 112 ASP A O 11
ATOM 19818 N N . ALA A 1 45 ? 8.904 1.452 11.091 1.00 0.00 113 ALA A N 11
ATOM 19819 C CA . ALA A 1 45 ? 7.899 1.248 12.127 1.00 0.00 113 ALA A CA 11
ATOM 19820 C C . ALA A 1 45 ? 6.621 2.032 11.822 1.00 0.00 113 ALA A C 11
ATOM 19821 O O . ALA A 1 45 ? 5.621 1.898 12.526 1.00 0.00 113 ALA A O 11
ATOM 19828 N N . PHE A 1 46 ? 6.661 2.857 10.775 1.00 0.00 114 PHE A N 11
ATOM 19829 C CA . PHE A 1 46 ? 5.506 3.667 10.391 1.00 0.00 114 PHE A CA 11
ATOM 19830 C C . PHE A 1 46 ? 4.501 2.861 9.568 1.00 0.00 114 PHE A C 11
ATOM 19831 O O . PHE A 1 46 ? 3.291 3.017 9.728 1.00 0.00 114 PHE A O 11
ATOM 19848 N N . LEU A 1 47 ? 5.008 2.013 8.678 1.00 0.00 115 LEU A N 11
ATOM 19849 C CA . LEU A 1 47 ? 4.153 1.199 7.821 1.00 0.00 115 LEU A CA 11
ATOM 19850 C C . LEU A 1 47 ? 3.709 -0.072 8.540 1.00 0.00 115 LEU A C 11
ATOM 19851 O O . LEU A 1 47 ? 2.643 -0.617 8.255 1.00 0.00 115 LEU A O 11
ATOM 19867 N N . LEU A 1 48 ? 4.533 -0.538 9.475 1.00 0.00 116 LEU A N 11
ATOM 19868 C CA . LEU A 1 48 ? 4.224 -1.745 10.234 1.00 0.00 116 LEU A CA 11
ATOM 19869 C C . LEU A 1 48 ? 3.307 -1.435 11.414 1.00 0.00 116 LEU A C 11
ATOM 19870 O O . LEU A 1 48 ? 2.187 -1.940 11.490 1.00 0.00 116 LEU A O 11
ATOM 19886 N N . LYS A 1 49 ? 3.791 -0.608 12.337 1.00 0.00 117 LYS A N 11
ATOM 19887 C CA . LYS A 1 49 ? 3.014 -0.238 13.518 1.00 0.00 117 LYS A CA 11
ATOM 19888 C C . LYS A 1 49 ? 1.650 0.326 13.130 1.00 0.00 117 LYS A C 11
ATOM 19889 O O . LYS A 1 49 ? 0.692 0.237 13.900 1.00 0.00 117 LYS A O 11
ATOM 19908 N N . HIS A 1 50 ? 1.564 0.904 11.935 1.00 0.00 118 HIS A N 11
ATOM 19909 C CA . HIS A 1 50 ? 0.311 1.477 11.451 1.00 0.00 118 HIS A CA 11
ATOM 19910 C C . HIS A 1 50 ? -0.834 0.475 11.581 1.00 0.00 118 HIS A C 11
ATOM 19911 O O . HIS A 1 50 ? -1.994 0.857 11.736 1.00 0.00 118 HIS A O 11
ATOM 19926 N N . VAL A 1 51 ? -0.495 -0.808 11.519 1.00 0.00 119 VAL A N 11
ATOM 19927 C CA . VAL A 1 51 ? -1.488 -1.867 11.630 1.00 0.00 119 VAL A CA 11
ATOM 19928 C C . VAL A 1 51 ? -1.870 -2.113 13.086 1.00 0.00 119 VAL A C 11
ATOM 19929 O O . VAL A 1 51 ? -2.983 -2.547 13.382 1.00 0.00 119 VAL A O 11
ATOM 19942 N N . ARG A 1 52 ? -0.938 -1.834 13.993 1.00 0.00 120 ARG A N 11
ATOM 19943 C CA . ARG A 1 52 ? -1.175 -2.026 15.420 1.00 0.00 120 ARG A CA 11
ATOM 19944 C C . ARG A 1 52 ? -1.345 -3.505 15.749 1.00 0.00 120 ARG A C 11
ATOM 19945 O O . ARG A 1 52 ? -1.505 -4.335 14.856 1.00 0.00 120 ARG A O 11
ATOM 19966 N N . ARG A 1 53 ? -1.307 -3.828 17.038 1.00 0.00 121 ARG A N 11
ATOM 19967 C CA . ARG A 1 53 ? -1.456 -5.207 17.487 1.00 0.00 121 ARG A CA 11
ATOM 19968 C C . ARG A 1 53 ? -2.792 -5.787 17.035 1.00 0.00 121 ARG A C 11
ATOM 19969 O O . ARG A 1 53 ? -3.801 -5.662 17.728 1.00 0.00 121 ARG A O 11
ATOM 19990 N N . ASN A 1 54 ? -2.791 -6.422 15.867 1.00 0.00 122 ASN A N 11
ATOM 19991 C CA . ASN A 1 54 ? -4.004 -7.023 15.323 1.00 0.00 122 ASN A CA 11
ATOM 19992 C C . ASN A 1 54 ? -3.747 -8.449 14.841 1.00 0.00 122 ASN A C 11
ATOM 19993 O O . ASN A 1 54 ? -4.524 -8.997 14.060 1.00 0.00 122 ASN A O 11
ATOM 20004 N N . LYS A 1 55 ? -2.654 -9.046 15.312 1.00 0.00 123 LYS A N 11
ATOM 20005 C CA . LYS A 1 55 ? -2.298 -10.408 14.929 1.00 0.00 123 LYS A CA 11
ATOM 20006 C C . LYS A 1 55 ? -2.057 -10.513 13.424 1.00 0.00 123 LYS A C 11
ATOM 20007 O O . LYS A 1 55 ? -0.913 -10.495 12.969 1.00 0.00 123 LYS A O 11
ATOM 20026 N N . LEU A 1 56 ? -3.137 -10.622 12.657 1.00 0.00 124 LEU A N 11
ATOM 20027 C CA . LEU A 1 56 ? -3.038 -10.731 11.206 1.00 0.00 124 LEU A CA 11
ATOM 20028 C C . LEU A 1 56 ? -3.417 -9.416 10.530 1.00 0.00 124 LEU A C 11
ATOM 20029 O O . LEU A 1 56 ? -3.855 -9.402 9.380 1.00 0.00 124 LEU A O 11
ATOM 20045 N N . GLY A 1 57 ? -3.248 -8.311 11.252 1.00 0.00 125 GLY A N 11
ATOM 20046 C CA . GLY A 1 57 ? -3.578 -7.010 10.702 1.00 0.00 125 GLY A CA 11
ATOM 20047 C C . GLY A 1 57 ? -2.795 -6.695 9.442 1.00 0.00 125 GLY A C 11
ATOM 20048 O O . GLY A 1 57 ? -1.594 -6.952 9.368 1.00 0.00 125 GLY A O 11
ATOM 20052 N N . TYR A 1 58 ? -3.481 -6.137 8.447 1.00 0.00 126 TYR A N 11
ATOM 20053 C CA . TYR A 1 58 ? -2.848 -5.786 7.178 1.00 0.00 126 TYR A CA 11
ATOM 20054 C C . TYR A 1 58 ? -2.560 -4.288 7.108 1.00 0.00 126 TYR A C 11
ATOM 20055 O O . TYR A 1 58 ? -3.046 -3.514 7.931 1.00 0.00 126 TYR A O 11
ATOM 20073 N N . VAL A 1 59 ? -1.771 -3.884 6.115 1.00 0.00 127 VAL A N 11
ATOM 20074 C CA . VAL A 1 59 ? -1.427 -2.482 5.933 1.00 0.00 127 VAL A CA 11
ATOM 20075 C C . VAL A 1 59 ? -2.331 -1.852 4.883 1.00 0.00 127 VAL A C 11
ATOM 20076 O O . VAL A 1 59 ? -2.381 -2.306 3.742 1.00 0.00 127 VAL A O 11
ATOM 20089 N N . SER A 1 60 ? -3.053 -0.813 5.272 1.00 0.00 128 SER A N 11
ATOM 20090 C CA . SER A 1 60 ? -3.963 -0.145 4.357 1.00 0.00 128 SER A CA 11
ATOM 20091 C C . SER A 1 60 ? -3.209 0.590 3.251 1.00 0.00 128 SER A C 11
ATOM 20092 O O . SER A 1 60 ? -2.296 1.375 3.515 1.00 0.00 128 SER A O 11
ATOM 20100 N N . VAL A 1 61 ? -3.608 0.334 2.009 1.00 0.00 129 VAL A N 11
ATOM 20101 C CA . VAL A 1 61 ? -2.980 0.975 0.864 1.00 0.00 129 VAL A CA 11
ATOM 20102 C C . VAL A 1 61 ? -3.155 2.488 0.935 1.00 0.00 129 VAL A C 11
ATOM 20103 O O . VAL A 1 61 ? -2.276 3.245 0.525 1.00 0.00 129 VAL A O 11
ATOM 20116 N N . LYS A 1 62 ? -4.295 2.921 1.472 1.00 0.00 130 LYS A N 11
ATOM 20117 C CA . LYS A 1 62 ? -4.582 4.346 1.613 1.00 0.00 130 LYS A CA 11
ATOM 20118 C C . LYS A 1 62 ? -3.416 5.056 2.290 1.00 0.00 130 LYS A C 11
ATOM 20119 O O . LYS A 1 62 ? -3.169 6.239 2.053 1.00 0.00 130 LYS A O 11
ATOM 20138 N N . LEU A 1 63 ? -2.693 4.315 3.124 1.00 0.00 131 LEU A N 11
ATOM 20139 C CA . LEU A 1 63 ? -1.544 4.854 3.826 1.00 0.00 131 LEU A CA 11
ATOM 20140 C C . LEU A 1 63 ? -0.339 4.894 2.893 1.00 0.00 131 LEU A C 11
ATOM 20141 O O . LEU A 1 63 ? 0.397 5.881 2.854 1.00 0.00 131 LEU A O 11
ATOM 20157 N N . LEU A 1 64 ? -0.149 3.817 2.136 1.00 0.00 132 LEU A N 11
ATOM 20158 C CA . LEU A 1 64 ? 0.962 3.734 1.196 1.00 0.00 132 LEU A CA 11
ATOM 20159 C C . LEU A 1 64 ? 0.958 4.925 0.245 1.00 0.00 132 LEU A C 11
ATOM 20160 O O . LEU A 1 64 ? 2.010 5.383 -0.201 1.00 0.00 132 LEU A O 11
ATOM 20176 N N . THR A 1 65 ? -0.236 5.423 -0.057 1.00 0.00 133 THR A N 11
ATOM 20177 C CA . THR A 1 65 ? -0.387 6.560 -0.947 1.00 0.00 133 THR A CA 11
ATOM 20178 C C . THR A 1 65 ? 0.103 7.827 -0.268 1.00 0.00 133 THR A C 11
ATOM 20179 O O . THR A 1 65 ? 0.718 8.691 -0.894 1.00 0.00 133 THR A O 11
ATOM 20190 N N . SER A 1 66 ? -0.160 7.913 1.026 1.00 0.00 134 SER A N 11
ATOM 20191 C CA . SER A 1 66 ? 0.264 9.055 1.824 1.00 0.00 134 SER A CA 11
ATOM 20192 C C . SER A 1 66 ? 1.606 8.761 2.493 1.00 0.00 134 SER A C 11
ATOM 20193 O O . SER A 1 66 ? 1.982 9.407 3.470 1.00 0.00 134 SER A O 11
ATOM 20201 N N . PHE A 1 67 ? 2.319 7.776 1.953 1.00 0.00 135 PHE A N 11
ATOM 20202 C CA . PHE A 1 67 ? 3.617 7.378 2.480 1.00 0.00 135 PHE A CA 11
ATOM 20203 C C . PHE A 1 67 ? 4.714 8.313 1.974 1.00 0.00 135 PHE A C 11
ATOM 20204 O O . PHE A 1 67 ? 5.000 8.358 0.781 1.00 0.00 135 PHE A O 11
ATOM 20221 N N . LYS A 1 68 ? 5.305 9.072 2.895 1.00 0.00 136 LYS A N 11
ATOM 20222 C CA . LYS A 1 68 ? 6.363 10.034 2.568 1.00 0.00 136 LYS A CA 11
ATOM 20223 C C . LYS A 1 68 ? 7.311 9.529 1.475 1.00 0.00 136 LYS A C 11
ATOM 20224 O O . LYS A 1 68 ? 7.859 10.324 0.710 1.00 0.00 136 LYS A O 11
ATOM 20243 N N . LYS A 1 69 ? 7.508 8.215 1.400 1.00 0.00 137 LYS A N 11
ATOM 20244 C CA . LYS A 1 69 ? 8.396 7.638 0.395 1.00 0.00 137 LYS A CA 11
ATOM 20245 C C . LYS A 1 69 ? 7.683 7.521 -0.946 1.00 0.00 137 LYS A C 11
ATOM 20246 O O . LYS A 1 69 ? 8.284 7.720 -2.002 1.00 0.00 137 LYS A O 11
ATOM 20265 N N . VAL A 1 70 ? 6.396 7.203 -0.893 1.00 0.00 138 VAL A N 11
ATOM 20266 C CA . VAL A 1 70 ? 5.593 7.066 -2.095 1.00 0.00 138 VAL A CA 11
ATOM 20267 C C . VAL A 1 70 ? 5.147 8.440 -2.596 1.00 0.00 138 VAL A C 11
ATOM 20268 O O . VAL A 1 70 ? 5.077 8.684 -3.800 1.00 0.00 138 VAL A O 11
ATOM 20281 N N . LYS A 1 71 ? 4.847 9.330 -1.656 1.00 0.00 139 LYS A N 11
ATOM 20282 C CA . LYS A 1 71 ? 4.408 10.681 -1.988 1.00 0.00 139 LYS A CA 11
ATOM 20283 C C . LYS A 1 71 ? 5.455 11.407 -2.823 1.00 0.00 139 LYS A C 11
ATOM 20284 O O . LYS A 1 71 ? 5.125 12.098 -3.787 1.00 0.00 139 LYS A O 11
ATOM 20303 N N . HIS A 1 72 ? 6.721 11.250 -2.447 1.00 0.00 140 HIS A N 11
ATOM 20304 C CA . HIS A 1 72 ? 7.819 11.891 -3.163 1.00 0.00 140 HIS A CA 11
ATOM 20305 C C . HIS A 1 72 ? 7.790 11.529 -4.644 1.00 0.00 140 HIS A C 11
ATOM 20306 O O . HIS A 1 72 ? 8.336 12.248 -5.481 1.00 0.00 140 HIS A O 11
ATOM 20321 N N . LEU A 1 73 ? 7.149 10.409 -4.960 1.00 0.00 141 LEU A N 11
ATOM 20322 C CA . LEU A 1 73 ? 7.046 9.948 -6.338 1.00 0.00 141 LEU A CA 11
ATOM 20323 C C . LEU A 1 73 ? 6.273 10.949 -7.193 1.00 0.00 141 LEU A C 11
ATOM 20324 O O . LEU A 1 73 ? 6.852 11.656 -8.017 1.00 0.00 141 LEU A O 11
ATOM 20340 N N . THR A 1 74 ? 4.960 10.995 -6.991 1.00 0.00 142 THR A N 11
ATOM 20341 C CA . THR A 1 74 ? 4.092 11.899 -7.739 1.00 0.00 142 THR A CA 11
ATOM 20342 C C . THR A 1 74 ? 2.690 11.888 -7.148 1.00 0.00 142 THR A C 11
ATOM 20343 O O . THR A 1 74 ? 2.460 11.317 -6.082 1.00 0.00 142 THR A O 11
ATOM 20354 N N . ARG A 1 75 ? 1.747 12.493 -7.861 1.00 0.00 143 ARG A N 11
ATOM 20355 C CA . ARG A 1 75 ? 0.360 12.518 -7.421 1.00 0.00 143 ARG A CA 11
ATOM 20356 C C . ARG A 1 75 ? -0.380 11.326 -8.020 1.00 0.00 143 ARG A C 11
ATOM 20357 O O . ARG A 1 75 ? -1.570 11.401 -8.324 1.00 0.00 143 ARG A O 11
ATOM 20378 N N . ASP A 1 76 ? 0.355 10.230 -8.200 1.00 0.00 144 ASP A N 11
ATOM 20379 C CA . ASP A 1 76 ? -0.189 9.012 -8.777 1.00 0.00 144 ASP A CA 11
ATOM 20380 C C . ASP A 1 76 ? -0.657 8.046 -7.694 1.00 0.00 144 ASP A C 11
ATOM 20381 O O . ASP A 1 76 ? -0.467 6.834 -7.805 1.00 0.00 144 ASP A O 11
ATOM 20390 N N . TRP A 1 77 ? -1.275 8.585 -6.648 1.00 0.00 145 TRP A N 11
ATOM 20391 C CA . TRP A 1 77 ? -1.773 7.767 -5.554 1.00 0.00 145 TRP A CA 11
ATOM 20392 C C . TRP A 1 77 ? -2.781 6.749 -6.074 1.00 0.00 145 TRP A C 11
ATOM 20393 O O . TRP A 1 77 ? -2.811 5.603 -5.627 1.00 0.00 145 TRP A O 11
ATOM 20414 N N . ARG A 1 78 ? -3.577 7.167 -7.051 1.00 0.00 146 ARG A N 11
ATOM 20415 C CA . ARG A 1 78 ? -4.556 6.281 -7.670 1.00 0.00 146 ARG A CA 11
ATOM 20416 C C . ARG A 1 78 ? -3.838 5.100 -8.307 1.00 0.00 146 ARG A C 11
ATOM 20417 O O . ARG A 1 78 ? -4.361 3.986 -8.362 1.00 0.00 146 ARG A O 11
ATOM 20438 N N . THR A 1 79 ? -2.625 5.364 -8.780 1.00 0.00 147 THR A N 11
ATOM 20439 C CA . THR A 1 79 ? -1.806 4.341 -9.411 1.00 0.00 147 THR A CA 11
ATOM 20440 C C . THR A 1 79 ? -1.140 3.463 -8.357 1.00 0.00 147 THR A C 11
ATOM 20441 O O . THR A 1 79 ? -0.764 2.326 -8.634 1.00 0.00 147 THR A O 11
ATOM 20452 N N . THR A 1 80 ? -1.020 3.990 -7.143 1.00 0.00 148 THR A N 11
ATOM 20453 C CA . THR A 1 80 ? -0.425 3.240 -6.043 1.00 0.00 148 THR A CA 11
ATOM 20454 C C . THR A 1 80 ? -1.340 2.087 -5.642 1.00 0.00 148 THR A C 11
ATOM 20455 O O . THR A 1 80 ? -0.878 1.046 -5.173 1.00 0.00 148 THR A O 11
ATOM 20466 N N . ALA A 1 81 ? -2.641 2.284 -5.832 1.00 0.00 149 ALA A N 11
ATOM 20467 C CA . ALA A 1 81 ? -3.624 1.267 -5.492 1.00 0.00 149 ALA A CA 11
ATOM 20468 C C . ALA A 1 81 ? -3.670 0.170 -6.550 1.00 0.00 149 ALA A C 11
ATOM 20469 O O . ALA A 1 81 ? -3.635 -1.017 -6.227 1.00 0.00 149 ALA A O 11
ATOM 20476 N N . HIS A 1 82 ? -3.741 0.571 -7.817 1.00 0.00 150 HIS A N 11
ATOM 20477 C CA . HIS A 1 82 ? -3.781 -0.391 -8.914 1.00 0.00 150 HIS A CA 11
ATOM 20478 C C . HIS A 1 82 ? -2.423 -1.050 -9.098 1.00 0.00 150 HIS A C 11
ATOM 20479 O O . HIS A 1 82 ? -2.330 -2.260 -9.288 1.00 0.00 150 HIS A O 11
ATOM 20494 N N . ALA A 1 83 ? -1.365 -0.248 -9.036 1.00 0.00 151 ALA A N 11
ATOM 20495 C CA . ALA A 1 83 ? -0.013 -0.775 -9.197 1.00 0.00 151 ALA A CA 11
ATOM 20496 C C . ALA A 1 83 ? 0.200 -1.979 -8.288 1.00 0.00 151 ALA A C 11
ATOM 20497 O O . ALA A 1 83 ? 0.739 -3.002 -8.706 1.00 0.00 151 ALA A O 11
ATOM 20504 N N . LEU A 1 84 ? -0.249 -1.853 -7.045 1.00 0.00 152 LEU A N 11
ATOM 20505 C CA . LEU A 1 84 ? -0.134 -2.929 -6.079 1.00 0.00 152 LEU A CA 11
ATOM 20506 C C . LEU A 1 84 ? -1.049 -4.075 -6.464 1.00 0.00 152 LEU A C 11
ATOM 20507 O O . LEU A 1 84 ? -0.701 -5.245 -6.322 1.00 0.00 152 LEU A O 11
ATOM 20523 N N . LYS A 1 85 ? -2.217 -3.718 -6.974 1.00 0.00 153 LYS A N 11
ATOM 20524 C CA . LYS A 1 85 ? -3.193 -4.708 -7.416 1.00 0.00 153 LYS A CA 11
ATOM 20525 C C . LYS A 1 85 ? -2.538 -5.684 -8.392 1.00 0.00 153 LYS A C 11
ATOM 20526 O O . LYS A 1 85 ? -2.972 -6.828 -8.534 1.00 0.00 153 LYS A O 11
ATOM 20545 N N . TYR A 1 86 ? -1.474 -5.223 -9.051 1.00 0.00 154 TYR A N 11
ATOM 20546 C CA . TYR A 1 86 ? -0.736 -6.048 -10.001 1.00 0.00 154 TYR A CA 11
ATOM 20547 C C . TYR A 1 86 ? 0.604 -6.481 -9.408 1.00 0.00 154 TYR A C 11
ATOM 20548 O O . TYR A 1 86 ? 1.523 -6.860 -10.134 1.00 0.00 154 TYR A O 11
ATOM 20566 N N . SER A 1 87 ? 0.703 -6.424 -8.082 1.00 0.00 155 SER A N 11
ATOM 20567 C CA . SER A 1 87 ? 1.919 -6.807 -7.383 1.00 0.00 155 SER A CA 11
ATOM 20568 C C . SER A 1 87 ? 1.621 -7.931 -6.405 1.00 0.00 155 SER A C 11
ATOM 20569 O O . SER A 1 87 ? 1.139 -7.695 -5.297 1.00 0.00 155 SER A O 11
ATOM 20577 N N . VAL A 1 88 ? 1.900 -9.152 -6.827 1.00 0.00 156 VAL A N 11
ATOM 20578 C CA . VAL A 1 88 ? 1.652 -10.315 -5.999 1.00 0.00 156 VAL A CA 11
ATOM 20579 C C . VAL A 1 88 ? 2.877 -10.677 -5.166 1.00 0.00 156 VAL A C 11
ATOM 20580 O O . VAL A 1 88 ? 2.867 -11.661 -4.426 1.00 0.00 156 VAL A O 11
ATOM 20593 N N . VAL A 1 89 ? 3.929 -9.868 -5.278 1.00 0.00 157 VAL A N 11
ATOM 20594 C CA . VAL A 1 89 ? 5.147 -10.102 -4.519 1.00 0.00 157 VAL A CA 11
ATOM 20595 C C . VAL A 1 89 ? 4.857 -10.010 -3.027 1.00 0.00 157 VAL A C 11
ATOM 20596 O O . VAL A 1 89 ? 5.455 -10.720 -2.218 1.00 0.00 157 VAL A O 11
ATOM 20609 N N . LEU A 1 90 ? 3.918 -9.136 -2.677 1.00 0.00 158 LEU A N 11
ATOM 20610 C CA . LEU A 1 90 ? 3.519 -8.946 -1.291 1.00 0.00 158 LEU A CA 11
ATOM 20611 C C . LEU A 1 90 ? 2.094 -9.449 -1.099 1.00 0.00 158 LEU A C 11
ATOM 20612 O O . LEU A 1 90 ? 1.409 -9.770 -2.070 1.00 0.00 158 LEU A O 11
ATOM 20628 N N . GLU A 1 91 ? 1.638 -9.498 0.146 1.00 0.00 159 GLU A N 11
ATOM 20629 C CA . GLU A 1 91 ? 0.283 -9.943 0.429 1.00 0.00 159 GLU A CA 11
ATOM 20630 C C . GLU A 1 91 ? -0.622 -8.728 0.594 1.00 0.00 159 GLU A C 11
ATOM 20631 O O . GLU A 1 91 ? -0.496 -7.979 1.552 1.00 0.00 159 GLU A O 11
ATOM 20643 N N . LEU A 1 92 ? -1.517 -8.531 -0.361 1.00 0.00 160 LEU A N 11
ATOM 20644 C CA . LEU A 1 92 ? -2.430 -7.394 -0.345 1.00 0.00 160 LEU A CA 11
ATOM 20645 C C . LEU A 1 92 ? -3.796 -7.790 0.200 1.00 0.00 160 LEU A C 11
ATOM 20646 O O . LEU A 1 92 ? -4.237 -8.921 -0.012 1.00 0.00 160 LEU A O 11
ATOM 20662 N N . ASN A 1 93 ? -4.507 -6.856 0.848 1.00 0.00 161 ASN A N 11
ATOM 20663 C CA . ASN A 1 93 ? -5.851 -7.194 1.317 1.00 0.00 161 ASN A CA 11
ATOM 20664 C C . ASN A 1 93 ? -6.652 -7.478 0.078 1.00 0.00 161 ASN A C 11
ATOM 20665 O O . ASN A 1 93 ? -6.288 -6.939 -0.966 1.00 0.00 161 ASN A O 11
ATOM 20676 N N . GLU A 1 94 ? -7.704 -8.303 0.239 1.00 0.00 162 GLU A N 11
ATOM 20677 C CA . GLU A 1 94 ? -8.597 -8.797 -0.825 1.00 0.00 162 GLU A CA 11
ATOM 20678 C C . GLU A 1 94 ? -8.898 -7.837 -1.962 1.00 0.00 162 GLU A C 11
ATOM 20679 O O . GLU A 1 94 ? -8.700 -8.188 -3.125 1.00 0.00 162 GLU A O 11
ATOM 20691 N N . ASP A 1 95 ? -9.344 -6.642 -1.662 1.00 0.00 163 ASP A N 11
ATOM 20692 C CA . ASP A 1 95 ? -9.622 -5.682 -2.721 1.00 0.00 163 ASP A CA 11
ATOM 20693 C C . ASP A 1 95 ? -8.323 -4.989 -3.059 1.00 0.00 163 ASP A C 11
ATOM 20694 O O . ASP A 1 95 ? -8.294 -3.835 -3.488 1.00 0.00 163 ASP A O 11
ATOM 20703 N N . HIS A 1 96 ? -7.237 -5.709 -2.783 1.00 0.00 164 HIS A N 11
ATOM 20704 C CA . HIS A 1 96 ? -5.900 -5.214 -2.957 1.00 0.00 164 HIS A CA 11
ATOM 20705 C C . HIS A 1 96 ? -5.806 -3.823 -2.390 1.00 0.00 164 HIS A C 11
ATOM 20706 O O . HIS A 1 96 ? -5.007 -2.991 -2.822 1.00 0.00 164 HIS A O 11
ATOM 20721 N N . ARG A 1 97 ? -6.634 -3.610 -1.372 1.00 0.00 165 ARG A N 11
ATOM 20722 C CA . ARG A 1 97 ? -6.675 -2.367 -0.669 1.00 0.00 165 ARG A CA 11
ATOM 20723 C C . ARG A 1 97 ? -5.618 -2.368 0.398 1.00 0.00 165 ARG A C 11
ATOM 20724 O O . ARG A 1 97 ? -5.283 -1.309 0.930 1.00 0.00 165 ARG A O 11
ATOM 20745 N N . LYS A 1 98 ? -5.067 -3.548 0.736 1.00 0.00 166 LYS A N 11
ATOM 20746 C CA . LYS A 1 98 ? -4.031 -3.533 1.781 1.00 0.00 166 LYS A CA 11
ATOM 20747 C C . LYS A 1 98 ? -2.777 -4.267 1.365 1.00 0.00 166 LYS A C 11
ATOM 20748 O O . LYS A 1 98 ? -2.699 -4.806 0.267 1.00 0.00 166 LYS A O 11
ATOM 20767 N N . VAL A 1 99 ? -1.798 -4.277 2.258 1.00 0.00 167 VAL A N 11
ATOM 20768 C CA . VAL A 1 99 ? -0.543 -4.948 1.997 1.00 0.00 167 VAL A CA 11
ATOM 20769 C C . VAL A 1 99 ? 0.082 -5.432 3.294 1.00 0.00 167 VAL A C 11
ATOM 20770 O O . VAL A 1 99 ? 0.788 -4.704 3.983 1.00 0.00 167 VAL A O 11
ATOM 20783 N N . ARG A 1 100 ? -0.202 -6.682 3.607 1.00 0.00 168 ARG A N 11
ATOM 20784 C CA . ARG A 1 100 ? 0.313 -7.308 4.820 1.00 0.00 168 ARG A CA 11
ATOM 20785 C C . ARG A 1 100 ? 1.463 -8.254 4.490 1.00 0.00 168 ARG A C 11
ATOM 20786 O O . ARG A 1 100 ? 1.694 -8.582 3.327 1.00 0.00 168 ARG A O 11
ATOM 20807 N N . ARG A 1 101 ? 2.185 -8.684 5.520 1.00 0.00 169 ARG A N 11
ATOM 20808 C CA . ARG A 1 101 ? 3.312 -9.589 5.335 1.00 0.00 169 ARG A CA 11
ATOM 20809 C C . ARG A 1 101 ? 2.964 -10.996 5.811 1.00 0.00 169 ARG A C 11
ATOM 20810 O O . ARG A 1 101 ? 2.552 -11.191 6.954 1.00 0.00 169 ARG A O 11
ATOM 20831 N N . THR A 1 102 ? 3.135 -11.972 4.927 1.00 0.00 170 THR A N 11
ATOM 20832 C CA . THR A 1 102 ? 2.841 -13.362 5.257 1.00 0.00 170 THR A CA 11
ATOM 20833 C C . THR A 1 102 ? 4.048 -14.039 5.900 1.00 0.00 170 THR A C 11
ATOM 20834 O O . THR A 1 102 ? 3.902 -14.998 6.657 1.00 0.00 170 THR A O 11
ATOM 20845 N N . THR A 1 103 ? 5.239 -13.538 5.591 1.00 0.00 171 THR A N 11
ATOM 20846 C CA . THR A 1 103 ? 6.468 -14.098 6.138 1.00 0.00 171 THR A CA 11
ATOM 20847 C C . THR A 1 103 ? 7.394 -12.996 6.651 1.00 0.00 171 THR A C 11
ATOM 20848 O O . THR A 1 103 ? 8.474 -12.773 6.102 1.00 0.00 171 THR A O 11
ATOM 20859 N N . PRO A 1 104 ? 6.982 -12.288 7.716 1.00 0.00 172 PRO A N 11
ATOM 20860 C CA . PRO A 1 104 ? 7.779 -11.208 8.302 1.00 0.00 172 PRO A CA 11
ATOM 20861 C C . PRO A 1 104 ? 8.911 -11.733 9.175 1.00 0.00 172 PRO A C 11
ATOM 20862 O O . PRO A 1 104 ? 8.770 -12.761 9.837 1.00 0.00 172 PRO A O 11
ATOM 20873 N N . VAL A 1 105 ? 10.037 -11.028 9.167 1.00 0.00 173 VAL A N 11
ATOM 20874 C CA . VAL A 1 105 ? 11.190 -11.418 9.943 1.00 0.00 173 VAL A CA 11
ATOM 20875 C C . VAL A 1 105 ? 11.441 -10.428 11.074 1.00 0.00 173 VAL A C 11
ATOM 20876 O O . VAL A 1 105 ? 11.140 -9.246 10.940 1.00 0.00 173 VAL A O 11
ATOM 20889 N N . PRO A 1 106 ? 11.989 -10.897 12.208 1.00 0.00 174 PRO A N 11
ATOM 20890 C CA . PRO A 1 106 ? 12.264 -10.033 13.363 1.00 0.00 174 PRO A CA 11
ATOM 20891 C C . PRO A 1 106 ? 13.156 -8.851 13.000 1.00 0.00 174 PRO A C 11
ATOM 20892 O O . PRO A 1 106 ? 14.016 -8.954 12.125 1.00 0.00 174 PRO A O 11
ATOM 20903 N N . LEU A 1 107 ? 12.939 -7.724 13.673 1.00 0.00 175 LEU A N 11
ATOM 20904 C CA . LEU A 1 107 ? 13.693 -6.529 13.435 1.00 0.00 175 LEU A CA 11
ATOM 20905 C C . LEU A 1 107 ? 14.311 -6.023 14.735 1.00 0.00 175 LEU A C 11
ATOM 20906 O O . LEU A 1 107 ? 15.476 -5.631 14.781 1.00 0.00 175 LEU A O 11
ATOM 20922 N N . PHE A 1 108 ? 13.504 -6.032 15.786 1.00 0.00 176 PHE A N 11
ATOM 20923 C CA . PHE A 1 108 ? 13.920 -5.564 17.088 1.00 0.00 176 PHE A CA 11
ATOM 20924 C C . PHE A 1 108 ? 13.262 -6.406 18.167 1.00 0.00 176 PHE A C 11
ATOM 20925 O O . PHE A 1 108 ? 12.080 -6.242 18.471 1.00 0.00 176 PHE A O 11
ATOM 20942 N N . PRO A 1 109 ? 14.028 -7.322 18.754 1.00 0.00 177 PRO A N 11
ATOM 20943 C CA . PRO A 1 109 ? 13.563 -8.224 19.808 1.00 0.00 177 PRO A CA 11
ATOM 20944 C C . PRO A 1 109 ? 13.416 -7.534 21.159 1.00 0.00 177 PRO A C 11
ATOM 20945 O O . PRO A 1 109 ? 12.700 -8.013 22.037 1.00 0.00 177 PRO A O 11
ATOM 20956 N N . ASN A 1 110 ? 14.114 -6.412 21.327 1.00 0.00 178 ASN A N 11
ATOM 20957 C CA . ASN A 1 110 ? 14.074 -5.672 22.581 1.00 0.00 178 ASN A CA 11
ATOM 20958 C C . ASN A 1 110 ? 13.133 -4.484 22.487 1.00 0.00 178 ASN A C 11
ATOM 20959 O O . ASN A 1 110 ? 12.572 -4.042 23.490 1.00 0.00 178 ASN A O 11
ATOM 20970 N N . GLU A 1 111 ? 12.966 -3.964 21.279 1.00 0.00 179 GLU A N 11
ATOM 20971 C CA . GLU A 1 111 ? 12.093 -2.818 21.069 1.00 0.00 179 GLU A CA 11
ATOM 20972 C C . GLU A 1 111 ? 10.630 -3.198 21.252 1.00 0.00 179 GLU A C 11
ATOM 20973 O O . GLU A 1 111 ? 9.782 -2.346 21.519 1.00 0.00 179 GLU A O 11
ATOM 20985 N N . ASN A 1 112 ? 10.347 -4.480 21.105 1.00 0.00 180 ASN A N 11
ATOM 20986 C CA . ASN A 1 112 ? 8.989 -4.990 21.251 1.00 0.00 180 ASN A CA 11
ATOM 20987 C C . ASN A 1 112 ? 8.585 -5.045 22.724 1.00 0.00 180 ASN A C 11
ATOM 20988 O O . ASN A 1 112 ? 8.339 -6.119 23.274 1.00 0.00 180 ASN A O 11
ATOM 20999 N N . LEU A 1 113 ? 8.522 -3.879 23.357 1.00 0.00 181 LEU A N 11
ATOM 21000 C CA . LEU A 1 113 ? 8.151 -3.792 24.764 1.00 0.00 181 LEU A CA 11
ATOM 21001 C C . LEU A 1 113 ? 6.652 -4.034 24.959 1.00 0.00 181 LEU A C 11
ATOM 21002 O O . LEU A 1 113 ? 6.258 -4.865 25.778 1.00 0.00 181 LEU A O 11
ATOM 21018 N N . PRO A 1 114 ? 5.791 -3.316 24.212 1.00 0.00 182 PRO A N 11
ATOM 21019 C CA . PRO A 1 114 ? 4.338 -3.473 24.325 1.00 0.00 182 PRO A CA 11
ATOM 21020 C C . PRO A 1 114 ? 3.838 -4.772 23.699 1.00 0.00 182 PRO A C 11
ATOM 21021 O O . PRO A 1 114 ? 2.68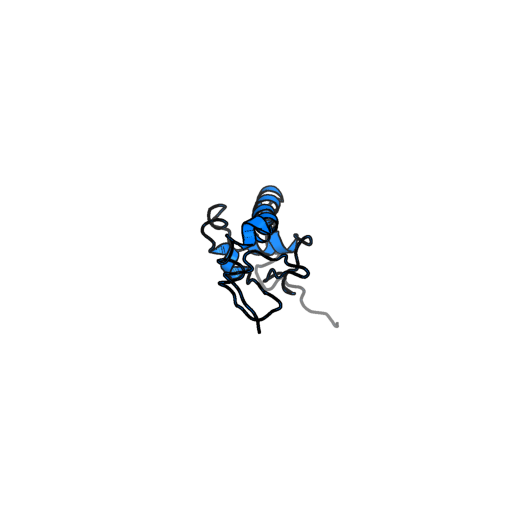8 -5.163 23.902 1.00 0.00 182 PRO A O 11
ATOM 21032 N N . SER A 1 115 ? 4.705 -5.433 22.931 1.00 0.00 183 SER A N 11
ATOM 21033 C CA . SER A 1 115 ? 4.360 -6.682 22.266 1.00 0.00 183 SER A CA 11
ATOM 21034 C C . SER A 1 115 ? 3.544 -7.599 23.176 1.00 0.00 183 SER A C 11
ATOM 21035 O O . SER A 1 115 ? 2.734 -8.389 22.645 1.00 0.00 183 SER A O 11
ATOM 21044 N N . THR A 1 2 ? -36.394 1.272 -1.719 1.00 0.00 70 THR A N 12
ATOM 21045 C CA . THR A 1 2 ? -35.485 1.507 -0.567 1.00 0.00 70 THR A CA 12
ATOM 21046 C C . THR A 1 2 ? -34.394 2.512 -0.921 1.00 0.00 70 THR A C 12
ATOM 21047 O O . THR A 1 2 ? -34.188 3.496 -0.209 1.00 0.00 70 THR A O 12
ATOM 21058 N N . ALA A 1 3 ? -33.699 2.260 -2.025 1.00 0.00 71 ALA A N 12
ATOM 21059 C CA . ALA A 1 3 ? -32.630 3.143 -2.473 1.00 0.00 71 ALA A CA 12
ATOM 21060 C C . ALA A 1 3 ? -32.341 2.946 -3.957 1.00 0.00 71 ALA A C 12
ATOM 21061 O O . ALA A 1 3 ? -31.735 1.952 -4.356 1.00 0.00 71 ALA A O 12
ATOM 21068 N N . SER A 1 4 ? -32.780 3.901 -4.772 1.00 0.00 72 SER A N 12
ATOM 21069 C CA . SER A 1 4 ? -32.569 3.833 -6.213 1.00 0.00 72 SER A CA 12
ATOM 21070 C C . SER A 1 4 ? -31.145 4.243 -6.574 1.00 0.00 72 SER A C 12
ATOM 21071 O O . SER A 1 4 ? -30.461 4.903 -5.792 1.00 0.00 72 SER A O 12
ATOM 21079 N N . GLY A 1 5 ? -30.705 3.848 -7.764 1.00 0.00 73 GLY A N 12
ATOM 21080 C CA . GLY A 1 5 ? -29.365 4.185 -8.208 1.00 0.00 73 GLY A CA 12
ATOM 21081 C C . GLY A 1 5 ? -29.358 5.281 -9.256 1.00 0.00 73 GLY A C 12
ATOM 21082 O O . GLY A 1 5 ? -30.010 5.161 -10.293 1.00 0.00 73 GLY A O 12
ATOM 21086 N N . GLY A 1 6 ? -28.621 6.352 -8.984 1.00 0.00 74 GLY A N 12
ATOM 21087 C CA . GLY A 1 6 ? -28.546 7.458 -9.920 1.00 0.00 74 GLY A CA 12
ATOM 21088 C C . GLY A 1 6 ? -27.124 7.935 -10.143 1.00 0.00 74 GLY A C 12
ATOM 21089 O O . GLY A 1 6 ? -26.447 8.351 -9.203 1.00 0.00 74 GLY A O 12
ATOM 21093 N N . GLU A 1 7 ? -26.670 7.872 -11.390 1.00 0.00 75 GLU A N 12
ATOM 21094 C CA . GLU A 1 7 ? -25.319 8.300 -11.734 1.00 0.00 75 GLU A CA 12
ATOM 21095 C C . GLU A 1 7 ? -25.334 9.228 -12.945 1.00 0.00 75 GLU A C 12
ATOM 21096 O O . GLU A 1 7 ? -25.970 8.933 -13.957 1.00 0.00 75 GLU A O 12
ATOM 21108 N N . ASN A 1 8 ? -24.629 10.349 -12.834 1.00 0.00 76 ASN A N 12
ATOM 21109 C CA . ASN A 1 8 ? -24.561 11.320 -13.921 1.00 0.00 76 ASN A CA 12
ATOM 21110 C C . ASN A 1 8 ? -23.720 10.786 -15.076 1.00 0.00 76 ASN A C 12
ATOM 21111 O O . ASN A 1 8 ? -22.490 10.806 -15.023 1.00 0.00 76 ASN A O 12
ATOM 21122 N N . GLU A 1 9 ? -24.391 10.310 -16.119 1.00 0.00 77 GLU A N 12
ATOM 21123 C CA . GLU A 1 9 ? -23.706 9.771 -17.288 1.00 0.00 77 GLU A CA 12
ATOM 21124 C C . GLU A 1 9 ? -23.109 10.891 -18.133 1.00 0.00 77 GLU A C 12
ATOM 21125 O O . GLU A 1 9 ? -23.535 12.043 -18.046 1.00 0.00 77 GLU A O 12
ATOM 21137 N N . ARG A 1 10 ? -22.118 10.547 -18.949 1.00 0.00 78 ARG A N 12
ATOM 21138 C CA . ARG A 1 10 ? -21.460 11.524 -19.810 1.00 0.00 78 ARG A CA 12
ATOM 21139 C C . ARG A 1 10 ? -20.750 12.587 -18.978 1.00 0.00 78 ARG A C 12
ATOM 21140 O O . ARG A 1 10 ? -20.738 13.765 -19.334 1.00 0.00 78 ARG A O 12
ATOM 21161 N N . GLU A 1 11 ? -20.158 12.161 -17.867 1.00 0.00 79 GLU A N 12
ATOM 21162 C CA . GLU A 1 11 ? -19.445 13.073 -16.981 1.00 0.00 79 GLU A CA 12
ATOM 21163 C C . GLU A 1 11 ? -18.439 12.316 -16.120 1.00 0.00 79 GLU A C 12
ATOM 21164 O O . GLU A 1 11 ? -17.296 12.746 -15.959 1.00 0.00 79 GLU A O 12
ATOM 21176 N N . ASP A 1 12 ? -18.870 11.185 -15.571 1.00 0.00 80 ASP A N 12
ATOM 21177 C CA . ASP A 1 12 ? -18.007 10.366 -14.728 1.00 0.00 80 ASP A CA 12
ATOM 21178 C C . ASP A 1 12 ? -18.065 8.903 -15.156 1.00 0.00 80 ASP A C 12
ATOM 21179 O O . ASP A 1 12 ? -17.052 8.204 -15.152 1.00 0.00 80 ASP A O 12
ATOM 21188 N N . LEU A 1 13 ? -19.258 8.449 -15.525 1.00 0.00 81 LEU A N 12
ATOM 21189 C CA . LEU A 1 13 ? -19.456 7.072 -15.958 1.00 0.00 81 LEU A CA 12
ATOM 21190 C C . LEU A 1 13 ? -18.523 6.722 -17.113 1.00 0.00 81 LEU A C 12
ATOM 21191 O O . LEU A 1 13 ? -18.437 7.453 -18.100 1.00 0.00 81 LEU A O 12
ATOM 21207 N N . GLU A 1 14 ? -17.824 5.599 -16.983 1.00 0.00 82 GLU A N 12
ATOM 21208 C CA . GLU A 1 14 ? -16.896 5.151 -18.015 1.00 0.00 82 GLU A CA 12
ATOM 21209 C C . GLU A 1 14 ? -15.797 6.184 -18.244 1.00 0.00 82 GLU A C 12
ATOM 21210 O O . GLU A 1 14 ? -15.278 6.316 -19.352 1.00 0.00 82 GLU A O 12
ATOM 21222 N N . GLN A 1 15 ? -15.447 6.915 -17.190 1.00 0.00 83 GLN A N 12
ATOM 21223 C CA . GLN A 1 15 ? -14.409 7.935 -17.279 1.00 0.00 83 GLN A CA 12
ATOM 21224 C C . GLN A 1 15 ? -13.670 8.084 -15.952 1.00 0.00 83 GLN A C 12
ATOM 21225 O O . GLN A 1 15 ? -13.150 9.154 -15.637 1.00 0.00 83 GLN A O 12
ATOM 21239 N N . GLU A 1 16 ? -13.624 7.003 -15.179 1.00 0.00 84 GLU A N 12
ATOM 21240 C CA . GLU A 1 16 ? -12.944 7.016 -13.888 1.00 0.00 84 GLU A CA 12
ATOM 21241 C C . GLU A 1 16 ? -11.441 7.199 -14.073 1.00 0.00 84 GLU A C 12
ATOM 21242 O O . GLU A 1 16 ? -10.976 7.507 -15.170 1.00 0.00 84 GLU A O 12
ATOM 21254 N N . TRP A 1 17 ? -10.683 7.008 -12.996 1.00 0.00 85 TRP A N 12
ATOM 21255 C CA . TRP A 1 17 ? -9.231 7.152 -13.050 1.00 0.00 85 TRP A CA 12
ATOM 21256 C C . TRP A 1 17 ? -8.640 6.274 -14.153 1.00 0.00 85 TRP A C 12
ATOM 21257 O O . TRP A 1 17 ? -8.898 5.072 -14.208 1.00 0.00 85 TRP A O 12
ATOM 21278 N N . LYS A 1 18 ? -7.852 6.887 -15.031 1.00 0.00 86 LYS A N 12
ATOM 21279 C CA . LYS A 1 18 ? -7.233 6.175 -16.130 1.00 0.00 86 LYS A CA 12
ATOM 21280 C C . LYS A 1 18 ? -6.126 5.246 -15.631 1.00 0.00 86 LYS A C 12
ATOM 21281 O O . LYS A 1 18 ? -5.203 5.685 -14.945 1.00 0.00 86 LYS A O 12
ATOM 21300 N N . PRO A 1 19 ? -6.202 3.944 -15.966 1.00 0.00 87 PRO A N 12
ATOM 21301 C CA . PRO A 1 19 ? -5.197 2.962 -15.542 1.00 0.00 87 PRO A CA 12
ATOM 21302 C C . PRO A 1 19 ? -3.785 3.345 -15.987 1.00 0.00 87 PRO A C 12
ATOM 21303 O O . PRO A 1 19 ? -3.582 3.782 -17.120 1.00 0.00 87 PRO A O 12
ATOM 21314 N N . PRO A 1 20 ? -2.787 3.184 -15.099 1.00 0.00 88 PRO A N 12
ATOM 21315 C CA . PRO A 1 20 ? -1.395 3.513 -15.406 1.00 0.00 88 PRO A CA 12
ATOM 21316 C C . PRO A 1 20 ? -0.682 2.381 -16.139 1.00 0.00 88 PRO A C 12
ATOM 21317 O O . PRO A 1 20 ? -1.322 1.469 -16.663 1.00 0.00 88 PRO A O 12
ATOM 21328 N N . ASP A 1 21 ? 0.647 2.439 -16.168 1.00 0.00 89 ASP A N 12
ATOM 21329 C CA . ASP A 1 21 ? 1.442 1.425 -16.824 1.00 0.00 89 ASP A CA 12
ATOM 21330 C C . ASP A 1 21 ? 2.291 0.681 -15.806 1.00 0.00 89 ASP A C 12
ATOM 21331 O O . ASP A 1 21 ? 2.660 1.230 -14.768 1.00 0.00 89 ASP A O 12
ATOM 21340 N N . GLU A 1 22 ? 2.597 -0.570 -16.110 1.00 0.00 90 GLU A N 12
ATOM 21341 C CA . GLU A 1 22 ? 3.401 -1.399 -15.231 1.00 0.00 90 GLU A CA 12
ATOM 21342 C C . GLU A 1 22 ? 4.712 -0.709 -14.865 1.00 0.00 90 GLU A C 12
ATOM 21343 O O . GLU A 1 22 ? 5.320 -1.019 -13.841 1.00 0.00 90 GLU A O 12
ATOM 21355 N N . GLU A 1 23 ? 5.140 0.232 -15.702 1.00 0.00 91 GLU A N 12
ATOM 21356 C CA . GLU A 1 23 ? 6.375 0.966 -15.454 1.00 0.00 91 GLU A CA 12
ATOM 21357 C C . GLU A 1 23 ? 6.345 1.598 -14.070 1.00 0.00 91 GLU A C 12
ATOM 21358 O O . GLU A 1 23 ? 7.262 1.419 -13.266 1.00 0.00 91 GLU A O 12
ATOM 21370 N N . LEU A 1 24 ? 5.274 2.331 -13.799 1.00 0.00 92 LEU A N 12
ATOM 21371 C CA . LEU A 1 24 ? 5.103 2.989 -12.515 1.00 0.00 92 LEU A CA 12
ATOM 21372 C C . LEU A 1 24 ? 4.676 1.988 -11.444 1.00 0.00 92 LEU A C 12
ATOM 21373 O O . LEU A 1 24 ? 4.890 2.213 -10.253 1.00 0.00 92 LEU A O 12
ATOM 21389 N N . ILE A 1 25 ? 4.078 0.876 -11.871 1.00 0.00 93 ILE A N 12
ATOM 21390 C CA . ILE A 1 25 ? 3.634 -0.150 -10.940 1.00 0.00 93 ILE A CA 12
ATOM 21391 C C . ILE A 1 25 ? 4.824 -0.853 -10.300 1.00 0.00 93 ILE A C 12
ATOM 21392 O O . ILE A 1 25 ? 4.843 -1.086 -9.092 1.00 0.00 93 ILE A O 12
ATOM 21408 N N . LYS A 1 26 ? 5.818 -1.185 -11.117 1.00 0.00 94 LYS A N 12
ATOM 21409 C CA . LYS A 1 26 ? 7.012 -1.857 -10.624 1.00 0.00 94 LYS A CA 12
ATOM 21410 C C . LYS A 1 26 ? 7.781 -0.949 -9.672 1.00 0.00 94 LYS A C 12
ATOM 21411 O O . LYS A 1 26 ? 8.350 -1.410 -8.682 1.00 0.00 94 LYS A O 12
ATOM 21430 N N . LYS A 1 27 ? 7.783 0.348 -9.966 1.00 0.00 95 LYS A N 12
ATOM 21431 C CA . LYS A 1 27 ? 8.469 1.314 -9.118 1.00 0.00 95 LYS A CA 12
ATOM 21432 C C . LYS A 1 27 ? 7.802 1.366 -7.749 1.00 0.00 95 LYS A C 12
ATOM 21433 O O . LYS A 1 27 ? 8.463 1.265 -6.713 1.00 0.00 95 LYS A O 12
ATOM 21452 N N . LEU A 1 28 ? 6.480 1.508 -7.758 1.00 0.00 96 LEU A N 12
ATOM 21453 C CA . LEU A 1 28 ? 5.703 1.558 -6.528 1.00 0.00 96 LEU A CA 12
ATOM 21454 C C . LEU A 1 28 ? 5.946 0.310 -5.688 1.00 0.00 96 LEU A C 12
ATOM 21455 O O . LEU A 1 28 ? 6.390 0.391 -4.542 1.00 0.00 96 LEU A O 12
ATOM 21471 N N . VAL A 1 29 ? 5.653 -0.846 -6.272 1.00 0.00 97 VAL A N 12
ATOM 21472 C CA . VAL A 1 29 ? 5.839 -2.118 -5.589 1.00 0.00 97 VAL A CA 12
ATOM 21473 C C . VAL A 1 29 ? 7.264 -2.251 -5.062 1.00 0.00 97 VAL A C 12
ATOM 21474 O O . VAL A 1 29 ? 7.498 -2.860 -4.018 1.00 0.00 97 VAL A O 12
ATOM 21487 N N . ASP A 1 30 ? 8.212 -1.672 -5.792 1.00 0.00 98 ASP A N 12
ATOM 21488 C CA . ASP A 1 30 ? 9.614 -1.719 -5.398 1.00 0.00 98 ASP A CA 12
ATOM 21489 C C . ASP A 1 30 ? 9.808 -1.091 -4.023 1.00 0.00 98 ASP A C 12
ATOM 21490 O O . ASP A 1 30 ? 10.698 -1.486 -3.269 1.00 0.00 98 ASP A O 12
ATOM 21499 N N . GLN A 1 31 ? 8.967 -0.113 -3.701 1.00 0.00 99 GLN A N 12
ATOM 21500 C CA . GLN A 1 31 ? 9.047 0.564 -2.413 1.00 0.00 99 GLN A CA 12
ATOM 21501 C C . GLN A 1 31 ? 8.549 -0.345 -1.295 1.00 0.00 99 GLN A C 12
ATOM 21502 O O . GLN A 1 31 ? 9.113 -0.363 -0.202 1.00 0.00 99 GLN A O 12
ATOM 21516 N N . ILE A 1 32 ? 7.490 -1.099 -1.577 1.00 0.00 100 ILE A N 12
ATOM 21517 C CA . ILE A 1 32 ? 6.918 -2.010 -0.594 1.00 0.00 100 ILE A CA 12
ATOM 21518 C C . ILE A 1 32 ? 7.877 -3.136 -0.276 1.00 0.00 100 ILE A C 12
ATOM 21519 O O . ILE A 1 32 ? 8.346 -3.270 0.854 1.00 0.00 100 ILE A O 12
ATOM 21535 N N . GLU A 1 33 ? 8.176 -3.937 -1.287 1.00 0.00 101 GLU A N 12
ATOM 21536 C CA . GLU A 1 33 ? 9.100 -5.053 -1.124 1.00 0.00 101 GLU A CA 12
ATOM 21537 C C . GLU A 1 33 ? 10.379 -4.580 -0.441 1.00 0.00 101 GLU A C 12
ATOM 21538 O O . GLU A 1 33 ? 11.086 -5.359 0.198 1.00 0.00 101 GLU A O 12
ATOM 21550 N N . PHE A 1 34 ? 10.652 -3.284 -0.567 1.00 0.00 102 PHE A N 12
ATOM 21551 C CA . PHE A 1 34 ? 11.824 -2.680 0.050 1.00 0.00 102 PHE A CA 12
ATOM 21552 C C . PHE A 1 34 ? 11.501 -2.299 1.488 1.00 0.00 102 PHE A C 12
ATOM 21553 O O . PHE A 1 34 ? 12.265 -2.574 2.412 1.00 0.00 102 PHE A O 12
ATOM 21570 N N . TYR A 1 35 ? 10.350 -1.665 1.651 1.00 0.00 103 TYR A N 12
ATOM 21571 C CA . TYR A 1 35 ? 9.879 -1.230 2.956 1.00 0.00 103 TYR A CA 12
ATOM 21572 C C . TYR A 1 35 ? 9.755 -2.412 3.912 1.00 0.00 103 TYR A C 12
ATOM 21573 O O . TYR A 1 35 ? 10.314 -2.406 5.008 1.00 0.00 103 TYR A O 12
ATOM 21591 N N . PHE A 1 36 ? 8.985 -3.410 3.493 1.00 0.00 104 PHE A N 12
ATOM 21592 C CA . PHE A 1 36 ? 8.744 -4.591 4.315 1.00 0.00 104 PHE A CA 12
ATOM 21593 C C . PHE A 1 36 ? 9.979 -5.484 4.440 1.00 0.00 104 PHE A C 12
ATOM 21594 O O . PHE A 1 36 ? 9.916 -6.540 5.071 1.00 0.00 104 PHE A O 12
ATOM 21611 N N . SER A 1 37 ? 11.105 -5.064 3.875 1.00 0.00 105 SER A N 12
ATOM 21612 C CA . SER A 1 37 ? 12.327 -5.850 3.985 1.00 0.00 105 SER A CA 12
ATOM 21613 C C . SER A 1 37 ? 12.722 -5.977 5.456 1.00 0.00 105 SER A C 12
ATOM 21614 O O . SER A 1 37 ? 12.649 -5.005 6.205 1.00 0.00 105 SER A O 12
ATOM 21622 N N . ASP A 1 38 ? 13.121 -7.178 5.869 1.00 0.00 106 ASP A N 12
ATOM 21623 C CA . ASP A 1 38 ? 13.510 -7.433 7.260 1.00 0.00 106 ASP A CA 12
ATOM 21624 C C . ASP A 1 38 ? 14.317 -6.271 7.855 1.00 0.00 106 ASP A C 12
ATOM 21625 O O . ASP A 1 38 ? 13.923 -5.670 8.861 1.00 0.00 106 ASP A O 12
ATOM 21634 N N . GLU A 1 39 ? 15.443 -5.961 7.222 1.00 0.00 107 GLU A N 12
ATOM 21635 C CA . GLU A 1 39 ? 16.315 -4.880 7.670 1.00 0.00 107 GLU A CA 12
ATOM 21636 C C . GLU A 1 39 ? 15.635 -3.523 7.553 1.00 0.00 107 GLU A C 12
ATOM 21637 O O . GLU A 1 39 ? 16.075 -2.539 8.148 1.00 0.00 107 GLU A O 12
ATOM 21649 N N . ASN A 1 40 ? 14.569 -3.481 6.776 1.00 0.00 108 ASN A N 12
ATOM 21650 C CA . ASN A 1 40 ? 13.822 -2.250 6.560 1.00 0.00 108 ASN A CA 12
ATOM 21651 C C . ASN A 1 40 ? 12.723 -2.098 7.599 1.00 0.00 108 ASN A C 12
ATOM 21652 O O . ASN A 1 40 ? 12.224 -0.998 7.827 1.00 0.00 108 ASN A O 12
ATOM 21663 N N . LEU A 1 41 ? 12.357 -3.203 8.238 1.00 0.00 109 LEU A N 12
ATOM 21664 C CA . LEU A 1 41 ? 11.343 -3.190 9.255 1.00 0.00 109 LEU A CA 12
ATOM 21665 C C . LEU A 1 41 ? 11.867 -2.484 10.482 1.00 0.00 109 LEU A C 12
ATOM 21666 O O . LEU A 1 41 ? 11.264 -1.532 10.976 1.00 0.00 109 LEU A O 12
ATOM 21682 N N . GLU A 1 42 ? 13.022 -2.943 10.954 1.00 0.00 110 GLU A N 12
ATOM 21683 C CA . GLU A 1 42 ? 13.661 -2.356 12.089 1.00 0.00 110 GLU A CA 12
ATOM 21684 C C . GLU A 1 42 ? 13.860 -0.856 11.879 1.00 0.00 110 GLU A C 12
ATOM 21685 O O . GLU A 1 42 ? 14.167 -0.121 12.818 1.00 0.00 110 GLU A O 12
ATOM 21697 N N . LYS A 1 43 ? 13.705 -0.415 10.631 1.00 0.00 111 LYS A N 12
ATOM 21698 C CA . LYS A 1 43 ? 13.889 0.982 10.283 1.00 0.00 111 LYS A CA 12
ATOM 21699 C C . LYS A 1 43 ? 12.599 1.615 9.753 1.00 0.00 111 LYS A C 12
ATOM 21700 O O . LYS A 1 43 ? 12.523 2.833 9.598 1.00 0.00 111 LYS A O 12
ATOM 21719 N N . ASP A 1 44 ? 11.598 0.792 9.449 1.00 0.00 112 ASP A N 12
ATOM 21720 C CA . ASP A 1 44 ? 10.346 1.307 8.905 1.00 0.00 112 ASP A CA 12
ATOM 21721 C C . ASP A 1 44 ? 9.156 1.007 9.801 1.00 0.00 112 ASP A C 12
ATOM 21722 O O . ASP A 1 44 ? 8.234 0.281 9.423 1.00 0.00 112 ASP A O 12
ATOM 21731 N N . ALA A 1 45 ? 9.180 1.592 10.979 1.00 0.00 113 ALA A N 12
ATOM 21732 C CA . ALA A 1 45 ? 8.102 1.423 11.945 1.00 0.00 113 ALA A CA 12
ATOM 21733 C C . ALA A 1 45 ? 6.909 2.324 11.613 1.00 0.00 113 ALA A C 12
ATOM 21734 O O . ALA A 1 45 ? 5.867 2.244 12.261 1.00 0.00 113 ALA A O 12
ATOM 21741 N N . PHE A 1 46 ? 7.071 3.193 10.614 1.00 0.00 114 PHE A N 12
ATOM 21742 C CA . PHE A 1 46 ? 6.004 4.113 10.224 1.00 0.00 114 PHE A CA 12
ATOM 21743 C C . PHE A 1 46 ? 4.972 3.443 9.317 1.00 0.00 114 PHE A C 12
ATOM 21744 O O . PHE A 1 46 ? 3.771 3.645 9.487 1.00 0.00 114 PHE A O 12
ATOM 21761 N N . LEU A 1 47 ? 5.435 2.650 8.352 1.00 0.00 115 LEU A N 12
ATOM 21762 C CA . LEU A 1 47 ? 4.529 1.968 7.429 1.00 0.00 115 LEU A CA 12
ATOM 21763 C C . LEU A 1 47 ? 4.006 0.673 8.042 1.00 0.00 115 LEU A C 12
ATOM 21764 O O . LEU A 1 47 ? 2.918 0.209 7.699 1.00 0.00 115 LEU A O 12
ATOM 21780 N N . LEU A 1 48 ? 4.784 0.094 8.952 1.00 0.00 116 LEU A N 12
ATOM 21781 C CA . LEU A 1 48 ? 4.393 -1.146 9.613 1.00 0.00 116 LEU A CA 12
ATOM 21782 C C . LEU A 1 48 ? 3.469 -0.867 10.796 1.00 0.00 116 LEU A C 12
ATOM 21783 O O . LEU A 1 48 ? 2.384 -1.439 10.896 1.00 0.00 116 LEU A O 12
ATOM 21799 N N . LYS A 1 49 ? 3.910 0.010 11.693 1.00 0.00 117 LYS A N 12
ATOM 21800 C CA . LYS A 1 49 ? 3.124 0.359 12.873 1.00 0.00 117 LYS A CA 12
ATOM 21801 C C . LYS A 1 49 ? 1.882 1.167 12.501 1.00 0.00 117 LYS A C 12
ATOM 21802 O O . LYS A 1 49 ? 0.921 1.228 13.268 1.00 0.00 117 LYS A O 12
ATOM 21821 N N . HIS A 1 50 ? 1.905 1.790 11.324 1.00 0.00 118 HIS A N 12
ATOM 21822 C CA . HIS A 1 50 ? 0.777 2.597 10.859 1.00 0.00 118 HIS A CA 12
ATOM 21823 C C . HIS A 1 50 ? -0.550 1.864 11.049 1.00 0.00 118 HIS A C 12
ATOM 21824 O O . HIS A 1 50 ? -1.597 2.490 11.218 1.00 0.00 118 HIS A O 12
ATOM 21839 N N . VAL A 1 51 ? -0.499 0.535 11.018 1.00 0.00 119 VAL A N 12
ATOM 21840 C CA . VAL A 1 51 ? -1.696 -0.284 11.184 1.00 0.00 119 VAL A CA 12
ATOM 21841 C C . VAL A 1 51 ? -2.529 0.176 12.377 1.00 0.00 119 VAL A C 12
ATOM 21842 O O . VAL A 1 51 ? -3.759 0.149 12.335 1.00 0.00 119 VAL A O 12
ATOM 21855 N N . ARG A 1 52 ? -1.850 0.597 13.441 1.00 0.00 120 ARG A N 12
ATOM 21856 C CA . ARG A 1 52 ? -2.527 1.061 14.648 1.00 0.00 120 ARG A CA 12
ATOM 21857 C C . ARG A 1 52 ? -3.297 -0.079 15.308 1.00 0.00 120 ARG A C 12
ATOM 21858 O O . ARG A 1 52 ? -2.851 -0.646 16.306 1.00 0.00 120 ARG A O 12
ATOM 21879 N N . ARG A 1 53 ? -4.452 -0.414 14.742 1.00 0.00 121 ARG A N 12
ATOM 21880 C CA . ARG A 1 53 ? -5.280 -1.490 15.272 1.00 0.00 121 ARG A CA 12
ATOM 21881 C C . ARG A 1 53 ? -4.926 -2.819 14.611 1.00 0.00 121 ARG A C 12
ATOM 21882 O O . ARG A 1 53 ? -4.326 -2.847 13.537 1.00 0.00 121 ARG A O 12
ATOM 21903 N N . ASN A 1 54 ? -5.299 -3.917 15.260 1.00 0.00 122 ASN A N 12
ATOM 21904 C CA . ASN A 1 54 ? -5.018 -5.247 14.733 1.00 0.00 122 ASN A CA 12
ATOM 21905 C C . ASN A 1 54 ? -3.516 -5.465 14.585 1.00 0.00 122 ASN A C 12
ATOM 21906 O O . ASN A 1 54 ? -2.941 -5.203 13.529 1.00 0.00 122 ASN A O 12
ATOM 21917 N N . LYS A 1 55 ? -2.884 -5.945 15.652 1.00 0.00 123 LYS A N 12
ATOM 21918 C CA . LYS A 1 55 ? -1.448 -6.196 15.641 1.00 0.00 123 LYS A CA 12
ATOM 21919 C C . LYS A 1 55 ? -1.118 -7.452 14.839 1.00 0.00 123 LYS A C 12
ATOM 21920 O O . LYS A 1 55 ? -0.608 -8.433 15.381 1.00 0.00 123 LYS A O 12
ATOM 21939 N N . LEU A 1 56 ? -1.413 -7.415 13.543 1.00 0.00 124 LEU A N 12
ATOM 21940 C CA . LEU A 1 56 ? -1.147 -8.549 12.666 1.00 0.00 124 LEU A CA 12
ATOM 21941 C C . LEU A 1 56 ? -0.001 -8.239 11.708 1.00 0.00 124 LEU A C 12
ATOM 21942 O O . LEU A 1 56 ? 0.917 -9.042 11.542 1.00 0.00 124 LEU A O 12
ATOM 21958 N N . GLY A 1 57 ? -0.061 -7.069 11.080 1.00 0.00 125 GLY A N 12
ATOM 21959 C CA . GLY A 1 57 ? 0.977 -6.673 10.145 1.00 0.00 125 GLY A CA 12
ATOM 21960 C C . GLY A 1 57 ? 0.421 -6.206 8.811 1.00 0.00 125 GLY A C 12
ATOM 21961 O O . GLY A 1 57 ? 1.166 -5.718 7.961 1.00 0.00 125 GLY A O 12
ATOM 21965 N N . TYR A 1 58 ? -0.888 -6.355 8.624 1.00 0.00 126 TYR A N 12
ATOM 21966 C CA . TYR A 1 58 ? -1.534 -5.944 7.382 1.00 0.00 126 TYR A CA 12
ATOM 21967 C C . TYR A 1 58 ? -1.371 -4.445 7.157 1.00 0.00 126 TYR A C 12
ATOM 21968 O O . TYR A 1 58 ? -1.725 -3.639 8.016 1.00 0.00 126 TYR A O 12
ATOM 21986 N N . VAL A 1 59 ? -0.841 -4.074 5.994 1.00 0.00 127 VAL A N 12
ATOM 21987 C CA . VAL A 1 59 ? -0.642 -2.672 5.664 1.00 0.00 127 VAL A CA 12
ATOM 21988 C C . VAL A 1 59 ? -1.798 -2.157 4.819 1.00 0.00 127 VAL A C 12
ATOM 21989 O O . VAL A 1 59 ? -2.075 -2.685 3.743 1.00 0.00 127 VAL A O 12
ATOM 22002 N N . SER A 1 60 ? -2.473 -1.128 5.312 1.00 0.00 128 SER A N 12
ATOM 22003 C CA . SER A 1 60 ? -3.603 -0.558 4.597 1.00 0.00 128 SER A CA 12
ATOM 22004 C C . SER A 1 60 ? -3.136 0.365 3.476 1.00 0.00 128 SER A C 12
ATOM 22005 O O . SER A 1 60 ? -2.420 1.340 3.714 1.00 0.00 128 SER A O 12
ATOM 22013 N N . VAL A 1 61 ? -3.549 0.053 2.253 1.00 0.00 129 VAL A N 12
ATOM 22014 C CA . VAL A 1 61 ? -3.175 0.855 1.097 1.00 0.00 129 VAL A CA 12
ATOM 22015 C C . VAL A 1 61 ? -3.652 2.297 1.255 1.00 0.00 129 VAL A C 12
ATOM 22016 O O . VAL A 1 61 ? -3.093 3.215 0.656 1.00 0.00 129 VAL A O 12
ATOM 22029 N N . LYS A 1 62 ? -4.687 2.491 2.071 1.00 0.00 130 LYS A N 12
ATOM 22030 C CA . LYS A 1 62 ? -5.231 3.823 2.310 1.00 0.00 130 LYS A CA 12
ATOM 22031 C C . LYS A 1 62 ? -4.123 4.781 2.731 1.00 0.00 130 LYS A C 12
ATOM 22032 O O . LYS A 1 62 ? -4.124 5.955 2.358 1.00 0.00 130 LYS A O 12
ATOM 22051 N N . LEU A 1 63 ? -3.171 4.265 3.501 1.00 0.00 131 LEU A N 12
ATOM 22052 C CA . LEU A 1 63 ? -2.047 5.063 3.965 1.00 0.00 131 LEU A CA 12
ATOM 22053 C C . LEU A 1 63 ? -0.948 5.111 2.905 1.00 0.00 131 LEU A C 12
ATOM 22054 O O . LEU A 1 63 ? -0.216 6.095 2.800 1.00 0.00 131 LEU A O 12
ATOM 22070 N N . LEU A 1 64 ? -0.842 4.040 2.118 1.00 0.00 132 LEU A N 12
ATOM 22071 C CA . LEU A 1 64 ? 0.163 3.961 1.064 1.00 0.00 132 LEU A CA 12
ATOM 22072 C C . LEU A 1 64 ? 0.101 5.184 0.153 1.00 0.00 132 LEU A C 12
ATOM 22073 O O . LEU A 1 64 ? 1.129 5.678 -0.311 1.00 0.00 132 LEU A O 12
ATOM 22089 N N . THR A 1 65 ? -1.111 5.668 -0.095 1.00 0.00 133 THR A N 12
ATOM 22090 C CA . THR A 1 65 ? -1.314 6.830 -0.943 1.00 0.00 133 THR A CA 12
ATOM 22091 C C . THR A 1 65 ? -0.688 8.066 -0.318 1.00 0.00 133 THR A C 12
ATOM 22092 O O . THR A 1 65 ? -0.130 8.919 -1.009 1.00 0.00 133 THR A O 12
ATOM 22103 N N . SER A 1 66 ? -0.776 8.139 0.999 1.00 0.00 134 SER A N 12
ATOM 22104 C CA . SER A 1 66 ? -0.209 9.252 1.748 1.00 0.00 134 SER A CA 12
ATOM 22105 C C . SER A 1 66 ? 1.128 8.842 2.354 1.00 0.00 134 SER A C 12
ATOM 22106 O O . SER A 1 66 ? 1.580 9.415 3.346 1.00 0.00 134 SER A O 12
ATOM 22114 N N . PHE A 1 67 ? 1.748 7.836 1.747 1.00 0.00 135 PHE A N 12
ATOM 22115 C CA . PHE A 1 67 ? 3.030 7.323 2.211 1.00 0.00 135 PHE A CA 12
ATOM 22116 C C . PHE A 1 67 ? 4.178 8.225 1.758 1.00 0.00 135 PHE A C 12
ATOM 22117 O O . PHE A 1 67 ? 4.467 8.333 0.567 1.00 0.00 135 PHE A O 12
ATOM 22134 N N . LYS A 1 68 ? 4.812 8.886 2.725 1.00 0.00 136 LYS A N 12
ATOM 22135 C CA . LYS A 1 68 ? 5.920 9.804 2.454 1.00 0.00 136 LYS A CA 12
ATOM 22136 C C . LYS A 1 68 ? 6.936 9.223 1.471 1.00 0.00 136 LYS A C 12
ATOM 22137 O O . LYS A 1 68 ? 7.582 9.964 0.730 1.00 0.00 136 LYS A O 12
ATOM 22156 N N . LYS A 1 69 ? 7.079 7.902 1.463 1.00 0.00 137 LYS A N 12
ATOM 22157 C CA . LYS A 1 69 ? 8.023 7.249 0.564 1.00 0.00 137 LYS A CA 12
ATOM 22158 C C . LYS A 1 69 ? 7.448 7.162 -0.841 1.00 0.00 137 LYS A C 12
ATOM 22159 O O . LYS A 1 69 ? 8.181 7.195 -1.829 1.00 0.00 137 LYS A O 12
ATOM 22178 N N . VAL A 1 70 ? 6.128 7.058 -0.920 1.00 0.00 138 VAL A N 12
ATOM 22179 C CA . VAL A 1 70 ? 5.448 6.975 -2.200 1.00 0.00 138 VAL A CA 12
ATOM 22180 C C . VAL A 1 70 ? 5.202 8.372 -2.762 1.00 0.00 138 VAL A C 12
ATOM 22181 O O . VAL A 1 70 ? 5.438 8.632 -3.941 1.00 0.00 138 VAL A O 12
ATOM 22194 N N . LYS A 1 71 ? 4.728 9.268 -1.904 1.00 0.00 139 LYS A N 12
ATOM 22195 C CA . LYS A 1 71 ? 4.452 10.643 -2.304 1.00 0.00 139 LYS A CA 12
ATOM 22196 C C . LYS A 1 71 ? 5.681 11.287 -2.936 1.00 0.00 139 LYS A C 12
ATOM 22197 O O . LYS A 1 71 ? 5.567 12.107 -3.846 1.00 0.00 139 LYS A O 12
ATOM 22216 N N . HIS A 1 72 ? 6.857 10.905 -2.446 1.00 0.00 140 HIS A N 12
ATOM 22217 C CA . HIS A 1 72 ? 8.112 11.442 -2.961 1.00 0.00 140 HIS A CA 12
ATOM 22218 C C . HIS A 1 72 ? 8.249 11.170 -4.457 1.00 0.00 140 HIS A C 12
ATOM 22219 O O . HIS A 1 72 ? 9.057 11.799 -5.139 1.00 0.00 140 HIS A O 12
ATOM 22234 N N . LEU A 1 73 ? 7.455 10.229 -4.961 1.00 0.00 141 LEU A N 12
ATOM 22235 C CA . LEU A 1 73 ? 7.492 9.879 -6.376 1.00 0.00 141 LEU A CA 12
ATOM 22236 C C . LEU A 1 73 ? 6.688 10.876 -7.204 1.00 0.00 141 LEU A C 12
ATOM 22237 O O . LEU A 1 73 ? 7.243 11.627 -8.006 1.00 0.00 141 LEU A O 12
ATOM 22253 N N . THR A 1 74 ? 5.375 10.865 -7.007 1.00 0.00 142 THR A N 12
ATOM 22254 C CA . THR A 1 74 ? 4.477 11.753 -7.734 1.00 0.00 142 THR A CA 12
ATOM 22255 C C . THR A 1 74 ? 3.107 11.771 -7.073 1.00 0.00 142 THR A C 12
ATOM 22256 O O . THR A 1 74 ? 2.934 11.265 -5.965 1.00 0.00 142 THR A O 12
ATOM 22267 N N . ARG A 1 75 ? 2.126 12.324 -7.777 1.00 0.00 143 ARG A N 12
ATOM 22268 C CA . ARG A 1 75 ? 0.762 12.366 -7.273 1.00 0.00 143 ARG A CA 12
ATOM 22269 C C . ARG A 1 75 ? 0.009 11.125 -7.744 1.00 0.00 143 ARG A C 12
ATOM 22270 O O . ARG A 1 75 ? -1.215 11.136 -7.881 1.00 0.00 143 ARG A O 12
ATOM 22291 N N . ASP A 1 76 ? 0.765 10.058 -8.004 1.00 0.00 144 ASP A N 12
ATOM 22292 C CA . ASP A 1 76 ? 0.206 8.802 -8.474 1.00 0.00 144 ASP A CA 12
ATOM 22293 C C . ASP A 1 76 ? -0.136 7.879 -7.311 1.00 0.00 144 ASP A C 12
ATOM 22294 O O . ASP A 1 76 ? 0.180 6.689 -7.335 1.00 0.00 144 ASP A O 12
ATOM 22303 N N . TRP A 1 77 ? -0.796 8.428 -6.298 1.00 0.00 145 TRP A N 12
ATOM 22304 C CA . TRP A 1 77 ? -1.192 7.650 -5.141 1.00 0.00 145 TRP A CA 12
ATOM 22305 C C . TRP A 1 77 ? -2.330 6.713 -5.530 1.00 0.00 145 TRP A C 12
ATOM 22306 O O . TRP A 1 77 ? -2.408 5.579 -5.059 1.00 0.00 145 TRP A O 12
ATOM 22327 N N . ARG A 1 78 ? -3.177 7.182 -6.442 1.00 0.00 146 ARG A N 12
ATOM 22328 C CA . ARG A 1 78 ? -4.279 6.372 -6.958 1.00 0.00 146 ARG A CA 12
ATOM 22329 C C . ARG A 1 78 ? -3.705 5.144 -7.650 1.00 0.00 146 ARG A C 12
ATOM 22330 O O . ARG A 1 78 ? -4.290 4.057 -7.631 1.00 0.00 146 ARG A O 12
ATOM 22351 N N . THR A 1 79 ? -2.533 5.335 -8.244 1.00 0.00 147 THR A N 12
ATOM 22352 C CA . THR A 1 79 ? -1.837 4.264 -8.931 1.00 0.00 147 THR A CA 12
ATOM 22353 C C . THR A 1 79 ? -1.278 3.280 -7.917 1.00 0.00 147 THR A C 12
ATOM 22354 O O . THR A 1 79 ? -1.078 2.107 -8.220 1.00 0.00 147 THR A O 12
ATOM 22365 N N . THR A 1 80 ? -1.059 3.763 -6.698 1.00 0.00 148 THR A N 12
ATOM 22366 C CA . THR A 1 80 ? -0.558 2.921 -5.624 1.00 0.00 148 THR A CA 12
ATOM 22367 C C . THR A 1 80 ? -1.548 1.802 -5.333 1.00 0.00 148 THR A C 12
ATOM 22368 O O . THR A 1 80 ? -1.165 0.706 -4.924 1.00 0.00 148 THR A O 12
ATOM 22379 N N . ALA A 1 81 ? -2.827 2.093 -5.546 1.00 0.00 149 ALA A N 12
ATOM 22380 C CA . ALA A 1 81 ? -3.882 1.124 -5.304 1.00 0.00 149 ALA A CA 12
ATOM 22381 C C . ALA A 1 81 ? -3.926 0.065 -6.399 1.00 0.00 149 ALA A C 12
ATOM 22382 O O . ALA A 1 81 ? -3.878 -1.131 -6.115 1.00 0.00 149 ALA A O 12
ATOM 22389 N N . HIS A 1 82 ? -4.020 0.505 -7.651 1.00 0.00 150 HIS A N 12
ATOM 22390 C CA . HIS A 1 82 ? -4.075 -0.424 -8.778 1.00 0.00 150 HIS A CA 12
ATOM 22391 C C . HIS A 1 82 ? -2.721 -1.081 -9.025 1.00 0.00 150 HIS A C 12
ATOM 22392 O O . HIS A 1 82 ? -2.645 -2.278 -9.295 1.00 0.00 150 HIS A O 12
ATOM 22407 N N . ALA A 1 83 ? -1.652 -0.296 -8.938 1.00 0.00 151 ALA A N 12
ATOM 22408 C CA . ALA A 1 83 ? -0.308 -0.824 -9.161 1.00 0.00 151 ALA A CA 12
ATOM 22409 C C . ALA A 1 83 ? -0.064 -2.071 -8.320 1.00 0.00 151 ALA A C 12
ATOM 22410 O O . ALA A 1 83 ? 0.440 -3.079 -8.815 1.00 0.00 151 ALA A O 12
ATOM 22417 N N . LEU A 1 84 ? -0.425 -1.995 -7.045 1.00 0.00 152 LEU A N 12
ATOM 22418 C CA . LEU A 1 84 ? -0.247 -3.112 -6.134 1.00 0.00 152 LEU A CA 12
ATOM 22419 C C . LEU A 1 84 ? -1.084 -4.305 -6.554 1.00 0.00 152 LEU A C 12
ATOM 22420 O O . LEU A 1 84 ? -0.661 -5.451 -6.420 1.00 0.00 152 LEU A O 12
ATOM 22436 N N . LYS A 1 85 ? -2.265 -4.034 -7.081 1.00 0.00 153 LYS A N 12
ATOM 22437 C CA . LYS A 1 85 ? -3.143 -5.104 -7.549 1.00 0.00 153 LYS A CA 12
ATOM 22438 C C . LYS A 1 85 ? -2.369 -6.026 -8.491 1.00 0.00 153 LYS A C 12
ATOM 22439 O O . LYS A 1 85 ? -2.678 -7.211 -8.619 1.00 0.00 153 LYS A O 12
ATOM 22458 N N . TYR A 1 86 ? -1.343 -5.464 -9.132 1.00 0.00 154 TYR A N 12
ATOM 22459 C CA . TYR A 1 86 ? -0.491 -6.213 -10.049 1.00 0.00 154 TYR A CA 12
ATOM 22460 C C . TYR A 1 86 ? 0.845 -6.540 -9.380 1.00 0.00 154 TYR A C 12
ATOM 22461 O O . TYR A 1 86 ? 1.843 -6.803 -10.050 1.00 0.00 154 TYR A O 12
ATOM 22479 N N . SER A 1 87 ? 0.843 -6.516 -8.051 1.00 0.00 155 SER A N 12
ATOM 22480 C CA . SER A 1 87 ? 2.024 -6.799 -7.259 1.00 0.00 155 SER A CA 12
ATOM 22481 C C . SER A 1 87 ? 1.841 -8.111 -6.522 1.00 0.00 155 SER A C 12
ATOM 22482 O O . SER A 1 87 ? 1.122 -8.182 -5.526 1.00 0.00 155 SER A O 12
ATOM 22490 N N . VAL A 1 88 ? 2.479 -9.148 -7.024 1.00 0.00 156 VAL A N 12
ATOM 22491 C CA . VAL A 1 88 ? 2.371 -10.459 -6.423 1.00 0.00 156 VAL A CA 12
ATOM 22492 C C . VAL A 1 88 ? 3.567 -10.766 -5.525 1.00 0.00 156 VAL A C 12
ATOM 22493 O O . VAL A 1 88 ? 3.690 -11.871 -4.996 1.00 0.00 156 VAL A O 12
ATOM 22506 N N . VAL A 1 89 ? 4.436 -9.774 -5.340 1.00 0.00 157 VAL A N 12
ATOM 22507 C CA . VAL A 1 89 ? 5.604 -9.935 -4.486 1.00 0.00 157 VAL A CA 12
ATOM 22508 C C . VAL A 1 89 ? 5.189 -9.875 -3.021 1.00 0.00 157 VAL A C 12
ATOM 22509 O O . VAL A 1 89 ? 5.714 -10.607 -2.182 1.00 0.00 157 VAL A O 12
ATOM 22522 N N . LEU A 1 90 ? 4.227 -9.003 -2.729 1.00 0.00 158 LEU A N 12
ATOM 22523 C CA . LEU A 1 90 ? 3.714 -8.846 -1.378 1.00 0.00 158 LEU A CA 12
ATOM 22524 C C . LEU A 1 90 ? 2.304 -9.419 -1.309 1.00 0.00 158 LEU A C 12
ATOM 22525 O O . LEU A 1 90 ? 1.685 -9.674 -2.342 1.00 0.00 158 LEU A O 12
ATOM 22541 N N . GLU A 1 91 ? 1.785 -9.604 -0.104 1.00 0.00 159 GLU A N 12
ATOM 22542 C CA . GLU A 1 91 ? 0.438 -10.125 0.053 1.00 0.00 159 GLU A CA 12
ATOM 22543 C C . GLU A 1 91 ? -0.523 -8.967 0.281 1.00 0.00 159 GLU A C 12
ATOM 22544 O O . GLU A 1 91 ? -0.497 -8.327 1.321 1.00 0.00 159 GLU A O 12
ATOM 22556 N N . LEU A 1 92 ? -1.359 -8.696 -0.705 1.00 0.00 160 LEU A N 12
ATOM 22557 C CA . LEU A 1 92 ? -2.315 -7.599 -0.621 1.00 0.00 160 LEU A CA 12
ATOM 22558 C C . LEU A 1 92 ? -3.626 -8.059 -0.003 1.00 0.00 160 LEU A C 12
ATOM 22559 O O . LEU A 1 92 ? -4.057 -9.186 -0.245 1.00 0.00 160 LEU A O 12
ATOM 22575 N N . ASN A 1 93 ? -4.301 -7.183 0.752 1.00 0.00 161 ASN A N 12
ATOM 22576 C CA . ASN A 1 93 ? -5.594 -7.582 1.305 1.00 0.00 161 ASN A CA 12
ATOM 22577 C C . ASN A 1 93 ? -6.494 -7.794 0.122 1.00 0.00 161 ASN A C 12
ATOM 22578 O O . ASN A 1 93 ? -6.238 -7.166 -0.904 1.00 0.00 161 ASN A O 12
ATOM 22589 N N . GLU A 1 94 ? -7.508 -8.660 0.312 1.00 0.00 162 GLU A N 12
ATOM 22590 C CA . GLU A 1 94 ? -8.487 -9.095 -0.708 1.00 0.00 162 GLU A CA 12
ATOM 22591 C C . GLU A 1 94 ? -8.916 -8.045 -1.720 1.00 0.00 162 GLU A C 12
ATOM 22592 O O . GLU A 1 94 ? -8.836 -8.291 -2.924 1.00 0.00 162 GLU A O 12
ATOM 22604 N N . ASP A 1 95 ? -9.340 -6.883 -1.275 1.00 0.00 163 ASP A N 12
ATOM 22605 C CA . ASP A 1 95 ? -9.732 -5.845 -2.215 1.00 0.00 163 ASP A CA 12
ATOM 22606 C C . ASP A 1 95 ? -8.477 -5.109 -2.623 1.00 0.00 163 ASP A C 12
ATOM 22607 O O . ASP A 1 95 ? -8.497 -3.916 -2.927 1.00 0.00 163 ASP A O 12
ATOM 22616 N N . HIS A 1 96 ? -7.363 -5.841 -2.543 1.00 0.00 164 HIS A N 12
ATOM 22617 C CA . HIS A 1 96 ? -6.052 -5.309 -2.807 1.00 0.00 164 HIS A CA 12
ATOM 22618 C C . HIS A 1 96 ? -5.939 -3.954 -2.166 1.00 0.00 164 HIS A C 12
ATOM 22619 O O . HIS A 1 96 ? -5.235 -3.059 -2.635 1.00 0.00 164 HIS A O 12
ATOM 22634 N N . ARG A 1 97 ? -6.648 -3.847 -1.050 1.00 0.00 165 ARG A N 12
ATOM 22635 C CA . ARG A 1 97 ? -6.667 -2.657 -0.266 1.00 0.00 165 ARG A CA 12
ATOM 22636 C C . ARG A 1 97 ? -5.539 -2.705 0.728 1.00 0.00 165 ARG A C 12
ATOM 22637 O O . ARG A 1 97 ? -5.205 -1.680 1.323 1.00 0.00 165 ARG A O 12
ATOM 22658 N N . LYS A 1 98 ? -4.917 -3.883 0.918 1.00 0.00 166 LYS A N 12
ATOM 22659 C CA . LYS A 1 98 ? -3.802 -3.909 1.876 1.00 0.00 166 LYS A CA 12
ATOM 22660 C C . LYS A 1 98 ? -2.570 -4.563 1.299 1.00 0.00 166 LYS A C 12
ATOM 22661 O O . LYS A 1 98 ? -2.576 -5.028 0.165 1.00 0.00 166 LYS A O 12
ATOM 22680 N N . VAL A 1 99 ? -1.513 -4.596 2.095 1.00 0.00 167 VAL A N 12
ATOM 22681 C CA . VAL A 1 99 ? -0.268 -5.201 1.674 1.00 0.00 167 VAL A CA 12
ATOM 22682 C C . VAL A 1 99 ? 0.515 -5.709 2.871 1.00 0.00 167 VAL A C 12
ATOM 22683 O O . VAL A 1 99 ? 1.310 -4.996 3.480 1.00 0.00 167 VAL A O 12
ATOM 22696 N N . ARG A 1 100 ? 0.260 -6.962 3.191 1.00 0.00 168 ARG A N 12
ATOM 22697 C CA . ARG A 1 100 ? 0.913 -7.632 4.310 1.00 0.00 168 ARG A CA 12
ATOM 22698 C C . ARG A 1 100 ? 1.990 -8.590 3.810 1.00 0.00 168 ARG A C 12
ATOM 22699 O O . ARG A 1 100 ? 2.049 -8.904 2.621 1.00 0.00 168 ARG A O 12
ATOM 22720 N N . ARG A 1 101 ? 2.834 -9.059 4.723 1.00 0.00 169 ARG A N 12
ATOM 22721 C CA . ARG A 1 101 ? 3.898 -9.991 4.369 1.00 0.00 169 ARG A CA 12
ATOM 22722 C C . ARG A 1 101 ? 3.543 -11.402 4.823 1.00 0.00 169 ARG A C 12
ATOM 22723 O O . ARG A 1 101 ? 3.180 -11.620 5.978 1.00 0.00 169 ARG A O 12
ATOM 22744 N N . THR A 1 102 ? 3.649 -12.357 3.906 1.00 0.00 170 THR A N 12
ATOM 22745 C CA . THR A 1 102 ? 3.336 -13.747 4.214 1.00 0.00 170 THR A CA 12
ATOM 22746 C C . THR A 1 102 ? 4.452 -14.405 5.025 1.00 0.00 170 THR A C 12
ATOM 22747 O O . THR A 1 102 ? 4.332 -15.561 5.430 1.00 0.00 170 THR A O 12
ATOM 22758 N N . THR A 1 103 ? 5.539 -13.671 5.257 1.00 0.00 171 THR A N 12
ATOM 22759 C CA . THR A 1 103 ? 6.664 -14.204 6.014 1.00 0.00 171 THR A CA 12
ATOM 22760 C C . THR A 1 103 ? 7.492 -13.084 6.645 1.00 0.00 171 THR A C 12
ATOM 22761 O O . THR A 1 103 ? 8.650 -12.879 6.280 1.00 0.00 171 THR A O 12
ATOM 22772 N N . PRO A 1 104 ? 6.914 -12.347 7.609 1.00 0.00 172 PRO A N 12
ATOM 22773 C CA . PRO A 1 104 ? 7.615 -11.258 8.287 1.00 0.00 172 PRO A CA 12
ATOM 22774 C C . PRO A 1 104 ? 8.586 -11.777 9.342 1.00 0.00 172 PRO A C 12
ATOM 22775 O O . PRO A 1 104 ? 8.352 -12.819 9.953 1.00 0.00 172 PRO A O 12
ATOM 22786 N N . VAL A 1 105 ? 9.677 -11.049 9.549 1.00 0.00 173 VAL A N 12
ATOM 22787 C CA . VAL A 1 105 ? 10.682 -11.444 10.530 1.00 0.00 173 VAL A CA 12
ATOM 22788 C C . VAL A 1 105 ? 10.798 -10.390 11.624 1.00 0.00 173 VAL A C 12
ATOM 22789 O O . VAL A 1 105 ? 10.686 -9.202 11.345 1.00 0.00 173 VAL A O 12
ATOM 22802 N N . PRO A 1 106 ? 11.021 -10.799 12.887 1.00 0.00 174 PRO A N 12
ATOM 22803 C CA . PRO A 1 106 ? 11.144 -9.851 13.998 1.00 0.00 174 PRO A CA 12
ATOM 22804 C C . PRO A 1 106 ? 12.233 -8.818 13.732 1.00 0.00 174 PRO A C 12
ATOM 22805 O O . PRO A 1 106 ? 13.317 -9.153 13.254 1.00 0.00 174 PRO A O 12
ATOM 22816 N N . LEU A 1 107 ? 11.927 -7.557 14.020 1.00 0.00 175 LEU A N 12
ATOM 22817 C CA . LEU A 1 107 ? 12.845 -6.474 13.796 1.00 0.00 175 LEU A CA 12
ATOM 22818 C C . LEU A 1 107 ? 13.339 -5.873 15.107 1.00 0.00 175 LEU A C 12
ATOM 22819 O O . LEU A 1 107 ? 14.520 -5.564 15.262 1.00 0.00 175 LEU A O 12
ATOM 22835 N N . PHE A 1 108 ? 12.419 -5.702 16.041 1.00 0.00 176 PHE A N 12
ATOM 22836 C CA . PHE A 1 108 ? 12.732 -5.130 17.332 1.00 0.00 176 PHE A CA 12
ATOM 22837 C C . PHE A 1 108 ? 11.855 -5.766 18.397 1.00 0.00 176 PHE A C 12
ATOM 22838 O O . PHE A 1 108 ? 10.671 -5.452 18.518 1.00 0.00 176 PHE A O 12
ATOM 22855 N N . PRO A 1 109 ? 12.432 -6.676 19.176 1.00 0.00 177 PRO A N 12
ATOM 22856 C CA . PRO A 1 109 ? 11.737 -7.393 20.247 1.00 0.00 177 PRO A CA 12
ATOM 22857 C C . PRO A 1 109 ? 11.492 -6.526 21.476 1.00 0.00 177 PRO A C 12
ATOM 22858 O O . PRO A 1 109 ? 10.620 -6.823 22.292 1.00 0.00 177 PRO A O 12
ATOM 22869 N N . ASN A 1 110 ? 12.278 -5.460 21.613 1.00 0.00 178 ASN A N 12
ATOM 22870 C CA . ASN A 1 110 ? 12.155 -4.566 22.751 1.00 0.00 178 ASN A CA 12
ATOM 22871 C C . ASN A 1 110 ? 11.367 -3.322 22.383 1.00 0.00 178 ASN A C 12
ATOM 22872 O O . ASN A 1 110 ? 10.735 -2.699 23.237 1.00 0.00 178 ASN A O 12
ATOM 22883 N N . GLU A 1 111 ? 11.414 -2.956 21.109 1.00 0.00 179 GLU A N 12
ATOM 22884 C CA . GLU A 1 111 ? 10.709 -1.774 20.639 1.00 0.00 179 GLU A CA 12
ATOM 22885 C C . GLU A 1 111 ? 9.230 -2.060 20.415 1.00 0.00 179 GLU A C 12
ATOM 22886 O O . GLU A 1 111 ? 8.404 -1.147 20.393 1.00 0.00 179 GLU A O 12
ATOM 22898 N N . ASN A 1 112 ? 8.907 -3.331 20.252 1.00 0.00 180 ASN A N 12
ATOM 22899 C CA . ASN A 1 112 ? 7.528 -3.750 20.029 1.00 0.00 180 ASN A CA 12
ATOM 22900 C C . ASN A 1 112 ? 7.291 -5.157 20.569 1.00 0.00 180 ASN A C 12
ATOM 22901 O O . ASN A 1 112 ? 8.157 -6.026 20.468 1.00 0.00 180 ASN A O 12
ATOM 22912 N N . LEU A 1 113 ? 6.112 -5.373 21.143 1.00 0.00 181 LEU A N 12
ATOM 22913 C CA . LEU A 1 113 ? 5.758 -6.673 21.699 1.00 0.00 181 LEU A CA 12
ATOM 22914 C C . LEU A 1 113 ? 5.534 -7.697 20.585 1.00 0.00 181 LEU A C 12
ATOM 22915 O O . LEU A 1 113 ? 4.851 -7.412 19.602 1.00 0.00 181 LEU A O 12
ATOM 22931 N N . PRO A 1 114 ? 6.108 -8.907 20.722 1.00 0.00 182 PRO A N 12
ATOM 22932 C CA . PRO A 1 114 ? 5.961 -9.965 19.717 1.00 0.00 182 PRO A CA 12
ATOM 22933 C C . PRO A 1 114 ? 4.501 -10.231 19.366 1.00 0.00 182 PRO A C 12
ATOM 22934 O O . PRO A 1 114 ? 3.595 -9.839 20.101 1.00 0.00 182 PRO A O 12
ATOM 22945 N N . SER A 1 115 ? 4.282 -10.895 18.232 1.00 0.00 183 SER A N 12
ATOM 22946 C CA . SER A 1 115 ? 2.940 -11.215 17.765 1.00 0.00 183 SER A CA 12
ATOM 22947 C C . SER A 1 115 ? 2.045 -11.691 18.907 1.00 0.00 183 SER A C 12
ATOM 22948 O O . SER A 1 115 ? 2.579 -12.279 19.871 1.00 0.00 183 SER A O 12
ATOM 22957 N N . THR A 1 2 ? -10.481 -17.256 -2.662 1.00 0.00 70 THR A N 13
ATOM 22958 C CA . THR A 1 2 ? -10.373 -16.114 -3.609 1.00 0.00 70 THR A CA 13
ATOM 22959 C C . THR A 1 2 ? -10.658 -16.556 -5.040 1.00 0.00 70 THR A C 13
ATOM 22960 O O . THR A 1 2 ? -10.071 -16.035 -5.989 1.00 0.00 70 THR A O 13
ATOM 22971 N N . ALA A 1 3 ? -11.562 -17.519 -5.188 1.00 0.00 71 ALA A N 13
ATOM 22972 C CA . ALA A 1 3 ? -11.924 -18.030 -6.504 1.00 0.00 71 ALA A CA 13
ATOM 22973 C C . ALA A 1 3 ? -12.687 -16.983 -7.309 1.00 0.00 71 ALA A C 13
ATOM 22974 O O . ALA A 1 3 ? -12.407 -16.767 -8.488 1.00 0.00 71 ALA A O 13
ATOM 22981 N N . SER A 1 4 ? -13.651 -16.335 -6.664 1.00 0.00 72 SER A N 13
ATOM 22982 C CA . SER A 1 4 ? -14.455 -15.310 -7.319 1.00 0.00 72 SER A CA 13
ATOM 22983 C C . SER A 1 4 ? -13.682 -14.000 -7.428 1.00 0.00 72 SER A C 13
ATOM 22984 O O . SER A 1 4 ? -12.508 -13.928 -7.065 1.00 0.00 72 SER A O 13
ATOM 22992 N N . GLY A 1 5 ? -14.347 -12.966 -7.933 1.00 0.00 73 GLY A N 13
ATOM 22993 C CA . GLY A 1 5 ? -13.706 -11.672 -8.081 1.00 0.00 73 GLY A CA 13
ATOM 22994 C C . GLY A 1 5 ? -14.524 -10.714 -8.923 1.00 0.00 73 GLY A C 13
ATOM 22995 O O . GLY A 1 5 ? -14.377 -10.668 -10.144 1.00 0.00 73 GLY A O 13
ATOM 22999 N N . GLY A 1 6 ? -15.389 -9.945 -8.268 1.00 0.00 74 GLY A N 13
ATOM 23000 C CA . GLY A 1 6 ? -16.220 -8.991 -8.980 1.00 0.00 74 GLY A CA 13
ATOM 23001 C C . GLY A 1 6 ? -16.532 -7.761 -8.151 1.00 0.00 74 GLY A C 13
ATOM 23002 O O . GLY A 1 6 ? -17.091 -7.865 -7.059 1.00 0.00 74 GLY A O 13
ATOM 23006 N N . GLU A 1 7 ? -16.169 -6.593 -8.670 1.00 0.00 75 GLU A N 13
ATOM 23007 C CA . GLU A 1 7 ? -16.414 -5.337 -7.971 1.00 0.00 75 GLU A CA 13
ATOM 23008 C C . GLU A 1 7 ? -17.890 -4.962 -8.024 1.00 0.00 75 GLU A C 13
ATOM 23009 O O . GLU A 1 7 ? -18.553 -5.151 -9.044 1.00 0.00 75 GLU A O 13
ATOM 23021 N N . ASN A 1 8 ? -18.401 -4.429 -6.918 1.00 0.00 76 ASN A N 13
ATOM 23022 C CA . ASN A 1 8 ? -19.800 -4.027 -6.840 1.00 0.00 76 ASN A CA 13
ATOM 23023 C C . ASN A 1 8 ? -20.009 -2.656 -7.477 1.00 0.00 76 ASN A C 13
ATOM 23024 O O . ASN A 1 8 ? -19.406 -1.668 -7.057 1.00 0.00 76 ASN A O 13
ATOM 23035 N N . GLU A 1 9 ? -20.866 -2.603 -8.491 1.00 0.00 77 GLU A N 13
ATOM 23036 C CA . GLU A 1 9 ? -21.153 -1.354 -9.185 1.00 0.00 77 GLU A CA 13
ATOM 23037 C C . GLU A 1 9 ? -22.254 -0.573 -8.471 1.00 0.00 77 GLU A C 13
ATOM 23038 O O . GLU A 1 9 ? -23.276 -0.232 -9.067 1.00 0.00 77 GLU A O 13
ATOM 23050 N N . ARG A 1 10 ? -22.038 -0.294 -7.189 1.00 0.00 78 ARG A N 13
ATOM 23051 C CA . ARG A 1 10 ? -23.011 0.446 -6.393 1.00 0.00 78 ARG A CA 13
ATOM 23052 C C . ARG A 1 10 ? -22.508 0.645 -4.965 1.00 0.00 78 ARG A C 13
ATOM 23053 O O . ARG A 1 10 ? -23.251 0.455 -4.002 1.00 0.00 78 ARG A O 13
ATOM 23074 N N . GLU A 1 11 ? -21.242 1.031 -4.836 1.00 0.00 79 GLU A N 13
ATOM 23075 C CA . GLU A 1 11 ? -20.643 1.254 -3.526 1.00 0.00 79 GLU A CA 13
ATOM 23076 C C . GLU A 1 11 ? -19.287 1.941 -3.657 1.00 0.00 79 GLU A C 13
ATOM 23077 O O . GLU A 1 11 ? -19.002 2.912 -2.956 1.00 0.00 79 GLU A O 13
ATOM 23089 N N . ASP A 1 12 ? -18.454 1.429 -4.557 1.00 0.00 80 ASP A N 13
ATOM 23090 C CA . ASP A 1 12 ? -17.127 1.993 -4.778 1.00 0.00 80 ASP A CA 13
ATOM 23091 C C . ASP A 1 12 ? -16.993 2.540 -6.195 1.00 0.00 80 ASP A C 13
ATOM 23092 O O . ASP A 1 12 ? -16.376 3.582 -6.413 1.00 0.00 80 ASP A O 13
ATOM 23101 N N . LEU A 1 13 ? -17.574 1.830 -7.157 1.00 0.00 81 LEU A N 13
ATOM 23102 C CA . LEU A 1 13 ? -17.519 2.244 -8.555 1.00 0.00 81 LEU A CA 13
ATOM 23103 C C . LEU A 1 13 ? -18.113 3.638 -8.736 1.00 0.00 81 LEU A C 13
ATOM 23104 O O . LEU A 1 13 ? -19.306 3.785 -8.999 1.00 0.00 81 LEU A O 13
ATOM 23120 N N . GLU A 1 14 ? -17.271 4.656 -8.594 1.00 0.00 82 GLU A N 13
ATOM 23121 C CA . GLU A 1 14 ? -17.711 6.039 -8.744 1.00 0.00 82 GLU A CA 13
ATOM 23122 C C . GLU A 1 14 ? -16.803 6.794 -9.708 1.00 0.00 82 GLU A C 13
ATOM 23123 O O . GLU A 1 14 ? -17.214 7.152 -10.813 1.00 0.00 82 GLU A O 13
ATOM 23135 N N . GLN A 1 15 ? -15.566 7.032 -9.285 1.00 0.00 83 GLN A N 13
ATOM 23136 C CA . GLN A 1 15 ? -14.598 7.742 -10.113 1.00 0.00 83 GLN A CA 13
ATOM 23137 C C . GLN A 1 15 ? -14.025 6.821 -11.185 1.00 0.00 83 GLN A C 13
ATOM 23138 O O . GLN A 1 15 ? -13.908 5.613 -10.980 1.00 0.00 83 GLN A O 13
ATOM 23152 N N . GLU A 1 16 ? -13.671 7.398 -12.329 1.00 0.00 84 GLU A N 13
ATOM 23153 C CA . GLU A 1 16 ? -13.112 6.626 -13.432 1.00 0.00 84 GLU A CA 13
ATOM 23154 C C . GLU A 1 16 ? -11.668 7.030 -13.709 1.00 0.00 84 GLU A C 13
ATOM 23155 O O . GLU A 1 16 ? -11.385 7.738 -14.675 1.00 0.00 84 GLU A O 13
ATOM 23167 N N . TRP A 1 17 ? -10.755 6.571 -12.859 1.00 0.00 85 TRP A N 13
ATOM 23168 C CA . TRP A 1 17 ? -9.340 6.882 -13.019 1.00 0.00 85 TRP A CA 13
ATOM 23169 C C . TRP A 1 17 ? -8.770 6.170 -14.246 1.00 0.00 85 TRP A C 13
ATOM 23170 O O . TRP A 1 17 ? -9.081 5.007 -14.502 1.00 0.00 85 TRP A O 13
ATOM 23191 N N . LYS A 1 18 ? -7.937 6.879 -15.002 1.00 0.00 86 LYS A N 13
ATOM 23192 C CA . LYS A 1 18 ? -7.330 6.326 -16.195 1.00 0.00 86 LYS A CA 13
ATOM 23193 C C . LYS A 1 18 ? -6.279 5.276 -15.834 1.00 0.00 86 LYS A C 13
ATOM 23194 O O . LYS A 1 18 ? -5.391 5.533 -15.021 1.00 0.00 86 LYS A O 13
ATOM 23213 N N . PRO A 1 19 ? -6.363 4.073 -16.431 1.00 0.00 87 PRO A N 13
ATOM 23214 C CA . PRO A 1 19 ? -5.409 2.991 -16.155 1.00 0.00 87 PRO A CA 13
ATOM 23215 C C . PRO A 1 19 ? -3.961 3.414 -16.401 1.00 0.00 87 PRO A C 13
ATOM 23216 O O . PRO A 1 19 ? -3.653 4.032 -17.419 1.00 0.00 87 PRO A O 13
ATOM 23227 N N . PRO A 1 20 ? -3.049 3.085 -15.467 1.00 0.00 88 PRO A N 13
ATOM 23228 C CA . PRO A 1 20 ? -1.634 3.430 -15.584 1.00 0.00 88 PRO A CA 13
ATOM 23229 C C . PRO A 1 20 ? -0.846 2.384 -16.368 1.00 0.00 88 PRO A C 13
ATOM 23230 O O . PRO A 1 20 ? -1.427 1.550 -17.063 1.00 0.00 88 PRO A O 13
ATOM 23241 N N . ASP A 1 21 ? 0.478 2.426 -16.245 1.00 0.00 89 ASP A N 13
ATOM 23242 C CA . ASP A 1 21 ? 1.338 1.485 -16.928 1.00 0.00 89 ASP A CA 13
ATOM 23243 C C . ASP A 1 21 ? 2.188 0.723 -15.923 1.00 0.00 89 ASP A C 13
ATOM 23244 O O . ASP A 1 21 ? 2.568 1.260 -14.883 1.00 0.00 89 ASP A O 13
ATOM 23253 N N . GLU A 1 22 ? 2.483 -0.530 -16.239 1.00 0.00 90 GLU A N 13
ATOM 23254 C CA . GLU A 1 22 ? 3.288 -1.368 -15.368 1.00 0.00 90 GLU A CA 13
ATOM 23255 C C . GLU A 1 22 ? 4.607 -0.689 -15.012 1.00 0.00 90 GLU A C 13
ATOM 23256 O O . GLU A 1 22 ? 5.236 -1.025 -14.009 1.00 0.00 90 GLU A O 13
ATOM 23268 N N . GLU A 1 23 ? 5.018 0.275 -15.833 1.00 0.00 91 GLU A N 13
ATOM 23269 C CA . GLU A 1 23 ? 6.258 1.001 -15.591 1.00 0.00 91 GLU A CA 13
ATOM 23270 C C . GLU A 1 23 ? 6.244 1.614 -14.199 1.00 0.00 91 GLU A C 13
ATOM 23271 O O . GLU A 1 23 ? 7.156 1.404 -13.397 1.00 0.00 91 GLU A O 13
ATOM 23283 N N . LEU A 1 24 ? 5.190 2.367 -13.918 1.00 0.00 92 LEU A N 13
ATOM 23284 C CA . LEU A 1 24 ? 5.034 3.011 -12.625 1.00 0.00 92 LEU A CA 13
ATOM 23285 C C . LEU A 1 24 ? 4.608 2.002 -11.562 1.00 0.00 92 LEU A C 13
ATOM 23286 O O . LEU A 1 24 ? 4.823 2.218 -10.370 1.00 0.00 92 LEU A O 13
ATOM 23302 N N . ILE A 1 25 ? 4.011 0.893 -11.997 1.00 0.00 93 ILE A N 13
ATOM 23303 C CA . ILE A 1 25 ? 3.570 -0.140 -11.071 1.00 0.00 93 ILE A CA 13
ATOM 23304 C C . ILE A 1 25 ? 4.764 -0.860 -10.458 1.00 0.00 93 ILE A C 13
ATOM 23305 O O . ILE A 1 25 ? 4.737 -1.244 -9.290 1.00 0.00 93 ILE A O 13
ATOM 23321 N N . LYS A 1 26 ? 5.814 -1.034 -11.253 1.00 0.00 94 LYS A N 13
ATOM 23322 C CA . LYS A 1 26 ? 7.022 -1.701 -10.786 1.00 0.00 94 LYS A CA 13
ATOM 23323 C C . LYS A 1 26 ? 7.784 -0.803 -9.818 1.00 0.00 94 LYS A C 13
ATOM 23324 O O . LYS A 1 26 ? 8.404 -1.281 -8.868 1.00 0.00 94 LYS A O 13
ATOM 23343 N N . LYS A 1 27 ? 7.728 0.503 -10.061 1.00 0.00 95 LYS A N 13
ATOM 23344 C CA . LYS A 1 27 ? 8.407 1.465 -9.199 1.00 0.00 95 LYS A CA 13
ATOM 23345 C C . LYS A 1 27 ? 7.782 1.464 -7.807 1.00 0.00 95 LYS A C 13
ATOM 23346 O O . LYS A 1 27 ? 8.472 1.278 -6.803 1.00 0.00 95 LYS A O 13
ATOM 23365 N N . LEU A 1 28 ? 6.468 1.666 -7.756 1.00 0.00 96 LEU A N 13
ATOM 23366 C CA . LEU A 1 28 ? 5.740 1.683 -6.493 1.00 0.00 96 LEU A CA 13
ATOM 23367 C C . LEU A 1 28 ? 5.971 0.390 -5.715 1.00 0.00 96 LEU A C 13
ATOM 23368 O O . LEU A 1 28 ? 6.401 0.413 -4.561 1.00 0.00 96 LEU A O 13
ATOM 23384 N N . VAL A 1 29 ? 5.677 -0.736 -6.357 1.00 0.00 97 VAL A N 13
ATOM 23385 C CA . VAL A 1 29 ? 5.847 -2.041 -5.731 1.00 0.00 97 VAL A CA 13
ATOM 23386 C C . VAL A 1 29 ? 7.269 -2.223 -5.209 1.00 0.00 97 VAL A C 13
ATOM 23387 O O . VAL A 1 29 ? 7.482 -2.819 -4.154 1.00 0.00 97 VAL A O 13
ATOM 23400 N N . ASP A 1 30 ? 8.236 -1.702 -5.957 1.00 0.00 98 ASP A N 13
ATOM 23401 C CA . ASP A 1 30 ? 9.638 -1.804 -5.570 1.00 0.00 98 ASP A CA 13
ATOM 23402 C C . ASP A 1 30 ? 9.857 -1.222 -4.178 1.00 0.00 98 ASP A C 13
ATOM 23403 O O . ASP A 1 30 ? 10.724 -1.679 -3.432 1.00 0.00 98 ASP A O 13
ATOM 23412 N N . GLN A 1 31 ? 9.063 -0.214 -3.832 1.00 0.00 99 GLN A N 13
ATOM 23413 C CA . GLN A 1 31 ? 9.170 0.423 -2.528 1.00 0.00 99 GLN A CA 13
ATOM 23414 C C . GLN A 1 31 ? 8.593 -0.475 -1.442 1.00 0.00 99 GLN A C 13
ATOM 23415 O O . GLN A 1 31 ? 9.053 -0.457 -0.300 1.00 0.00 99 GLN A O 13
ATOM 23429 N N . ILE A 1 32 ? 7.584 -1.261 -1.802 1.00 0.00 100 ILE A N 13
ATOM 23430 C CA . ILE A 1 32 ? 6.949 -2.162 -0.858 1.00 0.00 100 ILE A CA 13
ATOM 23431 C C . ILE A 1 32 ? 7.854 -3.323 -0.516 1.00 0.00 100 ILE A C 13
ATOM 23432 O O . ILE A 1 32 ? 8.282 -3.486 0.623 1.00 0.00 100 ILE A O 13
ATOM 23448 N N . GLU A 1 33 ? 8.158 -4.123 -1.519 1.00 0.00 101 GLU A N 13
ATOM 23449 C CA . GLU A 1 33 ? 9.036 -5.269 -1.328 1.00 0.00 101 GLU A CA 13
ATOM 23450 C C . GLU A 1 33 ? 10.309 -4.841 -0.602 1.00 0.00 101 GLU A C 13
ATOM 23451 O O . GLU A 1 33 ? 10.977 -5.651 0.040 1.00 0.00 101 GLU A O 13
ATOM 23463 N N . PHE A 1 34 ? 10.636 -3.556 -0.722 1.00 0.00 102 PHE A N 13
ATOM 23464 C CA . PHE A 1 34 ? 11.829 -3.004 -0.090 1.00 0.00 102 PHE A CA 13
ATOM 23465 C C . PHE A 1 34 ? 11.575 -2.561 1.350 1.00 0.00 102 PHE A C 13
ATOM 23466 O O . PHE A 1 34 ? 12.423 -2.751 2.220 1.00 0.00 102 PHE A O 13
ATOM 23483 N N . TYR A 1 35 ? 10.422 -1.941 1.589 1.00 0.00 103 TYR A N 13
ATOM 23484 C CA . TYR A 1 35 ? 10.092 -1.438 2.920 1.00 0.00 103 TYR A CA 13
ATOM 23485 C C . TYR A 1 35 ? 9.604 -2.536 3.851 1.00 0.00 103 TYR A C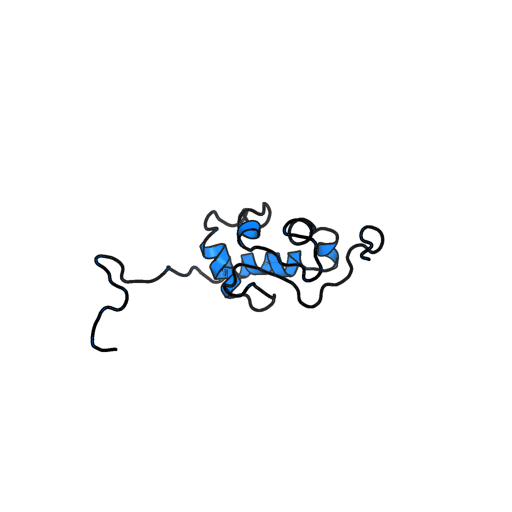 13
ATOM 23486 O O . TYR A 1 35 ? 9.576 -2.364 5.070 1.00 0.00 103 TYR A O 13
ATOM 23504 N N . PHE A 1 36 ? 9.239 -3.667 3.275 1.00 0.00 104 PHE A N 13
ATOM 23505 C CA . PHE A 1 36 ? 8.773 -4.800 4.058 1.00 0.00 104 PHE A CA 13
ATOM 23506 C C . PHE A 1 36 ? 9.937 -5.715 4.426 1.00 0.00 104 PHE A C 13
ATOM 23507 O O . PHE A 1 36 ? 9.767 -6.676 5.177 1.00 0.00 104 PHE A O 13
ATOM 23524 N N . SER A 1 37 ? 11.119 -5.404 3.906 1.00 0.00 105 SER A N 13
ATOM 23525 C CA . SER A 1 37 ? 12.307 -6.199 4.200 1.00 0.00 105 SER A CA 13
ATOM 23526 C C . SER A 1 37 ? 12.584 -6.205 5.701 1.00 0.00 105 SER A C 13
ATOM 23527 O O . SER A 1 37 ? 12.400 -5.193 6.375 1.00 0.00 105 SER A O 13
ATOM 23535 N N . ASP A 1 38 ? 13.023 -7.349 6.222 1.00 0.00 106 ASP A N 13
ATOM 23536 C CA . ASP A 1 38 ? 13.319 -7.484 7.651 1.00 0.00 106 ASP A CA 13
ATOM 23537 C C . ASP A 1 38 ? 14.084 -6.263 8.179 1.00 0.00 106 ASP A C 13
ATOM 23538 O O . ASP A 1 38 ? 13.731 -5.686 9.213 1.00 0.00 106 ASP A O 13
ATOM 23547 N N . GLU A 1 39 ? 15.133 -5.883 7.457 1.00 0.00 107 GLU A N 13
ATOM 23548 C CA . GLU A 1 39 ? 15.965 -4.745 7.832 1.00 0.00 107 GLU A CA 13
ATOM 23549 C C . GLU A 1 39 ? 15.241 -3.425 7.612 1.00 0.00 107 GLU A C 13
ATOM 23550 O O . GLU A 1 39 ? 15.587 -2.408 8.213 1.00 0.00 107 GLU A O 13
ATOM 23562 N N . ASN A 1 40 ? 14.239 -3.446 6.748 1.00 0.00 108 ASN A N 13
ATOM 23563 C CA . ASN A 1 40 ? 13.468 -2.248 6.452 1.00 0.00 108 ASN A CA 13
ATOM 23564 C C . ASN A 1 40 ? 12.357 -2.069 7.473 1.00 0.00 108 ASN A C 13
ATOM 23565 O O . ASN A 1 40 ? 11.851 -0.966 7.668 1.00 0.00 108 ASN A O 13
ATOM 23576 N N . LEU A 1 41 ? 11.993 -3.161 8.137 1.00 0.00 109 LEU A N 13
ATOM 23577 C CA . LEU A 1 41 ? 10.968 -3.127 9.147 1.00 0.00 109 LEU A CA 13
ATOM 23578 C C . LEU A 1 41 ? 11.473 -2.367 10.351 1.00 0.00 109 LEU A C 13
ATOM 23579 O O . LEU A 1 41 ? 10.786 -1.500 10.892 1.00 0.00 109 LEU A O 13
ATOM 23595 N N . GLU A 1 42 ? 12.706 -2.673 10.747 1.00 0.00 110 GLU A N 13
ATOM 23596 C CA . GLU A 1 42 ? 13.333 -2.001 11.850 1.00 0.00 110 GLU A CA 13
ATOM 23597 C C . GLU A 1 42 ? 13.367 -0.494 11.598 1.00 0.00 110 GLU A C 13
ATOM 23598 O O . GLU A 1 42 ? 13.656 0.293 12.499 1.00 0.00 110 GLU A O 13
ATOM 23610 N N . LYS A 1 43 ? 13.081 -0.108 10.353 1.00 0.00 111 LYS A N 13
ATOM 23611 C CA . LYS A 1 43 ? 13.090 1.287 9.958 1.00 0.00 111 LYS A CA 13
ATOM 23612 C C . LYS A 1 43 ? 11.692 1.764 9.570 1.00 0.00 111 LYS A C 13
ATOM 23613 O O . LYS A 1 43 ? 11.402 2.959 9.614 1.00 0.00 111 LYS A O 13
ATOM 23632 N N . ASP A 1 44 ? 10.831 0.827 9.178 1.00 0.00 112 ASP A N 13
ATOM 23633 C CA . ASP A 1 44 ? 9.473 1.166 8.774 1.00 0.00 112 ASP A CA 13
ATOM 23634 C C . ASP A 1 44 ? 8.450 0.629 9.762 1.00 0.00 112 ASP A C 13
ATOM 23635 O O . ASP A 1 44 ? 7.774 -0.369 9.505 1.00 0.00 112 ASP A O 13
ATOM 23644 N N . ALA A 1 45 ? 8.337 1.314 10.883 1.00 0.00 113 ALA A N 13
ATOM 23645 C CA . ALA A 1 45 ? 7.391 0.936 11.923 1.00 0.00 113 ALA A CA 13
ATOM 23646 C C . ALA A 1 45 ? 5.984 1.404 11.566 1.00 0.00 113 ALA A C 13
ATOM 23647 O O . ALA A 1 45 ? 4.994 0.767 11.927 1.00 0.00 113 ALA A O 13
ATOM 23654 N N . PHE A 1 46 ? 5.906 2.524 10.855 1.00 0.00 114 PHE A N 13
ATOM 23655 C CA . PHE A 1 46 ? 4.624 3.086 10.446 1.00 0.00 114 PHE A CA 13
ATOM 23656 C C . PHE A 1 46 ? 3.849 2.109 9.567 1.00 0.00 114 PHE A C 13
ATOM 23657 O O . PHE A 1 46 ? 2.620 2.132 9.539 1.00 0.00 114 PHE A O 13
ATOM 23674 N N . LEU A 1 47 ? 4.570 1.252 8.852 1.00 0.00 115 LEU A N 13
ATOM 23675 C CA . LEU A 1 47 ? 3.933 0.271 7.980 1.00 0.00 115 LEU A CA 13
ATOM 23676 C C . LEU A 1 47 ? 3.516 -0.968 8.769 1.00 0.00 115 LEU A C 13
ATOM 23677 O O . LEU A 1 47 ? 2.333 -1.306 8.830 1.00 0.00 115 LEU A O 13
ATOM 23693 N N . LEU A 1 48 ? 4.493 -1.642 9.369 1.00 0.00 116 LEU A N 13
ATOM 23694 C CA . LEU A 1 48 ? 4.224 -2.846 10.151 1.00 0.00 116 LEU A CA 13
ATOM 23695 C C . LEU A 1 48 ? 3.813 -2.513 11.584 1.00 0.00 116 LEU A C 13
ATOM 23696 O O . LEU A 1 48 ? 2.696 -2.813 12.006 1.00 0.00 116 LEU A O 13
ATOM 23712 N N . LYS A 1 49 ? 4.735 -1.910 12.334 1.00 0.00 117 LYS A N 13
ATOM 23713 C CA . LYS A 1 49 ? 4.489 -1.551 13.732 1.00 0.00 117 LYS A CA 13
ATOM 23714 C C . LYS A 1 49 ? 3.113 -0.919 13.933 1.00 0.00 117 LYS A C 13
ATOM 23715 O O . LYS A 1 49 ? 2.505 -1.069 14.993 1.00 0.00 117 LYS A O 13
ATOM 23734 N N . HIS A 1 50 ? 2.626 -0.211 12.920 1.00 0.00 118 HIS A N 13
ATOM 23735 C CA . HIS A 1 50 ? 1.322 0.442 13.006 1.00 0.00 118 HIS A CA 13
ATOM 23736 C C . HIS A 1 50 ? 0.237 -0.552 13.412 1.00 0.00 118 HIS A C 13
ATOM 23737 O O . HIS A 1 50 ? -0.421 -0.385 14.439 1.00 0.00 118 HIS A O 13
ATOM 23752 N N . VAL A 1 51 ? 0.058 -1.587 12.600 1.00 0.00 119 VAL A N 13
ATOM 23753 C CA . VAL A 1 51 ? -0.944 -2.610 12.875 1.00 0.00 119 VAL A CA 13
ATOM 23754 C C . VAL A 1 51 ? -0.398 -3.682 13.811 1.00 0.00 119 VAL A C 13
ATOM 23755 O O . VAL A 1 51 ? -1.147 -4.304 14.564 1.00 0.00 119 VAL A O 13
ATOM 23768 N N . ARG A 1 52 ? 0.915 -3.893 13.762 1.00 0.00 120 ARG A N 13
ATOM 23769 C CA . ARG A 1 52 ? 1.562 -4.889 14.608 1.00 0.00 120 ARG A CA 13
ATOM 23770 C C . ARG A 1 52 ? 1.033 -6.289 14.306 1.00 0.00 120 ARG A C 13
ATOM 23771 O O . ARG A 1 52 ? -0.101 -6.450 13.852 1.00 0.00 120 ARG A O 13
ATOM 23792 N N . ARG A 1 53 ? 1.860 -7.296 14.561 1.00 0.00 121 ARG A N 13
ATOM 23793 C CA . ARG A 1 53 ? 1.476 -8.681 14.317 1.00 0.00 121 ARG A CA 13
ATOM 23794 C C . ARG A 1 53 ? 0.729 -9.260 15.515 1.00 0.00 121 ARG A C 13
ATOM 23795 O O . ARG A 1 53 ? 1.271 -9.336 16.618 1.00 0.00 121 ARG A O 13
ATOM 23816 N N . ASN A 1 54 ? -0.515 -9.668 15.289 1.00 0.00 122 ASN A N 13
ATOM 23817 C CA . ASN A 1 54 ? -1.338 -10.241 16.349 1.00 0.00 122 ASN A CA 13
ATOM 23818 C C . ASN A 1 54 ? -2.695 -10.676 15.805 1.00 0.00 122 ASN A C 13
ATOM 23819 O O . ASN A 1 54 ? -2.963 -11.868 15.657 1.00 0.00 122 ASN A O 13
ATOM 23830 N N . LYS A 1 55 ? -3.547 -9.700 15.510 1.00 0.00 123 LYS A N 13
ATOM 23831 C CA . LYS A 1 55 ? -4.877 -9.980 14.980 1.00 0.00 123 LYS A CA 13
ATOM 23832 C C . LYS A 1 55 ? -5.024 -9.435 13.563 1.00 0.00 123 LYS A C 13
ATOM 23833 O O . LYS A 1 55 ? -5.654 -10.058 12.709 1.00 0.00 123 LYS A O 13
ATOM 23852 N N . LEU A 1 56 ? -4.438 -8.266 13.320 1.00 0.00 124 LEU A N 13
ATOM 23853 C CA . LEU A 1 56 ? -4.502 -7.636 12.007 1.00 0.00 124 LEU A CA 13
ATOM 23854 C C . LEU A 1 56 ? -3.162 -7.751 11.284 1.00 0.00 124 LEU A C 13
ATOM 23855 O O . LEU A 1 56 ? -3.020 -8.526 10.338 1.00 0.00 124 LEU A O 13
ATOM 23871 N N . GLY A 1 57 ? -2.181 -6.978 11.739 1.00 0.00 125 GLY A N 13
ATOM 23872 C CA . GLY A 1 57 ? -0.863 -7.009 11.132 1.00 0.00 125 GLY A CA 13
ATOM 23873 C C . GLY A 1 57 ? -0.884 -6.710 9.643 1.00 0.00 125 GLY A C 13
ATOM 23874 O O . GLY A 1 57 ? 0.064 -7.034 8.929 1.00 0.00 125 GLY A O 13
ATOM 23878 N N . TYR A 1 58 ? -1.963 -6.089 9.170 1.00 0.00 126 TYR A N 13
ATOM 23879 C CA . TYR A 1 58 ? -2.083 -5.751 7.756 1.00 0.00 126 TYR A CA 13
ATOM 23880 C C . TYR A 1 58 ? -1.792 -4.273 7.519 1.00 0.00 126 TYR A C 13
ATOM 23881 O O . TYR A 1 58 ? -2.123 -3.425 8.347 1.00 0.00 126 TYR A O 13
ATOM 23899 N N . VAL A 1 59 ? -1.173 -3.968 6.380 1.00 0.00 127 VAL A N 13
ATOM 23900 C CA . VAL A 1 59 ? -0.845 -2.594 6.037 1.00 0.00 127 VAL A CA 13
ATOM 23901 C C . VAL A 1 59 ? -1.887 -2.012 5.092 1.00 0.00 127 VAL A C 13
ATOM 23902 O O . VAL A 1 59 ? -2.117 -2.543 4.008 1.00 0.00 127 VAL A O 13
ATOM 23915 N N . SER A 1 60 ? -2.514 -0.921 5.505 1.00 0.00 128 SER A N 13
ATOM 23916 C CA . SER A 1 60 ? -3.532 -0.285 4.684 1.00 0.00 128 SER A CA 13
ATOM 23917 C C . SER A 1 60 ? -2.905 0.529 3.555 1.00 0.00 128 SER A C 13
ATOM 23918 O O . SER A 1 60 ? -2.106 1.439 3.794 1.00 0.00 128 SER A O 13
ATOM 23926 N N . VAL A 1 61 ? -3.273 0.197 2.322 1.00 0.00 129 VAL A N 13
ATOM 23927 C CA . VAL A 1 61 ? -2.750 0.897 1.160 1.00 0.00 129 VAL A CA 13
ATOM 23928 C C . VAL A 1 61 ? -3.091 2.385 1.218 1.00 0.00 129 VAL A C 13
ATOM 23929 O O . VAL A 1 61 ? -2.400 3.215 0.629 1.00 0.00 129 VAL A O 13
ATOM 23942 N N . LYS A 1 62 ? -4.161 2.716 1.939 1.00 0.00 130 LYS A N 13
ATOM 23943 C CA . LYS A 1 62 ? -4.588 4.103 2.078 1.00 0.00 130 LYS A CA 13
ATOM 23944 C C . LYS A 1 62 ? -3.442 4.964 2.597 1.00 0.00 130 LYS A C 13
ATOM 23945 O O . LYS A 1 62 ? -3.315 6.134 2.235 1.00 0.00 130 LYS A O 13
ATOM 23964 N N . LEU A 1 63 ? -2.605 4.370 3.442 1.00 0.00 131 LEU A N 13
ATOM 23965 C CA . LEU A 1 63 ? -1.463 5.075 4.006 1.00 0.00 131 LEU A CA 13
ATOM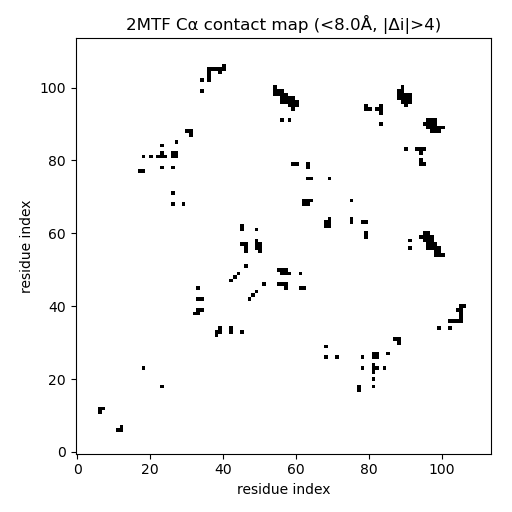 23966 C C . LEU A 1 63 ? -0.278 5.034 3.042 1.00 0.00 131 LEU A C 13
ATOM 23967 O O . LEU A 1 63 ? 0.536 5.957 3.005 1.00 0.00 131 LEU A O 13
ATOM 23983 N N . LEU A 1 64 ? -0.194 3.960 2.259 1.00 0.00 132 LEU A N 13
ATOM 23984 C CA . LEU A 1 64 ? 0.887 3.802 1.290 1.00 0.00 132 LEU A CA 13
ATOM 23985 C C . LEU A 1 64 ? 0.971 5.010 0.363 1.00 0.00 132 LEU A C 13
ATOM 23986 O O . LEU A 1 64 ? 2.060 5.428 -0.033 1.00 0.00 132 LEU A O 13
ATOM 24002 N N . THR A 1 65 ? -0.186 5.566 0.022 1.00 0.00 133 THR A N 13
ATOM 24003 C CA . THR A 1 65 ? -0.253 6.720 -0.854 1.00 0.00 133 THR A CA 13
ATOM 24004 C C . THR A 1 65 ? 0.225 7.970 -0.133 1.00 0.00 133 THR A C 13
ATOM 24005 O O . THR A 1 65 ? 0.906 8.818 -0.712 1.00 0.00 133 THR A O 13
ATOM 24016 N N . SER A 1 66 ? -0.127 8.066 1.140 1.00 0.00 134 SER A N 13
ATOM 24017 C CA . SER A 1 66 ? 0.273 9.200 1.962 1.00 0.00 134 SER A CA 13
ATOM 24018 C C . SER A 1 66 ? 1.663 8.970 2.550 1.00 0.00 134 SER A C 13
ATOM 24019 O O . SER A 1 66 ? 2.178 9.801 3.297 1.00 0.00 134 SER A O 13
ATOM 24027 N N . PHE A 1 67 ? 2.264 7.835 2.201 1.00 0.00 135 PHE A N 13
ATOM 24028 C CA . PHE A 1 67 ? 3.592 7.486 2.685 1.00 0.00 135 PHE A CA 13
ATOM 24029 C C . PHE A 1 67 ? 4.635 8.472 2.163 1.00 0.00 135 PHE A C 13
ATOM 24030 O O . PHE A 1 67 ? 4.899 8.537 0.963 1.00 0.00 135 PHE A O 13
ATOM 24047 N N . LYS A 1 68 ? 5.207 9.253 3.077 1.00 0.00 136 LYS A N 13
ATOM 24048 C CA . LYS A 1 68 ? 6.210 10.262 2.732 1.00 0.00 136 LYS A CA 13
ATOM 24049 C C . LYS A 1 68 ? 7.227 9.753 1.709 1.00 0.00 136 LYS A C 13
ATOM 24050 O O . LYS A 1 68 ? 7.766 10.532 0.922 1.00 0.00 136 LYS A O 13
ATOM 24069 N N . LYS A 1 69 ? 7.495 8.451 1.724 1.00 0.00 137 LYS A N 13
ATOM 24070 C CA . LYS A 1 69 ? 8.455 7.862 0.798 1.00 0.00 137 LYS A CA 13
ATOM 24071 C C . LYS A 1 69 ? 7.819 7.597 -0.561 1.00 0.00 137 LYS A C 13
ATOM 24072 O O . LYS A 1 69 ? 8.488 7.654 -1.593 1.00 0.00 137 LYS A O 13
ATOM 24091 N N . VAL A 1 70 ? 6.523 7.311 -0.557 1.00 0.00 138 VAL A N 13
ATOM 24092 C CA . VAL A 1 70 ? 5.801 7.040 -1.790 1.00 0.00 138 VAL A CA 13
ATOM 24093 C C . VAL A 1 70 ? 5.331 8.339 -2.434 1.00 0.00 138 VAL A C 13
ATOM 24094 O O . VAL A 1 70 ? 5.476 8.534 -3.640 1.00 0.00 138 VAL A O 13
ATOM 24107 N N . LYS A 1 71 ? 4.763 9.222 -1.626 1.00 0.00 139 LYS A N 13
ATOM 24108 C CA . LYS A 1 71 ? 4.270 10.498 -2.127 1.00 0.00 139 LYS A CA 13
ATOM 24109 C C . LYS A 1 71 ? 5.381 11.299 -2.793 1.00 0.00 139 LYS A C 13
ATOM 24110 O O . LYS A 1 71 ? 5.117 12.184 -3.607 1.00 0.00 139 LYS A O 13
ATOM 24129 N N . HIS A 1 72 ? 6.628 10.984 -2.454 1.00 0.00 140 HIS A N 13
ATOM 24130 C CA . HIS A 1 72 ? 7.770 11.676 -3.036 1.00 0.00 140 HIS A CA 13
ATOM 24131 C C . HIS A 1 72 ? 7.905 11.343 -4.520 1.00 0.00 140 HIS A C 13
ATOM 24132 O O . HIS A 1 72 ? 8.771 11.882 -5.210 1.00 0.00 140 HIS A O 13
ATOM 24147 N N . LEU A 1 73 ? 7.045 10.450 -5.006 1.00 0.00 141 LEU A N 13
ATOM 24148 C CA . LEU A 1 73 ? 7.069 10.041 -6.402 1.00 0.00 141 LEU A CA 13
ATOM 24149 C C . LEU A 1 73 ? 6.296 11.025 -7.276 1.00 0.00 141 LEU A C 13
ATOM 24150 O O . LEU A 1 73 ? 6.883 11.777 -8.054 1.00 0.00 141 LEU A O 13
ATOM 24166 N N . THR A 1 74 ? 4.974 11.005 -7.145 1.00 0.00 142 THR A N 13
ATOM 24167 C CA . THR A 1 74 ? 4.108 11.883 -7.922 1.00 0.00 142 THR A CA 13
ATOM 24168 C C . THR A 1 74 ? 2.700 11.879 -7.343 1.00 0.00 142 THR A C 13
ATOM 24169 O O . THR A 1 74 ? 2.465 11.342 -6.262 1.00 0.00 142 THR A O 13
ATOM 24180 N N . ARG A 1 75 ? 1.760 12.451 -8.086 1.00 0.00 143 ARG A N 13
ATOM 24181 C CA . ARG A 1 75 ? 0.369 12.478 -7.659 1.00 0.00 143 ARG A CA 13
ATOM 24182 C C . ARG A 1 75 ? -0.351 11.249 -8.208 1.00 0.00 143 ARG A C 13
ATOM 24183 O O . ARG A 1 75 ? -1.546 11.288 -8.502 1.00 0.00 143 ARG A O 13
ATOM 24204 N N . ASP A 1 76 ? 0.405 10.163 -8.355 1.00 0.00 144 ASP A N 13
ATOM 24205 C CA . ASP A 1 76 ? -0.119 8.914 -8.879 1.00 0.00 144 ASP A CA 13
ATOM 24206 C C . ASP A 1 76 ? -0.560 7.983 -7.754 1.00 0.00 144 ASP A C 13
ATOM 24207 O O . ASP A 1 76 ? -0.351 6.771 -7.821 1.00 0.00 144 ASP A O 13
ATOM 24216 N N . TRP A 1 77 ? -1.179 8.553 -6.726 1.00 0.00 145 TRP A N 13
ATOM 24217 C CA . TRP A 1 77 ? -1.657 7.771 -5.598 1.00 0.00 145 TRP A CA 13
ATOM 24218 C C . TRP A 1 77 ? -2.661 6.730 -6.071 1.00 0.00 145 TRP A C 13
ATOM 24219 O O . TRP A 1 77 ? -2.659 5.590 -5.606 1.00 0.00 145 TRP A O 13
ATOM 24240 N N . ARG A 1 78 ? -3.491 7.121 -7.030 1.00 0.00 146 ARG A N 13
ATOM 24241 C CA . ARG A 1 78 ? -4.474 6.216 -7.610 1.00 0.00 146 ARG A CA 13
ATOM 24242 C C . ARG A 1 78 ? -3.762 5.013 -8.214 1.00 0.00 146 ARG A C 13
ATOM 24243 O O . ARG A 1 78 ? -4.294 3.902 -8.241 1.00 0.00 146 ARG A O 13
ATOM 24264 N N . THR A 1 79 ? -2.547 5.255 -8.691 1.00 0.00 147 THR A N 13
ATOM 24265 C CA . THR A 1 79 ? -1.735 4.211 -9.295 1.00 0.00 147 THR A CA 13
ATOM 24266 C C . THR A 1 79 ? -1.087 3.348 -8.220 1.00 0.00 147 THR A C 13
ATOM 24267 O O . THR A 1 79 ? -0.776 2.182 -8.454 1.00 0.00 147 THR A O 13
ATOM 24278 N N . THR A 1 80 ? -0.906 3.920 -7.036 1.00 0.00 148 THR A N 13
ATOM 24279 C CA . THR A 1 80 ? -0.316 3.193 -5.919 1.00 0.00 148 THR A CA 13
ATOM 24280 C C . THR A 1 80 ? -1.232 2.055 -5.483 1.00 0.00 148 THR A C 13
ATOM 24281 O O . THR A 1 80 ? -0.769 0.999 -5.046 1.00 0.00 148 THR A O 13
ATOM 24292 N N . ALA A 1 81 ? -2.536 2.282 -5.602 1.00 0.00 149 ALA A N 13
ATOM 24293 C CA . ALA A 1 81 ? -3.524 1.287 -5.212 1.00 0.00 149 ALA A CA 13
ATOM 24294 C C . ALA A 1 81 ? -3.627 0.165 -6.242 1.00 0.00 149 ALA A C 13
ATOM 24295 O O . ALA A 1 81 ? -3.664 -1.012 -5.883 1.00 0.00 149 ALA A O 13
ATOM 24302 N N . HIS A 1 82 ? -3.668 0.529 -7.519 1.00 0.00 150 HIS A N 13
ATOM 24303 C CA . HIS A 1 82 ? -3.762 -0.462 -8.587 1.00 0.00 150 HIS A CA 13
ATOM 24304 C C . HIS A 1 82 ? -2.411 -1.114 -8.840 1.00 0.00 150 HIS A C 13
ATOM 24305 O O . HIS A 1 82 ? -2.325 -2.322 -9.052 1.00 0.00 150 HIS A O 13
ATOM 24320 N N . ALA A 1 83 ? -1.351 -0.312 -8.813 1.00 0.00 151 ALA A N 13
ATOM 24321 C CA . ALA A 1 83 ? -0.006 -0.834 -9.042 1.00 0.00 151 ALA A CA 13
ATOM 24322 C C . ALA A 1 83 ? 0.254 -2.045 -8.155 1.00 0.00 151 ALA A C 13
ATOM 24323 O O . ALA A 1 83 ? 0.778 -3.062 -8.610 1.00 0.00 151 ALA A O 13
ATOM 24330 N N . LEU A 1 84 ? -0.131 -1.933 -6.889 1.00 0.00 152 LEU A N 13
ATOM 24331 C CA . LEU A 1 84 ? 0.043 -3.018 -5.940 1.00 0.00 152 LEU A CA 13
ATOM 24332 C C . LEU A 1 84 ? -0.854 -4.186 -6.300 1.00 0.00 152 LEU A C 13
ATOM 24333 O O . LEU A 1 84 ? -0.464 -5.347 -6.182 1.00 0.00 152 LEU A O 13
ATOM 24349 N N . LYS A 1 85 ? -2.052 -3.868 -6.760 1.00 0.00 153 LYS A N 13
ATOM 24350 C CA . LYS A 1 85 ? -3.008 -4.890 -7.171 1.00 0.00 153 LYS A CA 13
ATOM 24351 C C . LYS A 1 85 ? -2.346 -5.839 -8.174 1.00 0.00 153 LYS A C 13
ATOM 24352 O O . LYS A 1 85 ? -2.727 -7.004 -8.292 1.00 0.00 153 LYS A O 13
ATOM 24371 N N . TYR A 1 86 ? -1.335 -5.326 -8.877 1.00 0.00 154 TYR A N 13
ATOM 24372 C CA . TYR A 1 86 ? -0.592 -6.116 -9.853 1.00 0.00 154 TYR A CA 13
ATOM 24373 C C . TYR A 1 86 ? 0.781 -6.489 -9.297 1.00 0.00 154 TYR A C 13
ATOM 24374 O O . TYR A 1 86 ? 1.706 -6.799 -10.048 1.00 0.00 154 TYR A O 13
ATOM 24392 N N . SER A 1 87 ? 0.900 -6.456 -7.973 1.00 0.00 155 SER A N 13
ATOM 24393 C CA . SER A 1 87 ? 2.142 -6.786 -7.295 1.00 0.00 155 SER A CA 13
ATOM 24394 C C . SER A 1 87 ? 1.925 -7.963 -6.366 1.00 0.00 155 SER A C 13
ATOM 24395 O O . SER A 1 87 ? 1.392 -7.814 -5.265 1.00 0.00 155 SER A O 13
ATOM 24403 N N . VAL A 1 88 ? 2.327 -9.136 -6.818 1.00 0.00 156 VAL A N 13
ATOM 24404 C CA . VAL A 1 88 ? 2.164 -10.344 -6.037 1.00 0.00 156 VAL A CA 13
ATOM 24405 C C . VAL A 1 88 ? 3.405 -10.639 -5.200 1.00 0.00 156 VAL A C 13
ATOM 24406 O O . VAL A 1 88 ? 3.470 -11.657 -4.510 1.00 0.00 156 VAL A O 13
ATOM 24419 N N . VAL A 1 89 ? 4.381 -9.734 -5.249 1.00 0.00 157 VAL A N 13
ATOM 24420 C CA . VAL A 1 89 ? 5.600 -9.897 -4.476 1.00 0.00 157 VAL A CA 13
ATOM 24421 C C . VAL A 1 89 ? 5.278 -9.862 -2.990 1.00 0.00 157 VAL A C 13
ATOM 24422 O O . VAL A 1 89 ? 5.841 -10.616 -2.198 1.00 0.00 157 VAL A O 13
ATOM 24435 N N . LEU A 1 90 ? 4.344 -8.987 -2.628 1.00 0.00 158 LEU A N 13
ATOM 24436 C CA . LEU A 1 90 ? 3.910 -8.853 -1.246 1.00 0.00 158 LEU A CA 13
ATOM 24437 C C . LEU A 1 90 ? 2.488 -9.386 -1.119 1.00 0.00 158 LEU A C 13
ATOM 24438 O O . LEU A 1 90 ? 1.837 -9.666 -2.126 1.00 0.00 158 LEU A O 13
ATOM 24454 N N . GLU A 1 91 ? 1.996 -9.510 0.104 1.00 0.00 159 GLU A N 13
ATOM 24455 C CA . GLU A 1 91 ? 0.636 -9.991 0.314 1.00 0.00 159 GLU A CA 13
ATOM 24456 C C . GLU A 1 91 ? -0.295 -8.806 0.518 1.00 0.00 159 GLU A C 13
ATOM 24457 O O . GLU A 1 91 ? -0.219 -8.121 1.524 1.00 0.00 159 GLU A O 13
ATOM 24469 N N . LEU A 1 92 ? -1.158 -8.562 -0.452 1.00 0.00 160 LEU A N 13
ATOM 24470 C CA . LEU A 1 92 ? -2.088 -7.444 -0.384 1.00 0.00 160 LEU A CA 13
ATOM 24471 C C . LEU A 1 92 ? -3.432 -7.878 0.181 1.00 0.00 160 LEU A C 13
ATOM 24472 O O . LEU A 1 92 ? -3.872 -9.000 -0.070 1.00 0.00 160 LEU A O 13
ATOM 24488 N N . ASN A 1 93 ? -4.126 -6.984 0.899 1.00 0.00 161 ASN A N 13
ATOM 24489 C CA . ASN A 1 93 ? -5.449 -7.356 1.400 1.00 0.00 161 ASN A CA 13
ATOM 24490 C C . ASN A 1 93 ? -6.297 -7.580 0.183 1.00 0.00 161 ASN A C 13
ATOM 24491 O O . ASN A 1 93 ? -5.989 -6.975 -0.842 1.00 0.00 161 ASN A O 13
ATOM 24502 N N . GLU A 1 94 ? -7.330 -8.431 0.346 1.00 0.00 162 GLU A N 13
ATOM 24503 C CA . GLU A 1 94 ? -8.268 -8.876 -0.707 1.00 0.00 162 GLU A CA 13
ATOM 24504 C C . GLU A 1 94 ? -8.637 -7.844 -1.759 1.00 0.00 162 GLU A C 13
ATOM 24505 O O . GLU A 1 94 ? -8.510 -8.122 -2.953 1.00 0.00 162 GLU A O 13
ATOM 24517 N N . ASP A 1 95 ? -9.064 -6.667 -1.362 1.00 0.00 163 ASP A N 13
ATOM 24518 C CA . ASP A 1 95 ? -9.399 -5.648 -2.343 1.00 0.00 163 ASP A CA 13
ATOM 24519 C C . ASP A 1 95 ? -8.117 -4.942 -2.719 1.00 0.00 163 ASP A C 13
ATOM 24520 O O . ASP A 1 95 ? -8.107 -3.762 -3.067 1.00 0.00 163 ASP A O 13
ATOM 24529 N N . HIS A 1 96 ? -7.017 -5.685 -2.563 1.00 0.00 164 HIS A N 13
ATOM 24530 C CA . HIS A 1 96 ? -5.689 -5.178 -2.785 1.00 0.00 164 HIS A CA 13
ATOM 24531 C C . HIS A 1 96 ? -5.586 -3.803 -2.185 1.00 0.00 164 HIS A C 13
ATOM 24532 O O . HIS A 1 96 ? -4.858 -2.930 -2.654 1.00 0.00 164 HIS A O 13
ATOM 24547 N N . ARG A 1 97 ? -6.340 -3.654 -1.102 1.00 0.00 165 ARG A N 13
ATOM 24548 C CA . ARG A 1 97 ? -6.380 -2.441 -0.357 1.00 0.00 165 ARG A CA 13
ATOM 24549 C C . ARG A 1 97 ? -5.312 -2.471 0.699 1.00 0.00 165 ARG A C 13
ATOM 24550 O O . ARG A 1 97 ? -4.997 -1.431 1.279 1.00 0.00 165 ARG A O 13
ATOM 24571 N N . LYS A 1 98 ? -4.719 -3.649 0.961 1.00 0.00 166 LYS A N 13
ATOM 24572 C CA . LYS A 1 98 ? -3.661 -3.654 1.981 1.00 0.00 166 LYS A CA 13
ATOM 24573 C C . LYS A 1 98 ? -2.427 -4.391 1.522 1.00 0.00 166 LYS A C 13
ATOM 24574 O O . LYS A 1 98 ? -2.389 -4.933 0.425 1.00 0.00 166 LYS A O 13
ATOM 24593 N N . VAL A 1 99 ? -1.417 -4.403 2.378 1.00 0.00 167 VAL A N 13
ATOM 24594 C CA . VAL A 1 99 ? -0.173 -5.079 2.075 1.00 0.00 167 VAL A CA 13
ATOM 24595 C C . VAL A 1 99 ? 0.462 -5.621 3.346 1.00 0.00 167 VAL A C 13
ATOM 24596 O O . VAL A 1 99 ? 1.138 -4.911 4.086 1.00 0.00 167 VAL A O 13
ATOM 24609 N N . ARG A 1 100 ? 0.217 -6.897 3.582 1.00 0.00 168 ARG A N 13
ATOM 24610 C CA . ARG A 1 100 ? 0.745 -7.584 4.755 1.00 0.00 168 ARG A CA 13
ATOM 24611 C C . ARG A 1 100 ? 1.848 -8.554 4.349 1.00 0.00 168 ARG A C 13
ATOM 24612 O O . ARG A 1 100 ? 2.068 -8.785 3.164 1.00 0.00 168 ARG A O 13
ATOM 24633 N N . ARG A 1 101 ? 2.532 -9.123 5.337 1.00 0.00 169 ARG A N 13
ATOM 24634 C CA . ARG A 1 101 ? 3.601 -10.079 5.070 1.00 0.00 169 ARG A CA 13
ATOM 24635 C C . ARG A 1 101 ? 3.161 -11.494 5.428 1.00 0.00 169 ARG A C 13
ATOM 24636 O O . ARG A 1 101 ? 2.628 -11.731 6.512 1.00 0.00 169 ARG A O 13
ATOM 24657 N N . THR A 1 102 ? 3.395 -12.433 4.519 1.00 0.00 170 THR A N 13
ATOM 24658 C CA . THR A 1 102 ? 3.031 -13.824 4.753 1.00 0.00 170 THR A CA 13
ATOM 24659 C C . THR A 1 102 ? 3.867 -14.401 5.885 1.00 0.00 170 THR A C 13
ATOM 24660 O O . THR A 1 102 ? 3.357 -15.084 6.772 1.00 0.00 170 THR A O 13
ATOM 24671 N N . THR A 1 103 ? 5.161 -14.118 5.835 1.00 0.00 171 THR A N 13
ATOM 24672 C CA . THR A 1 103 ? 6.096 -14.601 6.843 1.00 0.00 171 THR A CA 13
ATOM 24673 C C . THR A 1 103 ? 6.962 -13.461 7.377 1.00 0.00 171 THR A C 13
ATOM 24674 O O . THR A 1 103 ? 8.163 -13.407 7.110 1.00 0.00 171 THR A O 13
ATOM 24685 N N . PRO A 1 104 ? 6.367 -12.531 8.143 1.00 0.00 172 PRO A N 13
ATOM 24686 C CA . PRO A 1 104 ? 7.103 -11.397 8.710 1.00 0.00 172 PRO A CA 13
ATOM 24687 C C . PRO A 1 104 ? 8.342 -11.845 9.474 1.00 0.00 172 PRO A C 13
ATOM 24688 O O . PRO A 1 104 ? 8.352 -12.915 10.083 1.00 0.00 172 PRO A O 13
ATOM 24699 N N . VAL A 1 105 ? 9.387 -11.026 9.437 1.00 0.00 173 VAL A N 13
ATOM 24700 C CA . VAL A 1 105 ? 10.630 -11.348 10.125 1.00 0.00 173 VAL A CA 13
ATOM 24701 C C . VAL A 1 105 ? 10.923 -10.305 11.201 1.00 0.00 173 VAL A C 13
ATOM 24702 O O . VAL A 1 105 ? 10.632 -9.123 11.020 1.00 0.00 173 VAL A O 13
ATOM 24715 N N . PRO A 1 106 ? 11.494 -10.726 12.343 1.00 0.00 174 PRO A N 13
ATOM 24716 C CA . PRO A 1 106 ? 11.810 -9.815 13.447 1.00 0.00 174 PRO A CA 13
ATOM 24717 C C . PRO A 1 106 ? 12.704 -8.664 13.003 1.00 0.00 174 PRO A C 13
ATOM 24718 O O . PRO A 1 106 ? 13.671 -8.860 12.268 1.00 0.00 174 PRO A O 13
ATOM 24729 N N . LEU A 1 107 ? 12.364 -7.462 13.453 1.00 0.00 175 LEU A N 13
ATOM 24730 C CA . LEU A 1 107 ? 13.102 -6.276 13.116 1.00 0.00 175 LEU A CA 13
ATOM 24731 C C . LEU A 1 107 ? 13.835 -5.728 14.335 1.00 0.00 175 LEU A C 13
ATOM 24732 O O . LEU A 1 107 ? 14.975 -5.274 14.246 1.00 0.00 175 LEU A O 13
ATOM 24748 N N . PHE A 1 108 ? 13.159 -5.779 15.472 1.00 0.00 176 PHE A N 13
ATOM 24749 C CA . PHE A 1 108 ? 13.712 -5.298 16.723 1.00 0.00 176 PHE A CA 13
ATOM 24750 C C . PHE A 1 108 ? 13.211 -6.165 17.863 1.00 0.00 176 PHE A C 13
ATOM 24751 O O . PHE A 1 108 ? 12.064 -6.048 18.295 1.00 0.00 176 PHE A O 13
ATOM 24768 N N . PRO A 1 109 ? 14.068 -7.053 18.360 1.00 0.00 177 PRO A N 13
ATOM 24769 C CA . PRO A 1 109 ? 13.746 -7.970 19.454 1.00 0.00 177 PRO A CA 13
ATOM 24770 C C . PRO A 1 109 ? 13.708 -7.280 20.813 1.00 0.00 177 PRO A C 13
ATOM 24771 O O . PRO A 1 109 ? 13.089 -7.779 21.754 1.00 0.00 177 PRO A O 13
ATOM 24782 N N . ASN A 1 110 ? 14.380 -6.136 20.916 1.00 0.00 178 ASN A N 13
ATOM 24783 C CA . ASN A 1 110 ? 14.429 -5.391 22.162 1.00 0.00 178 ASN A CA 13
ATOM 24784 C C . ASN A 1 110 ? 13.452 -4.230 22.137 1.00 0.00 178 ASN A C 13
ATOM 24785 O O . ASN A 1 110 ? 12.974 -3.781 23.178 1.00 0.00 178 ASN A O 13
ATOM 24796 N N . GLU A 1 111 ? 13.172 -3.735 20.939 1.00 0.00 179 GLU A N 13
ATOM 24797 C CA . GLU A 1 111 ? 12.266 -2.610 20.779 1.00 0.00 179 GLU A CA 13
ATOM 24798 C C . GLU A 1 111 ? 10.828 -3.072 20.577 1.00 0.00 179 GLU A C 13
ATOM 24799 O O . GLU A 1 111 ? 9.885 -2.303 20.765 1.00 0.00 179 GLU A O 13
ATOM 24811 N N . ASN A 1 112 ? 10.672 -4.328 20.199 1.00 0.00 180 ASN A N 13
ATOM 24812 C CA . ASN A 1 112 ? 9.351 -4.902 19.973 1.00 0.00 180 ASN A CA 13
ATOM 24813 C C . ASN A 1 112 ? 8.815 -5.547 21.249 1.00 0.00 180 ASN A C 13
ATOM 24814 O O . ASN A 1 112 ? 8.563 -6.752 21.292 1.00 0.00 180 ASN A O 13
ATOM 24825 N N . LEU A 1 113 ? 8.643 -4.735 22.287 1.00 0.00 181 LEU A N 13
ATOM 24826 C CA . LEU A 1 113 ? 8.137 -5.224 23.564 1.00 0.00 181 LEU A CA 13
ATOM 24827 C C . LEU A 1 113 ? 6.637 -4.963 23.692 1.00 0.00 181 LEU A C 13
ATOM 24828 O O . LEU A 1 113 ? 6.156 -3.887 23.337 1.00 0.00 181 LEU A O 13
ATOM 24844 N N . PRO A 1 114 ? 5.874 -5.947 24.202 1.00 0.00 182 PRO A N 13
ATOM 24845 C CA . PRO A 1 114 ? 4.424 -5.810 24.372 1.00 0.00 182 PRO A CA 13
ATOM 24846 C C . PRO A 1 114 ? 4.061 -4.853 25.502 1.00 0.00 182 PRO A C 13
ATOM 24847 O O . PRO A 1 114 ? 4.924 -4.423 26.267 1.00 0.00 182 PRO A O 13
ATOM 24858 N N . SER A 1 115 ? 2.777 -4.524 25.603 1.00 0.00 183 SER A N 13
ATOM 24859 C CA . SER A 1 115 ? 2.299 -3.617 26.640 1.00 0.00 183 SER A CA 13
ATOM 24860 C C . SER A 1 115 ? 2.973 -2.255 26.525 1.00 0.00 183 SER A C 13
ATOM 24861 O O . SER A 1 115 ? 2.752 -1.409 27.417 1.00 0.00 183 SER A O 13
ATOM 24870 N N . THR A 1 2 ? -36.105 19.694 -14.715 1.00 0.00 70 THR A N 14
ATOM 24871 C CA . THR A 1 2 ? -35.355 19.045 -15.821 1.00 0.00 70 THR A CA 14
ATOM 24872 C C . THR A 1 2 ? -34.752 20.083 -16.761 1.00 0.00 70 THR A C 14
ATOM 24873 O O . THR A 1 2 ? -35.436 20.614 -17.637 1.00 0.00 70 THR A O 14
ATOM 24884 N N . ALA A 1 3 ? -33.468 20.368 -16.576 1.00 0.00 71 ALA A N 14
ATOM 24885 C CA . ALA A 1 3 ? -32.772 21.343 -17.406 1.00 0.00 71 ALA A CA 14
ATOM 24886 C C . ALA A 1 3 ? -31.615 20.695 -18.160 1.00 0.00 71 ALA A C 14
ATOM 24887 O O . ALA A 1 3 ? -31.066 19.683 -17.723 1.00 0.00 71 ALA A O 14
ATOM 24894 N N . SER A 1 4 ? -31.249 21.285 -19.293 1.00 0.00 72 SER A N 14
ATOM 24895 C CA . SER A 1 4 ? -30.157 20.766 -20.107 1.00 0.00 72 SER A CA 14
ATOM 24896 C C . SER A 1 4 ? -28.851 21.484 -19.787 1.00 0.00 72 SER A C 14
ATOM 24897 O O . SER A 1 4 ? -28.843 22.502 -19.094 1.00 0.00 72 SER A O 14
ATOM 24905 N N . GLY A 1 5 ? -27.746 20.948 -20.296 1.00 0.00 73 GLY A N 14
ATOM 24906 C CA . GLY A 1 5 ? -26.449 21.551 -20.053 1.00 0.00 73 GLY A CA 14
ATOM 24907 C C . GLY A 1 5 ? -25.964 21.331 -18.634 1.00 0.00 73 GLY A C 14
ATOM 24908 O O . GLY A 1 5 ? -26.766 21.180 -17.713 1.00 0.00 73 GLY A O 14
ATOM 24912 N N . GLY A 1 6 ? -24.647 21.315 -18.456 1.00 0.00 74 GLY A N 14
ATOM 24913 C CA . GLY A 1 6 ? -24.079 21.113 -17.138 1.00 0.00 74 GLY A CA 14
ATOM 24914 C C . GLY A 1 6 ? -24.209 22.338 -16.255 1.00 0.00 74 GLY A C 14
ATOM 24915 O O . GLY A 1 6 ? -24.265 23.464 -16.750 1.00 0.00 74 GLY A O 14
ATOM 24919 N N . GLU A 1 7 ? -24.258 22.120 -14.945 1.00 0.00 75 GLU A N 14
ATOM 24920 C CA . GLU A 1 7 ? -24.383 23.217 -13.992 1.00 0.00 75 GLU A CA 14
ATOM 24921 C C . GLU A 1 7 ? -23.092 23.399 -13.200 1.00 0.00 75 GLU A C 14
ATOM 24922 O O . GLU A 1 7 ? -22.719 24.519 -12.852 1.00 0.00 75 GLU A O 14
ATOM 24934 N N . ASN A 1 8 ? -22.415 22.290 -12.918 1.00 0.00 76 ASN A N 14
ATOM 24935 C CA . ASN A 1 8 ? -21.165 22.328 -12.168 1.00 0.00 76 ASN A CA 14
ATOM 24936 C C . ASN A 1 8 ? -20.490 20.961 -12.167 1.00 0.00 76 ASN A C 14
ATOM 24937 O O . ASN A 1 8 ? -21.150 19.930 -12.036 1.00 0.00 76 ASN A O 14
ATOM 24948 N N . GLU A 1 9 ? -19.168 20.960 -12.315 1.00 0.00 77 GLU A N 14
ATOM 24949 C CA . GLU A 1 9 ? -18.402 19.719 -12.333 1.00 0.00 77 GLU A CA 14
ATOM 24950 C C . GLU A 1 9 ? -17.656 19.524 -11.017 1.00 0.00 77 GLU A C 14
ATOM 24951 O O . GLU A 1 9 ? -17.650 20.406 -10.157 1.00 0.00 77 GLU A O 14
ATOM 24963 N N . ARG A 1 10 ? -17.026 18.363 -10.866 1.00 0.00 78 ARG A N 14
ATOM 24964 C CA . ARG A 1 10 ? -16.275 18.052 -9.655 1.00 0.00 78 ARG A CA 14
ATOM 24965 C C . ARG A 1 10 ? -17.188 18.076 -8.431 1.00 0.00 78 ARG A C 14
ATOM 24966 O O . ARG A 1 10 ? -16.804 18.559 -7.366 1.00 0.00 78 ARG A O 14
ATOM 24987 N N . GLU A 1 11 ? -18.397 17.549 -8.592 1.00 0.00 79 GLU A N 14
ATOM 24988 C CA . GLU A 1 11 ? -19.365 17.507 -7.503 1.00 0.00 79 GLU A CA 14
ATOM 24989 C C . GLU A 1 11 ? -20.415 16.431 -7.755 1.00 0.00 79 GLU A C 14
ATOM 24990 O O . GLU A 1 11 ? -20.759 15.663 -6.857 1.00 0.00 79 GLU A O 14
ATOM 25002 N N . ASP A 1 12 ? -20.918 16.379 -8.984 1.00 0.00 80 ASP A N 14
ATOM 25003 C CA . ASP A 1 12 ? -21.927 15.395 -9.356 1.00 0.00 80 ASP A CA 14
ATOM 25004 C C . ASP A 1 12 ? -21.398 14.456 -10.435 1.00 0.00 80 ASP A C 14
ATOM 25005 O O . ASP A 1 12 ? -21.660 13.253 -10.408 1.00 0.00 80 ASP A O 14
ATOM 25014 N N . LEU A 1 13 ? -20.652 15.012 -11.383 1.00 0.00 81 LEU A N 14
ATOM 25015 C CA . LEU A 1 13 ? -20.085 14.224 -12.470 1.00 0.00 81 LEU A CA 14
ATOM 25016 C C . LEU A 1 13 ? -19.108 13.183 -11.935 1.00 0.00 81 LEU A C 14
ATOM 25017 O O . LEU A 1 13 ? -17.973 13.506 -11.582 1.00 0.00 81 LEU A O 14
ATOM 25033 N N . GLU A 1 14 ? -19.556 11.933 -11.876 1.00 0.00 82 GLU A N 14
ATOM 25034 C CA . GLU A 1 14 ? -18.720 10.845 -11.381 1.00 0.00 82 GLU A CA 14
ATOM 25035 C C . GLU A 1 14 ? -17.825 10.298 -12.489 1.00 0.00 82 GLU A C 14
ATOM 25036 O O . GLU A 1 14 ? -18.182 10.339 -13.666 1.00 0.00 82 GLU A O 14
ATOM 25048 N N . GLN A 1 15 ? -16.661 9.788 -12.103 1.00 0.00 83 GLN A N 14
ATOM 25049 C CA . GLN A 1 15 ? -15.712 9.233 -13.061 1.00 0.00 83 GLN A CA 14
ATOM 25050 C C . GLN A 1 15 ? -14.723 8.299 -12.369 1.00 0.00 83 GLN A C 14
ATOM 25051 O O . GLN A 1 15 ? -14.553 8.353 -11.151 1.00 0.00 83 GLN A O 14
ATOM 25065 N N . GLU A 1 16 ? -14.075 7.445 -13.153 1.00 0.00 84 GLU A N 14
ATOM 25066 C CA . GLU A 1 16 ? -13.104 6.499 -12.616 1.00 0.00 84 GLU A CA 14
ATOM 25067 C C . GLU A 1 16 ? -11.680 6.938 -12.942 1.00 0.00 84 GLU A C 14
ATOM 25068 O O . GLU A 1 16 ? -11.418 7.486 -14.014 1.00 0.00 84 GLU A O 14
ATOM 25080 N N . TRP A 1 17 ? -10.762 6.692 -12.013 1.00 0.00 85 TRP A N 14
ATOM 25081 C CA . TRP A 1 17 ? -9.364 7.059 -12.204 1.00 0.00 85 TRP A CA 14
ATOM 25082 C C . TRP A 1 17 ? -8.785 6.362 -13.435 1.00 0.00 85 TRP A C 14
ATOM 25083 O O . TRP A 1 17 ? -9.107 5.208 -13.718 1.00 0.00 85 TRP A O 14
ATOM 25104 N N . LYS A 1 18 ? -7.933 7.076 -14.165 1.00 0.00 86 LYS A N 14
ATOM 25105 C CA . LYS A 1 18 ? -7.313 6.543 -15.361 1.00 0.00 86 LYS A CA 14
ATOM 25106 C C . LYS A 1 18 ? -6.276 5.476 -15.014 1.00 0.00 86 LYS A C 14
ATOM 25107 O O . LYS A 1 18 ? -5.520 5.625 -14.054 1.00 0.00 86 LYS A O 14
ATOM 25126 N N . PRO A 1 19 ? -6.225 4.377 -15.790 1.00 0.00 87 PRO A N 14
ATOM 25127 C CA . PRO A 1 19 ? -5.274 3.287 -15.549 1.00 0.00 87 PRO A CA 14
ATOM 25128 C C . PRO A 1 19 ? -3.847 3.656 -15.957 1.00 0.00 87 PRO A C 14
ATOM 25129 O O . PRO A 1 19 ? -3.626 4.216 -17.031 1.00 0.00 87 PRO A O 14
ATOM 25140 N N . PRO A 1 20 ? -2.854 3.346 -15.101 1.00 0.00 88 PRO A N 14
ATOM 25141 C CA . PRO A 1 20 ? -1.450 3.647 -15.373 1.00 0.00 88 PRO A CA 14
ATOM 25142 C C . PRO A 1 20 ? -0.765 2.541 -16.174 1.00 0.00 88 PRO A C 14
ATOM 25143 O O . PRO A 1 20 ? -1.429 1.695 -16.772 1.00 0.00 88 PRO A O 14
ATOM 25154 N N . ASP A 1 21 ? 0.566 2.549 -16.176 1.00 0.00 89 ASP A N 14
ATOM 25155 C CA . ASP A 1 21 ? 1.336 1.554 -16.887 1.00 0.00 89 ASP A CA 14
ATOM 25156 C C . ASP A 1 21 ? 2.182 0.748 -15.913 1.00 0.00 89 ASP A C 14
ATOM 25157 O O . ASP A 1 21 ? 2.601 1.254 -14.872 1.00 0.00 89 ASP A O 14
ATOM 25166 N N . GLU A 1 22 ? 2.427 -0.507 -16.257 1.00 0.00 90 GLU A N 14
ATOM 25167 C CA . GLU A 1 22 ? 3.218 -1.388 -15.422 1.00 0.00 90 GLU A CA 14
ATOM 25168 C C . GLU A 1 22 ? 4.568 -0.769 -15.077 1.00 0.00 90 GLU A C 14
ATOM 25169 O O . GLU A 1 22 ? 5.196 -1.145 -14.087 1.00 0.00 90 GLU A O 14
ATOM 25181 N N . GLU A 1 23 ? 5.010 0.187 -15.890 1.00 0.00 91 GLU A N 14
ATOM 25182 C CA . GLU A 1 23 ? 6.283 0.855 -15.652 1.00 0.00 91 GLU A CA 14
ATOM 25183 C C . GLU A 1 23 ? 6.304 1.455 -14.253 1.00 0.00 91 GLU A C 14
ATOM 25184 O O . GLU A 1 23 ? 7.223 1.211 -13.467 1.00 0.00 91 GLU A O 14
ATOM 25196 N N . LEU A 1 24 ? 5.275 2.232 -13.950 1.00 0.00 92 LEU A N 14
ATOM 25197 C CA . LEU A 1 24 ? 5.154 2.866 -12.649 1.00 0.00 92 LEU A CA 14
ATOM 25198 C C . LEU A 1 24 ? 4.716 1.856 -11.592 1.00 0.00 92 LEU A C 14
ATOM 25199 O O . LEU A 1 24 ? 4.970 2.043 -10.402 1.00 0.00 92 LEU A O 14
ATOM 25215 N N . ILE A 1 25 ? 4.062 0.781 -12.029 1.00 0.00 93 ILE A N 14
ATOM 25216 C CA . ILE A 1 25 ? 3.603 -0.249 -11.111 1.00 0.00 93 ILE A CA 14
ATOM 25217 C C . ILE A 1 25 ? 4.783 -0.989 -10.493 1.00 0.00 93 ILE A C 14
ATOM 25218 O O . ILE A 1 25 ? 4.815 -1.227 -9.286 1.00 0.00 93 ILE A O 14
ATOM 25234 N N . LYS A 1 26 ? 5.755 -1.344 -11.328 1.00 0.00 94 LYS A N 14
ATOM 25235 C CA . LYS A 1 26 ? 6.938 -2.051 -10.857 1.00 0.00 94 LYS A CA 14
ATOM 25236 C C . LYS A 1 26 ? 7.730 -1.178 -9.892 1.00 0.00 94 LYS A C 14
ATOM 25237 O O . LYS A 1 26 ? 8.287 -1.668 -8.908 1.00 0.00 94 LYS A O 14
ATOM 25256 N N . LYS A 1 27 ? 7.768 0.122 -10.169 1.00 0.00 95 LYS A N 14
ATOM 25257 C CA . LYS A 1 27 ? 8.480 1.059 -9.309 1.00 0.00 95 LYS A CA 14
ATOM 25258 C C . LYS A 1 27 ? 7.842 1.085 -7.925 1.00 0.00 95 LYS A C 14
ATOM 25259 O O . LYS A 1 27 ? 8.497 0.811 -6.917 1.00 0.00 95 LYS A O 14
ATOM 25278 N N . LEU A 1 28 ? 6.552 1.409 -7.886 1.00 0.00 96 LEU A N 14
ATOM 25279 C CA . LEU A 1 28 ? 5.809 1.466 -6.636 1.00 0.00 96 LEU A CA 14
ATOM 25280 C C . LEU A 1 28 ? 5.995 0.187 -5.823 1.00 0.00 96 LEU A C 14
ATOM 25281 O O . LEU A 1 28 ? 6.456 0.225 -4.683 1.00 0.00 96 LEU A O 14
ATOM 25297 N N . VAL A 1 29 ? 5.637 -0.946 -6.418 1.00 0.00 97 VAL A N 14
ATOM 25298 C CA . VAL A 1 29 ? 5.772 -2.230 -5.743 1.00 0.00 97 VAL A CA 14
ATOM 25299 C C . VAL A 1 29 ? 7.172 -2.393 -5.161 1.00 0.00 97 VAL A C 14
ATOM 25300 O O . VAL A 1 29 ? 7.359 -3.048 -4.136 1.00 0.00 97 VAL A O 14
ATOM 25313 N N . ASP A 1 30 ? 8.150 -1.780 -5.821 1.00 0.00 98 ASP A N 14
ATOM 25314 C CA . ASP A 1 30 ? 9.532 -1.845 -5.368 1.00 0.00 98 ASP A CA 14
ATOM 25315 C C . ASP A 1 30 ? 9.673 -1.187 -4.000 1.00 0.00 98 ASP A C 14
ATOM 25316 O O . ASP A 1 30 ? 10.519 -1.580 -3.196 1.00 0.00 98 ASP A O 14
ATOM 25325 N N . GLN A 1 31 ? 8.836 -0.186 -3.741 1.00 0.00 99 GLN A N 14
ATOM 25326 C CA . GLN A 1 31 ? 8.868 0.520 -2.467 1.00 0.00 99 GLN A CA 14
ATOM 25327 C C . GLN A 1 31 ? 8.401 -0.390 -1.337 1.00 0.00 99 GLN A C 14
ATOM 25328 O O . GLN A 1 31 ? 9.002 -0.414 -0.262 1.00 0.00 99 GLN A O 14
ATOM 25342 N N . ILE A 1 32 ? 7.330 -1.142 -1.581 1.00 0.00 100 ILE A N 14
ATOM 25343 C CA . ILE A 1 32 ? 6.801 -2.051 -0.574 1.00 0.00 100 ILE A CA 14
ATOM 25344 C C . ILE A 1 32 ? 7.800 -3.141 -0.258 1.00 0.00 100 ILE A C 14
ATOM 25345 O O . ILE A 1 32 ? 8.300 -3.247 0.861 1.00 0.00 100 ILE A O 14
ATOM 25361 N N . GLU A 1 33 ? 8.095 -3.945 -1.268 1.00 0.00 101 GLU A N 14
ATOM 25362 C CA . GLU A 1 33 ? 9.053 -5.035 -1.118 1.00 0.00 101 GLU A CA 14
ATOM 25363 C C . GLU A 1 33 ? 10.338 -4.525 -0.472 1.00 0.00 101 GLU A C 14
ATOM 25364 O O . GLU A 1 33 ? 11.085 -5.286 0.144 1.00 0.00 101 GLU A O 14
ATOM 25376 N N . PHE A 1 34 ? 10.573 -3.223 -0.607 1.00 0.00 102 PHE A N 14
ATOM 25377 C CA . PHE A 1 34 ? 11.749 -2.587 -0.029 1.00 0.00 102 PHE A CA 14
ATOM 25378 C C . PHE A 1 34 ? 11.470 -2.209 1.419 1.00 0.00 102 PHE A C 14
ATOM 25379 O O . PHE A 1 34 ? 12.276 -2.461 2.314 1.00 0.00 102 PHE A O 14
ATOM 25396 N N . TYR A 1 35 ? 10.311 -1.604 1.626 1.00 0.00 103 TYR A N 14
ATOM 25397 C CA . TYR A 1 35 ? 9.879 -1.174 2.948 1.00 0.00 103 TYR A CA 14
ATOM 25398 C C . TYR A 1 35 ? 9.848 -2.347 3.921 1.00 0.00 103 TYR A C 14
ATOM 25399 O O . TYR A 1 35 ? 10.420 -2.288 5.009 1.00 0.00 103 TYR A O 14
ATOM 25417 N N . PHE A 1 36 ? 9.144 -3.402 3.526 1.00 0.00 104 PHE A N 14
ATOM 25418 C CA . PHE A 1 36 ? 8.998 -4.585 4.367 1.00 0.00 104 PHE A CA 14
ATOM 25419 C C . PHE A 1 36 ? 10.300 -5.378 4.487 1.00 0.00 104 PHE A C 14
ATOM 25420 O O . PHE A 1 36 ? 10.331 -6.424 5.137 1.00 0.00 104 PHE A O 14
ATOM 25437 N N . SER A 1 37 ? 11.382 -4.879 3.894 1.00 0.00 105 SER A N 14
ATOM 25438 C CA . SER A 1 37 ? 12.668 -5.562 3.996 1.00 0.00 105 SER A CA 14
ATOM 25439 C C . SER A 1 37 ? 13.093 -5.634 5.462 1.00 0.00 105 SER A C 14
ATOM 25440 O O . SER A 1 37 ? 12.897 -4.681 6.214 1.00 0.00 105 SER A O 14
ATOM 25448 N N . ASP A 1 38 ? 13.661 -6.767 5.872 1.00 0.00 106 ASP A N 14
ATOM 25449 C CA . ASP A 1 38 ? 14.092 -6.955 7.261 1.00 0.00 106 ASP A CA 14
ATOM 25450 C C . ASP A 1 38 ? 14.803 -5.712 7.810 1.00 0.00 106 ASP A C 14
ATOM 25451 O O . ASP A 1 38 ? 14.472 -5.213 8.891 1.00 0.00 106 ASP A O 14
ATOM 25460 N N . GLU A 1 39 ? 15.782 -5.223 7.055 1.00 0.00 107 GLU A N 14
ATOM 25461 C CA . GLU A 1 39 ? 16.557 -4.050 7.448 1.00 0.00 107 GLU A CA 14
ATOM 25462 C C . GLU A 1 39 ? 15.734 -2.774 7.360 1.00 0.00 107 GLU A C 14
ATOM 25463 O O . GLU A 1 39 ? 16.097 -1.745 7.929 1.00 0.00 107 GLU A O 14
ATOM 25475 N N . ASN A 1 40 ? 14.630 -2.848 6.640 1.00 0.00 108 ASN A N 14
ATOM 25476 C CA . ASN A 1 40 ? 13.753 -1.701 6.466 1.00 0.00 108 ASN A CA 14
ATOM 25477 C C . ASN A 1 40 ? 12.689 -1.670 7.550 1.00 0.00 108 ASN A C 14
ATOM 25478 O O . ASN A 1 40 ? 12.068 -0.638 7.792 1.00 0.00 108 ASN A O 14
ATOM 25489 N N . LEU A 1 41 ? 12.495 -2.805 8.209 1.00 0.00 109 LEU A N 14
ATOM 25490 C CA . LEU A 1 41 ? 11.530 -2.913 9.276 1.00 0.00 109 LEU A CA 14
ATOM 25491 C C . LEU A 1 41 ? 12.039 -2.180 10.490 1.00 0.00 109 LEU A C 14
ATOM 25492 O O . LEU A 1 41 ? 11.375 -1.294 11.028 1.00 0.00 109 LEU A O 14
ATOM 25508 N N . GLU A 1 42 ? 13.246 -2.543 10.899 1.00 0.00 110 GLU A N 14
ATOM 25509 C CA . GLU A 1 42 ? 13.875 -1.905 12.035 1.00 0.00 110 GLU A CA 14
ATOM 25510 C C . GLU A 1 42 ? 13.926 -0.389 11.839 1.00 0.00 110 GLU A C 14
ATOM 25511 O O . GLU A 1 42 ? 14.199 0.359 12.777 1.00 0.00 110 GLU A O 14
ATOM 25523 N N . LYS A 1 43 ? 13.684 0.053 10.603 1.00 0.00 111 LYS A N 14
ATOM 25524 C CA . LYS A 1 43 ? 13.722 1.467 10.271 1.00 0.00 111 LYS A CA 14
ATOM 25525 C C . LYS A 1 43 ? 12.356 1.983 9.807 1.00 0.00 111 LYS A C 14
ATOM 25526 O O . LYS A 1 43 ? 12.148 3.192 9.705 1.00 0.00 111 LYS A O 14
ATOM 25545 N N . ASP A 1 44 ? 11.434 1.070 9.505 1.00 0.00 112 ASP A N 14
ATOM 25546 C CA . ASP A 1 44 ? 10.110 1.463 9.027 1.00 0.00 112 ASP A CA 14
ATOM 25547 C C . ASP A 1 44 ? 9.003 0.962 9.940 1.00 0.00 112 ASP A C 14
ATOM 25548 O O . ASP A 1 44 ? 8.261 0.040 9.600 1.00 0.00 112 ASP A O 14
ATOM 25557 N N . ALA A 1 45 ? 8.892 1.596 11.091 1.00 0.00 113 ALA A N 14
ATOM 25558 C CA . ALA A 1 45 ? 7.867 1.249 12.066 1.00 0.00 113 ALA A CA 14
ATOM 25559 C C . ALA A 1 45 ? 6.520 1.868 11.696 1.00 0.00 113 ALA A C 14
ATOM 25560 O O . ALA A 1 45 ? 5.469 1.369 12.091 1.00 0.00 113 ALA A O 14
ATOM 25567 N N . PHE A 1 46 ? 6.561 2.966 10.944 1.00 0.00 114 PHE A N 14
ATOM 25568 C CA . PHE A 1 46 ? 5.344 3.663 10.531 1.00 0.00 114 PHE A CA 14
ATOM 25569 C C . PHE A 1 46 ? 4.472 2.788 9.630 1.00 0.00 114 PHE A C 14
ATOM 25570 O O . PHE A 1 46 ? 3.251 2.747 9.784 1.00 0.00 114 PHE A O 14
ATOM 25587 N N . LEU A 1 47 ? 5.104 2.104 8.683 1.00 0.00 115 LEU A N 14
ATOM 25588 C CA . LEU A 1 47 ? 4.390 1.245 7.745 1.00 0.00 115 LEU A CA 14
ATOM 25589 C C . LEU A 1 47 ? 4.148 -0.140 8.346 1.00 0.00 115 LEU A C 14
ATOM 25590 O O . LEU A 1 47 ? 3.197 -0.829 7.978 1.00 0.00 115 LEU A O 14
ATOM 25606 N N . LEU A 1 48 ? 5.019 -0.540 9.270 1.00 0.00 116 LEU A N 14
ATOM 25607 C CA . LEU A 1 48 ? 4.903 -1.841 9.921 1.00 0.00 116 LEU A CA 14
ATOM 25608 C C . LEU A 1 48 ? 3.920 -1.791 11.087 1.00 0.00 116 LEU A C 14
ATOM 25609 O O . LEU A 1 48 ? 3.060 -2.661 11.220 1.00 0.00 116 LEU A O 14
ATOM 25625 N N . LYS A 1 49 ? 4.059 -0.773 11.934 1.00 0.00 117 LYS A N 14
ATOM 25626 C CA . LYS A 1 49 ? 3.187 -0.611 13.099 1.00 0.00 117 LYS A CA 14
ATOM 25627 C C . LYS A 1 49 ? 1.724 -0.858 12.740 1.00 0.00 117 LYS A C 14
ATOM 25628 O O . LYS A 1 49 ? 0.940 -1.314 13.574 1.00 0.00 117 LYS A O 14
ATOM 25647 N N . HIS A 1 50 ? 1.361 -0.558 11.497 1.00 0.00 118 HIS A N 14
ATOM 25648 C CA . HIS A 1 50 ? -0.009 -0.754 11.033 1.00 0.00 118 HIS A CA 14
ATOM 25649 C C . HIS A 1 50 ? -0.452 -2.200 11.242 1.00 0.00 118 HIS A C 14
ATOM 25650 O O . HIS A 1 50 ? -1.635 -2.476 11.435 1.00 0.00 118 HIS A O 14
ATOM 25665 N N . VAL A 1 51 ? 0.510 -3.117 11.206 1.00 0.00 119 VAL A N 14
ATOM 25666 C CA . VAL A 1 51 ? 0.226 -4.535 11.394 1.00 0.00 119 VAL A CA 14
ATOM 25667 C C . VAL A 1 51 ? -0.032 -4.851 12.864 1.00 0.00 119 VAL A C 14
ATOM 25668 O O . VAL A 1 51 ? -0.797 -5.760 13.189 1.00 0.00 119 VAL A O 14
ATOM 25681 N N . ARG A 1 52 ? 0.611 -4.096 13.747 1.00 0.00 120 ARG A N 14
ATOM 25682 C CA . ARG A 1 52 ? 0.451 -4.296 15.184 1.00 0.00 120 ARG A CA 14
ATOM 25683 C C . ARG A 1 52 ? -0.670 -3.420 15.733 1.00 0.00 120 ARG A C 14
ATOM 25684 O O . ARG A 1 52 ? -1.203 -2.563 15.030 1.00 0.00 120 ARG A O 14
ATOM 25705 N N . ARG A 1 53 ? -1.023 -3.642 16.996 1.00 0.00 121 ARG A N 14
ATOM 25706 C CA . ARG A 1 53 ? -2.081 -2.873 17.640 1.00 0.00 121 ARG A CA 14
ATOM 25707 C C . ARG A 1 53 ? -3.409 -3.060 16.914 1.00 0.00 121 ARG A C 14
ATOM 25708 O O . ARG A 1 53 ? -4.225 -2.141 16.846 1.00 0.00 121 ARG A O 14
ATOM 25729 N N . ASN A 1 54 ? -3.619 -4.256 16.374 1.00 0.00 122 ASN A N 14
ATOM 25730 C CA . ASN A 1 54 ? -4.849 -4.563 15.652 1.00 0.00 122 ASN A CA 14
ATOM 25731 C C . ASN A 1 54 ? -5.053 -6.071 15.544 1.00 0.00 122 ASN A C 14
ATOM 25732 O O . ASN A 1 54 ? -4.179 -6.854 15.915 1.00 0.00 122 ASN A O 14
ATOM 25743 N N . LYS A 1 55 ? -6.213 -6.472 15.034 1.00 0.00 123 LYS A N 14
ATOM 25744 C CA . LYS A 1 55 ? -6.533 -7.885 14.877 1.00 0.00 123 LYS A CA 14
ATOM 25745 C C . LYS A 1 55 ? -6.093 -8.395 13.508 1.00 0.00 123 LYS A C 14
ATOM 25746 O O . LYS A 1 55 ? -5.431 -9.427 13.403 1.00 0.00 123 LYS A O 14
ATOM 25765 N N . LEU A 1 56 ? -6.463 -7.663 12.462 1.00 0.00 124 LEU A N 14
ATOM 25766 C CA . LEU A 1 56 ? -6.104 -8.040 11.099 1.00 0.00 124 LEU A CA 14
ATOM 25767 C C . LEU A 1 56 ? -4.590 -8.128 10.940 1.00 0.00 124 LEU A C 14
ATOM 25768 O O . LEU A 1 56 ? -4.028 -9.218 10.842 1.00 0.00 124 LEU A O 14
ATOM 25784 N N . GLY A 1 57 ? -3.936 -6.971 10.920 1.00 0.00 125 GLY A N 14
ATOM 25785 C CA . GLY A 1 57 ? -2.491 -6.940 10.779 1.00 0.00 125 GLY A CA 14
ATOM 25786 C C . GLY A 1 57 ? -2.042 -6.675 9.354 1.00 0.00 125 GLY A C 14
ATOM 25787 O O . GLY A 1 57 ? -0.878 -6.889 9.017 1.00 0.00 125 GLY A O 14
ATOM 25791 N N . TYR A 1 58 ? -2.962 -6.209 8.514 1.00 0.00 126 TYR A N 14
ATOM 25792 C CA . TYR A 1 58 ? -2.644 -5.915 7.121 1.00 0.00 126 TYR A CA 14
ATOM 25793 C C . TYR A 1 58 ? -2.336 -4.434 6.937 1.00 0.00 126 TYR A C 14
ATOM 25794 O O . TYR A 1 58 ? -2.693 -3.609 7.777 1.00 0.00 126 TYR A O 14
ATOM 25812 N N . VAL A 1 59 ? -1.677 -4.098 5.831 1.00 0.00 127 VAL A N 14
ATOM 25813 C CA . VAL A 1 59 ? -1.336 -2.715 5.542 1.00 0.00 127 VAL A CA 14
ATOM 25814 C C . VAL A 1 59 ? -2.371 -2.099 4.611 1.00 0.00 127 VAL A C 14
ATOM 25815 O O . VAL A 1 59 ? -2.599 -2.597 3.512 1.00 0.00 127 VAL A O 14
ATOM 25828 N N . SER A 1 60 ? -3.003 -1.022 5.057 1.00 0.00 128 SER A N 14
ATOM 25829 C CA . SER A 1 60 ? -4.022 -0.363 4.257 1.00 0.00 128 SER A CA 14
ATOM 25830 C C . SER A 1 60 ? -3.408 0.572 3.220 1.00 0.00 128 SER A C 14
ATOM 25831 O O . SER A 1 60 ? -2.571 1.417 3.541 1.00 0.00 128 SER A O 14
ATOM 25839 N N . VAL A 1 61 ? -3.840 0.421 1.971 1.00 0.00 129 VAL A N 14
ATOM 25840 C CA . VAL A 1 61 ? -3.342 1.257 0.889 1.00 0.00 129 VAL A CA 14
ATOM 25841 C C . VAL A 1 61 ? -3.677 2.724 1.153 1.00 0.00 129 VAL A C 14
ATOM 25842 O O . VAL A 1 61 ? -2.952 3.622 0.723 1.00 0.00 129 VAL A O 14
ATOM 25855 N N . LYS A 1 62 ? -4.776 2.958 1.865 1.00 0.00 130 LYS A N 14
ATOM 25856 C CA . LYS A 1 62 ? -5.205 4.316 2.190 1.00 0.00 130 LYS A CA 14
ATOM 25857 C C . LYS A 1 62 ? -4.036 5.138 2.718 1.00 0.00 130 LYS A C 14
ATOM 25858 O O . LYS A 1 62 ? -3.917 6.329 2.426 1.00 0.00 130 LYS A O 14
ATOM 25877 N N . LEU A 1 63 ? -3.169 4.491 3.490 1.00 0.00 131 LEU A N 14
ATOM 25878 C CA . LEU A 1 63 ? -2.004 5.156 4.050 1.00 0.00 131 LEU A CA 14
ATOM 25879 C C . LEU A 1 63 ? -0.857 5.170 3.041 1.00 0.00 131 LEU A C 14
ATOM 25880 O O . LEU A 1 63 ? -0.047 6.096 3.021 1.00 0.00 131 LEU A O 14
ATOM 25896 N N . LEU A 1 64 ? -0.799 4.140 2.200 1.00 0.00 132 LEU A N 14
ATOM 25897 C CA . LEU A 1 64 ? 0.244 4.043 1.186 1.00 0.00 132 LEU A CA 14
ATOM 25898 C C . LEU A 1 64 ? 0.199 5.242 0.248 1.00 0.00 132 LEU A C 14
ATOM 25899 O O . LEU A 1 64 ? 1.232 5.701 -0.240 1.00 0.00 132 LEU A O 14
ATOM 25915 N N . THR A 1 65 ? -1.006 5.743 -0.001 1.00 0.00 133 THR A N 14
ATOM 25916 C CA . THR A 1 65 ? -1.192 6.886 -0.877 1.00 0.00 133 THR A CA 14
ATOM 25917 C C . THR A 1 65 ? -0.576 8.131 -0.264 1.00 0.00 133 THR A C 14
ATOM 25918 O O . THR A 1 65 ? 0.017 8.959 -0.957 1.00 0.00 133 THR A O 14
ATOM 25929 N N . SER A 1 66 ? -0.709 8.240 1.047 1.00 0.00 134 SER A N 14
ATOM 25930 C CA . SER A 1 66 ? -0.156 9.368 1.785 1.00 0.00 134 SER A CA 14
ATOM 25931 C C . SER A 1 66 ? 1.184 8.980 2.403 1.00 0.00 134 SER A C 14
ATOM 25932 O O . SER A 1 66 ? 1.639 9.596 3.366 1.00 0.00 134 SER A O 14
ATOM 25940 N N . PHE A 1 67 ? 1.803 7.947 1.839 1.00 0.00 135 PHE A N 14
ATOM 25941 C CA . PHE A 1 67 ? 3.087 7.458 2.323 1.00 0.00 135 PHE A CA 14
ATOM 25942 C C . PHE A 1 67 ? 4.228 8.353 1.839 1.00 0.00 135 PHE A C 14
ATOM 25943 O O . PHE A 1 67 ? 4.520 8.420 0.645 1.00 0.00 135 PHE A O 14
ATOM 25960 N N . LYS A 1 68 ? 4.854 9.054 2.783 1.00 0.00 136 LYS A N 14
ATOM 25961 C CA . LYS A 1 68 ? 5.952 9.974 2.482 1.00 0.00 136 LYS A CA 14
ATOM 25962 C C . LYS A 1 68 ? 6.999 9.355 1.554 1.00 0.00 136 LYS A C 14
ATOM 25963 O O . LYS A 1 68 ? 7.659 10.065 0.795 1.00 0.00 136 LYS A O 14
ATOM 25982 N N . LYS A 1 69 ? 7.155 8.038 1.617 1.00 0.00 137 LYS A N 14
ATOM 25983 C CA . LYS A 1 69 ? 8.131 7.351 0.779 1.00 0.00 137 LYS A CA 14
ATOM 25984 C C . LYS A 1 69 ? 7.592 7.174 -0.633 1.00 0.00 137 LYS A C 14
ATOM 25985 O O . LYS A 1 69 ? 8.351 7.163 -1.603 1.00 0.00 137 LYS A O 14
ATOM 26004 N N . VAL A 1 70 ? 6.276 7.042 -0.742 1.00 0.00 138 VAL A N 14
ATOM 26005 C CA . VAL A 1 70 ? 5.634 6.872 -2.033 1.00 0.00 138 VAL A CA 14
ATOM 26006 C C . VAL A 1 70 ? 5.382 8.231 -2.686 1.00 0.00 138 VAL A C 14
ATOM 26007 O O . VAL A 1 70 ? 5.578 8.401 -3.889 1.00 0.00 138 VAL A O 14
ATOM 26020 N N . LYS A 1 71 ? 4.945 9.192 -1.882 1.00 0.00 139 LYS A N 14
ATOM 26021 C CA . LYS A 1 71 ? 4.667 10.537 -2.372 1.00 0.00 139 LYS A CA 14
ATOM 26022 C C . LYS A 1 71 ? 5.900 11.144 -3.031 1.00 0.00 139 LYS A C 14
ATOM 26023 O O . LYS A 1 71 ? 5.790 11.947 -3.957 1.00 0.00 139 LYS A O 14
ATOM 26042 N N . HIS A 1 72 ? 7.075 10.755 -2.545 1.00 0.00 140 HIS A N 14
ATOM 26043 C CA . HIS A 1 72 ? 8.332 11.259 -3.085 1.00 0.00 140 HIS A CA 14
ATOM 26044 C C . HIS A 1 72 ? 8.439 10.976 -4.581 1.00 0.00 140 HIS A C 14
ATOM 26045 O O . HIS A 1 72 ? 9.258 11.575 -5.279 1.00 0.00 140 HIS A O 14
ATOM 26060 N N . LEU A 1 73 ? 7.607 10.060 -5.069 1.00 0.00 141 LEU A N 14
ATOM 26061 C CA . LEU A 1 73 ? 7.610 9.702 -6.481 1.00 0.00 141 LEU A CA 14
ATOM 26062 C C . LEU A 1 73 ? 6.820 10.714 -7.303 1.00 0.00 141 LEU A C 14
ATOM 26063 O O . LEU A 1 73 ? 7.381 11.448 -8.116 1.00 0.00 141 LEU A O 14
ATOM 26079 N N . THR A 1 74 ? 5.509 10.735 -7.086 1.00 0.00 142 THR A N 14
ATOM 26080 C CA . THR A 1 74 ? 4.622 11.643 -7.804 1.00 0.00 142 THR A CA 14
ATOM 26081 C C . THR A 1 74 ? 3.256 11.681 -7.134 1.00 0.00 142 THR A C 14
ATOM 26082 O O . THR A 1 74 ? 3.081 11.170 -6.028 1.00 0.00 142 THR A O 14
ATOM 26093 N N . ARG A 1 75 ? 2.280 12.256 -7.826 1.00 0.00 143 ARG A N 14
ATOM 26094 C CA . ARG A 1 75 ? 0.921 12.318 -7.311 1.00 0.00 143 ARG A CA 14
ATOM 26095 C C . ARG A 1 75 ? 0.154 11.070 -7.741 1.00 0.00 143 ARG A C 14
ATOM 26096 O O . ARG A 1 75 ? -1.076 11.063 -7.790 1.00 0.00 143 ARG A O 14
ATOM 26117 N N . ASP A 1 76 ? 0.905 10.015 -8.063 1.00 0.00 144 ASP A N 14
ATOM 26118 C CA . ASP A 1 76 ? 0.332 8.755 -8.503 1.00 0.00 144 ASP A CA 14
ATOM 26119 C C . ASP A 1 76 ? 0.047 7.834 -7.321 1.00 0.00 144 ASP A C 14
ATOM 26120 O O . ASP A 1 76 ? 0.405 6.656 -7.338 1.00 0.00 144 ASP A O 14
ATOM 26129 N N . TRP A 1 77 ? -0.612 8.373 -6.301 1.00 0.00 145 TRP A N 14
ATOM 26130 C CA . TRP A 1 77 ? -0.956 7.596 -5.126 1.00 0.00 145 TRP A CA 14
ATOM 26131 C C . TRP A 1 77 ? -2.067 6.612 -5.475 1.00 0.00 145 TRP A C 14
ATOM 26132 O O . TRP A 1 77 ? -2.085 5.479 -4.999 1.00 0.00 145 TRP A O 14
ATOM 26153 N N . ARG A 1 78 ? -2.961 7.045 -6.356 1.00 0.00 146 ARG A N 14
ATOM 26154 C CA . ARG A 1 78 ? -4.050 6.196 -6.833 1.00 0.00 146 ARG A CA 14
ATOM 26155 C C . ARG A 1 78 ? -3.466 4.987 -7.550 1.00 0.00 146 ARG A C 14
ATOM 26156 O O . ARG A 1 78 ? -4.024 3.887 -7.517 1.00 0.00 146 ARG A O 14
ATOM 26177 N N . THR A 1 79 ? -2.327 5.211 -8.192 1.00 0.00 147 THR A N 14
ATOM 26178 C CA . THR A 1 79 ? -1.637 4.162 -8.920 1.00 0.00 147 THR A CA 14
ATOM 26179 C C . THR A 1 79 ? -0.983 3.194 -7.946 1.00 0.00 147 THR A C 14
ATOM 26180 O O . THR A 1 79 ? -0.768 2.027 -8.268 1.00 0.00 147 THR A O 14
ATOM 26191 N N . THR A 1 80 ? -0.701 3.679 -6.741 1.00 0.00 148 THR A N 14
ATOM 26192 C CA . THR A 1 80 ? -0.108 2.844 -5.710 1.00 0.00 148 THR A CA 14
ATOM 26193 C C . THR A 1 80 ? -1.046 1.693 -5.374 1.00 0.00 148 THR A C 14
ATOM 26194 O O . THR A 1 80 ? -0.610 0.601 -5.008 1.00 0.00 148 THR A O 14
ATOM 26205 N N . ALA A 1 81 ? -2.344 1.954 -5.507 1.00 0.00 149 ALA A N 14
ATOM 26206 C CA . ALA A 1 81 ? -3.356 0.953 -5.223 1.00 0.00 149 ALA A CA 14
ATOM 26207 C C . ALA A 1 81 ? -3.423 -0.091 -6.331 1.00 0.00 149 ALA A C 14
ATOM 26208 O O . ALA A 1 81 ? -3.207 -1.277 -6.088 1.00 0.00 149 ALA A O 14
ATOM 26215 N N . HIS A 1 82 ? -3.722 0.355 -7.550 1.00 0.00 150 HIS A N 14
ATOM 26216 C CA . HIS A 1 82 ? -3.813 -0.555 -8.689 1.00 0.00 150 HIS A CA 14
ATOM 26217 C C . HIS A 1 82 ? -2.471 -1.219 -8.969 1.00 0.00 150 HIS A C 14
ATOM 26218 O O . HIS A 1 82 ? -2.411 -2.409 -9.277 1.00 0.00 150 HIS A O 14
ATOM 26233 N N . ALA A 1 83 ? -1.394 -0.446 -8.864 1.00 0.00 151 ALA A N 14
ATOM 26234 C CA . ALA A 1 83 ? -0.056 -0.976 -9.113 1.00 0.00 151 ALA A CA 14
ATOM 26235 C C . ALA A 1 83 ? 0.176 -2.257 -8.320 1.00 0.00 151 ALA A C 14
ATOM 26236 O O . ALA A 1 83 ? 0.668 -3.252 -8.853 1.00 0.00 151 ALA A O 14
ATOM 26243 N N . LEU A 1 84 ? -0.191 -2.230 -7.044 1.00 0.00 152 LEU A N 14
ATOM 26244 C CA . LEU A 1 84 ? -0.033 -3.389 -6.181 1.00 0.00 152 LEU A CA 14
ATOM 26245 C C . LEU A 1 84 ? -0.876 -4.549 -6.678 1.00 0.00 152 LEU A C 14
ATOM 26246 O O . LEU A 1 84 ? -0.446 -5.701 -6.652 1.00 0.00 152 LEU A O 14
ATOM 26262 N N . LYS A 1 85 ? -2.074 -4.234 -7.144 1.00 0.00 153 LYS A N 14
ATOM 26263 C CA . LYS A 1 85 ? -2.978 -5.253 -7.674 1.00 0.00 153 LYS A CA 14
ATOM 26264 C C . LYS A 1 85 ? -2.253 -6.119 -8.702 1.00 0.00 153 LYS A C 14
ATOM 26265 O O . LYS A 1 85 ? -2.620 -7.271 -8.933 1.00 0.00 153 LYS A O 14
ATOM 26284 N N . TYR A 1 86 ? -1.214 -5.549 -9.312 1.00 0.00 154 TYR A N 14
ATOM 26285 C CA . TYR A 1 86 ? -0.422 -6.257 -10.312 1.00 0.00 154 TYR A CA 14
ATOM 26286 C C . TYR A 1 86 ? 0.945 -6.644 -9.750 1.00 0.00 154 TYR A C 14
ATOM 26287 O O . TYR A 1 86 ? 1.887 -6.895 -10.500 1.00 0.00 154 TYR A O 14
ATOM 26305 N N . SER A 1 87 ? 1.041 -6.695 -8.425 1.00 0.00 155 SER A N 14
ATOM 26306 C CA . SER A 1 87 ? 2.278 -7.053 -7.754 1.00 0.00 155 SER A CA 14
ATOM 26307 C C . SER A 1 87 ? 2.013 -8.147 -6.738 1.00 0.00 155 SER A C 14
ATOM 26308 O O . SER A 1 87 ? 1.509 -7.888 -5.644 1.00 0.00 155 SER A O 14
ATOM 26316 N N . VAL A 1 88 ? 2.345 -9.371 -7.111 1.00 0.00 156 VAL A N 14
ATOM 26317 C CA . VAL A 1 88 ? 2.135 -10.509 -6.242 1.00 0.00 156 VAL A CA 14
ATOM 26318 C C . VAL A 1 88 ? 3.336 -10.737 -5.334 1.00 0.00 156 VAL A C 14
ATOM 26319 O O . VAL A 1 88 ? 3.365 -11.689 -4.555 1.00 0.00 156 VAL A O 14
ATOM 26332 N N . VAL A 1 89 ? 4.321 -9.845 -5.425 1.00 0.00 157 VAL A N 14
ATOM 26333 C CA . VAL A 1 89 ? 5.506 -9.944 -4.595 1.00 0.00 157 VAL A CA 14
ATOM 26334 C C . VAL A 1 89 ? 5.118 -9.822 -3.129 1.00 0.00 157 VAL A C 14
ATOM 26335 O O . VAL A 1 89 ? 5.712 -10.456 -2.257 1.00 0.00 157 VAL A O 14
ATOM 26348 N N . LEU A 1 90 ? 4.096 -9.010 -2.874 1.00 0.00 158 LEU A N 14
ATOM 26349 C CA . LEU A 1 90 ? 3.591 -8.806 -1.525 1.00 0.00 158 LEU A CA 14
ATOM 26350 C C . LEU A 1 90 ? 2.186 -9.388 -1.424 1.00 0.00 158 LEU A C 14
ATOM 26351 O O . LEU A 1 90 ? 1.544 -9.639 -2.444 1.00 0.00 158 LEU A O 14
ATOM 26367 N N . GLU A 1 91 ? 1.698 -9.586 -0.207 1.00 0.00 159 GLU A N 14
ATOM 26368 C CA . GLU A 1 91 ? 0.357 -10.118 -0.024 1.00 0.00 159 GLU A CA 14
ATOM 26369 C C . GLU A 1 91 ? -0.609 -8.965 0.221 1.00 0.00 159 GLU A C 14
ATOM 26370 O O . GLU A 1 91 ? -0.553 -8.305 1.250 1.00 0.00 159 GLU A O 14
ATOM 26382 N N . LEU A 1 92 ? -1.471 -8.717 -0.750 1.00 0.00 160 LEU A N 14
ATOM 26383 C CA . LEU A 1 92 ? -2.436 -7.626 -0.674 1.00 0.00 160 LEU A CA 14
ATOM 26384 C C . LEU A 1 92 ? -3.762 -8.092 -0.089 1.00 0.00 160 LEU A C 14
ATOM 26385 O O . LEU A 1 92 ? -4.143 -9.249 -0.274 1.00 0.00 160 LEU A O 14
ATOM 26401 N N . ASN A 1 93 ? -4.512 -7.189 0.564 1.00 0.00 161 ASN A N 14
ATOM 26402 C CA . ASN A 1 93 ? -5.820 -7.593 1.069 1.00 0.00 161 ASN A CA 14
ATOM 26403 C C . ASN A 1 93 ? -6.661 -7.850 -0.147 1.00 0.00 161 ASN A C 14
ATOM 26404 O O . ASN A 1 93 ? -6.360 -7.254 -1.180 1.00 0.00 161 ASN A O 14
ATOM 26415 N N . GLU A 1 94 ? -7.675 -8.721 0.020 1.00 0.00 162 GLU A N 14
ATOM 26416 C CA . GLU A 1 94 ? -8.592 -9.206 -1.026 1.00 0.00 162 GLU A CA 14
ATOM 26417 C C . GLU A 1 94 ? -8.971 -8.215 -2.112 1.00 0.00 162 GLU A C 14
ATOM 26418 O O . GLU A 1 94 ? -8.807 -8.515 -3.296 1.00 0.00 162 GLU A O 14
ATOM 26430 N N . ASP A 1 95 ? -9.442 -7.049 -1.751 1.00 0.00 163 ASP A N 14
ATOM 26431 C CA . ASP A 1 95 ? -9.790 -6.061 -2.762 1.00 0.00 163 ASP A CA 14
ATOM 26432 C C . ASP A 1 95 ? -8.527 -5.307 -3.102 1.00 0.00 163 ASP A C 14
ATOM 26433 O O . ASP A 1 95 ? -8.550 -4.115 -3.411 1.00 0.00 163 ASP A O 14
ATOM 26442 N N . HIS A 1 96 ? -7.407 -6.023 -2.957 1.00 0.00 164 HIS A N 14
ATOM 26443 C CA . HIS A 1 96 ? -6.090 -5.471 -3.147 1.00 0.00 164 HIS A CA 14
ATOM 26444 C C . HIS A 1 96 ? -6.051 -4.089 -2.553 1.00 0.00 164 HIS A C 14
ATOM 26445 O O . HIS A 1 96 ? -5.364 -3.185 -3.026 1.00 0.00 164 HIS A O 14
ATOM 26460 N N . ARG A 1 97 ? -6.809 -3.975 -1.470 1.00 0.00 165 ARG A N 14
ATOM 26461 C CA . ARG A 1 97 ? -6.909 -2.760 -0.724 1.00 0.00 165 ARG A CA 14
ATOM 26462 C C . ARG A 1 97 ? -5.813 -2.722 0.299 1.00 0.00 165 ARG A C 14
ATOM 26463 O O . ARG A 1 97 ? -5.507 -1.654 0.832 1.00 0.00 165 ARG A O 14
ATOM 26484 N N . LYS A 1 98 ? -5.193 -3.875 0.590 1.00 0.00 166 LYS A N 14
ATOM 26485 C CA . LYS A 1 98 ? -4.115 -3.823 1.586 1.00 0.00 166 LYS A CA 14
ATOM 26486 C C . LYS A 1 98 ? -2.870 -4.550 1.133 1.00 0.00 166 LYS A C 14
ATOM 26487 O O . LYS A 1 98 ? -2.837 -5.128 0.054 1.00 0.00 166 LYS A O 14
ATOM 26506 N N . VAL A 1 99 ? -1.846 -4.506 1.973 1.00 0.00 167 VAL A N 14
ATOM 26507 C CA . VAL A 1 99 ? -0.587 -5.161 1.678 1.00 0.00 167 VAL A CA 14
ATOM 26508 C C . VAL A 1 99 ? 0.056 -5.676 2.955 1.00 0.00 167 VAL A C 14
ATOM 26509 O O . VAL A 1 99 ? 0.773 -4.963 3.651 1.00 0.00 167 VAL A O 14
ATOM 26522 N N . ARG A 1 100 ? -0.227 -6.930 3.248 1.00 0.00 168 ARG A N 14
ATOM 26523 C CA . ARG A 1 100 ? 0.305 -7.586 4.439 1.00 0.00 168 ARG A CA 14
ATOM 26524 C C . ARG A 1 100 ? 1.406 -8.573 4.066 1.00 0.00 168 ARG A C 14
ATOM 26525 O O . ARG A 1 100 ? 1.499 -9.003 2.918 1.00 0.00 168 ARG A O 14
ATOM 26546 N N . ARG A 1 101 ? 2.235 -8.932 5.041 1.00 0.00 169 ARG A N 14
ATOM 26547 C CA . ARG A 1 101 ? 3.321 -9.878 4.808 1.00 0.00 169 ARG A CA 14
ATOM 26548 C C . ARG A 1 101 ? 3.005 -11.227 5.445 1.00 0.00 169 ARG A C 14
ATOM 26549 O O . ARG A 1 101 ? 2.725 -11.309 6.641 1.00 0.00 169 ARG A O 14
ATOM 26570 N N . THR A 1 102 ? 3.051 -12.282 4.641 1.00 0.00 170 THR A N 14
ATOM 26571 C CA . THR A 1 102 ? 2.770 -13.628 5.131 1.00 0.00 170 THR A CA 14
ATOM 26572 C C . THR A 1 102 ? 4.005 -14.260 5.771 1.00 0.00 170 THR A C 14
ATOM 26573 O O . THR A 1 102 ? 3.933 -15.360 6.320 1.00 0.00 170 THR A O 14
ATOM 26584 N N . THR A 1 103 ? 5.137 -13.563 5.701 1.00 0.00 171 THR A N 14
ATOM 26585 C CA . THR A 1 103 ? 6.379 -14.067 6.274 1.00 0.00 171 THR A CA 14
ATOM 26586 C C . THR A 1 103 ? 7.358 -12.925 6.547 1.00 0.00 171 THR A C 14
ATOM 26587 O O . THR A 1 103 ? 8.372 -12.789 5.863 1.00 0.00 171 THR A O 14
ATOM 26598 N N . PRO A 1 104 ? 7.066 -12.087 7.555 1.00 0.00 172 PRO A N 14
ATOM 26599 C CA . PRO A 1 104 ? 7.928 -10.956 7.915 1.00 0.00 172 PRO A CA 14
ATOM 26600 C C . PRO A 1 104 ? 9.298 -11.411 8.402 1.00 0.00 172 PRO A C 14
ATOM 26601 O O . PRO A 1 104 ? 9.428 -12.462 9.031 1.00 0.00 172 PRO A O 14
ATOM 26612 N N . VAL A 1 105 ? 10.321 -10.616 8.104 1.00 0.00 173 VAL A N 14
ATOM 26613 C CA . VAL A 1 105 ? 11.677 -10.930 8.502 1.00 0.00 173 VAL A CA 14
ATOM 26614 C C . VAL A 1 105 ? 12.075 -10.145 9.749 1.00 0.00 173 VAL A C 14
ATOM 26615 O O . VAL A 1 105 ? 11.609 -9.027 9.957 1.00 0.00 173 VAL A O 14
ATOM 26628 N N . PRO A 1 106 ? 12.942 -10.723 10.597 1.00 0.00 174 PRO A N 14
ATOM 26629 C CA . PRO A 1 106 ? 13.397 -10.071 11.831 1.00 0.00 174 PRO A CA 14
ATOM 26630 C C . PRO A 1 106 ? 14.052 -8.717 11.573 1.00 0.00 174 PRO A C 14
ATOM 26631 O O . PRO A 1 106 ? 14.836 -8.563 10.636 1.00 0.00 174 PRO A O 14
ATOM 26642 N N . LEU A 1 107 ? 13.723 -7.741 12.414 1.00 0.00 175 LEU A N 14
ATOM 26643 C CA . LEU A 1 107 ? 14.258 -6.411 12.303 1.00 0.00 175 LEU A CA 14
ATOM 26644 C C . LEU A 1 107 ? 15.146 -6.092 13.503 1.00 0.00 175 LEU A C 14
ATOM 26645 O O . LEU A 1 107 ? 16.192 -5.458 13.378 1.00 0.00 175 LEU A O 14
ATOM 26661 N N . PHE A 1 108 ? 14.714 -6.559 14.663 1.00 0.00 176 PHE A N 14
ATOM 26662 C CA . PHE A 1 108 ? 15.446 -6.359 15.903 1.00 0.00 176 PHE A CA 14
ATOM 26663 C C . PHE A 1 108 ? 15.285 -7.592 16.777 1.00 0.00 176 PHE A C 14
ATOM 26664 O O . PHE A 1 108 ? 14.239 -7.807 17.385 1.00 0.00 176 PHE A O 14
ATOM 26681 N N . PRO A 1 109 ? 16.323 -8.423 16.835 1.00 0.00 177 PRO A N 14
ATOM 26682 C CA . PRO A 1 109 ? 16.329 -9.663 17.615 1.00 0.00 177 PRO A CA 14
ATOM 26683 C C . PRO A 1 109 ? 16.474 -9.431 19.116 1.00 0.00 177 PRO A C 14
ATOM 26684 O O . PRO A 1 109 ? 15.916 -10.174 19.923 1.00 0.00 177 PRO A O 14
ATOM 26695 N N . ASN A 1 110 ? 17.240 -8.408 19.485 1.00 0.00 178 ASN A N 14
ATOM 26696 C CA . ASN A 1 110 ? 17.468 -8.097 20.891 1.00 0.00 178 ASN A CA 14
ATOM 26697 C C . ASN A 1 110 ? 16.593 -6.945 21.353 1.00 0.00 178 ASN A C 14
ATOM 26698 O O . ASN A 1 110 ? 16.266 -6.832 22.534 1.00 0.00 178 ASN A O 14
ATOM 26709 N N . GLU A 1 111 ? 16.236 -6.079 20.418 1.00 0.00 179 GLU A N 14
ATOM 26710 C CA . GLU A 1 111 ? 15.419 -4.917 20.730 1.00 0.00 179 GLU A CA 14
ATOM 26711 C C . GLU A 1 111 ? 13.935 -5.259 20.746 1.00 0.00 179 GLU A C 14
ATOM 26712 O O . GLU A 1 111 ? 13.125 -4.533 21.324 1.00 0.00 179 GLU A O 14
ATOM 26724 N N . ASN A 1 112 ? 13.590 -6.368 20.116 1.00 0.00 180 ASN A N 14
ATOM 26725 C CA . ASN A 1 112 ? 12.203 -6.819 20.062 1.00 0.00 180 ASN A CA 14
ATOM 26726 C C . ASN A 1 112 ? 11.788 -7.450 21.388 1.00 0.00 180 ASN A C 14
ATOM 26727 O O . ASN A 1 112 ? 12.173 -8.578 21.697 1.00 0.00 180 ASN A O 14
ATOM 26738 N N . LEU A 1 113 ? 11.004 -6.714 22.168 1.00 0.00 181 LEU A N 14
ATOM 26739 C CA . LEU A 1 113 ? 10.538 -7.203 23.461 1.00 0.00 181 LEU A CA 14
ATOM 26740 C C . LEU A 1 113 ? 9.014 -7.151 23.546 1.00 0.00 181 LEU A C 14
ATOM 26741 O O . LEU A 1 113 ? 8.450 -6.280 24.210 1.00 0.00 181 LEU A O 14
ATOM 26757 N N . PRO A 1 114 ? 8.324 -8.086 22.870 1.00 0.00 182 PRO A N 14
ATOM 26758 C CA . PRO A 1 114 ? 6.859 -8.142 22.873 1.00 0.00 182 PRO A CA 14
ATOM 26759 C C . PRO A 1 114 ? 6.284 -8.211 24.284 1.00 0.00 182 PRO A C 14
ATOM 26760 O O . PRO A 1 114 ? 5.314 -7.524 24.602 1.00 0.00 182 PRO A O 14
ATOM 26771 N N . SER A 1 115 ? 6.888 -9.052 25.122 1.00 0.00 183 SER A N 14
ATOM 26772 C CA . SER A 1 115 ? 6.446 -9.229 26.499 1.00 0.00 183 SER A CA 14
ATOM 26773 C C . SER A 1 115 ? 6.086 -7.895 27.151 1.00 0.00 183 SER A C 14
ATOM 26774 O O . SER A 1 115 ? 4.894 -7.695 27.468 1.00 0.00 183 SER A O 14
ATOM 26783 N N . THR A 1 2 ? -5.742 1.513 -30.475 1.00 0.00 70 THR A N 15
ATOM 26784 C CA . THR A 1 2 ? -6.937 0.916 -29.822 1.00 0.00 70 THR A CA 15
ATOM 26785 C C . THR A 1 2 ? -7.343 1.712 -28.585 1.00 0.00 70 THR A C 15
ATOM 26786 O O . THR A 1 2 ? -6.519 2.392 -27.974 1.00 0.00 70 THR A O 15
ATOM 26797 N N . ALA A 1 3 ? -8.618 1.620 -28.222 1.00 0.00 71 ALA A N 15
ATOM 26798 C CA . ALA A 1 3 ? -9.134 2.331 -27.057 1.00 0.00 71 ALA A CA 15
ATOM 26799 C C . ALA A 1 3 ? -9.822 1.375 -26.091 1.00 0.00 71 ALA A C 15
ATOM 26800 O O . ALA A 1 3 ? -10.769 1.751 -25.398 1.00 0.00 71 ALA A O 15
ATOM 26807 N N . SER A 1 4 ? -9.342 0.136 -26.049 1.00 0.00 72 SER A N 15
ATOM 26808 C CA . SER A 1 4 ? -9.911 -0.875 -25.167 1.00 0.00 72 SER A CA 15
ATOM 26809 C C . SER A 1 4 ? -9.122 -2.177 -25.251 1.00 0.00 72 SER A C 15
ATOM 26810 O O . SER A 1 4 ? -9.157 -2.871 -26.268 1.00 0.00 72 SER A O 15
ATOM 26818 N N . GLY A 1 5 ? -8.410 -2.504 -24.178 1.00 0.00 73 GLY A N 15
ATOM 26819 C CA . GLY A 1 5 ? -7.622 -3.722 -24.152 1.00 0.00 73 GLY A CA 15
ATOM 26820 C C . GLY A 1 5 ? -8.363 -4.879 -23.513 1.00 0.00 73 GLY A C 15
ATOM 26821 O O . GLY A 1 5 ? -8.491 -5.948 -24.110 1.00 0.00 73 GLY A O 15
ATOM 26825 N N . GLY A 1 6 ? -8.854 -4.665 -22.297 1.00 0.00 74 GLY A N 15
ATOM 26826 C CA . GLY A 1 6 ? -9.580 -5.708 -21.597 1.00 0.00 74 GLY A CA 15
ATOM 26827 C C . GLY A 1 6 ? -10.985 -5.898 -22.135 1.00 0.00 74 GLY A C 15
ATOM 26828 O O . GLY A 1 6 ? -11.426 -5.156 -23.013 1.00 0.00 74 GLY A O 15
ATOM 26832 N N . GLU A 1 7 ? -11.690 -6.893 -21.607 1.00 0.00 75 GLU A N 15
ATOM 26833 C CA . GLU A 1 7 ? -13.053 -7.178 -22.040 1.00 0.00 75 GLU A CA 15
ATOM 26834 C C . GLU A 1 7 ? -14.060 -6.760 -20.974 1.00 0.00 75 GLU A C 15
ATOM 26835 O O . GLU A 1 7 ? -14.908 -5.899 -21.210 1.00 0.00 75 GLU A O 15
ATOM 26847 N N . ASN A 1 8 ? -13.962 -7.376 -19.801 1.00 0.00 76 ASN A N 15
ATOM 26848 C CA . ASN A 1 8 ? -14.866 -7.068 -18.699 1.00 0.00 76 ASN A CA 15
ATOM 26849 C C . ASN A 1 8 ? -14.529 -5.714 -18.082 1.00 0.00 76 ASN A C 15
ATOM 26850 O O . ASN A 1 8 ? -13.897 -5.640 -17.028 1.00 0.00 76 ASN A O 15
ATOM 26861 N N . GLU A 1 9 ? -14.957 -4.645 -18.746 1.00 0.00 77 GLU A N 15
ATOM 26862 C CA . GLU A 1 9 ? -14.702 -3.292 -18.264 1.00 0.00 77 GLU A CA 15
ATOM 26863 C C . GLU A 1 9 ? -15.588 -2.283 -18.986 1.00 0.00 77 GLU A C 15
ATOM 26864 O O . GLU A 1 9 ? -15.943 -2.474 -20.149 1.00 0.00 77 GLU A O 15
ATOM 26876 N N . ARG A 1 10 ? -15.942 -1.207 -18.289 1.00 0.00 78 ARG A N 15
ATOM 26877 C CA . ARG A 1 10 ? -16.787 -0.169 -18.866 1.00 0.00 78 ARG A CA 15
ATOM 26878 C C . ARG A 1 10 ? -18.156 -0.731 -19.241 1.00 0.00 78 ARG A C 15
ATOM 26879 O O . ARG A 1 10 ? -18.606 -0.596 -20.380 1.00 0.00 78 ARG A O 15
ATOM 26900 N N . GLU A 1 11 ? -18.812 -1.363 -18.274 1.00 0.00 79 GLU A N 15
ATOM 26901 C CA . GLU A 1 11 ? -20.129 -1.949 -18.499 1.00 0.00 79 GLU A CA 15
ATOM 26902 C C . GLU A 1 11 ? -20.858 -2.173 -17.178 1.00 0.00 79 GLU A C 15
ATOM 26903 O O . GLU A 1 11 ? -22.052 -1.902 -17.063 1.00 0.00 79 GLU A O 15
ATOM 26915 N N . ASP A 1 12 ? -20.129 -2.668 -16.181 1.00 0.00 80 ASP A N 15
ATOM 26916 C CA . ASP A 1 12 ? -20.702 -2.926 -14.868 1.00 0.00 80 ASP A CA 15
ATOM 26917 C C . ASP A 1 12 ? -19.980 -2.111 -13.806 1.00 0.00 80 ASP A C 15
ATOM 26918 O O . ASP A 1 12 ? -20.594 -1.595 -12.872 1.00 0.00 80 ASP A O 15
ATOM 26927 N N . LEU A 1 13 ? -18.665 -1.999 -13.962 1.00 0.00 81 LEU A N 15
ATOM 26928 C CA . LEU A 1 13 ? -17.836 -1.248 -13.032 1.00 0.00 81 LEU A CA 15
ATOM 26929 C C . LEU A 1 13 ? -18.386 0.160 -12.819 1.00 0.00 81 LEU A C 15
ATOM 26930 O O . LEU A 1 13 ? -18.262 0.729 -11.735 1.00 0.00 81 LEU A O 15
ATOM 26946 N N . GLU A 1 14 ? -18.997 0.713 -13.863 1.00 0.00 82 GLU A N 15
ATOM 26947 C CA . GLU A 1 14 ? -19.570 2.055 -13.798 1.00 0.00 82 GLU A CA 15
ATOM 26948 C C . GLU A 1 14 ? -18.478 3.113 -13.681 1.00 0.00 82 GLU A C 15
ATOM 26949 O O . GLU A 1 14 ? -18.262 3.900 -14.602 1.00 0.00 82 GLU A O 15
ATOM 26961 N N . GLN A 1 15 ? -17.796 3.128 -12.540 1.00 0.00 83 GLN A N 15
ATOM 26962 C CA . GLN A 1 15 ? -16.729 4.094 -12.302 1.00 0.00 83 GLN A CA 15
ATOM 26963 C C . GLN A 1 15 ? -15.434 3.659 -12.984 1.00 0.00 83 GLN A C 15
ATOM 26964 O O . GLN A 1 15 ? -14.516 3.160 -12.334 1.00 0.00 83 GLN A O 15
ATOM 26978 N N . GLU A 1 16 ? -15.366 3.858 -14.297 1.00 0.00 84 GLU A N 15
ATOM 26979 C CA . GLU A 1 16 ? -14.182 3.491 -15.064 1.00 0.00 84 GLU A CA 15
ATOM 26980 C C . GLU A 1 16 ? -12.968 4.282 -14.588 1.00 0.00 84 GLU A C 15
ATOM 26981 O O . GLU A 1 16 ? -12.954 5.511 -14.651 1.00 0.00 84 GLU A O 15
ATOM 26993 N N . TRP A 1 17 ? -11.953 3.571 -14.107 1.00 0.00 85 TRP A N 15
ATOM 26994 C CA . TRP A 1 17 ? -10.740 4.214 -13.615 1.00 0.00 85 TRP A CA 15
ATOM 26995 C C . TRP A 1 17 ? -9.604 4.106 -14.624 1.00 0.00 85 TRP A C 15
ATOM 26996 O O . TRP A 1 17 ? -9.379 3.047 -15.209 1.00 0.00 85 TRP A O 15
ATOM 27017 N N . LYS A 1 18 ? -8.886 5.209 -14.814 1.00 0.00 86 LYS A N 15
ATOM 27018 C CA . LYS A 1 18 ? -7.773 5.246 -15.737 1.00 0.00 86 LYS A CA 15
ATOM 27019 C C . LYS A 1 18 ? -6.594 4.443 -15.190 1.00 0.00 86 LYS A C 15
ATOM 27020 O O . LYS A 1 18 ? -5.983 4.830 -14.194 1.00 0.00 86 LYS A O 15
ATOM 27039 N N . PRO A 1 19 ? -6.260 3.304 -15.822 1.00 0.00 87 PRO A N 15
ATOM 27040 C CA . PRO A 1 19 ? -5.155 2.458 -15.372 1.00 0.00 87 PRO A CA 15
ATOM 27041 C C . PRO A 1 19 ? -3.792 2.986 -15.815 1.00 0.00 87 PRO A C 15
ATOM 27042 O O . PRO A 1 19 ? -3.611 3.360 -16.974 1.00 0.00 87 PRO A O 15
ATOM 27053 N N . PRO A 1 20 ? -2.807 3.017 -14.898 1.00 0.00 88 PRO A N 15
ATOM 27054 C CA . PRO A 1 20 ? -1.457 3.495 -15.208 1.00 0.00 88 PRO A CA 15
ATOM 27055 C C . PRO A 1 20 ? -0.672 2.487 -16.041 1.00 0.00 88 PRO A C 15
ATOM 27056 O O . PRO A 1 20 ? -1.247 1.556 -16.606 1.00 0.00 88 PRO A O 15
ATOM 27067 N N . ASP A 1 21 ? 0.643 2.668 -16.106 1.00 0.00 89 ASP A N 15
ATOM 27068 C CA . ASP A 1 21 ? 1.501 1.777 -16.851 1.00 0.00 89 ASP A CA 15
ATOM 27069 C C . ASP A 1 21 ? 2.396 1.004 -15.896 1.00 0.00 89 ASP A C 15
ATOM 27070 O O . ASP A 1 21 ? 2.843 1.537 -14.881 1.00 0.00 89 ASP A O 15
ATOM 27079 N N . GLU A 1 22 ? 2.655 -0.252 -16.226 1.00 0.00 90 GLU A N 15
ATOM 27080 C CA . GLU A 1 22 ? 3.493 -1.106 -15.402 1.00 0.00 90 GLU A CA 15
ATOM 27081 C C . GLU A 1 22 ? 4.795 -0.408 -15.018 1.00 0.00 90 GLU A C 15
ATOM 27082 O O . GLU A 1 22 ? 5.425 -0.761 -14.021 1.00 0.00 90 GLU A O 15
ATOM 27094 N N . GLU A 1 23 ? 5.193 0.586 -15.807 1.00 0.00 91 GLU A N 15
ATOM 27095 C CA . GLU A 1 23 ? 6.415 1.331 -15.535 1.00 0.00 91 GLU A CA 15
ATOM 27096 C C . GLU A 1 23 ? 6.389 1.886 -14.120 1.00 0.00 91 GLU A C 15
ATOM 27097 O O . GLU A 1 23 ? 7.314 1.675 -13.333 1.00 0.00 91 GLU A O 15
ATOM 27109 N N . LEU A 1 24 ? 5.314 2.593 -13.806 1.00 0.00 92 LEU A N 15
ATOM 27110 C CA . LEU A 1 24 ? 5.141 3.186 -12.491 1.00 0.00 92 LEU A CA 15
ATOM 27111 C C . LEU A 1 24 ? 4.690 2.139 -11.474 1.00 0.00 92 LEU A C 15
ATOM 27112 O O . LEU A 1 24 ? 4.866 2.320 -10.270 1.00 0.00 92 LEU A O 15
ATOM 27128 N N . ILE A 1 25 ? 4.113 1.040 -11.960 1.00 0.00 93 ILE A N 15
ATOM 27129 C CA . ILE A 1 25 ? 3.652 -0.021 -11.079 1.00 0.00 93 ILE A CA 15
ATOM 27130 C C . ILE A 1 25 ? 4.828 -0.790 -10.493 1.00 0.00 93 ILE A C 15
ATOM 27131 O O . ILE A 1 25 ? 4.825 -1.144 -9.313 1.00 0.00 93 ILE A O 15
ATOM 27147 N N . LYS A 1 26 ? 5.836 -1.042 -11.321 1.00 0.00 94 LYS A N 15
ATOM 27148 C CA . LYS A 1 26 ? 7.020 -1.763 -10.875 1.00 0.00 94 LYS A CA 15
ATOM 27149 C C . LYS A 1 26 ? 7.811 -0.922 -9.880 1.00 0.00 94 LYS A C 15
ATOM 27150 O O . LYS A 1 26 ? 8.369 -1.445 -8.916 1.00 0.00 94 LYS A O 15
ATOM 27169 N N . LYS A 1 27 ? 7.842 0.387 -10.111 1.00 0.00 95 LYS A N 15
ATOM 27170 C CA . LYS A 1 27 ? 8.551 1.297 -9.219 1.00 0.00 95 LYS A CA 15
ATOM 27171 C C . LYS A 1 27 ? 7.921 1.258 -7.833 1.00 0.00 95 LYS A C 15
ATOM 27172 O O . LYS A 1 27 ? 8.598 1.009 -6.835 1.00 0.00 95 LYS A O 15
ATOM 27191 N N . LEU A 1 28 ? 6.614 1.495 -7.785 1.00 0.00 96 LEU A N 15
ATOM 27192 C CA . LEU A 1 28 ? 5.869 1.479 -6.534 1.00 0.00 96 LEU A CA 15
ATOM 27193 C C . LEU A 1 28 ? 6.085 0.168 -5.789 1.00 0.00 96 LEU A C 15
ATOM 27194 O O . LEU A 1 28 ? 6.608 0.146 -4.675 1.00 0.00 96 LEU A O 15
ATOM 27210 N N . VAL A 1 29 ? 5.665 -0.923 -6.418 1.00 0.00 97 VAL A N 15
ATOM 27211 C CA . VAL A 1 29 ? 5.793 -2.250 -5.834 1.00 0.00 97 VAL A CA 15
ATOM 27212 C C . VAL A 1 29 ? 7.209 -2.503 -5.324 1.00 0.00 97 VAL A C 15
ATOM 27213 O O . VAL A 1 29 ? 7.410 -3.239 -4.358 1.00 0.00 97 VAL A O 15
ATOM 27226 N N . ASP A 1 30 ? 8.188 -1.885 -5.978 1.00 0.00 98 ASP A N 15
ATOM 27227 C CA . ASP A 1 30 ? 9.582 -2.041 -5.588 1.00 0.00 98 ASP A CA 15
ATOM 27228 C C . ASP A 1 30 ? 9.828 -1.438 -4.209 1.00 0.00 98 ASP A C 15
ATOM 27229 O O . ASP A 1 30 ? 10.702 -1.890 -3.468 1.00 0.00 98 ASP A O 15
ATOM 27238 N N . GLN A 1 31 ? 9.049 -0.415 -3.867 1.00 0.00 99 GLN A N 15
ATOM 27239 C CA . GLN A 1 31 ? 9.183 0.245 -2.577 1.00 0.00 99 GLN A CA 15
ATOM 27240 C C . GLN A 1 31 ? 8.622 -0.629 -1.464 1.00 0.00 99 GLN A C 15
ATOM 27241 O O . GLN A 1 31 ? 9.093 -0.580 -0.327 1.00 0.00 99 GLN A O 15
ATOM 27255 N N . ILE A 1 32 ? 7.612 -1.427 -1.794 1.00 0.00 100 ILE A N 15
ATOM 27256 C CA . ILE A 1 32 ? 6.992 -2.306 -0.821 1.00 0.00 100 ILE A CA 15
ATOM 27257 C C . ILE A 1 32 ? 7.915 -3.442 -0.447 1.00 0.00 100 ILE A C 15
ATOM 27258 O O . ILE A 1 32 ? 8.349 -3.563 0.696 1.00 0.00 100 ILE A O 15
ATOM 27274 N N . GLU A 1 33 ? 8.229 -4.267 -1.425 1.00 0.00 101 GLU A N 15
ATOM 27275 C CA . GLU A 1 33 ? 9.124 -5.393 -1.201 1.00 0.00 101 GLU A CA 15
ATOM 27276 C C . GLU A 1 33 ? 10.395 -4.921 -0.498 1.00 0.00 101 GLU A C 15
ATOM 27277 O O . GLU A 1 33 ? 11.076 -5.696 0.172 1.00 0.00 101 GLU A O 15
ATOM 27289 N N . PHE A 1 34 ? 10.702 -3.635 -0.665 1.00 0.00 102 PHE A N 15
ATOM 27290 C CA . PHE A 1 34 ? 11.888 -3.042 -0.056 1.00 0.00 102 PHE A CA 15
ATOM 27291 C C . PHE A 1 34 ? 11.625 -2.552 1.366 1.00 0.00 102 PHE A C 15
ATOM 27292 O O . PHE A 1 34 ? 12.468 -2.711 2.249 1.00 0.00 102 PHE A O 15
ATOM 27309 N N . TYR A 1 35 ? 10.470 -1.926 1.575 1.00 0.00 103 TYR A N 15
ATOM 27310 C CA . TYR A 1 35 ? 10.128 -1.381 2.886 1.00 0.00 103 TYR A CA 15
ATOM 27311 C C . TYR A 1 35 ? 9.662 -2.457 3.853 1.00 0.00 103 TYR A C 15
ATOM 27312 O O . TYR A 1 35 ? 9.625 -2.246 5.065 1.00 0.00 103 TYR A O 15
ATOM 27330 N N . PHE A 1 36 ? 9.325 -3.616 3.313 1.00 0.00 104 PHE A N 15
ATOM 27331 C CA . PHE A 1 36 ? 8.885 -4.730 4.133 1.00 0.00 104 PHE A CA 15
ATOM 27332 C C . PHE A 1 36 ? 10.076 -5.575 4.571 1.00 0.00 104 PHE A C 15
ATOM 27333 O O . PHE A 1 36 ? 9.931 -6.506 5.362 1.00 0.00 104 PHE A O 15
ATOM 27350 N N . SER A 1 37 ? 11.256 -5.235 4.063 1.00 0.00 105 SER A N 15
ATOM 27351 C CA . SER A 1 37 ? 12.471 -5.959 4.421 1.00 0.00 105 SER A CA 15
ATOM 27352 C C . SER A 1 37 ? 12.731 -5.845 5.921 1.00 0.00 105 SER A C 15
ATOM 27353 O O . SER A 1 37 ? 12.444 -4.815 6.529 1.00 0.00 105 SER A O 15
ATOM 27361 N N . ASP A 1 38 ? 13.268 -6.909 6.516 1.00 0.00 106 ASP A N 15
ATOM 27362 C CA . ASP A 1 38 ? 13.558 -6.925 7.951 1.00 0.00 106 ASP A CA 15
ATOM 27363 C C . ASP A 1 38 ? 14.220 -5.618 8.402 1.00 0.00 106 ASP A C 15
ATOM 27364 O O . ASP A 1 38 ? 13.847 -5.033 9.420 1.00 0.00 106 ASP A O 15
ATOM 27373 N N . GLU A 1 39 ? 15.211 -5.183 7.631 1.00 0.00 107 GLU A N 15
ATOM 27374 C CA . GLU A 1 39 ? 15.952 -3.962 7.929 1.00 0.00 107 GLU A CA 15
ATOM 27375 C C . GLU A 1 39 ? 15.127 -2.712 7.665 1.00 0.00 107 GLU A C 15
ATOM 27376 O O . GLU A 1 39 ? 15.430 -1.636 8.179 1.00 0.00 107 GLU A O 15
ATOM 27388 N N . ASN A 1 40 ? 14.089 -2.855 6.857 1.00 0.00 108 ASN A N 15
ATOM 27389 C CA . ASN A 1 40 ? 13.229 -1.727 6.522 1.00 0.00 108 ASN A CA 15
ATOM 27390 C C . ASN A 1 40 ? 12.073 -1.616 7.505 1.00 0.00 108 ASN A C 15
ATOM 27391 O O . ASN A 1 40 ? 11.431 -0.572 7.613 1.00 0.00 108 ASN A O 15
ATOM 27402 N N . LEU A 1 41 ? 11.823 -2.699 8.231 1.00 0.00 109 LEU A N 15
ATOM 27403 C CA . LEU A 1 41 ? 10.766 -2.732 9.211 1.00 0.00 109 LEU A CA 15
ATOM 27404 C C . LEU A 1 41 ? 11.162 -1.923 10.425 1.00 0.00 109 LEU A C 15
ATOM 27405 O O . LEU A 1 41 ? 10.430 -1.037 10.865 1.00 0.00 109 LEU A O 15
ATOM 27421 N N . GLU A 1 42 ? 12.345 -2.221 10.952 1.00 0.00 110 GLU A N 15
ATOM 27422 C CA . GLU A 1 42 ? 12.855 -1.508 12.101 1.00 0.00 110 GLU A CA 15
ATOM 27423 C C . GLU A 1 42 ? 12.882 -0.005 11.830 1.00 0.00 110 GLU A C 15
ATOM 27424 O O . GLU A 1 42 ? 13.036 0.801 12.748 1.00 0.00 110 GLU A O 15
ATOM 27436 N N . LYS A 1 43 ? 12.737 0.364 10.557 1.00 0.00 111 LYS A N 15
ATOM 27437 C CA . LYS A 1 43 ? 12.747 1.758 10.154 1.00 0.00 111 LYS A CA 15
ATOM 27438 C C . LYS A 1 43 ? 11.359 2.209 9.710 1.00 0.00 111 LYS A C 15
ATOM 27439 O O . LYS A 1 43 ? 11.045 3.399 9.740 1.00 0.00 111 LYS A O 15
ATOM 27458 N N . ASP A 1 44 ? 10.531 1.253 9.292 1.00 0.00 112 ASP A N 15
ATOM 27459 C CA . ASP A 1 44 ? 9.182 1.563 8.839 1.00 0.00 112 ASP A CA 15
ATOM 27460 C C . ASP A 1 44 ? 8.139 0.970 9.772 1.00 0.00 112 ASP A C 15
ATOM 27461 O O . ASP A 1 44 ? 7.535 -0.066 9.485 1.00 0.00 112 ASP A O 15
ATOM 27470 N N . ALA A 1 45 ? 7.934 1.647 10.887 1.00 0.00 113 ALA A N 15
ATOM 27471 C CA . ALA A 1 45 ? 6.961 1.214 11.880 1.00 0.00 113 ALA A CA 15
ATOM 27472 C C . ALA A 1 45 ? 5.548 1.592 11.451 1.00 0.00 113 ALA A C 15
ATOM 27473 O O . ALA A 1 45 ? 4.592 0.864 11.717 1.00 0.00 113 ALA A O 15
ATOM 27480 N N . PHE A 1 46 ? 5.424 2.733 10.781 1.00 0.00 114 PHE A N 15
ATOM 27481 C CA . PHE A 1 46 ? 4.126 3.201 10.310 1.00 0.00 114 PHE A CA 15
ATOM 27482 C C . PHE A 1 46 ? 3.460 2.151 9.426 1.00 0.00 114 PHE A C 15
ATOM 27483 O O . PHE A 1 46 ? 2.236 2.104 9.318 1.00 0.00 114 PHE A O 15
ATOM 27500 N N . LEU A 1 47 ? 4.274 1.305 8.799 1.00 0.00 115 LEU A N 15
ATOM 27501 C CA . LEU A 1 47 ? 3.759 0.251 7.932 1.00 0.00 115 LEU A CA 15
ATOM 27502 C C . LEU A 1 47 ? 3.360 -0.976 8.747 1.00 0.00 115 LEU A C 15
ATOM 27503 O O . LEU A 1 47 ? 2.203 -1.394 8.731 1.00 0.00 115 LEU A O 15
ATOM 27519 N N . LEU A 1 48 ? 4.329 -1.554 9.452 1.00 0.00 116 LEU A N 15
ATOM 27520 C CA . LEU A 1 48 ? 4.078 -2.741 10.264 1.00 0.00 116 LEU A CA 15
ATOM 27521 C C . LEU A 1 48 ? 3.509 -2.375 11.633 1.00 0.00 116 LEU A C 15
ATOM 27522 O O . LEU A 1 48 ? 2.411 -2.797 11.992 1.00 0.00 116 LEU A O 15
ATOM 27538 N N . LYS A 1 49 ? 4.269 -1.594 12.398 1.00 0.00 117 LYS A N 15
ATOM 27539 C CA . LYS A 1 49 ? 3.849 -1.179 13.736 1.00 0.00 117 LYS A CA 15
ATOM 27540 C C . LYS A 1 49 ? 2.402 -0.685 13.744 1.00 0.00 117 LYS A C 15
ATOM 27541 O O . LYS A 1 49 ? 1.711 -0.784 14.758 1.00 0.00 117 LYS A O 15
ATOM 27560 N N . HIS A 1 50 ? 1.948 -0.156 12.611 1.00 0.00 118 HIS A N 15
ATOM 27561 C CA . HIS A 1 50 ? 0.583 0.350 12.496 1.00 0.00 118 HIS A CA 15
ATOM 27562 C C . HIS A 1 50 ? -0.433 -0.709 12.916 1.00 0.00 118 HIS A C 15
ATOM 27563 O O . HIS A 1 50 ? -1.506 -0.387 13.426 1.00 0.00 118 HIS A O 15
ATOM 27578 N N . VAL A 1 51 ? -0.087 -1.972 12.693 1.00 0.00 119 VAL A N 15
ATOM 27579 C CA . VAL A 1 51 ? -0.968 -3.079 13.043 1.00 0.00 119 VAL A CA 15
ATOM 27580 C C . VAL A 1 51 ? -1.312 -3.066 14.530 1.00 0.00 119 VAL A C 15
ATOM 27581 O O . VAL A 1 51 ? -2.369 -3.549 14.936 1.00 0.00 119 VAL A O 15
ATOM 27594 N N . ARG A 1 52 ? -0.413 -2.510 15.337 1.00 0.00 120 ARG A N 15
ATOM 27595 C CA . ARG A 1 52 ? -0.622 -2.433 16.780 1.00 0.00 120 ARG A CA 15
ATOM 27596 C C . ARG A 1 52 ? -0.609 -3.825 17.407 1.00 0.00 120 ARG A C 15
ATOM 27597 O O . ARG A 1 52 ? 0.366 -4.219 18.046 1.00 0.00 120 ARG A O 15
ATOM 27618 N N . ARG A 1 53 ? -1.699 -4.563 17.220 1.00 0.00 121 ARG A N 15
ATOM 27619 C CA . ARG A 1 53 ? -1.814 -5.910 17.768 1.00 0.00 121 ARG A CA 15
ATOM 27620 C C . ARG A 1 53 ? -0.704 -6.811 17.235 1.00 0.00 121 ARG A C 15
ATOM 27621 O O . ARG A 1 53 ? 0.067 -6.413 16.362 1.00 0.00 121 ARG A O 15
ATOM 27642 N N . ASN A 1 54 ? -0.629 -8.026 17.768 1.00 0.00 122 ASN A N 15
ATOM 27643 C CA . ASN A 1 54 ? 0.387 -8.984 17.346 1.00 0.00 122 ASN A CA 15
ATOM 27644 C C . ASN A 1 54 ? -0.131 -9.866 16.214 1.00 0.00 122 ASN A C 15
ATOM 27645 O O . ASN A 1 54 ? -0.647 -10.958 16.451 1.00 0.00 122 ASN A O 15
ATOM 27656 N N . LYS A 1 55 ? 0.011 -9.384 14.983 1.00 0.00 123 LYS A N 15
ATOM 27657 C CA . LYS A 1 55 ? -0.441 -10.129 13.814 1.00 0.00 123 LYS A CA 15
ATOM 27658 C C . LYS A 1 55 ? 0.666 -10.222 12.768 1.00 0.00 123 LYS A C 15
ATOM 27659 O O . LYS A 1 55 ? 1.797 -9.802 13.009 1.00 0.00 123 LYS A O 15
ATOM 27678 N N . LEU A 1 56 ? 0.332 -10.773 11.606 1.00 0.00 124 LEU A N 15
ATOM 27679 C CA . LEU A 1 56 ? 1.297 -10.919 10.524 1.00 0.00 124 LEU A CA 15
ATOM 27680 C C . LEU A 1 56 ? 1.837 -9.560 10.088 1.00 0.00 124 LEU A C 15
ATOM 27681 O O . LEU A 1 56 ? 2.967 -9.454 9.614 1.00 0.00 124 LEU A O 15
ATOM 27697 N N . GLY A 1 57 ? 1.022 -8.523 10.254 1.00 0.00 125 GLY A N 15
ATOM 27698 C CA . GLY A 1 57 ? 1.439 -7.185 9.875 1.00 0.00 125 GLY A CA 15
ATOM 27699 C C . GLY A 1 57 ? 0.649 -6.639 8.700 1.00 0.00 125 GLY A C 15
ATOM 27700 O O . GLY A 1 57 ? 1.227 -6.226 7.694 1.00 0.00 125 GLY A O 15
ATOM 27704 N N . TYR A 1 58 ? -0.675 -6.638 8.826 1.00 0.00 126 TYR A N 15
ATOM 27705 C CA . TYR A 1 58 ? -1.542 -6.139 7.764 1.00 0.00 126 TYR A CA 15
ATOM 27706 C C . TYR A 1 58 ? -1.338 -4.643 7.551 1.00 0.00 126 TYR A C 15
ATOM 27707 O O . TYR A 1 58 ? -1.484 -3.849 8.480 1.00 0.00 126 TYR A O 15
ATOM 27725 N N . VAL A 1 59 ? -0.991 -4.266 6.325 1.00 0.00 127 VAL A N 15
ATOM 27726 C CA . VAL A 1 59 ? -0.760 -2.866 5.993 1.00 0.00 127 VAL A CA 15
ATOM 27727 C C . VAL A 1 59 ? -1.853 -2.317 5.080 1.00 0.00 127 VAL A C 15
ATOM 27728 O O . VAL A 1 59 ? -2.105 -2.857 4.004 1.00 0.00 127 VAL A O 15
ATOM 27741 N N . SER A 1 60 ? -2.495 -1.237 5.513 1.00 0.00 128 SER A N 15
ATOM 27742 C CA . SER A 1 60 ? -3.558 -0.614 4.730 1.00 0.00 128 SER A CA 15
ATOM 27743 C C . SER A 1 60 ? -2.984 0.313 3.662 1.00 0.00 128 SER A C 15
ATOM 27744 O O . SER A 1 60 ? -2.274 1.273 3.971 1.00 0.00 128 SER A O 15
ATOM 27752 N N . VAL A 1 61 ? -3.297 0.025 2.402 1.00 0.00 129 VAL A N 15
ATOM 27753 C CA . VAL A 1 61 ? -2.812 0.837 1.293 1.00 0.00 129 VAL A CA 15
ATOM 27754 C C . VAL A 1 61 ? -3.275 2.286 1.435 1.00 0.00 129 VAL A C 15
ATOM 27755 O O . VAL A 1 61 ? -2.623 3.208 0.945 1.00 0.00 129 VAL A O 15
ATOM 27768 N N . LYS A 1 62 ? -4.406 2.478 2.113 1.00 0.00 130 LYS A N 15
ATOM 27769 C CA . LYS A 1 62 ? -4.958 3.812 2.323 1.00 0.00 130 LYS A CA 15
ATOM 27770 C C . LYS A 1 62 ? -3.903 4.752 2.897 1.00 0.00 130 LYS A C 15
ATOM 27771 O O . LYS A 1 62 ? -3.747 5.883 2.437 1.00 0.00 130 LYS A O 15
ATOM 27790 N N . LEU A 1 63 ? -3.176 4.273 3.902 1.00 0.00 131 LEU A N 15
ATOM 27791 C CA . LEU A 1 63 ? -2.132 5.068 4.530 1.00 0.00 131 LEU A CA 15
ATOM 27792 C C . LEU A 1 63 ? -0.927 5.202 3.601 1.00 0.00 131 LEU A C 15
ATOM 27793 O O . LEU A 1 63 ? -0.216 6.207 3.630 1.00 0.00 131 LEU A O 15
ATOM 27809 N N . LEU A 1 64 ? -0.709 4.185 2.772 1.00 0.00 132 LEU A N 15
ATOM 27810 C CA . LEU A 1 64 ? 0.403 4.194 1.828 1.00 0.00 132 LEU A CA 15
ATOM 27811 C C . LEU A 1 64 ? 0.223 5.295 0.791 1.00 0.00 132 LEU A C 15
ATOM 27812 O O . LEU A 1 64 ? 1.196 5.843 0.274 1.00 0.00 132 LEU A O 15
ATOM 27828 N N . THR A 1 65 ? -1.032 5.611 0.491 1.00 0.00 133 THR A N 15
ATOM 27829 C CA . THR A 1 65 ? -1.348 6.644 -0.487 1.00 0.00 133 THR A CA 15
ATOM 27830 C C . THR A 1 65 ? -0.735 7.981 -0.087 1.00 0.00 133 THR A C 15
ATOM 27831 O O . THR A 1 65 ? -0.343 8.777 -0.940 1.00 0.00 133 THR A O 15
ATOM 27842 N N . SER A 1 66 ? -0.652 8.214 1.215 1.00 0.00 134 SER A N 15
ATOM 27843 C CA . SER A 1 66 ? -0.082 9.448 1.738 1.00 0.00 134 SER A CA 15
ATOM 27844 C C . SER A 1 66 ? 1.284 9.185 2.362 1.00 0.00 134 SER A C 15
ATOM 27845 O O . SER A 1 66 ? 1.722 9.909 3.254 1.00 0.00 134 SER A O 15
ATOM 27853 N N . PHE A 1 67 ? 1.950 8.139 1.884 1.00 0.00 135 PHE A N 15
ATOM 27854 C CA . PHE A 1 67 ? 3.267 7.773 2.392 1.00 0.00 135 PHE A CA 15
ATOM 27855 C C . PHE A 1 67 ? 4.346 8.680 1.799 1.00 0.00 135 PHE A C 15
ATOM 27856 O O . PHE A 1 67 ? 4.612 8.647 0.598 1.00 0.00 135 PHE A O 15
ATOM 27873 N N . LYS A 1 68 ? 4.939 9.505 2.657 1.00 0.00 136 LYS A N 15
ATOM 27874 C CA . LYS A 1 68 ? 5.973 10.457 2.249 1.00 0.00 136 LYS A CA 15
ATOM 27875 C C . LYS A 1 68 ? 7.032 9.834 1.337 1.00 0.00 136 LYS A C 15
ATOM 27876 O O . LYS A 1 68 ? 7.601 10.518 0.486 1.00 0.00 136 LYS A O 15
ATOM 27895 N N . LYS A 1 69 ? 7.310 8.550 1.522 1.00 0.00 137 LYS A N 15
ATOM 27896 C CA . LYS A 1 69 ? 8.318 7.868 0.717 1.00 0.00 137 LYS A CA 15
ATOM 27897 C C . LYS A 1 69 ? 7.757 7.425 -0.630 1.00 0.00 137 LYS A C 15
ATOM 27898 O O . LYS A 1 69 ? 8.502 7.262 -1.597 1.00 0.00 137 LYS A O 15
ATOM 27917 N N . VAL A 1 70 ? 6.447 7.223 -0.689 1.00 0.00 138 VAL A N 15
ATOM 27918 C CA . VAL A 1 70 ? 5.802 6.789 -1.923 1.00 0.00 138 VAL A CA 15
ATOM 27919 C C . VAL A 1 70 ? 5.466 7.977 -2.820 1.00 0.00 138 VAL A C 15
ATOM 27920 O O . VAL A 1 70 ? 5.521 7.878 -4.045 1.00 0.00 138 VAL A O 15
ATOM 27933 N N . LYS A 1 71 ? 5.104 9.092 -2.203 1.00 0.00 139 LYS A N 15
ATOM 27934 C CA . LYS A 1 71 ? 4.741 10.292 -2.947 1.00 0.00 139 LYS A CA 15
ATOM 27935 C C . LYS A 1 71 ? 5.830 10.710 -3.929 1.00 0.00 139 LYS A C 15
ATOM 27936 O O . LYS A 1 71 ? 5.554 11.381 -4.924 1.00 0.00 139 LYS A O 15
ATOM 27955 N N . HIS A 1 72 ? 7.067 10.319 -3.646 1.00 0.00 140 HIS A N 15
ATOM 27956 C CA . HIS A 1 72 ? 8.189 10.664 -4.512 1.00 0.00 140 HIS A CA 15
ATOM 27957 C C . HIS A 1 72 ? 8.053 10.021 -5.893 1.00 0.00 140 HIS A C 15
ATOM 27958 O O . HIS A 1 72 ? 8.861 10.279 -6.785 1.00 0.00 140 HIS A O 15
ATOM 27973 N N . LEU A 1 73 ? 7.041 9.170 -6.064 1.00 0.00 141 LEU A N 15
ATOM 27974 C CA . LEU A 1 73 ? 6.831 8.488 -7.338 1.00 0.00 141 LEU A CA 15
ATOM 27975 C C . LEU A 1 73 ? 5.893 9.268 -8.262 1.00 0.00 141 LEU A C 15
ATOM 27976 O O . LEU A 1 73 ? 6.339 9.876 -9.235 1.00 0.00 141 LEU A O 15
ATOM 27992 N N . THR A 1 74 ? 4.594 9.239 -7.966 1.00 0.00 142 THR A N 15
ATOM 27993 C CA . THR A 1 74 ? 3.610 9.935 -8.788 1.00 0.00 142 THR A CA 15
ATOM 27994 C C . THR A 1 74 ? 2.681 10.790 -7.931 1.00 0.00 142 THR A C 15
ATOM 27995 O O . THR A 1 74 ? 2.601 10.609 -6.715 1.00 0.00 142 THR A O 15
ATOM 28006 N N . ARG A 1 75 ? 1.973 11.711 -8.575 1.00 0.00 143 ARG A N 15
ATOM 28007 C CA . ARG A 1 75 ? 1.039 12.582 -7.876 1.00 0.00 143 ARG A CA 15
ATOM 28008 C C . ARG A 1 75 ? -0.259 11.836 -7.581 1.00 0.00 143 ARG A C 15
ATOM 28009 O O . ARG A 1 75 ? -0.798 11.915 -6.478 1.00 0.00 143 ARG A O 15
ATOM 28030 N N . ASP A 1 76 ? -0.745 11.102 -8.578 1.00 0.00 144 ASP A N 15
ATOM 28031 C CA . ASP A 1 76 ? -1.972 10.327 -8.431 1.00 0.00 144 ASP A CA 15
ATOM 28032 C C . ASP A 1 76 ? -1.748 9.144 -7.500 1.00 0.00 144 ASP A C 15
ATOM 28033 O O . ASP A 1 76 ? -1.621 8.004 -7.946 1.00 0.00 144 ASP A O 15
ATOM 28042 N N . TRP A 1 77 ? -1.701 9.424 -6.203 1.00 0.00 145 TRP A N 15
ATOM 28043 C CA . TRP A 1 77 ? -1.493 8.384 -5.210 1.00 0.00 145 TRP A CA 15
ATOM 28044 C C . TRP A 1 77 ? -2.606 7.346 -5.279 1.00 0.00 145 TRP A C 15
ATOM 28045 O O . TRP A 1 77 ? -2.430 6.202 -4.860 1.00 0.00 145 TRP A O 15
ATOM 28066 N N . ARG A 1 78 ? -3.739 7.733 -5.853 1.00 0.00 146 ARG A N 15
ATOM 28067 C CA . ARG A 1 78 ? -4.843 6.807 -6.022 1.00 0.00 146 ARG A CA 15
ATOM 28068 C C . ARG A 1 78 ? -4.460 5.804 -7.099 1.00 0.00 146 ARG A C 15
ATOM 28069 O O . ARG A 1 78 ? -4.558 4.587 -6.907 1.00 0.00 146 ARG A O 15
ATOM 28090 N N . THR A 1 79 ? -3.969 6.331 -8.221 1.00 0.00 147 THR A N 15
ATOM 28091 C CA . THR A 1 79 ? -3.518 5.502 -9.323 1.00 0.00 147 THR A CA 15
ATOM 28092 C C . THR A 1 79 ? -2.326 4.682 -8.867 1.00 0.00 147 THR A C 15
ATOM 28093 O O . THR A 1 79 ? -2.044 3.614 -9.411 1.00 0.00 147 THR A O 15
ATOM 28104 N N . THR A 1 80 ? -1.659 5.168 -7.827 1.00 0.00 148 THR A N 15
ATOM 28105 C CA . THR A 1 80 ? -0.535 4.456 -7.258 1.00 0.00 148 THR A CA 15
ATOM 28106 C C . THR A 1 80 ? -1.038 3.141 -6.653 1.00 0.00 148 THR A C 15
ATOM 28107 O O . THR A 1 80 ? -0.304 2.153 -6.568 1.00 0.00 148 THR A O 15
ATOM 28118 N N . ALA A 1 81 ? -2.313 3.137 -6.257 1.00 0.00 149 ALA A N 15
ATOM 28119 C CA . ALA A 1 81 ? -2.934 1.952 -5.684 1.00 0.00 149 ALA A CA 15
ATOM 28120 C C . ALA A 1 81 ? -3.140 0.892 -6.760 1.00 0.00 149 ALA A C 15
ATOM 28121 O O . ALA A 1 81 ? -2.814 -0.278 -6.561 1.00 0.00 149 ALA A O 15
ATOM 28128 N N . HIS A 1 82 ? -3.665 1.313 -7.915 1.00 0.00 150 HIS A N 15
ATOM 28129 C CA . HIS A 1 82 ? -3.889 0.390 -9.034 1.00 0.00 150 HIS A CA 15
ATOM 28130 C C . HIS A 1 82 ? -2.638 -0.432 -9.282 1.00 0.00 150 HIS A C 15
ATOM 28131 O O . HIS A 1 82 ? -2.696 -1.627 -9.570 1.00 0.00 150 HIS A O 15
ATOM 28146 N N . ALA A 1 83 ? -1.509 0.243 -9.170 1.00 0.00 151 ALA A N 15
ATOM 28147 C CA . ALA A 1 83 ? -0.208 -0.377 -9.379 1.00 0.00 151 ALA A CA 15
ATOM 28148 C C . ALA A 1 83 ? -0.016 -1.576 -8.461 1.00 0.00 151 ALA A C 15
ATOM 28149 O O . ALA A 1 83 ? 0.266 -2.684 -8.919 1.00 0.00 151 ALA A O 15
ATOM 28156 N N . LEU A 1 84 ? -0.166 -1.347 -7.163 1.00 0.00 152 LEU A N 15
ATOM 28157 C CA . LEU A 1 84 ? -0.006 -2.404 -6.175 1.00 0.00 152 LEU A CA 15
ATOM 28158 C C . LEU A 1 84 ? -0.934 -3.568 -6.456 1.00 0.00 152 LEU A C 15
ATOM 28159 O O . LEU A 1 84 ? -0.584 -4.724 -6.233 1.00 0.00 152 LEU A O 15
ATOM 28175 N N . LYS A 1 85 ? -2.111 -3.263 -6.961 1.00 0.00 153 LYS A N 15
ATOM 28176 C CA . LYS A 1 85 ? -3.078 -4.300 -7.301 1.00 0.00 153 LYS A CA 15
ATOM 28177 C C . LYS A 1 85 ? -2.404 -5.380 -8.153 1.00 0.00 153 LYS A C 15
ATOM 28178 O O . LYS A 1 85 ? -2.809 -6.542 -8.140 1.00 0.00 153 LYS A O 15
ATOM 28197 N N . TYR A 1 86 ? -1.354 -4.980 -8.874 1.00 0.00 154 TYR A N 15
ATOM 28198 C CA . TYR A 1 86 ? -0.593 -5.898 -9.717 1.00 0.00 154 TYR A CA 15
ATOM 28199 C C . TYR A 1 86 ? 0.731 -6.273 -9.043 1.00 0.00 154 TYR A C 15
ATOM 28200 O O . TYR A 1 86 ? 1.677 -6.706 -9.702 1.00 0.00 154 TYR A O 15
ATOM 28218 N N . SER A 1 87 ? 0.777 -6.110 -7.723 1.00 0.00 155 SER A N 15
ATOM 28219 C CA . SER A 1 87 ? 1.954 -6.429 -6.933 1.00 0.00 155 SER A CA 15
ATOM 28220 C C . SER A 1 87 ? 1.766 -7.784 -6.285 1.00 0.00 155 SER A C 15
ATOM 28221 O O . SER A 1 87 ? 1.028 -7.922 -5.310 1.00 0.00 155 SER A O 15
ATOM 28229 N N . VAL A 1 88 ? 2.410 -8.784 -6.849 1.00 0.00 156 VAL A N 15
ATOM 28230 C CA . VAL A 1 88 ? 2.287 -10.134 -6.346 1.00 0.00 156 VAL A CA 15
ATOM 28231 C C . VAL A 1 88 ? 3.499 -10.551 -5.516 1.00 0.00 156 VAL A C 15
ATOM 28232 O O . VAL A 1 88 ? 3.593 -11.698 -5.076 1.00 0.00 156 VAL A O 15
ATOM 28245 N N . VAL A 1 89 ? 4.411 -9.611 -5.278 1.00 0.00 157 VAL A N 15
ATOM 28246 C CA . VAL A 1 89 ? 5.591 -9.888 -4.470 1.00 0.00 157 VAL A CA 15
ATOM 28247 C C . VAL A 1 89 ? 5.193 -9.978 -3.002 1.00 0.00 157 VAL A C 15
ATOM 28248 O O . VAL A 1 89 ? 5.586 -10.903 -2.292 1.00 0.00 157 VAL A O 15
ATOM 28261 N N . LEU A 1 90 ? 4.383 -9.017 -2.569 1.00 0.00 158 LEU A N 15
ATOM 28262 C CA . LEU A 1 90 ? 3.889 -8.980 -1.200 1.00 0.00 158 LEU A CA 15
ATOM 28263 C C . LEU A 1 90 ? 2.443 -9.465 -1.196 1.00 0.00 158 LEU A C 15
ATOM 28264 O O . LEU A 1 90 ? 1.844 -9.628 -2.259 1.00 0.00 158 LEU A O 15
ATOM 28280 N N . GLU A 1 91 ? 1.872 -9.682 -0.020 1.00 0.00 159 GLU A N 15
ATOM 28281 C CA . GLU A 1 91 ? 0.488 -10.129 0.061 1.00 0.00 159 GLU A CA 15
ATOM 28282 C C . GLU A 1 91 ? -0.425 -8.933 0.319 1.00 0.00 159 GLU A C 15
ATOM 28283 O O . GLU A 1 91 ? -0.404 -8.349 1.392 1.00 0.00 159 GLU A O 15
ATOM 28295 N N . LEU A 1 92 ? -1.215 -8.575 -0.683 1.00 0.00 160 LEU A N 15
ATOM 28296 C CA . LEU A 1 92 ? -2.129 -7.442 -0.586 1.00 0.00 160 LEU A CA 15
ATOM 28297 C C . LEU A 1 92 ? -3.496 -7.886 -0.077 1.00 0.00 160 LEU A C 15
ATOM 28298 O O . LEU A 1 92 ? -3.912 -9.013 -0.345 1.00 0.00 160 LEU A O 15
ATOM 28314 N N . ASN A 1 93 ? -4.237 -6.996 0.601 1.00 0.00 161 ASN A N 15
ATOM 28315 C CA . ASN A 1 93 ? -5.580 -7.383 1.032 1.00 0.00 161 ASN A CA 15
ATOM 28316 C C . ASN A 1 93 ? -6.366 -7.575 -0.232 1.00 0.00 161 ASN A C 15
ATOM 28317 O O . ASN A 1 93 ? -6.000 -6.952 -1.225 1.00 0.00 161 ASN A O 15
ATOM 28328 N N . GLU A 1 94 ? -7.414 -8.418 -0.147 1.00 0.00 162 GLU A N 15
ATOM 28329 C CA . GLU A 1 94 ? -8.295 -8.826 -1.262 1.00 0.00 162 GLU A CA 15
ATOM 28330 C C . GLU A 1 94 ? -8.598 -7.760 -2.304 1.00 0.00 162 GLU A C 15
ATOM 28331 O O . GLU A 1 94 ? -8.404 -8.003 -3.496 1.00 0.00 162 GLU A O 15
ATOM 28343 N N . ASP A 1 95 ? -9.040 -6.590 -1.897 1.00 0.00 163 ASP A N 15
ATOM 28344 C CA . ASP A 1 95 ? -9.313 -5.538 -2.866 1.00 0.00 163 ASP A CA 15
ATOM 28345 C C . ASP A 1 95 ? -8.010 -4.825 -3.143 1.00 0.00 163 ASP A C 15
ATOM 28346 O O . ASP A 1 95 ? -7.976 -3.641 -3.476 1.00 0.00 163 ASP A O 15
ATOM 28355 N N . HIS A 1 96 ? -6.928 -5.570 -2.927 1.00 0.00 164 HIS A N 15
ATOM 28356 C CA . HIS A 1 96 ? -5.588 -5.069 -3.058 1.00 0.00 164 HIS A CA 15
ATOM 28357 C C . HIS A 1 96 ? -5.486 -3.731 -2.376 1.00 0.00 164 HIS A C 15
ATOM 28358 O O . HIS A 1 96 ? -4.684 -2.870 -2.739 1.00 0.00 164 HIS A O 15
ATOM 28373 N N . ARG A 1 97 ? -6.306 -3.601 -1.340 1.00 0.00 165 ARG A N 15
ATOM 28374 C CA . ARG A 1 97 ? -6.337 -2.422 -0.532 1.00 0.00 165 ARG A CA 15
ATOM 28375 C C . ARG A 1 97 ? -5.283 -2.531 0.535 1.00 0.00 165 ARG A C 15
ATOM 28376 O O . ARG A 1 97 ? -4.947 -1.530 1.167 1.00 0.00 165 ARG A O 15
ATOM 28397 N N . LYS A 1 98 ? -4.739 -3.740 0.758 1.00 0.00 166 LYS A N 15
ATOM 28398 C CA . LYS A 1 98 ? -3.705 -3.831 1.800 1.00 0.00 166 LYS A CA 15
ATOM 28399 C C . LYS A 1 98 ? -2.436 -4.482 1.304 1.00 0.00 166 LYS A C 15
ATOM 28400 O O . LYS A 1 98 ? -2.333 -4.876 0.148 1.00 0.00 166 LYS A O 15
ATOM 28419 N N . VAL A 1 99 ? -1.475 -4.596 2.208 1.00 0.00 167 VAL A N 15
ATOM 28420 C CA . VAL A 1 99 ? -0.203 -5.214 1.905 1.00 0.00 167 VAL A CA 15
ATOM 28421 C C . VAL A 1 99 ? 0.393 -5.802 3.171 1.00 0.00 167 VAL A C 15
ATOM 28422 O O . VAL A 1 99 ? 1.138 -5.156 3.906 1.00 0.00 167 VAL A O 15
ATOM 28435 N N . ARG A 1 100 ? 0.019 -7.045 3.408 1.00 0.00 168 ARG A N 15
ATOM 28436 C CA . ARG A 1 100 ? 0.466 -7.792 4.577 1.00 0.00 168 ARG A CA 15
ATOM 28437 C C . ARG A 1 100 ? 1.544 -8.799 4.193 1.00 0.00 168 ARG A C 15
ATOM 28438 O O . ARG A 1 100 ? 1.627 -9.219 3.041 1.00 0.00 168 ARG A O 15
ATOM 28459 N N . ARG A 1 101 ? 2.367 -9.185 5.162 1.00 0.00 169 ARG A N 15
ATOM 28460 C CA . ARG A 1 101 ? 3.433 -10.149 4.916 1.00 0.00 169 ARG A CA 15
ATOM 28461 C C . ARG A 1 101 ? 3.091 -11.499 5.538 1.00 0.00 169 ARG A C 15
ATOM 28462 O O . ARG A 1 101 ? 2.808 -11.589 6.732 1.00 0.00 169 ARG A O 15
ATOM 28483 N N . THR A 1 102 ? 3.119 -12.547 4.721 1.00 0.00 170 THR A N 15
ATOM 28484 C CA . THR A 1 102 ? 2.811 -13.891 5.194 1.00 0.00 170 THR A CA 15
ATOM 28485 C C . THR A 1 102 ? 3.899 -14.397 6.137 1.00 0.00 170 THR A C 15
ATOM 28486 O O . THR A 1 102 ? 3.638 -15.215 7.020 1.00 0.00 170 THR A O 15
ATOM 28497 N N . THR A 1 103 ? 5.118 -13.904 5.945 1.00 0.00 171 THR A N 15
ATOM 28498 C CA . THR A 1 103 ? 6.246 -14.305 6.777 1.00 0.00 171 THR A CA 15
ATOM 28499 C C . THR A 1 103 ? 7.132 -13.105 7.105 1.00 0.00 171 THR A C 15
ATOM 28500 O O . THR A 1 103 ? 8.230 -12.965 6.566 1.00 0.00 171 THR A O 15
ATOM 28511 N N . PRO A 1 104 ? 6.665 -12.219 8.001 1.00 0.00 172 PRO A N 15
ATOM 28512 C CA . PRO A 1 104 ? 7.419 -11.028 8.402 1.00 0.00 172 PRO A CA 15
ATOM 28513 C C . PRO A 1 104 ? 8.730 -11.385 9.090 1.00 0.00 172 PRO A C 15
ATOM 28514 O O . PRO A 1 104 ? 8.821 -12.392 9.792 1.00 0.00 172 PRO A O 15
ATOM 28525 N N . VAL A 1 105 ? 9.747 -10.556 8.881 1.00 0.00 173 VAL A N 15
ATOM 28526 C CA . VAL A 1 105 ? 11.048 -10.778 9.469 1.00 0.00 173 VAL A CA 15
ATOM 28527 C C . VAL A 1 105 ? 11.266 -9.855 10.662 1.00 0.00 173 VAL A C 15
ATOM 28528 O O . VAL A 1 105 ? 10.755 -8.739 10.687 1.00 0.00 173 VAL A O 15
ATOM 28541 N N . PRO A 1 106 ? 12.029 -10.306 11.673 1.00 0.00 174 PRO A N 15
ATOM 28542 C CA . PRO A 1 106 ? 12.306 -9.506 12.872 1.00 0.00 174 PRO A CA 15
ATOM 28543 C C . PRO A 1 106 ? 12.978 -8.179 12.538 1.00 0.00 174 PRO A C 15
ATOM 28544 O O . PRO A 1 106 ? 13.860 -8.117 11.681 1.00 0.00 174 PRO A O 15
ATOM 28555 N N . LEU A 1 107 ? 12.554 -7.114 13.215 1.00 0.00 175 LEU A N 15
ATOM 28556 C CA . LEU A 1 107 ? 13.099 -5.802 12.997 1.00 0.00 175 LEU A CA 15
ATOM 28557 C C . LEU A 1 107 ? 13.783 -5.274 14.255 1.00 0.00 175 LEU A C 15
ATOM 28558 O O . LEU A 1 107 ? 14.849 -4.662 14.195 1.00 0.00 175 LEU A O 15
ATOM 28574 N N . PHE A 1 108 ? 13.146 -5.516 15.390 1.00 0.00 176 PHE A N 15
ATOM 28575 C CA . PHE A 1 108 ? 13.657 -5.074 16.677 1.00 0.00 176 PHE A CA 15
ATOM 28576 C C . PHE A 1 108 ? 13.314 -6.100 17.741 1.00 0.00 176 PHE A C 15
ATOM 28577 O O . PHE A 1 108 ? 12.181 -6.174 18.215 1.00 0.00 176 PHE A O 15
ATOM 28594 N N . PRO A 1 109 ? 14.300 -6.903 18.127 1.00 0.00 177 PRO A N 15
ATOM 28595 C CA . PRO A 1 109 ? 14.151 -7.946 19.138 1.00 0.00 177 PRO A CA 15
ATOM 28596 C C . PRO A 1 109 ? 14.111 -7.396 20.560 1.00 0.00 177 PRO A C 15
ATOM 28597 O O . PRO A 1 109 ? 13.323 -7.848 21.390 1.00 0.00 177 PRO A O 15
ATOM 28608 N N . ASN A 1 110 ? 14.991 -6.435 20.839 1.00 0.00 178 ASN A N 15
ATOM 28609 C CA . ASN A 1 110 ? 15.077 -5.844 22.174 1.00 0.00 178 ASN A CA 15
ATOM 28610 C C . ASN A 1 110 ? 14.396 -4.485 22.249 1.00 0.00 178 ASN A C 15
ATOM 28611 O O . ASN A 1 110 ? 13.930 -4.070 23.310 1.00 0.00 178 ASN A O 15
ATOM 28622 N N . GLU A 1 111 ? 14.360 -3.790 21.125 1.00 0.00 179 GLU A N 15
ATOM 28623 C CA . GLU A 1 111 ? 13.760 -2.466 21.067 1.00 0.00 179 GLU A CA 15
ATOM 28624 C C . GLU A 1 111 ? 12.264 -2.518 21.345 1.00 0.00 179 GLU A C 15
ATOM 28625 O O . GLU A 1 111 ? 11.655 -1.522 21.736 1.00 0.00 179 GLU A O 15
ATOM 28637 N N . ASN A 1 112 ? 11.684 -3.687 21.146 1.00 0.00 180 ASN A N 15
ATOM 28638 C CA . ASN A 1 112 ? 10.258 -3.886 21.381 1.00 0.00 180 ASN A CA 15
ATOM 28639 C C . ASN A 1 112 ? 9.985 -5.285 21.924 1.00 0.00 180 ASN A C 15
ATOM 28640 O O . ASN A 1 112 ? 10.375 -6.284 21.321 1.00 0.00 180 ASN A O 15
ATOM 28651 N N . LEU A 1 113 ? 9.312 -5.346 23.068 1.00 0.00 181 LEU A N 15
ATOM 28652 C CA . LEU A 1 113 ? 8.984 -6.621 23.697 1.00 0.00 181 LEU A CA 15
ATOM 28653 C C . LEU A 1 113 ? 7.660 -7.168 23.165 1.00 0.00 181 LEU A C 15
ATOM 28654 O O . LEU A 1 113 ? 6.594 -6.642 23.484 1.00 0.00 181 LEU A O 15
ATOM 28670 N N . PRO A 1 114 ? 7.706 -8.234 22.344 1.00 0.00 182 PRO A N 15
ATOM 28671 C CA . PRO A 1 114 ? 6.499 -8.843 21.776 1.00 0.00 182 PRO A CA 15
ATOM 28672 C C . PRO A 1 114 ? 5.651 -9.542 22.833 1.00 0.00 182 PRO A C 15
ATOM 28673 O O . PRO A 1 114 ? 4.427 -9.414 22.844 1.00 0.00 182 PRO A O 15
ATOM 28684 N N . SER A 1 115 ? 6.313 -10.289 23.715 1.00 0.00 183 SER A N 15
ATOM 28685 C CA . SER A 1 115 ? 5.635 -11.022 24.777 1.00 0.00 183 SER A CA 15
ATOM 28686 C C . SER A 1 115 ? 4.532 -10.185 25.423 1.00 0.00 183 SER A C 15
ATOM 28687 O O . SER A 1 115 ? 4.592 -8.943 25.313 1.00 0.00 183 SER A O 15
ATOM 28696 N N . THR A 1 2 ? -22.380 20.196 -12.983 1.00 0.00 70 THR A N 16
ATOM 28697 C CA . THR A 1 2 ? -22.014 18.816 -13.396 1.00 0.00 70 THR A CA 16
ATOM 28698 C C . THR A 1 2 ? -23.032 17.800 -12.886 1.00 0.00 70 THR A C 16
ATOM 28699 O O . THR A 1 2 ? -23.466 17.866 -11.736 1.00 0.00 70 THR A O 16
ATOM 28710 N N . ALA A 1 3 ? -23.407 16.861 -13.748 1.00 0.00 71 ALA A N 16
ATOM 28711 C CA . ALA A 1 3 ? -24.372 15.831 -13.386 1.00 0.00 71 ALA A CA 16
ATOM 28712 C C . ALA A 1 3 ? -23.774 14.437 -13.543 1.00 0.00 71 ALA A C 16
ATOM 28713 O O . ALA A 1 3 ? -23.681 13.913 -14.653 1.00 0.00 71 ALA A O 16
ATOM 28720 N N . SER A 1 4 ? -23.370 13.842 -12.425 1.00 0.00 72 SER A N 16
ATOM 28721 C CA . SER A 1 4 ? -22.781 12.509 -12.440 1.00 0.00 72 SER A CA 16
ATOM 28722 C C . SER A 1 4 ? -22.720 11.927 -11.030 1.00 0.00 72 SER A C 16
ATOM 28723 O O . SER A 1 4 ? -21.960 12.399 -10.185 1.00 0.00 72 SER A O 16
ATOM 28731 N N . GLY A 1 5 ? -23.526 10.898 -10.786 1.00 0.00 73 GLY A N 16
ATOM 28732 C CA . GLY A 1 5 ? -23.547 10.269 -9.479 1.00 0.00 73 GLY A CA 16
ATOM 28733 C C . GLY A 1 5 ? -23.656 8.759 -9.564 1.00 0.00 73 GLY A C 16
ATOM 28734 O O . GLY A 1 5 ? -24.584 8.164 -9.016 1.00 0.00 73 GLY A O 16
ATOM 28738 N N . GLY A 1 6 ? -22.703 8.138 -10.252 1.00 0.00 74 GLY A N 16
ATOM 28739 C CA . GLY A 1 6 ? -22.714 6.694 -10.394 1.00 0.00 74 GLY A CA 16
ATOM 28740 C C . GLY A 1 6 ? -21.898 5.999 -9.320 1.00 0.00 74 GLY A C 16
ATOM 28741 O O . GLY A 1 6 ? -20.681 5.867 -9.445 1.00 0.00 74 GLY A O 16
ATOM 28745 N N . GLU A 1 7 ? -22.571 5.557 -8.263 1.00 0.00 75 GLU A N 16
ATOM 28746 C CA . GLU A 1 7 ? -21.901 4.873 -7.164 1.00 0.00 75 GLU A CA 16
ATOM 28747 C C . GLU A 1 7 ? -22.272 3.394 -7.134 1.00 0.00 75 GLU A C 16
ATOM 28748 O O . GLU A 1 7 ? -21.469 2.550 -6.738 1.00 0.00 75 GLU A O 16
ATOM 28760 N N . ASN A 1 8 ? -23.495 3.087 -7.558 1.00 0.00 76 ASN A N 16
ATOM 28761 C CA . ASN A 1 8 ? -23.972 1.709 -7.581 1.00 0.00 76 ASN A CA 16
ATOM 28762 C C . ASN A 1 8 ? -23.722 1.069 -8.943 1.00 0.00 76 ASN A C 16
ATOM 28763 O O . ASN A 1 8 ? -23.452 1.761 -9.924 1.00 0.00 76 ASN A O 16
ATOM 28774 N N . GLU A 1 9 ? -23.813 -0.256 -8.993 1.00 0.00 77 GLU A N 16
ATOM 28775 C CA . GLU A 1 9 ? -23.597 -0.990 -10.234 1.00 0.00 77 GLU A CA 16
ATOM 28776 C C . GLU A 1 9 ? -24.859 -1.740 -10.650 1.00 0.00 77 GLU A C 16
ATOM 28777 O O . GLU A 1 9 ? -25.656 -2.151 -9.805 1.00 0.00 77 GLU A O 16
ATOM 28789 N N . ARG A 1 10 ? -25.035 -1.914 -11.956 1.00 0.00 78 ARG A N 16
ATOM 28790 C CA . ARG A 1 10 ? -26.201 -2.613 -12.483 1.00 0.00 78 ARG A CA 16
ATOM 28791 C C . ARG A 1 10 ? -25.783 -3.733 -13.428 1.00 0.00 78 ARG A C 16
ATOM 28792 O O . ARG A 1 10 ? -26.293 -4.851 -13.350 1.00 0.00 78 ARG A O 16
ATOM 28813 N N . GLU A 1 11 ? -24.851 -3.420 -14.322 1.00 0.00 79 GLU A N 16
ATOM 28814 C CA . GLU A 1 11 ? -24.350 -4.386 -15.296 1.00 0.00 79 GLU A CA 16
ATOM 28815 C C . GLU A 1 11 ? -23.551 -3.676 -16.383 1.00 0.00 79 GLU A C 16
ATOM 28816 O O . GLU A 1 11 ? -22.634 -4.250 -16.970 1.00 0.00 79 GLU A O 16
ATOM 28828 N N . ASP A 1 12 ? -23.909 -2.423 -16.645 1.00 0.00 80 ASP A N 16
ATOM 28829 C CA . ASP A 1 12 ? -23.227 -1.629 -17.661 1.00 0.00 80 ASP A CA 16
ATOM 28830 C C . ASP A 1 12 ? -23.004 -0.196 -17.181 1.00 0.00 80 ASP A C 16
ATOM 28831 O O . ASP A 1 12 ? -22.644 0.682 -17.965 1.00 0.00 80 ASP A O 16
ATOM 28840 N N . LEU A 1 13 ? -23.227 0.034 -15.891 1.00 0.00 81 LEU A N 16
ATOM 28841 C CA . LEU A 1 13 ? -23.059 1.358 -15.308 1.00 0.00 81 LEU A CA 16
ATOM 28842 C C . LEU A 1 13 ? -21.768 1.437 -14.499 1.00 0.00 81 LEU A C 16
ATOM 28843 O O . LEU A 1 13 ? -21.681 2.180 -13.521 1.00 0.00 81 LEU A O 16
ATOM 28859 N N . GLU A 1 14 ? -20.766 0.667 -14.914 1.00 0.00 82 GLU A N 16
ATOM 28860 C CA . GLU A 1 14 ? -19.481 0.649 -14.226 1.00 0.00 82 GLU A CA 16
ATOM 28861 C C . GLU A 1 14 ? -18.562 1.744 -14.762 1.00 0.00 82 GLU A C 16
ATOM 28862 O O . GLU A 1 14 ? -18.960 2.541 -15.610 1.00 0.00 82 GLU A O 16
ATOM 28874 N N . GLN A 1 15 ? -17.332 1.774 -14.259 1.00 0.00 83 GLN A N 16
ATOM 28875 C CA . GLN A 1 15 ? -16.357 2.771 -14.686 1.00 0.00 83 GLN A CA 16
ATOM 28876 C C . GLN A 1 15 ? -15.059 2.105 -15.133 1.00 0.00 83 GLN A C 16
ATOM 28877 O O . GLN A 1 15 ? -14.518 1.247 -14.436 1.00 0.00 83 GLN A O 16
ATOM 28891 N N . GLU A 1 16 ? -14.566 2.507 -16.299 1.00 0.00 84 GLU A N 16
ATOM 28892 C CA . GLU A 1 16 ? -13.330 1.949 -16.839 1.00 0.00 84 GLU A CA 16
ATOM 28893 C C . GLU A 1 16 ? -12.129 2.798 -16.439 1.00 0.00 84 GLU A C 16
ATOM 28894 O O . GLU A 1 16 ? -11.770 3.750 -17.132 1.00 0.00 84 GLU A O 16
ATOM 28906 N N . TRP A 1 17 ? -11.511 2.449 -15.316 1.00 0.00 85 TRP A N 16
ATOM 28907 C CA . TRP A 1 17 ? -10.349 3.179 -14.822 1.00 0.00 85 TRP A CA 16
ATOM 28908 C C . TRP A 1 17 ? -9.123 2.897 -15.682 1.00 0.00 85 TRP A C 16
ATOM 28909 O O . TRP A 1 17 ? -8.731 1.744 -15.857 1.00 0.00 85 TRP A O 16
ATOM 28930 N N . LYS A 1 18 ? -8.521 3.956 -16.212 1.00 0.00 86 LYS A N 16
ATOM 28931 C CA . LYS A 1 18 ? -7.346 3.822 -17.045 1.00 0.00 86 LYS A CA 16
ATOM 28932 C C . LYS A 1 18 ? -6.141 3.409 -16.204 1.00 0.00 86 LYS A C 16
ATOM 28933 O O . LYS A 1 18 ? -5.645 4.194 -15.394 1.00 0.00 86 LYS A O 16
ATOM 28952 N N . PRO A 1 19 ? -5.651 2.168 -16.374 1.00 0.00 87 PRO A N 16
ATOM 28953 C CA . PRO A 1 19 ? -4.505 1.668 -15.613 1.00 0.00 87 PRO A CA 16
ATOM 28954 C C . PRO A 1 19 ? -3.183 2.256 -16.100 1.00 0.00 87 PRO A C 16
ATOM 28955 O O . PRO A 1 19 ? -2.928 2.311 -17.303 1.00 0.00 87 PRO A O 16
ATOM 28966 N N . PRO A 1 20 ? -2.314 2.693 -15.172 1.00 0.00 88 PRO A N 16
ATOM 28967 C CA . PRO A 1 20 ? -1.008 3.266 -15.523 1.00 0.00 88 PRO A CA 16
ATOM 28968 C C . PRO A 1 20 ? -0.120 2.256 -16.242 1.00 0.00 88 PRO A C 16
ATOM 28969 O O . PRO A 1 20 ? -0.599 1.225 -16.717 1.00 0.00 88 PRO A O 16
ATOM 28980 N N . ASP A 1 21 ? 1.174 2.547 -16.306 1.00 0.00 89 ASP A N 16
ATOM 28981 C CA . ASP A 1 21 ? 2.122 1.667 -16.942 1.00 0.00 89 ASP A CA 16
ATOM 28982 C C . ASP A 1 21 ? 2.987 1.000 -15.886 1.00 0.00 89 ASP A C 16
ATOM 28983 O O . ASP A 1 21 ? 3.291 1.596 -14.852 1.00 0.00 89 ASP A O 16
ATOM 28992 N N . GLU A 1 22 ? 3.379 -0.236 -16.146 1.00 0.00 90 GLU A N 16
ATOM 28993 C CA . GLU A 1 22 ? 4.204 -0.988 -15.219 1.00 0.00 90 GLU A CA 16
ATOM 28994 C C . GLU A 1 22 ? 5.402 -0.169 -14.746 1.00 0.00 90 GLU A C 16
ATOM 28995 O O . GLU A 1 22 ? 5.953 -0.423 -13.675 1.00 0.00 90 GLU A O 16
ATOM 29007 N N . GLU A 1 23 ? 5.798 0.819 -15.545 1.00 0.00 91 GLU A N 16
ATOM 29008 C CA . GLU A 1 23 ? 6.926 1.675 -15.194 1.00 0.00 91 GLU A CA 16
ATOM 29009 C C . GLU A 1 23 ? 6.724 2.271 -13.808 1.00 0.00 91 GLU A C 16
ATOM 29010 O O . GLU A 1 23 ? 7.591 2.174 -12.938 1.00 0.00 91 GLU A O 16
ATOM 29022 N N . LEU A 1 24 ? 5.565 2.884 -13.616 1.00 0.00 92 LEU A N 16
ATOM 29023 C CA . LEU A 1 24 ? 5.224 3.499 -12.345 1.00 0.00 92 LEU A CA 16
ATOM 29024 C C . LEU A 1 24 ? 4.784 2.447 -11.329 1.00 0.00 92 LEU A C 16
ATOM 29025 O O . LEU A 1 24 ? 4.884 2.663 -10.121 1.00 0.00 92 LEU A O 16
ATOM 29041 N N . ILE A 1 25 ? 4.300 1.306 -11.819 1.00 0.00 93 ILE A N 16
ATOM 29042 C CA . ILE A 1 25 ? 3.855 0.237 -10.937 1.00 0.00 93 ILE A CA 16
ATOM 29043 C C . ILE A 1 25 ? 5.039 -0.461 -10.284 1.00 0.00 93 ILE A C 16
ATOM 29044 O O . ILE A 1 25 ? 5.002 -0.789 -9.098 1.00 0.00 93 ILE A O 16
ATOM 29060 N N . LYS A 1 26 ? 6.094 -0.677 -11.060 1.00 0.00 94 LYS A N 16
ATOM 29061 C CA . LYS A 1 26 ? 7.292 -1.327 -10.548 1.00 0.00 94 LYS A CA 16
ATOM 29062 C C . LYS A 1 26 ? 7.978 -0.435 -9.520 1.00 0.00 94 LYS A C 16
ATOM 29063 O O . LYS A 1 26 ? 8.561 -0.921 -8.551 1.00 0.00 94 LYS A O 16
ATOM 29082 N N . LYS A 1 27 ? 7.890 0.877 -9.730 1.00 0.00 95 LYS A N 16
ATOM 29083 C CA . LYS A 1 27 ? 8.490 1.835 -8.811 1.00 0.00 95 LYS A CA 16
ATOM 29084 C C . LYS A 1 27 ? 7.779 1.779 -7.463 1.00 0.00 95 LYS A C 16
ATOM 29085 O O . LYS A 1 27 ? 8.411 1.617 -6.419 1.00 0.00 95 LYS A O 16
ATOM 29104 N N . LEU A 1 28 ? 6.455 1.898 -7.502 1.00 0.00 96 LEU A N 16
ATOM 29105 C CA . LEU A 1 28 ? 5.640 1.846 -6.294 1.00 0.00 96 LEU A CA 16
ATOM 29106 C C . LEU A 1 28 ? 5.899 0.553 -5.531 1.00 0.00 96 LEU A C 16
ATOM 29107 O O . LEU A 1 28 ? 6.346 0.567 -4.384 1.00 0.00 96 LEU A O 16
ATOM 29123 N N . VAL A 1 29 ? 5.606 -0.563 -6.187 1.00 0.00 97 VAL A N 16
ATOM 29124 C CA . VAL A 1 29 ? 5.793 -1.877 -5.595 1.00 0.00 97 VAL A CA 16
ATOM 29125 C C . VAL A 1 29 ? 7.203 -2.040 -5.034 1.00 0.00 97 VAL A C 16
ATOM 29126 O O . VAL A 1 29 ? 7.399 -2.654 -3.985 1.00 0.00 97 VAL A O 16
ATOM 29139 N N . ASP A 1 30 ? 8.182 -1.480 -5.739 1.00 0.00 98 ASP A N 16
ATOM 29140 C CA . ASP A 1 30 ? 9.572 -1.558 -5.308 1.00 0.00 98 ASP A CA 16
ATOM 29141 C C . ASP A 1 30 ? 9.732 -0.975 -3.907 1.00 0.00 98 ASP A C 16
ATOM 29142 O O . ASP A 1 30 ? 10.613 -1.384 -3.152 1.00 0.00 98 ASP A O 16
ATOM 29151 N N . GLN A 1 31 ? 8.871 -0.021 -3.568 1.00 0.00 99 GLN A N 16
ATOM 29152 C CA . GLN A 1 31 ? 8.910 0.614 -2.267 1.00 0.00 99 GLN A CA 16
ATOM 29153 C C . GLN A 1 31 ? 8.383 -0.325 -1.191 1.00 0.00 99 GLN A C 16
ATOM 29154 O O . GLN A 1 31 ? 8.875 -0.327 -0.062 1.00 0.00 99 GLN A O 16
ATOM 29168 N N . ILE A 1 32 ? 7.377 -1.119 -1.542 1.00 0.00 100 ILE A N 16
ATOM 29169 C CA . ILE A 1 32 ? 6.785 -2.054 -0.603 1.00 0.00 100 ILE A CA 16
ATOM 29170 C C . ILE A 1 32 ? 7.745 -3.170 -0.261 1.00 0.00 100 ILE A C 16
ATOM 29171 O O . ILE A 1 32 ? 8.178 -3.313 0.881 1.00 0.00 100 ILE A O 16
ATOM 29187 N N . GLU A 1 33 ? 8.090 -3.954 -1.263 1.00 0.00 101 GLU A N 16
ATOM 29188 C CA . GLU A 1 33 ? 9.022 -5.056 -1.067 1.00 0.00 101 GLU A CA 16
ATOM 29189 C C . GLU A 1 33 ? 10.286 -4.556 -0.373 1.00 0.00 101 GLU A C 16
ATOM 29190 O O . GLU A 1 33 ? 11.012 -5.326 0.255 1.00 0.00 101 GLU A O 16
ATOM 29202 N N . PHE A 1 34 ? 10.537 -3.254 -0.497 1.00 0.00 102 PHE A N 16
ATOM 29203 C CA . PHE A 1 34 ? 11.706 -2.634 0.111 1.00 0.00 102 PHE A CA 16
ATOM 29204 C C . PHE A 1 34 ? 11.447 -2.216 1.556 1.00 0.00 102 PHE A C 16
ATOM 29205 O O . PHE A 1 34 ? 12.311 -2.373 2.418 1.00 0.00 102 PHE A O 16
ATOM 29222 N N . TYR A 1 35 ? 10.267 -1.652 1.812 1.00 0.00 103 TYR A N 16
ATOM 29223 C CA . TYR A 1 35 ? 9.928 -1.180 3.152 1.00 0.00 103 TYR A CA 16
ATOM 29224 C C . TYR A 1 35 ? 9.532 -2.313 4.085 1.00 0.00 103 TYR A C 16
ATOM 29225 O O . TYR A 1 35 ? 9.553 -2.161 5.307 1.00 0.00 103 TYR A O 16
ATOM 29243 N N . PHE A 1 36 ? 9.198 -3.454 3.508 1.00 0.00 104 PHE A N 16
ATOM 29244 C CA . PHE A 1 36 ? 8.828 -4.621 4.294 1.00 0.00 104 PHE A CA 16
ATOM 29245 C C . PHE A 1 36 ? 10.063 -5.465 4.606 1.00 0.00 104 PHE A C 16
ATOM 29246 O O . PHE A 1 36 ? 9.984 -6.455 5.334 1.00 0.00 104 PHE A O 16
ATOM 29263 N N . SER A 1 37 ? 11.207 -5.060 4.067 1.00 0.00 105 SER A N 16
ATOM 29264 C CA . SER A 1 37 ? 12.449 -5.778 4.311 1.00 0.00 105 SER A CA 16
ATOM 29265 C C . SER A 1 37 ? 12.810 -5.705 5.791 1.00 0.00 105 SER A C 16
ATOM 29266 O O . SER A 1 37 ? 12.563 -4.692 6.443 1.00 0.00 105 SER A O 16
ATOM 29274 N N . ASP A 1 38 ? 13.388 -6.781 6.318 1.00 0.00 106 ASP A N 16
ATOM 29275 C CA . ASP A 1 38 ? 13.775 -6.834 7.731 1.00 0.00 106 ASP A CA 16
ATOM 29276 C C . ASP A 1 38 ? 14.400 -5.516 8.184 1.00 0.00 106 ASP A C 16
ATOM 29277 O O . ASP A 1 38 ? 13.938 -4.886 9.135 1.00 0.00 106 ASP A O 16
ATOM 29286 N N . GLU A 1 39 ? 15.458 -5.113 7.492 1.00 0.00 107 GLU A N 16
ATOM 29287 C CA . GLU A 1 39 ? 16.168 -3.892 7.791 1.00 0.00 107 GLU A CA 16
ATOM 29288 C C . GLU A 1 39 ? 15.283 -2.660 7.631 1.00 0.00 107 GLU A C 16
ATOM 29289 O O . GLU A 1 39 ? 15.556 -1.607 8.206 1.00 0.00 107 GLU A O 16
ATOM 29301 N N . ASN A 1 40 ? 14.233 -2.799 6.838 1.00 0.00 108 ASN A N 16
ATOM 29302 C CA . ASN A 1 40 ? 13.313 -1.697 6.587 1.00 0.00 108 ASN A CA 16
ATOM 29303 C C . ASN A 1 40 ? 12.167 -1.704 7.589 1.00 0.00 108 ASN A C 16
ATOM 29304 O O . ASN A 1 40 ? 11.478 -0.702 7.761 1.00 0.00 108 ASN A O 16
ATOM 29315 N N . LEU A 1 41 ? 11.977 -2.835 8.255 1.00 0.00 109 LEU A N 16
ATOM 29316 C CA . LEU A 1 41 ? 10.933 -2.971 9.244 1.00 0.00 109 LEU A CA 16
ATOM 29317 C C . LEU A 1 41 ? 11.281 -2.156 10.463 1.00 0.00 109 LEU A C 16
ATOM 29318 O O . LEU A 1 41 ? 10.484 -1.347 10.939 1.00 0.00 109 LEU A O 16
ATOM 29334 N N . GLU A 1 42 ? 12.499 -2.352 10.950 1.00 0.00 110 GLU A N 16
ATOM 29335 C CA . GLU A 1 42 ? 12.977 -1.615 12.094 1.00 0.00 110 GLU A CA 16
ATOM 29336 C C . GLU A 1 42 ? 12.846 -0.110 11.851 1.00 0.00 110 GLU A C 16
ATOM 29337 O O . GLU A 1 42 ? 12.971 0.693 12.775 1.00 0.00 110 GLU A O 16
ATOM 29349 N N . LYS A 1 43 ? 12.608 0.260 10.591 1.00 0.00 111 LYS A N 16
ATOM 29350 C CA . LYS A 1 43 ? 12.476 1.652 10.204 1.00 0.00 111 LYS A CA 16
ATOM 29351 C C . LYS A 1 43 ? 11.075 1.959 9.673 1.00 0.00 111 LYS A C 16
ATOM 29352 O O . LYS A 1 43 ? 10.668 3.119 9.608 1.00 0.00 111 LYS A O 16
ATOM 29371 N N . ASP A 1 44 ? 10.348 0.917 9.279 1.00 0.00 112 ASP A N 16
ATOM 29372 C CA . ASP A 1 44 ? 9.005 1.083 8.736 1.00 0.00 112 ASP A CA 16
ATOM 29373 C C . ASP A 1 44 ? 7.945 0.685 9.753 1.00 0.00 112 ASP A C 16
ATOM 29374 O O . ASP A 1 44 ? 6.872 0.197 9.393 1.00 0.00 112 ASP A O 16
ATOM 29383 N N . ALA A 1 45 ? 8.253 0.900 11.023 1.00 0.00 113 ALA A N 16
ATOM 29384 C CA . ALA A 1 45 ? 7.328 0.571 12.101 1.00 0.00 113 ALA A CA 16
ATOM 29385 C C . ALA A 1 45 ? 5.958 1.204 11.863 1.00 0.00 113 ALA A C 16
ATOM 29386 O O . ALA A 1 45 ? 4.942 0.708 12.347 1.00 0.00 113 ALA A O 16
ATOM 29393 N N . PHE A 1 46 ? 5.940 2.303 11.114 1.00 0.00 114 PHE A N 16
ATOM 29394 C CA . PHE A 1 46 ? 4.695 3.000 10.814 1.00 0.00 114 PHE A CA 16
ATOM 29395 C C . PHE A 1 46 ? 3.840 2.208 9.826 1.00 0.00 114 PHE A C 16
ATOM 29396 O O . PHE A 1 46 ? 2.637 2.439 9.715 1.00 0.00 114 PHE A O 16
ATOM 29413 N N . LEU A 1 47 ? 4.460 1.275 9.108 1.00 0.00 115 LEU A N 16
ATOM 29414 C CA . LEU A 1 47 ? 3.735 0.460 8.140 1.00 0.00 115 LEU A CA 16
ATOM 29415 C C . LEU A 1 47 ? 3.053 -0.721 8.825 1.00 0.00 115 LEU A C 16
ATOM 29416 O O . LEU A 1 47 ? 1.831 -0.855 8.782 1.00 0.00 115 LEU A O 16
ATOM 29432 N N . LEU A 1 48 ? 3.855 -1.578 9.452 1.00 0.00 116 LEU A N 16
ATOM 29433 C CA . LEU A 1 48 ? 3.330 -2.755 10.139 1.00 0.00 116 LEU A CA 16
ATOM 29434 C C . LEU A 1 48 ? 2.865 -2.425 11.558 1.00 0.00 116 LEU A C 16
ATOM 29435 O O . LEU A 1 48 ? 1.684 -2.548 11.879 1.00 0.00 116 LEU A O 16
ATOM 29451 N N . LYS A 1 49 ? 3.808 -2.022 12.406 1.00 0.00 117 LYS A N 16
ATOM 29452 C CA . LYS A 1 49 ? 3.510 -1.692 13.800 1.00 0.00 117 LYS A CA 16
ATOM 29453 C C . LYS A 1 49 ? 2.272 -0.806 13.928 1.00 0.00 117 LYS A C 16
ATOM 29454 O O . LYS A 1 49 ? 1.458 -0.993 14.832 1.00 0.00 117 LYS A O 16
ATOM 29473 N N . HIS A 1 50 ? 2.136 0.162 13.028 1.00 0.00 118 HIS A N 16
ATOM 29474 C CA . HIS A 1 50 ? 0.996 1.076 13.056 1.00 0.00 118 HIS A CA 16
ATOM 29475 C C . HIS A 1 50 ? -0.326 0.312 13.111 1.00 0.00 118 HIS A C 16
ATOM 29476 O O . HIS A 1 50 ? -1.318 0.810 13.644 1.00 0.00 118 HIS A O 16
ATOM 29491 N N . VAL A 1 51 ? -0.334 -0.897 12.560 1.00 0.00 119 VAL A N 16
ATOM 29492 C CA . VAL A 1 51 ? -1.536 -1.722 12.552 1.00 0.00 119 VAL A CA 16
ATOM 29493 C C . VAL A 1 51 ? -1.706 -2.456 13.877 1.00 0.00 119 VAL A C 16
ATOM 29494 O O . VAL A 1 51 ? -2.747 -2.351 14.526 1.00 0.00 119 VAL A O 16
ATOM 29507 N N . ARG A 1 52 ? -0.679 -3.200 14.273 1.00 0.00 120 ARG A N 16
ATOM 29508 C CA . ARG A 1 52 ? -0.717 -3.953 15.522 1.00 0.00 120 ARG A CA 16
ATOM 29509 C C . ARG A 1 52 ? 0.687 -4.374 15.946 1.00 0.00 120 ARG A C 16
ATOM 29510 O O . ARG A 1 52 ? 1.678 -3.961 15.344 1.00 0.00 120 ARG A O 16
ATOM 29531 N N . ARG A 1 53 ? 0.762 -5.199 16.985 1.00 0.00 121 ARG A N 16
ATOM 29532 C CA . ARG A 1 53 ? 2.044 -5.678 17.490 1.00 0.00 121 ARG A CA 16
ATOM 29533 C C . ARG A 1 53 ? 2.078 -7.202 17.531 1.00 0.00 121 ARG A C 16
ATOM 29534 O O . ARG A 1 53 ? 2.819 -7.838 16.782 1.00 0.00 121 ARG A O 16
ATOM 29555 N N . ASN A 1 54 ? 1.269 -7.783 18.412 1.00 0.00 122 ASN A N 16
ATOM 29556 C CA . ASN A 1 54 ? 1.207 -9.233 18.552 1.00 0.00 122 ASN A CA 16
ATOM 29557 C C . ASN A 1 54 ? 0.515 -9.866 17.349 1.00 0.00 122 ASN A C 16
ATOM 29558 O O . ASN A 1 54 ? 1.103 -10.683 16.641 1.00 0.00 122 ASN A O 16
ATOM 29569 N N . LYS A 1 55 ? -0.737 -9.483 17.123 1.00 0.00 123 LYS A N 16
ATOM 29570 C CA . LYS A 1 55 ? -1.509 -10.013 16.005 1.00 0.00 123 LYS A CA 16
ATOM 29571 C C . LYS A 1 55 ? -0.832 -9.692 14.676 1.00 0.00 123 LYS A C 16
ATOM 29572 O O . LYS A 1 55 ? 0.246 -9.101 14.645 1.00 0.00 123 LYS A O 16
ATOM 29591 N N . LEU A 1 56 ? -1.474 -10.087 13.581 1.00 0.00 124 LEU A N 16
ATOM 29592 C CA . LEU A 1 56 ? -0.933 -9.841 12.249 1.00 0.00 124 LEU A CA 16
ATOM 29593 C C . LEU A 1 56 ? -1.055 -8.367 11.876 1.00 0.00 124 LEU A C 16
ATOM 29594 O O . LEU A 1 56 ? -0.062 -7.640 11.849 1.00 0.00 124 LEU A O 16
ATOM 29610 N N . GLY A 1 57 ? -2.278 -7.932 11.592 1.00 0.00 125 GLY A N 16
ATOM 29611 C CA . GLY A 1 57 ? -2.506 -6.547 11.226 1.00 0.00 125 GLY A CA 16
ATOM 29612 C C . GLY A 1 57 ? -2.104 -6.249 9.796 1.00 0.00 125 GLY A C 16
ATOM 29613 O O . GLY A 1 57 ? -0.932 -6.366 9.435 1.00 0.00 125 GLY A O 16
ATOM 29617 N N . TYR A 1 58 ? -3.078 -5.862 8.978 1.00 0.00 126 TYR A N 16
ATOM 29618 C CA . TYR A 1 58 ? -2.822 -5.545 7.578 1.00 0.00 126 TYR A CA 16
ATOM 29619 C C . TYR A 1 58 ? -2.457 -4.073 7.413 1.00 0.00 126 TYR A C 16
ATOM 29620 O O . TYR A 1 58 ? -2.839 -3.235 8.229 1.00 0.00 126 TYR A O 16
ATOM 29638 N N . VAL A 1 59 ? -1.719 -3.763 6.352 1.00 0.00 127 VAL A N 16
ATOM 29639 C CA . VAL A 1 59 ? -1.311 -2.394 6.082 1.00 0.00 127 VAL A CA 16
ATOM 29640 C C . VAL A 1 59 ? -2.205 -1.771 5.019 1.00 0.00 127 VAL A C 16
ATOM 29641 O O . VAL A 1 59 ? -2.310 -2.283 3.907 1.00 0.00 127 VAL A O 16
ATOM 29654 N N . SER A 1 60 ? -2.855 -0.671 5.367 1.00 0.00 128 SER A N 16
ATOM 29655 C CA . SER A 1 60 ? -3.749 0.001 4.436 1.00 0.00 128 SER A CA 16
ATOM 29656 C C . SER A 1 60 ? -2.974 0.700 3.322 1.00 0.00 128 SER A C 16
ATOM 29657 O O . SER A 1 60 ? -2.128 1.562 3.578 1.00 0.00 128 SER A O 16
ATOM 29665 N N . VAL A 1 61 ? -3.275 0.331 2.080 1.00 0.00 129 VAL A N 16
ATOM 29666 C CA . VAL A 1 61 ? -2.614 0.931 0.931 1.00 0.00 129 VAL A CA 16
ATOM 29667 C C . VAL A 1 61 ? -2.825 2.443 0.919 1.00 0.00 129 VAL A C 16
ATOM 29668 O O . VAL A 1 61 ? -2.011 3.191 0.377 1.00 0.00 129 VAL A O 16
ATOM 29681 N N . LYS A 1 62 ? -3.921 2.886 1.530 1.00 0.00 130 LYS A N 16
ATOM 29682 C CA . LYS A 1 62 ? -4.235 4.308 1.601 1.00 0.00 130 LYS A CA 16
ATOM 29683 C C . LYS A 1 62 ? -3.102 5.068 2.279 1.00 0.00 130 LYS A C 16
ATOM 29684 O O . LYS A 1 62 ? -2.845 6.230 1.968 1.00 0.00 130 LYS A O 16
ATOM 29703 N N . LEU A 1 63 ? -2.419 4.396 3.202 1.00 0.00 131 LEU A N 16
ATOM 29704 C CA . LEU A 1 63 ? -1.305 5.003 3.914 1.00 0.00 131 LEU A CA 16
ATOM 29705 C C . LEU A 1 63 ? -0.048 4.981 3.049 1.00 0.00 131 LEU A C 16
ATOM 29706 O O . LEU A 1 63 ? 0.780 5.890 3.116 1.00 0.00 131 LEU A O 16
ATOM 29722 N N . LEU A 1 64 ? 0.080 3.942 2.226 1.00 0.00 132 LEU A N 16
ATOM 29723 C CA . LEU A 1 64 ? 1.230 3.811 1.337 1.00 0.00 132 LEU A CA 16
ATOM 29724 C C . LEU A 1 64 ? 1.354 5.036 0.436 1.00 0.00 132 LEU A C 16
ATOM 29725 O O . LEU A 1 64 ? 2.456 5.463 0.095 1.00 0.00 132 LEU A O 16
ATOM 29741 N N . THR A 1 65 ? 0.208 5.589 0.053 1.00 0.00 133 THR A N 16
ATOM 29742 C CA . THR A 1 65 ? 0.167 6.757 -0.809 1.00 0.00 133 THR A CA 16
ATOM 29743 C C . THR A 1 65 ? 0.640 7.994 -0.065 1.00 0.00 133 THR A C 16
ATOM 29744 O O . THR A 1 65 ? 1.305 8.863 -0.629 1.00 0.00 133 THR A O 16
ATOM 29755 N N . SER A 1 66 ? 0.296 8.059 1.212 1.00 0.00 134 SER A N 16
ATOM 29756 C CA . SER A 1 66 ? 0.685 9.182 2.056 1.00 0.00 134 SER A CA 16
ATOM 29757 C C . SER A 1 66 ? 2.042 8.925 2.711 1.00 0.00 134 SER A C 16
ATOM 29758 O O . SER A 1 66 ? 2.373 9.524 3.734 1.00 0.00 134 SER A O 16
ATOM 29766 N N . PHE A 1 67 ? 2.823 8.031 2.109 1.00 0.00 135 PHE A N 16
ATOM 29767 C CA . PHE A 1 67 ? 4.144 7.691 2.620 1.00 0.00 135 PHE A CA 16
ATOM 29768 C C . PHE A 1 67 ? 5.208 8.579 1.980 1.00 0.00 135 PHE A C 16
ATOM 29769 O O . PHE A 1 67 ? 5.445 8.507 0.778 1.00 0.00 135 PHE A O 16
ATOM 29786 N N . LYS A 1 68 ? 5.828 9.431 2.794 1.00 0.00 136 LYS A N 16
ATOM 29787 C CA . LYS A 1 68 ? 6.859 10.363 2.325 1.00 0.00 136 LYS A CA 16
ATOM 29788 C C . LYS A 1 68 ? 7.763 9.755 1.247 1.00 0.00 136 LYS A C 16
ATOM 29789 O O . LYS A 1 68 ? 8.260 10.469 0.376 1.00 0.00 136 LYS A O 16
ATOM 29808 N N . LYS A 1 69 ? 7.980 8.444 1.306 1.00 0.00 137 LYS A N 16
ATOM 29809 C CA . LYS A 1 69 ? 8.831 7.771 0.329 1.00 0.00 137 LYS A CA 16
ATOM 29810 C C . LYS A 1 69 ? 8.062 7.475 -0.954 1.00 0.00 137 LYS A C 16
ATOM 29811 O O . LYS A 1 69 ? 8.635 7.451 -2.043 1.00 0.00 137 LYS A O 16
ATOM 29830 N N . VAL A 1 70 ? 6.761 7.254 -0.815 1.00 0.00 138 VAL A N 16
ATOM 29831 C CA . VAL A 1 70 ? 5.905 6.961 -1.955 1.00 0.00 138 VAL A CA 16
ATOM 29832 C C . VAL A 1 70 ? 5.438 8.251 -2.633 1.00 0.00 138 VAL A C 16
ATOM 29833 O O . VAL A 1 70 ? 5.394 8.341 -3.859 1.00 0.00 138 VAL A O 16
ATOM 29846 N N . LYS A 1 71 ? 5.082 9.239 -1.821 1.00 0.00 139 LYS A N 16
ATOM 29847 C CA . LYS A 1 71 ? 4.609 10.527 -2.328 1.00 0.00 139 LYS A CA 16
ATOM 29848 C C . LYS A 1 71 ? 5.543 11.092 -3.394 1.00 0.00 139 LYS A C 16
ATOM 29849 O O . LYS A 1 71 ? 5.110 11.819 -4.288 1.00 0.00 139 LYS A O 16
ATOM 29868 N N . HIS A 1 72 ? 6.825 10.758 -3.293 1.00 0.00 140 HIS A N 16
ATOM 29869 C CA . HIS A 1 72 ? 7.817 11.240 -4.248 1.00 0.00 140 HIS A CA 16
ATOM 29870 C C . HIS A 1 72 ? 7.642 10.588 -5.619 1.00 0.00 140 HIS A C 16
ATOM 29871 O O . HIS A 1 72 ? 8.362 10.911 -6.562 1.00 0.00 140 HIS A O 16
ATOM 29886 N N . LEU A 1 73 ? 6.687 9.666 -5.725 1.00 0.00 141 LEU A N 16
ATOM 29887 C CA . LEU A 1 73 ? 6.437 8.974 -6.985 1.00 0.00 141 LEU A CA 16
ATOM 29888 C C . LEU A 1 73 ? 5.513 9.781 -7.894 1.00 0.00 141 LEU A C 16
ATOM 29889 O O . LEU A 1 73 ? 5.959 10.374 -8.877 1.00 0.00 141 LEU A O 16
ATOM 29905 N N . THR A 1 74 ? 4.223 9.795 -7.568 1.00 0.00 142 THR A N 16
ATOM 29906 C CA . THR A 1 74 ? 3.244 10.526 -8.367 1.00 0.00 142 THR A CA 16
ATOM 29907 C C . THR A 1 74 ? 2.115 11.065 -7.494 1.00 0.00 142 THR A C 16
ATOM 29908 O O . THR A 1 74 ? 1.861 10.553 -6.404 1.00 0.00 142 THR A O 16
ATOM 29919 N N . ARG A 1 75 ? 1.442 12.102 -7.982 1.00 0.00 143 ARG A N 16
ATOM 29920 C CA . ARG A 1 75 ? 0.340 12.713 -7.249 1.00 0.00 143 ARG A CA 16
ATOM 29921 C C . ARG A 1 75 ? -0.899 11.825 -7.290 1.00 0.00 143 ARG A C 16
ATOM 29922 O O . ARG A 1 75 ? -1.704 11.822 -6.359 1.00 0.00 143 ARG A O 16
ATOM 29943 N N . ASP A 1 76 ? -1.046 11.071 -8.375 1.00 0.00 144 ASP A N 16
ATOM 29944 C CA . ASP A 1 76 ? -2.187 10.177 -8.538 1.00 0.00 144 ASP A CA 16
ATOM 29945 C C . ASP A 1 76 ? -2.113 9.019 -7.548 1.00 0.00 144 ASP A C 16
ATOM 29946 O O . ASP A 1 76 ? -1.850 7.878 -7.930 1.00 0.00 144 ASP A O 16
ATOM 29955 N N . TRP A 1 77 ? -2.346 9.320 -6.275 1.00 0.00 145 TRP A N 16
ATOM 29956 C CA . TRP A 1 77 ? -2.305 8.308 -5.230 1.00 0.00 145 TRP A CA 16
ATOM 29957 C C . TRP A 1 77 ? -3.300 7.190 -5.518 1.00 0.00 145 TRP A C 16
ATOM 29958 O O . TRP A 1 77 ? -3.078 6.037 -5.150 1.00 0.00 145 TRP A O 16
ATOM 29979 N N . ARG A 1 78 ? -4.388 7.531 -6.196 1.00 0.00 146 ARG A N 16
ATOM 29980 C CA . ARG A 1 78 ? -5.392 6.553 -6.553 1.00 0.00 146 ARG A CA 16
ATOM 29981 C C . ARG A 1 78 ? -4.814 5.532 -7.519 1.00 0.00 146 ARG A C 16
ATOM 29982 O O . ARG A 1 78 ? -4.712 4.347 -7.199 1.00 0.00 146 ARG A O 16
ATOM 30003 N N . THR A 1 79 ? -4.413 6.007 -8.696 1.00 0.00 147 THR A N 16
ATOM 30004 C CA . THR A 1 79 ? -3.827 5.149 -9.709 1.00 0.00 147 THR A CA 16
ATOM 30005 C C . THR A 1 79 ? -2.613 4.437 -9.142 1.00 0.00 147 THR A C 16
ATOM 30006 O O . THR A 1 79 ? -2.203 3.389 -9.641 1.00 0.00 147 THR A O 16
ATOM 30017 N N . THR A 1 80 ? -2.062 4.996 -8.074 1.00 0.00 148 THR A N 16
ATOM 30018 C CA . THR A 1 80 ? -0.924 4.393 -7.425 1.00 0.00 148 THR A CA 16
ATOM 30019 C C . THR A 1 80 ? -1.350 3.067 -6.784 1.00 0.00 148 THR A C 16
ATOM 30020 O O . THR A 1 80 ? -0.558 2.126 -6.676 1.00 0.00 148 THR A O 16
ATOM 30031 N N . ALA A 1 81 ? -2.617 3.002 -6.372 1.00 0.00 149 ALA A N 16
ATOM 30032 C CA . ALA A 1 81 ? -3.164 1.801 -5.752 1.00 0.00 149 ALA A CA 16
ATOM 30033 C C . ALA A 1 81 ? -3.329 0.680 -6.777 1.00 0.00 149 ALA A C 16
ATOM 30034 O O . ALA A 1 81 ? -2.860 -0.437 -6.559 1.00 0.00 149 ALA A O 16
ATOM 30041 N N . HIS A 1 82 ? -3.983 0.983 -7.903 1.00 0.00 150 HIS A N 16
ATOM 30042 C CA . HIS A 1 82 ? -4.182 -0.011 -8.961 1.00 0.00 150 HIS A CA 16
ATOM 30043 C C . HIS A 1 82 ? -2.876 -0.729 -9.246 1.00 0.00 150 HIS A C 16
ATOM 30044 O O . HIS A 1 82 ? -2.841 -1.937 -9.477 1.00 0.00 150 HIS A O 16
ATOM 30059 N N . ALA A 1 83 ? -1.806 0.047 -9.225 1.00 0.00 151 ALA A N 16
ATOM 30060 C CA . ALA A 1 83 ? -0.469 -0.474 -9.478 1.00 0.00 151 ALA A CA 16
ATOM 30061 C C . ALA A 1 83 ? -0.135 -1.614 -8.524 1.00 0.00 151 ALA A C 16
ATOM 30062 O O . ALA A 1 83 ? 0.261 -2.699 -8.949 1.00 0.00 151 ALA A O 16
ATOM 30069 N N . LEU A 1 84 ? -0.297 -1.359 -7.231 1.00 0.00 152 LEU A N 16
ATOM 30070 C CA . LEU A 1 84 ? -0.015 -2.358 -6.210 1.00 0.00 152 LEU A CA 16
ATOM 30071 C C . LEU A 1 84 ? -0.828 -3.617 -6.427 1.00 0.00 152 LEU A C 16
ATOM 30072 O O . LEU A 1 84 ? -0.360 -4.722 -6.171 1.00 0.00 152 LEU A O 16
ATOM 30088 N N . LYS A 1 85 ? -2.038 -3.447 -6.913 1.00 0.00 153 LYS A N 16
ATOM 30089 C CA . LYS A 1 85 ? -2.908 -4.585 -7.191 1.00 0.00 153 LYS A CA 16
ATOM 30090 C C . LYS A 1 85 ? -2.160 -5.626 -8.028 1.00 0.00 153 LYS A C 16
ATOM 30091 O O . LYS A 1 85 ? -2.467 -6.817 -7.978 1.00 0.00 153 LYS A O 16
ATOM 30110 N N . TYR A 1 86 ? -1.163 -5.161 -8.785 1.00 0.00 154 TYR A N 16
ATOM 30111 C CA . TYR A 1 86 ? -0.350 -6.038 -9.622 1.00 0.00 154 TYR A CA 16
ATOM 30112 C C . TYR A 1 86 ? 0.934 -6.452 -8.895 1.00 0.00 154 TYR A C 16
ATOM 30113 O O . TYR A 1 86 ? 1.849 -7.013 -9.498 1.00 0.00 154 TYR A O 16
ATOM 30131 N N . SER A 1 87 ? 0.984 -6.179 -7.593 1.00 0.00 155 SER A N 16
ATOM 30132 C CA . SER A 1 87 ? 2.127 -6.521 -6.766 1.00 0.00 155 SER A CA 16
ATOM 30133 C C . SER A 1 87 ? 1.820 -7.778 -5.981 1.00 0.00 155 SER A C 16
ATOM 30134 O O . SER A 1 87 ? 1.122 -7.737 -4.966 1.00 0.00 155 SER A O 16
ATOM 30142 N N . VAL A 1 88 ? 2.317 -8.896 -6.467 1.00 0.00 156 VAL A N 16
ATOM 30143 C CA . VAL A 1 88 ? 2.071 -10.169 -5.826 1.00 0.00 156 VAL A CA 16
ATOM 30144 C C . VAL A 1 88 ? 3.247 -10.608 -4.956 1.00 0.00 156 VAL A C 16
ATOM 30145 O O . VAL A 1 88 ? 3.240 -11.707 -4.401 1.00 0.00 156 VAL A O 16
ATOM 30158 N N . VAL A 1 89 ? 4.243 -9.735 -4.816 1.00 0.00 157 VAL A N 16
ATOM 30159 C CA . VAL A 1 89 ? 5.402 -10.034 -3.987 1.00 0.00 157 VAL A CA 16
ATOM 30160 C C . VAL A 1 89 ? 4.999 -10.012 -2.518 1.00 0.00 157 VAL A C 16
ATOM 30161 O O . VAL A 1 89 ? 5.387 -10.883 -1.738 1.00 0.00 157 VAL A O 16
ATOM 30174 N N . LEU A 1 90 ? 4.196 -9.015 -2.158 1.00 0.00 158 LEU A N 16
ATOM 30175 C CA . LEU A 1 90 ? 3.705 -8.871 -0.796 1.00 0.00 158 LEU A CA 16
ATOM 30176 C C . LEU A 1 90 ? 2.253 -9.336 -0.751 1.00 0.00 158 LEU A C 16
ATOM 30177 O O . LEU A 1 90 ? 1.637 -9.540 -1.797 1.00 0.00 158 LEU A O 16
ATOM 30193 N N . GLU A 1 91 ? 1.695 -9.490 0.443 1.00 0.00 159 GLU A N 16
ATOM 30194 C CA . GLU A 1 91 ? 0.307 -9.913 0.561 1.00 0.00 159 GLU A CA 16
ATOM 30195 C C . GLU A 1 91 ? -0.582 -8.692 0.773 1.00 0.00 159 GLU A C 16
ATOM 30196 O O . GLU A 1 91 ? -0.532 -8.050 1.812 1.00 0.00 159 GLU A O 16
ATOM 30208 N N . LEU A 1 92 ? -1.381 -8.375 -0.235 1.00 0.00 160 LEU A N 16
ATOM 30209 C CA . LEU A 1 92 ? -2.274 -7.224 -0.192 1.00 0.00 160 LEU A CA 16
ATOM 30210 C C . LEU A 1 92 ? -3.660 -7.624 0.301 1.00 0.00 160 LEU A C 16
ATOM 30211 O O . LEU A 1 92 ? -4.068 -8.771 0.116 1.00 0.00 160 LEU A O 16
ATOM 30227 N N . ASN A 1 93 ? -4.423 -6.678 0.866 1.00 0.00 161 ASN A N 16
ATOM 30228 C CA . ASN A 1 93 ? -5.784 -7.019 1.273 1.00 0.00 161 ASN A CA 16
ATOM 30229 C C . ASN A 1 93 ? -6.521 -7.309 -0.002 1.00 0.00 161 ASN A C 16
ATOM 30230 O O . ASN A 1 93 ? -6.105 -6.777 -1.028 1.00 0.00 161 ASN A O 16
ATOM 30241 N N . GLU A 1 94 ? -7.583 -8.131 0.109 1.00 0.00 162 GLU A N 16
ATOM 30242 C CA . GLU A 1 94 ? -8.421 -8.621 -1.006 1.00 0.00 162 GLU A CA 16
ATOM 30243 C C . GLU A 1 94 ? -8.659 -7.639 -2.144 1.00 0.00 162 GLU A C 16
ATOM 30244 O O . GLU A 1 94 ? -8.418 -7.981 -3.301 1.00 0.00 162 GLU A O 16
ATOM 30256 N N . ASP A 1 95 ? -9.097 -6.433 -1.852 1.00 0.00 163 ASP A N 16
ATOM 30257 C CA . ASP A 1 95 ? -9.306 -5.458 -2.913 1.00 0.00 163 ASP A CA 16
ATOM 30258 C C . ASP A 1 95 ? -7.977 -4.794 -3.183 1.00 0.00 163 ASP A C 16
ATOM 30259 O O . ASP A 1 95 ? -7.903 -3.620 -3.547 1.00 0.00 163 ASP A O 16
ATOM 30268 N N . HIS A 1 96 ? -6.919 -5.563 -2.917 1.00 0.00 164 HIS A N 16
ATOM 30269 C CA . HIS A 1 96 ? -5.559 -5.101 -3.025 1.00 0.00 164 HIS A CA 16
ATOM 30270 C C . HIS A 1 96 ? -5.466 -3.702 -2.480 1.00 0.00 164 HIS A C 16
ATOM 30271 O O . HIS A 1 96 ? -4.671 -2.874 -2.925 1.00 0.00 164 HIS A O 16
ATOM 30286 N N . ARG A 1 97 ? -6.300 -3.478 -1.472 1.00 0.00 165 ARG A N 16
ATOM 30287 C CA . ARG A 1 97 ? -6.357 -2.226 -0.790 1.00 0.00 165 ARG A CA 16
ATOM 30288 C C . ARG A 1 97 ? -5.383 -2.244 0.357 1.00 0.00 165 ARG A C 16
ATOM 30289 O O . ARG A 1 97 ? -5.076 -1.190 0.917 1.00 0.00 165 ARG A O 16
ATOM 30310 N N . LYS A 1 98 ? -4.863 -3.431 0.719 1.00 0.00 166 LYS A N 16
ATOM 30311 C CA . LYS A 1 98 ? -3.894 -3.434 1.826 1.00 0.00 166 LYS A CA 16
ATOM 30312 C C . LYS A 1 98 ? -2.614 -4.151 1.465 1.00 0.00 166 LYS A C 16
ATOM 30313 O O . LYS A 1 98 ? -2.437 -4.597 0.336 1.00 0.00 166 LYS A O 16
ATOM 30332 N N . VAL A 1 99 ? -1.725 -4.251 2.440 1.00 0.00 167 VAL A N 16
ATOM 30333 C CA . VAL A 1 99 ? -0.453 -4.915 2.251 1.00 0.00 167 VAL A CA 16
ATOM 30334 C C . VAL A 1 99 ? 0.054 -5.469 3.569 1.00 0.00 167 VAL A C 16
ATOM 30335 O O . VAL A 1 99 ? 0.778 -4.814 4.315 1.00 0.00 167 VAL A O 16
ATOM 30348 N N . ARG A 1 100 ? -0.352 -6.696 3.833 1.00 0.00 168 ARG A N 16
ATOM 30349 C CA . ARG A 1 100 ? 0.032 -7.398 5.051 1.00 0.00 168 ARG A CA 16
ATOM 30350 C C . ARG A 1 100 ? 1.110 -8.433 4.747 1.00 0.00 168 ARG A C 16
ATOM 30351 O O . ARG A 1 100 ? 1.194 -8.941 3.632 1.00 0.00 168 ARG A O 16
ATOM 30372 N N . ARG A 1 101 ? 1.934 -8.740 5.743 1.00 0.00 169 ARG A N 16
ATOM 30373 C CA . ARG A 1 101 ? 3.003 -9.718 5.569 1.00 0.00 169 ARG A CA 16
ATOM 30374 C C . ARG A 1 101 ? 2.678 -11.019 6.293 1.00 0.00 169 ARG A C 16
ATOM 30375 O O . ARG A 1 101 ? 2.262 -11.011 7.452 1.00 0.00 169 ARG A O 16
ATOM 30396 N N . THR A 1 102 ? 2.875 -12.136 5.603 1.00 0.00 170 THR A N 16
ATOM 30397 C CA . THR A 1 102 ? 2.611 -13.449 6.180 1.00 0.00 170 THR A CA 16
ATOM 30398 C C . THR A 1 102 ? 3.899 -14.076 6.703 1.00 0.00 170 THR A C 16
ATOM 30399 O O . THR A 1 102 ? 3.875 -14.904 7.614 1.00 0.00 170 THR A O 16
ATOM 30410 N N . THR A 1 103 ? 5.024 -13.673 6.119 1.00 0.00 171 THR A N 16
ATOM 30411 C CA . THR A 1 103 ? 6.326 -14.190 6.522 1.00 0.00 171 THR A CA 16
ATOM 30412 C C . THR A 1 103 ? 7.311 -13.048 6.755 1.00 0.00 171 THR A C 16
ATOM 30413 O O . THR A 1 103 ? 8.286 -12.895 6.018 1.00 0.00 171 THR A O 16
ATOM 30424 N N . PRO A 1 104 ? 7.069 -12.221 7.787 1.00 0.00 172 PRO A N 16
ATOM 30425 C CA . PRO A 1 104 ? 7.939 -11.087 8.110 1.00 0.00 172 PRO A CA 16
ATOM 30426 C C . PRO A 1 104 ? 9.289 -11.529 8.663 1.00 0.00 172 PRO A C 16
ATOM 30427 O O . PRO A 1 104 ? 9.385 -12.534 9.368 1.00 0.00 172 PRO A O 16
ATOM 30438 N N . VAL A 1 105 ? 10.328 -10.767 8.341 1.00 0.00 173 VAL A N 16
ATOM 30439 C CA . VAL A 1 105 ? 11.669 -11.064 8.798 1.00 0.00 173 VAL A CA 16
ATOM 30440 C C . VAL A 1 105 ? 12.025 -10.197 10.001 1.00 0.00 173 VAL A C 16
ATOM 30441 O O . VAL A 1 105 ? 11.534 -9.076 10.131 1.00 0.00 173 VAL A O 16
ATOM 30454 N N . PRO A 1 106 ? 12.871 -10.706 10.912 1.00 0.00 174 PRO A N 16
ATOM 30455 C CA . PRO A 1 106 ? 13.265 -9.968 12.117 1.00 0.00 174 PRO A CA 16
ATOM 30456 C C . PRO A 1 106 ? 13.875 -8.605 11.800 1.00 0.00 174 PRO A C 16
ATOM 30457 O O . PRO A 1 106 ? 14.703 -8.472 10.899 1.00 0.00 174 PRO A O 16
ATOM 30468 N N . LEU A 1 107 ? 13.454 -7.596 12.558 1.00 0.00 175 LEU A N 16
ATOM 30469 C CA . LEU A 1 107 ? 13.924 -6.248 12.398 1.00 0.00 175 LEU A CA 16
ATOM 30470 C C . LEU A 1 107 ? 14.806 -5.861 13.580 1.00 0.00 175 LEU A C 16
ATOM 30471 O O . LEU A 1 107 ? 15.810 -5.168 13.431 1.00 0.00 175 LEU A O 16
ATOM 30487 N N . PHE A 1 108 ? 14.422 -6.339 14.752 1.00 0.00 176 PHE A N 16
ATOM 30488 C CA . PHE A 1 108 ? 15.165 -6.075 15.973 1.00 0.00 176 PHE A CA 16
ATOM 30489 C C . PHE A 1 108 ? 15.114 -7.301 16.868 1.00 0.00 176 PHE A C 16
ATOM 30490 O O . PHE A 1 108 ? 14.111 -7.568 17.528 1.00 0.00 176 PHE A O 16
ATOM 30507 N N . PRO A 1 109 ? 16.207 -8.062 16.889 1.00 0.00 177 PRO A N 16
ATOM 30508 C CA . PRO A 1 109 ? 16.338 -9.281 17.687 1.00 0.00 177 PRO A CA 16
ATOM 30509 C C . PRO A 1 109 ? 16.567 -9.006 19.169 1.00 0.00 177 PRO A C 16
ATOM 30510 O O . PRO A 1 109 ? 16.021 -9.694 20.031 1.00 0.00 177 PRO A O 16
ATOM 30521 N N . ASN A 1 110 ? 17.403 -8.010 19.456 1.00 0.00 178 ASN A N 16
ATOM 30522 C CA . ASN A 1 110 ? 17.731 -7.663 20.838 1.00 0.00 178 ASN A CA 16
ATOM 30523 C C . ASN A 1 110 ? 16.954 -6.446 21.314 1.00 0.00 178 ASN A C 16
ATOM 30524 O O . ASN A 1 110 ? 16.693 -6.290 22.508 1.00 0.00 178 ASN A O 16
ATOM 30535 N N . GLU A 1 111 ? 16.600 -5.581 20.380 1.00 0.00 179 GLU A N 16
ATOM 30536 C CA . GLU A 1 111 ? 15.867 -4.368 20.703 1.00 0.00 179 GLU A CA 16
ATOM 30537 C C . GLU A 1 111 ? 14.430 -4.676 21.098 1.00 0.00 179 GLU A C 16
ATOM 30538 O O . GLU A 1 111 ? 13.759 -3.867 21.740 1.00 0.00 179 GLU A O 16
ATOM 30550 N N . ASN A 1 112 ? 13.972 -5.855 20.716 1.00 0.00 180 ASN A N 16
ATOM 30551 C CA . ASN A 1 112 ? 12.615 -6.294 21.030 1.00 0.00 180 ASN A CA 16
ATOM 30552 C C . ASN A 1 112 ? 12.569 -6.974 22.396 1.00 0.00 180 ASN A C 16
ATOM 30553 O O . ASN A 1 112 ? 12.101 -8.106 22.522 1.00 0.00 180 ASN A O 16
ATOM 30564 N N . LEU A 1 113 ? 13.063 -6.279 23.416 1.00 0.00 181 LEU A N 16
ATOM 30565 C CA . LEU A 1 113 ? 13.081 -6.818 24.770 1.00 0.00 181 LEU A CA 16
ATOM 30566 C C . LEU A 1 113 ? 11.701 -6.730 25.421 1.00 0.00 181 LEU A C 16
ATOM 30567 O O . LEU A 1 113 ? 11.188 -7.724 25.936 1.00 0.00 181 LEU A O 16
ATOM 30583 N N . PRO A 1 114 ? 11.078 -5.537 25.415 1.00 0.00 182 PRO A N 16
ATOM 30584 C CA . PRO A 1 114 ? 9.758 -5.338 26.014 1.00 0.00 182 PRO A CA 16
ATOM 30585 C C . PRO A 1 114 ? 8.630 -5.850 25.124 1.00 0.00 182 PRO A C 16
ATOM 30586 O O . PRO A 1 114 ? 7.712 -6.521 25.594 1.00 0.00 182 PRO A O 16
ATOM 30597 N N . SER A 1 115 ? 8.702 -5.520 23.835 1.00 0.00 183 SER A N 16
ATOM 30598 C CA . SER A 1 115 ? 7.693 -5.931 22.870 1.00 0.00 183 SER A CA 16
ATOM 30599 C C . SER A 1 115 ? 7.280 -7.388 23.076 1.00 0.00 183 SER A C 16
ATOM 30600 O O . SER A 1 115 ? 6.223 -7.620 23.699 1.00 0.00 183 SER A O 16
ATOM 30609 N N . THR A 1 2 ? -33.759 5.011 1.429 1.00 0.00 70 THR A N 17
ATOM 30610 C CA . THR A 1 2 ? -33.356 3.590 1.258 1.00 0.00 70 THR A CA 17
ATOM 30611 C C . THR A 1 2 ? -32.332 3.439 0.138 1.00 0.00 70 THR A C 17
ATOM 30612 O O . THR A 1 2 ? -32.330 4.207 -0.824 1.00 0.00 70 THR A O 17
ATOM 30623 N N . ALA A 1 3 ? -31.460 2.444 0.272 1.00 0.00 71 ALA A N 17
ATOM 30624 C CA . ALA A 1 3 ? -30.430 2.191 -0.729 1.00 0.00 71 ALA A CA 17
ATOM 30625 C C . ALA A 1 3 ? -31.004 1.453 -1.933 1.00 0.00 71 ALA A C 17
ATOM 30626 O O . ALA A 1 3 ? -31.397 0.291 -1.833 1.00 0.00 71 ALA A O 17
ATOM 30633 N N . SER A 1 4 ? -31.050 2.137 -3.072 1.00 0.00 72 SER A N 17
ATOM 30634 C CA . SER A 1 4 ? -31.575 1.547 -4.298 1.00 0.00 72 SER A CA 17
ATOM 30635 C C . SER A 1 4 ? -30.520 0.685 -4.982 1.00 0.00 72 SER A C 17
ATOM 30636 O O . SER A 1 4 ? -30.773 -0.472 -5.321 1.00 0.00 72 SER A O 17
ATOM 30644 N N . GLY A 1 5 ? -29.337 1.255 -5.183 1.00 0.00 73 GLY A N 17
ATOM 30645 C CA . GLY A 1 5 ? -28.261 0.523 -5.827 1.00 0.00 73 GLY A CA 17
ATOM 30646 C C . GLY A 1 5 ? -26.956 1.294 -5.828 1.00 0.00 73 GLY A C 17
ATOM 30647 O O . GLY A 1 5 ? -26.614 1.947 -6.815 1.00 0.00 73 GLY A O 17
ATOM 30651 N N . GLY A 1 6 ? -26.225 1.218 -4.721 1.00 0.00 74 GLY A N 17
ATOM 30652 C CA . GLY A 1 6 ? -24.958 1.919 -4.619 1.00 0.00 74 GLY A CA 17
ATOM 30653 C C . GLY A 1 6 ? -23.772 0.974 -4.614 1.00 0.00 74 GLY A C 17
ATOM 30654 O O . GLY A 1 6 ? -23.488 0.329 -3.605 1.00 0.00 74 GLY A O 17
ATOM 30658 N N . GLU A 1 7 ? -23.077 0.894 -5.745 1.00 0.00 75 GLU A N 17
ATOM 30659 C CA . GLU A 1 7 ? -21.916 0.021 -5.868 1.00 0.00 75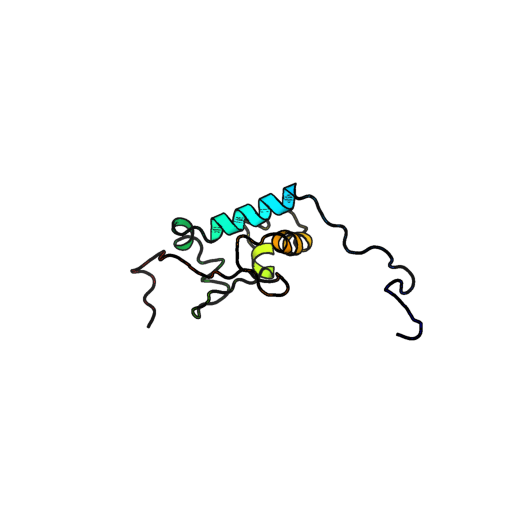 GLU A CA 17
ATOM 30660 C C . GLU A 1 7 ? -20.759 0.748 -6.545 1.00 0.00 75 GLU A C 17
ATOM 30661 O O . GLU A 1 7 ? -19.620 0.694 -6.077 1.00 0.00 75 GLU A O 17
ATOM 30673 N N . ASN A 1 8 ? -21.057 1.427 -7.647 1.00 0.00 76 ASN A N 17
ATOM 30674 C CA . ASN A 1 8 ? -20.042 2.165 -8.388 1.00 0.00 76 ASN A CA 17
ATOM 30675 C C . ASN A 1 8 ? -20.673 3.285 -9.209 1.00 0.00 76 ASN A C 17
ATOM 30676 O O . ASN A 1 8 ? -20.172 3.644 -10.275 1.00 0.00 76 ASN A O 17
ATOM 30687 N N . GLU A 1 9 ? -21.774 3.833 -8.707 1.00 0.00 77 GLU A N 17
ATOM 30688 C CA . GLU A 1 9 ? -22.473 4.913 -9.394 1.00 0.00 77 GLU A CA 17
ATOM 30689 C C . GLU A 1 9 ? -23.661 5.402 -8.574 1.00 0.00 77 GLU A C 17
ATOM 30690 O O . GLU A 1 9 ? -24.423 4.603 -8.028 1.00 0.00 77 GLU A O 17
ATOM 30702 N N . ARG A 1 10 ? -23.814 6.719 -8.491 1.00 0.00 78 ARG A N 17
ATOM 30703 C CA . ARG A 1 10 ? -24.910 7.316 -7.736 1.00 0.00 78 ARG A CA 17
ATOM 30704 C C . ARG A 1 10 ? -25.354 8.631 -8.368 1.00 0.00 78 ARG A C 17
ATOM 30705 O O . ARG A 1 10 ? -26.395 8.698 -9.022 1.00 0.00 78 ARG A O 17
ATOM 30726 N N . GLU A 1 11 ? -24.555 9.674 -8.171 1.00 0.00 79 GLU A N 17
ATOM 30727 C CA . GLU A 1 11 ? -24.861 10.988 -8.723 1.00 0.00 79 GLU A CA 17
ATOM 30728 C C . GLU A 1 11 ? -23.634 11.894 -8.681 1.00 0.00 79 GLU A C 17
ATOM 30729 O O . GLU A 1 11 ? -23.752 13.118 -8.754 1.00 0.00 79 GLU A O 17
ATOM 30741 N N . ASP A 1 12 ? -22.456 11.287 -8.565 1.00 0.00 80 ASP A N 17
ATOM 30742 C CA . ASP A 1 12 ? -21.211 12.040 -8.513 1.00 0.00 80 ASP A CA 17
ATOM 30743 C C . ASP A 1 12 ? -20.062 11.256 -9.147 1.00 0.00 80 ASP A C 17
ATOM 30744 O O . ASP A 1 12 ? -18.896 11.622 -9.001 1.00 0.00 80 ASP A O 17
ATOM 30753 N N . LEU A 1 13 ? -20.396 10.176 -9.846 1.00 0.00 81 LEU A N 17
ATOM 30754 C CA . LEU A 1 13 ? -19.394 9.340 -10.494 1.00 0.00 81 LEU A CA 17
ATOM 30755 C C . LEU A 1 13 ? -19.600 9.317 -12.006 1.00 0.00 81 LEU A C 17
ATOM 30756 O O . LEU A 1 13 ? -20.414 8.550 -12.519 1.00 0.00 81 LEU A O 17
ATOM 30772 N N . GLU A 1 14 ? -18.857 10.163 -12.712 1.00 0.00 82 GLU A N 17
ATOM 30773 C CA . GLU A 1 14 ? -18.960 10.239 -14.165 1.00 0.00 82 GLU A CA 17
ATOM 30774 C C . GLU A 1 14 ? -17.699 9.694 -14.830 1.00 0.00 82 GLU A C 17
ATOM 30775 O O . GLU A 1 14 ? -17.773 8.933 -15.794 1.00 0.00 82 GLU A O 17
ATOM 30787 N N . GLN A 1 15 ? -16.542 10.089 -14.307 1.00 0.00 83 GLN A N 17
ATOM 30788 C CA . GLN A 1 15 ? -15.266 9.640 -14.851 1.00 0.00 83 GLN A CA 17
ATOM 30789 C C . GLN A 1 15 ? -14.338 9.162 -13.739 1.00 0.00 83 GLN A C 17
ATOM 30790 O O . GLN A 1 15 ? -14.019 9.912 -12.817 1.00 0.00 83 GLN A O 17
ATOM 30804 N N . GLU A 1 16 ? -13.906 7.908 -13.833 1.00 0.00 84 GLU A N 17
ATOM 30805 C CA . GLU A 1 16 ? -13.014 7.329 -12.836 1.00 0.00 84 GLU A CA 17
ATOM 30806 C C . GLU A 1 16 ? -11.563 7.394 -13.304 1.00 0.00 84 GLU A C 17
ATOM 30807 O O . GLU A 1 16 ? -11.288 7.706 -14.463 1.00 0.00 84 GLU A O 17
ATOM 30819 N N . TRP A 1 17 ? -10.640 7.100 -12.395 1.00 0.00 85 TRP A N 17
ATOM 30820 C CA . TRP A 1 17 ? -9.217 7.128 -12.718 1.00 0.00 85 TRP A CA 17
ATOM 30821 C C . TRP A 1 17 ? -8.863 6.023 -13.713 1.00 0.00 85 TRP A C 17
ATOM 30822 O O . TRP A 1 17 ? -9.133 4.847 -13.472 1.00 0.00 85 TRP A O 17
ATOM 30843 N N . LYS A 1 18 ? -8.261 6.414 -14.833 1.00 0.00 86 LYS A N 17
ATOM 30844 C CA . LYS A 1 18 ? -7.873 5.471 -15.862 1.00 0.00 86 LYS A CA 17
ATOM 30845 C C . LYS A 1 18 ? -6.691 4.616 -15.408 1.00 0.00 86 LYS A C 17
ATOM 30846 O O . LYS A 1 18 ? -5.892 5.042 -14.574 1.00 0.00 86 LYS A O 17
ATOM 30865 N N . PRO A 1 19 ? -6.564 3.392 -15.953 1.00 0.00 87 PRO A N 17
ATOM 30866 C CA . PRO A 1 19 ? -5.473 2.476 -15.597 1.00 0.00 87 PRO A CA 17
ATOM 30867 C C . PRO A 1 19 ? -4.099 3.026 -15.986 1.00 0.00 87 PRO A C 17
ATOM 30868 O O . PRO A 1 19 ? -3.933 3.595 -17.064 1.00 0.00 87 PRO A O 17
ATOM 30879 N N . PRO A 1 20 ? -3.091 2.861 -15.108 1.00 0.00 88 PRO A N 17
ATOM 30880 C CA . PRO A 1 20 ? -1.733 3.338 -15.360 1.00 0.00 88 PRO A CA 17
ATOM 30881 C C . PRO A 1 20 ? -0.901 2.326 -16.147 1.00 0.00 88 PRO A C 17
ATOM 30882 O O . PRO A 1 20 ? -1.445 1.412 -16.767 1.00 0.00 88 PRO A O 17
ATOM 30893 N N . ASP A 1 21 ? 0.420 2.488 -16.111 1.00 0.00 89 ASP A N 17
ATOM 30894 C CA . ASP A 1 21 ? 1.318 1.593 -16.805 1.00 0.00 89 ASP A CA 17
ATOM 30895 C C . ASP A 1 21 ? 2.158 0.815 -15.806 1.00 0.00 89 ASP A C 17
ATOM 30896 O O . ASP A 1 21 ? 2.554 1.343 -14.768 1.00 0.00 89 ASP A O 17
ATOM 30905 N N . GLU A 1 22 ? 2.427 -0.442 -16.126 1.00 0.00 90 GLU A N 17
ATOM 30906 C CA . GLU A 1 22 ? 3.217 -1.298 -15.262 1.00 0.00 90 GLU A CA 17
ATOM 30907 C C . GLU A 1 22 ? 4.556 -0.654 -14.915 1.00 0.00 90 GLU A C 17
ATOM 30908 O O . GLU A 1 22 ? 5.203 -1.039 -13.940 1.00 0.00 90 GLU A O 17
ATOM 30920 N N . GLU A 1 23 ? 4.967 0.332 -15.708 1.00 0.00 91 GLU A N 17
ATOM 30921 C CA . GLU A 1 23 ? 6.225 1.025 -15.463 1.00 0.00 91 GLU A CA 17
ATOM 30922 C C . GLU A 1 23 ? 6.226 1.628 -14.067 1.00 0.00 91 GLU A C 17
ATOM 30923 O O . GLU A 1 23 ? 7.139 1.399 -13.270 1.00 0.00 91 GLU A O 17
ATOM 30935 N N . LEU A 1 24 ? 5.183 2.392 -13.779 1.00 0.00 92 LEU A N 17
ATOM 30936 C CA . LEU A 1 24 ? 5.040 3.030 -12.482 1.00 0.00 92 LEU A CA 17
ATOM 30937 C C . LEU A 1 24 ? 4.590 2.022 -11.429 1.00 0.00 92 LEU A C 17
ATOM 30938 O O . LEU A 1 24 ? 4.805 2.225 -10.234 1.00 0.00 92 LEU A O 17
ATOM 30954 N N . ILE A 1 25 ? 3.971 0.929 -11.874 1.00 0.00 93 ILE A N 17
ATOM 30955 C CA . ILE A 1 25 ? 3.506 -0.100 -10.957 1.00 0.00 93 ILE A CA 17
ATOM 30956 C C . ILE A 1 25 ? 4.680 -0.826 -10.313 1.00 0.00 93 ILE A C 17
ATOM 30957 O O . ILE A 1 25 ? 4.690 -1.062 -9.105 1.00 0.00 93 ILE A O 17
ATOM 30973 N N . LYS A 1 26 ? 5.672 -1.174 -11.125 1.00 0.00 94 LYS A N 17
ATOM 30974 C CA . LYS A 1 26 ? 6.851 -1.867 -10.627 1.00 0.00 94 LYS A CA 17
ATOM 30975 C C . LYS A 1 26 ? 7.638 -0.966 -9.682 1.00 0.00 94 LYS A C 17
ATOM 30976 O O . LYS A 1 26 ? 8.234 -1.436 -8.713 1.00 0.00 94 LYS A O 17
ATOM 30995 N N . LYS A 1 27 ? 7.629 0.333 -9.965 1.00 0.00 95 LYS A N 17
ATOM 30996 C CA . LYS A 1 27 ? 8.336 1.296 -9.129 1.00 0.00 95 LYS A CA 17
ATOM 30997 C C . LYS A 1 27 ? 7.737 1.324 -7.725 1.00 0.00 95 LYS A C 17
ATOM 30998 O O . LYS A 1 27 ? 8.443 1.144 -6.732 1.00 0.00 95 LYS A O 17
ATOM 31017 N N . LEU A 1 28 ? 6.426 1.545 -7.653 1.00 0.00 96 LEU A N 17
ATOM 31018 C CA . LEU A 1 28 ? 5.724 1.592 -6.375 1.00 0.00 96 LEU A CA 17
ATOM 31019 C C . LEU A 1 28 ? 5.929 0.297 -5.594 1.00 0.00 96 LEU A C 17
ATOM 31020 O O . LEU A 1 28 ? 6.439 0.308 -4.472 1.00 0.00 96 LEU A O 17
ATOM 31036 N N . VAL A 1 29 ? 5.526 -0.818 -6.195 1.00 0.00 97 VAL A N 17
ATOM 31037 C CA . VAL A 1 29 ? 5.662 -2.123 -5.559 1.00 0.00 97 VAL A CA 17
ATOM 31038 C C . VAL A 1 29 ? 7.078 -2.334 -5.035 1.00 0.00 97 VAL A C 17
ATOM 31039 O O . VAL A 1 29 ? 7.278 -2.935 -3.980 1.00 0.00 97 VAL A O 17
ATOM 31052 N N . ASP A 1 30 ? 8.058 -1.827 -5.777 1.00 0.00 98 ASP A N 17
ATOM 31053 C CA . ASP A 1 30 ? 9.455 -1.953 -5.384 1.00 0.00 98 ASP A CA 17
ATOM 31054 C C . ASP A 1 30 ? 9.693 -1.287 -4.034 1.00 0.00 98 ASP A C 17
ATOM 31055 O O . ASP A 1 30 ? 10.572 -1.695 -3.275 1.00 0.00 98 ASP A O 17
ATOM 31064 N N . GLN A 1 31 ? 8.900 -0.260 -3.739 1.00 0.00 99 GLN A N 17
ATOM 31065 C CA . GLN A 1 31 ? 9.023 0.459 -2.478 1.00 0.00 99 GLN A CA 17
ATOM 31066 C C . GLN A 1 31 ? 8.560 -0.413 -1.317 1.00 0.00 99 GLN A C 17
ATOM 31067 O O . GLN A 1 31 ? 9.128 -0.362 -0.226 1.00 0.00 99 GLN A O 17
ATOM 31081 N N . ILE A 1 32 ? 7.525 -1.213 -1.558 1.00 0.00 100 ILE A N 17
ATOM 31082 C CA . ILE A 1 32 ? 6.991 -2.094 -0.532 1.00 0.00 100 ILE A CA 17
ATOM 31083 C C . ILE A 1 32 ? 8.004 -3.151 -0.145 1.00 0.00 100 ILE A C 17
ATOM 31084 O O . ILE A 1 32 ? 8.472 -3.199 0.994 1.00 0.00 100 ILE A O 17
ATOM 31100 N N . GLU A 1 33 ? 8.352 -3.990 -1.109 1.00 0.00 101 GLU A N 17
ATOM 31101 C CA . GLU A 1 33 ? 9.331 -5.050 -0.883 1.00 0.00 101 GLU A CA 17
ATOM 31102 C C . GLU A 1 33 ? 10.572 -4.486 -0.195 1.00 0.00 101 GLU A C 17
ATOM 31103 O O . GLU A 1 33 ? 11.309 -5.204 0.480 1.00 0.00 101 GLU A O 17
ATOM 31115 N N . PHE A 1 34 ? 10.777 -3.184 -0.360 1.00 0.00 102 PHE A N 17
ATOM 31116 C CA . PHE A 1 34 ? 11.902 -2.490 0.249 1.00 0.00 102 PHE A CA 17
ATOM 31117 C C . PHE A 1 34 ? 11.545 -2.082 1.669 1.00 0.00 102 PHE A C 17
ATOM 31118 O O . PHE A 1 34 ? 12.347 -2.198 2.594 1.00 0.00 102 PHE A O 17
ATOM 31135 N N . TYR A 1 35 ? 10.325 -1.595 1.813 1.00 0.00 103 TYR A N 17
ATOM 31136 C CA . TYR A 1 35 ? 9.809 -1.144 3.095 1.00 0.00 103 TYR A CA 17
ATOM 31137 C C . TYR A 1 35 ? 9.842 -2.266 4.129 1.00 0.00 103 TYR A C 17
ATOM 31138 O O . TYR A 1 35 ? 10.418 -2.120 5.208 1.00 0.00 103 TYR A O 17
ATOM 31156 N N . PHE A 1 36 ? 9.193 -3.376 3.798 1.00 0.00 104 PHE A N 17
ATOM 31157 C CA . PHE A 1 36 ? 9.113 -4.519 4.702 1.00 0.00 104 PHE A CA 17
ATOM 31158 C C . PHE A 1 36 ? 10.440 -5.275 4.828 1.00 0.00 104 PHE A C 17
ATOM 31159 O O . PHE A 1 36 ? 10.503 -6.306 5.498 1.00 0.00 104 PHE A O 17
ATOM 31176 N N . SER A 1 37 ? 11.502 -4.769 4.206 1.00 0.00 105 SER A N 17
ATOM 31177 C CA . SER A 1 37 ? 12.802 -5.429 4.300 1.00 0.00 105 SER A CA 17
ATOM 31178 C C . SER A 1 37 ? 13.232 -5.535 5.763 1.00 0.00 105 SER A C 17
ATOM 31179 O O . SER A 1 37 ? 13.064 -4.589 6.532 1.00 0.00 105 SER A O 17
ATOM 31187 N N . ASP A 1 38 ? 13.774 -6.691 6.144 1.00 0.00 106 ASP A N 17
ATOM 31188 C CA . ASP A 1 38 ? 14.217 -6.925 7.525 1.00 0.00 106 ASP A CA 17
ATOM 31189 C C . ASP A 1 38 ? 14.913 -5.697 8.114 1.00 0.00 106 ASP A C 17
ATOM 31190 O O . ASP A 1 38 ? 14.455 -5.115 9.100 1.00 0.00 106 ASP A O 17
ATOM 31199 N N . GLU A 1 39 ? 16.023 -5.313 7.498 1.00 0.00 107 GLU A N 17
ATOM 31200 C CA . GLU A 1 39 ? 16.796 -4.160 7.946 1.00 0.00 107 GLU A CA 17
ATOM 31201 C C . GLU A 1 39 ? 15.982 -2.876 7.857 1.00 0.00 107 GLU A C 17
ATOM 31202 O O . GLU A 1 39 ? 16.319 -1.869 8.480 1.00 0.00 107 GLU A O 17
ATOM 31214 N N . ASN A 1 40 ? 14.917 -2.921 7.076 1.00 0.00 108 ASN A N 17
ATOM 31215 C CA . ASN A 1 40 ? 14.052 -1.766 6.892 1.00 0.00 108 ASN A CA 17
ATOM 31216 C C . ASN A 1 40 ? 12.921 -1.771 7.907 1.00 0.00 108 ASN A C 17
ATOM 31217 O O . ASN A 1 40 ? 12.309 -0.742 8.171 1.00 0.00 108 ASN A O 17
ATOM 31228 N N . LEU A 1 41 ? 12.661 -2.935 8.489 1.00 0.00 109 LEU A N 17
ATOM 31229 C CA . LEU A 1 41 ? 11.625 -3.073 9.479 1.00 0.00 109 LEU A CA 17
ATOM 31230 C C . LEU A 1 41 ? 11.999 -2.282 10.696 1.00 0.00 109 LEU A C 17
ATOM 31231 O O . LEU A 1 41 ? 11.248 -1.428 11.166 1.00 0.00 109 LEU A O 17
ATOM 31247 N N . GLU A 1 42 ? 13.194 -2.557 11.189 1.00 0.00 110 GLU A N 17
ATOM 31248 C CA . GLU A 1 42 ? 13.702 -1.854 12.337 1.00 0.00 110 GLU A CA 17
ATOM 31249 C C . GLU A 1 42 ? 13.601 -0.346 12.115 1.00 0.00 110 GLU A C 17
ATOM 31250 O O . GLU A 1 42 ? 13.620 0.440 13.062 1.00 0.00 110 GLU A O 17
ATOM 31262 N N . LYS A 1 43 ? 13.521 0.041 10.843 1.00 0.00 111 LYS A N 17
ATOM 31263 C CA . LYS A 1 43 ? 13.448 1.440 10.462 1.00 0.00 111 LYS A CA 17
ATOM 31264 C C . LYS A 1 43 ? 12.150 1.781 9.729 1.00 0.00 111 LYS A C 17
ATOM 31265 O O . LYS A 1 43 ? 12.061 2.829 9.090 1.00 0.00 111 LYS A O 17
ATOM 31284 N N . ASP A 1 44 ? 11.156 0.899 9.791 1.00 0.00 112 ASP A N 17
ATOM 31285 C CA . ASP A 1 44 ? 9.900 1.152 9.089 1.00 0.00 112 ASP A CA 17
ATOM 31286 C C . ASP A 1 44 ? 8.680 0.865 9.951 1.00 0.00 112 ASP A C 17
ATOM 31287 O O . ASP A 1 44 ? 7.763 0.145 9.550 1.00 0.00 112 ASP A O 17
ATOM 31296 N N . ALA A 1 45 ? 8.669 1.461 11.123 1.00 0.00 113 ALA A N 17
ATOM 31297 C CA . ALA A 1 45 ? 7.552 1.307 12.045 1.00 0.00 113 ALA A CA 17
ATOM 31298 C C . ALA A 1 45 ? 6.385 2.207 11.633 1.00 0.00 113 ALA A C 17
ATOM 31299 O O . ALA A 1 45 ? 5.305 2.144 12.217 1.00 0.00 113 ALA A O 17
ATOM 31306 N N . PHE A 1 46 ? 6.615 3.047 10.622 1.00 0.00 114 PHE A N 17
ATOM 31307 C CA . PHE A 1 46 ? 5.592 3.964 10.129 1.00 0.00 114 PHE A CA 17
ATOM 31308 C C . PHE A 1 46 ? 4.579 3.243 9.238 1.00 0.00 114 PHE A C 17
ATOM 31309 O O . PHE A 1 46 ? 3.387 3.535 9.283 1.00 0.00 114 PHE A O 17
ATOM 31326 N N . LEU A 1 47 ? 5.064 2.309 8.425 1.00 0.00 115 LEU A N 17
ATOM 31327 C CA . LEU A 1 47 ? 4.200 1.558 7.520 1.00 0.00 115 LEU A CA 17
ATOM 31328 C C . LEU A 1 47 ? 3.558 0.379 8.244 1.00 0.00 115 LEU A C 17
ATOM 31329 O O . LEU A 1 47 ? 2.452 -0.041 7.907 1.00 0.00 115 LEU A O 17
ATOM 31345 N N . LEU A 1 48 ? 4.263 -0.151 9.240 1.00 0.00 116 LEU A N 17
ATOM 31346 C CA . LEU A 1 48 ? 3.759 -1.284 10.010 1.00 0.00 116 LEU A CA 17
ATOM 31347 C C . LEU A 1 48 ? 2.817 -0.829 11.123 1.00 0.00 116 LEU A C 17
ATOM 31348 O O . LEU A 1 48 ? 1.681 -1.291 11.213 1.00 0.00 116 LEU A O 17
ATOM 31364 N N . LYS A 1 49 ? 3.301 0.068 11.978 1.00 0.00 117 LYS A N 17
ATOM 31365 C CA . LYS A 1 49 ? 2.504 0.571 13.095 1.00 0.00 117 LYS A CA 17
ATOM 31366 C C . LYS A 1 49 ? 1.260 1.316 12.616 1.00 0.00 117 LYS A C 17
ATOM 31367 O O . LYS A 1 49 ? 0.258 1.384 13.329 1.00 0.00 117 LYS A O 17
ATOM 31386 N N . HIS A 1 50 ? 1.325 1.879 11.413 1.00 0.00 118 HIS A N 17
ATOM 31387 C CA . HIS A 1 50 ? 0.196 2.623 10.859 1.00 0.00 118 HIS A CA 17
ATOM 31388 C C . HIS A 1 50 ? -1.071 1.770 10.820 1.00 0.00 118 HIS A C 17
ATOM 31389 O O . HIS A 1 50 ? -2.182 2.298 10.779 1.00 0.00 118 HIS A O 17
ATOM 31404 N N . VAL A 1 51 ? -0.899 0.449 10.832 1.00 0.00 119 VAL A N 17
ATOM 31405 C CA . VAL A 1 51 ? -2.031 -0.473 10.796 1.00 0.00 119 VAL A CA 17
ATOM 31406 C C . VAL A 1 51 ? -3.122 -0.059 11.781 1.00 0.00 119 VAL A C 17
ATOM 31407 O O . VAL A 1 51 ? -4.311 -0.205 11.502 1.00 0.00 119 VAL A O 17
ATOM 31420 N N . ARG A 1 52 ? -2.707 0.461 12.932 1.00 0.00 120 ARG A N 17
ATOM 31421 C CA . ARG A 1 52 ? -3.648 0.899 13.959 1.00 0.00 120 ARG A CA 17
ATOM 31422 C C . ARG A 1 52 ? -2.908 1.447 15.175 1.00 0.00 120 ARG A C 17
ATOM 31423 O O . ARG A 1 52 ? -3.121 2.589 15.581 1.00 0.00 120 ARG A O 17
ATOM 31444 N N . ARG A 1 53 ? -2.037 0.623 15.750 1.00 0.00 121 ARG A N 17
ATOM 31445 C CA . ARG A 1 53 ? -1.264 1.023 16.920 1.00 0.00 121 ARG A CA 17
ATOM 31446 C C . ARG A 1 53 ? -0.259 -0.062 17.299 1.00 0.00 121 ARG A C 17
ATOM 31447 O O . ARG A 1 53 ? 0.883 0.232 17.650 1.00 0.00 121 ARG A O 17
ATOM 31468 N N . ASN A 1 54 ? -0.695 -1.315 17.225 1.00 0.00 122 ASN A N 17
ATOM 31469 C CA . ASN A 1 54 ? 0.164 -2.445 17.559 1.00 0.00 122 ASN A CA 17
ATOM 31470 C C . ASN A 1 54 ? 0.328 -3.372 16.357 1.00 0.00 122 ASN A C 17
ATOM 31471 O O . ASN A 1 54 ? -0.079 -3.040 15.244 1.00 0.00 122 ASN A O 17
ATOM 31482 N N . LYS A 1 55 ? 0.929 -4.534 16.590 1.00 0.00 123 LYS A N 17
ATOM 31483 C CA . LYS A 1 55 ? 1.147 -5.507 15.527 1.00 0.00 123 LYS A CA 17
ATOM 31484 C C . LYS A 1 55 ? -0.177 -6.092 15.045 1.00 0.00 123 LYS A C 17
ATOM 31485 O O . LYS A 1 55 ? -0.562 -7.192 15.442 1.00 0.00 123 LYS A O 17
ATOM 31504 N N . LEU A 1 56 ? -0.869 -5.351 14.185 1.00 0.00 124 LEU A N 17
ATOM 31505 C CA . LEU A 1 56 ? -2.149 -5.797 13.648 1.00 0.00 124 LEU A CA 17
ATOM 31506 C C . LEU A 1 56 ? -1.953 -6.945 12.664 1.00 0.00 124 LEU A C 17
ATOM 31507 O O . LEU A 1 56 ? -2.291 -8.092 12.957 1.00 0.00 124 LEU A O 17
ATOM 31523 N N . GLY A 1 57 ? -1.403 -6.630 11.494 1.00 0.00 125 GLY A N 17
ATOM 31524 C CA . GLY A 1 57 ? -1.171 -7.650 10.489 1.00 0.00 125 GLY A CA 17
ATOM 31525 C C . GLY A 1 57 ? -1.169 -7.092 9.079 1.00 0.00 125 GLY A C 17
ATOM 31526 O O . GLY A 1 57 ? -0.110 -6.862 8.496 1.00 0.00 125 GLY A O 17
ATOM 31530 N N . TYR A 1 58 ? -2.359 -6.880 8.527 1.00 0.00 126 TYR A N 17
ATOM 31531 C CA . TYR A 1 58 ? -2.493 -6.352 7.172 1.00 0.00 126 TYR A CA 17
ATOM 31532 C C . TYR A 1 58 ? -2.243 -4.849 7.137 1.00 0.00 126 TYR A C 17
ATOM 31533 O O . TYR A 1 58 ? -2.581 -4.131 8.078 1.00 0.00 126 TYR A O 17
ATOM 31551 N N . VAL A 1 59 ? -1.652 -4.380 6.042 1.00 0.00 127 VAL A N 17
ATOM 31552 C CA . VAL A 1 59 ? -1.357 -2.965 5.874 1.00 0.00 127 VAL A CA 17
ATOM 31553 C C . VAL A 1 59 ? -2.359 -2.319 4.925 1.00 0.00 127 VAL A C 17
ATOM 31554 O O . VAL A 1 59 ? -2.513 -2.749 3.785 1.00 0.00 127 VAL A O 17
ATOM 31567 N N . SER A 1 60 ? -3.035 -1.283 5.398 1.00 0.00 128 SER A N 17
ATOM 31568 C CA . SER A 1 60 ? -4.016 -0.592 4.575 1.00 0.00 128 SER A CA 17
ATOM 31569 C C . SER A 1 60 ? -3.337 0.127 3.413 1.00 0.00 128 SER A C 17
ATOM 31570 O O . SER A 1 60 ? -2.507 1.018 3.613 1.00 0.00 128 SER A O 17
ATOM 31578 N N . VAL A 1 61 ? -3.697 -0.272 2.196 1.00 0.00 129 VAL A N 17
ATOM 31579 C CA . VAL A 1 61 ? -3.129 0.321 0.991 1.00 0.00 129 VAL A CA 17
ATOM 31580 C C . VAL A 1 61 ? -3.269 1.842 0.994 1.00 0.00 129 VAL A C 17
ATOM 31581 O O . VAL A 1 61 ? -2.507 2.544 0.335 1.00 0.00 129 VAL A O 17
ATOM 31594 N N . LYS A 1 62 ? -4.250 2.343 1.732 1.00 0.00 130 LYS A N 17
ATOM 31595 C CA . LYS A 1 62 ? -4.487 3.779 1.811 1.00 0.00 130 LYS A CA 17
ATOM 31596 C C . LYS A 1 62 ? -3.456 4.465 2.705 1.00 0.00 130 LYS A C 17
ATOM 31597 O O . LYS A 1 62 ? -3.277 5.682 2.636 1.00 0.00 130 LYS A O 17
ATOM 31616 N N . LEU A 1 63 ? -2.793 3.687 3.557 1.00 0.00 131 LEU A N 17
ATOM 31617 C CA . LEU A 1 63 ? -1.802 4.237 4.474 1.00 0.00 131 LEU A CA 17
ATOM 31618 C C . LEU A 1 63 ? -0.429 4.401 3.821 1.00 0.00 131 LEU A C 17
ATOM 31619 O O . LEU A 1 63 ? 0.265 5.386 4.073 1.00 0.00 131 LEU A O 17
ATOM 31635 N N . LEU A 1 64 ? -0.031 3.443 2.990 1.00 0.00 132 LEU A N 17
ATOM 31636 C CA . LEU A 1 64 ? 1.273 3.525 2.332 1.00 0.00 132 LEU A CA 17
ATOM 31637 C C . LEU A 1 64 ? 1.206 4.351 1.048 1.00 0.00 132 LEU A C 17
ATOM 31638 O O . LEU A 1 64 ? 2.238 4.708 0.480 1.00 0.00 132 LEU A O 17
ATOM 31654 N N . THR A 1 65 ? -0.006 4.669 0.598 1.00 0.00 133 THR A N 17
ATOM 31655 C CA . THR A 1 65 ? -0.177 5.469 -0.612 1.00 0.00 133 THR A CA 17
ATOM 31656 C C . THR A 1 65 ? 0.192 6.927 -0.339 1.00 0.00 133 THR A C 17
ATOM 31657 O O . THR A 1 65 ? 0.433 7.701 -1.265 1.00 0.00 133 THR A O 17
ATOM 31668 N N . SER A 1 66 ? 0.246 7.287 0.943 1.00 0.00 134 SER A N 17
ATOM 31669 C CA . SER A 1 66 ? 0.600 8.642 1.351 1.00 0.00 134 SER A CA 17
ATOM 31670 C C . SER A 1 66 ? 1.920 8.638 2.121 1.00 0.00 134 SER A C 17
ATOM 31671 O O . SER A 1 66 ? 2.160 9.496 2.969 1.00 0.00 134 SER A O 17
ATOM 31679 N N . PHE A 1 67 ? 2.769 7.661 1.813 1.00 0.00 135 PHE A N 17
ATOM 31680 C CA . PHE A 1 67 ? 4.069 7.527 2.464 1.00 0.00 135 PHE A CA 17
ATOM 31681 C C . PHE A 1 67 ? 5.067 8.535 1.899 1.00 0.00 135 PHE A C 17
ATOM 31682 O O . PHE A 1 67 ? 5.435 8.466 0.730 1.00 0.00 135 PHE A O 17
ATOM 31699 N N . LYS A 1 68 ? 5.484 9.481 2.741 1.00 0.00 136 LYS A N 17
ATOM 31700 C CA . LYS A 1 68 ? 6.429 10.531 2.345 1.00 0.00 136 LYS A CA 17
ATOM 31701 C C . LYS A 1 68 ? 7.511 10.025 1.385 1.00 0.00 136 LYS A C 17
ATOM 31702 O O . LYS A 1 68 ? 8.004 10.783 0.549 1.00 0.00 136 LYS A O 17
ATOM 31721 N N . LYS A 1 69 ? 7.876 8.750 1.497 1.00 0.00 137 LYS A N 17
ATOM 31722 C CA . LYS A 1 69 ? 8.892 8.175 0.625 1.00 0.00 137 LYS A CA 17
ATOM 31723 C C . LYS A 1 69 ? 8.290 7.846 -0.731 1.00 0.00 137 LYS A C 17
ATOM 31724 O O . LYS A 1 69 ? 8.894 8.104 -1.773 1.00 0.00 137 LYS A O 17
ATOM 31743 N N . VAL A 1 70 ? 7.083 7.292 -0.709 1.00 0.00 138 VAL A N 17
ATOM 31744 C CA . VAL A 1 70 ? 6.382 6.947 -1.932 1.00 0.00 138 VAL A CA 17
ATOM 31745 C C . VAL A 1 70 ? 5.814 8.211 -2.581 1.00 0.00 138 VAL A C 17
ATOM 31746 O O . VAL A 1 70 ? 5.647 8.280 -3.797 1.00 0.00 138 VAL A O 17
ATOM 31759 N N . LYS A 1 71 ? 5.522 9.208 -1.752 1.00 0.00 139 LYS A N 17
ATOM 31760 C CA . LYS A 1 71 ? 4.980 10.473 -2.231 1.00 0.00 139 LYS A CA 17
ATOM 31761 C C . LYS A 1 71 ? 6.007 11.220 -3.072 1.00 0.00 139 LYS A C 17
ATOM 31762 O O . LYS A 1 71 ? 5.662 11.862 -4.064 1.00 0.00 139 LYS A O 17
ATOM 31781 N N . HIS A 1 72 ? 7.273 11.126 -2.673 1.00 0.00 140 HIS A N 17
ATOM 31782 C CA . HIS A 1 72 ? 8.353 11.789 -3.398 1.00 0.00 140 HIS A CA 17
ATOM 31783 C C . HIS A 1 72 ? 8.319 11.404 -4.873 1.00 0.00 140 HIS A C 17
ATOM 31784 O O . HIS A 1 72 ? 8.831 12.125 -5.729 1.00 0.00 140 HIS A O 17
ATOM 31799 N N . LEU A 1 73 ? 7.703 10.262 -5.156 1.00 0.00 141 LEU A N 17
ATOM 31800 C CA . LEU A 1 73 ? 7.586 9.770 -6.521 1.00 0.00 141 LEU A CA 17
ATOM 31801 C C . LEU A 1 73 ? 6.805 10.756 -7.383 1.00 0.00 141 LEU A C 17
ATOM 31802 O O . LEU A 1 73 ? 7.365 11.417 -8.256 1.00 0.00 141 LEU A O 17
ATOM 31818 N N . THR A 1 74 ? 5.504 10.839 -7.128 1.00 0.00 142 THR A N 17
ATOM 31819 C CA . THR A 1 74 ? 4.621 11.731 -7.869 1.00 0.00 142 THR A CA 17
ATOM 31820 C C . THR A 1 74 ? 3.243 11.750 -7.223 1.00 0.00 142 THR A C 17
ATOM 31821 O O . THR A 1 74 ? 3.060 11.244 -6.116 1.00 0.00 142 THR A O 17
ATOM 31832 N N . ARG A 1 75 ? 2.269 12.304 -7.933 1.00 0.00 143 ARG A N 17
ATOM 31833 C CA . ARG A 1 75 ? 0.902 12.347 -7.439 1.00 0.00 143 ARG A CA 17
ATOM 31834 C C . ARG A 1 75 ? 0.145 11.129 -7.958 1.00 0.00 143 ARG A C 17
ATOM 31835 O O . ARG A 1 75 ? -1.043 11.200 -8.269 1.00 0.00 143 ARG A O 17
ATOM 31856 N N . ASP A 1 76 ? 0.865 10.014 -8.066 1.00 0.00 144 ASP A N 17
ATOM 31857 C CA . ASP A 1 76 ? 0.299 8.771 -8.566 1.00 0.00 144 ASP A CA 17
ATOM 31858 C C . ASP A 1 76 ? -0.208 7.886 -7.431 1.00 0.00 144 ASP A C 17
ATOM 31859 O O . ASP A 1 76 ? -0.058 6.666 -7.470 1.00 0.00 144 ASP A O 17
ATOM 31868 N N . TRP A 1 77 ? -0.823 8.505 -6.429 1.00 0.00 145 TRP A N 17
ATOM 31869 C CA . TRP A 1 77 ? -1.366 7.775 -5.300 1.00 0.00 145 TRP A CA 17
ATOM 31870 C C . TRP A 1 77 ? -2.444 6.811 -5.777 1.00 0.00 145 TRP A C 17
ATOM 31871 O O . TRP A 1 77 ? -2.539 5.679 -5.306 1.00 0.00 145 TRP A O 17
ATOM 31892 N N . ARG A 1 78 ? -3.224 7.259 -6.753 1.00 0.00 146 ARG A N 17
ATOM 31893 C CA . ARG A 1 78 ? -4.267 6.429 -7.344 1.00 0.00 146 ARG A CA 17
ATOM 31894 C C . ARG A 1 78 ? -3.633 5.199 -7.978 1.00 0.00 146 ARG A C 17
ATOM 31895 O O . ARG A 1 78 ? -4.225 4.119 -8.005 1.00 0.00 146 ARG A O 17
ATOM 31916 N N . THR A 1 79 ? -2.417 5.380 -8.481 1.00 0.00 147 THR A N 17
ATOM 31917 C CA . THR A 1 79 ? -1.680 4.297 -9.112 1.00 0.00 147 THR A CA 17
ATOM 31918 C C . THR A 1 79 ? -1.061 3.387 -8.060 1.00 0.00 147 THR A C 17
ATOM 31919 O O . THR A 1 79 ? -0.787 2.221 -8.325 1.00 0.00 147 THR A O 17
ATOM 31930 N N . THR A 1 80 ? -0.868 3.918 -6.857 1.00 0.00 148 THR A N 17
ATOM 31931 C CA . THR A 1 80 ? -0.310 3.134 -5.764 1.00 0.00 148 THR A CA 17
ATOM 31932 C C . THR A 1 80 ? -1.270 2.013 -5.388 1.00 0.00 148 THR A C 17
ATOM 31933 O O . THR A 1 80 ? -0.853 0.921 -4.996 1.00 0.00 148 THR A O 17
ATOM 31944 N N . ALA A 1 81 ? -2.562 2.298 -5.515 1.00 0.00 149 ALA A N 17
ATOM 31945 C CA . ALA A 1 81 ? -3.599 1.331 -5.192 1.00 0.00 149 ALA A CA 17
ATOM 31946 C C . ALA A 1 81 ? -3.711 0.255 -6.269 1.00 0.00 149 ALA A C 17
ATOM 31947 O O . ALA A 1 81 ? -3.760 -0.936 -5.964 1.00 0.00 149 ALA A O 17
ATOM 31954 N N . HIS A 1 82 ? -3.748 0.679 -7.530 1.00 0.00 150 HIS A N 17
ATOM 31955 C CA . HIS A 1 82 ? -3.849 -0.258 -8.644 1.00 0.00 150 HIS A CA 17
ATOM 31956 C C . HIS A 1 82 ? -2.522 -0.961 -8.884 1.00 0.00 150 HIS A C 17
ATOM 31957 O O . HIS A 1 82 ? -2.484 -2.161 -9.148 1.00 0.00 150 HIS A O 17
ATOM 31972 N N . ALA A 1 83 ? -1.431 -0.207 -8.792 1.00 0.00 151 ALA A N 17
ATOM 31973 C CA . ALA A 1 83 ? -0.102 -0.772 -9.007 1.00 0.00 151 ALA A CA 17
ATOM 31974 C C . ALA A 1 83 ? 0.090 -2.035 -8.175 1.00 0.00 151 ALA A C 17
ATOM 31975 O O . ALA A 1 83 ? 0.596 -3.044 -8.667 1.00 0.00 151 ALA A O 17
ATOM 31982 N N . LEU A 1 84 ? -0.328 -1.979 -6.918 1.00 0.00 152 LEU A N 17
ATOM 31983 C CA . LEU A 1 84 ? -0.214 -3.122 -6.028 1.00 0.00 152 LEU A CA 17
ATOM 31984 C C . LEU A 1 84 ? -1.082 -4.269 -6.516 1.00 0.00 152 LEU A C 17
ATOM 31985 O O . LEU A 1 84 ? -0.675 -5.429 -6.486 1.00 0.00 152 LEU A O 17
ATOM 32001 N N . LYS A 1 85 ? -2.274 -3.931 -6.982 1.00 0.00 153 LYS A N 17
ATOM 32002 C CA . LYS A 1 85 ? -3.202 -4.930 -7.505 1.00 0.00 153 LYS A CA 17
ATOM 32003 C C . LYS A 1 85 ? -2.513 -5.793 -8.561 1.00 0.00 153 LYS A C 17
ATOM 32004 O O . LYS A 1 85 ? -2.915 -6.929 -8.812 1.00 0.00 153 LYS A O 17
ATOM 32023 N N . TYR A 1 86 ? -1.463 -5.241 -9.169 1.00 0.00 154 TYR A N 17
ATOM 32024 C CA . TYR A 1 86 ? -0.701 -5.953 -10.191 1.00 0.00 154 TYR A CA 17
ATOM 32025 C C . TYR A 1 86 ? 0.667 -6.368 -9.656 1.00 0.00 154 TYR A C 17
ATOM 32026 O O . TYR A 1 86 ? 1.587 -6.645 -10.426 1.00 0.00 154 TYR A O 17
ATOM 32044 N N . SER A 1 87 ? 0.791 -6.415 -8.333 1.00 0.00 155 SER A N 17
ATOM 32045 C CA . SER A 1 87 ? 2.036 -6.799 -7.692 1.00 0.00 155 SER A CA 17
ATOM 32046 C C . SER A 1 87 ? 1.782 -7.927 -6.713 1.00 0.00 155 SER A C 17
ATOM 32047 O O . SER A 1 87 ? 1.314 -7.707 -5.596 1.00 0.00 155 SER A O 17
ATOM 32055 N N . VAL A 1 88 ? 2.083 -9.140 -7.145 1.00 0.00 156 VAL A N 17
ATOM 32056 C CA . VAL A 1 88 ? 1.880 -10.310 -6.318 1.00 0.00 156 VAL A CA 17
ATOM 32057 C C . VAL A 1 88 ? 3.103 -10.592 -5.455 1.00 0.00 156 VAL A C 17
ATOM 32058 O O . VAL A 1 88 ? 3.141 -11.577 -4.717 1.00 0.00 156 VAL A O 17
ATOM 32071 N N . VAL A 1 89 ? 4.097 -9.708 -5.535 1.00 0.00 157 VAL A N 17
ATOM 32072 C CA . VAL A 1 89 ? 5.304 -9.859 -4.744 1.00 0.00 157 VAL A CA 17
ATOM 32073 C C . VAL A 1 89 ? 4.957 -9.794 -3.263 1.00 0.00 157 VAL A C 17
ATOM 32074 O O . VAL A 1 89 ? 5.559 -10.477 -2.437 1.00 0.00 157 VAL A O 17
ATOM 32087 N N . LEU A 1 90 ? 3.956 -8.975 -2.948 1.00 0.00 158 LEU A N 17
ATOM 32088 C CA . LEU A 1 90 ? 3.488 -8.820 -1.581 1.00 0.00 158 LEU A CA 17
ATOM 32089 C C . LEU A 1 90 ? 2.078 -9.385 -1.473 1.00 0.00 158 LEU A C 17
ATOM 32090 O O . LEU A 1 90 ? 1.424 -9.622 -2.489 1.00 0.00 158 LEU A O 17
ATOM 32106 N N . GLU A 1 91 ? 1.598 -9.587 -0.254 1.00 0.00 159 GLU A N 17
ATOM 32107 C CA . GLU A 1 91 ? 0.253 -10.107 -0.064 1.00 0.00 159 GLU A CA 17
ATOM 32108 C C . GLU A 1 91 ? -0.701 -8.950 0.203 1.00 0.00 159 GLU A C 17
ATOM 32109 O O . GLU A 1 91 ? -0.636 -8.312 1.242 1.00 0.00 159 GLU A O 17
ATOM 32121 N N . LEU A 1 92 ? -1.572 -8.678 -0.754 1.00 0.00 160 LEU A N 17
ATOM 32122 C CA . LEU A 1 92 ? -2.528 -7.584 -0.640 1.00 0.00 160 LEU A CA 17
ATOM 32123 C C . LEU A 1 92 ? -3.852 -8.068 -0.064 1.00 0.00 160 LEU A C 17
ATOM 32124 O O . LEU A 1 92 ? -4.246 -9.208 -0.310 1.00 0.00 160 LEU A O 17
ATOM 32140 N N . ASN A 1 93 ? -4.582 -7.200 0.655 1.00 0.00 161 ASN A N 17
ATOM 32141 C CA . ASN A 1 93 ? -5.884 -7.629 1.157 1.00 0.00 161 ASN A CA 17
ATOM 32142 C C . ASN A 1 93 ? -6.742 -7.824 -0.059 1.00 0.00 161 ASN A C 17
ATOM 32143 O O . ASN A 1 93 ? -6.464 -7.166 -1.061 1.00 0.00 161 ASN A O 17
ATOM 32154 N N . GLU A 1 94 ? -7.748 -8.712 0.076 1.00 0.00 162 GLU A N 17
ATOM 32155 C CA . GLU A 1 94 ? -8.684 -9.142 -0.986 1.00 0.00 162 GLU A CA 17
ATOM 32156 C C . GLU A 1 94 ? -9.099 -8.081 -1.993 1.00 0.00 162 GLU A C 17
ATOM 32157 O O . GLU A 1 94 ? -8.969 -8.303 -3.197 1.00 0.00 162 GLU A O 17
ATOM 32169 N N . ASP A 1 95 ? -9.564 -6.937 -1.545 1.00 0.00 163 ASP A N 17
ATOM 32170 C CA . ASP A 1 95 ? -9.941 -5.892 -2.484 1.00 0.00 163 ASP A CA 17
ATOM 32171 C C . ASP A 1 95 ? -8.692 -5.107 -2.805 1.00 0.00 163 ASP A C 17
ATOM 32172 O O . ASP A 1 95 ? -8.733 -3.901 -3.054 1.00 0.00 163 ASP A O 17
ATOM 32181 N N . HIS A 1 96 ? -7.563 -5.816 -2.713 1.00 0.00 164 HIS A N 17
ATOM 32182 C CA . HIS A 1 96 ? -6.256 -5.241 -2.896 1.00 0.00 164 HIS A CA 17
ATOM 32183 C C . HIS A 1 96 ? -6.208 -3.903 -2.214 1.00 0.00 164 HIS A C 17
ATOM 32184 O O . HIS A 1 96 ? -5.506 -2.978 -2.623 1.00 0.00 164 HIS A O 17
ATOM 32199 N N . ARG A 1 97 ? -6.970 -3.846 -1.130 1.00 0.00 165 ARG A N 17
ATOM 32200 C CA . ARG A 1 97 ? -7.052 -2.682 -0.315 1.00 0.00 165 ARG A CA 17
ATOM 32201 C C . ARG A 1 97 ? -5.946 -2.719 0.701 1.00 0.00 165 ARG A C 17
ATOM 32202 O O . ARG A 1 97 ? -5.658 -1.701 1.331 1.00 0.00 165 ARG A O 17
ATOM 32223 N N . LYS A 1 98 ? -5.289 -3.882 0.872 1.00 0.00 166 LYS A N 17
ATOM 32224 C CA . LYS A 1 98 ? -4.197 -3.896 1.854 1.00 0.00 166 LYS A CA 17
ATOM 32225 C C . LYS A 1 98 ? -2.961 -4.589 1.335 1.00 0.00 166 LYS A C 17
ATOM 32226 O O . LYS A 1 98 ? -2.949 -5.111 0.226 1.00 0.00 166 LYS A O 17
ATOM 32245 N N . VAL A 1 99 ? -1.921 -4.582 2.153 1.00 0.00 167 VAL A N 17
ATOM 32246 C CA . VAL A 1 99 ? -0.664 -5.209 1.797 1.00 0.00 167 VAL A CA 17
ATOM 32247 C C . VAL A 1 99 ? 0.022 -5.765 3.032 1.00 0.00 167 VAL A C 17
ATOM 32248 O O . VAL A 1 99 ? 0.738 -5.068 3.746 1.00 0.00 167 VAL A O 17
ATOM 32261 N N . ARG A 1 100 ? -0.218 -7.040 3.267 1.00 0.00 168 ARG A N 17
ATOM 32262 C CA . ARG A 1 100 ? 0.357 -7.740 4.409 1.00 0.00 168 ARG A CA 17
ATOM 32263 C C . ARG A 1 100 ? 1.516 -8.625 3.966 1.00 0.00 168 ARG A C 17
ATOM 32264 O O . ARG A 1 100 ? 1.650 -8.941 2.785 1.00 0.00 168 ARG A O 17
ATOM 32285 N N . ARG A 1 101 ? 2.355 -9.021 4.917 1.00 0.00 169 ARG A N 17
ATOM 32286 C CA . ARG A 1 101 ? 3.501 -9.872 4.616 1.00 0.00 169 ARG A CA 17
ATOM 32287 C C . ARG A 1 101 ? 3.269 -11.293 5.118 1.00 0.00 169 ARG A C 17
ATOM 32288 O O . ARG A 1 101 ? 2.986 -11.509 6.297 1.00 0.00 169 ARG A O 17
ATOM 32309 N N . THR A 1 102 ? 3.393 -12.260 4.215 1.00 0.00 170 THR A N 17
ATOM 32310 C CA . THR A 1 102 ? 3.198 -13.661 4.565 1.00 0.00 170 THR A CA 17
ATOM 32311 C C . THR A 1 102 ? 4.486 -14.275 5.108 1.00 0.00 170 THR A C 17
ATOM 32312 O O . THR A 1 102 ? 4.457 -15.311 5.774 1.00 0.00 170 THR A O 17
ATOM 32323 N N . THR A 1 103 ? 5.616 -13.633 4.820 1.00 0.00 171 THR A N 17
ATOM 32324 C CA . THR A 1 103 ? 6.908 -14.125 5.281 1.00 0.00 171 THR A CA 17
ATOM 32325 C C . THR A 1 103 ? 7.828 -12.970 5.671 1.00 0.00 171 THR A C 17
ATOM 32326 O O . THR A 1 103 ? 8.851 -12.735 5.027 1.00 0.00 171 THR A O 17
ATOM 32337 N N . PRO A 1 104 ? 7.482 -12.233 6.740 1.00 0.00 172 PRO A N 17
ATOM 32338 C CA . PRO A 1 104 ? 8.289 -11.105 7.214 1.00 0.00 172 PRO A CA 17
ATOM 32339 C C . PRO A 1 104 ? 9.612 -11.567 7.813 1.00 0.00 172 PRO A C 17
ATOM 32340 O O . PRO A 1 104 ? 9.690 -12.643 8.407 1.00 0.00 172 PRO A O 17
ATOM 32351 N N . VAL A 1 105 ? 10.653 -10.758 7.649 1.00 0.00 173 VAL A N 17
ATOM 32352 C CA . VAL A 1 105 ? 11.960 -11.091 8.166 1.00 0.00 173 VAL A CA 17
ATOM 32353 C C . VAL A 1 105 ? 12.290 -10.258 9.401 1.00 0.00 173 VAL A C 17
ATOM 32354 O O . VAL A 1 105 ? 11.845 -9.117 9.527 1.00 0.00 173 VAL A O 17
ATOM 32367 N N . PRO A 1 106 ? 13.069 -10.822 10.338 1.00 0.00 174 PRO A N 17
ATOM 32368 C CA . PRO A 1 106 ? 13.449 -10.129 11.574 1.00 0.00 174 PRO A CA 17
ATOM 32369 C C . PRO A 1 106 ? 14.158 -8.806 11.310 1.00 0.00 174 PRO A C 17
ATOM 32370 O O . PRO A 1 106 ? 14.939 -8.681 10.366 1.00 0.00 174 PRO A O 17
ATOM 32381 N N . LEU A 1 107 ? 13.882 -7.822 12.159 1.00 0.00 175 LEU A N 17
ATOM 32382 C CA . LEU A 1 107 ? 14.472 -6.517 12.055 1.00 0.00 175 LEU A CA 17
ATOM 32383 C C . LEU A 1 107 ? 15.714 -6.437 12.931 1.00 0.00 175 LEU A C 17
ATOM 32384 O O . LEU A 1 107 ? 16.731 -5.863 12.548 1.00 0.00 175 LEU A O 17
ATOM 32400 N N . PHE A 1 108 ? 15.622 -7.043 14.107 1.00 0.00 176 PHE A N 17
ATOM 32401 C CA . PHE A 1 108 ? 16.729 -7.066 15.047 1.00 0.00 176 PHE A CA 17
ATOM 32402 C C . PHE A 1 108 ? 16.739 -8.389 15.790 1.00 0.00 176 PHE A C 17
ATOM 32403 O O . PHE A 1 108 ? 15.959 -8.605 16.718 1.00 0.00 176 PHE A O 17
ATOM 32420 N N . PRO A 1 109 ? 17.635 -9.288 15.389 1.00 0.00 177 PRO A N 17
ATOM 32421 C CA . PRO A 1 109 ? 17.786 -10.609 15.994 1.00 0.00 177 PRO A CA 17
ATOM 32422 C C . PRO A 1 109 ? 18.509 -10.567 17.335 1.00 0.00 177 PRO A C 17
ATOM 32423 O O . PRO A 1 109 ? 18.121 -11.247 18.286 1.00 0.00 177 PRO A O 17
ATOM 32434 N N . ASN A 1 110 ? 19.580 -9.775 17.396 1.00 0.00 178 ASN A N 17
ATOM 32435 C CA . ASN A 1 110 ? 20.378 -9.660 18.615 1.00 0.00 178 ASN A CA 17
ATOM 32436 C C . ASN A 1 110 ? 20.070 -8.382 19.382 1.00 0.00 178 ASN A C 17
ATOM 32437 O O . ASN A 1 110 ? 20.223 -8.323 20.602 1.00 0.00 178 ASN A O 17
ATOM 32448 N N . GLU A 1 111 ? 19.654 -7.358 18.655 1.00 0.00 179 GLU A N 17
ATOM 32449 C CA . GLU A 1 111 ? 19.343 -6.069 19.254 1.00 0.00 179 GLU A CA 17
ATOM 32450 C C . GLU A 1 111 ? 18.095 -6.145 20.121 1.00 0.00 179 GLU A C 17
ATOM 32451 O O . GLU A 1 111 ? 17.889 -5.318 21.010 1.00 0.00 179 GLU A O 17
ATOM 32463 N N . ASN A 1 112 ? 17.275 -7.143 19.857 1.00 0.00 180 ASN A N 17
ATOM 32464 C CA . ASN A 1 112 ? 16.043 -7.345 20.613 1.00 0.00 180 ASN A CA 17
ATOM 32465 C C . ASN A 1 112 ? 15.345 -8.632 20.183 1.00 0.00 180 ASN A C 17
ATOM 32466 O O . ASN A 1 112 ? 14.601 -8.650 19.203 1.00 0.00 180 ASN A O 17
ATOM 32477 N N . LEU A 1 113 ? 15.591 -9.705 20.928 1.00 0.00 181 LEU A N 17
ATOM 32478 C CA . LEU A 1 113 ? 14.987 -10.999 20.629 1.00 0.00 181 LEU A CA 17
ATOM 32479 C C . LEU A 1 113 ? 13.553 -11.076 21.160 1.00 0.00 181 LEU A C 17
ATOM 32480 O O . LEU A 1 113 ? 12.654 -11.539 20.459 1.00 0.00 181 LEU A O 17
ATOM 32496 N N . PRO A 1 114 ? 13.314 -10.625 22.408 1.00 0.00 182 PRO A N 17
ATOM 32497 C CA . PRO A 1 114 ? 11.977 -10.654 23.010 1.00 0.00 182 PRO A CA 17
ATOM 32498 C C . PRO A 1 114 ? 10.916 -10.054 22.094 1.00 0.00 182 PRO A C 17
ATOM 32499 O O . PRO A 1 114 ? 11.222 -9.579 21.000 1.00 0.00 182 PRO A O 17
ATOM 32510 N N . SER A 1 115 ? 9.663 -10.087 22.547 1.00 0.00 183 SER A N 17
ATOM 32511 C CA . SER A 1 115 ? 8.544 -9.557 21.779 1.00 0.00 183 SER A CA 17
ATOM 32512 C C . SER A 1 115 ? 8.897 -8.229 21.112 1.00 0.00 183 SER A C 17
ATOM 32513 O O . SER A 1 115 ? 9.056 -8.214 19.872 1.00 0.00 183 SER A O 17
ATOM 32522 N N . THR A 1 2 ? -23.566 9.961 -11.133 1.00 0.00 70 THR A N 18
ATOM 32523 C CA . THR A 1 2 ? -23.752 8.710 -11.913 1.00 0.00 70 THR A CA 18
ATOM 32524 C C . THR A 1 2 ? -25.230 8.347 -12.030 1.00 0.00 70 THR A C 18
ATOM 32525 O O . THR A 1 2 ? -25.586 7.172 -12.112 1.00 0.00 70 THR A O 18
ATOM 32536 N N . ALA A 1 3 ? -26.085 9.365 -12.036 1.00 0.00 71 ALA A N 18
ATOM 32537 C CA . ALA A 1 3 ? -27.524 9.153 -12.143 1.00 0.00 71 ALA A CA 18
ATOM 32538 C C . ALA A 1 3 ? -28.072 9.751 -13.434 1.00 0.00 71 ALA A C 18
ATOM 32539 O O . ALA A 1 3 ? -27.321 10.285 -14.251 1.00 0.00 71 ALA A O 18
ATOM 32546 N N . SER A 1 4 ? -29.386 9.657 -13.614 1.00 0.00 72 SER A N 18
ATOM 32547 C CA . SER A 1 4 ? -30.041 10.187 -14.806 1.00 0.00 72 SER A CA 18
ATOM 32548 C C . SER A 1 4 ? -29.649 9.388 -16.045 1.00 0.00 72 SER A C 18
ATOM 32549 O O . SER A 1 4 ? -30.466 8.658 -16.608 1.00 0.00 72 SER A O 18
ATOM 32557 N N . GLY A 1 5 ? -28.397 9.530 -16.465 1.00 0.00 73 GLY A N 18
ATOM 32558 C CA . GLY A 1 5 ? -27.920 8.814 -17.634 1.00 0.00 73 GLY A CA 18
ATOM 32559 C C . GLY A 1 5 ? -27.626 9.739 -18.799 1.00 0.00 73 GLY A C 18
ATOM 32560 O O . GLY A 1 5 ? -27.801 9.363 -19.958 1.00 0.00 73 GLY A O 18
ATOM 32564 N N . GLY A 1 6 ? -27.176 10.951 -18.491 1.00 0.00 74 GLY A N 18
ATOM 32565 C CA . GLY A 1 6 ? -26.864 11.912 -19.532 1.00 0.00 74 GLY A CA 18
ATOM 32566 C C . GLY A 1 6 ? -25.372 12.054 -19.763 1.00 0.00 74 GLY A C 18
ATOM 32567 O O . GLY A 1 6 ? -24.605 12.228 -18.816 1.00 0.00 74 GLY A O 18
ATOM 32571 N N . GLU A 1 7 ? -24.961 11.979 -21.024 1.00 0.00 75 GLU A N 18
ATOM 32572 C CA . GLU A 1 7 ? -23.551 12.100 -21.377 1.00 0.00 75 GLU A CA 18
ATOM 32573 C C . GLU A 1 7 ? -23.195 13.545 -21.708 1.00 0.00 75 GLU A C 18
ATOM 32574 O O . GLU A 1 7 ? -23.390 14.001 -22.834 1.00 0.00 75 GLU A O 18
ATOM 32586 N N . ASN A 1 8 ? -22.671 14.262 -20.718 1.00 0.00 76 ASN A N 18
ATOM 32587 C CA . ASN A 1 8 ? -22.288 15.657 -20.904 1.00 0.00 76 ASN A CA 18
ATOM 32588 C C . ASN A 1 8 ? -21.636 16.215 -19.643 1.00 0.00 76 ASN A C 18
ATOM 32589 O O . ASN A 1 8 ? -22.313 16.766 -18.775 1.00 0.00 76 ASN A O 18
ATOM 32600 N N . GLU A 1 9 ? -20.318 16.067 -19.549 1.00 0.00 77 GLU A N 18
ATOM 32601 C CA . GLU A 1 9 ? -19.572 16.556 -18.395 1.00 0.00 77 GLU A CA 18
ATOM 32602 C C . GLU A 1 9 ? -20.015 15.846 -17.119 1.00 0.00 77 GLU A C 18
ATOM 32603 O O . GLU A 1 9 ? -21.189 15.513 -16.957 1.00 0.00 77 GLU A O 18
ATOM 32615 N N . ARG A 1 10 ? -19.066 15.619 -16.215 1.00 0.00 78 ARG A N 18
ATOM 32616 C CA . ARG A 1 10 ? -19.359 14.949 -14.953 1.00 0.00 78 ARG A CA 18
ATOM 32617 C C . ARG A 1 10 ? -19.925 13.553 -15.196 1.00 0.00 78 ARG A C 18
ATOM 32618 O O . ARG A 1 10 ? -20.779 13.080 -14.446 1.00 0.00 78 ARG A O 18
ATOM 32639 N N . GLU A 1 11 ? -19.444 12.900 -16.249 1.00 0.00 79 GLU A N 18
ATOM 32640 C CA . GLU A 1 11 ? -19.901 11.559 -16.590 1.00 0.00 79 GLU A CA 18
ATOM 32641 C C . GLU A 1 11 ? -18.966 10.910 -17.606 1.00 0.00 79 GLU A C 18
ATOM 32642 O O . GLU A 1 11 ? -18.609 9.739 -17.478 1.00 0.00 79 GLU A O 18
ATOM 32654 N N . ASP A 1 12 ? -18.574 11.680 -18.616 1.00 0.00 80 ASP A N 18
ATOM 32655 C CA . ASP A 1 12 ? -17.680 11.182 -19.655 1.00 0.00 80 ASP A CA 18
ATOM 32656 C C . ASP A 1 12 ? -16.349 11.926 -19.628 1.00 0.00 80 ASP A C 18
ATOM 32657 O O . ASP A 1 12 ? -15.285 11.322 -19.767 1.00 0.00 80 ASP A O 18
ATOM 32666 N N . LEU A 1 13 ? -16.417 13.241 -19.451 1.00 0.00 81 LEU A N 18
ATOM 32667 C CA . LEU A 1 13 ? -15.218 14.070 -19.405 1.00 0.00 81 LEU A CA 18
ATOM 32668 C C . LEU A 1 13 ? -14.294 13.631 -18.274 1.00 0.00 81 LEU A C 18
ATOM 32669 O O . LEU A 1 13 ? -13.085 13.497 -18.464 1.00 0.00 81 LEU A O 18
ATOM 32685 N N . GLU A 1 14 ? -14.871 13.408 -17.098 1.00 0.00 82 GLU A N 18
ATOM 32686 C CA . GLU A 1 14 ? -14.097 12.984 -15.937 1.00 0.00 82 GLU A CA 18
ATOM 32687 C C . GLU A 1 14 ? -15.004 12.375 -14.871 1.00 0.00 82 GLU A C 18
ATOM 32688 O O . GLU A 1 14 ? -16.186 12.706 -14.784 1.00 0.00 82 GLU A O 18
ATOM 32700 N N . GLN A 1 15 ? -14.441 11.482 -14.063 1.00 0.00 83 GLN A N 18
ATOM 32701 C CA . GLN A 1 15 ? -15.196 10.827 -13.002 1.00 0.00 83 GLN A CA 18
ATOM 32702 C C . GLN A 1 15 ? -14.292 9.916 -12.176 1.00 0.00 83 GLN A C 18
ATOM 32703 O O . GLN A 1 15 ? -14.027 10.187 -11.004 1.00 0.00 83 GLN A O 18
ATOM 32717 N N . GLU A 1 16 ? -13.822 8.839 -12.795 1.00 0.00 84 GLU A N 18
ATOM 32718 C CA . GLU A 1 16 ? -12.946 7.889 -12.118 1.00 0.00 84 GLU A CA 18
ATOM 32719 C C . GLU A 1 16 ? -11.485 8.167 -12.453 1.00 0.00 84 GLU A C 18
ATOM 32720 O O . GLU A 1 16 ? -11.172 9.120 -13.167 1.00 0.00 84 GLU A O 18
ATOM 32732 N N . TRP A 1 17 ? -10.592 7.330 -11.933 1.00 0.00 85 TRP A N 18
ATOM 32733 C CA . TRP A 1 17 ? -9.164 7.490 -12.181 1.00 0.00 85 TRP A CA 18
ATOM 32734 C C . TRP A 1 17 ? -8.739 6.730 -13.437 1.00 0.00 85 TRP A C 18
ATOM 32735 O O . TRP A 1 17 ? -9.156 5.592 -13.658 1.00 0.00 85 TRP A O 18
ATOM 32756 N N . LYS A 1 18 ? -7.907 7.368 -14.254 1.00 0.00 86 LYS A N 18
ATOM 32757 C CA . LYS A 1 18 ? -7.423 6.766 -15.478 1.00 0.00 86 LYS A CA 18
ATOM 32758 C C . LYS A 1 18 ? -6.431 5.645 -15.180 1.00 0.00 86 LYS A C 18
ATOM 32759 O O . LYS A 1 18 ? -5.805 5.626 -14.120 1.00 0.00 86 LYS A O 18
ATOM 32778 N N . PRO A 1 19 ? -6.273 4.690 -16.113 1.00 0.00 87 PRO A N 18
ATOM 32779 C CA . PRO A 1 19 ? -5.352 3.564 -15.939 1.00 0.00 87 PRO A CA 18
ATOM 32780 C C . PRO A 1 19 ? -3.893 3.958 -16.173 1.00 0.00 87 PRO A C 18
ATOM 32781 O O . PRO A 1 19 ? -3.579 4.646 -17.144 1.00 0.00 87 PRO A O 18
ATOM 32792 N N . PRO A 1 20 ? -2.980 3.526 -15.284 1.00 0.00 88 PRO A N 18
ATOM 32793 C CA . PRO A 1 20 ? -1.556 3.834 -15.395 1.00 0.00 88 PRO A CA 18
ATOM 32794 C C . PRO A 1 20 ? -0.808 2.819 -16.255 1.00 0.00 88 PRO A C 18
ATOM 32795 O O . PRO A 1 20 ? -1.421 2.061 -17.008 1.00 0.00 88 PRO A O 18
ATOM 32806 N N . ASP A 1 21 ? 0.516 2.801 -16.134 1.00 0.00 89 ASP A N 18
ATOM 32807 C CA . ASP A 1 21 ? 1.341 1.881 -16.886 1.00 0.00 89 ASP A CA 18
ATOM 32808 C C . ASP A 1 21 ? 2.160 1.015 -15.942 1.00 0.00 89 ASP A C 18
ATOM 32809 O O . ASP A 1 21 ? 2.582 1.468 -14.877 1.00 0.00 89 ASP A O 18
ATOM 32818 N N . GLU A 1 22 ? 2.382 -0.231 -16.334 1.00 0.00 90 GLU A N 18
ATOM 32819 C CA . GLU A 1 22 ? 3.150 -1.162 -15.527 1.00 0.00 90 GLU A CA 18
ATOM 32820 C C . GLU A 1 22 ? 4.504 -0.576 -15.144 1.00 0.00 90 GLU A C 18
ATOM 32821 O O . GLU A 1 22 ? 5.125 -1.011 -14.174 1.00 0.00 90 GLU A O 18
ATOM 32833 N N . GLU A 1 23 ? 4.956 0.420 -15.902 1.00 0.00 91 GLU A N 18
ATOM 32834 C CA . GLU A 1 23 ? 6.231 1.066 -15.627 1.00 0.00 91 GLU A CA 18
ATOM 32835 C C . GLU A 1 23 ? 6.263 1.575 -14.194 1.00 0.00 91 GLU A C 18
ATOM 32836 O O . GLU A 1 23 ? 7.174 1.265 -13.423 1.00 0.00 91 GLU A O 18
ATOM 32848 N N . LEU A 1 24 ? 5.250 2.354 -13.849 1.00 0.00 92 LEU A N 18
ATOM 32849 C CA . LEU A 1 24 ? 5.138 2.911 -12.513 1.00 0.00 92 LEU A CA 18
ATOM 32850 C C . LEU A 1 24 ? 4.658 1.856 -11.521 1.00 0.00 92 LEU A C 18
ATOM 32851 O O . LEU A 1 24 ? 4.905 1.964 -10.320 1.00 0.00 92 LEU A O 18
ATOM 32867 N N . ILE A 1 25 ? 3.977 0.826 -12.024 1.00 0.00 93 ILE A N 18
ATOM 32868 C CA . ILE A 1 25 ? 3.480 -0.237 -11.166 1.00 0.00 93 ILE A CA 18
ATOM 32869 C C . ILE A 1 25 ? 4.633 -1.029 -10.566 1.00 0.00 93 ILE A C 18
ATOM 32870 O O . ILE A 1 25 ? 4.566 -1.467 -9.417 1.00 0.00 93 ILE A O 18
ATOM 32886 N N . LYS A 1 26 ? 5.693 -1.204 -11.346 1.00 0.00 94 LYS A N 18
ATOM 32887 C CA . LYS A 1 26 ? 6.862 -1.937 -10.883 1.00 0.00 94 LYS A CA 18
ATOM 32888 C C . LYS A 1 26 ? 7.656 -1.095 -9.892 1.00 0.00 94 LYS A C 18
ATOM 32889 O O . LYS A 1 26 ? 8.234 -1.618 -8.939 1.00 0.00 94 LYS A O 18
ATOM 32908 N N . LYS A 1 27 ? 7.671 0.216 -10.113 1.00 0.00 95 LYS A N 18
ATOM 32909 C CA . LYS A 1 27 ? 8.382 1.126 -9.224 1.00 0.00 95 LYS A CA 18
ATOM 32910 C C . LYS A 1 27 ? 7.764 1.088 -7.830 1.00 0.00 95 LYS A C 18
ATOM 32911 O O . LYS A 1 27 ? 8.452 0.849 -6.838 1.00 0.00 95 LYS A O 18
ATOM 32930 N N . LEU A 1 28 ? 6.455 1.320 -7.769 1.00 0.00 96 LEU A N 18
ATOM 32931 C CA . LEU A 1 28 ? 5.726 1.309 -6.509 1.00 0.00 96 LEU A CA 18
ATOM 32932 C C . LEU A 1 28 ? 5.902 -0.019 -5.783 1.00 0.00 96 LEU A C 18
ATOM 32933 O O . LEU A 1 28 ? 6.401 -0.064 -4.659 1.00 0.00 96 LEU A O 18
ATOM 32949 N N . VAL A 1 29 ? 5.481 -1.099 -6.434 1.00 0.00 97 VAL A N 18
ATOM 32950 C CA . VAL A 1 29 ? 5.584 -2.433 -5.854 1.00 0.00 97 VAL A CA 18
ATOM 32951 C C . VAL A 1 29 ? 6.982 -2.688 -5.297 1.00 0.00 97 VAL A C 18
ATOM 32952 O O . VAL A 1 29 ? 7.139 -3.311 -4.247 1.00 0.00 97 VAL A O 18
ATOM 32965 N N . ASP A 1 30 ? 7.992 -2.195 -6.004 1.00 0.00 98 ASP A N 18
ATOM 32966 C CA . ASP A 1 30 ? 9.375 -2.365 -5.574 1.00 0.00 98 ASP A CA 18
ATOM 32967 C C . ASP A 1 30 ? 9.612 -1.671 -4.237 1.00 0.00 98 ASP A C 18
ATOM 32968 O O . ASP A 1 30 ? 10.513 -2.038 -3.484 1.00 0.00 98 ASP A O 18
ATOM 32977 N N . GLN A 1 31 ? 8.793 -0.662 -3.951 1.00 0.00 99 GLN A N 18
ATOM 32978 C CA . GLN A 1 31 ? 8.909 0.090 -2.709 1.00 0.00 99 GLN A CA 18
ATOM 32979 C C . GLN A 1 31 ? 8.465 -0.748 -1.513 1.00 0.00 99 GLN A C 18
ATOM 32980 O O . GLN A 1 31 ? 9.113 -0.739 -0.467 1.00 0.00 99 GLN A O 18
ATOM 32994 N N . ILE A 1 32 ? 7.355 -1.467 -1.665 1.00 0.00 100 ILE A N 18
ATOM 32995 C CA . ILE A 1 32 ? 6.838 -2.298 -0.585 1.00 0.00 100 ILE A CA 18
ATOM 32996 C C . ILE A 1 32 ? 7.808 -3.405 -0.237 1.00 0.00 100 ILE A C 18
ATOM 32997 O O . ILE A 1 32 ? 8.340 -3.460 0.872 1.00 0.00 100 ILE A O 18
ATOM 33013 N N . GLU A 1 33 ? 8.037 -4.282 -1.200 1.00 0.00 101 GLU A N 18
ATOM 33014 C CA . GLU A 1 33 ? 8.956 -5.400 -1.009 1.00 0.00 101 GLU A CA 18
ATOM 33015 C C . GLU A 1 33 ? 10.276 -4.903 -0.430 1.00 0.00 101 GLU A C 18
ATOM 33016 O O . GLU A 1 33 ? 11.007 -5.649 0.222 1.00 0.00 101 GLU A O 18
ATOM 33028 N N . PHE A 1 34 ? 10.558 -3.625 -0.661 1.00 0.00 102 PHE A N 18
ATOM 33029 C CA . PHE A 1 34 ? 11.770 -2.997 -0.154 1.00 0.00 102 PHE A CA 18
ATOM 33030 C C . PHE A 1 34 ? 11.533 -2.513 1.268 1.00 0.00 102 PHE A C 18
ATOM 33031 O O . PHE A 1 34 ? 12.363 -2.697 2.158 1.00 0.00 102 PHE A O 18
ATOM 33048 N N . TYR A 1 35 ? 10.384 -1.887 1.454 1.00 0.00 103 TYR A N 18
ATOM 33049 C CA . TYR A 1 35 ? 9.983 -1.351 2.744 1.00 0.00 103 TYR A CA 18
ATOM 33050 C C . TYR A 1 35 ? 9.961 -2.442 3.812 1.00 0.00 103 TYR A C 18
ATOM 33051 O O . TYR A 1 35 ? 10.604 -2.322 4.854 1.00 0.00 103 TYR A O 18
ATOM 33069 N N . PHE A 1 36 ? 9.194 -3.494 3.551 1.00 0.00 104 PHE A N 18
ATOM 33070 C CA . PHE A 1 36 ? 9.060 -4.600 4.497 1.00 0.00 104 PHE A CA 18
ATOM 33071 C C . PHE A 1 36 ? 10.331 -5.446 4.588 1.00 0.00 104 PHE A C 18
ATOM 33072 O O . PHE A 1 36 ? 10.356 -6.452 5.297 1.00 0.00 104 PHE A O 18
ATOM 33089 N N . SER A 1 37 ? 11.394 -5.038 3.900 1.00 0.00 105 SER A N 18
ATOM 33090 C CA . SER A 1 37 ? 12.648 -5.778 3.964 1.00 0.00 105 SER A CA 18
ATOM 33091 C C . SER A 1 37 ? 13.153 -5.804 5.406 1.00 0.00 105 SER A C 18
ATOM 33092 O O . SER A 1 37 ? 13.067 -4.802 6.113 1.00 0.00 105 SER A O 18
ATOM 33100 N N . ASP A 1 38 ? 13.661 -6.955 5.841 1.00 0.00 106 ASP A N 18
ATOM 33101 C CA . ASP A 1 38 ? 14.164 -7.116 7.210 1.00 0.00 106 ASP A CA 18
ATOM 33102 C C . ASP A 1 38 ? 14.916 -5.873 7.694 1.00 0.00 106 ASP A C 18
ATOM 33103 O O . ASP A 1 38 ? 14.522 -5.231 8.670 1.00 0.00 106 ASP A O 18
ATOM 33112 N N . GLU A 1 39 ? 16.002 -5.548 7.005 1.00 0.00 107 GLU A N 18
ATOM 33113 C CA . GLU A 1 39 ? 16.825 -4.393 7.351 1.00 0.00 107 GLU A CA 18
ATOM 33114 C C . GLU A 1 39 ? 16.042 -3.089 7.262 1.00 0.00 107 GLU A C 18
ATOM 33115 O O . GLU A 1 39 ? 16.448 -2.068 7.817 1.00 0.00 107 GLU A O 18
ATOM 33127 N N . ASN A 1 40 ? 14.927 -3.130 6.555 1.00 0.00 108 ASN A N 18
ATOM 33128 C CA . ASN A 1 40 ? 14.086 -1.955 6.379 1.00 0.00 108 ASN A CA 18
ATOM 33129 C C . ASN A 1 40 ? 13.028 -1.874 7.468 1.00 0.00 108 ASN A C 18
ATOM 33130 O O . ASN A 1 40 ? 12.442 -0.821 7.695 1.00 0.00 108 ASN A O 18
ATOM 33141 N N . LEU A 1 41 ? 12.797 -2.989 8.150 1.00 0.00 109 LEU A N 18
ATOM 33142 C CA . LEU A 1 41 ? 11.830 -3.037 9.220 1.00 0.00 109 LEU A CA 18
ATOM 33143 C C . LEU A 1 41 ? 12.347 -2.251 10.393 1.00 0.00 109 LEU A C 18
ATOM 33144 O O . LEU A 1 41 ? 11.678 -1.356 10.911 1.00 0.00 109 LEU A O 18
ATOM 33160 N N . GLU A 1 42 ? 13.567 -2.577 10.791 1.00 0.00 110 GLU A N 18
ATOM 33161 C CA . GLU A 1 42 ? 14.206 -1.885 11.886 1.00 0.00 110 GLU A CA 18
ATOM 33162 C C . GLU A 1 42 ? 14.221 -0.379 11.630 1.00 0.00 110 GLU A C 18
ATOM 33163 O O . GLU A 1 42 ? 14.489 0.413 12.533 1.00 0.00 110 GLU A O 18
ATOM 33175 N N . LYS A 1 43 ? 13.963 0.002 10.378 1.00 0.00 111 LYS A N 18
ATOM 33176 C CA . LYS A 1 43 ? 13.980 1.399 9.983 1.00 0.00 111 LYS A CA 18
ATOM 33177 C C . LYS A 1 43 ? 12.613 1.880 9.487 1.00 0.00 111 LYS A C 18
ATOM 33178 O O . LYS A 1 43 ? 12.412 3.076 9.277 1.00 0.00 111 LYS A O 18
ATOM 33197 N N . ASP A 1 44 ? 11.690 0.951 9.258 1.00 0.00 112 ASP A N 18
ATOM 33198 C CA . ASP A 1 44 ? 10.377 1.315 8.736 1.00 0.00 112 ASP A CA 18
ATOM 33199 C C . ASP A 1 44 ? 9.241 0.984 9.693 1.00 0.00 112 ASP A C 18
ATOM 33200 O O . ASP A 1 44 ? 8.303 0.257 9.351 1.00 0.00 112 ASP A O 18
ATOM 33209 N N . ALA A 1 45 ? 9.322 1.551 10.877 1.00 0.00 113 ALA A N 18
ATOM 33210 C CA . ALA A 1 45 ? 8.295 1.357 11.894 1.00 0.00 113 ALA A CA 18
ATOM 33211 C C . ALA A 1 45 ? 7.079 2.247 11.622 1.00 0.00 113 ALA A C 18
ATOM 33212 O O . ALA A 1 45 ? 6.067 2.158 12.318 1.00 0.00 113 ALA A O 18
ATOM 33219 N N . PHE A 1 46 ? 7.191 3.118 10.618 1.00 0.00 114 PHE A N 18
ATOM 33220 C CA . PHE A 1 46 ? 6.109 4.038 10.267 1.00 0.00 114 PHE A CA 18
ATOM 33221 C C . PHE A 1 46 ? 5.093 3.398 9.318 1.00 0.00 114 PHE A C 18
ATOM 33222 O O . PHE A 1 46 ? 3.898 3.679 9.404 1.00 0.00 114 PHE A O 18
ATOM 33239 N N . LEU A 1 47 ? 5.567 2.555 8.405 1.00 0.00 115 LEU A N 18
ATOM 33240 C CA . LEU A 1 47 ? 4.685 1.900 7.438 1.00 0.00 115 LEU A CA 18
ATOM 33241 C C . LEU A 1 47 ? 4.045 0.653 8.041 1.00 0.00 115 LEU A C 18
ATOM 33242 O O . LEU A 1 47 ? 2.891 0.337 7.753 1.00 0.00 115 LEU A O 18
ATOM 33258 N N . LEU A 1 48 ? 4.800 -0.058 8.876 1.00 0.00 116 LEU A N 18
ATOM 33259 C CA . LEU A 1 48 ? 4.293 -1.272 9.507 1.00 0.00 116 LEU A CA 18
ATOM 33260 C C . LEU A 1 48 ? 3.475 -0.955 10.758 1.00 0.00 116 LEU A C 18
ATOM 33261 O O . LEU A 1 48 ? 2.282 -1.252 10.822 1.00 0.00 116 LEU A O 18
ATOM 33277 N N . LYS A 1 49 ? 4.128 -0.365 11.754 1.00 0.00 117 LYS A N 18
ATOM 33278 C CA . LYS A 1 49 ? 3.467 -0.022 13.012 1.00 0.00 117 LYS A CA 18
ATOM 33279 C C . LYS A 1 49 ? 2.223 0.837 12.787 1.00 0.00 117 LYS A C 18
ATOM 33280 O O . LYS A 1 49 ? 1.342 0.895 13.644 1.00 0.00 117 LYS A O 18
ATOM 33299 N N . HIS A 1 50 ? 2.154 1.506 11.639 1.00 0.00 118 HIS A N 18
ATOM 33300 C CA . HIS A 1 50 ? 1.010 2.360 11.324 1.00 0.00 118 HIS A CA 18
ATOM 33301 C C . HIS A 1 50 ? -0.307 1.615 11.528 1.00 0.00 118 HIS A C 18
ATOM 33302 O O . HIS A 1 50 ? -1.149 2.031 12.324 1.00 0.00 118 HIS A O 18
ATOM 33317 N N . VAL A 1 51 ? -0.478 0.517 10.802 1.00 0.00 119 VAL A N 18
ATOM 33318 C CA . VAL A 1 51 ? -1.692 -0.283 10.899 1.00 0.00 119 VAL A CA 18
ATOM 33319 C C . VAL A 1 51 ? -1.696 -1.140 12.162 1.00 0.00 119 VAL A C 18
ATOM 33320 O O . VAL A 1 51 ? -2.694 -1.198 12.878 1.00 0.00 119 VAL A O 18
ATOM 33333 N N . ARG A 1 52 ? -0.576 -1.805 12.428 1.00 0.00 120 ARG A N 18
ATOM 33334 C CA . ARG A 1 52 ? -0.458 -2.659 13.604 1.00 0.00 120 ARG A CA 18
ATOM 33335 C C . ARG A 1 52 ? 0.954 -3.223 13.728 1.00 0.00 120 ARG A C 18
ATOM 33336 O O . ARG A 1 52 ? 1.846 -2.870 12.955 1.00 0.00 120 ARG A O 18
ATOM 33357 N N . ARG A 1 53 ? 1.150 -4.103 14.705 1.00 0.00 121 ARG A N 18
ATOM 33358 C CA . ARG A 1 53 ? 2.451 -4.719 14.933 1.00 0.00 121 ARG A CA 18
ATOM 33359 C C . ARG A 1 53 ? 2.318 -5.944 15.833 1.00 0.00 121 ARG A C 18
ATOM 33360 O O . ARG A 1 53 ? 2.687 -5.909 17.007 1.00 0.00 121 ARG A O 18
ATOM 33381 N N . ASN A 1 54 ? 1.788 -7.027 15.274 1.00 0.00 122 ASN A N 18
ATOM 33382 C CA . ASN A 1 54 ? 1.604 -8.263 16.026 1.00 0.00 122 ASN A CA 18
ATOM 33383 C C . ASN A 1 54 ? 1.908 -9.479 15.158 1.00 0.00 122 ASN A C 18
ATOM 33384 O O . ASN A 1 54 ? 2.920 -10.154 15.350 1.00 0.00 122 ASN A O 18
ATOM 33395 N N . LYS A 1 55 ? 1.026 -9.755 14.203 1.00 0.00 123 LYS A N 18
ATOM 33396 C CA . LYS A 1 55 ? 1.201 -10.893 13.307 1.00 0.00 123 LYS A CA 18
ATOM 33397 C C . LYS A 1 55 ? 0.262 -10.795 12.109 1.00 0.00 123 LYS A C 18
ATOM 33398 O O . LYS A 1 55 ? 0.684 -10.947 10.963 1.00 0.00 123 LYS A O 18
ATOM 33417 N N . LEU A 1 56 ? -1.014 -10.544 12.383 1.00 0.00 124 LEU A N 18
ATOM 33418 C CA . LEU A 1 56 ? -2.014 -10.429 11.327 1.00 0.00 124 LEU A CA 18
ATOM 33419 C C . LEU A 1 56 ? -2.269 -8.967 10.967 1.00 0.00 124 LEU A C 18
ATOM 33420 O O . LEU A 1 56 ? -3.347 -8.617 10.487 1.00 0.00 124 LEU A O 18
ATOM 33436 N N . GLY A 1 57 ? -1.273 -8.119 11.202 1.00 0.00 125 GLY A N 18
ATOM 33437 C CA . GLY A 1 57 ? -1.414 -6.708 10.896 1.00 0.00 125 GLY A CA 18
ATOM 33438 C C . GLY A 1 57 ? -1.184 -6.407 9.428 1.00 0.00 125 GLY A C 18
ATOM 33439 O O . GLY A 1 57 ? -0.044 -6.397 8.961 1.00 0.00 125 GLY A O 18
ATOM 33443 N N . TYR A 1 58 ? -2.268 -6.159 8.699 1.00 0.00 126 TYR A N 18
ATOM 33444 C CA . TYR A 1 58 ? -2.180 -5.854 7.275 1.00 0.00 126 TYR A CA 18
ATOM 33445 C C . TYR A 1 58 ? -1.945 -4.364 7.055 1.00 0.00 126 TYR A C 18
ATOM 33446 O O . TYR A 1 58 ? -2.340 -3.539 7.879 1.00 0.00 126 TYR A O 18
ATOM 33464 N N . VAL A 1 59 ? -1.312 -4.021 5.936 1.00 0.00 127 VAL A N 18
ATOM 33465 C CA . VAL A 1 59 ? -1.041 -2.629 5.616 1.00 0.00 127 VAL A CA 18
ATOM 33466 C C . VAL A 1 59 ? -2.112 -2.087 4.681 1.00 0.00 127 VAL A C 18
ATOM 33467 O O . VAL A 1 59 ? -2.322 -2.616 3.592 1.00 0.00 127 VAL A O 18
ATOM 33480 N N . SER A 1 60 ? -2.792 -1.034 5.113 1.00 0.00 128 SER A N 18
ATOM 33481 C CA . SER A 1 60 ? -3.846 -0.437 4.308 1.00 0.00 128 SER A CA 18
ATOM 33482 C C . SER A 1 60 ? -3.262 0.444 3.208 1.00 0.00 128 SER A C 18
ATOM 33483 O O . SER A 1 60 ? -2.549 1.411 3.482 1.00 0.00 128 SER A O 18
ATOM 33491 N N . VAL A 1 61 ? -3.571 0.104 1.962 1.00 0.00 129 VAL A N 18
ATOM 33492 C CA . VAL A 1 61 ? -3.077 0.867 0.826 1.00 0.00 129 VAL A CA 18
ATOM 33493 C C . VAL A 1 61 ? -3.540 2.320 0.906 1.00 0.00 129 VAL A C 18
ATOM 33494 O O . VAL A 1 61 ? -2.854 3.225 0.431 1.00 0.00 129 VAL A O 18
ATOM 33507 N N . LYS A 1 62 ? -4.703 2.535 1.519 1.00 0.00 130 LYS A N 18
ATOM 33508 C CA . LYS A 1 62 ? -5.247 3.882 1.672 1.00 0.00 130 LYS A CA 18
ATOM 33509 C C . LYS A 1 62 ? -4.186 4.814 2.242 1.00 0.00 130 LYS A C 18
ATOM 33510 O O . LYS A 1 62 ? -4.124 5.993 1.897 1.00 0.00 130 LYS A O 18
ATOM 33529 N N . LEU A 1 63 ? -3.340 4.262 3.105 1.00 0.00 131 LEU A N 18
ATOM 33530 C CA . LEU A 1 63 ? -2.263 5.018 3.716 1.00 0.00 131 LEU A CA 18
ATOM 33531 C C . LEU A 1 63 ? -1.117 5.177 2.724 1.00 0.00 131 LEU A C 18
ATOM 33532 O O . LEU A 1 63 ? -0.515 6.247 2.618 1.00 0.00 131 LEU A O 18
ATOM 33548 N N . LEU A 1 64 ? -0.825 4.104 1.996 1.00 0.00 132 LEU A N 18
ATOM 33549 C CA . LEU A 1 64 ? 0.246 4.117 1.005 1.00 0.00 132 LEU A CA 18
ATOM 33550 C C . LEU A 1 64 ? 0.052 5.254 0.006 1.00 0.00 132 LEU A C 18
ATOM 33551 O O . LEU A 1 64 ? 1.016 5.759 -0.570 1.00 0.00 132 LEU A O 18
ATOM 33567 N N . THR A 1 65 ? -1.201 5.652 -0.196 1.00 0.00 133 THR A N 18
ATOM 33568 C CA . THR A 1 65 ? -1.521 6.728 -1.125 1.00 0.00 133 THR A CA 18
ATOM 33569 C C . THR A 1 65 ? -1.005 8.064 -0.606 1.00 0.00 133 THR A C 18
ATOM 33570 O O . THR A 1 65 ? -0.365 8.822 -1.335 1.00 0.00 133 THR A O 18
ATOM 33581 N N . SER A 1 66 ? -1.274 8.337 0.662 1.00 0.00 134 SER A N 18
ATOM 33582 C CA . SER A 1 66 ? -0.826 9.572 1.293 1.00 0.00 134 SER A CA 18
ATOM 33583 C C . SER A 1 66 ? 0.393 9.292 2.159 1.00 0.00 134 SER A C 18
ATOM 33584 O O . SER A 1 66 ? 0.662 9.998 3.131 1.00 0.00 134 SER A O 18
ATOM 33592 N N . PHE A 1 67 ? 1.120 8.241 1.796 1.00 0.00 135 PHE A N 18
ATOM 33593 C CA . PHE A 1 67 ? 2.310 7.834 2.529 1.00 0.00 135 PHE A CA 18
ATOM 33594 C C . PHE A 1 67 ? 3.526 8.653 2.102 1.00 0.00 135 PHE A C 18
ATOM 33595 O O . PHE A 1 67 ? 3.996 8.546 0.969 1.00 0.00 135 PHE A O 18
ATOM 33612 N N . LYS A 1 68 ? 4.019 9.479 3.022 1.00 0.00 136 LYS A N 18
ATOM 33613 C CA . LYS A 1 68 ? 5.171 10.345 2.769 1.00 0.00 136 LYS A CA 18
ATOM 33614 C C . LYS A 1 68 ? 6.306 9.617 2.047 1.00 0.00 136 LYS A C 18
ATOM 33615 O O . LYS A 1 68 ? 7.098 10.241 1.343 1.00 0.00 136 LYS A O 18
ATOM 33634 N N . LYS A 1 69 ? 6.389 8.304 2.226 1.00 0.00 137 LYS A N 18
ATOM 33635 C CA . LYS A 1 69 ? 7.441 7.520 1.590 1.00 0.00 137 LYS A CA 18
ATOM 33636 C C . LYS A 1 69 ? 7.078 7.190 0.149 1.00 0.00 137 LYS A C 18
ATOM 33637 O O . LYS A 1 69 ? 7.949 7.117 -0.719 1.00 0.00 137 LYS A O 18
ATOM 33656 N N . VAL A 1 70 ? 5.789 6.994 -0.104 1.00 0.00 138 VAL A N 18
ATOM 33657 C CA . VAL A 1 70 ? 5.321 6.673 -1.443 1.00 0.00 138 VAL A CA 18
ATOM 33658 C C . VAL A 1 70 ? 5.097 7.939 -2.259 1.00 0.00 138 VAL A C 18
ATOM 33659 O O . VAL A 1 70 ? 5.492 8.015 -3.421 1.00 0.00 138 VAL A O 18
ATOM 33672 N N . LYS A 1 71 ? 4.456 8.930 -1.654 1.00 0.00 139 LYS A N 18
ATOM 33673 C CA . LYS A 1 71 ? 4.190 10.177 -2.352 1.00 0.00 139 LYS A CA 18
ATOM 33674 C C . LYS A 1 71 ? 5.485 10.855 -2.779 1.00 0.00 139 LYS A C 18
ATOM 33675 O O . LYS A 1 71 ? 5.484 11.710 -3.665 1.00 0.00 139 LYS A O 18
ATOM 33694 N N . HIS A 1 72 ? 6.595 10.461 -2.159 1.00 0.00 140 HIS A N 18
ATOM 33695 C CA . HIS A 1 72 ? 7.892 11.028 -2.499 1.00 0.00 140 HIS A CA 18
ATOM 33696 C C . HIS A 1 72 ? 8.210 10.786 -3.973 1.00 0.00 140 HIS A C 18
ATOM 33697 O O . HIS A 1 72 ? 9.127 11.392 -4.528 1.00 0.00 140 HIS A O 18
ATOM 33712 N N . LEU A 1 73 ? 7.441 9.898 -4.603 1.00 0.00 141 LEU A N 18
ATOM 33713 C CA . LEU A 1 73 ? 7.639 9.580 -6.012 1.00 0.00 141 LEU A CA 18
ATOM 33714 C C . LEU A 1 73 ? 6.932 10.597 -6.900 1.00 0.00 141 LEU A C 18
ATOM 33715 O O . LEU A 1 73 ? 7.569 11.343 -7.643 1.00 0.00 141 LEU A O 18
ATOM 33731 N N . THR A 1 74 ? 5.608 10.608 -6.818 1.00 0.00 142 THR A N 18
ATOM 33732 C CA . THR A 1 74 ? 4.790 11.517 -7.610 1.00 0.00 142 THR A CA 18
ATOM 33733 C C . THR A 1 74 ? 3.387 11.600 -7.031 1.00 0.00 142 THR A C 18
ATOM 33734 O O . THR A 1 74 ? 3.122 11.081 -5.946 1.00 0.00 142 THR A O 18
ATOM 33745 N N . ARG A 1 75 ? 2.482 12.224 -7.773 1.00 0.00 143 ARG A N 18
ATOM 33746 C CA . ARG A 1 75 ? 1.097 12.334 -7.342 1.00 0.00 143 ARG A CA 18
ATOM 33747 C C . ARG A 1 75 ? 0.322 11.087 -7.768 1.00 0.00 143 ARG A C 18
ATOM 33748 O O . ARG A 1 75 ? -0.908 11.068 -7.743 1.00 0.00 143 ARG A O 18
ATOM 33769 N N . ASP A 1 76 ? 1.061 10.051 -8.167 1.00 0.00 144 ASP A N 18
ATOM 33770 C CA . ASP A 1 76 ? 0.471 8.799 -8.613 1.00 0.00 144 ASP A CA 18
ATOM 33771 C C . ASP A 1 76 ? 0.142 7.887 -7.435 1.00 0.00 144 ASP A C 18
ATOM 33772 O O . ASP A 1 76 ? 0.504 6.710 -7.427 1.00 0.00 144 ASP A O 18
ATOM 33781 N N . TRP A 1 77 ? -0.565 8.427 -6.449 1.00 0.00 145 TRP A N 18
ATOM 33782 C CA . TRP A 1 77 ? -0.957 7.650 -5.288 1.00 0.00 145 TRP A CA 18
ATOM 33783 C C . TRP A 1 77 ? -2.063 6.684 -5.688 1.00 0.00 145 TRP A C 18
ATOM 33784 O O . TRP A 1 77 ? -2.032 5.505 -5.340 1.00 0.00 145 TRP A O 18
ATOM 33805 N N . ARG A 1 78 ? -3.015 7.181 -6.472 1.00 0.00 146 ARG A N 18
ATOM 33806 C CA . ARG A 1 78 ? -4.104 6.347 -6.979 1.00 0.00 146 ARG A CA 18
ATOM 33807 C C . ARG A 1 78 ? -3.524 5.127 -7.683 1.00 0.00 146 ARG A C 18
ATOM 33808 O O . ARG A 1 78 ? -4.115 4.043 -7.684 1.00 0.00 146 ARG A O 18
ATOM 33829 N N . THR A 1 79 ? -2.348 5.317 -8.270 1.00 0.00 147 THR A N 18
ATOM 33830 C CA . THR A 1 79 ? -1.661 4.246 -8.970 1.00 0.00 147 THR A CA 18
ATOM 33831 C C . THR A 1 79 ? -1.065 3.269 -7.969 1.00 0.00 147 THR A C 18
ATOM 33832 O O . THR A 1 79 ? -0.901 2.088 -8.264 1.00 0.00 147 THR A O 18
ATOM 33843 N N . THR A 1 80 ? -0.771 3.763 -6.770 1.00 0.00 148 THR A N 18
ATOM 33844 C CA . THR A 1 80 ? -0.227 2.918 -5.716 1.00 0.00 148 THR A CA 18
ATOM 33845 C C . THR A 1 80 ? -1.206 1.796 -5.391 1.00 0.00 148 THR A C 18
ATOM 33846 O O . THR A 1 80 ? -0.811 0.714 -4.956 1.00 0.00 148 THR A O 18
ATOM 33857 N N . ALA A 1 81 ? -2.491 2.068 -5.605 1.00 0.00 149 ALA A N 18
ATOM 33858 C CA . ALA A 1 81 ? -3.535 1.092 -5.336 1.00 0.00 149 ALA A CA 18
ATOM 33859 C C . ALA A 1 81 ? -3.611 0.046 -6.445 1.00 0.00 149 ALA A C 18
ATOM 33860 O O . ALA A 1 81 ? -3.551 -1.154 -6.181 1.00 0.00 149 ALA A O 18
ATOM 33867 N N . HIS A 1 82 ? -3.738 0.505 -7.688 1.00 0.00 150 HIS A N 18
ATOM 33868 C CA . HIS A 1 82 ? -3.815 -0.410 -8.825 1.00 0.00 150 HIS A CA 18
ATOM 33869 C C . HIS A 1 82 ? -2.471 -1.078 -9.072 1.00 0.00 150 HIS A C 18
ATOM 33870 O O . HIS A 1 82 ? -2.405 -2.272 -9.358 1.00 0.00 150 HIS A O 18
ATOM 33885 N N . ALA A 1 83 ? -1.397 -0.305 -8.961 1.00 0.00 151 ALA A N 18
ATOM 33886 C CA . ALA A 1 83 ? -0.055 -0.838 -9.172 1.00 0.00 151 ALA A CA 18
ATOM 33887 C C . ALA A 1 83 ? 0.155 -2.099 -8.345 1.00 0.00 151 ALA A C 18
ATOM 33888 O O . ALA A 1 83 ? 0.612 -3.123 -8.855 1.00 0.00 151 ALA A O 18
ATOM 33895 N N . LEU A 1 84 ? -0.194 -2.018 -7.068 1.00 0.00 152 LEU A N 18
ATOM 33896 C CA . LEU A 1 84 ? -0.061 -3.146 -6.164 1.00 0.00 152 LEU A CA 18
ATOM 33897 C C . LEU A 1 84 ? -0.917 -4.309 -6.625 1.00 0.00 152 LEU A C 18
ATOM 33898 O O . LEU A 1 84 ? -0.576 -5.470 -6.422 1.00 0.00 152 LEU A O 18
ATOM 33914 N N . LYS A 1 85 ? -2.024 -3.982 -7.264 1.00 0.00 153 LYS A N 18
ATOM 33915 C CA . LYS A 1 85 ? -2.932 -4.997 -7.793 1.00 0.00 153 LYS A CA 18
ATOM 33916 C C . LYS A 1 85 ? -2.143 -6.030 -8.600 1.00 0.00 153 LYS A C 18
ATOM 33917 O O . LYS A 1 85 ? -2.542 -7.190 -8.709 1.00 0.00 153 LYS A O 18
ATOM 33936 N N . TYR A 1 86 ? -1.010 -5.591 -9.149 1.00 0.00 154 TYR A N 18
ATOM 33937 C CA . TYR A 1 86 ? -0.138 -6.460 -9.935 1.00 0.00 154 TYR A CA 18
ATOM 33938 C C . TYR A 1 86 ? 1.124 -6.804 -9.143 1.00 0.00 154 TYR A C 18
ATOM 33939 O O . TYR A 1 86 ? 2.154 -7.167 -9.713 1.00 0.00 154 TYR A O 18
ATOM 33957 N N . SER A 1 87 ? 1.027 -6.685 -7.823 1.00 0.00 155 SER A N 18
ATOM 33958 C CA . SER A 1 87 ? 2.129 -6.974 -6.923 1.00 0.00 155 SER A CA 18
ATOM 33959 C C . SER A 1 87 ? 1.879 -8.289 -6.216 1.00 0.00 155 SER A C 18
ATOM 33960 O O . SER A 1 87 ? 1.081 -8.364 -5.282 1.00 0.00 155 SER A O 18
ATOM 33968 N N . VAL A 1 88 ? 2.547 -9.326 -6.677 1.00 0.00 156 VAL A N 18
ATOM 33969 C CA . VAL A 1 88 ? 2.380 -10.643 -6.103 1.00 0.00 156 VAL A CA 18
ATOM 33970 C C . VAL A 1 88 ? 3.519 -10.993 -5.147 1.00 0.00 156 VAL A C 18
ATOM 33971 O O . VAL A 1 88 ? 3.586 -12.107 -4.629 1.00 0.00 156 VAL A O 18
ATOM 33984 N N . VAL A 1 89 ? 4.400 -10.024 -4.897 1.00 0.00 157 VAL A N 18
ATOM 33985 C CA . VAL A 1 89 ? 5.514 -10.226 -3.982 1.00 0.00 157 VAL A CA 18
ATOM 33986 C C . VAL A 1 89 ? 5.018 -10.157 -2.543 1.00 0.00 157 VAL A C 18
ATOM 33987 O O . VAL A 1 89 ? 5.445 -10.930 -1.685 1.00 0.00 157 VAL A O 18
ATOM 34000 N N . LEU A 1 90 ? 4.094 -9.232 -2.299 1.00 0.00 158 LEU A N 18
ATOM 34001 C CA . LEU A 1 90 ? 3.504 -9.055 -0.981 1.00 0.00 158 LEU A CA 18
ATOM 34002 C C . LEU A 1 90 ? 2.072 -9.572 -1.007 1.00 0.00 158 LEU A C 18
ATOM 34003 O O . LEU A 1 90 ? 1.500 -9.759 -2.081 1.00 0.00 158 LEU A O 18
ATOM 34019 N N . GLU A 1 91 ? 1.479 -9.785 0.160 1.00 0.00 159 GLU A N 18
ATOM 34020 C CA . GLU A 1 91 ? 0.103 -10.255 0.215 1.00 0.00 159 GLU A CA 18
ATOM 34021 C C . GLU A 1 91 ? -0.825 -9.068 0.435 1.00 0.00 159 GLU A C 18
ATOM 34022 O O . GLU A 1 91 ? -0.845 -8.475 1.504 1.00 0.00 159 GLU A O 18
ATOM 34034 N N . LEU A 1 92 ? -1.580 -8.727 -0.595 1.00 0.00 160 LEU A N 18
ATOM 34035 C CA . LEU A 1 92 ? -2.502 -7.601 -0.542 1.00 0.00 160 LEU A CA 18
ATOM 34036 C C . LEU A 1 92 ? -3.842 -8.015 0.045 1.00 0.00 160 LEU A C 18
ATOM 34037 O O . LEU A 1 92 ? -4.278 -9.148 -0.160 1.00 0.00 160 LEU A O 18
ATOM 34053 N N . ASN A 1 93 ? -4.537 -7.094 0.722 1.00 0.00 161 ASN A N 18
ATOM 34054 C CA . ASN A 1 93 ? -5.860 -7.449 1.233 1.00 0.00 161 ASN A CA 18
ATOM 34055 C C . ASN A 1 93 ? -6.709 -7.695 0.018 1.00 0.00 161 ASN A C 18
ATOM 34056 O O . ASN A 1 93 ? -6.389 -7.123 -1.023 1.00 0.00 161 ASN A O 18
ATOM 34067 N N . GLU A 1 94 ? -7.752 -8.528 0.196 1.00 0.00 162 GLU A N 18
ATOM 34068 C CA . GLU A 1 94 ? -8.689 -8.987 -0.853 1.00 0.00 162 GLU A CA 18
ATOM 34069 C C . GLU A 1 94 ? -9.037 -7.974 -1.933 1.00 0.00 162 GLU A C 18
ATOM 34070 O O . GLU A 1 94 ? -8.901 -8.280 -3.119 1.00 0.00 162 GLU A O 18
ATOM 34082 N N . ASP A 1 95 ? -9.454 -6.782 -1.567 1.00 0.00 163 ASP A N 18
ATOM 34083 C CA . ASP A 1 95 ? -9.769 -5.782 -2.576 1.00 0.00 163 ASP A CA 18
ATOM 34084 C C . ASP A 1 95 ? -8.480 -5.081 -2.932 1.00 0.00 163 ASP A C 18
ATOM 34085 O O . ASP A 1 95 ? -8.459 -3.894 -3.259 1.00 0.00 163 ASP A O 18
ATOM 34094 N N . HIS A 1 96 ? -7.389 -5.837 -2.783 1.00 0.00 164 HIS A N 18
ATOM 34095 C CA . HIS A 1 96 ? -6.053 -5.340 -2.988 1.00 0.00 164 HIS A CA 18
ATOM 34096 C C . HIS A 1 96 ? -5.941 -3.964 -2.394 1.00 0.00 164 HIS A C 18
ATOM 34097 O O . HIS A 1 96 ? -5.199 -3.101 -2.864 1.00 0.00 164 HIS A O 18
ATOM 34112 N N . ARG A 1 97 ? -6.695 -3.801 -1.315 1.00 0.00 165 ARG A N 18
ATOM 34113 C CA . ARG A 1 97 ? -6.719 -2.582 -0.578 1.00 0.00 165 ARG A CA 18
ATOM 34114 C C . ARG A 1 97 ? -5.638 -2.620 0.466 1.00 0.00 165 ARG A C 18
ATOM 34115 O O . ARG A 1 97 ? -5.295 -1.582 1.032 1.00 0.00 165 ARG A O 18
ATOM 34136 N N . LYS A 1 98 ? -5.065 -3.809 0.730 1.00 0.00 166 LYS A N 18
ATOM 34137 C CA . LYS A 1 98 ? -3.991 -3.831 1.734 1.00 0.00 166 LYS A CA 18
ATOM 34138 C C . LYS A 1 98 ? -2.745 -4.511 1.218 1.00 0.00 166 LYS A C 18
ATOM 34139 O O . LYS A 1 98 ? -2.698 -4.962 0.078 1.00 0.00 166 LYS A O 18
ATOM 34158 N N . VAL A 1 99 ? -1.736 -4.576 2.072 1.00 0.00 167 VAL A N 18
ATOM 34159 C CA . VAL A 1 99 ? -0.483 -5.204 1.716 1.00 0.00 167 VAL A CA 18
ATOM 34160 C C . VAL A 1 99 ? 0.232 -5.714 2.952 1.00 0.00 167 VAL A C 18
ATOM 34161 O O . VAL A 1 99 ? 1.012 -5.011 3.591 1.00 0.00 167 VAL A O 18
ATOM 34174 N N . ARG A 1 100 ? -0.063 -6.958 3.274 1.00 0.00 168 ARG A N 18
ATOM 34175 C CA . ARG A 1 100 ? 0.528 -7.625 4.429 1.00 0.00 168 ARG A CA 18
ATOM 34176 C C . ARG A 1 100 ? 1.545 -8.670 3.982 1.00 0.00 168 ARG A C 18
ATOM 34177 O O . ARG A 1 100 ? 1.448 -9.205 2.879 1.00 0.00 168 ARG A O 18
ATOM 34198 N N . ARG A 1 101 ? 2.515 -8.964 4.843 1.00 0.00 169 ARG A N 18
ATOM 34199 C CA . ARG A 1 101 ? 3.535 -9.957 4.522 1.00 0.00 169 ARG A CA 18
ATOM 34200 C C . ARG A 1 101 ? 3.185 -11.303 5.144 1.00 0.00 169 ARG A C 18
ATOM 34201 O O . ARG A 1 101 ? 2.964 -11.403 6.351 1.00 0.00 169 ARG A O 18
ATOM 34222 N N . THR A 1 102 ? 3.130 -12.336 4.311 1.00 0.00 170 THR A N 18
ATOM 34223 C CA . THR A 1 102 ? 2.801 -13.677 4.778 1.00 0.00 170 THR A CA 18
ATOM 34224 C C . THR A 1 102 ? 3.908 -14.246 5.662 1.00 0.00 170 THR A C 18
ATOM 34225 O O . THR A 1 102 ? 3.687 -15.202 6.405 1.00 0.00 170 THR A O 18
ATOM 34236 N N . THR A 1 103 ? 5.102 -13.661 5.577 1.00 0.00 171 THR A N 18
ATOM 34237 C CA . THR A 1 103 ? 6.230 -14.130 6.372 1.00 0.00 171 THR A CA 18
ATOM 34238 C C . THR A 1 103 ? 7.293 -13.044 6.530 1.00 0.00 171 THR A C 18
ATOM 34239 O O . THR A 1 103 ? 8.374 -13.134 5.948 1.00 0.00 171 THR A O 18
ATOM 34250 N N . PRO A 1 104 ? 7.008 -12.003 7.332 1.00 0.00 172 PRO A N 18
ATOM 34251 C CA . PRO A 1 104 ? 7.957 -10.910 7.566 1.00 0.00 172 PRO A CA 18
ATOM 34252 C C . PRO A 1 104 ? 9.303 -11.430 8.057 1.00 0.00 172 PRO A C 18
ATOM 34253 O O . PRO A 1 104 ? 9.372 -12.475 8.704 1.00 0.00 172 PRO A O 18
ATOM 34264 N N . VAL A 1 105 ? 10.375 -10.706 7.747 1.00 0.00 173 VAL A N 18
ATOM 34265 C CA . VAL A 1 105 ? 11.702 -11.108 8.156 1.00 0.00 173 VAL A CA 18
ATOM 34266 C C . VAL A 1 105 ? 12.179 -10.285 9.350 1.00 0.00 173 VAL A C 18
ATOM 34267 O O . VAL A 1 105 ? 11.812 -9.120 9.496 1.00 0.00 173 VAL A O 18
ATOM 34280 N N . PRO A 1 106 ? 13.000 -10.886 10.228 1.00 0.00 174 PRO A N 18
ATOM 34281 C CA . PRO A 1 106 ? 13.516 -10.202 11.420 1.00 0.00 174 PRO A CA 18
ATOM 34282 C C . PRO A 1 106 ? 14.271 -8.921 11.082 1.00 0.00 174 PRO A C 18
ATOM 34283 O O . PRO A 1 106 ? 15.051 -8.877 10.129 1.00 0.00 174 PRO A O 18
ATOM 34294 N N . LEU A 1 107 ? 14.040 -7.885 11.882 1.00 0.00 175 LEU A N 18
ATOM 34295 C CA . LEU A 1 107 ? 14.680 -6.614 11.706 1.00 0.00 175 LEU A CA 18
ATOM 34296 C C . LEU A 1 107 ? 15.947 -6.553 12.547 1.00 0.00 175 LEU A C 18
ATOM 34297 O O . LEU A 1 107 ? 16.977 -6.043 12.115 1.00 0.00 175 LEU A O 18
ATOM 34313 N N . PHE A 1 108 ? 15.858 -7.099 13.750 1.00 0.00 176 PHE A N 18
ATOM 34314 C CA . PHE A 1 108 ? 16.985 -7.132 14.664 1.00 0.00 176 PHE A CA 18
ATOM 34315 C C . PHE A 1 108 ? 16.954 -8.417 15.476 1.00 0.00 176 PHE A C 18
ATOM 34316 O O . PHE A 1 108 ? 16.188 -8.551 16.429 1.00 0.00 176 PHE A O 18
ATOM 34333 N N . PRO A 1 109 ? 17.798 -9.376 15.099 1.00 0.00 177 PRO A N 18
ATOM 34334 C CA . PRO A 1 109 ? 17.911 -10.676 15.764 1.00 0.00 177 PRO A CA 18
ATOM 34335 C C . PRO A 1 109 ? 18.665 -10.606 17.087 1.00 0.00 177 PRO A C 18
ATOM 34336 O O . PRO A 1 109 ? 18.516 -11.478 17.944 1.00 0.00 177 PRO A O 18
ATOM 34347 N N . ASN A 1 110 ? 19.498 -9.577 17.238 1.00 0.00 178 ASN A N 18
ATOM 34348 C CA . ASN A 1 110 ? 20.297 -9.412 18.443 1.00 0.00 178 ASN A CA 18
ATOM 34349 C C . ASN A 1 110 ? 19.679 -8.394 19.385 1.00 0.00 178 ASN A C 18
ATOM 34350 O O . ASN A 1 110 ? 19.870 -8.462 20.600 1.00 0.00 178 ASN A O 18
ATOM 34361 N N . GLU A 1 111 ? 18.944 -7.445 18.824 1.00 0.00 179 GLU A N 18
ATOM 34362 C CA . GLU A 1 111 ? 18.309 -6.412 19.628 1.00 0.00 179 GLU A CA 18
ATOM 34363 C C . GLU A 1 111 ? 17.348 -7.019 20.641 1.00 0.00 179 GLU A C 18
ATOM 34364 O O . GLU A 1 111 ? 17.044 -6.416 21.671 1.00 0.00 179 GLU A O 18
ATOM 34376 N N . ASN A 1 112 ? 16.879 -8.215 20.337 1.00 0.00 180 ASN A N 18
ATOM 34377 C CA . ASN A 1 112 ? 15.951 -8.925 21.212 1.00 0.00 180 ASN A CA 18
ATOM 34378 C C . ASN A 1 112 ? 16.639 -10.098 21.900 1.00 0.00 180 ASN A C 18
ATOM 34379 O O . ASN A 1 112 ? 15.990 -11.064 22.301 1.00 0.00 180 ASN A O 18
ATOM 34390 N N . LEU A 1 113 ? 17.955 -10.004 22.032 1.00 0.00 181 LEU A N 18
ATOM 34391 C CA . LEU A 1 113 ? 18.740 -11.054 22.670 1.00 0.00 181 LEU A CA 18
ATOM 34392 C C . LEU A 1 113 ? 18.885 -10.799 24.170 1.00 0.00 181 LEU A C 18
ATOM 34393 O O . LEU A 1 113 ? 18.613 -11.682 24.984 1.00 0.00 181 LEU A O 18
ATOM 34409 N N . PRO A 1 114 ? 19.317 -9.585 24.560 1.00 0.00 182 PRO A N 18
ATOM 34410 C CA . PRO A 1 114 ? 19.493 -9.230 25.973 1.00 0.00 182 PRO A CA 18
ATOM 34411 C C . PRO A 1 114 ? 18.237 -9.489 26.796 1.00 0.00 182 PRO A C 18
ATOM 34412 O O . PRO A 1 114 ? 17.182 -9.813 26.250 1.00 0.00 182 PRO A O 18
ATOM 34423 N N . SER A 1 115 ? 18.360 -9.351 28.116 1.00 0.00 183 SER A N 18
ATOM 34424 C CA . SER A 1 115 ? 17.248 -9.573 29.029 1.00 0.00 183 SER A CA 18
ATOM 34425 C C . SER A 1 115 ? 15.951 -8.967 28.493 1.00 0.00 183 SER A C 18
ATOM 34426 O O . SER A 1 115 ? 15.902 -7.731 28.324 1.00 0.00 183 SER A O 18
ATOM 34435 N N . THR A 1 2 ? -17.914 11.672 10.197 1.00 0.00 70 THR A N 19
ATOM 34436 C CA . THR A 1 2 ? -17.528 10.495 9.377 1.00 0.00 70 THR A CA 19
ATOM 34437 C C . THR A 1 2 ? -16.712 10.916 8.159 1.00 0.00 70 THR A C 19
ATOM 34438 O O . THR A 1 2 ? -16.743 12.075 7.749 1.00 0.00 70 THR A O 19
ATOM 34449 N N . ALA A 1 3 ? -15.982 9.965 7.585 1.00 0.00 71 ALA A N 19
ATOM 34450 C CA . ALA A 1 3 ? -15.158 10.237 6.414 1.00 0.00 71 ALA A CA 19
ATOM 34451 C C . ALA A 1 3 ? -15.378 9.186 5.331 1.00 0.00 71 ALA A C 19
ATOM 34452 O O . ALA A 1 3 ? -14.844 8.080 5.408 1.00 0.00 71 ALA A O 19
ATOM 34459 N N . SER A 1 4 ? -16.168 9.540 4.323 1.00 0.00 72 SER A N 19
ATOM 34460 C CA . SER A 1 4 ? -16.461 8.628 3.223 1.00 0.00 72 SER A CA 19
ATOM 34461 C C . SER A 1 4 ? -15.846 9.131 1.921 1.00 0.00 72 SER A C 19
ATOM 34462 O O . SER A 1 4 ? -16.228 10.182 1.408 1.00 0.00 72 SER A O 19
ATOM 34470 N N . GLY A 1 5 ? -14.891 8.372 1.392 1.00 0.00 73 GLY A N 19
ATOM 34471 C CA . GLY A 1 5 ? -14.239 8.757 0.154 1.00 0.00 73 GLY A CA 19
ATOM 34472 C C . GLY A 1 5 ? -14.671 7.902 -1.020 1.00 0.00 73 GLY A C 19
ATOM 34473 O O . GLY A 1 5 ? -13.872 7.605 -1.908 1.00 0.00 73 GLY A O 19
ATOM 34477 N N . GLY A 1 6 ? -15.939 7.504 -1.025 1.00 0.00 74 GLY A N 19
ATOM 34478 C CA . GLY A 1 6 ? -16.454 6.681 -2.104 1.00 0.00 74 GLY A CA 19
ATOM 34479 C C . GLY A 1 6 ? -17.380 7.448 -3.028 1.00 0.00 74 GLY A C 19
ATOM 34480 O O . GLY A 1 6 ? -18.288 8.141 -2.571 1.00 0.00 74 GLY A O 19
ATOM 34484 N N . GLU A 1 7 ? -17.147 7.325 -4.330 1.00 0.00 75 GLU A N 19
ATOM 34485 C CA . GLU A 1 7 ? -17.967 8.011 -5.322 1.00 0.00 75 GLU A CA 19
ATOM 34486 C C . GLU A 1 7 ? -17.876 9.525 -5.150 1.00 0.00 75 GLU A C 19
ATOM 34487 O O . GLU A 1 7 ? -17.604 10.019 -4.056 1.00 0.00 75 GLU A O 19
ATOM 34499 N N . ASN A 1 8 ? -18.106 10.253 -6.236 1.00 0.00 76 ASN A N 19
ATOM 34500 C CA . ASN A 1 8 ? -18.051 11.711 -6.205 1.00 0.00 76 ASN A CA 19
ATOM 34501 C C . ASN A 1 8 ? -19.000 12.313 -7.237 1.00 0.00 76 ASN A C 19
ATOM 34502 O O . ASN A 1 8 ? -19.987 12.957 -6.885 1.00 0.00 76 ASN A O 19
ATOM 34513 N N . GLU A 1 9 ? -18.692 12.099 -8.512 1.00 0.00 77 GLU A N 19
ATOM 34514 C CA . GLU A 1 9 ? -19.517 12.621 -9.595 1.00 0.00 77 GLU A CA 19
ATOM 34515 C C . GLU A 1 9 ? -19.592 14.143 -9.538 1.00 0.00 77 GLU A C 19
ATOM 34516 O O . GLU A 1 9 ? -19.324 14.749 -8.500 1.00 0.00 77 GLU A O 19
ATOM 34528 N N . ARG A 1 10 ? -19.958 14.756 -10.659 1.00 0.00 78 ARG A N 19
ATOM 34529 C CA . ARG A 1 10 ? -20.069 16.208 -10.736 1.00 0.00 78 ARG A CA 19
ATOM 34530 C C . ARG A 1 10 ? -21.063 16.620 -11.815 1.00 0.00 78 ARG A C 19
ATOM 34531 O O . ARG A 1 10 ? -22.134 17.150 -11.518 1.00 0.00 78 ARG A O 19
ATOM 34552 N N . GLU A 1 11 ? -20.702 16.371 -13.068 1.00 0.00 79 GLU A N 19
ATOM 34553 C CA . GLU A 1 11 ? -21.559 16.711 -14.195 1.00 0.00 79 GLU A CA 19
ATOM 34554 C C . GLU A 1 11 ? -21.054 16.040 -15.465 1.00 0.00 79 GLU A C 19
ATOM 34555 O O . GLU A 1 11 ? -21.286 16.525 -16.573 1.00 0.00 79 GLU A O 19
ATOM 34567 N N . ASP A 1 12 ? -20.360 14.917 -15.296 1.00 0.00 80 ASP A N 19
ATOM 34568 C CA . ASP A 1 12 ? -19.821 14.176 -16.427 1.00 0.00 80 ASP A CA 19
ATOM 34569 C C . ASP A 1 12 ? -19.070 12.935 -15.956 1.00 0.00 80 ASP A C 19
ATOM 34570 O O . ASP A 1 12 ? -19.147 11.876 -16.580 1.00 0.00 80 ASP A O 19
ATOM 34579 N N . LEU A 1 13 ? -18.342 13.072 -14.852 1.00 0.00 81 LEU A N 19
ATOM 34580 C CA . LEU A 1 13 ? -17.577 11.962 -14.297 1.00 0.00 81 LEU A CA 19
ATOM 34581 C C . LEU A 1 13 ? -18.489 10.791 -13.946 1.00 0.00 81 LEU A C 19
ATOM 34582 O O . LEU A 1 13 ? -18.959 10.675 -12.814 1.00 0.00 81 LEU A O 19
ATOM 34598 N N . GLU A 1 14 ? -18.734 9.925 -14.924 1.00 0.00 82 GLU A N 19
ATOM 34599 C CA . GLU A 1 14 ? -19.589 8.762 -14.719 1.00 0.00 82 GLU A CA 19
ATOM 34600 C C . GLU A 1 14 ? -18.856 7.477 -15.090 1.00 0.00 82 GLU A C 19
ATOM 34601 O O . GLU A 1 14 ? -19.470 6.505 -15.529 1.00 0.00 82 GLU A O 19
ATOM 34613 N N . GLN A 1 15 ? -17.539 7.480 -14.911 1.00 0.00 83 GLN A N 19
ATOM 34614 C CA . GLN A 1 15 ? -16.722 6.315 -15.227 1.00 0.00 83 GLN A CA 19
ATOM 34615 C C . GLN A 1 15 ? -15.588 6.157 -14.220 1.00 0.00 83 GLN A C 19
ATOM 34616 O O . GLN A 1 15 ? -15.257 7.093 -13.490 1.00 0.00 83 GLN A O 19
ATOM 34630 N N . GLU A 1 16 ? -14.995 4.968 -14.184 1.00 0.00 84 GLU A N 19
ATOM 34631 C CA . GLU A 1 16 ? -13.898 4.688 -13.266 1.00 0.00 84 GLU A CA 19
ATOM 34632 C C . GLU A 1 16 ? -12.588 5.269 -13.788 1.00 0.00 84 GLU A C 19
ATOM 34633 O O . GLU A 1 16 ? -12.417 5.458 -14.991 1.00 0.00 84 GLU A O 19
ATOM 34645 N N . TRP A 1 17 ? -11.665 5.549 -12.872 1.00 0.00 85 TRP A N 19
ATOM 34646 C CA . TRP A 1 17 ? -10.368 6.106 -13.236 1.00 0.00 85 TRP A CA 19
ATOM 34647 C C . TRP A 1 17 ? -9.639 5.187 -14.216 1.00 0.00 85 TRP A C 19
ATOM 34648 O O . TRP A 1 17 ? -9.801 3.968 -14.176 1.00 0.00 85 TRP A O 19
ATOM 34669 N N . LYS A 1 18 ? -8.850 5.785 -15.103 1.00 0.00 86 LYS A N 19
ATOM 34670 C CA . LYS A 1 18 ? -8.112 5.037 -16.101 1.00 0.00 86 LYS A CA 19
ATOM 34671 C C . LYS A 1 18 ? -6.965 4.244 -15.473 1.00 0.00 86 LYS A C 19
ATOM 34672 O O . LYS A 1 18 ? -6.417 4.640 -14.445 1.00 0.00 86 LYS A O 19
ATOM 34691 N N . PRO A 1 19 ? -6.588 3.105 -16.087 1.00 0.00 87 PRO A N 19
ATOM 34692 C CA . PRO A 1 19 ? -5.506 2.253 -15.587 1.00 0.00 87 PRO A CA 19
ATOM 34693 C C . PRO A 1 19 ? -4.122 2.845 -15.853 1.00 0.00 87 PRO A C 19
ATOM 34694 O O . PRO A 1 19 ? -3.925 3.572 -16.827 1.00 0.00 87 PRO A O 19
ATOM 34705 N N . PRO A 1 20 ? -3.142 2.541 -14.982 1.00 0.00 88 PRO A N 19
ATOM 34706 C CA . PRO A 1 20 ? -1.775 3.039 -15.114 1.00 0.00 88 PRO A CA 19
ATOM 34707 C C . PRO A 1 20 ? -0.900 2.121 -15.965 1.00 0.00 88 PRO A C 19
ATOM 34708 O O . PRO A 1 20 ? -1.405 1.257 -16.682 1.00 0.00 88 PRO A O 19
ATOM 34719 N N . ASP A 1 21 ? 0.416 2.305 -15.872 1.00 0.00 89 ASP A N 19
ATOM 34720 C CA . ASP A 1 21 ? 1.357 1.495 -16.615 1.00 0.00 89 ASP A CA 19
ATOM 34721 C C . ASP A 1 21 ? 2.268 0.740 -15.659 1.00 0.00 89 ASP A C 19
ATOM 34722 O O . ASP A 1 21 ? 2.721 1.291 -14.656 1.00 0.00 89 ASP A O 19
ATOM 34731 N N . GLU A 1 22 ? 2.533 -0.522 -15.973 1.00 0.00 90 GLU A N 19
ATOM 34732 C CA . GLU A 1 22 ? 3.384 -1.360 -15.149 1.00 0.00 90 GLU A CA 19
ATOM 34733 C C . GLU A 1 22 ? 4.700 -0.668 -14.810 1.00 0.00 90 GLU A C 19
ATOM 34734 O O . GLU A 1 22 ? 5.371 -1.036 -13.846 1.00 0.00 90 GLU A O 19
ATOM 34746 N N . GLU A 1 23 ? 5.063 0.341 -15.597 1.00 0.00 91 GLU A N 19
ATOM 34747 C CA . GLU A 1 23 ? 6.295 1.080 -15.358 1.00 0.00 91 GLU A CA 19
ATOM 34748 C C . GLU A 1 23 ? 6.289 1.661 -13.953 1.00 0.00 91 GLU A C 19
ATOM 34749 O O . GLU A 1 23 ? 7.208 1.440 -13.161 1.00 0.00 91 GLU A O 19
ATOM 34761 N N . LEU A 1 24 ? 5.232 2.399 -13.657 1.00 0.00 92 LEU A N 19
ATOM 34762 C CA . LEU A 1 24 ? 5.074 3.021 -12.354 1.00 0.00 92 LEU A CA 19
ATOM 34763 C C . LEU A 1 24 ? 4.661 1.989 -11.306 1.00 0.00 92 LEU A C 19
ATOM 34764 O O . LEU A 1 24 ? 4.833 2.210 -10.107 1.00 0.00 92 LEU A O 19
ATOM 34780 N N . ILE A 1 25 ? 4.122 0.858 -11.761 1.00 0.00 93 ILE A N 19
ATOM 34781 C CA . ILE A 1 25 ? 3.700 -0.197 -10.853 1.00 0.00 93 ILE A CA 19
ATOM 34782 C C . ILE A 1 25 ? 4.902 -0.934 -10.279 1.00 0.00 93 ILE A C 19
ATOM 34783 O O . ILE A 1 25 ? 4.947 -1.236 -9.086 1.00 0.00 93 ILE A O 19
ATOM 34799 N N . LYS A 1 26 ? 5.878 -1.219 -11.134 1.00 0.00 94 LYS A N 19
ATOM 34800 C CA . LYS A 1 26 ? 7.082 -1.917 -10.705 1.00 0.00 94 LYS A CA 19
ATOM 34801 C C . LYS A 1 26 ? 7.859 -1.074 -9.702 1.00 0.00 94 LYS A C 19
ATOM 34802 O O . LYS A 1 26 ? 8.438 -1.600 -8.752 1.00 0.00 94 LYS A O 19
ATOM 34821 N N . LYS A 1 27 ? 7.861 0.240 -9.909 1.00 0.00 95 LYS A N 19
ATOM 34822 C CA . LYS A 1 27 ? 8.559 1.146 -9.006 1.00 0.00 95 LYS A CA 19
ATOM 34823 C C . LYS A 1 27 ? 7.919 1.105 -7.622 1.00 0.00 95 LYS A C 19
ATOM 34824 O O . LYS A 1 27 ? 8.607 0.988 -6.606 1.00 0.00 95 LYS A O 19
ATOM 34843 N N . LEU A 1 28 ? 6.594 1.195 -7.596 1.00 0.00 96 LEU A N 19
ATOM 34844 C CA . LEU A 1 28 ? 5.842 1.161 -6.348 1.00 0.00 96 LEU A CA 19
ATOM 34845 C C . LEU A 1 28 ? 6.105 -0.131 -5.588 1.00 0.00 96 LEU A C 19
ATOM 34846 O O . LEU A 1 28 ? 6.617 -0.121 -4.469 1.00 0.00 96 LEU A O 19
ATOM 34862 N N . VAL A 1 29 ? 5.732 -1.244 -6.209 1.00 0.00 97 VAL A N 19
ATOM 34863 C CA . VAL A 1 29 ? 5.904 -2.557 -5.610 1.00 0.00 97 VAL A CA 19
ATOM 34864 C C . VAL A 1 29 ? 7.319 -2.751 -5.074 1.00 0.00 97 VAL A C 19
ATOM 34865 O O . VAL A 1 29 ? 7.534 -3.498 -4.119 1.00 0.00 97 VAL A O 19
ATOM 34878 N N . ASP A 1 30 ? 8.278 -2.066 -5.686 1.00 0.00 98 ASP A N 19
ATOM 34879 C CA . ASP A 1 30 ? 9.668 -2.158 -5.261 1.00 0.00 98 ASP A CA 19
ATOM 34880 C C . ASP A 1 30 ? 9.858 -1.482 -3.908 1.00 0.00 98 ASP A C 19
ATOM 34881 O O . ASP A 1 30 ? 10.732 -1.862 -3.128 1.00 0.00 98 ASP A O 19
ATOM 34890 N N . GLN A 1 31 ? 9.030 -0.477 -3.633 1.00 0.00 99 GLN A N 19
ATOM 34891 C CA . GLN A 1 31 ? 9.104 0.253 -2.374 1.00 0.00 99 GLN A CA 19
ATOM 34892 C C . GLN A 1 31 ? 8.611 -0.607 -1.214 1.00 0.00 99 GLN A C 19
ATOM 34893 O O . GLN A 1 31 ? 9.165 -0.554 -0.115 1.00 0.00 99 GLN A O 19
ATOM 34907 N N . ILE A 1 32 ? 7.568 -1.397 -1.458 1.00 0.00 100 ILE A N 19
ATOM 34908 C CA . ILE A 1 32 ? 7.013 -2.258 -0.423 1.00 0.00 100 ILE A CA 19
ATOM 34909 C C . ILE A 1 32 ? 8.011 -3.319 -0.013 1.00 0.00 100 ILE A C 19
ATOM 34910 O O . ILE A 1 32 ? 8.469 -3.355 1.129 1.00 0.00 100 ILE A O 19
ATOM 34926 N N . GLU A 1 33 ? 8.357 -4.177 -0.962 1.00 0.00 101 GLU A N 19
ATOM 34927 C CA . GLU A 1 33 ? 9.323 -5.241 -0.709 1.00 0.00 101 GLU A CA 19
ATOM 34928 C C . GLU A 1 33 ? 10.571 -4.670 -0.045 1.00 0.00 101 GLU A C 19
ATOM 34929 O O . GLU A 1 33 ? 11.304 -5.378 0.647 1.00 0.00 101 GLU A O 19
ATOM 34941 N N . PHE A 1 34 ? 10.788 -3.373 -0.245 1.00 0.00 102 PHE A N 19
ATOM 34942 C CA . PHE A 1 34 ? 11.922 -2.679 0.344 1.00 0.00 102 PHE A CA 19
ATOM 34943 C C . PHE A 1 34 ? 11.570 -2.236 1.757 1.00 0.00 102 PHE A C 19
ATOM 34944 O O . PHE A 1 34 ? 12.351 -2.395 2.694 1.00 0.00 102 PHE A O 19
ATOM 34961 N N . TYR A 1 35 ? 10.375 -1.676 1.884 1.00 0.00 103 TYR A N 19
ATOM 34962 C CA . TYR A 1 35 ? 9.874 -1.194 3.161 1.00 0.00 103 TYR A CA 19
ATOM 34963 C C . TYR A 1 35 ? 9.899 -2.300 4.216 1.00 0.00 103 TYR A C 19
ATOM 34964 O O . TYR A 1 35 ? 10.491 -2.143 5.281 1.00 0.00 103 TYR A O 19
ATOM 34982 N N . PHE A 1 36 ? 9.238 -3.412 3.914 1.00 0.00 104 PHE A N 19
ATOM 34983 C CA . PHE A 1 36 ? 9.178 -4.538 4.845 1.00 0.00 104 PHE A CA 19
ATOM 34984 C C . PHE A 1 36 ? 10.514 -5.285 4.939 1.00 0.00 104 PHE A C 19
ATOM 34985 O O . PHE A 1 36 ? 10.607 -6.308 5.616 1.00 0.00 104 PHE A O 19
ATOM 35002 N N . SER A 1 37 ? 11.552 -4.778 4.279 1.00 0.00 105 SER A N 19
ATOM 35003 C CA . SER A 1 37 ? 12.860 -5.423 4.337 1.00 0.00 105 SER A CA 19
ATOM 35004 C C . SER A 1 37 ? 13.347 -5.489 5.783 1.00 0.00 105 SER A C 19
ATOM 35005 O O . SER A 1 37 ? 13.141 -4.552 6.554 1.00 0.00 105 SER A O 19
ATOM 35013 N N . ASP A 1 38 ? 13.978 -6.602 6.150 1.00 0.00 106 ASP A N 19
ATOM 35014 C CA . ASP A 1 38 ? 14.480 -6.797 7.514 1.00 0.00 106 ASP A CA 19
ATOM 35015 C C . ASP A 1 38 ? 15.110 -5.520 8.074 1.00 0.00 106 ASP A C 19
ATOM 35016 O O . ASP A 1 38 ? 14.650 -4.968 9.073 1.00 0.00 106 ASP A O 19
ATOM 35025 N N . GLU A 1 39 ? 16.170 -5.065 7.418 1.00 0.00 107 GLU A N 19
ATOM 35026 C CA . GLU A 1 39 ? 16.885 -3.862 7.833 1.00 0.00 107 GLU A CA 19
ATOM 35027 C C . GLU A 1 39 ? 16.003 -2.624 7.747 1.00 0.00 107 GLU A C 19
ATOM 35028 O O . GLU A 1 39 ? 16.308 -1.589 8.340 1.00 0.00 107 GLU A O 19
ATOM 35040 N N . ASN A 1 40 ? 14.920 -2.737 7.001 1.00 0.00 108 ASN A N 19
ATOM 35041 C CA . ASN A 1 40 ? 13.994 -1.628 6.825 1.00 0.00 108 ASN A CA 19
ATOM 35042 C C . ASN A 1 40 ? 12.898 -1.664 7.883 1.00 0.00 108 ASN A C 19
ATOM 35043 O O . ASN A 1 40 ? 12.213 -0.669 8.116 1.00 0.00 108 ASN A O 19
ATOM 35054 N N . LEU A 1 41 ? 12.754 -2.813 8.535 1.00 0.00 109 LEU A N 19
ATOM 35055 C CA . LEU A 1 41 ? 11.772 -2.981 9.578 1.00 0.00 109 LEU A CA 19
ATOM 35056 C C . LEU A 1 41 ? 12.199 -2.207 10.796 1.00 0.00 109 LEU A C 19
ATOM 35057 O O . LEU A 1 41 ? 11.455 -1.379 11.322 1.00 0.00 109 LEU A O 19
ATOM 35073 N N . GLU A 1 42 ? 13.423 -2.471 11.225 1.00 0.00 110 GLU A N 19
ATOM 35074 C CA . GLU A 1 42 ? 13.982 -1.787 12.370 1.00 0.00 110 GLU A CA 19
ATOM 35075 C C . GLU A 1 42 ? 13.868 -0.272 12.197 1.00 0.00 110 GLU A C 19
ATOM 35076 O O . GLU A 1 42 ? 14.026 0.487 13.153 1.00 0.00 110 GLU A O 19
ATOM 35088 N N . LYS A 1 43 ? 13.625 0.157 10.958 1.00 0.00 111 LYS A N 19
ATOM 35089 C CA . LYS A 1 43 ? 13.526 1.570 10.638 1.00 0.00 111 LYS A CA 19
ATOM 35090 C C . LYS A 1 43 ? 12.140 1.962 10.120 1.00 0.00 111 LYS A C 19
ATOM 35091 O O . LYS A 1 43 ? 11.861 3.147 9.941 1.00 0.00 111 LYS A O 19
ATOM 35110 N N . ASP A 1 44 ? 11.284 0.979 9.848 1.00 0.00 112 ASP A N 19
ATOM 35111 C CA . ASP A 1 44 ? 9.954 1.274 9.317 1.00 0.00 112 ASP A CA 19
ATOM 35112 C C . ASP A 1 44 ? 8.842 0.806 10.240 1.00 0.00 112 ASP A C 19
ATOM 35113 O O . ASP A 1 44 ? 8.039 -0.059 9.888 1.00 0.00 112 ASP A O 19
ATOM 35122 N N . ALA A 1 45 ? 8.793 1.407 11.410 1.00 0.00 113 ALA A N 19
ATOM 35123 C CA . ALA A 1 45 ? 7.766 1.090 12.397 1.00 0.00 113 ALA A CA 19
ATOM 35124 C C . ALA A 1 45 ? 6.447 1.797 12.069 1.00 0.00 113 ALA A C 19
ATOM 35125 O O . ALA A 1 45 ? 5.434 1.574 12.731 1.00 0.00 113 ALA A O 19
ATOM 35132 N N . PHE A 1 46 ? 6.472 2.664 11.056 1.00 0.00 114 PHE A N 19
ATOM 35133 C CA . PHE A 1 46 ? 5.288 3.420 10.653 1.00 0.00 114 PHE A CA 19
ATOM 35134 C C . PHE A 1 46 ? 4.392 2.623 9.705 1.00 0.00 114 PHE A C 19
ATOM 35135 O O . PHE A 1 46 ? 3.168 2.635 9.837 1.00 0.00 114 PHE A O 19
ATOM 35152 N N . LEU A 1 47 ? 5.006 1.949 8.739 1.00 0.00 115 LEU A N 19
ATOM 35153 C CA . LEU A 1 47 ? 4.267 1.167 7.754 1.00 0.00 115 LEU A CA 19
ATOM 35154 C C . LEU A 1 47 ? 3.939 -0.224 8.291 1.00 0.00 115 LEU A C 19
ATOM 35155 O O . LEU A 1 47 ? 2.962 -0.848 7.872 1.00 0.00 115 LEU A O 19
ATOM 35171 N N . LEU A 1 48 ? 4.758 -0.706 9.220 1.00 0.00 116 LEU A N 19
ATOM 35172 C CA . LEU A 1 48 ? 4.555 -2.024 9.811 1.00 0.00 116 LEU A CA 19
ATOM 35173 C C . LEU A 1 48 ? 3.542 -1.967 10.953 1.00 0.00 116 LEU A C 19
ATOM 35174 O O . LEU A 1 48 ? 2.492 -2.605 10.894 1.00 0.00 116 LEU A O 19
ATOM 35190 N N . LYS A 1 49 ? 3.871 -1.204 11.992 1.00 0.00 117 LYS A N 19
ATOM 35191 C CA . LYS A 1 49 ? 2.999 -1.067 13.158 1.00 0.00 117 LYS A CA 19
ATOM 35192 C C . LYS A 1 49 ? 1.547 -0.822 12.753 1.00 0.00 117 LYS A C 19
ATOM 35193 O O . LYS A 1 49 ? 0.623 -1.164 13.489 1.00 0.00 117 LYS A O 19
ATOM 35212 N N . HIS A 1 50 ? 1.353 -0.225 11.580 1.00 0.00 118 HIS A N 19
ATOM 35213 C CA . HIS A 1 50 ? 0.011 0.068 11.081 1.00 0.00 118 HIS A CA 19
ATOM 35214 C C . HIS A 1 50 ? -0.893 -1.163 11.150 1.00 0.00 118 HIS A C 19
ATOM 35215 O O . HIS A 1 50 ? -2.115 -1.040 11.245 1.00 0.00 118 HIS A O 19
ATOM 35230 N N . VAL A 1 51 ? -0.290 -2.348 11.101 1.00 0.00 119 VAL A N 19
ATOM 35231 C CA . VAL A 1 51 ? -1.051 -3.592 11.155 1.00 0.00 119 VAL A CA 19
ATOM 35232 C C . VAL A 1 51 ? -1.587 -3.854 12.561 1.00 0.00 119 VAL A C 19
ATOM 35233 O O . VAL A 1 51 ? -2.738 -4.254 12.731 1.00 0.00 119 VAL A O 19
ATOM 35246 N N . ARG A 1 52 ? -0.744 -3.626 13.564 1.00 0.00 120 ARG A N 19
ATOM 35247 C CA . ARG A 1 52 ? -1.135 -3.838 14.955 1.00 0.00 120 ARG A CA 19
ATOM 35248 C C . ARG A 1 52 ? -1.645 -5.261 15.172 1.00 0.00 120 ARG A C 19
ATOM 35249 O O . ARG A 1 52 ? -2.730 -5.466 15.717 1.00 0.00 120 ARG A O 19
ATOM 35270 N N . ARG A 1 53 ? -0.855 -6.240 14.743 1.00 0.00 121 ARG A N 19
ATOM 35271 C CA . ARG A 1 53 ? -1.227 -7.643 14.891 1.00 0.00 121 ARG A CA 19
ATOM 35272 C C . ARG A 1 53 ? -0.126 -8.558 14.366 1.00 0.00 121 ARG A C 19
ATOM 35273 O O . ARG A 1 53 ? 0.905 -8.091 13.879 1.00 0.00 121 ARG A O 19
ATOM 35294 N N . ASN A 1 54 ? -0.350 -9.865 14.467 1.00 0.00 122 ASN A N 19
ATOM 35295 C CA . ASN A 1 54 ? 0.623 -10.847 14.002 1.00 0.00 122 ASN A CA 19
ATOM 35296 C C . ASN A 1 54 ? -0.066 -11.983 13.253 1.00 0.00 122 ASN A C 19
ATOM 35297 O O . ASN A 1 54 ? 0.402 -13.122 13.265 1.00 0.00 122 ASN A O 19
ATOM 35308 N N . LYS A 1 55 ? -1.181 -11.667 12.603 1.00 0.00 123 LYS A N 19
ATOM 35309 C CA . LYS A 1 55 ? -1.936 -12.661 11.848 1.00 0.00 123 LYS A CA 19
ATOM 35310 C C . LYS A 1 55 ? -3.006 -11.992 10.993 1.00 0.00 123 LYS A C 19
ATOM 35311 O O . LYS A 1 55 ? -2.949 -12.034 9.763 1.00 0.00 123 LYS A O 19
ATOM 35330 N N . LEU A 1 56 ? -3.980 -11.371 11.651 1.00 0.00 124 LEU A N 19
ATOM 35331 C CA . LEU A 1 56 ? -5.062 -10.690 10.951 1.00 0.00 124 LEU A CA 19
ATOM 35332 C C . LEU A 1 56 ? -4.791 -9.190 10.862 1.00 0.00 124 LEU A C 19
ATOM 35333 O O . LEU A 1 56 ? -5.719 -8.387 10.758 1.00 0.00 124 LEU A O 19
ATOM 35349 N N . GLY A 1 57 ? -3.515 -8.819 10.903 1.00 0.00 125 GLY A N 19
ATOM 35350 C CA . GLY A 1 57 ? -3.146 -7.418 10.826 1.00 0.00 125 GLY A CA 19
ATOM 35351 C C . GLY A 1 57 ? -2.560 -7.046 9.478 1.00 0.00 125 GLY A C 19
ATOM 35352 O O . GLY A 1 57 ? -1.372 -7.254 9.233 1.00 0.00 125 GLY A O 19
ATOM 35356 N N . TYR A 1 58 ? -3.395 -6.497 8.604 1.00 0.00 126 TYR A N 19
ATOM 35357 C CA . TYR A 1 58 ? -2.954 -6.095 7.273 1.00 0.00 126 TYR A CA 19
ATOM 35358 C C . TYR A 1 58 ? -2.733 -4.588 7.207 1.00 0.00 126 TYR A C 19
ATOM 35359 O O . TYR A 1 58 ? -3.216 -3.844 8.060 1.00 0.00 126 TYR A O 19
ATOM 35377 N N . VAL A 1 59 ? -2.009 -4.142 6.185 1.00 0.00 127 VAL A N 19
ATOM 35378 C CA . VAL A 1 59 ? -1.736 -2.726 6.009 1.00 0.00 127 VAL A CA 19
ATOM 35379 C C . VAL A 1 59 ? -2.684 -2.134 4.979 1.00 0.00 127 VAL A C 19
ATOM 35380 O O . VAL A 1 59 ? -3.010 -2.778 3.987 1.00 0.00 127 VAL A O 19
ATOM 35393 N N . SER A 1 60 ? -3.129 -0.910 5.217 1.00 0.00 128 SER A N 19
ATOM 35394 C CA . SER A 1 60 ? -4.040 -0.258 4.293 1.00 0.00 128 SER A CA 19
ATOM 35395 C C . SER A 1 60 ? -3.270 0.476 3.199 1.00 0.00 128 SER A C 19
ATOM 35396 O O . SER A 1 60 ? -2.421 1.326 3.481 1.00 0.00 128 SER A O 19
ATOM 35404 N N . VAL A 1 61 ? -3.567 0.143 1.947 1.00 0.00 129 VAL A N 19
ATOM 35405 C CA . VAL A 1 61 ? -2.897 0.775 0.820 1.00 0.00 129 VAL A CA 19
ATOM 35406 C C . VAL A 1 61 ? -3.027 2.294 0.891 1.00 0.00 129 VAL A C 19
ATOM 35407 O O . VAL A 1 61 ? -2.142 3.024 0.444 1.00 0.00 129 VAL A O 19
ATOM 35420 N N . LYS A 1 62 ? -4.130 2.762 1.472 1.00 0.00 130 LYS A N 19
ATOM 35421 C CA . LYS A 1 62 ? -4.366 4.194 1.617 1.00 0.00 130 LYS A CA 19
ATOM 35422 C C . LYS A 1 62 ? -3.172 4.856 2.293 1.00 0.00 130 LYS A C 19
ATOM 35423 O O . LYS A 1 62 ? -2.852 6.014 2.026 1.00 0.00 130 LYS A O 19
ATOM 35442 N N . LEU A 1 63 ? -2.506 4.099 3.160 1.00 0.00 131 LEU A N 19
ATOM 35443 C CA . LEU A 1 63 ? -1.337 4.587 3.865 1.00 0.00 131 LEU A CA 19
ATOM 35444 C C . LEU A 1 63 ? -0.129 4.585 2.934 1.00 0.00 131 LEU A C 19
ATOM 35445 O O . LEU A 1 63 ? 0.665 5.525 2.925 1.00 0.00 131 LEU A O 19
ATOM 35461 N N . LEU A 1 64 ? 0.001 3.518 2.149 1.00 0.00 132 LEU A N 19
ATOM 35462 C CA . LEU A 1 64 ? 1.112 3.393 1.212 1.00 0.00 132 LEU A CA 19
ATOM 35463 C C . LEU A 1 64 ? 1.186 4.603 0.286 1.00 0.00 132 LEU A C 19
ATOM 35464 O O . LEU A 1 64 ? 2.265 4.991 -0.158 1.00 0.00 132 LEU A O 19
ATOM 35480 N N . THR A 1 65 ? 0.032 5.197 -0.000 1.00 0.00 133 THR A N 19
ATOM 35481 C CA . THR A 1 65 ? -0.033 6.361 -0.870 1.00 0.00 133 THR A CA 19
ATOM 35482 C C . THR A 1 65 ? 0.515 7.590 -0.160 1.00 0.00 133 THR A C 19
ATOM 35483 O O . THR A 1 65 ? 1.284 8.364 -0.730 1.00 0.00 133 THR A O 19
ATOM 35494 N N . SER A 1 66 ? 0.120 7.751 1.094 1.00 0.00 134 SER A N 19
ATOM 35495 C CA . SER A 1 66 ? 0.575 8.874 1.904 1.00 0.00 134 SER A CA 19
ATOM 35496 C C . SER A 1 66 ? 1.970 8.602 2.460 1.00 0.00 134 SER A C 19
ATOM 35497 O O . SER A 1 66 ? 2.563 9.452 3.125 1.00 0.00 134 SER A O 19
ATOM 35505 N N . PHE A 1 67 ? 2.487 7.410 2.177 1.00 0.00 135 PHE A N 19
ATOM 35506 C CA . PHE A 1 67 ? 3.810 7.015 2.638 1.00 0.00 135 PHE A CA 19
ATOM 35507 C C . PHE A 1 67 ? 4.876 7.962 2.091 1.00 0.00 135 PHE A C 19
ATOM 35508 O O . PHE A 1 67 ? 5.111 8.014 0.886 1.00 0.00 135 PHE A O 19
ATOM 35525 N N . LYS A 1 68 ? 5.495 8.726 2.989 1.00 0.00 136 LYS A N 19
ATOM 35526 C CA . LYS A 1 68 ? 6.527 9.703 2.623 1.00 0.00 136 LYS A CA 19
ATOM 35527 C C . LYS A 1 68 ? 7.453 9.201 1.511 1.00 0.00 136 LYS A C 19
ATOM 35528 O O . LYS A 1 68 ? 7.939 9.991 0.701 1.00 0.00 136 LYS A O 19
ATOM 35547 N N . LYS A 1 69 ? 7.702 7.897 1.476 1.00 0.00 137 LYS A N 19
ATOM 35548 C CA . LYS A 1 69 ? 8.579 7.320 0.461 1.00 0.00 137 LYS A CA 19
ATOM 35549 C C . LYS A 1 69 ? 7.830 7.101 -0.848 1.00 0.00 137 LYS A C 19
ATOM 35550 O O . LYS A 1 69 ? 8.419 7.156 -1.928 1.00 0.00 137 LYS A O 19
ATOM 35569 N N . VAL A 1 70 ? 6.531 6.853 -0.745 1.00 0.00 138 VAL A N 19
ATOM 35570 C CA . VAL A 1 70 ? 5.702 6.628 -1.914 1.00 0.00 138 VAL A CA 19
ATOM 35571 C C . VAL A 1 70 ? 5.213 7.950 -2.497 1.00 0.00 138 VAL A C 19
ATOM 35572 O O . VAL A 1 70 ? 5.307 8.184 -3.700 1.00 0.00 138 VAL A O 19
ATOM 35585 N N . LYS A 1 71 ? 4.679 8.811 -1.638 1.00 0.00 139 LYS A N 19
ATOM 35586 C CA . LYS A 1 71 ? 4.171 10.101 -2.083 1.00 0.00 139 LYS A CA 19
ATOM 35587 C C . LYS A 1 71 ? 5.241 10.893 -2.825 1.00 0.00 139 LYS A C 19
ATOM 35588 O O . LYS A 1 71 ? 4.927 11.747 -3.654 1.00 0.00 139 LYS A O 19
ATOM 35607 N N . HIS A 1 72 ? 6.504 10.596 -2.537 1.00 0.00 140 HIS A N 19
ATOM 35608 C CA . HIS A 1 72 ? 7.609 11.276 -3.200 1.00 0.00 140 HIS A CA 19
ATOM 35609 C C . HIS A 1 72 ? 7.739 10.797 -4.646 1.00 0.00 140 HIS A C 19
ATOM 35610 O O . HIS A 1 72 ? 8.622 11.239 -5.380 1.00 0.00 140 HIS A O 19
ATOM 35625 N N . LEU A 1 73 ? 6.850 9.888 -5.044 1.00 0.00 141 LEU A N 19
ATOM 35626 C CA . LEU A 1 73 ? 6.857 9.340 -6.393 1.00 0.00 141 LEU A CA 19
ATOM 35627 C C . LEU A 1 73 ? 6.132 10.265 -7.364 1.00 0.00 141 LEU A C 19
ATOM 35628 O O . LEU A 1 73 ? 6.756 10.932 -8.187 1.00 0.00 141 LEU A O 19
ATOM 35644 N N . THR A 1 74 ? 4.807 10.296 -7.262 1.00 0.00 142 THR A N 19
ATOM 35645 C CA . THR A 1 74 ? 3.991 11.134 -8.130 1.00 0.00 142 THR A CA 19
ATOM 35646 C C . THR A 1 74 ? 2.733 11.597 -7.405 1.00 0.00 142 THR A C 19
ATOM 35647 O O . THR A 1 74 ? 2.487 11.218 -6.260 1.00 0.00 142 THR A O 19
ATOM 35658 N N . ARG A 1 75 ? 1.931 12.408 -8.086 1.00 0.00 143 ARG A N 19
ATOM 35659 C CA . ARG A 1 75 ? 0.688 12.908 -7.514 1.00 0.00 143 ARG A CA 19
ATOM 35660 C C . ARG A 1 75 ? -0.488 12.073 -8.007 1.00 0.00 143 ARG A C 19
ATOM 35661 O O . ARG A 1 75 ? -1.599 12.578 -8.172 1.00 0.00 143 ARG A O 19
ATOM 35682 N N . ASP A 1 76 ? -0.229 10.791 -8.249 1.00 0.00 144 ASP A N 19
ATOM 35683 C CA . ASP A 1 76 ? -1.253 9.877 -8.735 1.00 0.00 144 ASP A CA 19
ATOM 35684 C C . ASP A 1 76 ? -1.427 8.696 -7.793 1.00 0.00 144 ASP A C 19
ATOM 35685 O O . ASP A 1 76 ? -1.084 7.562 -8.125 1.00 0.00 144 ASP A O 19
ATOM 35694 N N . TRP A 1 77 ? -1.979 8.968 -6.616 1.00 0.00 145 TRP A N 19
ATOM 35695 C CA . TRP A 1 77 ? -2.217 7.932 -5.633 1.00 0.00 145 TRP A CA 19
ATOM 35696 C C . TRP A 1 77 ? -3.214 6.908 -6.167 1.00 0.00 145 TRP A C 19
ATOM 35697 O O . TRP A 1 77 ? -3.291 5.785 -5.669 1.00 0.00 145 TRP A O 19
ATOM 35718 N N . ARG A 1 78 ? -3.952 7.289 -7.210 1.00 0.00 146 ARG A N 19
ATOM 35719 C CA . ARG A 1 78 ? -4.909 6.383 -7.832 1.00 0.00 146 ARG A CA 19
ATOM 35720 C C . ARG A 1 78 ? -4.161 5.198 -8.431 1.00 0.00 146 ARG A C 19
ATOM 35721 O O . ARG A 1 78 ? -4.464 4.044 -8.131 1.00 0.00 146 ARG A O 19
ATOM 35742 N N . THR A 1 79 ? -3.155 5.494 -9.254 1.00 0.00 147 THR A N 19
ATOM 35743 C CA . THR A 1 79 ? -2.338 4.450 -9.859 1.00 0.00 147 THR A CA 19
ATOM 35744 C C . THR A 1 79 ? -1.554 3.748 -8.785 1.00 0.00 147 THR A C 19
ATOM 35745 O O . THR A 1 79 ? -1.307 2.546 -8.865 1.00 0.00 147 THR A O 19
ATOM 35756 N N . THR A 1 80 ? -1.182 4.498 -7.761 1.00 0.00 148 THR A N 19
ATOM 35757 C CA . THR A 1 80 ? -0.448 3.920 -6.658 1.00 0.00 148 THR A CA 19
ATOM 35758 C C . THR A 1 80 ? -1.199 2.697 -6.128 1.00 0.00 148 THR A C 19
ATOM 35759 O O . THR A 1 80 ? -0.595 1.723 -5.666 1.00 0.00 148 THR A O 19
ATOM 35770 N N . ALA A 1 81 ? -2.528 2.750 -6.227 1.00 0.00 149 ALA A N 19
ATOM 35771 C CA . ALA A 1 81 ? -3.371 1.650 -5.772 1.00 0.00 149 ALA A CA 19
ATOM 35772 C C . ALA A 1 81 ? -3.486 0.567 -6.834 1.00 0.00 149 ALA A C 19
ATOM 35773 O O . ALA A 1 81 ? -3.088 -0.576 -6.613 1.00 0.00 149 ALA A O 19
ATOM 35780 N N . HIS A 1 82 ? -4.028 0.937 -7.991 1.00 0.00 150 HIS A N 19
ATOM 35781 C CA . HIS A 1 82 ? -4.189 -0.006 -9.091 1.00 0.00 150 HIS A CA 19
ATOM 35782 C C . HIS A 1 82 ? -2.855 -0.657 -9.430 1.00 0.00 150 HIS A C 19
ATOM 35783 O O . HIS A 1 82 ? -2.808 -1.781 -9.925 1.00 0.00 150 HIS A O 19
ATOM 35798 N N . ALA A 1 83 ? -1.769 0.053 -9.140 1.00 0.00 151 ALA A N 19
ATOM 35799 C CA . ALA A 1 83 ? -0.437 -0.464 -9.395 1.00 0.00 151 ALA A CA 19
ATOM 35800 C C . ALA A 1 83 ? -0.180 -1.684 -8.525 1.00 0.00 151 ALA A C 19
ATOM 35801 O O . ALA A 1 83 ? 0.117 -2.769 -9.027 1.00 0.00 151 ALA A O 19
ATOM 35808 N N . LEU A 1 84 ? -0.306 -1.501 -7.216 1.00 0.00 152 LEU A N 19
ATOM 35809 C CA . LEU A 1 84 ? -0.096 -2.589 -6.273 1.00 0.00 152 LEU A CA 19
ATOM 35810 C C . LEU A 1 84 ? -1.023 -3.754 -6.560 1.00 0.00 152 LEU A C 19
ATOM 35811 O O . LEU A 1 84 ? -0.672 -4.911 -6.343 1.00 0.00 152 LEU A O 19
ATOM 35827 N N . LYS A 1 85 ? -2.199 -3.444 -7.068 1.00 0.00 153 LYS A N 19
ATOM 35828 C CA . LYS A 1 85 ? -3.167 -4.478 -7.417 1.00 0.00 153 LYS A CA 19
ATOM 35829 C C . LYS A 1 85 ? -2.501 -5.527 -8.308 1.00 0.00 153 LYS A C 19
ATOM 35830 O O . LYS A 1 85 ? -2.887 -6.695 -8.313 1.00 0.00 153 LYS A O 19
ATOM 35849 N N . TYR A 1 86 ? -1.476 -5.091 -9.043 1.00 0.00 154 TYR A N 19
ATOM 35850 C CA . TYR A 1 86 ? -0.718 -5.975 -9.925 1.00 0.00 154 TYR A CA 19
ATOM 35851 C C . TYR A 1 86 ? 0.609 -6.356 -9.273 1.00 0.00 154 TYR A C 19
ATOM 35852 O O . TYR A 1 86 ? 1.557 -6.753 -9.950 1.00 0.00 154 TYR A O 19
ATOM 35870 N N . SER A 1 87 ? 0.661 -6.231 -7.952 1.00 0.00 155 SER A N 19
ATOM 35871 C CA . SER A 1 87 ? 1.850 -6.555 -7.183 1.00 0.00 155 SER A CA 19
ATOM 35872 C C . SER A 1 87 ? 1.586 -7.783 -6.337 1.00 0.00 155 SER A C 19
ATOM 35873 O O . SER A 1 87 ? 0.967 -7.701 -5.276 1.00 0.00 155 SER A O 19
ATOM 35881 N N . VAL A 1 88 ? 2.038 -8.923 -6.822 1.00 0.00 156 VAL A N 19
ATOM 35882 C CA . VAL A 1 88 ? 1.832 -10.173 -6.123 1.00 0.00 156 VAL A CA 19
ATOM 35883 C C . VAL A 1 88 ? 3.022 -10.522 -5.236 1.00 0.00 156 VAL A C 19
ATOM 35884 O O . VAL A 1 88 ? 3.058 -11.591 -4.624 1.00 0.00 156 VAL A O 19
ATOM 35897 N N . VAL A 1 89 ? 3.985 -9.606 -5.148 1.00 0.00 157 VAL A N 19
ATOM 35898 C CA . VAL A 1 89 ? 5.153 -9.819 -4.311 1.00 0.00 157 VAL A CA 19
ATOM 35899 C C . VAL A 1 89 ? 4.740 -9.801 -2.846 1.00 0.00 157 VAL A C 19
ATOM 35900 O O . VAL A 1 89 ? 5.230 -10.586 -2.034 1.00 0.00 157 VAL A O 19
ATOM 35913 N N . LEU A 1 90 ? 3.810 -8.904 -2.527 1.00 0.00 158 LEU A N 19
ATOM 35914 C CA . LEU A 1 90 ? 3.287 -8.775 -1.177 1.00 0.00 158 LEU A CA 19
ATOM 35915 C C . LEU A 1 90 ? 1.838 -9.242 -1.169 1.00 0.00 158 LEU A C 19
ATOM 35916 O O . LEU A 1 90 ? 1.226 -9.377 -2.228 1.00 0.00 158 LEU A O 19
ATOM 35932 N N . GLU A 1 91 ? 1.278 -9.477 0.010 1.00 0.00 159 GLU A N 19
ATOM 35933 C CA . GLU A 1 91 ? -0.108 -9.910 0.093 1.00 0.00 159 GLU A CA 19
ATOM 35934 C C . GLU A 1 91 ? -1.005 -8.712 0.380 1.00 0.00 159 GLU A C 19
ATOM 35935 O O . GLU A 1 91 ? -0.984 -8.157 1.470 1.00 0.00 159 GLU A O 19
ATOM 35947 N N . LEU A 1 92 ? -1.788 -8.324 -0.614 1.00 0.00 160 LEU A N 19
ATOM 35948 C CA . LEU A 1 92 ? -2.697 -7.191 -0.499 1.00 0.00 160 LEU A CA 19
ATOM 35949 C C . LEU A 1 92 ? -4.068 -7.654 -0.024 1.00 0.00 160 LEU A C 19
ATOM 35950 O O . LEU A 1 92 ? -4.466 -8.782 -0.314 1.00 0.00 160 LEU A O 19
ATOM 35966 N N . ASN A 1 93 ? -4.833 -6.779 0.635 1.00 0.00 161 ASN A N 19
ATOM 35967 C CA . ASN A 1 93 ? -6.191 -7.181 1.023 1.00 0.00 161 ASN A CA 19
ATOM 35968 C C . ASN A 1 93 ? -6.917 -7.428 -0.269 1.00 0.00 161 ASN A C 19
ATOM 35969 O O . ASN A 1 93 ? -6.508 -6.841 -1.267 1.00 0.00 161 ASN A O 19
ATOM 35980 N N . GLU A 1 94 ? -7.963 -8.271 -0.205 1.00 0.00 162 GLU A N 19
ATOM 35981 C CA . GLU A 1 94 ? -8.785 -8.715 -1.340 1.00 0.00 162 GLU A CA 19
ATOM 35982 C C . GLU A 1 94 ? -9.034 -7.681 -2.426 1.00 0.00 162 GLU A C 19
ATOM 35983 O O . GLU A 1 94 ? -8.775 -7.949 -3.599 1.00 0.00 162 GLU A O 19
ATOM 35995 N N . ASP A 1 95 ? -9.502 -6.510 -2.063 1.00 0.00 163 ASP A N 19
ATOM 35996 C CA . ASP A 1 95 ? -9.732 -5.470 -3.056 1.00 0.00 163 ASP A CA 19
ATOM 35997 C C . ASP A 1 95 ? -8.412 -4.776 -3.303 1.00 0.00 163 ASP A C 19
ATOM 35998 O O . ASP A 1 95 ? -8.356 -3.586 -3.613 1.00 0.00 163 ASP A O 19
ATOM 36007 N N . HIS A 1 96 ? -7.344 -5.542 -3.084 1.00 0.00 164 HIS A N 19
ATOM 36008 C CA . HIS A 1 96 ? -5.992 -5.061 -3.181 1.00 0.00 164 HIS A CA 19
ATOM 36009 C C . HIS A 1 96 ? -5.901 -3.694 -2.565 1.00 0.00 164 HIS A C 19
ATOM 36010 O O . HIS A 1 96 ? -5.121 -2.836 -2.977 1.00 0.00 164 HIS A O 19
ATOM 36025 N N . ARG A 1 97 ? -6.719 -3.532 -1.534 1.00 0.00 165 ARG A N 19
ATOM 36026 C CA . ARG A 1 97 ? -6.772 -2.317 -0.786 1.00 0.00 165 ARG A CA 19
ATOM 36027 C C . ARG A 1 97 ? -5.787 -2.395 0.350 1.00 0.00 165 ARG A C 19
ATOM 36028 O O . ARG A 1 97 ? -5.427 -1.365 0.921 1.00 0.00 165 ARG A O 19
ATOM 36049 N N . LYS A 1 98 ? -5.322 -3.611 0.690 1.00 0.00 166 LYS A N 19
ATOM 36050 C CA . LYS A 1 98 ? -4.347 -3.687 1.792 1.00 0.00 166 LYS A CA 19
ATOM 36051 C C . LYS A 1 98 ? -3.018 -4.228 1.318 1.00 0.00 166 LYS A C 19
ATOM 36052 O O . LYS A 1 98 ? -2.829 -4.504 0.137 1.00 0.00 166 LYS A O 19
ATOM 36071 N N . VAL A 1 99 ? -2.106 -4.386 2.260 1.00 0.00 167 VAL A N 19
ATOM 36072 C CA . VAL A 1 99 ? -0.796 -4.910 1.964 1.00 0.00 167 VAL A CA 19
ATOM 36073 C C . VAL A 1 99 ? -0.176 -5.503 3.215 1.00 0.00 167 VAL A C 19
ATOM 36074 O O . VAL A 1 99 ? 0.535 -4.842 3.968 1.00 0.00 167 VAL A O 19
ATOM 36087 N N . ARG A 1 100 ? -0.477 -6.771 3.417 1.00 0.00 168 ARG A N 19
ATOM 36088 C CA . ARG A 1 100 ? 0.025 -7.516 4.566 1.00 0.00 168 ARG A CA 19
ATOM 36089 C C . ARG A 1 100 ? 1.098 -8.510 4.132 1.00 0.00 168 ARG A C 19
ATOM 36090 O O . ARG A 1 100 ? 1.080 -8.999 3.004 1.00 0.00 168 ARG A O 19
ATOM 36111 N N . ARG A 1 101 ? 2.031 -8.807 5.032 1.00 0.00 169 ARG A N 19
ATOM 36112 C CA . ARG A 1 101 ? 3.104 -9.749 4.729 1.00 0.00 169 ARG A CA 19
ATOM 36113 C C . ARG A 1 101 ? 2.892 -11.069 5.461 1.00 0.00 169 ARG A C 19
ATOM 36114 O O . ARG A 1 101 ? 2.540 -11.089 6.640 1.00 0.00 169 ARG A O 19
ATOM 36135 N N . THR A 1 102 ? 3.111 -12.172 4.754 1.00 0.00 170 THR A N 19
ATOM 36136 C CA . THR A 1 102 ? 2.945 -13.498 5.334 1.00 0.00 170 THR A CA 19
ATOM 36137 C C . THR A 1 102 ? 4.298 -14.146 5.631 1.00 0.00 170 THR A C 19
ATOM 36138 O O . THR A 1 102 ? 4.359 -15.242 6.189 1.00 0.00 170 THR A O 19
ATOM 36149 N N . THR A 1 103 ? 5.380 -13.466 5.257 1.00 0.00 171 THR A N 19
ATOM 36150 C CA . THR A 1 103 ? 6.723 -13.988 5.485 1.00 0.00 171 THR A CA 19
ATOM 36151 C C . THR A 1 103 ? 7.713 -12.857 5.768 1.00 0.00 171 THR A C 19
ATOM 36152 O O . THR A 1 103 ? 8.622 -12.605 4.976 1.00 0.00 171 THR A O 19
ATOM 36163 N N . PRO A 1 104 ? 7.553 -12.163 6.907 1.00 0.00 172 PRO A N 19
ATOM 36164 C CA . PRO A 1 104 ? 8.441 -11.061 7.291 1.00 0.00 172 PRO A CA 19
ATOM 36165 C C . PRO A 1 104 ? 9.808 -11.562 7.746 1.00 0.00 172 PRO A C 19
ATOM 36166 O O . PRO A 1 104 ? 9.957 -12.725 8.121 1.00 0.00 172 PRO A O 19
ATOM 36177 N N . VAL A 1 105 ? 10.803 -10.680 7.714 1.00 0.00 173 VAL A N 19
ATOM 36178 C CA . VAL A 1 105 ? 12.150 -11.042 8.126 1.00 0.00 173 VAL A CA 19
ATOM 36179 C C . VAL A 1 105 ? 12.571 -10.205 9.335 1.00 0.00 173 VAL A C 19
ATOM 36180 O O . VAL A 1 105 ? 12.177 -9.045 9.458 1.00 0.00 173 VAL A O 19
ATOM 36193 N N . PRO A 1 106 ? 13.353 -10.786 10.263 1.00 0.00 174 PRO A N 19
ATOM 36194 C CA . PRO A 1 106 ? 13.784 -10.083 11.477 1.00 0.00 174 PRO A CA 19
ATOM 36195 C C . PRO A 1 106 ? 14.508 -8.771 11.186 1.00 0.00 174 PRO A C 19
ATOM 36196 O O . PRO A 1 106 ? 15.317 -8.679 10.264 1.00 0.00 174 PRO A O 19
ATOM 36207 N N . LEU A 1 107 ? 14.202 -7.762 11.997 1.00 0.00 175 LEU A N 19
ATOM 36208 C CA . LEU A 1 107 ? 14.786 -6.456 11.880 1.00 0.00 175 LEU A CA 19
ATOM 36209 C C . LEU A 1 107 ? 16.089 -6.397 12.664 1.00 0.00 175 LEU A C 19
ATOM 36210 O O . LEU A 1 107 ? 17.067 -5.790 12.232 1.00 0.00 175 LEU A O 19
ATOM 36226 N N . PHE A 1 108 ? 16.088 -7.057 13.812 1.00 0.00 176 PHE A N 19
ATOM 36227 C CA . PHE A 1 108 ? 17.262 -7.113 14.667 1.00 0.00 176 PHE A CA 19
ATOM 36228 C C . PHE A 1 108 ? 17.337 -8.473 15.336 1.00 0.00 176 PHE A C 19
ATOM 36229 O O . PHE A 1 108 ? 16.624 -8.750 16.299 1.00 0.00 176 PHE A O 19
ATOM 36246 N N . PRO A 1 109 ? 18.212 -9.336 14.823 1.00 0.00 177 PRO A N 19
ATOM 36247 C CA . PRO A 1 109 ? 18.421 -10.687 15.336 1.00 0.00 177 PRO A CA 19
ATOM 36248 C C . PRO A 1 109 ? 19.230 -10.716 16.627 1.00 0.00 177 PRO A C 19
ATOM 36249 O O . PRO A 1 109 ? 18.920 -11.469 17.551 1.00 0.00 177 PRO A O 19
ATOM 36260 N N . ASN A 1 110 ? 20.286 -9.905 16.672 1.00 0.00 178 ASN A N 19
ATOM 36261 C CA . ASN A 1 110 ? 21.161 -9.855 17.843 1.00 0.00 178 ASN A CA 19
ATOM 36262 C C . ASN A 1 110 ? 20.867 -8.649 18.721 1.00 0.00 178 ASN A C 19
ATOM 36263 O O . ASN A 1 110 ? 21.101 -8.673 19.929 1.00 0.00 178 ASN A O 19
ATOM 36274 N N . GLU A 1 111 ? 20.372 -7.589 18.102 1.00 0.00 179 GLU A N 19
ATOM 36275 C CA . GLU A 1 111 ? 20.062 -6.362 18.819 1.00 0.00 179 GLU A CA 19
ATOM 36276 C C . GLU A 1 111 ? 18.862 -6.544 19.737 1.00 0.00 179 GLU A C 19
ATOM 36277 O O . GLU A 1 111 ? 18.671 -5.790 20.691 1.00 0.00 179 GLU A O 19
ATOM 36289 N N . ASN A 1 112 ? 18.065 -7.554 19.443 1.00 0.00 180 ASN A N 19
ATOM 36290 C CA . ASN A 1 112 ? 16.880 -7.858 20.237 1.00 0.00 180 ASN A CA 19
ATOM 36291 C C . ASN A 1 112 ? 16.192 -9.121 19.727 1.00 0.00 180 ASN A C 19
ATOM 36292 O O . ASN A 1 112 ? 15.752 -9.180 18.578 1.00 0.00 180 ASN A O 19
ATOM 36303 N N . LEU A 1 113 ? 16.104 -10.130 20.589 1.00 0.00 181 LEU A N 19
ATOM 36304 C CA . LEU A 1 113 ? 15.471 -11.394 20.227 1.00 0.00 181 LEU A CA 19
ATOM 36305 C C . LEU A 1 113 ? 14.053 -11.170 19.702 1.00 0.00 181 LEU A C 19
ATOM 36306 O O . LEU A 1 113 ? 13.182 -10.697 20.432 1.00 0.00 181 LEU A O 19
ATOM 36322 N N . PRO A 1 114 ? 13.799 -11.506 18.422 1.00 0.00 182 PRO A N 19
ATOM 36323 C CA . PRO A 1 114 ? 12.475 -11.334 17.811 1.00 0.00 182 PRO A CA 19
ATOM 36324 C C . PRO A 1 114 ? 11.379 -12.047 18.596 1.00 0.00 182 PRO A C 19
ATOM 36325 O O . PRO A 1 114 ? 11.593 -12.474 19.731 1.00 0.00 182 PRO A O 19
ATOM 36336 N N . SER A 1 115 ? 10.202 -12.164 17.984 1.00 0.00 183 SER A N 19
ATOM 36337 C CA . SER A 1 115 ? 9.060 -12.815 18.613 1.00 0.00 183 SER A CA 19
ATOM 36338 C C . SER A 1 115 ? 9.472 -14.087 19.351 1.00 0.00 183 SER A C 19
ATOM 36339 O O . SER A 1 115 ? 9.457 -14.078 20.600 1.00 0.00 183 SER A O 19
ATOM 36348 N N . THR A 1 2 ? -29.163 14.504 4.389 1.00 0.00 70 THR A N 20
ATOM 36349 C CA . THR A 1 2 ? -28.051 15.452 4.664 1.00 0.00 70 THR A CA 20
ATOM 36350 C C . THR A 1 2 ? -26.916 15.276 3.662 1.00 0.00 70 THR A C 20
ATOM 36351 O O . THR A 1 2 ? -26.145 14.320 3.742 1.00 0.00 70 THR A O 20
ATOM 36362 N N . ALA A 1 3 ? -26.819 16.206 2.717 1.00 0.00 71 ALA A N 20
ATOM 36363 C CA . ALA A 1 3 ? -25.777 16.155 1.699 1.00 0.00 71 ALA A CA 20
ATOM 36364 C C . ALA A 1 3 ? -25.876 14.875 0.877 1.00 0.00 71 ALA A C 20
ATOM 36365 O O . ALA A 1 3 ? -25.277 13.856 1.221 1.00 0.00 71 ALA A O 20
ATOM 36372 N N . SER A 1 4 ? -26.636 14.934 -0.212 1.00 0.00 72 SER A N 20
ATOM 36373 C CA . SER A 1 4 ? -26.813 13.779 -1.085 1.00 0.00 72 SER A CA 20
ATOM 36374 C C . SER A 1 4 ? -25.671 13.677 -2.090 1.00 0.00 72 SER A C 20
ATOM 36375 O O . SER A 1 4 ? -25.121 12.598 -2.310 1.00 0.00 72 SER A O 20
ATOM 36383 N N . GLY A 1 5 ? -25.322 14.806 -2.698 1.00 0.00 73 GLY A N 20
ATOM 36384 C CA . GLY A 1 5 ? -24.248 14.821 -3.673 1.00 0.00 73 GLY A CA 20
ATOM 36385 C C . GLY A 1 5 ? -24.759 14.923 -5.098 1.00 0.00 73 GLY A C 20
ATOM 36386 O O . GLY A 1 5 ? -25.621 14.149 -5.512 1.00 0.00 73 GLY A O 20
ATOM 36390 N N . GLY A 1 6 ? -24.225 15.882 -5.848 1.00 0.00 74 GLY A N 20
ATOM 36391 C CA . GLY A 1 6 ? -24.643 16.065 -7.225 1.00 0.00 74 GLY A CA 20
ATOM 36392 C C . GLY A 1 6 ? -23.474 16.300 -8.160 1.00 0.00 74 GLY A C 20
ATOM 36393 O O . GLY A 1 6 ? -22.965 17.417 -8.259 1.00 0.00 74 GLY A O 20
ATOM 36397 N N . GLU A 1 7 ? -23.048 15.246 -8.848 1.00 0.00 75 GLU A N 20
ATOM 36398 C CA . GLU A 1 7 ? -21.931 15.343 -9.780 1.00 0.00 75 GLU A CA 20
ATOM 36399 C C . GLU A 1 7 ? -22.294 14.732 -11.130 1.00 0.00 75 GLU A C 20
ATOM 36400 O O . GLU A 1 7 ? -21.437 14.187 -11.825 1.00 0.00 75 GLU A O 20
ATOM 36412 N N . ASN A 1 8 ? -23.569 14.825 -11.492 1.00 0.00 76 ASN A N 20
ATOM 36413 C CA . ASN A 1 8 ? -24.045 14.281 -12.758 1.00 0.00 76 ASN A CA 20
ATOM 36414 C C . ASN A 1 8 ? -23.808 12.776 -12.827 1.00 0.00 76 ASN A C 20
ATOM 36415 O O . ASN A 1 8 ? -23.186 12.194 -11.939 1.00 0.00 76 ASN A O 20
ATOM 36426 N N . GLU A 1 9 ? -24.305 12.151 -13.890 1.00 0.00 77 GLU A N 20
ATOM 36427 C CA . GLU A 1 9 ? -24.147 10.714 -14.076 1.00 0.00 77 GLU A CA 20
ATOM 36428 C C . GLU A 1 9 ? -23.150 10.416 -15.191 1.00 0.00 77 GLU A C 20
ATOM 36429 O O . GLU A 1 9 ? -22.970 11.218 -16.107 1.00 0.00 77 GLU A O 20
ATOM 36441 N N . ARG A 1 10 ? -22.503 9.259 -15.105 1.00 0.00 78 ARG A N 20
ATOM 36442 C CA . ARG A 1 10 ? -21.523 8.855 -16.107 1.00 0.00 78 ARG A CA 20
ATOM 36443 C C . ARG A 1 10 ? -20.361 9.842 -16.160 1.00 0.00 78 ARG A C 20
ATOM 36444 O O . ARG A 1 10 ? -19.939 10.263 -17.236 1.00 0.00 78 ARG A O 20
ATOM 36465 N N . GLU A 1 11 ? -19.847 10.204 -14.989 1.00 0.00 79 GLU A N 20
ATOM 36466 C CA . GLU A 1 11 ? -18.733 11.141 -14.900 1.00 0.00 79 GLU A CA 20
ATOM 36467 C C . GLU A 1 11 ? -18.046 11.039 -13.542 1.00 0.00 79 GLU A C 20
ATOM 36468 O O . GLU A 1 11 ? -16.818 11.004 -13.457 1.00 0.00 79 GLU A O 20
ATOM 36480 N N . ASP A 1 12 ? -18.846 10.993 -12.481 1.00 0.00 80 ASP A N 20
ATOM 36481 C CA . ASP A 1 12 ? -18.315 10.895 -11.127 1.00 0.00 80 ASP A CA 20
ATOM 36482 C C . ASP A 1 12 ? -18.798 9.619 -10.444 1.00 0.00 80 ASP A C 20
ATOM 36483 O O . ASP A 1 12 ? -18.036 8.951 -9.745 1.00 0.00 80 ASP A O 20
ATOM 36492 N N . LEU A 1 13 ? -20.068 9.287 -10.651 1.00 0.00 81 LEU A N 20
ATOM 36493 C CA . LEU A 1 13 ? -20.652 8.091 -10.055 1.00 0.00 81 LEU A CA 20
ATOM 36494 C C . LEU A 1 13 ? -20.001 6.830 -10.615 1.00 0.00 81 LEU A C 20
ATOM 36495 O O . LEU A 1 13 ? -19.221 6.167 -9.932 1.00 0.00 81 LEU A O 20
ATOM 36511 N N . GLU A 1 14 ? -20.329 6.505 -11.862 1.00 0.00 82 GLU A N 20
ATOM 36512 C CA . GLU A 1 14 ? -19.776 5.324 -12.514 1.00 0.00 82 GLU A CA 20
ATOM 36513 C C . GLU A 1 14 ? -18.836 5.717 -13.650 1.00 0.00 82 GLU A C 20
ATOM 36514 O O . GLU A 1 14 ? -19.126 6.637 -14.417 1.00 0.00 82 GLU A O 20
ATOM 36526 N N . GLN A 1 15 ? -17.712 5.017 -13.752 1.00 0.00 83 GLN A N 20
ATOM 36527 C CA . GLN A 1 15 ? -16.731 5.293 -14.795 1.00 0.00 83 GLN A CA 20
ATOM 36528 C C . GLN A 1 15 ? -15.572 4.303 -14.728 1.00 0.00 83 GLN A C 20
ATOM 36529 O O . GLN A 1 15 ? -15.266 3.762 -13.665 1.00 0.00 83 GLN A O 20
ATOM 36543 N N . GLU A 1 16 ? -14.931 4.071 -15.868 1.00 0.00 84 GLU A N 20
ATOM 36544 C CA . GLU A 1 16 ? -13.805 3.147 -15.938 1.00 0.00 84 GLU A CA 20
ATOM 36545 C C . GLU A 1 16 ? -12.515 3.828 -15.495 1.00 0.00 84 GLU A C 20
ATOM 36546 O O . GLU A 1 16 ? -12.202 4.935 -15.935 1.00 0.00 84 GLU A O 20
ATOM 36558 N N . TRP A 1 17 ? -11.768 3.160 -14.621 1.00 0.00 85 TRP A N 20
ATOM 36559 C CA . TRP A 1 17 ? -10.511 3.702 -14.119 1.00 0.00 85 TRP A CA 20
ATOM 36560 C C . TRP A 1 17 ? -9.365 3.401 -15.075 1.00 0.00 85 TRP A C 20
ATOM 36561 O O . TRP A 1 17 ? -9.092 2.241 -15.384 1.00 0.00 85 TRP A O 20
ATOM 36582 N N . LYS A 1 18 ? -8.695 4.450 -15.541 1.00 0.00 86 LYS A N 20
ATOM 36583 C CA . LYS A 1 18 ? -7.585 4.299 -16.455 1.00 0.00 86 LYS A CA 20
ATOM 36584 C C . LYS A 1 18 ? -6.377 3.700 -15.738 1.00 0.00 86 LYS A C 20
ATOM 36585 O O . LYS A 1 18 ? -5.773 4.347 -14.882 1.00 0.00 86 LYS A O 20
ATOM 36604 N N . PRO A 1 19 ? -6.008 2.449 -16.069 1.00 0.00 87 PRO A N 20
ATOM 36605 C CA . PRO A 1 19 ? -4.872 1.775 -15.436 1.00 0.00 87 PRO A CA 20
ATOM 36606 C C . PRO A 1 19 ? -3.528 2.331 -15.901 1.00 0.00 87 PRO A C 20
ATOM 36607 O O . PRO A 1 19 ? -3.312 2.534 -17.096 1.00 0.00 87 PRO A O 20
ATOM 36618 N N . PRO A 1 20 ? -2.597 2.578 -14.961 1.00 0.00 88 PRO A N 20
ATOM 36619 C CA . PRO A 1 20 ? -1.267 3.105 -15.289 1.00 0.00 88 PRO A CA 20
ATOM 36620 C C . PRO A 1 20 ? -0.437 2.100 -16.083 1.00 0.00 88 PRO A C 20
ATOM 36621 O O . PRO A 1 20 ? -0.970 1.126 -16.615 1.00 0.00 88 PRO A O 20
ATOM 36632 N N . ASP A 1 21 ? 0.870 2.335 -16.152 1.00 0.00 89 ASP A N 20
ATOM 36633 C CA . ASP A 1 21 ? 1.766 1.456 -16.863 1.00 0.00 89 ASP A CA 20
ATOM 36634 C C . ASP A 1 21 ? 2.687 0.750 -15.882 1.00 0.00 89 ASP A C 20
ATOM 36635 O O . ASP A 1 21 ? 3.055 1.309 -14.849 1.00 0.00 89 ASP A O 20
ATOM 36644 N N . GLU A 1 22 ? 3.054 -0.480 -16.208 1.00 0.00 90 GLU A N 20
ATOM 36645 C CA . GLU A 1 22 ? 3.929 -1.270 -15.360 1.00 0.00 90 GLU A CA 20
ATOM 36646 C C . GLU A 1 22 ? 5.155 -0.470 -14.926 1.00 0.00 90 GLU A C 20
ATOM 36647 O O . GLU A 1 22 ? 5.759 -0.757 -13.892 1.00 0.00 90 GLU A O 20
ATOM 36659 N N . GLU A 1 23 ? 5.513 0.539 -15.717 1.00 0.00 91 GLU A N 20
ATOM 36660 C CA . GLU A 1 23 ? 6.662 1.381 -15.404 1.00 0.00 91 GLU A CA 20
ATOM 36661 C C . GLU A 1 23 ? 6.545 1.931 -13.990 1.00 0.00 91 GLU A C 20
ATOM 36662 O O . GLU A 1 23 ? 7.455 1.789 -13.172 1.00 0.00 91 GLU A O 20
ATOM 36674 N N . LEU A 1 24 ? 5.410 2.558 -13.716 1.00 0.00 92 LEU A N 20
ATOM 36675 C CA . LEU A 1 24 ? 5.149 3.136 -12.408 1.00 0.00 92 LEU A CA 20
ATOM 36676 C C . LEU A 1 24 ? 4.737 2.061 -11.405 1.00 0.00 92 LEU A C 20
ATOM 36677 O O . LEU A 1 24 ? 4.854 2.256 -10.195 1.00 0.00 92 LEU A O 20
ATOM 36693 N N . ILE A 1 25 ? 4.259 0.922 -11.906 1.00 0.00 93 ILE A N 20
ATOM 36694 C CA . ILE A 1 25 ? 3.841 -0.168 -11.037 1.00 0.00 93 ILE A CA 20
ATOM 36695 C C . ILE A 1 25 ? 5.047 -0.881 -10.439 1.00 0.00 93 ILE A C 20
ATOM 36696 O O . ILE A 1 25 ? 5.040 -1.256 -9.266 1.00 0.00 93 ILE A O 20
ATOM 36712 N N . LYS A 1 26 ? 6.085 -1.060 -11.248 1.00 0.00 94 LYS A N 20
ATOM 36713 C CA . LYS A 1 26 ? 7.298 -1.723 -10.791 1.00 0.00 94 LYS A CA 20
ATOM 36714 C C . LYS A 1 26 ? 8.032 -0.851 -9.780 1.00 0.00 94 LYS A C 20
ATOM 36715 O O . LYS A 1 26 ? 8.634 -1.353 -8.833 1.00 0.00 94 LYS A O 20
ATOM 36734 N N . LYS A 1 27 ? 7.967 0.463 -9.978 1.00 0.00 95 LYS A N 20
ATOM 36735 C CA . LYS A 1 27 ? 8.615 1.397 -9.068 1.00 0.00 95 LYS A CA 20
ATOM 36736 C C . LYS A 1 27 ? 7.946 1.333 -7.699 1.00 0.00 95 LYS A C 20
ATOM 36737 O O . LYS A 1 27 ? 8.607 1.142 -6.678 1.00 0.00 95 LYS A O 20
ATOM 36756 N N . LEU A 1 28 ? 6.625 1.483 -7.696 1.00 0.00 96 LEU A N 20
ATOM 36757 C CA . LEU A 1 28 ? 5.843 1.433 -6.469 1.00 0.00 96 LEU A CA 20
ATOM 36758 C C . LEU A 1 28 ? 6.122 0.155 -5.692 1.00 0.00 96 LEU A C 20
ATOM 36759 O O . LEU A 1 28 ? 6.605 0.189 -4.561 1.00 0.00 96 LEU A O 20
ATOM 36775 N N . VAL A 1 29 ? 5.801 -0.975 -6.312 1.00 0.00 97 VAL A N 20
ATOM 36776 C CA . VAL A 1 29 ? 6.000 -2.276 -5.692 1.00 0.00 97 VAL A CA 20
ATOM 36777 C C . VAL A 1 29 ? 7.423 -2.428 -5.156 1.00 0.00 97 VAL A C 20
ATOM 36778 O O . VAL A 1 29 ? 7.667 -3.196 -4.225 1.00 0.00 97 VAL A O 20
ATOM 36791 N N . ASP A 1 30 ? 8.357 -1.684 -5.742 1.00 0.00 98 ASP A N 20
ATOM 36792 C CA . ASP A 1 30 ? 9.749 -1.730 -5.312 1.00 0.00 98 ASP A CA 20
ATOM 36793 C C . ASP A 1 30 ? 9.911 -1.079 -3.943 1.00 0.00 98 ASP A C 20
ATOM 36794 O O . ASP A 1 30 ? 10.801 -1.441 -3.173 1.00 0.00 98 ASP A O 20
ATOM 36803 N N . GLN A 1 31 ? 9.041 -0.116 -3.643 1.00 0.00 99 GLN A N 20
ATOM 36804 C CA . GLN A 1 31 ? 9.086 0.581 -2.365 1.00 0.00 99 GLN A CA 20
ATOM 36805 C C . GLN A 1 31 ? 8.645 -0.341 -1.234 1.00 0.00 99 GLN A C 20
ATOM 36806 O O . GLN A 1 31 ? 9.233 -0.339 -0.152 1.00 0.00 99 GLN A O 20
ATOM 36820 N N . ILE A 1 32 ? 7.609 -1.133 -1.495 1.00 0.00 100 ILE A N 20
ATOM 36821 C CA . ILE A 1 32 ? 7.094 -2.064 -0.504 1.00 0.00 100 ILE A CA 20
ATOM 36822 C C . ILE A 1 32 ? 8.133 -3.109 -0.163 1.00 0.00 100 ILE A C 20
ATOM 36823 O O . ILE A 1 32 ? 8.602 -3.196 0.971 1.00 0.00 100 ILE A O 20
ATOM 36839 N N . GLU A 1 33 ? 8.504 -3.894 -1.166 1.00 0.00 101 GLU A N 20
ATOM 36840 C CA . GLU A 1 33 ? 9.511 -4.936 -0.991 1.00 0.00 101 GLU A CA 20
ATOM 36841 C C . GLU A 1 33 ? 10.738 -4.370 -0.279 1.00 0.00 101 GLU A C 20
ATOM 36842 O O . GLU A 1 33 ? 11.499 -5.101 0.353 1.00 0.00 101 GLU A O 20
ATOM 36854 N N . PHE A 1 34 ? 10.905 -3.053 -0.378 1.00 0.00 102 PHE A N 20
ATOM 36855 C CA . PHE A 1 34 ? 12.017 -2.365 0.264 1.00 0.00 102 PHE A CA 20
ATOM 36856 C C . PHE A 1 34 ? 11.659 -2.048 1.709 1.00 0.00 102 PHE A C 20
ATOM 36857 O O . PHE A 1 34 ? 12.451 -2.263 2.626 1.00 0.00 102 PHE A O 20
ATOM 36874 N N . TYR A 1 35 ? 10.450 -1.539 1.890 1.00 0.00 103 TYR A N 20
ATOM 36875 C CA . TYR A 1 35 ? 9.948 -1.185 3.211 1.00 0.00 103 TYR A CA 20
ATOM 36876 C C . TYR A 1 35 ? 9.899 -2.410 4.117 1.00 0.00 103 TYR A C 20
ATOM 36877 O O . TYR A 1 35 ? 10.433 -2.405 5.226 1.00 0.00 103 TYR A O 20
ATOM 36895 N N . PHE A 1 36 ? 9.217 -3.445 3.640 1.00 0.00 104 PHE A N 20
ATOM 36896 C CA . PHE A 1 36 ? 9.047 -4.673 4.407 1.00 0.00 104 PHE A CA 20
ATOM 36897 C C . PHE A 1 36 ? 10.339 -5.484 4.530 1.00 0.00 104 PHE A C 20
ATOM 36898 O O . PHE A 1 36 ? 10.343 -6.553 5.141 1.00 0.00 104 PHE A O 20
ATOM 36915 N N . SER A 1 37 ? 11.438 -4.984 3.980 1.00 0.00 105 SER A N 20
ATOM 36916 C CA . SER A 1 37 ? 12.707 -5.698 4.085 1.00 0.00 105 SER A CA 20
ATOM 36917 C C . SER A 1 37 ? 13.064 -5.900 5.557 1.00 0.00 105 SER A C 20
ATOM 36918 O O . SER A 1 37 ? 12.921 -4.984 6.364 1.00 0.00 105 SER A O 20
ATOM 36926 N N . ASP A 1 38 ? 13.511 -7.105 5.905 1.00 0.00 106 ASP A N 20
ATOM 36927 C CA . ASP A 1 38 ? 13.871 -7.427 7.290 1.00 0.00 106 ASP A CA 20
ATOM 36928 C C . ASP A 1 38 ? 14.664 -6.293 7.949 1.00 0.00 106 ASP A C 20
ATOM 36929 O O . ASP A 1 38 ? 14.344 -5.855 9.058 1.00 0.00 106 ASP A O 20
ATOM 36938 N N . GLU A 1 39 ? 15.695 -5.821 7.255 1.00 0.00 107 GLU A N 20
ATOM 36939 C CA . GLU A 1 39 ? 16.538 -4.740 7.760 1.00 0.00 107 GLU A CA 20
ATOM 36940 C C . GLU A 1 39 ? 15.805 -3.405 7.729 1.00 0.00 107 GLU A C 20
ATOM 36941 O O . GLU A 1 39 ? 16.182 -2.457 8.416 1.00 0.00 107 GLU A O 20
ATOM 36953 N N . ASN A 1 40 ? 14.755 -3.348 6.928 1.00 0.00 108 ASN A N 20
ATOM 36954 C CA . ASN A 1 40 ? 13.951 -2.142 6.793 1.00 0.00 108 ASN A CA 20
ATOM 36955 C C . ASN A 1 40 ? 12.806 -2.157 7.792 1.00 0.00 108 ASN A C 20
ATOM 36956 O O . ASN A 1 40 ? 12.211 -1.125 8.085 1.00 0.00 108 ASN A O 20
ATOM 36967 N N . LEU A 1 41 ? 12.518 -3.338 8.324 1.00 0.00 109 LEU A N 20
ATOM 36968 C CA . LEU A 1 41 ? 11.476 -3.506 9.300 1.00 0.00 109 LEU A CA 20
ATOM 36969 C C . LEU A 1 41 ? 11.885 -2.828 10.583 1.00 0.00 109 LEU A C 20
ATOM 36970 O O . LEU A 1 41 ? 11.200 -1.939 11.088 1.00 0.00 109 LEU A O 20
ATOM 36986 N N . GLU A 1 42 ? 13.040 -3.244 11.084 1.00 0.00 110 GLU A N 20
ATOM 36987 C CA . GLU A 1 42 ? 13.603 -2.686 12.279 1.00 0.00 110 GLU A CA 20
ATOM 36988 C C . GLU A 1 42 ? 13.690 -1.162 12.177 1.00 0.00 110 GLU A C 20
ATOM 36989 O O . GLU A 1 42 ? 13.902 -0.474 13.175 1.00 0.00 110 GLU A O 20
ATOM 37001 N N . LYS A 1 43 ? 13.547 -0.646 10.954 1.00 0.00 111 LYS A N 20
ATOM 37002 C CA . LYS A 1 43 ? 13.632 0.782 10.709 1.00 0.00 111 LYS A CA 20
ATOM 37003 C C . LYS A 1 43 ? 12.320 1.350 10.163 1.00 0.00 111 LYS A C 20
ATOM 37004 O O . LYS A 1 43 ? 12.164 2.566 10.056 1.00 0.00 111 LYS A O 20
ATOM 37023 N N . ASP A 1 44 ? 11.390 0.476 9.786 1.00 0.00 112 ASP A N 20
ATOM 37024 C CA . ASP A 1 44 ? 10.123 0.927 9.218 1.00 0.00 112 ASP A CA 20
ATOM 37025 C C . ASP A 1 44 ? 8.929 0.452 10.028 1.00 0.00 112 ASP A C 20
ATOM 37026 O O . ASP A 1 44 ? 8.060 -0.269 9.531 1.00 0.00 112 ASP A O 20
ATOM 37035 N N . ALA A 1 45 ? 8.889 0.882 11.270 1.00 0.00 113 ALA A N 20
ATOM 37036 C CA . ALA A 1 45 ? 7.797 0.534 12.170 1.00 0.00 113 ALA A CA 20
ATOM 37037 C C . ALA A 1 45 ? 6.562 1.395 11.898 1.00 0.00 113 ALA A C 20
ATOM 37038 O O . ALA A 1 45 ? 5.503 1.177 12.485 1.00 0.00 113 ALA A O 20
ATOM 37045 N N . PHE A 1 46 ? 6.708 2.381 11.012 1.00 0.00 114 PHE A N 20
ATOM 37046 C CA . PHE A 1 46 ? 5.608 3.279 10.674 1.00 0.00 114 PHE A CA 20
ATOM 37047 C C . PHE A 1 46 ? 4.609 2.612 9.726 1.00 0.00 114 PHE A C 20
ATOM 37048 O O . PHE A 1 46 ? 3.398 2.747 9.896 1.00 0.00 114 PHE A O 20
ATOM 37065 N N . LEU A 1 47 ? 5.121 1.902 8.723 1.00 0.00 115 LEU A N 20
ATOM 37066 C CA . LEU A 1 47 ? 4.269 1.229 7.747 1.00 0.00 115 LEU A CA 20
ATOM 37067 C C . LEU A 1 47 ? 3.807 -0.128 8.270 1.00 0.00 115 LEU A C 20
ATOM 37068 O O . LEU A 1 47 ? 2.746 -0.622 7.887 1.00 0.00 115 LEU A O 20
ATOM 37084 N N . LEU A 1 48 ? 4.607 -0.726 9.147 1.00 0.00 116 LEU A N 20
ATOM 37085 C CA . LEU A 1 48 ? 4.275 -2.025 9.721 1.00 0.00 116 LEU A CA 20
ATOM 37086 C C . LEU A 1 48 ? 3.330 -1.881 10.912 1.00 0.00 116 LEU A C 20
ATOM 37087 O O . LEU A 1 48 ? 2.220 -2.412 10.904 1.00 0.00 116 LEU A O 20
ATOM 37103 N N . LYS A 1 49 ? 3.782 -1.165 11.938 1.00 0.00 117 LYS A N 20
ATOM 37104 C CA . LYS A 1 49 ? 2.982 -0.960 13.142 1.00 0.00 117 LYS A CA 20
ATOM 37105 C C . LYS A 1 49 ? 1.635 -0.315 12.821 1.00 0.00 117 LYS A C 20
ATOM 37106 O O . LYS A 1 49 ? 0.666 -0.488 13.560 1.00 0.00 117 LYS A O 20
ATOM 37125 N N . HIS A 1 50 ? 1.577 0.430 11.720 1.00 0.00 118 HIS A N 20
ATOM 37126 C CA . HIS A 1 50 ? 0.342 1.099 11.318 1.00 0.00 118 HIS A CA 20
ATOM 37127 C C . HIS A 1 50 ? -0.818 0.111 11.222 1.00 0.00 118 HIS A C 20
ATOM 37128 O O . HIS A 1 50 ? -1.981 0.494 11.347 1.00 0.00 118 HIS A O 20
ATOM 37143 N N . VAL A 1 51 ? -0.497 -1.160 10.999 1.00 0.00 119 VAL A N 20
ATOM 37144 C CA . VAL A 1 51 ? -1.515 -2.198 10.886 1.00 0.00 119 VAL A CA 20
ATOM 37145 C C . VAL A 1 51 ? -2.451 -2.191 12.092 1.00 0.00 119 VAL A C 20
ATOM 37146 O O . VAL A 1 51 ? -3.612 -2.590 11.993 1.00 0.00 119 VAL A O 20
ATOM 37159 N N . ARG A 1 52 ? -1.939 -1.735 13.231 1.00 0.00 120 ARG A N 20
ATOM 37160 C CA . ARG A 1 52 ? -2.729 -1.676 14.455 1.00 0.00 120 ARG A CA 20
ATOM 37161 C C . ARG A 1 52 ? -3.647 -0.457 14.453 1.00 0.00 120 ARG A C 20
ATOM 37162 O O . ARG A 1 52 ? -3.402 0.519 15.161 1.00 0.00 120 ARG A O 20
ATOM 37183 N N . ARG A 1 53 ? -4.704 -0.521 13.650 1.00 0.00 121 ARG A N 20
ATOM 37184 C CA . ARG A 1 53 ? -5.660 0.576 13.555 1.00 0.00 121 ARG A CA 20
ATOM 37185 C C . ARG A 1 53 ? -7.066 0.050 13.286 1.00 0.00 121 ARG A C 20
ATOM 37186 O O . ARG A 1 53 ? -8.005 0.351 14.023 1.00 0.00 121 ARG A O 20
ATOM 37207 N N . ASN A 1 54 ? -7.203 -0.739 12.226 1.00 0.00 122 ASN A N 20
ATOM 37208 C CA . ASN A 1 54 ? -8.494 -1.310 11.858 1.00 0.00 122 ASN A CA 20
ATOM 37209 C C . ASN A 1 54 ? -8.398 -2.826 11.717 1.00 0.00 122 ASN A C 20
ATOM 37210 O O . ASN A 1 54 ? -9.259 -3.560 12.201 1.00 0.00 122 ASN A O 20
ATOM 37221 N N . LYS A 1 55 ? -7.344 -3.287 11.051 1.00 0.00 123 LYS A N 20
ATOM 37222 C CA . LYS A 1 55 ? -7.134 -4.715 10.848 1.00 0.00 123 LYS A CA 20
ATOM 37223 C C . LYS A 1 55 ? -6.288 -5.307 11.971 1.00 0.00 123 LYS A C 20
ATOM 37224 O O . LYS A 1 55 ? -5.954 -4.620 12.936 1.00 0.00 123 LYS A O 20
ATOM 37243 N N . LEU A 1 56 ? -5.947 -6.584 11.839 1.00 0.00 124 LEU A N 20
ATOM 37244 C CA . LEU A 1 56 ? -5.140 -7.268 12.844 1.00 0.00 124 LEU A CA 20
ATOM 37245 C C . LEU A 1 56 ? -3.653 -7.036 12.596 1.00 0.00 124 LEU A C 20
ATOM 37246 O O . LEU A 1 56 ? -2.879 -6.842 13.534 1.00 0.00 124 LEU A O 20
ATOM 37262 N N . GLY A 1 57 ? -3.260 -7.058 11.327 1.00 0.00 125 GLY A N 20
ATOM 37263 C CA . GLY A 1 57 ? -1.867 -6.849 10.975 1.00 0.00 125 GLY A CA 20
ATOM 37264 C C . GLY A 1 57 ? -1.684 -6.524 9.506 1.00 0.00 125 GLY A C 20
ATOM 37265 O O . GLY A 1 57 ? -0.662 -6.866 8.911 1.00 0.00 125 GLY A O 20
ATOM 37269 N N . TYR A 1 58 ? -2.679 -5.867 8.919 1.00 0.00 126 TYR A N 20
ATOM 37270 C CA . TYR A 1 58 ? -2.628 -5.500 7.508 1.00 0.00 126 TYR A CA 20
ATOM 37271 C C . TYR A 1 58 ? -2.269 -4.027 7.332 1.00 0.00 126 TYR A C 20
ATOM 37272 O O . TYR A 1 58 ? -2.647 -3.184 8.146 1.00 0.00 126 TYR A O 20
ATOM 37290 N N . VAL A 1 59 ? -1.552 -3.721 6.253 1.00 0.00 127 VAL A N 20
ATOM 37291 C CA . VAL A 1 59 ? -1.162 -2.351 5.960 1.00 0.00 127 VAL A CA 20
ATOM 37292 C C . VAL A 1 59 ? -2.148 -1.734 4.975 1.00 0.00 127 VAL A C 20
ATOM 37293 O O . VAL A 1 59 ? -2.351 -2.254 3.880 1.00 0.00 127 VAL A O 20
ATOM 37306 N N . SER A 1 60 ? -2.776 -0.638 5.376 1.00 0.00 128 SER A N 20
ATOM 37307 C CA . SER A 1 60 ? -3.758 0.021 4.528 1.00 0.00 128 SER A CA 20
ATOM 37308 C C . SER A 1 60 ? -3.102 0.824 3.409 1.00 0.00 128 SER A C 20
ATOM 37309 O O . SER A 1 60 ? -2.200 1.632 3.645 1.00 0.00 128 SER A O 20
ATOM 37317 N N . VAL A 1 61 ? -3.575 0.602 2.186 1.00 0.00 129 VAL A N 20
ATOM 37318 C CA . VAL A 1 61 ? -3.051 1.309 1.029 1.00 0.00 129 VAL A CA 20
ATOM 37319 C C . VAL A 1 61 ? -3.256 2.812 1.185 1.00 0.00 129 VAL A C 20
ATOM 37320 O O . VAL A 1 61 ? -2.454 3.613 0.706 1.00 0.00 129 VAL A O 20
ATOM 37333 N N . LYS A 1 62 ? -4.335 3.185 1.875 1.00 0.00 130 LYS A N 20
ATOM 37334 C CA . LYS A 1 62 ? -4.644 4.591 2.111 1.00 0.00 130 LYS A CA 20
ATOM 37335 C C . LYS A 1 62 ? -3.457 5.294 2.760 1.00 0.00 130 LYS A C 20
ATOM 37336 O O . LYS A 1 62 ? -3.269 6.500 2.598 1.00 0.00 130 LYS A O 20
ATOM 37355 N N . LEU A 1 63 ? -2.650 4.525 3.483 1.00 0.00 131 LEU A N 20
ATOM 37356 C CA . LEU A 1 63 ? -1.473 5.058 4.142 1.00 0.00 131 LEU A CA 20
ATOM 37357 C C . LEU A 1 63 ? -0.333 5.191 3.139 1.00 0.00 131 LEU A C 20
ATOM 37358 O O . LEU A 1 63 ? 0.408 6.174 3.150 1.00 0.00 131 LEU A O 20
ATOM 37374 N N . LEU A 1 64 ? -0.204 4.195 2.268 1.00 0.00 132 LEU A N 20
ATOM 37375 C CA . LEU A 1 64 ? 0.842 4.208 1.251 1.00 0.00 132 LEU A CA 20
ATOM 37376 C C . LEU A 1 64 ? 0.679 5.409 0.324 1.00 0.00 132 LEU A C 20
ATOM 37377 O O . LEU A 1 64 ? 1.652 5.910 -0.238 1.00 0.00 132 LEU A O 20
ATOM 37393 N N . THR A 1 65 ? -0.561 5.863 0.169 1.00 0.00 133 THR A N 20
ATOM 37394 C CA . THR A 1 65 ? -0.863 7.002 -0.688 1.00 0.00 133 THR A CA 20
ATOM 37395 C C . THR A 1 65 ? -0.267 8.282 -0.123 1.00 0.00 133 THR A C 20
ATOM 37396 O O . THR A 1 65 ? 0.275 9.109 -0.855 1.00 0.00 133 THR A O 20
ATOM 37407 N N . SER A 1 66 ? -0.374 8.431 1.188 1.00 0.00 134 SER A N 20
ATOM 37408 C CA . SER A 1 66 ? 0.154 9.606 1.871 1.00 0.00 134 SER A CA 20
ATOM 37409 C C . SER A 1 66 ? 1.567 9.344 2.383 1.00 0.00 134 SER A C 20
ATOM 37410 O O . SER A 1 66 ? 2.050 10.033 3.281 1.00 0.00 134 SER A O 20
ATOM 37418 N N . PHE A 1 67 ? 2.226 8.345 1.803 1.00 0.00 135 PHE A N 20
ATOM 37419 C CA . PHE A 1 67 ? 3.584 7.995 2.198 1.00 0.00 135 PHE A CA 20
ATOM 37420 C C . PHE A 1 67 ? 4.601 8.841 1.433 1.00 0.00 135 PHE A C 20
ATOM 37421 O O . PHE A 1 67 ? 4.741 8.716 0.218 1.00 0.00 135 PHE A O 20
ATOM 37438 N N . LYS A 1 68 ? 5.290 9.717 2.161 1.00 0.00 136 LYS A N 20
ATOM 37439 C CA . LYS A 1 68 ? 6.287 10.621 1.580 1.00 0.00 136 LYS A CA 20
ATOM 37440 C C . LYS A 1 68 ? 7.164 9.944 0.525 1.00 0.00 136 LYS A C 20
ATOM 37441 O O . LYS A 1 68 ? 7.609 10.591 -0.423 1.00 0.00 136 LYS A O 20
ATOM 37460 N N . LYS A 1 69 ? 7.424 8.653 0.692 1.00 0.00 137 LYS A N 20
ATOM 37461 C CA . LYS A 1 69 ? 8.261 7.922 -0.252 1.00 0.00 137 LYS A CA 20
ATOM 37462 C C . LYS A 1 69 ? 7.461 7.493 -1.474 1.00 0.00 137 LYS A C 20
ATOM 37463 O O . LYS A 1 69 ? 8.001 7.383 -2.574 1.00 0.00 137 LYS A O 20
ATOM 37482 N N . VAL A 1 70 ? 6.171 7.254 -1.275 1.00 0.00 138 VAL A N 20
ATOM 37483 C CA . VAL A 1 70 ? 5.300 6.842 -2.361 1.00 0.00 138 VAL A CA 20
ATOM 37484 C C . VAL A 1 70 ? 4.772 8.052 -3.120 1.00 0.00 138 VAL A C 20
ATOM 37485 O O . VAL A 1 70 ? 4.793 8.084 -4.348 1.00 0.00 138 VAL A O 20
ATOM 37498 N N . LYS A 1 71 ? 4.292 9.047 -2.388 1.00 0.00 139 LYS A N 20
ATOM 37499 C CA . LYS A 1 71 ? 3.761 10.244 -3.021 1.00 0.00 139 LYS A CA 20
ATOM 37500 C C . LYS A 1 71 ? 4.827 10.951 -3.848 1.00 0.00 139 LYS A C 20
ATOM 37501 O O . LYS A 1 71 ? 4.510 11.733 -4.744 1.00 0.00 139 LYS A O 20
ATOM 37520 N N . HIS A 1 72 ? 6.090 10.672 -3.547 1.00 0.00 140 HIS A N 20
ATOM 37521 C CA . HIS A 1 72 ? 7.195 11.283 -4.271 1.00 0.00 140 HIS A CA 20
ATOM 37522 C C . HIS A 1 72 ? 7.247 10.794 -5.719 1.00 0.00 140 HIS A C 20
ATOM 37523 O O . HIS A 1 72 ? 8.072 11.257 -6.505 1.00 0.00 140 HIS A O 20
ATOM 37538 N N . LEU A 1 73 ? 6.366 9.856 -6.069 1.00 0.00 141 LEU A N 20
ATOM 37539 C CA . LEU A 1 73 ? 6.334 9.319 -7.425 1.00 0.00 141 LEU A CA 20
ATOM 37540 C C . LEU A 1 73 ? 5.478 10.187 -8.346 1.00 0.00 141 LEU A C 20
ATOM 37541 O O . LEU A 1 73 ? 5.999 10.874 -9.225 1.00 0.00 141 LEU A O 20
ATOM 37557 N N . THR A 1 74 ? 4.164 10.147 -8.145 1.00 0.00 142 THR A N 20
ATOM 37558 C CA . THR A 1 74 ? 3.244 10.927 -8.964 1.00 0.00 142 THR A CA 20
ATOM 37559 C C . THR A 1 74 ? 2.110 11.498 -8.119 1.00 0.00 142 THR A C 20
ATOM 37560 O O . THR A 1 74 ? 1.947 11.136 -6.954 1.00 0.00 142 THR A O 20
ATOM 37571 N N . ARG A 1 75 ? 1.328 12.392 -8.717 1.00 0.00 143 ARG A N 20
ATOM 37572 C CA . ARG A 1 75 ? 0.206 13.013 -8.021 1.00 0.00 143 ARG A CA 20
ATOM 37573 C C . ARG A 1 75 ? -0.935 12.017 -7.844 1.00 0.00 143 ARG A C 20
ATOM 37574 O O . ARG A 1 75 ? -1.682 12.082 -6.869 1.00 0.00 143 ARG A O 20
ATOM 37595 N N . ASP A 1 76 ? -1.059 11.095 -8.793 1.00 0.00 144 ASP A N 20
ATOM 37596 C CA . ASP A 1 76 ? -2.105 10.082 -8.743 1.00 0.00 144 ASP A CA 20
ATOM 37597 C C . ASP A 1 76 ? -1.765 8.999 -7.727 1.00 0.00 144 ASP A C 20
ATOM 37598 O O . ASP A 1 76 ? -1.285 7.926 -8.089 1.00 0.00 144 ASP A O 20
ATOM 37607 N N . TRP A 1 77 ? -2.021 9.285 -6.456 1.00 0.00 145 TRP A N 20
ATOM 37608 C CA . TRP A 1 77 ? -1.747 8.331 -5.396 1.00 0.00 145 TRP A CA 20
ATOM 37609 C C . TRP A 1 77 ? -2.786 7.212 -5.404 1.00 0.00 145 TRP A C 20
ATOM 37610 O O . TRP A 1 77 ? -2.562 6.141 -4.841 1.00 0.00 145 TRP A O 20
ATOM 37631 N N . ARG A 1 78 ? -3.909 7.451 -6.080 1.00 0.00 146 ARG A N 20
ATOM 37632 C CA . ARG A 1 78 ? -4.950 6.441 -6.194 1.00 0.00 146 ARG A CA 20
ATOM 37633 C C . ARG A 1 78 ? -4.546 5.442 -7.269 1.00 0.00 146 ARG A C 20
ATOM 37634 O O . ARG A 1 78 ? -4.593 4.224 -7.062 1.00 0.00 146 ARG A O 20
ATOM 37655 N N . THR A 1 79 ? -4.097 5.973 -8.406 1.00 0.00 147 THR A N 20
ATOM 37656 C CA . THR A 1 79 ? -3.634 5.142 -9.501 1.00 0.00 147 THR A CA 20
ATOM 37657 C C . THR A 1 79 ? -2.431 4.345 -9.030 1.00 0.00 147 THR A C 20
ATOM 37658 O O . THR A 1 79 ? -2.119 3.283 -9.567 1.00 0.00 147 THR A O 20
ATOM 37669 N N . THR A 1 80 ? -1.790 4.850 -7.982 1.00 0.00 148 THR A N 20
ATOM 37670 C CA . THR A 1 80 ? -0.661 4.173 -7.388 1.00 0.00 148 THR A CA 20
ATOM 37671 C C . THR A 1 80 ? -1.148 2.863 -6.756 1.00 0.00 148 THR A C 20
ATOM 37672 O O . THR A 1 80 ? -0.392 1.900 -6.622 1.00 0.00 148 THR A O 20
ATOM 37683 N N . ALA A 1 81 ? -2.433 2.839 -6.390 1.00 0.00 149 ALA A N 20
ATOM 37684 C CA . ALA A 1 81 ? -3.040 1.657 -5.795 1.00 0.00 149 ALA A CA 20
ATOM 37685 C C . ALA A 1 81 ? -3.188 0.556 -6.835 1.00 0.00 149 ALA A C 20
ATOM 37686 O O . ALA A 1 81 ? -2.786 -0.584 -6.603 1.00 0.00 149 ALA A O 20
ATOM 37693 N N . HIS A 1 82 ? -3.754 0.905 -7.993 1.00 0.00 150 HIS A N 20
ATOM 37694 C CA . HIS A 1 82 ? -3.929 -0.071 -9.075 1.00 0.00 150 HIS A CA 20
ATOM 37695 C C . HIS A 1 82 ? -2.632 -0.829 -9.299 1.00 0.00 150 HIS A C 20
ATOM 37696 O O . HIS A 1 82 ? -2.621 -2.048 -9.476 1.00 0.00 150 HIS A O 20
ATOM 37711 N N . ALA A 1 83 ? -1.544 -0.078 -9.280 1.00 0.00 151 ALA A N 20
ATOM 37712 C CA . ALA A 1 83 ? -0.210 -0.636 -9.474 1.00 0.00 151 ALA A CA 20
ATOM 37713 C C . ALA A 1 83 ? 0.024 -1.818 -8.542 1.00 0.00 151 ALA A C 20
ATOM 37714 O O . ALA A 1 83 ? 0.289 -2.932 -8.991 1.00 0.00 151 ALA A O 20
ATOM 37721 N N . LEU A 1 84 ? -0.088 -1.569 -7.242 1.00 0.00 152 LEU A N 20
ATOM 37722 C CA . LEU A 1 84 ? 0.098 -2.610 -6.245 1.00 0.00 152 LEU A CA 20
ATOM 37723 C C . LEU A 1 84 ? -0.864 -3.754 -6.491 1.00 0.00 152 LEU A C 20
ATOM 37724 O O . LEU A 1 84 ? -0.530 -4.920 -6.295 1.00 0.00 152 LEU A O 20
ATOM 37740 N N . LYS A 1 85 ? -2.048 -3.406 -6.954 1.00 0.00 153 LYS A N 20
ATOM 37741 C CA . LYS A 1 85 ? -3.065 -4.399 -7.280 1.00 0.00 153 LYS A CA 20
ATOM 37742 C C . LYS A 1 85 ? -2.459 -5.475 -8.183 1.00 0.00 153 LYS A C 20
ATOM 37743 O O . LYS A 1 85 ? -2.899 -6.624 -8.191 1.00 0.00 153 LYS A O 20
ATOM 37762 N N . TYR A 1 86 ? -1.427 -5.080 -8.934 1.00 0.00 154 TYR A N 20
ATOM 37763 C CA . TYR A 1 86 ? -0.724 -5.987 -9.838 1.00 0.00 154 TYR A CA 20
ATOM 37764 C C . TYR A 1 86 ? 0.618 -6.404 -9.240 1.00 0.00 154 TYR A C 20
ATOM 37765 O O . TYR A 1 86 ? 1.525 -6.829 -9.956 1.00 0.00 154 TYR A O 20
ATOM 37783 N N . SER A 1 87 ? 0.733 -6.278 -7.923 1.00 0.00 155 SER A N 20
ATOM 37784 C CA . SER A 1 87 ? 1.949 -6.635 -7.212 1.00 0.00 155 SER A CA 20
ATOM 37785 C C . SER A 1 87 ? 1.671 -7.795 -6.276 1.00 0.00 155 SER A C 20
ATOM 37786 O O . SER A 1 87 ? 1.147 -7.610 -5.177 1.00 0.00 155 SER A O 20
ATOM 37794 N N . VAL A 1 88 ? 2.009 -8.990 -6.722 1.00 0.00 156 VAL A N 20
ATOM 37795 C CA . VAL A 1 88 ? 1.781 -10.183 -5.934 1.00 0.00 156 VAL A CA 20
ATOM 37796 C C . VAL A 1 88 ? 3.003 -10.541 -5.094 1.00 0.00 156 VAL A C 20
ATOM 37797 O O . VAL A 1 88 ? 3.013 -11.559 -4.401 1.00 0.00 156 VAL A O 20
ATOM 37810 N N . VAL A 1 89 ? 4.025 -9.688 -5.141 1.00 0.00 157 VAL A N 20
ATOM 37811 C CA . VAL A 1 89 ? 5.231 -9.914 -4.365 1.00 0.00 157 VAL A CA 20
ATOM 37812 C C . VAL A 1 89 ? 4.904 -9.852 -2.880 1.00 0.00 157 VAL A C 20
ATOM 37813 O O . VAL A 1 89 ? 5.459 -10.598 -2.072 1.00 0.00 157 VAL A O 20
ATOM 37826 N N . LEU A 1 90 ? 3.979 -8.961 -2.536 1.00 0.00 158 LEU A N 20
ATOM 37827 C CA . LEU A 1 90 ? 3.540 -8.793 -1.161 1.00 0.00 158 LEU A CA 20
ATOM 37828 C C . LEU A 1 90 ? 2.107 -9.296 -1.032 1.00 0.00 158 LEU A C 20
ATOM 37829 O O . LEU A 1 90 ? 1.442 -9.542 -2.038 1.00 0.00 158 LEU A O 20
ATOM 37845 N N . GLU A 1 91 ? 1.623 -9.433 0.193 1.00 0.00 159 GLU A N 20
ATOM 37846 C CA . GLU A 1 91 ? 0.259 -9.889 0.407 1.00 0.00 159 GLU A CA 20
ATOM 37847 C C . GLU A 1 91 ? -0.649 -8.687 0.641 1.00 0.00 159 GLU A C 20
ATOM 37848 O O . GLU A 1 91 ? -0.555 -8.023 1.660 1.00 0.00 159 GLU A O 20
ATOM 37860 N N . LEU A 1 92 ? -1.516 -8.411 -0.319 1.00 0.00 160 LEU A N 20
ATOM 37861 C CA . LEU A 1 92 ? -2.433 -7.282 -0.232 1.00 0.00 160 LEU A CA 20
ATOM 37862 C C . LEU A 1 92 ? -3.768 -7.715 0.354 1.00 0.00 160 LEU A C 20
ATOM 37863 O O . LEU A 1 92 ? -4.167 -8.867 0.187 1.00 0.00 160 LEU A O 20
ATOM 37879 N N . ASN A 1 93 ? -4.501 -6.792 0.990 1.00 0.00 161 ASN A N 20
ATOM 37880 C CA . ASN A 1 93 ? -5.820 -7.170 1.499 1.00 0.00 161 ASN A CA 20
ATOM 37881 C C . ASN A 1 93 ? -6.656 -7.465 0.287 1.00 0.00 161 ASN A C 20
ATOM 37882 O O . ASN A 1 93 ? -6.342 -6.913 -0.765 1.00 0.00 161 ASN A O 20
ATOM 37893 N N . GLU A 1 94 ? -7.683 -8.314 0.481 1.00 0.00 162 GLU A N 20
ATOM 37894 C CA . GLU A 1 94 ? -8.604 -8.816 -0.561 1.00 0.00 162 GLU A CA 20
ATOM 37895 C C . GLU A 1 94 ? -8.965 -7.836 -1.667 1.00 0.00 162 GLU A C 20
ATOM 37896 O O . GLU A 1 94 ? -8.816 -8.166 -2.844 1.00 0.00 162 GLU A O 20
ATOM 37908 N N . ASP A 1 95 ? -9.405 -6.643 -1.330 1.00 0.00 163 ASP A N 20
ATOM 37909 C CA . ASP A 1 95 ? -9.729 -5.670 -2.363 1.00 0.00 163 ASP A CA 20
ATOM 37910 C C . ASP A 1 95 ? -8.446 -4.970 -2.741 1.00 0.00 163 ASP A C 20
ATOM 37911 O O . ASP A 1 95 ? -8.435 -3.797 -3.110 1.00 0.00 163 ASP A O 20
ATOM 37920 N N . HIS A 1 96 ? -7.347 -5.709 -2.561 1.00 0.00 164 HIS A N 20
ATOM 37921 C CA . HIS A 1 96 ? -6.016 -5.206 -2.780 1.00 0.00 164 HIS A CA 20
ATOM 37922 C C . HIS A 1 96 ? -5.925 -3.809 -2.228 1.00 0.00 164 HIS A C 20
ATOM 37923 O O . HIS A 1 96 ? -5.196 -2.950 -2.725 1.00 0.00 164 HIS A O 20
ATOM 37938 N N . ARG A 1 97 ? -6.683 -3.624 -1.154 1.00 0.00 165 ARG A N 20
ATOM 37939 C CA . ARG A 1 97 ? -6.730 -2.383 -0.453 1.00 0.00 165 ARG A CA 20
ATOM 37940 C C . ARG A 1 97 ? -5.664 -2.373 0.610 1.00 0.00 165 ARG A C 20
ATOM 37941 O O . ARG A 1 97 ? -5.341 -1.311 1.144 1.00 0.00 165 ARG A O 20
ATOM 37962 N N . LYS A 1 98 ? -5.085 -3.545 0.926 1.00 0.00 166 LYS A N 20
ATOM 37963 C CA . LYS A 1 98 ? -4.031 -3.519 1.950 1.00 0.00 166 LYS A CA 20
ATOM 37964 C C . LYS A 1 98 ? -2.765 -4.201 1.487 1.00 0.00 166 LYS A C 20
ATOM 37965 O O . LYS A 1 98 ? -2.671 -4.660 0.351 1.00 0.00 166 LYS A O 20
ATOM 37984 N N . VAL A 1 99 ? -1.792 -4.254 2.383 1.00 0.00 167 VAL A N 20
ATOM 37985 C CA . VAL A 1 99 ? -0.519 -4.877 2.091 1.00 0.00 167 VAL A CA 20
ATOM 37986 C C . VAL A 1 99 ? 0.117 -5.419 3.362 1.00 0.00 167 VAL A C 20
ATOM 37987 O O . VAL A 1 99 ? 0.851 -4.729 4.066 1.00 0.00 167 VAL A O 20
ATOM 38000 N N . ARG A 1 100 ? -0.189 -6.674 3.636 1.00 0.00 168 ARG A N 20
ATOM 38001 C CA . ARG A 1 100 ? 0.330 -7.364 4.812 1.00 0.00 168 ARG A CA 20
ATOM 38002 C C . ARG A 1 100 ? 1.447 -8.327 4.417 1.00 0.00 168 ARG A C 20
ATOM 38003 O O . ARG A 1 100 ? 1.625 -8.633 3.239 1.00 0.00 168 ARG A O 20
ATOM 38024 N N . ARG A 1 101 ? 2.198 -8.801 5.406 1.00 0.00 169 ARG A N 20
ATOM 38025 C CA . ARG A 1 101 ? 3.295 -9.728 5.155 1.00 0.00 169 ARG A CA 20
ATOM 38026 C C . ARG A 1 101 ? 2.872 -11.166 5.432 1.00 0.00 169 ARG A C 20
ATOM 38027 O O . ARG A 1 101 ? 2.002 -11.421 6.264 1.00 0.00 169 ARG A O 20
ATOM 38048 N N . THR A 1 102 ? 3.497 -12.102 4.726 1.00 0.00 170 THR A N 20
ATOM 38049 C CA . THR A 1 102 ? 3.195 -13.518 4.891 1.00 0.00 170 THR A CA 20
ATOM 38050 C C . THR A 1 102 ? 4.390 -14.273 5.472 1.00 0.00 170 THR A C 20
ATOM 38051 O O . THR A 1 102 ? 4.243 -15.383 5.983 1.00 0.00 170 THR A O 20
ATOM 38062 N N . THR A 1 103 ? 5.574 -13.669 5.385 1.00 0.00 171 THR A N 20
ATOM 38063 C CA . THR A 1 103 ? 6.789 -14.293 5.896 1.00 0.00 171 THR A CA 20
ATOM 38064 C C . THR A 1 103 ? 7.749 -13.243 6.454 1.00 0.00 171 THR A C 20
ATOM 38065 O O . THR A 1 103 ? 8.831 -13.025 5.907 1.00 0.00 171 THR A O 20
ATOM 38076 N N . PRO A 1 104 ? 7.365 -12.573 7.554 1.00 0.00 172 PRO A N 20
ATOM 38077 C CA . PRO A 1 104 ? 8.189 -11.543 8.179 1.00 0.00 172 PRO A CA 20
ATOM 38078 C C . PRO A 1 104 ? 9.181 -12.112 9.187 1.00 0.00 172 PRO A C 20
ATOM 38079 O O . PRO A 1 104 ? 8.893 -13.095 9.870 1.00 0.00 172 PRO A O 20
ATOM 38090 N N . VAL A 1 105 ? 10.347 -11.481 9.284 1.00 0.00 173 VAL A N 20
ATOM 38091 C CA . VAL A 1 105 ? 11.374 -11.905 10.209 1.00 0.00 173 VAL A CA 20
ATOM 38092 C C . VAL A 1 105 ? 11.459 -10.929 11.371 1.00 0.00 173 VAL A C 20
ATOM 38093 O O . VAL A 1 105 ? 11.184 -9.751 11.199 1.00 0.00 173 VAL A O 20
ATOM 38106 N N . PRO A 1 106 ? 11.826 -11.398 12.575 1.00 0.00 174 PRO A N 20
ATOM 38107 C CA . PRO A 1 106 ? 11.926 -10.535 13.761 1.00 0.00 174 PRO A CA 20
ATOM 38108 C C . PRO A 1 106 ? 12.884 -9.360 13.559 1.00 0.00 174 PRO A C 20
ATOM 38109 O O . PRO A 1 106 ? 13.979 -9.526 13.021 1.00 0.00 174 PRO A O 20
ATOM 38120 N N . LEU A 1 107 ? 12.463 -8.172 13.997 1.00 0.00 175 LEU A N 20
ATOM 38121 C CA . LEU A 1 107 ? 13.261 -6.978 13.879 1.00 0.00 175 LEU A CA 20
ATOM 38122 C C . LEU A 1 107 ? 13.530 -6.369 15.251 1.00 0.00 175 LEU A C 20
ATOM 38123 O O . LEU A 1 107 ? 14.638 -5.935 15.556 1.00 0.00 175 LEU A O 20
ATOM 38139 N N . PHE A 1 108 ? 12.492 -6.338 16.072 1.00 0.00 176 PHE A N 20
ATOM 38140 C CA . PHE A 1 108 ? 12.572 -5.777 17.400 1.00 0.00 176 PHE A CA 20
ATOM 38141 C C . PHE A 1 108 ? 11.672 -6.563 18.336 1.00 0.00 176 PHE A C 20
ATOM 38142 O O . PHE A 1 108 ? 10.450 -6.420 18.317 1.00 0.00 176 PHE A O 20
ATOM 38159 N N . PRO A 1 109 ? 12.277 -7.414 19.162 1.00 0.00 177 PRO A N 20
ATOM 38160 C CA . PRO A 1 109 ? 11.571 -8.261 20.125 1.00 0.00 177 PRO A CA 20
ATOM 38161 C C . PRO A 1 109 ? 11.055 -7.482 21.328 1.00 0.00 177 PRO A C 20
ATOM 38162 O O . PRO A 1 109 ? 10.147 -7.932 22.026 1.00 0.00 177 PRO A O 20
ATOM 38173 N N . ASN A 1 110 ? 11.648 -6.317 21.575 1.00 0.00 178 ASN A N 20
ATOM 38174 C CA . ASN A 1 110 ? 11.252 -5.488 22.703 1.00 0.00 178 ASN A CA 20
ATOM 38175 C C . ASN A 1 110 ? 10.327 -4.373 22.251 1.00 0.00 178 ASN A C 20
ATOM 38176 O O . ASN A 1 110 ? 9.505 -3.881 23.025 1.00 0.00 178 ASN A O 20
ATOM 38187 N N . GLU A 1 111 ? 10.469 -3.973 20.995 1.00 0.00 179 GLU A N 20
ATOM 38188 C CA . GLU A 1 111 ? 9.644 -2.908 20.447 1.00 0.00 179 GLU A CA 20
ATOM 38189 C C . GLU A 1 111 ? 8.298 -3.439 19.967 1.00 0.00 179 GLU A C 20
ATOM 38190 O O . GLU A 1 111 ? 7.338 -2.685 19.812 1.00 0.00 179 GLU A O 20
ATOM 38202 N N . ASN A 1 112 ? 8.242 -4.740 19.738 1.00 0.00 180 ASN A N 20
ATOM 38203 C CA . ASN A 1 112 ? 7.019 -5.388 19.277 1.00 0.00 180 ASN A CA 20
ATOM 38204 C C . ASN A 1 112 ? 6.930 -6.818 19.798 1.00 0.00 180 ASN A C 20
ATOM 38205 O O . ASN A 1 112 ? 7.931 -7.532 19.857 1.00 0.00 180 ASN A O 20
ATOM 38216 N N . LEU A 1 113 ? 5.724 -7.231 20.173 1.00 0.00 181 LEU A N 20
ATOM 38217 C CA . LEU A 1 113 ? 5.500 -8.574 20.689 1.00 0.00 181 LEU A CA 20
ATOM 38218 C C . LEU A 1 113 ? 5.375 -9.583 19.549 1.00 0.00 181 LEU A C 20
ATOM 38219 O O . LEU A 1 113 ? 5.019 -9.222 18.427 1.00 0.00 181 LEU A O 20
ATOM 38235 N N . PRO A 1 114 ? 5.666 -10.866 19.823 1.00 0.00 182 PRO A N 20
ATOM 38236 C CA . PRO A 1 114 ? 5.584 -11.927 18.815 1.00 0.00 182 PRO A CA 20
ATOM 38237 C C . PRO A 1 114 ? 4.143 -12.270 18.452 1.00 0.00 182 PRO A C 20
ATOM 38238 O O . PRO A 1 114 ? 3.258 -12.254 19.308 1.00 0.00 182 PRO A O 20
ATOM 38249 N N . SER A 1 115 ? 3.916 -12.573 17.175 1.00 0.00 183 SER A N 20
ATOM 38250 C CA . SER A 1 115 ? 2.589 -12.915 16.682 1.00 0.00 183 SER A CA 20
ATOM 38251 C C . SER A 1 115 ? 1.850 -13.841 17.647 1.00 0.00 183 SER A C 20
ATOM 38252 O O . SER A 1 115 ? 0.624 -13.668 17.810 1.00 0.00 183 SER A O 20
#

CATH classification: 1.10.10.10